Protein 3U3X (pdb70)

InterPro domains:
  IPR000683 Gfo/Idh/MocA-like oxidoreductase, N-terminal [PF01408] (26-121)
  IPR036291 NAD(P)-binding domain superfamily [SSF51735] (4-150)
  IPR050463 Gfo/Idh/MocA family oxidoreductases and glycosidases [PTHR43818] (2-268)
  IPR055170 GFO/IDH/MocA-like oxidoreductase domain [PF22725] (134-260)

Foldseek 3Di:
DAEAEEEAQQDPCLVVVVVLQVVQPYHYDEYEDPDPVSLVVVCVPPVVHDYDDDLVVRLLDPRHAEYEYEHQLLCLLVSCLSVCSRHAYEYEAPNADPVSLVVNVVSCVVHLHHHFYCLCLQLVFQQNVVVLVCLVVCQFAAFQEKEKEKEFACPPVPHDPSQLPCSRQHAPLSGNVLSVLLVVCSNNVHQAKDWPAKAWADDPCVVSHSHTAKMDTWMDDVRYTYYIYGNDDDPPPDGIQIWMWTHGPFWIKIWRGFDDVVDDPTDTWIWIQGNVGIDIDDRPPPDSCLSVQPVVCSVVVDRSNDSSRSSNSCVSNVNRVRND/DAEEEEEAPPDPCLVVVVVLQVVLVYHYAAYEDPDPVRVVVVCVVPVPHDYDDDPVVRLQDPRHAAYEYEHQQLVLLVSCLSVVSNHAYEYEPPNAAVVSLVSSVVSCVVRLHHYHYCLCLQLVFQQNVVVLVCLVVCQFPAWAEKEKEAEFAQPPVVDDPQQLPCSGQHAPLSHNVLSVLLSVCSSNVHQAKDWPAKAWDDPDCVVSVSHTAKMDTWMDDVRYTYYIYGNPADPDPDGDQIKMWTHGPFWIKIWRGADDPPDDPGDTWIWIDGPVGIDIDDGVPPDSCLNVQVVVCSVVVHDPNDSSSSSNSCNSNVNRVRND/DAEEEEEAQQDPCLVVQVVLQVVQPHDYAAYEDPDDVSVVVVCVVVVPHDHDDDPVVRLLPPRHAEYEYEHQQLPLLVVCLSVCSNHAYEYEPPNAAVVSLVVVVVSCVVRVHHHHYCLCLQQVFLLNVVVLVCLVVQVFAQWAEKEKEAEFACVPVPHDVLLLPCSGQRADLRGPVLSVLLVVCSNNVPLDKDWPAKAWADDDDVVRRRHTAKMDTWIGDVRYTYYIYGNDDDPPPDGDFIWMWTHGPFWIKIWGGFDDPPDDPTDTWIWIQGPVGIDIDDRPPPDRCLNNVVVVCSVVVDDPNDRSNRSNSCVSNVNRVRRD/DAEEEEEAQQDPCLVVVVVLLVVQPYHYAAYEDPDDVSVVVVCVVVVPHHYDDDPVVRLQDPRHAEYEYAHFCLCLQVSCQSVVSNHAYEYEPPNAAPVSLVVNVVRCVVRLHHHHYCLCLQLVFQQNVVVLVCLVVCQFPAWAEKEWEAEFACVVVPHDPQLLACSRQHADLRGNVLSVLLSVCSSNVHLAKDWPAKAWADDPCVVRVSHTFKMDTWIDDVRYTYYIYGNDDDPPDDGTQIWMWTHGPFWIKIWRGFDDVPDDDGDTWIWIQGNVGIDIDGRPPRDNCLNNVVVVCSVPVHDRVDRSNSSNSCVSNVNVVRND/DAEEEEEAPQDPCLVVVVVLQVVLPYHYAAYEDPDPVSVVVVCVVVVPHDHDHDPVVRLLDPRHAEYEYDHQQLPLLVSQLSVCSRHAYEYEPPNAAPVSLVSVVVSCVVRVHAYFYCLCLQLVFQQNVVVLVCVVVPQFPAWAEKEWEAEFACVPVPHDPLLLACSRQHAPLRGPVLSVLLVVCSSNVHQAKDWPAKAWADDPPVVRVNHTAKMFTWIGDPRYTYYIYGNDDDPPPDGIQIWMWTHGPFWIKIWRRFQDVVDDPTDTWIWIQGPVGIDIDDRPPGDSCLSNVVVVCSVPVDDPNDRSSSSNSCVSNVNRVRND

Structure (mmCIF, N/CA/C/O backbone):
data_3U3X
#
_entry.id   3U3X
#
_cell.length_a   257.055
_cell.length_b   71.028
_cell.length_c   129.002
_cell.angle_alpha   90.00
_cell.angle_beta   104.68
_cell.angle_gamma   90.00
#
_symmetry.space_group_name_H-M   'C 1 2 1'
#
loop_
_entity.id
_entity.type
_entity.pdbx_description
1 polymer Oxidoreductase
2 non-polymer 'ACETATE ION'
3 water water
#
loop_
_atom_site.group_PDB
_atom_site.id
_atom_site.type_symbol
_atom_site.label_atom_id
_atom_site.label_alt_id
_atom_site.label_comp_id
_atom_site.label_asym_id
_atom_site.label_entity_id
_atom_site.label_seq_id
_atom_site.pdbx_PDB_ins_code
_atom_site.Cartn_x
_atom_site.Cartn_y
_atom_site.Cartn_z
_atom_site.occupancy
_atom_site.B_iso_or_equiv
_atom_site.auth_seq_id
_atom_site.auth_comp_id
_atom_site.auth_asym_id
_atom_site.auth_atom_id
_atom_site.pdbx_PDB_model_num
ATOM 1 N N . GLU A 1 26 ? 51.353 11.897 35.412 1.00 39.03 26 GLU A N 1
ATOM 2 C CA . GLU A 1 26 ? 50.816 10.514 35.666 1.00 38.96 26 GLU A CA 1
ATOM 3 C C . GLU A 1 26 ? 51.429 9.914 36.947 1.00 38.72 26 GLU A C 1
ATOM 4 O O . GLU A 1 26 ? 52.671 9.725 37.023 1.00 39.07 26 GLU A O 1
ATOM 6 N N . LEU A 1 27 ? 50.573 9.592 37.930 1.00 36.84 27 LEU A N 1
ATOM 7 C CA . LEU A 1 27 ? 51.013 8.862 39.120 1.00 35.11 27 LEU A CA 1
ATOM 8 C C . LEU A 1 27 ? 51.282 7.359 38.873 1.00 34.08 27 LEU A C 1
ATOM 9 O O . LEU A 1 27 ? 50.484 6.661 38.250 1.00 33.77 27 LEU A O 1
ATOM 14 N N . ARG A 1 28 ? 52.412 6.880 39.380 1.00 32.66 28 ARG A N 1
ATOM 15 C CA . ARG A 1 28 ? 52.759 5.471 39.389 1.00 31.71 28 ARG A CA 1
ATOM 16 C C . ARG A 1 28 ? 52.558 4.852 40.791 1.00 30.93 28 ARG A C 1
ATOM 17 O O . ARG A 1 28 ? 52.898 5.458 41.806 1.00 31.37 28 ARG A O 1
ATOM 25 N N . PHE A 1 29 ? 52.019 3.648 40.880 1.00 29.05 29 PHE A N 1
ATOM 26 C CA . PHE A 1 29 ? 51.822 3.108 42.205 1.00 27.22 29 PHE A CA 1
ATOM 27 C C . PHE A 1 29 ? 52.199 1.664 42.250 1.00 25.90 29 PHE A C 1
ATOM 28 O O . PHE A 1 29 ? 52.305 1.027 41.213 1.00 25.84 29 PHE A O 1
ATOM 36 N N . ALA A 1 30 ? 52.381 1.148 43.456 1.00 24.30 30 ALA A N 1
ATOM 37 C CA . ALA A 1 30 ? 52.642 -0.277 43.651 1.00 23.99 30 ALA A CA 1
ATOM 38 C C . ALA A 1 30 ? 51.729 -0.964 44.698 1.00 23.48 30 ALA A C 1
ATOM 39 O O . ALA A 1 30 ? 51.308 -0.342 45.705 1.00 23.85 30 ALA A O 1
ATOM 41 N N . ALA A 1 31 ? 51.421 -2.236 44.416 1.00 21.94 31 ALA A N 1
ATOM 42 C CA . ALA A 1 31 ? 50.655 -3.093 45.287 1.00 20.48 31 ALA A CA 1
ATOM 43 C C . ALA A 1 31 ? 51.585 -3.900 46.232 1.00 20.36 31 ALA A C 1
ATOM 44 O O . ALA A 1 31 ? 52.450 -4.644 45.789 1.00 20.27 31 ALA A O 1
ATOM 46 N N . VAL A 1 32 ? 51.428 -3.745 47.537 1.00 19.74 32 VAL A N 1
ATOM 47 C CA . VAL A 1 32 ? 52.314 -4.429 48.439 1.00 19.98 32 VAL A CA 1
ATOM 48 C C . VAL A 1 32 ? 51.449 -5.064 49.483 1.00 20.77 32 VAL A C 1
ATOM 49 O O . VAL A 1 32 ? 50.793 -4.367 50.258 1.00 21.19 32 VAL A O 1
ATOM 53 N N . GLY A 1 33 ? 51.462 -6.393 49.495 1.00 21.10 33 GLY A N 1
ATOM 54 C CA . GLY A 1 33 ? 50.551 -7.178 50.307 1.00 21.27 33 GLY A CA 1
ATOM 55 C C . GLY A 1 33 ? 49.221 -7.423 49.627 1.00 21.48 33 GLY A C 1
ATOM 56 O O . GLY A 1 33 ? 48.374 -6.527 49.570 1.00 21.21 33 GLY A O 1
ATOM 57 N N . LEU A 1 34 ? 49.048 -8.659 49.141 1.00 22.10 34 LEU A N 1
ATOM 58 C CA . LEU A 1 34 ? 47.867 -9.121 48.391 1.00 22.10 34 LEU A CA 1
ATOM 59 C C . LEU A 1 34 ? 47.079 -10.143 49.203 1.00 23.38 34 LEU A C 1
ATOM 60 O O . LEU A 1 34 ? 46.422 -11.034 48.662 1.00 23.90 34 LEU A O 1
ATOM 65 N N . ASN A 1 35 ? 47.124 -10.009 50.511 1.00 24.57 35 ASN A N 1
ATOM 66 C CA . ASN A 1 35 ? 46.518 -10.990 51.355 1.00 25.86 35 ASN A CA 1
ATOM 67 C C . ASN A 1 35 ? 45.014 -10.993 51.316 1.00 27.01 35 ASN A C 1
ATOM 68 O O . ASN A 1 35 ? 44.398 -11.943 51.803 1.00 29.01 35 ASN A O 1
ATOM 73 N N . HIS A 1 36 ? 44.415 -9.974 50.756 1.00 27.10 36 HIS A N 1
ATOM 74 C CA . HIS A 1 36 ? 42.990 -9.925 50.643 1.00 27.84 36 HIS A CA 1
ATOM 75 C C . HIS A 1 36 ? 42.557 -9.586 49.231 1.00 28.34 36 HIS A C 1
ATOM 76 O O . HIS A 1 36 ? 43.228 -8.913 48.528 1.00 28.27 36 HIS A O 1
ATOM 83 N N . ASN A 1 37 ? 41.367 -10.032 48.894 1.00 28.69 37 ASN A N 1
ATOM 84 C CA . ASN A 1 37 ? 40.654 -9.962 47.631 1.00 28.11 37 ASN A CA 1
ATOM 85 C C . ASN A 1 37 ? 40.441 -8.558 47.193 1.00 26.95 37 ASN A C 1
ATOM 86 O O . ASN A 1 37 ? 40.412 -8.268 46.059 1.00 26.60 37 ASN A O 1
ATOM 91 N N . HIS A 1 38 ? 40.245 -7.694 48.153 1.00 25.86 38 HIS A N 1
ATOM 92 C CA . HIS A 1 38 ? 39.959 -6.304 47.967 1.00 25.51 38 HIS A CA 1
ATOM 93 C C . HIS A 1 38 ? 40.989 -5.475 47.225 1.00 24.58 38 HIS A C 1
ATOM 94 O O . HIS A 1 38 ? 40.676 -4.443 46.745 1.00 24.09 38 HIS A O 1
ATOM 101 N N . ILE A 1 39 ? 42.214 -5.944 47.166 1.00 24.08 39 ILE A N 1
ATOM 102 C CA . ILE A 1 39 ? 43.300 -5.375 46.384 1.00 23.30 39 ILE A CA 1
ATOM 103 C C . ILE A 1 39 ? 42.920 -5.180 44.916 1.00 23.30 39 ILE A C 1
ATOM 104 O O . ILE A 1 39 ? 43.278 -4.159 44.322 1.00 23.39 39 ILE A O 1
ATOM 109 N N . TYR A 1 40 ? 42.198 -6.139 44.319 1.00 22.34 40 TYR A N 1
ATOM 110 C CA . TYR A 1 40 ? 41.758 -5.985 42.926 1.00 21.58 40 TYR A CA 1
ATOM 111 C C . TYR A 1 40 ? 40.868 -4.773 42.707 1.00 21.42 40 TYR A C 1
ATOM 112 O O . TYR A 1 40 ? 41.031 -4.050 41.734 1.00 21.15 40 TYR A O 1
ATOM 121 N N . GLY A 1 41 ? 39.927 -4.558 43.614 1.00 21.21 41 GLY A N 1
ATOM 122 C CA . GLY A 1 41 ? 39.085 -3.402 43.515 1.00 21.58 41 GLY A CA 1
ATOM 123 C C . GLY A 1 41 ? 39.886 -2.131 43.716 1.00 21.63 41 GLY A C 1
ATOM 124 O O . GLY A 1 41 ? 39.669 -1.156 43.014 1.00 22.02 41 GLY A O 1
ATOM 125 N N . GLN A 1 42 ? 40.793 -2.145 44.692 1.00 20.75 42 GLN A N 1
ATOM 126 C CA . GLN A 1 42 ? 41.658 -1.028 44.939 1.00 20.04 42 GLN A CA 1
ATOM 127 C C . GLN A 1 42 ? 42.405 -0.688 43.664 1.00 19.73 42 GLN A C 1
ATOM 128 O O . GLN A 1 42 ? 42.263 0.424 43.148 1.00 19.99 42 GLN A O 1
ATOM 134 N N . VAL A 1 43 ? 43.184 -1.643 43.154 1.00 18.89 43 VAL A N 1
ATOM 135 C CA . VAL A 1 43 ? 44.031 -1.404 41.996 1.00 18.70 43 VAL A CA 1
ATOM 136 C C . VAL A 1 43 ? 43.205 -0.967 40.766 1.00 20.51 43 VAL A C 1
ATOM 137 O O . VAL A 1 43 ? 43.546 0.057 40.127 1.00 21.59 43 VAL A O 1
ATOM 141 N N . ASN A 1 44 ? 42.128 -1.685 40.433 1.00 21.31 44 ASN A N 1
ATOM 142 C CA . ASN A 1 44 ? 41.284 -1.221 39.330 1.00 23.25 44 ASN A CA 1
ATOM 143 C C . ASN A 1 44 ? 40.775 0.220 39.531 1.00 24.03 44 ASN A C 1
ATOM 144 O O . ASN A 1 44 ? 40.819 1.040 38.613 1.00 24.72 44 ASN A O 1
ATOM 149 N N . CYS A 1 45 ? 40.336 0.535 40.737 1.00 24.65 45 CYS A N 1
ATOM 150 C CA . CYS A 1 45 ? 39.865 1.859 41.046 1.00 25.75 45 CYS A CA 1
ATOM 151 C C . CYS A 1 45 ? 40.838 2.933 40.544 1.00 25.75 45 CYS A C 1
ATOM 152 O O . CYS A 1 45 ? 40.439 3.868 39.823 1.00 26.29 45 CYS A O 1
ATOM 155 N N . LEU A 1 46 ? 42.105 2.766 40.900 1.00 25.63 46 LEU A N 1
ATOM 156 C CA . LEU A 1 46 ? 43.181 3.645 40.475 1.00 25.68 46 LEU A CA 1
ATOM 157 C C . LEU A 1 46 ? 43.452 3.606 38.966 1.00 26.05 46 LEU A C 1
ATOM 158 O O . LEU A 1 46 ? 43.586 4.663 38.324 1.00 26.56 46 LEU A O 1
ATOM 163 N N . LEU A 1 47 ? 43.580 2.396 38.414 1.00 25.68 47 LEU A N 1
ATOM 164 C CA . LEU A 1 47 ? 43.793 2.209 36.984 1.00 25.17 47 LEU A CA 1
ATOM 165 C C . LEU A 1 47 ? 42.667 2.934 36.197 1.00 25.68 47 LEU A C 1
ATOM 166 O O . LEU A 1 47 ? 42.902 3.807 35.359 1.00 24.82 47 LEU A O 1
ATOM 171 N N . ARG A 1 48 ? 41.430 2.603 36.530 1.00 26.65 48 ARG A N 1
ATOM 172 C CA . ARG A 1 48 ? 40.257 3.299 35.999 1.00 27.56 48 ARG A CA 1
ATOM 173 C C . ARG A 1 48 ? 40.398 4.855 35.995 1.00 27.88 48 ARG A C 1
ATOM 174 O O . ARG A 1 48 ? 39.812 5.535 35.175 1.00 27.80 48 ARG A O 1
ATOM 182 N N . ALA A 1 49 ? 41.188 5.403 36.905 1.00 28.51 49 ALA A N 1
ATOM 183 C CA . ALA A 1 49 ? 41.241 6.845 37.081 1.00 29.32 49 ALA A CA 1
ATOM 184 C C . ALA A 1 49 ? 42.439 7.482 36.408 1.00 30.34 49 ALA A C 1
ATOM 185 O O . ALA A 1 49 ? 42.586 8.711 36.453 1.00 31.74 49 ALA A O 1
ATOM 187 N N . GLY A 1 50 ? 43.309 6.671 35.808 1.00 30.07 50 GLY A N 1
ATOM 188 C CA . GLY A 1 50 ? 44.446 7.198 35.091 1.00 28.83 50 GLY A CA 1
ATOM 189 C C . GLY A 1 50 ? 45.810 6.800 35.614 1.00 28.89 50 GLY A C 1
ATOM 190 O O . GLY A 1 50 ? 46.779 6.880 34.866 1.00 29.11 50 GLY A O 1
ATOM 191 N N . ALA A 1 51 ? 45.920 6.378 36.879 1.00 28.33 51 ALA A N 1
ATOM 192 C CA . ALA A 1 51 ? 47.244 6.006 37.442 1.00 27.48 51 ALA A CA 1
ATOM 193 C C . ALA A 1 51 ? 47.823 4.757 36.765 1.00 27.20 51 ALA A C 1
ATOM 194 O O . ALA A 1 51 ? 47.078 4.023 36.097 1.00 27.96 51 ALA A O 1
ATOM 196 N N . ARG A 1 52 ? 49.132 4.533 36.906 1.00 26.24 52 ARG A N 1
ATOM 197 C CA . ARG A 1 52 ? 49.815 3.432 36.227 1.00 25.54 52 ARG A CA 1
ATOM 198 C C . ARG A 1 52 ? 50.447 2.517 37.258 1.00 25.44 52 ARG A C 1
ATOM 199 O O . ARG A 1 52 ? 51.140 3.013 38.182 1.00 24.81 52 ARG A O 1
ATOM 201 N N . LEU A 1 53 ? 50.201 1.199 37.098 1.00 24.92 53 LEU A N 1
ATOM 202 C CA . LEU A 1 53 ? 50.702 0.172 38.014 1.00 24.66 53 LEU A CA 1
ATOM 203 C C . LEU A 1 53 ? 52.153 -0.114 37.755 1.00 25.41 53 LEU A C 1
ATOM 204 O O . LEU A 1 53 ? 52.488 -0.619 36.701 1.00 26.72 53 LEU A O 1
ATOM 209 N N . ALA A 1 54 ? 53.011 0.126 38.737 1.00 25.25 54 ALA A N 1
ATOM 210 C CA . ALA A 1 54 ? 54.439 -0.010 38.527 1.00 24.78 54 ALA A CA 1
ATOM 211 C C . ALA A 1 54 ? 55.028 -1.339 38.971 1.00 24.87 54 ALA A C 1
ATOM 212 O O . ALA A 1 54 ? 56.199 -1.564 38.813 1.00 25.66 54 ALA A O 1
ATOM 214 N N . GLY A 1 55 ? 54.247 -2.227 39.555 1.00 24.86 55 GLY A N 1
ATOM 215 C CA . GLY A 1 55 ? 54.800 -3.477 40.054 1.00 23.66 55 GLY A CA 1
ATOM 216 C C . GLY A 1 55 ? 54.176 -3.790 41.404 1.00 23.75 55 GLY A C 1
ATOM 217 O O . GLY A 1 55 ? 53.268 -3.086 41.870 1.00 22.91 55 GLY A O 1
ATOM 218 N N . PHE A 1 56 ? 54.666 -4.835 42.054 1.00 23.40 56 PHE A N 1
ATOM 219 C CA . PHE A 1 56 ? 53.987 -5.312 43.235 1.00 23.55 56 PHE A CA 1
ATOM 220 C C . PHE A 1 56 ? 54.899 -6.270 44.006 1.00 24.40 56 PHE A C 1
ATOM 221 O O . PHE A 1 56 ? 55.692 -6.987 43.398 1.00 24.59 56 PHE A O 1
ATOM 229 N N . HIS A 1 57 ? 54.770 -6.315 45.327 1.00 24.75 57 HIS A N 1
ATOM 230 C CA . HIS A 1 57 ? 55.480 -7.325 46.082 1.00 25.20 57 HIS A CA 1
ATOM 231 C C . HIS A 1 57 ? 54.549 -8.259 46.857 1.00 25.90 57 HIS A C 1
ATOM 232 O O . HIS A 1 57 ? 53.588 -7.832 47.517 1.00 25.18 57 HIS A O 1
ATOM 239 N N . GLU A 1 58 ? 54.870 -9.545 46.822 1.00 27.48 58 GLU A N 1
ATOM 240 C CA . GLU A 1 58 ? 54.069 -10.526 47.546 1.00 29.01 58 GLU A CA 1
ATOM 241 C C . GLU A 1 58 ? 54.830 -11.807 47.725 1.00 29.37 58 GLU A C 1
ATOM 242 O O . GLU A 1 58 ? 55.004 -12.573 46.777 1.00 29.06 58 GLU A O 1
ATOM 248 N N . LYS A 1 59 ? 55.311 -12.031 48.940 1.00 30.97 59 LYS A N 1
ATOM 249 C CA . LYS A 1 59 ? 56.008 -13.301 49.281 1.00 32.87 59 LYS A CA 1
ATOM 250 C C . LYS A 1 59 ? 55.273 -14.570 48.754 1.00 33.66 59 LYS A C 1
ATOM 251 O O . LYS A 1 59 ? 55.899 -15.412 48.152 1.00 33.84 59 LYS A O 1
ATOM 253 N N . ASP A 1 60 ? 53.952 -14.674 48.928 1.00 34.93 60 ASP A N 1
ATOM 254 C CA . ASP A 1 60 ? 53.195 -15.874 48.503 1.00 36.10 60 ASP A CA 1
ATOM 255 C C . ASP A 1 60 ? 53.038 -16.075 46.978 1.00 35.73 60 ASP A C 1
ATOM 256 O O . ASP A 1 60 ? 52.435 -15.250 46.275 1.00 35.32 60 ASP A O 1
ATOM 261 N N . ASP A 1 61 ? 53.563 -17.211 46.517 1.00 35.07 61 ASP A N 1
ATOM 262 C CA . ASP A 1 61 ? 53.615 -17.620 45.120 1.00 34.98 61 ASP A CA 1
ATOM 263 C C . ASP A 1 61 ? 52.236 -17.632 44.436 1.00 33.90 61 ASP A C 1
ATOM 264 O O . ASP A 1 61 ? 52.039 -17.074 43.347 1.00 33.24 61 ASP A O 1
ATOM 269 N N . ALA A 1 62 ? 51.285 -18.280 45.092 1.00 32.82 62 ALA A N 1
ATOM 270 C CA . ALA A 1 62 ? 49.942 -18.410 44.557 1.00 31.88 62 ALA A CA 1
ATOM 271 C C . ALA A 1 62 ? 49.225 -17.047 44.483 1.00 31.43 62 ALA A C 1
ATOM 272 O O . ALA A 1 62 ? 48.582 -16.739 43.475 1.00 31.88 62 ALA A O 1
ATOM 274 N N . LEU A 1 63 ? 49.313 -16.257 45.551 1.00 30.21 63 LEU A N 1
ATOM 275 C CA . LEU A 1 63 ? 48.780 -14.917 45.523 1.00 29.50 63 LEU A CA 1
ATOM 276 C C . LEU A 1 63 ? 49.395 -14.085 44.393 1.00 28.95 63 LEU A C 1
ATOM 277 O O . LEU A 1 63 ? 48.700 -13.326 43.717 1.00 29.00 63 LEU A O 1
ATOM 282 N N . ALA A 1 64 ? 50.681 -14.251 44.152 1.00 28.39 64 ALA A N 1
ATOM 283 C CA . ALA A 1 64 ? 51.307 -13.509 43.081 1.00 28.63 64 ALA A CA 1
ATOM 284 C C . ALA A 1 64 ? 50.935 -14.008 41.691 1.00 28.99 64 ALA A C 1
ATOM 285 O O . ALA A 1 64 ? 50.945 -13.239 40.714 1.00 28.98 64 ALA A O 1
ATOM 287 N N . ALA A 1 65 ? 50.639 -15.298 41.599 1.00 29.48 65 ALA A N 1
ATOM 288 C CA . ALA A 1 65 ? 50.324 -15.893 40.315 1.00 30.15 65 ALA A CA 1
ATOM 289 C C . ALA A 1 65 ? 49.014 -15.303 39.824 1.00 30.64 65 ALA A C 1
ATOM 290 O O . ALA A 1 65 ? 48.958 -14.847 38.673 1.00 31.04 65 ALA A O 1
ATOM 292 N N . GLU A 1 66 ? 47.997 -15.281 40.701 1.00 30.67 66 GLU A N 1
ATOM 293 C CA . GLU A 1 66 ? 46.724 -14.623 40.426 1.00 31.56 66 GLU A CA 1
ATOM 294 C C . GLU A 1 66 ? 46.974 -13.184 39.914 1.00 30.75 66 GLU A C 1
ATOM 295 O O . GLU A 1 66 ? 46.427 -12.764 38.905 1.00 31.08 66 GLU A O 1
ATOM 301 N N . PHE A 1 67 ? 47.799 -12.428 40.618 1.00 30.04 67 PHE A N 1
ATOM 302 C CA . PHE A 1 67 ? 47.951 -11.026 40.338 1.00 29.33 67 PHE A CA 1
ATOM 303 C C . PHE A 1 67 ? 48.561 -10.820 38.940 1.00 29.70 67 PHE A C 1
ATOM 304 O O . PHE A 1 67 ? 48.065 -9.988 38.159 1.00 30.29 67 PHE A O 1
ATOM 312 N N . SER A 1 68 ? 49.619 -11.563 38.598 1.00 29.39 68 SER A N 1
ATOM 313 C CA . SER A 1 68 ? 50.261 -11.382 37.281 1.00 29.09 68 SER A CA 1
ATOM 314 C C . SER A 1 68 ? 49.280 -11.720 36.166 1.00 28.46 68 SER A C 1
ATOM 315 O O . SER A 1 68 ? 49.278 -11.105 35.100 1.00 28.41 68 SER A O 1
ATOM 318 N N . ALA A 1 69 ? 48.457 -12.728 36.423 1.00 27.51 69 ALA A N 1
ATOM 319 C CA . ALA A 1 69 ? 47.455 -13.129 35.494 1.00 26.13 69 ALA A CA 1
ATOM 320 C C . ALA A 1 69 ? 46.593 -11.935 35.117 1.00 25.74 69 ALA A C 1
ATOM 321 O O . ALA A 1 69 ? 46.305 -11.728 33.919 1.00 25.70 69 ALA A O 1
ATOM 323 N N . VAL A 1 70 ? 46.049 -11.259 36.105 1.00 24.61 70 VAL A N 1
ATOM 324 C CA . VAL A 1 70 ? 45.201 -10.103 35.908 1.00 24.36 70 VAL A CA 1
ATOM 325 C C . VAL A 1 70 ? 45.839 -8.820 35.448 1.00 25.16 70 VAL A C 1
ATOM 326 O O . VAL A 1 70 ? 45.276 -8.087 34.694 1.00 24.80 70 VAL A O 1
ATOM 330 N N . TYR A 1 71 ? 47.026 -8.533 35.897 1.00 26.62 71 TYR A N 1
ATOM 331 C CA . TYR A 1 71 ? 47.676 -7.347 35.460 1.00 28.07 71 TYR A CA 1
ATOM 332 C C . TYR A 1 71 ? 48.820 -7.833 34.668 1.00 30.63 71 TYR A C 1
ATOM 333 O O . TYR A 1 71 ? 49.737 -8.382 35.174 1.00 31.42 71 TYR A O 1
ATOM 342 N N . ALA A 1 72 ? 48.755 -7.628 33.384 1.00 33.47 72 ALA A N 1
ATOM 343 C CA . ALA A 1 72 ? 49.726 -8.203 32.526 1.00 35.76 72 ALA A CA 1
ATOM 344 C C . ALA A 1 72 ? 51.132 -7.769 32.707 1.00 37.55 72 ALA A C 1
ATOM 345 O O . ALA A 1 72 ? 52.006 -8.580 32.734 1.00 37.97 72 ALA A O 1
ATOM 347 N N . ASP A 1 73 ? 51.380 -6.495 32.883 1.00 39.51 73 ASP A N 1
ATOM 348 C CA . ASP A 1 73 ? 52.764 -6.097 32.956 1.00 41.76 73 ASP A CA 1
ATOM 349 C C . ASP A 1 73 ? 53.465 -6.701 34.133 1.00 42.20 73 ASP A C 1
ATOM 350 O O . ASP A 1 73 ? 54.551 -7.190 34.002 1.00 42.68 73 ASP A O 1
ATOM 352 N N . ALA A 1 74 ? 52.821 -6.665 35.282 1.00 41.97 74 ALA A N 1
ATOM 353 C CA . ALA A 1 74 ? 53.147 -7.468 36.410 1.00 41.66 74 ALA A CA 1
ATOM 354 C C . ALA A 1 74 ? 54.543 -7.486 36.938 1.00 41.28 74 ALA A C 1
ATOM 355 O O . ALA A 1 74 ? 55.003 -8.567 37.208 1.00 41.98 74 ALA A O 1
ATOM 357 N N . ARG A 1 75 ? 55.274 -6.408 37.089 1.00 39.82 75 ARG A N 1
ATOM 358 C CA . ARG A 1 75 ? 56.619 -6.684 37.524 1.00 38.58 75 ARG A CA 1
ATOM 359 C C . ARG A 1 75 ? 56.633 -7.068 38.969 1.00 37.45 75 ARG A C 1
ATOM 360 O O . ARG A 1 75 ? 56.317 -6.282 39.798 1.00 37.81 75 ARG A O 1
ATOM 362 N N . ARG A 1 76 ? 57.041 -8.285 39.269 1.00 36.23 76 ARG A N 1
ATOM 363 C CA . ARG A 1 76 ? 57.071 -8.737 40.657 1.00 35.48 76 ARG A CA 1
ATOM 364 C C . ARG A 1 76 ? 58.436 -8.529 41.314 1.00 36.46 76 ARG A C 1
ATOM 365 O O . ARG A 1 76 ? 59.428 -9.153 40.927 1.00 36.65 76 ARG A O 1
ATOM 373 N N . ILE A 1 77 ? 58.452 -7.678 42.339 1.00 36.94 77 ILE A N 1
ATOM 374 C CA . ILE A 1 77 ? 59.648 -7.285 43.052 1.00 37.38 77 ILE A CA 1
ATOM 375 C C . ILE A 1 77 ? 59.878 -8.200 44.269 1.00 37.85 77 ILE A C 1
ATOM 376 O O . ILE A 1 77 ? 58.911 -8.600 44.933 1.00 38.78 77 ILE A O 1
ATOM 381 N N . ALA A 1 78 ? 61.130 -8.577 44.545 1.00 37.91 78 ALA A N 1
ATOM 382 C CA . ALA A 1 78 ? 61.385 -9.691 45.492 1.00 38.23 78 ALA A CA 1
ATOM 383 C C . ALA A 1 78 ? 61.340 -9.262 46.938 1.00 38.31 78 ALA A C 1
ATOM 384 O O . ALA A 1 78 ? 61.237 -10.085 47.845 1.00 38.27 78 ALA A O 1
ATOM 386 N N . THR A 1 79 ? 61.410 -7.951 47.115 1.00 38.29 79 THR A N 1
ATOM 387 C CA . THR A 1 79 ? 61.640 -7.310 48.387 1.00 38.14 79 THR A CA 1
ATOM 388 C C . THR A 1 79 ? 60.779 -6.049 48.450 1.00 37.47 79 THR A C 1
ATOM 389 O O . THR A 1 79 ? 60.794 -5.234 47.530 1.00 36.71 79 THR A O 1
ATOM 393 N N . ALA A 1 80 ? 60.032 -5.909 49.543 1.00 37.38 80 ALA A N 1
ATOM 394 C CA . ALA A 1 80 ? 59.169 -4.746 49.810 1.00 37.27 80 ALA A CA 1
ATOM 395 C C . ALA A 1 80 ? 59.948 -3.433 49.833 1.00 37.51 80 ALA A C 1
ATOM 396 O O . ALA A 1 80 ? 59.541 -2.445 49.193 1.00 36.94 80 ALA A O 1
ATOM 398 N N . GLU A 1 81 ? 61.064 -3.461 50.585 1.00 37.51 81 GLU A N 1
ATOM 399 C CA . GLU A 1 81 ? 62.029 -2.374 50.711 1.00 37.53 81 GLU A CA 1
ATOM 400 C C . GLU A 1 81 ? 62.394 -1.786 49.357 1.00 36.38 81 GLU A C 1
ATOM 401 O O . GLU A 1 81 ? 62.369 -0.572 49.202 1.00 36.79 81 GLU A O 1
ATOM 407 N N . GLU A 1 82 ? 62.688 -2.628 48.371 1.00 35.65 82 GLU A N 1
ATOM 408 C CA . GLU A 1 82 ? 62.983 -2.142 47.022 1.00 35.29 82 GLU A CA 1
ATOM 409 C C . GLU A 1 82 ? 61.876 -1.233 46.444 1.00 35.30 82 GLU A C 1
ATOM 410 O O . GLU A 1 82 ? 62.181 -0.194 45.850 1.00 35.04 82 GLU A O 1
ATOM 412 N N . ILE A 1 83 ? 60.603 -1.607 46.633 1.00 35.13 83 ILE A N 1
ATOM 413 C CA . ILE A 1 83 ? 59.473 -0.778 46.147 1.00 34.89 83 ILE A CA 1
ATOM 414 C C . ILE A 1 83 ? 59.423 0.506 46.950 1.00 34.74 83 ILE A C 1
ATOM 415 O O . ILE A 1 83 ? 59.241 1.593 46.400 1.00 35.22 83 ILE A O 1
ATOM 417 N N . LEU A 1 84 ? 59.622 0.373 48.259 1.00 34.34 84 LEU A N 1
ATOM 418 C CA . LEU A 1 84 ? 59.620 1.510 49.177 1.00 33.41 84 LEU A CA 1
ATOM 419 C C . LEU A 1 84 ? 60.676 2.579 48.840 1.00 33.71 84 LEU A C 1
ATOM 420 O O . LEU A 1 84 ? 60.389 3.771 48.824 1.00 32.53 84 LEU A O 1
ATOM 425 N N . GLU A 1 85 ? 61.890 2.123 48.545 1.00 34.51 85 GLU A N 1
ATOM 426 C CA . GLU A 1 85 ? 63.025 3.009 48.299 1.00 35.45 85 GLU A CA 1
ATOM 427 C C . GLU A 1 85 ? 63.083 3.492 46.848 1.00 35.67 85 GLU A C 1
ATOM 428 O O . GLU A 1 85 ? 64.121 3.892 46.394 1.00 35.39 85 GLU A O 1
ATOM 430 N N . ASP A 1 86 ? 61.971 3.449 46.123 1.00 37.03 86 ASP A N 1
ATOM 431 C CA . ASP A 1 86 ? 61.970 3.672 44.654 1.00 37.87 86 ASP A CA 1
ATOM 432 C C . ASP A 1 86 ? 61.423 5.067 44.373 1.00 38.56 86 ASP A C 1
ATOM 433 O O . ASP A 1 86 ? 60.252 5.375 44.666 1.00 38.54 86 ASP A O 1
ATOM 438 N N . GLU A 1 87 ? 62.285 5.926 43.832 1.00 39.17 87 GLU A N 1
ATOM 439 C CA . GLU A 1 87 ? 61.986 7.359 43.782 1.00 39.76 87 GLU A CA 1
ATOM 440 C C . GLU A 1 87 ? 60.786 7.724 42.877 1.00 39.84 87 GLU A C 1
ATOM 441 O O . GLU A 1 87 ? 60.169 8.773 43.066 1.00 39.61 87 GLU A O 1
ATOM 443 N N . ASN A 1 88 ? 60.453 6.837 41.934 1.00 40.13 88 ASN A N 1
ATOM 444 C CA . ASN A 1 88 ? 59.481 7.114 40.847 1.00 40.52 88 ASN A CA 1
ATOM 445 C C . ASN A 1 88 ? 58.053 6.693 41.146 1.00 39.68 88 ASN A C 1
ATOM 446 O O . ASN A 1 88 ? 57.138 6.932 40.340 1.00 39.92 88 ASN A O 1
ATOM 451 N N . ILE A 1 89 ? 57.884 6.038 42.294 1.00 38.24 89 ILE A N 1
ATOM 452 C CA . ILE A 1 89 ? 56.615 5.457 42.715 1.00 36.31 89 ILE A CA 1
ATOM 453 C C . ILE A 1 89 ? 56.035 6.364 43.794 1.00 35.32 89 ILE A C 1
ATOM 454 O O . ILE A 1 89 ? 56.661 6.598 44.816 1.00 35.07 89 ILE A O 1
ATOM 459 N N . GLY A 1 90 ? 54.844 6.893 43.553 1.00 34.40 90 GLY A N 1
ATOM 460 C CA . GLY A 1 90 ? 54.264 7.818 44.500 1.00 33.61 90 GLY A CA 1
ATOM 461 C C . GLY A 1 90 ? 53.253 7.254 45.472 1.00 33.36 90 GLY A C 1
ATOM 462 O O . GLY A 1 90 ? 52.914 7.933 46.451 1.00 34.32 90 GLY A O 1
ATOM 463 N N . LEU A 1 91 ? 52.755 6.039 45.216 1.00 32.11 91 LEU A N 1
ATOM 464 C CA . LEU A 1 91 ? 51.641 5.489 45.986 1.00 31.00 91 LEU A CA 1
ATOM 465 C C . LEU A 1 91 ? 51.757 3.980 46.231 1.00 30.87 91 LEU A C 1
ATOM 466 O O . LEU A 1 91 ? 52.176 3.218 45.364 1.00 31.94 91 LEU A O 1
ATOM 471 N N . ILE A 1 92 ? 51.394 3.550 47.431 1.00 29.62 92 ILE A N 1
ATOM 472 C CA . ILE A 1 92 ? 51.420 2.158 47.781 1.00 27.82 92 ILE A CA 1
ATOM 473 C C . ILE A 1 92 ? 50.000 1.795 48.133 1.00 27.57 92 ILE A C 1
ATOM 474 O O . ILE A 1 92 ? 49.359 2.450 48.981 1.00 26.57 92 ILE A O 1
ATOM 479 N N . VAL A 1 93 ? 49.509 0.762 47.447 1.00 26.83 93 VAL A N 1
ATOM 480 C CA . VAL A 1 93 ? 48.202 0.213 47.695 1.00 26.31 93 VAL A CA 1
ATOM 481 C C . VAL A 1 93 ? 48.467 -1.073 48.394 1.00 26.64 93 VAL A C 1
ATOM 482 O O . VAL A 1 93 ? 49.347 -1.839 47.977 1.00 27.46 93 VAL A O 1
ATOM 486 N N . SER A 1 94 ? 47.701 -1.353 49.439 1.00 26.49 94 SER A N 1
ATOM 487 C CA . SER A 1 94 ? 47.848 -2.631 50.119 1.00 25.96 94 SER A CA 1
ATOM 488 C C . SER A 1 94 ? 46.563 -3.240 50.655 1.00 25.31 94 SER A C 1
ATOM 489 O O . SER A 1 94 ? 45.604 -2.552 50.961 1.00 24.85 94 SER A O 1
ATOM 492 N N . ALA A 1 95 ? 46.591 -4.563 50.753 1.00 25.55 95 ALA A N 1
ATOM 493 C CA . ALA A 1 95 ? 45.613 -5.383 51.491 1.00 25.03 95 ALA A CA 1
ATOM 494 C C . ALA A 1 95 ? 46.356 -6.542 52.146 1.00 24.77 95 ALA A C 1
ATOM 495 O O . ALA A 1 95 ? 45.995 -7.699 51.948 1.00 25.08 95 ALA A O 1
ATOM 497 N N . ALA A 1 96 ? 47.409 -6.225 52.898 1.00 23.95 96 ALA A N 1
ATOM 498 C CA . ALA A 1 96 ? 48.105 -7.207 53.696 1.00 23.31 96 ALA A CA 1
ATOM 499 C C . ALA A 1 96 ? 47.235 -7.742 54.849 1.00 23.58 96 ALA A C 1
ATOM 500 O O . ALA A 1 96 ? 46.105 -7.292 55.066 1.00 23.12 96 ALA A O 1
ATOM 502 N N . VAL A 1 97 ? 47.756 -8.733 55.568 1.00 23.94 97 VAL A N 1
ATOM 503 C CA . VAL A 1 97 ? 47.080 -9.282 56.734 1.00 23.88 97 VAL A CA 1
ATOM 504 C C . VAL A 1 97 ? 46.749 -8.052 57.554 1.00 24.68 97 VAL A C 1
ATOM 505 O O . VAL A 1 97 ? 47.584 -7.160 57.703 1.00 25.19 97 VAL A O 1
ATOM 509 N N . SER A 1 98 ? 45.520 -7.954 58.041 1.00 25.69 98 SER A N 1
ATOM 510 C CA . SER A 1 98 ? 45.035 -6.666 58.565 1.00 25.76 98 SER A CA 1
ATOM 511 C C . SER A 1 98 ? 45.941 -6.083 59.641 1.00 26.10 98 SER A C 1
ATOM 512 O O . SER A 1 98 ? 46.300 -4.928 59.572 1.00 27.01 98 SER A O 1
ATOM 515 N N . SER A 1 99 ? 46.333 -6.884 60.622 1.00 26.95 99 SER A N 1
ATOM 516 C CA . SER A 1 99 ? 47.219 -6.428 61.713 1.00 27.71 99 SER A CA 1
ATOM 517 C C . SER A 1 99 ? 48.601 -5.907 61.267 1.00 28.49 99 SER A C 1
ATOM 518 O O . SER A 1 99 ? 49.361 -5.330 62.070 1.00 28.77 99 SER A O 1
ATOM 521 N N . GLU A 1 100 ? 48.914 -6.117 59.989 1.00 28.59 100 GLU A N 1
ATOM 522 C CA . GLU A 1 100 ? 50.226 -5.804 59.465 1.00 28.45 100 GLU A CA 1
ATOM 523 C C . GLU A 1 100 ? 50.236 -4.570 58.593 1.00 27.68 100 GLU A C 1
ATOM 524 O O . GLU A 1 100 ? 51.285 -3.981 58.360 1.00 28.01 100 GLU A O 1
ATOM 530 N N . ARG A 1 101 ? 49.054 -4.186 58.153 1.00 27.11 101 ARG A N 1
ATOM 531 C CA . ARG A 1 101 ? 48.843 -2.972 57.397 1.00 27.56 101 ARG A CA 1
ATOM 532 C C . ARG A 1 101 ? 49.400 -1.742 58.058 1.00 28.27 101 ARG A C 1
ATOM 533 O O . ARG A 1 101 ? 50.096 -0.991 57.414 1.00 28.84 101 ARG A O 1
ATOM 541 N N . ALA A 1 102 ? 49.081 -1.510 59.326 1.00 29.25 102 ALA A N 1
ATOM 542 C CA . ALA A 1 102 ? 49.607 -0.345 60.024 1.00 29.76 102 ALA A CA 1
ATOM 543 C C . ALA A 1 102 ? 51.096 -0.136 59.742 1.00 30.74 102 ALA A C 1
ATOM 544 O O . ALA A 1 102 ? 51.475 0.876 59.174 1.00 31.00 102 ALA A O 1
ATOM 546 N N . GLU A 1 103 ? 51.942 -1.099 60.105 1.00 32.21 103 GLU A N 1
ATOM 547 C CA . GLU A 1 103 ? 53.393 -0.888 60.027 1.00 33.63 103 GLU A CA 1
ATOM 548 C C . GLU A 1 103 ? 53.882 -0.760 58.595 1.00 32.69 103 GLU A C 1
ATOM 549 O O . GLU A 1 103 ? 54.897 -0.137 58.346 1.00 33.47 103 GLU A O 1
ATOM 555 N N . LEU A 1 104 ? 53.151 -1.349 57.659 1.00 31.87 104 LEU A N 1
ATOM 556 C CA . LEU A 1 104 ? 53.488 -1.238 56.258 1.00 31.01 104 LEU A CA 1
ATOM 557 C C . LEU A 1 104 ? 53.251 0.202 55.790 1.00 30.70 104 LEU A C 1
ATOM 558 O O . LEU A 1 104 ? 54.168 0.857 55.274 1.00 31.29 104 LEU A O 1
ATOM 563 N N . ALA A 1 105 ? 52.034 0.686 56.005 1.00 29.65 105 ALA A N 1
ATOM 564 C CA . ALA A 1 105 ? 51.659 2.069 55.768 1.00 28.96 105 ALA A CA 1
ATOM 565 C C . ALA A 1 105 ? 52.606 3.103 56.355 1.00 29.07 105 ALA A C 1
ATOM 566 O O . ALA A 1 105 ? 52.797 4.159 55.718 1.00 29.66 105 ALA A O 1
ATOM 568 N N . ILE A 1 106 ? 53.153 2.831 57.558 1.00 28.24 106 ILE A N 1
ATOM 569 C CA . ILE A 1 106 ? 54.113 3.723 58.248 1.00 27.62 106 ILE A CA 1
ATOM 570 C C . ILE A 1 106 ? 55.452 3.734 57.482 1.00 28.29 106 ILE A C 1
ATOM 571 O O . ILE A 1 106 ? 56.007 4.807 57.193 1.00 27.27 106 ILE A O 1
ATOM 576 N N . ARG A 1 107 ? 55.955 2.542 57.132 1.00 28.50 107 ARG A N 1
ATOM 577 C CA . ARG A 1 107 ? 57.185 2.449 56.362 1.00 29.60 107 ARG A CA 1
ATOM 578 C C . ARG A 1 107 ? 57.019 3.202 55.045 1.00 29.71 107 ARG A C 1
ATOM 579 O O . ARG A 1 107 ? 57.946 3.893 54.585 1.00 29.43 107 ARG A O 1
ATOM 587 N N . ALA A 1 108 ? 55.815 3.099 54.482 1.00 29.92 108 ALA A N 1
ATOM 588 C CA . ALA A 1 108 ? 55.490 3.724 53.200 1.00 30.53 108 ALA A CA 1
ATOM 589 C C . ALA A 1 108 ? 55.520 5.205 53.326 1.00 30.86 108 ALA A C 1
ATOM 590 O O . ALA A 1 108 ? 56.093 5.888 52.496 1.00 30.94 108 ALA A O 1
ATOM 600 N N . GLN A 1 110 ? 56.948 7.001 55.600 1.00 30.53 110 GLN A N 1
ATOM 601 C CA . GLN A 1 110 ? 58.236 7.528 55.968 1.00 30.59 110 GLN A CA 1
ATOM 602 C C . GLN A 1 110 ? 59.226 7.620 54.772 1.00 31.22 110 GLN A C 1
ATOM 603 O O . GLN A 1 110 ? 60.121 8.496 54.768 1.00 31.95 110 GLN A O 1
ATOM 609 N N . HIS A 1 111 ? 59.021 6.763 53.761 1.00 30.77 111 HIS A N 1
ATOM 610 C CA . HIS A 1 111 ? 59.753 6.763 52.490 1.00 30.20 111 HIS A CA 1
ATOM 611 C C . HIS A 1 111 ? 59.079 7.696 51.463 1.00 29.95 111 HIS A C 1
ATOM 612 O O . HIS A 1 111 ? 59.250 7.580 50.233 1.00 30.21 111 HIS A O 1
ATOM 619 N N . GLY A 1 112 ? 58.291 8.625 51.975 1.00 29.38 112 GLY A N 1
ATOM 620 C CA . GLY A 1 112 ? 57.731 9.653 51.144 1.00 29.08 112 GLY A CA 1
ATOM 621 C C . GLY A 1 112 ? 56.605 9.224 50.243 1.00 29.17 112 GLY A C 1
ATOM 622 O O . GLY A 1 112 ? 56.359 9.888 49.244 1.00 29.93 112 GLY A O 1
ATOM 623 N N . LYS A 1 113 ? 55.883 8.156 50.592 1.00 28.75 113 LYS A N 1
ATOM 624 C CA . LYS A 1 113 ? 54.724 7.748 49.783 1.00 28.05 113 LYS A CA 1
ATOM 625 C C . LYS A 1 113 ? 53.381 7.936 50.477 1.00 27.85 113 LYS A C 1
ATOM 626 O O . LYS A 1 113 ? 53.266 7.668 51.675 1.00 27.58 113 LYS A O 1
ATOM 632 N N . ASP A 1 114 ? 52.378 8.398 49.729 1.00 27.52 114 ASP A N 1
ATOM 633 C CA . ASP A 1 114 ? 50.996 8.334 50.177 1.00 28.21 114 ASP A CA 1
ATOM 634 C C . ASP A 1 114 ? 50.548 6.864 50.124 1.00 28.52 114 ASP A C 1
ATOM 635 O O . ASP A 1 114 ? 51.222 6.027 49.512 1.00 29.43 114 ASP A O 1
ATOM 640 N N . VAL A 1 115 ? 49.415 6.530 50.739 1.00 27.47 115 VAL A N 1
ATOM 641 C CA . VAL A 1 115 ? 49.027 5.140 50.830 1.00 26.28 115 VAL A CA 1
ATOM 642 C C . VAL A 1 115 ? 47.526 4.935 50.891 1.00 25.54 115 VAL A C 1
ATOM 643 O O . VAL A 1 115 ? 46.819 5.665 51.582 1.00 25.08 115 VAL A O 1
ATOM 647 N N . LEU A 1 116 ? 47.070 3.938 50.126 1.00 24.81 116 LEU A N 1
ATOM 648 C CA . LEU A 1 116 ? 45.663 3.516 50.072 1.00 24.23 116 LEU A CA 1
ATOM 649 C C . LEU A 1 116 ? 45.643 2.067 50.487 1.00 24.79 116 LEU A C 1
ATOM 650 O O . LEU A 1 116 ? 46.247 1.224 49.832 1.00 25.65 116 LEU A O 1
ATOM 655 N N . VAL A 1 117 ? 44.960 1.775 51.580 1.00 24.61 117 VAL A N 1
ATOM 656 C CA . VAL A 1 117 ? 44.992 0.461 52.143 1.00 24.42 117 VAL A CA 1
ATOM 657 C C . VAL A 1 117 ? 43.548 -0.091 52.192 1.00 25.16 117 VAL A C 1
ATOM 658 O O . VAL A 1 117 ? 42.586 0.678 52.186 1.00 25.35 117 VAL A O 1
ATOM 662 N N . ASP A 1 118 ? 43.396 -1.415 52.229 1.00 24.99 118 ASP A N 1
ATOM 663 C CA . ASP A 1 118 ? 42.088 -2.003 52.395 1.00 24.99 118 ASP A CA 1
ATOM 664 C C . ASP A 1 118 ? 41.604 -1.742 53.812 1.00 24.38 118 ASP A C 1
ATOM 665 O O . ASP A 1 118 ? 42.398 -1.657 54.719 1.00 24.23 118 ASP A O 1
ATOM 670 N N . LYS A 1 119 ? 40.300 -1.620 54.010 1.00 24.78 119 LYS A N 1
ATOM 671 C CA . LYS A 1 119 ? 39.699 -1.718 55.360 1.00 24.71 119 LYS A CA 1
ATOM 672 C C 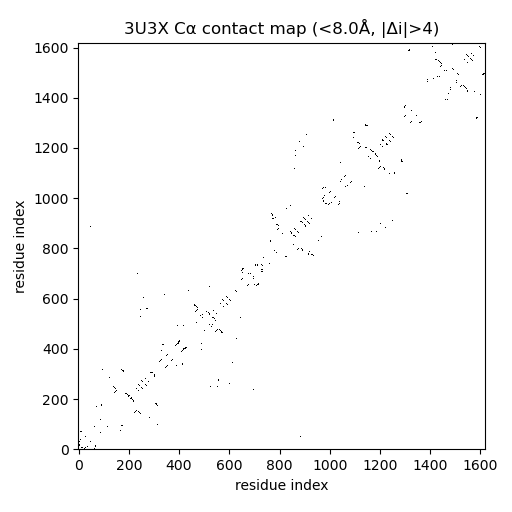. LYS A 1 119 ? 39.872 -3.150 55.917 1.00 25.40 119 LYS A C 1
ATOM 673 O O . LYS A 1 119 ? 39.847 -4.122 55.151 1.00 25.53 119 LYS A O 1
ATOM 679 N N . PRO A 1 120 ? 40.131 -3.289 57.234 1.00 25.78 120 PRO A N 1
ATOM 680 C CA . PRO A 1 120 ? 40.484 -2.218 58.204 1.00 25.65 120 PRO A CA 1
ATOM 681 C C . PRO A 1 120 ? 41.895 -1.719 57.983 1.00 25.84 120 PRO A C 1
ATOM 682 O O . PRO A 1 120 ? 42.755 -2.467 57.500 1.00 25.85 120 PRO A O 1
ATOM 686 N N . GLY A 1 121 ? 42.120 -0.452 58.294 1.00 26.15 121 GLY A N 1
ATOM 687 C CA . GLY A 1 121 ? 43.419 0.149 58.101 1.00 26.49 121 GLY A CA 1
ATOM 688 C C . GLY A 1 121 ? 44.334 -0.283 59.218 1.00 27.48 121 GLY A C 1
ATOM 689 O O . GLY A 1 121 ? 45.548 -0.280 59.042 1.00 28.21 121 GLY A O 1
ATOM 698 N N . THR A 1 123 ? 44.199 -2.589 63.426 1.00 26.87 123 THR A N 1
ATOM 699 C CA . THR A 1 123 ? 43.378 -3.460 64.245 1.00 26.16 123 THR A CA 1
ATOM 700 C C . THR A 1 123 ? 43.400 -3.143 65.748 1.00 26.38 123 THR A C 1
ATOM 701 O O . THR A 1 123 ? 42.802 -3.875 66.536 1.00 26.75 123 THR A O 1
ATOM 705 N N . SER A 1 124 ? 44.085 -2.063 66.128 1.00 25.82 124 SER A N 1
ATOM 706 C CA . SER A 1 124 ? 44.182 -1.633 67.513 1.00 25.78 124 SER A CA 1
ATOM 707 C C . SER A 1 124 ? 44.380 -0.107 67.696 1.00 26.16 124 SER A C 1
ATOM 708 O O . SER A 1 124 ? 44.850 0.619 66.808 1.00 24.38 124 SER A O 1
ATOM 711 N N . PHE A 1 125 ? 44.039 0.354 68.896 1.00 27.61 125 PHE A N 1
ATOM 712 C CA . PHE A 1 125 ? 44.231 1.756 69.273 1.00 28.54 125 PHE A CA 1
ATOM 713 C C . PHE A 1 125 ? 45.693 2.137 69.249 1.00 29.23 125 PHE A C 1
ATOM 714 O O . PHE A 1 125 ? 46.039 3.261 68.867 1.00 29.30 125 PHE A O 1
ATOM 722 N N . ASP A 1 126 ? 46.557 1.224 69.658 1.00 29.84 126 ASP A N 1
ATOM 723 C CA . ASP A 1 126 ? 47.947 1.555 69.546 1.00 31.90 126 ASP A CA 1
ATOM 724 C C . ASP A 1 126 ? 48.401 1.886 68.118 1.00 31.15 126 ASP A C 1
ATOM 725 O O . ASP A 1 126 ? 49.074 2.909 67.891 1.00 29.97 126 ASP A O 1
ATOM 730 N N . GLN A 1 127 ? 48.011 1.024 67.163 1.00 30.47 127 GLN A N 1
ATOM 731 C CA . GLN A 1 127 ? 48.367 1.243 65.770 1.00 29.19 127 GLN A CA 1
ATOM 732 C C . GLN A 1 127 ? 47.768 2.562 65.216 1.00 29.04 127 GLN A C 1
ATOM 733 O O . GLN A 1 127 ? 48.411 3.258 64.414 1.00 28.99 127 GLN A O 1
ATOM 739 N N . LEU A 1 128 ? 46.552 2.903 65.656 1.00 28.41 128 LEU A N 1
ATOM 740 C CA . LEU A 1 128 ? 45.847 4.095 65.172 1.00 28.06 128 LEU A CA 1
ATOM 741 C C . LEU A 1 128 ? 46.578 5.324 65.621 1.00 28.42 128 LEU A C 1
ATOM 742 O O . LEU A 1 128 ? 46.722 6.304 64.893 1.00 27.84 128 LEU A O 1
ATOM 747 N N . ALA A 1 129 ? 47.010 5.240 66.868 1.00 29.36 129 ALA A N 1
ATOM 748 C CA . ALA A 1 129 ? 47.891 6.202 67.461 1.00 29.43 129 ALA A CA 1
ATOM 749 C C . ALA A 1 129 ? 49.139 6.310 66.590 1.00 29.43 129 ALA A C 1
ATOM 750 O O . ALA A 1 129 ? 49.438 7.428 66.109 1.00 30.73 129 ALA A O 1
ATOM 752 N N . LYS A 1 130 ? 49.845 5.201 66.340 1.00 28.13 130 LYS A N 1
ATOM 753 C CA . LYS A 1 130 ? 51.103 5.353 65.606 1.00 27.95 130 LYS A CA 1
ATOM 754 C C . LYS A 1 130 ? 50.857 5.901 64.185 1.00 28.36 130 LYS A C 1
ATOM 755 O O . LYS A 1 130 ? 51.633 6.703 63.710 1.00 28.50 130 LYS A O 1
ATOM 757 N N . LEU A 1 131 ? 49.743 5.549 63.543 1.00 29.33 131 LEU A N 1
ATOM 758 C CA . LEU A 1 131 ? 49.471 6.078 62.193 1.00 30.43 131 LEU A CA 1
ATOM 759 C C . LEU A 1 131 ? 49.202 7.592 62.143 1.00 30.99 131 LEU A C 1
ATOM 760 O O . LEU A 1 131 ? 49.755 8.307 61.297 1.00 31.21 131 LEU A O 1
ATOM 765 N N . ARG A 1 132 ? 48.449 8.081 63.089 1.00 31.11 132 ARG A N 1
ATOM 766 C CA . ARG A 1 132 ? 48.187 9.482 63.196 1.00 31.32 132 ARG A CA 1
ATOM 767 C C . ARG A 1 132 ? 49.450 10.283 63.421 1.00 31.56 132 ARG A C 1
ATOM 768 O O . ARG A 1 132 ? 49.563 11.369 62.936 1.00 31.44 132 ARG A O 1
ATOM 776 N N . ARG A 1 133 ? 50.381 9.784 64.226 1.00 31.32 133 ARG A N 1
ATOM 777 C CA . ARG A 1 133 ? 51.617 10.501 64.415 1.00 31.37 133 ARG A CA 1
ATOM 778 C C . ARG A 1 133 ? 52.427 10.599 63.173 1.00 30.77 133 ARG A C 1
ATOM 779 O O . ARG A 1 133 ? 53.010 11.601 62.919 1.00 31.01 133 ARG A O 1
ATOM 787 N N . VAL A 1 134 ? 52.504 9.523 62.433 1.00 29.89 134 VAL A N 1
ATOM 788 C CA . VAL A 1 134 ? 53.274 9.441 61.209 1.00 28.48 134 VAL A CA 1
ATOM 789 C C . VAL A 1 134 ? 52.708 10.240 60.088 1.00 28.30 134 VAL A C 1
ATOM 790 O O . VAL A 1 134 ? 53.404 10.762 59.309 1.00 27.37 134 VAL A O 1
ATOM 794 N N . GLN A 1 135 ? 51.411 10.278 59.989 1.00 28.19 135 GLN A N 1
ATOM 795 C CA . GLN A 1 135 ? 50.767 11.110 59.039 1.00 29.15 135 GLN A CA 1
ATOM 796 C C . GLN A 1 135 ? 50.990 12.577 59.377 1.00 30.18 135 GLN A C 1
ATOM 797 O O . GLN A 1 135 ? 51.150 13.384 58.507 1.00 30.49 135 GLN A O 1
ATOM 803 N N . ALA A 1 136 ? 51.000 12.920 60.651 1.00 31.29 136 ALA A N 1
ATOM 804 C CA . ALA A 1 136 ? 51.400 14.245 61.095 1.00 31.77 136 ALA A CA 1
ATOM 805 C C . ALA A 1 136 ? 52.875 14.521 60.727 1.00 32.57 136 ALA A C 1
ATOM 806 O O . ALA A 1 136 ? 53.218 15.551 60.140 1.00 33.12 136 ALA A O 1
ATOM 808 N N . GLU A 1 137 ? 53.744 13.571 61.026 1.00 33.00 137 GLU A N 1
ATOM 809 C CA . GLU A 1 137 ? 55.162 13.765 60.807 1.00 33.68 137 GLU A CA 1
ATOM 810 C C . GLU A 1 137 ? 55.564 13.827 59.347 1.00 34.09 137 GLU A C 1
ATOM 811 O O . GLU A 1 137 ? 56.714 14.112 59.052 1.00 35.16 137 GLU A O 1
ATOM 817 N N . THR A 1 138 ? 54.637 13.593 58.421 1.00 34.70 138 THR A N 1
ATOM 818 C CA . THR A 1 138 ? 55.008 13.445 56.990 1.00 34.44 138 THR A CA 1
ATOM 819 C C . THR A 1 138 ? 54.021 14.090 55.976 1.00 34.46 138 THR A C 1
ATOM 820 O O . THR A 1 138 ? 54.375 14.356 54.796 1.00 34.54 138 THR A O 1
ATOM 824 N N . GLY A 1 139 ? 52.770 14.289 56.381 1.00 33.58 139 GLY A N 1
ATOM 825 C CA . GLY A 1 139 ? 51.815 14.873 55.427 1.00 33.15 139 GLY A CA 1
ATOM 826 C C . GLY A 1 139 ? 51.503 13.992 54.207 1.00 32.34 139 GLY A C 1
ATOM 827 O O . GLY A 1 139 ? 50.829 14.422 53.251 1.00 32.24 139 GLY A O 1
ATOM 828 N N . ARG A 1 140 ? 51.973 12.752 54.252 1.00 30.67 140 ARG A N 1
ATOM 829 C CA . ARG A 1 140 ? 51.516 11.776 53.326 1.00 29.23 140 ARG A CA 1
ATOM 830 C C . ARG A 1 140 ? 50.021 11.552 53.611 1.00 28.69 140 ARG A C 1
ATOM 831 O O . ARG A 1 140 ? 49.575 11.675 54.751 1.00 27.75 140 ARG A O 1
ATOM 839 N N . ILE A 1 141 ? 49.251 11.249 52.561 1.00 28.28 141 ILE A N 1
ATOM 840 C CA . ILE A 1 141 ? 47.848 10.830 52.681 1.00 27.51 141 ILE A CA 1
ATOM 841 C C . ILE A 1 141 ? 47.734 9.385 53.145 1.00 27.25 141 ILE A C 1
ATOM 842 O O . ILE A 1 141 ? 48.396 8.498 52.568 1.00 27.51 141 ILE A O 1
ATOM 847 N N . PHE A 1 142 ? 46.902 9.144 54.160 1.00 25.85 142 PHE A N 1
ATOM 848 C CA . PHE A 1 142 ? 46.558 7.783 54.541 1.00 24.96 142 PHE A CA 1
ATOM 849 C C . PHE A 1 142 ? 45.070 7.516 54.249 1.00 25.18 142 PHE A C 1
ATOM 850 O O . PHE A 1 142 ? 44.168 7.932 54.976 1.00 25.62 142 PHE A O 1
ATOM 858 N N . SER A 1 143 ? 44.799 6.830 53.155 1.00 24.84 143 SER A N 1
ATOM 859 C CA . SER A 1 143 ? 43.421 6.589 52.790 1.00 24.36 143 SER A CA 1
ATOM 860 C C . SER A 1 143 ? 43.056 5.120 52.971 1.00 23.82 143 SER A C 1
ATOM 861 O O . SER A 1 143 ? 43.904 4.243 52.790 1.00 23.37 143 SER A O 1
ATOM 864 N N . ILE A 1 144 ? 41.797 4.866 53.340 1.00 23.16 144 ILE A N 1
ATOM 865 C CA . ILE A 1 144 ? 41.257 3.520 53.434 1.00 22.47 144 ILE A CA 1
ATOM 866 C C . ILE A 1 144 ? 40.136 3.447 52.421 1.00 23.02 144 ILE A C 1
ATOM 867 O O . ILE A 1 144 ? 39.229 4.283 52.460 1.00 23.91 144 ILE A O 1
ATOM 872 N N . LEU A 1 145 ? 40.200 2.472 51.512 1.00 23.05 145 LEU A N 1
ATOM 873 C CA . LEU A 1 145 ? 39.132 2.234 50.543 1.00 23.53 145 LEU A CA 1
ATOM 874 C C . LEU A 1 145 ? 37.952 1.537 51.211 1.00 24.45 145 LEU A C 1
ATOM 875 O O . LEU A 1 145 ? 37.890 0.294 51.294 1.00 25.04 145 LEU A O 1
ATOM 880 N N . TYR A 1 146 ? 37.026 2.347 51.707 1.00 25.10 146 TYR A N 1
ATOM 881 C CA . TYR A 1 146 ? 35.829 1.853 52.349 1.00 25.50 146 TYR A CA 1
ATOM 882 C C . TYR A 1 146 ? 34.864 1.499 51.262 1.00 26.21 146 TYR A C 1
ATOM 883 O O . TYR A 1 146 ? 34.015 2.293 50.925 1.00 27.32 146 TYR A O 1
ATOM 892 N N . SER A 1 147 ? 35.011 0.309 50.702 1.00 27.21 147 SER A N 1
ATOM 893 C CA . SER A 1 147 ? 34.474 0.006 49.384 1.00 28.16 147 SER A CA 1
ATOM 894 C C . SER A 1 147 ? 32.981 -0.049 49.333 1.00 29.14 147 SER A C 1
ATOM 895 O O . SER A 1 147 ? 32.409 0.179 48.285 1.00 30.09 147 SER A O 1
ATOM 898 N N . GLU A 1 148 ? 32.331 -0.360 50.442 1.00 30.36 148 GLU A N 1
ATOM 899 C CA . GLU A 1 148 ? 30.880 -0.405 50.438 1.00 31.69 148 GLU A CA 1
ATOM 900 C C . GLU A 1 148 ? 30.265 0.986 50.337 1.00 32.51 148 GLU A C 1
ATOM 901 O O . GLU A 1 148 ? 29.062 1.124 50.115 1.00 33.23 148 GLU A O 1
ATOM 907 N N . HIS A 1 149 ? 31.091 2.022 50.474 1.00 32.90 149 HIS A N 1
ATOM 908 C CA . HIS A 1 149 ? 30.674 3.349 50.118 1.00 32.85 149 HIS A CA 1
ATOM 909 C C . HIS A 1 149 ? 31.260 3.707 48.749 1.00 33.18 149 HIS A C 1
ATOM 910 O O . HIS A 1 149 ? 30.523 3.971 47.785 1.00 33.43 149 HIS A O 1
ATOM 917 N N . PHE A 1 150 ? 32.580 3.679 48.632 1.00 33.22 150 PHE A N 1
ATOM 918 C CA . PHE A 1 150 ? 33.229 4.245 47.452 1.00 32.69 150 PHE A CA 1
ATOM 919 C C . PHE A 1 150 ? 33.123 3.428 46.180 1.00 32.58 150 PHE A C 1
ATOM 920 O O . PHE A 1 150 ? 33.372 3.951 45.095 1.00 32.77 150 PHE A O 1
ATOM 928 N N . GLU A 1 151 ? 32.775 2.152 46.311 1.00 32.93 151 GLU A N 1
ATOM 929 C CA . GLU A 1 151 ? 32.606 1.255 45.156 1.00 34.01 151 GLU A CA 1
ATOM 930 C C . GLU A 1 151 ? 31.142 0.883 44.924 1.00 34.23 151 GLU A C 1
ATOM 931 O O . GLU A 1 151 ? 30.849 -0.024 44.147 1.00 34.29 151 GLU A O 1
ATOM 937 N N . SER A 1 152 ? 30.228 1.582 45.599 1.00 34.40 152 SER A N 1
ATOM 938 C CA . SER A 1 152 ? 28.803 1.345 45.437 1.00 34.11 152 SER A CA 1
ATOM 939 C C . SER A 1 152 ? 28.150 2.599 44.891 1.00 33.48 152 SER A C 1
ATOM 940 O O . SER A 1 152 ? 28.048 3.601 45.594 1.00 33.52 152 SER A O 1
ATOM 943 N N . PRO A 1 153 ? 27.725 2.570 43.619 1.00 33.04 153 PRO A N 1
ATOM 944 C CA . PRO A 1 153 ? 27.107 3.795 43.081 1.00 32.07 153 PRO A CA 1
ATOM 945 C C . PRO A 1 153 ? 25.786 4.194 43.742 1.00 31.76 153 PRO A C 1
ATOM 946 O O . PRO A 1 153 ? 25.461 5.392 43.750 1.00 32.38 153 PRO A O 1
ATOM 950 N N . ALA A 1 154 ? 25.033 3.238 44.304 1.00 30.48 154 ALA A N 1
ATOM 951 C CA . ALA A 1 154 ? 23.742 3.592 44.868 1.00 29.28 154 ALA A CA 1
ATOM 952 C C . ALA A 1 154 ? 23.933 4.420 46.111 1.00 29.54 154 ALA A C 1
ATOM 953 O O . ALA A 1 154 ? 23.096 5.228 46.458 1.00 29.84 154 ALA A O 1
ATOM 955 N N . THR A 1 155 ? 25.035 4.209 46.808 1.00 29.86 155 THR A N 1
ATOM 956 C CA . THR A 1 155 ? 25.261 4.960 48.035 1.00 29.56 155 THR A CA 1
ATOM 957 C C . THR A 1 155 ? 25.994 6.259 47.736 1.00 29.76 155 THR A C 1
ATOM 958 O O . THR A 1 155 ? 25.843 7.255 48.456 1.00 29.38 155 THR A O 1
ATOM 962 N N . VAL A 1 156 ? 26.751 6.269 46.654 1.00 30.21 156 VAL A N 1
ATOM 963 C CA . VAL A 1 156 ? 27.297 7.532 46.194 1.00 31.58 156 VAL A CA 1
ATOM 964 C C . VAL A 1 156 ? 26.111 8.379 45.793 1.00 31.98 156 VAL A C 1
ATOM 965 O O . VAL A 1 156 ? 26.018 9.546 46.179 1.00 31.51 156 VAL A O 1
ATOM 969 N N . LYS A 1 157 ? 25.201 7.749 45.057 1.00 32.56 157 LYS A N 1
ATOM 970 C CA . LYS A 1 157 ? 23.999 8.400 44.627 1.00 34.04 157 LYS A CA 1
ATOM 971 C C . LYS A 1 157 ? 23.203 8.935 45.796 1.00 34.78 157 LYS A C 1
ATOM 972 O O . LYS A 1 157 ? 22.840 10.127 45.806 1.00 36.02 157 LYS A O 1
ATOM 978 N N . ALA A 1 158 ? 22.932 8.076 46.772 1.00 34.55 158 ALA A N 1
ATOM 979 C CA . ALA A 1 158 ? 22.140 8.467 47.920 1.00 35.09 158 ALA A CA 1
ATOM 980 C C . ALA A 1 158 ? 22.813 9.633 48.600 1.00 36.38 158 ALA A C 1
ATOM 981 O O . ALA A 1 158 ? 22.161 10.526 49.148 1.00 36.26 158 ALA A O 1
ATOM 983 N N . GLY A 1 159 ? 24.136 9.631 48.557 1.00 37.53 159 GLY A N 1
ATOM 984 C CA . GLY A 1 159 ? 24.876 10.730 49.120 1.00 39.53 159 GLY A CA 1
ATOM 985 C C . GLY A 1 159 ? 24.521 12.056 48.480 1.00 41.00 159 GLY A C 1
ATOM 986 O O . GLY A 1 159 ? 24.396 13.062 49.178 1.00 41.08 159 GLY A O 1
ATOM 987 N N . GLU A 1 160 ? 24.349 12.054 47.158 1.00 42.50 160 GLU A N 1
ATOM 988 C CA . GLU A 1 160 ? 24.177 13.298 46.400 1.00 44.43 160 GLU A CA 1
ATOM 989 C C . GLU A 1 160 ? 22.781 13.843 46.594 1.00 45.04 160 GLU A C 1
ATOM 990 O O . GLU A 1 160 ? 22.586 15.081 46.676 1.00 45.55 160 GLU A O 1
ATOM 996 N N . LEU A 1 161 ? 21.827 12.913 46.699 1.00 45.27 161 LEU A N 1
ATOM 997 C CA . LEU A 1 161 ? 20.439 13.253 46.959 1.00 45.35 161 LEU A CA 1
ATOM 998 C C . LEU A 1 161 ? 20.353 13.916 48.303 1.00 45.49 161 LEU A C 1
ATOM 999 O O . LEU A 1 161 ? 19.825 15.004 48.416 1.00 46.35 161 LEU A O 1
ATOM 1004 N N . VAL A 1 162 ? 20.920 13.287 49.314 1.00 45.55 162 VAL A N 1
ATOM 1005 C CA . VAL A 1 162 ? 20.815 13.806 50.661 1.00 45.79 162 VAL A CA 1
ATOM 1006 C C . VAL A 1 162 ? 21.378 15.217 50.791 1.00 46.49 162 VAL A C 1
ATOM 1007 O O . VAL A 1 162 ? 20.692 16.079 51.339 1.00 46.81 162 VAL A O 1
ATOM 1011 N N . ALA A 1 163 ? 22.589 15.470 50.270 1.00 46.83 163 ALA A N 1
ATOM 1012 C CA . ALA A 1 163 ? 23.193 16.822 50.318 1.00 47.04 163 ALA A CA 1
ATOM 1013 C C . ALA A 1 163 ? 22.339 17.867 49.595 1.00 47.09 163 ALA A C 1
ATOM 1014 O O . ALA A 1 163 ? 22.246 19.013 50.044 1.00 47.27 163 ALA A O 1
ATOM 1016 N N . ALA A 1 164 ? 21.728 17.453 48.488 1.00 46.63 164 ALA A N 1
ATOM 1017 C CA . ALA A 1 164 ? 20.768 18.263 47.753 1.00 46.55 164 ALA A CA 1
ATOM 1018 C C . ALA A 1 164 ? 19.366 18.377 48.404 1.00 46.40 164 ALA A C 1
ATOM 1019 O O . ALA A 1 164 ? 18.384 18.659 47.708 1.00 47.13 164 ALA A O 1
ATOM 1021 N N . GLY A 1 165 ? 19.247 18.140 49.709 1.00 45.61 165 GLY A N 1
ATOM 1022 C CA . GLY A 1 165 ? 17.958 18.311 50.413 1.00 44.90 165 GLY A CA 1
ATOM 1023 C C . GLY A 1 165 ? 16.825 17.302 50.166 1.00 44.41 165 GLY A C 1
ATOM 1024 O O . GLY A 1 165 ? 15.698 17.494 50.634 1.00 44.37 165 GLY A O 1
ATOM 1025 N N . ALA A 1 166 ? 17.112 16.213 49.461 1.00 43.45 166 ALA A N 1
ATOM 1026 C CA . ALA A 1 166 ? 16.074 15.256 49.060 1.00 42.70 166 ALA A CA 1
ATOM 1027 C C . ALA A 1 166 ? 15.191 14.660 50.169 1.00 42.31 166 ALA A C 1
ATOM 1028 O O . ALA A 1 166 ? 14.047 14.262 49.896 1.00 42.07 166 ALA A O 1
ATOM 1030 N N . ILE A 1 167 ? 15.708 14.574 51.393 1.00 41.80 167 ILE A N 1
ATOM 1031 C CA . ILE A 1 167 ? 14.906 14.032 52.495 1.00 41.57 167 ILE A CA 1
ATOM 1032 C C . ILE A 1 167 ? 14.827 14.897 53.745 1.00 41.33 167 ILE A C 1
ATOM 1033 O O . ILE A 1 167 ? 14.202 14.488 54.717 1.00 41.50 167 ILE A O 1
ATOM 1038 N N . GLY A 1 168 ? 15.437 16.080 53.722 1.00 41.10 168 GLY A N 1
ATOM 1039 C CA . GLY A 1 168 ? 15.435 16.972 54.879 1.00 40.54 168 GLY A CA 1
ATOM 1040 C C . GLY A 1 168 ? 16.638 16.710 55.779 1.00 40.78 168 GLY A C 1
ATOM 1041 O O . GLY A 1 168 ? 17.764 16.586 55.299 1.00 40.29 168 GLY A O 1
ATOM 1042 N N . GLU A 1 169 ? 16.432 16.643 57.093 1.00 40.82 169 GLU A N 1
ATOM 1043 C CA . GLU A 1 169 ? 17.567 16.321 57.938 1.00 41.60 169 GLU A CA 1
ATOM 1044 C C . GLU A 1 169 ? 17.570 14.834 58.153 1.00 41.10 169 GLU A C 1
ATOM 1045 O O . GLU A 1 169 ? 16.514 14.178 58.273 1.00 40.98 169 GLU A O 1
ATOM 1051 N N . VAL A 1 170 ? 18.781 14.300 58.175 1.00 40.03 170 VAL A N 1
ATOM 1052 C CA . VAL A 1 170 ? 18.973 12.910 58.468 1.00 38.44 170 VAL A CA 1
ATOM 1053 C C . VAL A 1 170 ? 18.673 12.799 59.936 1.00 37.28 170 VAL A C 1
ATOM 1054 O O . VAL A 1 170 ? 19.192 13.550 60.751 1.00 37.85 170 VAL A O 1
ATOM 1058 N N . VAL A 1 171 ? 17.785 11.891 60.260 1.00 35.19 171 VAL A N 1
ATOM 1059 C CA . VAL A 1 171 ? 17.340 11.741 61.606 1.00 33.07 171 VAL A CA 1
ATOM 1060 C C . VAL A 1 171 ? 18.073 10.538 62.132 1.00 32.51 171 VAL A C 1
ATOM 1061 O O . VAL A 1 171 ? 18.641 10.612 63.191 1.00 32.96 171 VAL A O 1
ATOM 1065 N N . HIS A 1 172 ? 18.073 9.446 61.363 1.00 31.63 172 HIS A N 1
ATOM 1066 C CA . HIS A 1 172 ? 18.534 8.135 61.800 1.00 30.29 172 HIS A CA 1
ATOM 1067 C C . HIS A 1 172 ? 19.069 7.369 60.597 1.00 30.31 172 HIS A C 1
ATOM 1068 O O . HIS A 1 172 ? 18.412 7.339 59.573 1.00 30.76 172 HIS A O 1
ATOM 1075 N N . ILE A 1 173 ? 20.260 6.760 60.717 1.00 30.32 173 ILE A N 1
ATOM 1076 C CA . ILE A 1 173 ? 20.842 5.873 59.669 1.00 29.52 173 ILE A CA 1
ATOM 1077 C C . ILE A 1 173 ? 20.788 4.440 60.124 1.00 28.87 173 ILE A C 1
ATOM 1078 O O . ILE A 1 173 ? 21.018 4.191 61.286 1.00 29.11 173 ILE A O 1
ATOM 1083 N N . VAL A 1 174 ? 20.515 3.503 59.221 1.00 28.35 174 VAL A N 1
ATOM 1084 C CA . VAL A 1 174 ? 20.596 2.069 59.559 1.00 28.36 174 VAL A CA 1
ATOM 1085 C C . VAL A 1 174 ? 21.457 1.323 58.530 1.00 29.20 174 VAL A C 1
ATOM 1086 O O . VAL A 1 174 ? 21.130 1.267 57.331 1.00 29.74 174 VAL A O 1
ATOM 1090 N N . GLY A 1 175 ? 22.556 0.736 58.990 1.00 28.94 175 GLY A N 1
ATOM 1091 C CA . GLY A 1 175 ? 23.456 0.037 58.092 1.00 27.65 175 GLY A CA 1
ATOM 1092 C C . GLY A 1 175 ? 23.311 -1.412 58.446 1.00 27.48 175 GLY A C 1
ATOM 1093 O O . GLY A 1 175 ? 23.321 -1.769 59.612 1.00 28.48 175 GLY A O 1
ATOM 1094 N N . LEU A 1 176 ? 23.133 -2.256 57.458 1.00 26.55 176 LEU A N 1
ATOM 1095 C CA . LEU A 1 176 ? 23.007 -3.655 57.673 1.00 26.75 176 LEU A CA 1
ATOM 1096 C C . LEU A 1 176 ? 23.927 -4.342 56.741 1.00 26.86 176 LEU A C 1
ATOM 1097 O O . LEU A 1 176 ? 23.659 -4.328 55.603 1.00 28.15 176 LEU A O 1
ATOM 1102 N N . GLY A 1 177 ? 25.008 -4.959 57.175 1.00 26.24 177 GLY A N 1
ATOM 1103 C CA . GLY A 1 177 ? 25.779 -5.691 56.202 1.00 25.27 177 GLY A CA 1
ATOM 1104 C C . GLY A 1 177 ? 26.107 -7.124 56.463 1.00 25.73 177 GLY A C 1
ATOM 1105 O O . GLY A 1 177 ? 26.830 -7.421 57.335 1.00 25.01 177 GLY A O 1
ATOM 1106 N N . PRO A 1 178 ? 25.718 -8.001 55.564 1.00 25.73 178 PRO A N 1
ATOM 1107 C CA . PRO A 1 178 ? 25.975 -9.411 55.728 1.00 25.61 178 PRO A CA 1
ATOM 1108 C C . PRO A 1 178 ? 26.949 -9.909 54.719 1.00 25.61 178 PRO A C 1
ATOM 1109 O O . PRO A 1 178 ? 26.924 -9.485 53.628 1.00 25.28 178 PRO A O 1
ATOM 1113 N N . HIS A 1 179 ? 27.839 -10.781 55.128 1.00 26.34 179 HIS A N 1
ATOM 1114 C CA . HIS A 1 179 ? 28.871 -11.310 54.278 1.00 26.42 179 HIS A CA 1
ATOM 1115 C C . HIS A 1 179 ? 28.883 -12.840 54.261 1.00 26.53 179 HIS A C 1
ATOM 1116 O O . HIS A 1 179 ? 28.418 -13.456 55.156 1.00 26.27 179 HIS A O 1
ATOM 1123 N N . ARG A 1 180 ? 29.364 -13.421 53.172 1.00 26.75 180 ARG A N 1
ATOM 1124 C CA . ARG A 1 180 ? 29.455 -14.859 52.977 1.00 26.33 180 ARG A CA 1
ATOM 1125 C C . ARG A 1 180 ? 30.732 -15.385 53.520 1.00 26.31 180 ARG A C 1
ATOM 1126 O O . ARG A 1 180 ? 31.760 -14.900 53.205 1.00 25.17 180 ARG A O 1
ATOM 1134 N N . LEU A 1 181 ? 30.653 -16.413 54.331 1.00 26.78 181 LEU A N 1
ATOM 1135 C CA . LEU A 1 181 ? 31.800 -16.876 55.069 1.00 27.49 181 LEU A CA 1
ATOM 1136 C C . LEU A 1 181 ? 32.790 -17.626 54.204 1.00 28.80 181 LEU A C 1
ATOM 1137 O O . LEU A 1 181 ? 33.984 -17.267 54.226 1.00 28.53 181 LEU A O 1
ATOM 1142 N N . ARG A 1 182 ? 32.328 -18.667 53.474 1.00 30.06 182 ARG A N 1
ATOM 1143 C CA . ARG A 1 182 ? 33.209 -19.371 52.512 1.00 30.41 182 ARG A CA 1
ATOM 1144 C C . ARG A 1 182 ? 34.401 -19.963 53.261 1.00 31.07 182 ARG A C 1
ATOM 1145 O O . ARG A 1 182 ? 35.551 -19.818 52.806 1.00 31.02 182 ARG A O 1
ATOM 1153 N N . ARG A 1 183 ? 34.194 -20.524 54.444 1.00 31.92 183 ARG A N 1
ATOM 1154 C CA . ARG A 1 183 ? 35.370 -20.808 55.301 1.00 32.72 183 ARG A CA 1
ATOM 1155 C C . ARG A 1 183 ? 36.464 -21.681 54.695 1.00 32.68 183 ARG A C 1
ATOM 1156 O O . ARG A 1 183 ? 37.644 -21.378 54.900 1.00 33.57 183 ARG A O 1
ATOM 1164 N N . GLU A 1 184 ? 36.097 -22.746 53.969 1.00 32.10 184 GLU A N 1
ATOM 1165 C CA . GLU A 1 184 ? 37.098 -23.595 53.302 1.00 31.30 184 GLU A CA 1
ATOM 1166 C C . GLU A 1 184 ? 38.063 -22.730 52.504 1.00 30.84 184 GLU A C 1
ATOM 1167 O O . GLU A 1 184 ? 39.250 -22.956 52.536 1.00 31.41 184 GLU A O 1
ATOM 1169 N N . THR A 1 185 ? 37.531 -21.703 51.845 1.00 30.65 185 THR A N 1
ATOM 1170 C CA . THR A 1 185 ? 38.253 -20.621 51.121 1.00 29.83 185 THR A CA 1
ATOM 1171 C C . THR A 1 185 ? 39.130 -19.592 51.904 1.00 29.63 185 THR A C 1
ATOM 1172 O O . THR A 1 185 ? 39.949 -18.872 51.314 1.00 29.19 185 THR A O 1
ATOM 1176 N N . ARG A 1 186 ? 38.913 -19.442 53.201 1.00 29.78 186 ARG A N 1
ATOM 1177 C CA . ARG A 1 186 ? 39.567 -18.329 53.915 1.00 30.14 186 ARG A CA 1
ATOM 1178 C C . ARG A 1 186 ? 40.996 -18.675 54.332 1.00 30.06 186 ARG A C 1
ATOM 1179 O O . ARG A 1 186 ? 41.323 -19.835 54.461 1.00 30.74 186 ARG A O 1
ATOM 1187 N N . PRO A 1 187 ? 41.860 -17.675 54.506 1.00 29.87 187 PRO A N 1
ATOM 1188 C CA . PRO A 1 187 ? 43.218 -17.936 54.971 1.00 29.96 187 PRO A CA 1
ATOM 1189 C C . PRO A 1 187 ? 43.255 -18.079 56.478 1.00 30.37 187 PRO A C 1
ATOM 1190 O O . PRO A 1 187 ? 42.392 -17.520 57.158 1.00 30.94 187 PRO A O 1
ATOM 1194 N N . ASP A 1 188 ? 44.246 -18.799 57.006 1.00 30.34 188 ASP A N 1
ATOM 1195 C CA . ASP A 1 188 ? 44.318 -19.030 58.457 1.00 30.40 188 ASP A CA 1
ATOM 1196 C C . ASP A 1 188 ? 44.176 -17.745 59.285 1.00 29.31 188 ASP A C 1
ATOM 1197 O O . ASP A 1 188 ? 43.499 -17.756 60.312 1.00 29.87 188 ASP A O 1
ATOM 1202 N N . TRP A 1 189 ? 44.749 -16.630 58.841 1.00 27.71 189 TRP A N 1
ATOM 1203 C CA . TRP A 1 189 ? 44.676 -15.426 59.662 1.00 27.06 189 TRP A CA 1
ATOM 1204 C C . TRP A 1 189 ? 43.281 -14.834 59.712 1.00 26.82 189 TRP A C 1
ATOM 1205 O O . TRP A 1 189 ? 43.036 -13.930 60.481 1.00 27.50 189 TRP A O 1
ATOM 1216 N N . PHE A 1 190 ? 42.384 -15.325 58.880 1.00 25.92 190 PHE A N 1
ATOM 1217 C CA . PHE A 1 190 ? 41.026 -14.854 58.875 1.00 25.83 190 PHE A CA 1
ATOM 1218 C C . PHE A 1 190 ? 40.307 -15.141 60.170 1.00 26.15 190 PHE A C 1
ATOM 1219 O O . PHE A 1 190 ? 39.354 -14.449 60.535 1.00 26.22 190 PHE A O 1
ATOM 1227 N N . PHE A 1 191 ? 40.745 -16.199 60.837 1.00 26.09 191 PHE A N 1
ATOM 1228 C CA . PHE A 1 191 ? 40.052 -16.695 61.990 1.00 25.79 191 PHE A CA 1
ATOM 1229 C C . PHE A 1 191 ? 40.832 -16.291 63.246 1.00 26.03 191 PHE A C 1
ATOM 1230 O O . PHE A 1 191 ? 40.329 -16.378 64.371 1.00 25.40 191 PHE A O 1
ATOM 1238 N N . ARG A 1 192 ? 42.073 -15.878 63.080 1.00 26.31 192 ARG A N 1
ATOM 1239 C CA . ARG A 1 192 ? 42.796 -15.451 64.254 1.00 27.75 192 ARG A CA 1
ATOM 1240 C C . ARG A 1 192 ? 42.405 -14.029 64.658 1.00 27.95 192 ARG A C 1
ATOM 1241 O O . ARG A 1 192 ? 42.546 -13.080 63.872 1.00 27.36 192 ARG A O 1
ATOM 1249 N N . ARG A 1 193 ? 41.928 -13.896 65.898 1.00 28.29 193 ARG A N 1
ATOM 1250 C CA . ARG A 1 193 ? 41.442 -12.613 66.406 1.00 27.77 193 ARG A CA 1
ATOM 1251 C C . ARG A 1 193 ? 42.511 -11.550 66.381 1.00 27.50 193 ARG A C 1
ATOM 1252 O O . ARG A 1 193 ? 42.200 -10.428 66.041 1.00 26.92 193 ARG A O 1
ATOM 1260 N N . ALA A 1 194 ? 43.748 -11.906 66.750 1.00 28.00 194 ALA A N 1
ATOM 1261 C CA . ALA A 1 194 ? 44.865 -10.921 66.800 1.00 28.30 194 ALA A CA 1
ATOM 1262 C C . ALA A 1 194 ? 45.152 -10.341 65.418 1.00 28.63 194 ALA A C 1
ATOM 1263 O O . ALA A 1 194 ? 45.491 -9.142 65.317 1.00 29.00 194 ALA A O 1
ATOM 1265 N N . ASP A 1 195 ? 44.971 -11.166 64.374 1.00 27.88 195 ASP A N 1
ATOM 1266 C CA . ASP A 1 195 ? 45.238 -10.763 62.999 1.00 27.27 195 ASP A CA 1
ATOM 1267 C C . ASP A 1 195 ? 44.119 -10.090 62.271 1.00 26.05 195 ASP A C 1
ATOM 1268 O O . ASP A 1 195 ? 44.386 -9.192 61.481 1.00 26.30 195 ASP A O 1
ATOM 1273 N N . TYR A 1 196 ? 42.876 -10.508 62.496 1.00 24.57 196 TYR A N 1
ATOM 1274 C CA . TYR A 1 196 ? 41.794 -9.898 61.736 1.00 23.48 196 TYR A CA 1
ATOM 1275 C C . TYR A 1 196 ? 41.112 -8.714 62.384 1.00 23.74 196 TYR A C 1
ATOM 1276 O O . TYR A 1 196 ? 40.527 -7.909 61.658 1.00 24.95 196 TYR A O 1
ATOM 1285 N N . GLY A 1 197 ? 41.195 -8.578 63.715 1.00 22.85 197 GLY A N 1
ATOM 1286 C CA . GLY A 1 197 ? 40.746 -7.363 64.402 1.00 20.80 197 GLY A CA 1
ATOM 1287 C C . GLY A 1 197 ? 39.413 -7.398 65.147 1.00 20.66 197 GLY A C 1
ATOM 1288 O O . GLY A 1 197 ? 39.114 -6.508 65.942 1.00 20.95 197 GLY A O 1
ATOM 1289 N N . GLY A 1 198 ? 38.606 -8.428 64.917 1.00 20.26 198 GLY A N 1
ATOM 1290 C CA . GLY A 1 198 ? 37.283 -8.519 65.531 1.00 19.02 198 GLY A CA 1
ATOM 1291 C C . GLY A 1 198 ? 36.304 -8.168 64.438 1.00 18.19 198 GLY A C 1
ATOM 1292 O O . GLY A 1 198 ? 36.648 -7.386 63.549 1.00 18.50 198 GLY A O 1
ATOM 1293 N N . ILE A 1 199 ? 35.092 -8.727 64.490 1.00 17.04 199 ILE A N 1
ATOM 1294 C CA . ILE A 1 199 ? 34.114 -8.516 63.423 1.00 16.01 199 ILE A CA 1
ATOM 1295 C C . ILE A 1 199 ? 33.783 -7.038 63.165 1.00 16.06 199 ILE A C 1
ATOM 1296 O O . ILE A 1 199 ? 33.632 -6.639 62.011 1.00 15.59 199 ILE A O 1
ATOM 1301 N N . LEU A 1 200 ? 33.697 -6.236 64.224 1.00 16.44 200 LEU A N 1
ATOM 1302 C CA . LEU A 1 200 ? 33.320 -4.827 64.092 1.00 17.32 200 LEU A CA 1
ATOM 1303 C C . LEU A 1 200 ? 34.425 -3.985 63.456 1.00 18.41 200 LEU A C 1
ATOM 1304 O O . LEU A 1 200 ? 34.186 -3.271 62.478 1.00 18.20 200 LEU A O 1
ATOM 1309 N N . THR A 1 201 ? 35.636 -4.090 63.996 1.00 19.96 201 THR A N 1
ATOM 1310 C CA . THR A 1 201 ? 36.827 -3.534 63.341 1.00 21.28 201 THR A CA 1
ATOM 1311 C C . THR A 1 201 ? 36.861 -3.935 61.853 1.00 22.25 201 THR A C 1
ATOM 1312 O O . THR A 1 201 ? 37.057 -3.097 60.966 1.00 22.35 201 THR A O 1
ATOM 1316 N N . ASP A 1 202 ? 36.642 -5.216 61.576 1.00 23.25 202 ASP A N 1
ATOM 1317 C CA . ASP A 1 202 ? 36.811 -5.700 60.238 1.00 24.00 202 ASP A CA 1
ATOM 1318 C C . ASP A 1 202 ? 35.705 -5.243 59.321 1.00 24.16 202 ASP A C 1
ATOM 1319 O O . ASP A 1 202 ? 35.949 -4.520 58.381 1.00 25.47 202 ASP A O 1
ATOM 1324 N N . ILE A 1 203 ? 34.482 -5.659 59.554 1.00 24.11 203 ILE A N 1
ATOM 1325 C CA . ILE A 1 203 ? 33.503 -5.400 58.530 1.00 24.05 203 ILE A CA 1
ATOM 1326 C C . ILE A 1 203 ? 32.482 -4.333 58.835 1.00 23.99 203 ILE A C 1
ATOM 1327 O O . ILE A 1 203 ? 31.698 -4.001 57.967 1.00 24.57 203 ILE A O 1
ATOM 1332 N N . ALA A 1 204 ? 32.462 -3.799 60.046 1.00 24.01 204 ALA A N 1
ATOM 1333 C CA . ALA A 1 204 ? 31.461 -2.791 60.383 1.00 24.37 204 ALA A CA 1
ATOM 1334 C C . ALA A 1 204 ? 32.027 -1.386 60.163 1.00 24.25 204 ALA A C 1
ATOM 1335 O O . ALA A 1 204 ? 31.351 -0.377 60.340 1.00 23.91 204 ALA A O 1
ATOM 1337 N N . SER A 1 205 ? 33.281 -1.349 59.754 1.00 24.66 205 SER A N 1
ATOM 1338 C CA . SER A 1 205 ? 34.001 -0.097 59.612 1.00 25.37 205 SER A CA 1
ATOM 1339 C C . SER A 1 205 ? 33.497 0.630 58.376 1.00 25.26 205 SER A C 1
ATOM 1340 O O . SER A 1 205 ? 33.543 1.865 58.315 1.00 25.82 205 SER A O 1
ATOM 1343 N N . HIS A 1 206 ? 33.018 -0.137 57.401 1.00 24.86 206 HIS A N 1
ATOM 1344 C CA . HIS A 1 206 ? 32.342 0.422 56.245 1.00 24.74 206 HIS A CA 1
ATOM 1345 C C . HIS A 1 206 ? 31.229 1.287 56.743 1.00 25.45 206 HIS A C 1
ATOM 1346 O O . HIS A 1 206 ? 31.161 2.456 56.401 1.00 25.71 206 HIS A O 1
ATOM 1353 N N . GLN A 1 207 ? 30.352 0.682 57.543 1.00 25.99 207 GLN A N 1
ATOM 1354 C CA . GLN A 1 207 ? 29.117 1.317 57.986 1.00 27.43 207 GLN A CA 1
ATOM 1355 C C . GLN A 1 207 ? 29.387 2.490 58.915 1.00 27.14 207 GLN A C 1
ATOM 1356 O O . GLN A 1 207 ? 28.649 3.461 58.904 1.00 26.40 207 GLN A O 1
ATOM 1362 N N . CYS A 1 208 ? 30.456 2.378 59.695 1.00 27.79 208 CYS A N 1
ATOM 1363 C CA . CYS A 1 208 ? 30.945 3.454 60.535 1.00 28.76 208 CYS A CA 1
ATOM 1364 C C . CYS A 1 208 ? 31.322 4.676 59.739 1.00 29.52 208 CYS A C 1
ATOM 1365 O O . CYS A 1 208 ? 30.897 5.772 60.066 1.00 29.72 208 CYS A O 1
ATOM 1368 N N . GLU A 1 209 ? 32.116 4.484 58.685 1.00 30.90 209 GLU A N 1
ATOM 1369 C CA . GLU A 1 209 ? 32.509 5.575 57.790 1.00 31.74 209 GLU A CA 1
ATOM 1370 C C . GLU A 1 209 ? 31.284 6.213 57.201 1.00 32.10 209 GLU A C 1
ATOM 1371 O O . GLU A 1 209 ? 31.140 7.424 57.244 1.00 32.47 209 GLU A O 1
ATOM 1377 N N . GLN A 1 210 ? 30.420 5.379 56.636 1.00 32.66 210 GLN A N 1
ATOM 1378 C CA . GLN A 1 210 ? 29.122 5.789 56.142 1.00 33.41 210 GLN A CA 1
ATOM 1379 C C . GLN A 1 210 ? 28.292 6.555 57.158 1.00 33.84 210 GLN A C 1
ATOM 1380 O O . GLN A 1 210 ? 27.504 7.412 56.788 1.00 34.79 210 GLN A O 1
ATOM 1386 N N . PHE A 1 211 ? 28.428 6.247 58.436 1.00 33.40 211 PHE A N 1
ATOM 1387 C CA . PHE A 1 211 ? 27.625 6.966 59.375 1.00 33.29 211 PHE A CA 1
ATOM 1388 C C . PHE A 1 211 ? 28.130 8.416 59.466 1.00 33.59 211 PHE A C 1
ATOM 1389 O O . PHE A 1 211 ? 27.358 9.381 59.500 1.00 33.23 211 PHE A O 1
ATOM 1397 N N . LEU A 1 212 ? 29.444 8.558 59.464 1.00 33.91 212 LEU A N 1
ATOM 1398 C CA . LEU A 1 212 ? 30.056 9.861 59.547 1.00 34.20 212 LEU A CA 1
ATOM 1399 C C . LEU A 1 212 ? 29.910 10.638 58.241 1.00 35.34 212 LEU A C 1
ATOM 1400 O O . LEU A 1 212 ? 29.979 11.869 58.243 1.00 36.06 212 LEU A O 1
ATOM 1405 N N . PHE A 1 213 ? 29.701 9.926 57.136 1.00 36.10 213 PHE A N 1
ATOM 1406 C CA . PHE A 1 213 ? 29.534 10.575 55.846 1.00 37.05 213 PHE A CA 1
ATOM 1407 C C . PHE A 1 213 ? 28.165 11.220 55.743 1.00 37.84 213 PHE A C 1
ATOM 1408 O O . PHE A 1 213 ? 28.054 12.361 55.314 1.00 38.13 213 PHE A O 1
ATOM 1416 N N . PHE A 1 214 ? 27.128 10.485 56.053 1.00 38.21 214 PHE A N 1
ATOM 1417 C CA . PHE A 1 214 ? 25.800 11.002 55.922 1.00 39.30 214 PHE A CA 1
ATOM 1418 C C . PHE A 1 214 ? 25.447 12.140 56.846 1.00 40.79 214 PHE A C 1
ATOM 1419 O O . PHE A 1 214 ? 24.774 13.053 56.457 1.00 41.32 214 PHE A O 1
ATOM 1427 N N . THR A 1 215 ? 25.870 12.032 58.087 1.00 42.21 215 THR A N 1
ATOM 1428 C CA . THR A 1 215 ? 25.772 13.052 59.106 1.00 42.80 215 THR A CA 1
ATOM 1429 C C . THR A 1 215 ? 26.596 14.288 58.791 1.00 43.33 215 THR A C 1
ATOM 1430 O O . THR A 1 215 ? 26.238 15.366 59.105 1.00 43.79 215 THR A O 1
ATOM 1434 N N . GLY A 1 216 ? 27.766 14.113 58.251 1.00 43.73 216 GLY A N 1
ATOM 1435 C CA . GLY A 1 216 ? 28.617 15.212 57.861 1.00 43.97 216 GLY A CA 1
ATOM 1436 C C . GLY A 1 216 ? 29.399 15.719 59.035 1.00 44.17 216 GLY A C 1
ATOM 1437 O O . GLY A 1 216 ? 30.221 16.580 58.927 1.00 43.71 216 GLY A O 1
ATOM 1438 N N . VAL A 1 217 ? 29.118 15.111 60.163 1.00 44.62 217 VAL A N 1
ATOM 1439 C CA . VAL A 1 217 ? 29.768 15.292 61.428 1.00 44.62 217 VAL A CA 1
ATOM 1440 C C . VAL A 1 217 ? 31.005 14.466 61.379 1.00 44.90 217 VAL A C 1
ATOM 1441 O O . VAL A 1 217 ? 31.179 13.698 60.480 1.00 45.05 217 VAL A O 1
ATOM 1443 N N . ASN A 1 218 ? 31.920 14.689 62.291 1.00 45.13 218 ASN A N 1
ATOM 1444 C CA . ASN A 1 218 ? 33.140 13.930 62.294 1.00 44.78 218 ASN A CA 1
ATOM 1445 C C . ASN A 1 218 ? 33.449 13.162 63.575 1.00 43.75 218 ASN A C 1
ATOM 1446 O O . ASN A 1 218 ? 34.382 12.413 63.622 1.00 42.67 218 ASN A O 1
ATOM 1451 N N . ASP A 1 219 ? 32.662 13.344 64.610 1.00 42.72 219 ASP A N 1
ATOM 1452 C CA . ASP A 1 219 ? 32.897 12.642 65.856 1.00 42.72 219 ASP A CA 1
ATOM 1453 C C . ASP A 1 219 ? 31.546 12.104 66.247 1.00 42.29 219 ASP A C 1
ATOM 1454 O O . ASP A 1 219 ? 30.512 12.732 65.939 1.00 42.92 219 ASP A O 1
ATOM 1456 N N . ALA A 1 220 ? 31.552 10.928 66.883 1.00 40.93 220 ALA A N 1
ATOM 1457 C CA . ALA A 1 220 ? 30.322 10.263 67.288 1.00 38.95 220 ALA A CA 1
ATOM 1458 C C . ALA A 1 220 ? 30.555 9.388 68.516 1.00 38.06 220 ALA A C 1
ATOM 1459 O O . ALA A 1 220 ? 31.688 9.172 68.929 1.00 37.62 220 ALA A O 1
ATOM 1461 N N . THR A 1 221 ? 29.475 8.882 69.093 1.00 36.96 221 THR A N 1
ATOM 1462 C CA . THR A 1 221 ? 29.566 8.143 70.319 1.00 36.49 221 THR A CA 1
ATOM 1463 C C . THR A 1 221 ? 29.063 6.745 70.121 1.00 35.74 221 THR A C 1
ATOM 1464 O O . THR A 1 221 ? 28.057 6.543 69.477 1.00 36.07 221 THR A O 1
ATOM 1468 N N . VAL A 1 222 ? 29.753 5.772 70.683 1.00 34.86 222 VAL A N 1
ATOM 1469 C CA . VAL A 1 222 ? 29.175 4.449 70.695 1.00 34.26 222 VAL A CA 1
ATOM 1470 C C . VAL A 1 222 ? 28.339 4.338 71.953 1.00 34.25 222 VAL A C 1
ATOM 1471 O O . VAL A 1 222 ? 28.876 4.432 73.043 1.00 35.20 222 VAL A O 1
ATOM 1475 N N . LEU A 1 223 ? 27.032 4.153 71.801 1.00 33.71 223 LEU A N 1
ATOM 1476 C CA . LEU A 1 223 ? 26.131 3.983 72.945 1.00 32.85 223 LEU A CA 1
ATOM 1477 C C . LEU A 1 223 ? 26.160 2.540 73.397 1.00 32.04 223 LEU A C 1
ATOM 1478 O O . LEU A 1 223 ? 25.889 2.253 74.553 1.00 32.57 223 LEU A O 1
ATOM 1483 N N . SER A 1 224 ? 26.450 1.619 72.492 1.00 30.93 224 SER A N 1
ATOM 1484 C CA . SER A 1 224 ? 26.531 0.210 72.887 1.00 30.37 224 SER A CA 1
ATOM 1485 C C . SER A 1 224 ? 27.013 -0.677 71.751 1.00 29.76 224 SER A C 1
ATOM 1486 O O . SER A 1 224 ? 26.843 -0.342 70.586 1.00 30.53 224 SER A O 1
ATOM 1489 N N . ALA A 1 225 ? 27.590 -1.820 72.071 1.00 28.39 225 ALA A N 1
ATOM 1490 C CA . ALA A 1 225 ? 28.052 -2.658 71.002 1.00 27.50 225 ALA A CA 1
ATOM 1491 C C . ALA A 1 225 ? 27.989 -4.088 71.413 1.00 26.86 225 ALA A C 1
ATOM 1492 O O . ALA A 1 225 ? 28.106 -4.409 72.582 1.00 26.87 225 ALA A O 1
ATOM 1494 N N . SER A 1 226 ? 27.815 -4.965 70.452 1.00 26.58 226 SER A N 1
ATOM 1495 C CA . SER A 1 226 ? 27.773 -6.377 70.771 1.00 27.03 226 SER A CA 1
ATOM 1496 C C . SER A 1 226 ? 28.390 -7.192 69.661 1.00 26.67 226 SER A C 1
ATOM 1497 O O . SER A 1 226 ? 28.190 -6.860 68.499 1.00 26.41 226 SER A O 1
ATOM 1500 N N . VAL A 1 227 ? 29.132 -8.243 70.036 1.00 26.66 227 VAL A N 1
ATOM 1501 C CA . VAL A 1 227 ? 29.676 -9.240 69.086 1.00 26.51 227 VAL A CA 1
ATOM 1502 C C . VAL A 1 227 ? 29.404 -10.655 69.542 1.00 26.43 227 VAL A C 1
ATOM 1503 O O . VAL A 1 227 ? 29.163 -10.874 70.697 1.00 27.12 227 VAL A O 1
ATOM 1507 N N . GLY A 1 228 ? 29.457 -11.630 68.659 1.00 26.98 228 GLY A N 1
ATOM 1508 C CA . GLY A 1 228 ? 29.176 -13.007 69.083 1.00 27.82 228 GLY A CA 1
ATOM 1509 C C . GLY A 1 228 ? 29.671 -14.009 68.069 1.00 29.05 228 GLY A C 1
ATOM 1510 O O . GLY A 1 228 ? 29.905 -13.666 66.926 1.00 28.67 228 GLY A O 1
ATOM 1511 N N . ASN A 1 229 ? 29.894 -15.241 68.507 1.00 30.94 229 ASN A N 1
ATOM 1512 C CA . ASN A 1 229 ? 29.982 -16.381 67.602 1.00 32.30 229 ASN A CA 1
ATOM 1513 C C . ASN A 1 229 ? 28.800 -17.297 67.800 1.00 33.49 229 ASN A C 1
ATOM 1514 O O . ASN A 1 229 ? 28.645 -17.887 68.858 1.00 33.27 229 ASN A O 1
ATOM 1519 N N . GLN A 1 230 ? 27.980 -17.442 66.776 1.00 35.49 230 GLN A N 1
ATOM 1520 C CA . GLN A 1 230 ? 26.752 -18.213 66.930 1.00 37.66 230 GLN A CA 1
ATOM 1521 C C . GLN A 1 230 ? 26.669 -19.486 66.076 1.00 38.82 230 GLN A C 1
ATOM 1522 O O . GLN A 1 230 ? 26.133 -20.501 66.546 1.00 39.65 230 GLN A O 1
ATOM 1528 N N . SER A 1 231 ? 27.213 -19.440 64.854 1.00 39.38 231 SER A N 1
ATOM 1529 C CA . SER A 1 231 ? 27.057 -20.517 63.884 1.00 39.92 231 SER A CA 1
ATOM 1530 C C . SER A 1 231 ? 28.309 -21.303 63.600 1.00 40.71 231 SER A C 1
ATOM 1531 O O . SER A 1 231 ? 28.233 -22.326 62.941 1.00 41.35 231 SER A O 1
ATOM 1534 N N . VAL A 1 232 ? 29.469 -20.819 64.014 1.00 41.04 232 VAL A N 1
ATOM 1535 C CA . VAL A 1 232 ? 30.676 -21.565 63.724 1.00 41.92 232 VAL A CA 1
ATOM 1536 C C . VAL A 1 232 ? 31.400 -21.933 65.018 1.00 42.53 232 VAL A C 1
ATOM 1537 O O . VAL A 1 232 ? 32.509 -21.446 65.269 1.00 42.43 232 VAL A O 1
ATOM 1541 N N . PRO A 1 233 ? 30.806 -22.829 65.827 1.00 43.05 233 PRO A N 1
ATOM 1542 C CA . PRO A 1 233 ? 31.409 -23.086 67.136 1.00 43.34 233 PRO A CA 1
ATOM 1543 C C . PRO A 1 233 ? 32.830 -23.681 67.029 1.00 43.91 233 PRO A C 1
ATOM 1544 O O . PRO A 1 233 ? 33.521 -23.733 68.046 1.00 43.73 233 PRO A O 1
ATOM 1548 N N . ASP A 1 234 ? 33.256 -24.115 65.824 1.00 44.39 234 ASP A N 1
ATOM 1549 C CA . ASP A 1 234 ? 34.580 -24.742 65.647 1.00 44.58 234 ASP A CA 1
ATOM 1550 C C . ASP A 1 234 ? 35.601 -23.672 65.597 1.00 44.49 234 ASP A C 1
ATOM 1551 O O . ASP A 1 234 ? 36.734 -23.892 66.002 1.00 45.29 234 ASP A O 1
ATOM 1556 N N . ALA A 1 235 ? 35.201 -22.512 65.076 1.00 43.69 235 ALA A N 1
ATOM 1557 C CA . ALA A 1 235 ? 36.086 -21.368 64.942 1.00 42.46 235 ALA A CA 1
ATOM 1558 C C . ALA A 1 235 ? 35.791 -20.291 65.989 1.00 41.99 235 ALA A C 1
ATOM 1559 O O . ALA A 1 235 ? 35.257 -19.219 65.661 1.00 42.10 235 ALA A O 1
ATOM 1561 N N . PRO A 1 236 ? 36.166 -20.554 67.249 1.00 41.21 236 PRO A N 1
ATOM 1562 C CA . PRO A 1 236 ? 35.706 -19.728 68.370 1.00 40.80 236 PRO A CA 1
ATOM 1563 C C . PRO A 1 236 ? 36.203 -18.295 68.418 1.00 40.06 236 PRO A C 1
ATOM 1564 O O . PRO A 1 236 ? 35.543 -17.455 69.015 1.00 40.42 236 PRO A O 1
ATOM 1568 N N . GLU A 1 237 ? 37.347 -18.001 67.820 1.00 39.46 237 GLU A N 1
ATOM 1569 C CA . GLU A 1 237 ? 37.892 -16.626 67.889 1.00 38.33 237 GLU A CA 1
ATOM 1570 C C . GLU A 1 237 ? 37.257 -15.732 66.796 1.00 37.69 237 GLU A C 1
ATOM 1571 O O . GLU A 1 237 ? 37.339 -14.492 66.832 1.00 37.51 237 GLU A O 1
ATOM 1577 N N . LEU A 1 238 ? 36.635 -16.394 65.821 1.00 36.55 238 LEU A N 1
ATOM 1578 C CA . LEU A 1 238 ? 35.860 -15.733 64.802 1.00 35.38 238 LEU A CA 1
ATOM 1579 C C . LEU A 1 238 ? 34.515 -15.255 65.360 1.00 34.80 238 LEU A C 1
ATOM 1580 O O . LEU A 1 238 ? 33.737 -16.019 65.938 1.00 35.30 238 LEU A O 1
ATOM 1585 N N . GLN A 1 239 ? 34.263 -13.971 65.186 1.00 33.44 239 GLN A N 1
ATOM 1586 C CA . GLN A 1 239 ? 32.987 -13.403 65.491 1.00 31.42 239 GLN A CA 1
ATOM 1587 C C . GLN A 1 239 ? 32.145 -13.484 64.242 1.00 31.14 239 GLN A C 1
ATOM 1588 O O . GLN A 1 239 ? 32.608 -13.321 63.126 1.00 31.22 239 GLN A O 1
ATOM 1594 N N . ASP A 1 240 ? 30.881 -13.707 64.475 1.00 30.78 240 ASP A N 1
ATOM 1595 C CA . ASP A 1 240 ? 29.972 -14.251 63.524 1.00 30.30 240 ASP A CA 1
ATOM 1596 C C . ASP A 1 240 ? 28.867 -13.271 63.243 1.00 29.35 240 ASP A C 1
ATOM 1597 O O . ASP A 1 240 ? 28.202 -13.337 62.217 1.00 29.23 240 ASP A O 1
ATOM 1602 N N . THR A 1 241 ? 28.663 -12.395 64.220 1.00 28.19 241 THR A N 1
ATOM 1603 C CA . THR A 1 241 ? 27.628 -11.424 64.257 1.00 27.26 241 THR A CA 1
ATOM 1604 C C . THR A 1 241 ? 28.170 -10.342 65.130 1.00 27.44 241 THR A C 1
ATOM 1605 O O . THR A 1 241 ? 28.862 -10.625 66.121 1.00 27.75 241 THR A O 1
ATOM 1609 N N . GLY A 1 242 ? 27.880 -9.105 64.762 1.00 27.08 242 GLY A N 1
ATOM 1610 C CA . GLY A 1 242 ? 28.139 -7.980 65.613 1.00 27.04 242 GLY A CA 1
ATOM 1611 C C . GLY A 1 242 ? 27.081 -6.945 65.313 1.00 28.12 242 GLY A C 1
ATOM 1612 O O . GLY A 1 242 ? 26.266 -7.129 64.407 1.00 28.61 242 GLY A O 1
ATOM 1613 N N . SER A 1 243 ? 27.107 -5.841 66.051 1.00 28.60 243 SER A N 1
ATOM 1614 C CA . SER A 1 243 ? 26.118 -4.786 65.922 1.00 29.12 243 SER A CA 1
ATOM 1615 C C . SER A 1 243 ? 26.501 -3.677 66.876 1.00 29.60 243 SER A C 1
ATOM 1616 O O . SER A 1 243 ? 27.186 -3.907 67.885 1.00 29.11 243 SER A O 1
ATOM 1619 N N . ILE A 1 244 ? 26.074 -2.466 66.525 1.00 30.26 244 ILE A N 1
ATOM 1620 C CA . ILE A 1 244 ? 26.434 -1.300 67.272 1.00 30.65 244 ILE A CA 1
ATOM 1621 C C . ILE A 1 244 ? 25.383 -0.189 67.178 1.00 31.69 244 ILE A C 1
ATOM 1622 O O . ILE A 1 244 ? 24.696 -0.065 66.181 1.00 32.75 244 ILE A O 1
ATOM 1627 N N . HIS A 1 245 ? 25.230 0.572 68.256 1.00 32.72 245 HIS A N 1
ATOM 1628 C CA . HIS A 1 245 ? 24.283 1.687 68.379 1.00 32.86 245 HIS A CA 1
ATOM 1629 C C . HIS A 1 245 ? 25.112 2.955 68.564 1.00 33.04 245 HIS A C 1
ATOM 1630 O O . HIS A 1 245 ? 25.967 3.007 69.459 1.00 32.69 245 HIS A O 1
ATOM 1637 N N . LEU A 1 246 ? 24.826 3.978 67.760 1.00 33.23 246 LEU A N 1
ATOM 1638 C CA . LEU A 1 246 ? 25.699 5.142 67.559 1.00 33.80 246 LEU A CA 1
ATOM 1639 C C . LEU A 1 246 ? 24.965 6.477 67.585 1.00 35.11 246 LEU A C 1
ATOM 1640 O O . LEU A 1 246 ? 23.800 6.511 67.227 1.00 35.74 246 LEU A O 1
ATOM 1645 N N . SER A 1 247 ? 25.624 7.590 67.897 1.00 36.43 247 SER A N 1
ATOM 1646 C CA . SER A 1 247 ? 24.903 8.863 67.848 1.00 38.84 247 SER A CA 1
ATOM 1647 C C . SER A 1 247 ? 25.734 10.151 67.822 1.00 40.22 247 SER A C 1
ATOM 1648 O O . SER A 1 247 ? 26.790 10.199 68.424 1.00 40.61 247 SER A O 1
ATOM 1651 N N . THR A 1 248 ? 25.221 11.199 67.167 1.00 41.57 248 THR A N 1
ATOM 1652 C CA . THR A 1 248 ? 25.879 12.500 67.170 1.00 43.24 248 THR A CA 1
ATOM 1653 C C . THR A 1 248 ? 25.051 13.641 67.799 1.00 44.77 248 THR A C 1
ATOM 1654 O O . THR A 1 248 ? 25.042 14.778 67.262 1.00 44.89 248 THR A O 1
ATOM 1658 N N . GLY A 1 249 ? 24.362 13.394 68.919 1.00 45.81 249 GLY A N 1
ATOM 1659 C CA . GLY A 1 249 ? 23.389 14.405 69.386 1.00 45.85 249 GLY A CA 1
ATOM 1660 C C . GLY A 1 249 ? 22.207 14.432 68.400 1.00 45.99 249 GLY A C 1
ATOM 1661 O O . GLY A 1 249 ? 21.191 13.741 68.641 1.00 46.51 249 GLY A O 1
ATOM 1662 N N . ARG A 1 250 ? 22.349 15.171 67.284 1.00 44.96 250 ARG A N 1
ATOM 1663 C CA . ARG A 1 250 ? 21.247 15.374 66.317 1.00 44.63 250 ARG A CA 1
ATOM 1664 C C . ARG A 1 250 ? 20.827 14.114 65.494 1.00 44.24 250 ARG A C 1
ATOM 1665 O O . ARG A 1 250 ? 19.652 13.950 65.111 1.00 44.00 250 ARG A O 1
ATOM 1667 N N . THR A 1 251 ? 21.795 13.241 65.206 1.00 43.63 251 THR A N 1
ATOM 1668 C CA . THR A 1 251 ? 21.545 12.009 64.426 1.00 42.06 251 THR A CA 1
ATOM 1669 C C . THR A 1 251 ? 21.853 10.764 65.241 1.00 40.96 251 THR A C 1
ATOM 1670 O O . THR A 1 251 ? 22.697 10.782 66.131 1.00 41.55 251 THR A O 1
ATOM 1674 N N . THR A 1 252 ? 21.156 9.692 64.935 1.00 39.60 252 THR A N 1
ATOM 1675 C CA . THR A 1 252 ? 21.252 8.466 65.692 1.00 39.00 252 THR A CA 1
ATOM 1676 C C . THR A 1 252 ? 21.451 7.291 64.678 1.00 38.25 252 THR A C 1
ATOM 1677 O O . THR A 1 252 ? 21.092 7.418 63.508 1.00 37.89 252 THR A O 1
ATOM 1681 N N . GLY A 1 253 ? 22.071 6.180 65.077 1.00 37.29 253 GLY A N 1
ATOM 1682 C CA . GLY A 1 253 ? 22.339 5.131 64.096 1.00 35.74 253 GLY A CA 1
ATOM 1683 C C . GLY A 1 253 ? 22.508 3.738 64.625 1.00 34.84 253 GLY A C 1
ATOM 1684 O O . GLY A 1 253 ? 23.011 3.554 65.711 1.00 34.90 253 GLY A O 1
ATOM 1693 N N . ILE A 1 255 ? 23.846 -0.358 63.386 1.00 31.11 255 ILE A N 1
ATOM 1694 C CA . ILE A 1 255 ? 24.653 -1.110 62.479 1.00 28.99 255 ILE A CA 1
ATOM 1695 C C . ILE A 1 255 ? 24.644 -2.564 62.939 1.00 29.20 255 ILE A C 1
ATOM 1696 O O . ILE A 1 255 ? 24.939 -2.841 64.119 1.00 28.93 255 ILE A O 1
ATOM 1701 N N . HIS A 1 256 ? 24.316 -3.481 62.013 1.00 27.89 256 HIS A N 1
ATOM 1702 C CA . HIS A 1 256 ? 24.464 -4.912 62.248 1.00 26.55 256 HIS A CA 1
ATOM 1703 C C . HIS A 1 256 ? 25.260 -5.587 61.127 1.00 26.78 256 HIS A C 1
ATOM 1704 O O . HIS A 1 256 ? 25.048 -5.256 59.968 1.00 27.54 256 HIS A O 1
ATOM 1711 N N . VAL A 1 257 ? 26.198 -6.448 61.476 1.00 25.83 257 VAL A N 1
ATOM 1712 C CA . VAL A 1 257 ? 27.000 -7.141 60.508 1.00 24.99 257 VAL A CA 1
ATOM 1713 C C . VAL A 1 257 ? 27.104 -8.620 60.751 1.00 24.92 257 VAL A C 1
ATOM 1714 O O . VAL A 1 257 ? 27.104 -9.045 61.826 1.00 24.76 257 VAL A O 1
ATOM 1718 N N . ASN A 1 258 ? 27.180 -9.407 59.718 1.00 25.31 258 ASN A N 1
ATOM 1719 C CA . ASN A 1 258 ? 27.273 -10.830 59.887 1.00 26.05 258 ASN A CA 1
ATOM 1720 C C . ASN A 1 258 ? 28.145 -11.532 58.900 1.00 25.78 258 ASN A C 1
ATOM 1721 O O . ASN A 1 258 ? 28.540 -10.963 57.958 1.00 25.50 258 ASN A O 1
ATOM 1726 N N . TRP A 1 259 ? 28.506 -12.755 59.206 1.00 25.04 259 TRP A N 1
ATOM 1727 C CA . TRP A 1 259 ? 29.249 -13.629 58.332 1.00 24.76 259 TRP A CA 1
ATOM 1728 C C . TRP A 1 259 ? 28.283 -14.721 58.012 1.00 25.50 259 TRP A C 1
ATOM 1729 O O . TRP A 1 259 ? 28.607 -15.853 58.019 1.00 26.32 259 TRP A O 1
ATOM 1740 N N . LEU A 1 260 ? 27.047 -14.333 57.783 1.00 25.97 260 LEU A N 1
ATOM 1741 C CA . LEU A 1 260 ? 25.904 -15.239 57.812 1.00 26.45 260 LEU A CA 1
ATOM 1742 C C . LEU A 1 260 ? 25.075 -15.236 56.534 1.00 26.41 260 LEU A C 1
ATOM 1743 O O . LEU A 1 260 ? 23.869 -15.436 56.568 1.00 26.75 260 LEU A O 1
ATOM 1748 N N . THR A 1 261 ? 25.709 -15.015 55.399 1.00 26.44 261 THR A N 1
ATOM 1749 C CA . THR A 1 261 ? 24.950 -14.979 54.185 1.00 26.69 261 THR A CA 1
ATOM 1750 C C . THR A 1 261 ? 24.588 -16.411 53.798 1.00 27.72 261 THR A C 1
ATOM 1751 O O . THR A 1 261 ? 25.439 -17.299 53.758 1.00 27.56 261 THR A O 1
ATOM 1755 N N . PRO A 1 262 ? 23.294 -16.643 53.575 1.00 28.98 262 PRO A N 1
ATOM 1756 C CA . PRO A 1 262 ? 22.806 -17.972 53.238 1.00 29.95 262 PRO A CA 1
ATOM 1757 C C . PRO A 1 262 ? 23.328 -18.441 51.897 1.00 30.76 262 PRO A C 1
ATOM 1758 O O . PRO A 1 262 ? 23.571 -17.617 51.002 1.00 30.66 262 PRO A O 1
ATOM 1762 N N . GLU A 1 263 ? 23.470 -19.764 51.771 1.00 31.75 263 GLU A N 1
ATOM 1763 C CA . GLU A 1 263 ? 23.965 -20.403 50.543 1.00 32.23 263 GLU A CA 1
ATOM 1764 C C . GLU A 1 263 ? 23.132 -19.973 49.343 1.00 32.85 263 GLU A C 1
ATOM 1765 O O . GLU A 1 263 ? 23.680 -19.773 48.262 1.00 33.84 263 GLU A O 1
ATOM 1767 N N . GLY A 1 264 ? 21.835 -19.752 49.540 1.00 33.42 264 GLY A N 1
ATOM 1768 C CA . GLY A 1 264 ? 20.931 -19.476 48.417 1.00 34.66 264 GLY A CA 1
ATOM 1769 C C . GLY A 1 264 ? 20.930 -18.057 47.884 1.00 35.78 264 GLY A C 1
ATOM 1770 O O . GLY A 1 264 ? 20.207 -17.742 46.949 1.00 36.53 264 GLY A O 1
ATOM 1779 N N . PRO A 1 266 ? 21.814 -14.896 45.827 1.00 37.05 266 PRO A N 1
ATOM 1780 C CA . PRO A 1 266 ? 22.488 -14.707 44.525 1.00 36.74 266 PRO A CA 1
ATOM 1781 C C . PRO A 1 266 ? 23.848 -13.986 44.597 1.00 36.50 266 PRO A C 1
ATOM 1782 O O . PRO A 1 266 ? 24.666 -14.192 43.699 1.00 37.41 266 PRO A O 1
ATOM 1786 N N . THR A 1 267 ? 24.096 -13.169 45.624 1.00 35.22 267 THR A N 1
ATOM 1787 C CA . THR A 1 267 ? 25.439 -12.580 45.830 1.00 34.85 267 THR A CA 1
ATOM 1788 C C . THR A 1 267 ? 26.100 -12.827 47.218 1.00 34.35 267 THR A C 1
ATOM 1789 O O . THR A 1 267 ? 25.669 -13.699 47.985 1.00 34.51 267 THR A O 1
ATOM 1793 N N . TRP A 1 268 ? 27.143 -12.058 47.539 1.00 33.31 268 TRP A N 1
ATOM 1794 C CA . TRP A 1 268 ? 27.874 -12.254 48.786 1.00 32.25 268 TRP A CA 1
ATOM 1795 C C . TRP A 1 268 ? 27.121 -11.704 49.997 1.00 32.05 268 TRP A C 1
ATOM 1796 O O . TRP A 1 268 ? 27.270 -12.234 51.129 1.00 31.56 268 TRP A O 1
ATOM 1807 N N . GLY A 1 269 ? 26.305 -10.668 49.758 1.00 31.28 269 GLY A N 1
ATOM 1808 C CA . GLY A 1 269 ? 25.461 -10.106 50.813 1.00 30.22 269 GLY A CA 1
ATOM 1809 C C . GLY A 1 269 ? 24.355 -9.136 50.422 1.00 29.79 269 GLY A C 1
ATOM 1810 O O . GLY A 1 269 ? 24.574 -8.203 49.639 1.00 29.44 269 GLY A O 1
ATOM 1811 N N . ASP A 1 270 ? 23.173 -9.329 51.016 1.00 28.83 270 ASP A N 1
ATOM 1812 C CA . ASP A 1 270 ? 22.095 -8.387 50.844 1.00 28.55 270 ASP A CA 1
ATOM 1813 C C . ASP A 1 270 ? 22.318 -7.069 51.657 1.00 27.89 270 ASP A C 1
ATOM 1814 O O . ASP A 1 270 ? 21.548 -6.715 52.547 1.00 28.22 270 ASP A O 1
ATOM 1819 N N . GLY A 1 271 ? 23.378 -6.335 51.353 1.00 26.98 271 GLY A N 1
ATOM 1820 C CA . GLY A 1 271 ? 23.671 -5.121 52.120 1.00 26.54 271 GLY A CA 1
ATOM 1821 C C . GLY A 1 271 ? 22.564 -4.088 51.994 1.00 25.86 271 GLY A C 1
ATOM 1822 O O . GLY A 1 271 ? 22.046 -3.885 50.894 1.00 26.59 271 GLY A O 1
ATOM 1823 N N . ARG A 1 272 ? 22.161 -3.478 53.108 1.00 24.90 272 ARG A N 1
ATOM 1824 C CA . ARG A 1 272 ? 21.138 -2.420 53.086 1.00 24.31 272 ARG A CA 1
ATOM 1825 C C . ARG A 1 272 ? 21.595 -1.179 53.787 1.00 24.17 272 ARG A C 1
ATOM 1826 O O . ARG A 1 272 ? 22.358 -1.216 54.719 1.00 24.61 272 ARG A O 1
ATOM 1834 N N . LEU A 1 273 ? 21.112 -0.057 53.310 1.00 24.91 273 LEU A N 1
ATOM 1835 C CA . LEU A 1 273 ? 21.276 1.210 54.004 1.00 25.24 273 LEU A CA 1
ATOM 1836 C C . LEU A 1 273 ? 19.927 1.960 53.993 1.00 24.74 273 LEU A C 1
ATOM 1837 O O . LEU A 1 273 ? 19.331 2.164 52.953 1.00 25.09 273 LEU A O 1
ATOM 1842 N N . PHE A 1 274 ? 19.404 2.261 55.164 1.00 24.93 274 PHE A N 1
ATOM 1843 C CA . PHE A 1 274 ? 18.193 3.046 55.293 1.00 25.22 274 PHE A CA 1
ATOM 1844 C C . PHE A 1 274 ? 18.670 4.368 55.789 1.00 26.08 274 PHE A C 1
ATOM 1845 O O . PHE A 1 274 ? 19.528 4.430 56.683 1.00 27.12 274 PHE A O 1
ATOM 1853 N N . ILE A 1 275 ? 18.195 5.438 55.169 1.00 26.90 275 ILE A N 1
ATOM 1854 C CA . ILE A 1 275 ? 18.480 6.767 55.699 1.00 27.76 275 ILE A CA 1
ATOM 1855 C C . ILE A 1 275 ? 17.183 7.522 55.937 1.00 28.55 275 ILE A C 1
ATOM 1856 O O . ILE A 1 275 ? 16.543 8.031 54.996 1.00 29.13 275 ILE A O 1
ATOM 1861 N N . VAL A 1 276 ? 16.783 7.545 57.202 1.00 28.79 276 VAL A N 1
ATOM 1862 C CA . VAL A 1 276 ? 15.544 8.171 57.622 1.00 29.25 276 VAL A CA 1
ATOM 1863 C C . VAL A 1 276 ? 15.736 9.672 57.757 1.00 29.83 276 VAL A C 1
ATOM 1864 O O . VAL A 1 276 ? 16.578 10.121 58.511 1.00 29.51 276 VAL A O 1
ATOM 1868 N N . GLY A 1 277 ? 14.966 10.437 57.000 1.00 31.23 277 GLY A N 1
ATOM 1869 C CA . GLY A 1 277 ? 14.967 11.898 57.128 1.00 33.42 277 GLY A CA 1
ATOM 1870 C C . GLY A 1 277 ? 13.608 12.446 57.528 1.00 34.48 277 GLY A C 1
ATOM 1871 O O . GLY A 1 277 ? 12.618 11.703 57.567 1.00 34.82 277 GLY A O 1
ATOM 1872 N N . THR A 1 278 ? 13.578 13.747 57.819 1.00 35.57 278 THR A N 1
ATOM 1873 C CA . THR A 1 278 ? 12.339 14.510 58.145 1.00 36.76 278 THR A CA 1
ATOM 1874 C C . THR A 1 278 ? 11.359 14.595 56.943 1.00 37.63 278 THR A C 1
ATOM 1875 O O . THR A 1 278 ? 10.164 14.292 57.071 1.00 38.23 278 THR A O 1
ATOM 1879 N N . SER A 1 279 ? 11.871 14.985 55.778 1.00 38.07 279 SER A N 1
ATOM 1880 C CA . SER A 1 279 ? 11.058 15.048 54.567 1.00 38.62 279 SER A CA 1
ATOM 1881 C C . SER A 1 279 ? 10.836 13.681 53.941 1.00 39.01 279 SER A C 1
ATOM 1882 O O . SER A 1 279 ? 9.804 13.478 53.276 1.00 39.95 279 SER A O 1
ATOM 1885 N N . GLY A 1 280 ? 11.791 12.757 54.109 1.00 38.39 280 GLY A N 1
ATOM 1886 C CA . GLY A 1 280 ? 11.689 11.478 53.411 1.00 37.36 280 GLY A CA 1
ATOM 1887 C C . GLY A 1 280 ? 12.618 10.394 53.890 1.00 36.69 280 GLY A C 1
ATOM 1888 O O . GLY A 1 280 ? 13.515 10.665 54.684 1.00 36.45 280 GLY A O 1
ATOM 1889 N N . THR A 1 281 ? 12.397 9.168 53.398 1.00 35.66 281 THR A N 1
ATOM 1890 C CA . THR A 1 281 ? 13.279 8.020 53.697 1.00 34.72 281 THR A CA 1
ATOM 1891 C C . THR A 1 281 ? 13.977 7.474 52.407 1.00 33.90 281 THR A C 1
ATOM 1892 O O . THR A 1 281 ? 13.325 7.299 51.372 1.00 34.28 281 THR A O 1
ATOM 1894 N N . ILE A 1 282 ? 15.300 7.269 52.447 1.00 32.80 282 ILE A N 1
ATOM 1895 C CA . ILE A 1 282 ? 16.026 6.517 51.372 1.00 31.41 282 ILE A CA 1
ATOM 1896 C C . ILE A 1 282 ? 16.429 5.089 51.804 1.00 31.26 282 ILE A C 1
ATOM 1897 O O . ILE A 1 282 ? 17.111 4.934 52.817 1.00 30.81 282 ILE A O 1
ATOM 1902 N N . GLU A 1 283 ? 16.010 4.065 51.055 1.00 30.90 283 GLU A N 1
ATOM 1903 C CA . GLU A 1 283 ? 16.599 2.713 51.197 1.00 31.00 283 GLU A CA 1
ATOM 1904 C C . GLU A 1 283 ? 17.560 2.362 50.033 1.00 30.81 283 GLU A C 1
ATOM 1905 O O . GLU A 1 283 ? 17.201 2.464 48.870 1.00 31.60 283 GLU A O 1
ATOM 1911 N N . VAL A 1 284 ? 18.784 1.963 50.340 1.00 30.09 284 VAL A N 1
ATOM 1912 C CA . VAL A 1 284 ? 19.681 1.472 49.307 1.00 29.23 284 VAL A CA 1
ATOM 1913 C C . VAL A 1 284 ? 19.829 -0.053 49.413 1.00 29.41 284 VAL A C 1
ATOM 1914 O O . VAL A 1 284 ? 20.280 -0.521 50.458 1.00 29.73 284 VAL A O 1
ATOM 1918 N N . ARG A 1 285 ? 19.437 -0.819 48.380 1.00 28.77 285 ARG A N 1
ATOM 1919 C CA . ARG A 1 285 ? 19.756 -2.264 48.327 1.00 29.15 285 ARG A CA 1
ATOM 1920 C C . ARG A 1 285 ? 21.011 -2.400 47.485 1.00 29.70 285 ARG A C 1
ATOM 1921 O O . ARG A 1 285 ? 21.004 -2.178 46.283 1.00 29.57 285 ARG A O 1
ATOM 1929 N N . LYS A 1 286 ? 22.096 -2.774 48.147 1.00 30.31 286 LYS A N 1
ATOM 1930 C CA . LYS A 1 286 ? 23.434 -2.552 47.635 1.00 30.29 286 LYS A CA 1
ATOM 1931 C C . LYS A 1 286 ? 23.801 -3.466 46.498 1.00 30.49 286 LYS A C 1
ATOM 1932 O O . LYS A 1 286 ? 24.569 -3.076 45.659 1.00 31.04 286 LYS A O 1
ATOM 1938 N N . THR A 1 287 ? 23.210 -4.657 46.457 1.00 30.80 287 THR A N 1
ATOM 1939 C CA . THR A 1 287 ? 23.756 -5.804 45.739 1.00 30.11 287 THR A CA 1
ATOM 1940 C C . THR A 1 287 ? 22.676 -6.721 45.117 1.00 30.79 287 THR A C 1
ATOM 1941 O O . THR A 1 287 ? 22.913 -7.368 44.099 1.00 31.36 287 THR A O 1
ATOM 1945 N N . VAL A 1 288 ? 21.522 -6.812 45.744 1.00 31.24 288 VAL A N 1
ATOM 1946 C CA . VAL A 1 288 ? 20.436 -7.649 45.267 1.00 31.75 288 VAL A CA 1
ATOM 1947 C C . VAL A 1 288 ? 19.072 -7.072 45.598 1.00 32.23 288 VAL A C 1
ATOM 1948 O O . VAL A 1 288 ? 18.950 -6.233 46.433 1.00 32.27 288 VAL A O 1
ATOM 1952 N N . ASP A 1 289 ? 18.040 -7.500 44.906 1.00 32.91 289 ASP A N 1
ATOM 1953 C CA . ASP A 1 289 ? 16.685 -7.167 45.258 1.00 34.02 289 ASP A CA 1
ATOM 1954 C C . ASP A 1 289 ? 16.051 -8.502 45.369 1.00 34.95 289 ASP A C 1
ATOM 1955 O O . ASP A 1 289 ? 16.000 -9.202 44.423 1.00 35.57 289 ASP A O 1
ATOM 1960 N N . LEU A 1 290 ? 15.523 -8.875 46.508 1.00 35.85 290 LEU A N 1
ATOM 1961 C CA . LEU A 1 290 ? 15.133 -10.229 46.566 1.00 37.15 290 LEU A CA 1
ATOM 1962 C C . LEU A 1 290 ? 13.882 -10.468 45.828 1.00 38.63 290 LEU A C 1
ATOM 1963 O O . LEU A 1 290 ? 12.881 -9.862 46.068 1.00 40.22 290 LEU A O 1
ATOM 1968 N N . ALA A 1 291 ? 13.992 -11.394 44.904 1.00 39.22 291 ALA A N 1
ATOM 1969 C CA . ALA A 1 291 ? 12.933 -11.874 44.086 1.00 39.62 291 ALA A CA 1
ATOM 1970 C C . ALA A 1 291 ? 12.412 -10.639 43.444 1.00 40.08 291 ALA A C 1
ATOM 1971 O O . ALA A 1 291 ? 11.248 -10.517 43.227 1.00 41.68 291 ALA A O 1
ATOM 1973 N N . GLY A 1 292 ? 13.276 -9.692 43.166 1.00 39.48 292 GLY A N 1
ATOM 1974 C CA . GLY A 1 292 ? 12.872 -8.434 42.591 1.00 38.58 292 GLY A CA 1
ATOM 1975 C C . GLY A 1 292 ? 13.512 -8.176 41.278 1.00 38.62 292 GLY A C 1
ATOM 1976 O O . GLY A 1 292 ? 13.573 -9.024 40.456 1.00 38.83 292 GLY A O 1
ATOM 1977 N N . ARG A 1 293 ? 13.947 -6.951 41.097 1.00 38.91 293 ARG A N 1
ATOM 1978 C CA . ARG A 1 293 ? 14.663 -6.469 39.941 1.00 38.84 293 ARG A CA 1
ATOM 1979 C C . ARG A 1 293 ? 16.051 -7.020 39.777 1.00 38.87 293 ARG A C 1
ATOM 1980 O O . ARG A 1 293 ? 16.738 -7.250 40.717 1.00 39.42 293 ARG A O 1
ATOM 1988 N N . GLU A 1 294 ? 16.465 -7.206 38.547 1.00 38.58 294 GLU A N 1
ATOM 1989 C CA . GLU A 1 294 ? 17.761 -7.747 38.271 1.00 38.24 294 GLU A CA 1
ATOM 1990 C C . GLU A 1 294 ? 18.849 -6.830 38.731 1.00 38.20 294 GLU A C 1
ATOM 1991 O O . GLU A 1 294 ? 18.730 -5.660 38.641 1.00 38.25 294 GLU A O 1
ATOM 1993 N N . GLY A 1 295 ? 19.929 -7.394 39.223 1.00 38.27 295 GLY A N 1
ATOM 1994 C CA . GLY A 1 295 ? 21.063 -6.639 39.697 1.00 38.40 295 GLY A CA 1
ATOM 1995 C C . GLY A 1 295 ? 21.029 -6.035 41.062 1.00 39.03 295 GLY A C 1
ATOM 1996 O O . GLY A 1 295 ? 20.240 -6.384 41.890 1.00 40.34 295 GLY A O 1
ATOM 1997 N N . GLY A 1 296 ? 21.957 -5.129 41.244 1.00 38.53 296 GLY A N 1
ATOM 1998 C CA . GLY A 1 296 ? 22.222 -4.250 42.362 1.00 38.74 296 GLY A CA 1
ATOM 1999 C C . GLY A 1 296 ? 22.448 -2.974 41.585 1.00 39.20 296 GLY A C 1
ATOM 2000 O O . GLY A 1 296 ? 22.511 -3.081 40.397 1.00 40.52 296 GLY A O 1
ATOM 2001 N N . ASN A 1 297 ? 22.430 -1.763 42.104 1.00 38.60 297 ASN A N 1
ATOM 2002 C CA . ASN A 1 297 ? 22.331 -1.396 43.444 1.00 38.52 297 ASN A CA 1
ATOM 2003 C C . ASN A 1 297 ? 21.177 -0.507 43.291 1.00 38.63 297 ASN A C 1
ATOM 2004 O O . ASN A 1 297 ? 21.184 0.342 42.441 1.00 38.94 297 ASN A O 1
ATOM 2009 N N . HIS A 1 298 ? 20.179 -0.671 44.119 1.00 38.41 298 HIS A N 1
ATOM 2010 C CA . HIS A 1 298 ? 18.959 0.043 43.937 1.00 38.28 298 HIS A CA 1
ATOM 2011 C C . HIS A 1 298 ? 18.697 1.061 44.996 1.00 37.94 298 HIS A C 1
ATOM 2012 O O . HIS A 1 298 ? 19.017 0.859 46.110 1.00 37.87 298 HIS A O 1
ATOM 2019 N N . LEU A 1 299 ? 18.135 2.181 44.611 1.00 37.48 299 LEU A N 1
ATOM 2020 C CA . LEU A 1 299 ? 17.801 3.228 45.523 1.00 37.23 299 LEU A CA 1
ATOM 2021 C C . LEU A 1 299 ? 16.328 3.458 45.516 1.00 37.61 299 LEU A C 1
ATOM 2022 O O . LEU A 1 299 ? 15.729 3.485 44.510 1.00 38.09 299 LEU A O 1
ATOM 2027 N N . PHE A 1 300 ? 15.724 3.588 46.661 1.00 37.92 300 PHE A N 1
ATOM 2028 C CA . PHE A 1 300 ? 14.300 3.836 46.693 1.00 38.49 300 PHE A CA 1
ATOM 2029 C C . PHE A 1 300 ? 14.100 5.065 47.524 1.00 39.70 300 PHE A C 1
ATOM 2030 O O . PHE A 1 300 ? 14.465 5.083 48.715 1.00 40.72 300 PHE A O 1
ATOM 2038 N N . LEU A 1 301 ? 13.553 6.105 46.907 1.00 40.40 301 LEU A N 1
ATOM 2039 C CA . LEU A 1 301 ? 13.318 7.353 47.612 1.00 40.83 301 LEU A CA 1
ATOM 2040 C C . LEU A 1 301 ? 11.846 7.426 48.002 1.00 41.60 301 LEU A C 1
ATOM 2041 O O . LEU A 1 301 ? 10.968 7.178 47.171 1.00 41.51 301 LEU A O 1
ATOM 2046 N N . ALA A 1 302 ? 11.578 7.708 49.272 1.00 42.70 302 ALA A N 1
ATOM 2047 C CA . ALA A 1 302 ? 10.220 8.024 49.708 1.00 43.99 302 ALA A CA 1
ATOM 2048 C C . ALA A 1 302 ? 10.209 9.455 50.221 1.00 45.27 302 ALA A C 1
ATOM 2049 O O . ALA A 1 302 ? 10.754 9.775 51.278 1.00 45.05 302 ALA A O 1
ATOM 2051 N N . ASP A 1 303 ? 9.562 10.298 49.427 1.00 47.30 303 ASP A N 1
ATOM 2052 C CA . ASP A 1 303 ? 9.655 11.740 49.471 1.00 49.00 303 ASP A CA 1
ATOM 2053 C C . ASP A 1 303 ? 8.296 12.361 49.849 1.00 49.75 303 ASP A C 1
ATOM 2054 O O . ASP A 1 303 ? 7.307 11.658 50.111 1.00 49.11 303 ASP A O 1
ATOM 2059 N N . ARG A 1 304 ? 8.259 13.691 49.856 1.00 51.00 304 ARG A N 1
ATOM 2060 C CA . ARG A 1 304 ? 7.030 14.459 49.988 1.00 52.24 304 ARG A CA 1
ATOM 2061 C C . ARG A 1 304 ? 6.010 14.102 48.889 1.00 52.08 304 ARG A C 1
ATOM 2062 O O . ARG A 1 304 ? 4.805 14.101 49.142 1.00 51.56 304 ARG A O 1
ATOM 2070 N N . ASN A 1 305 ? 6.517 13.770 47.694 1.00 52.14 305 ASN A N 1
ATOM 2071 C CA . ASN A 1 305 ? 5.713 13.548 46.485 1.00 52.26 305 ASN A CA 1
ATOM 2072 C C . ASN A 1 305 ? 5.404 12.096 46.139 1.00 52.38 305 ASN A C 1
ATOM 2073 O O . ASN A 1 305 ? 4.559 11.826 45.295 1.00 52.37 305 ASN A O 1
ATOM 2078 N N . GLY A 1 306 ? 6.111 11.149 46.732 1.00 52.62 306 GLY A N 1
ATOM 2079 C CA . GLY A 1 306 ? 5.858 9.756 46.391 1.00 52.49 306 GLY A CA 1
ATOM 2080 C C . GLY A 1 306 ? 7.077 8.859 46.441 1.00 52.32 306 GLY A C 1
ATOM 2081 O O . GLY A 1 306 ? 8.073 9.169 47.106 1.00 52.43 306 GLY A O 1
ATOM 2082 N N . VAL A 1 307 ? 6.972 7.741 45.728 1.00 51.58 307 VAL A N 1
ATOM 2083 C CA . VAL A 1 307 ? 7.940 6.661 45.788 1.00 50.79 307 VAL A CA 1
ATOM 2084 C C . VAL A 1 307 ? 8.551 6.453 44.412 1.00 50.69 307 VAL A C 1
ATOM 2085 O O . VAL A 1 307 ? 7.853 6.142 43.449 1.00 50.72 307 VAL A O 1
ATOM 2089 N N . GLU A 1 308 ? 9.863 6.620 44.340 1.00 50.66 308 GLU A N 1
ATOM 2090 C CA . GLU A 1 308 ? 10.617 6.478 43.102 1.00 50.95 308 GLU A CA 1
ATOM 2091 C C . GLU A 1 308 ? 11.665 5.367 43.263 1.00 50.35 308 GLU A C 1
ATOM 2092 O O . GLU A 1 308 ? 12.387 5.326 44.270 1.00 49.97 308 GLU A O 1
ATOM 2098 N N . HIS A 1 309 ? 11.726 4.448 42.300 1.00 49.77 309 HIS A N 1
ATOM 2099 C CA . HIS A 1 309 ? 12.903 3.580 42.157 1.00 49.02 309 HIS A CA 1
ATOM 2100 C C . HIS A 1 309 ? 13.902 4.250 41.241 1.00 48.44 309 HIS A C 1
ATOM 2101 O O . HIS A 1 309 ? 13.574 4.662 40.139 1.00 49.04 309 HIS A O 1
ATOM 2108 N N . ILE A 1 310 ? 15.126 4.381 41.706 1.00 47.72 310 ILE A N 1
ATOM 2109 C CA . ILE A 1 310 ? 16.196 4.793 40.837 1.00 46.95 310 ILE A CA 1
ATOM 2110 C C . ILE A 1 310 ? 17.146 3.612 40.693 1.00 47.36 310 ILE A C 1
ATOM 2111 O O . ILE A 1 310 ? 17.418 2.898 41.654 1.00 47.46 310 ILE A O 1
ATOM 2116 N N . ASP A 1 311 ? 17.606 3.379 39.471 1.00 48.22 311 ASP A N 1
ATOM 2117 C CA . ASP A 1 311 ? 18.684 2.436 39.215 1.00 48.57 311 ASP A CA 1
ATOM 2118 C C . ASP A 1 311 ? 19.985 3.221 39.139 1.00 48.64 311 ASP A C 1
ATOM 2119 O O . ASP A 1 311 ? 20.121 4.118 38.291 1.00 48.83 311 ASP A O 1
ATOM 2124 N N . CYS A 1 312 ? 20.948 2.885 40.004 1.00 48.35 312 CYS A N 1
ATOM 2125 C CA . CYS A 1 312 ? 22.154 3.708 40.107 1.00 47.73 312 CYS A CA 1
ATOM 2126 C C . CYS A 1 312 ? 23.392 3.149 39.434 1.00 47.79 312 CYS A C 1
ATOM 2127 O O . CYS A 1 312 ? 24.463 3.764 39.503 1.00 48.02 312 CYS A O 1
ATOM 2130 N N . SER A 1 313 ? 23.254 2.011 38.755 1.00 47.39 313 SER A N 1
ATOM 2131 C CA . SER A 1 313 ? 24.415 1.309 38.194 1.00 46.79 313 SER A CA 1
ATOM 2132 C C . SER A 1 313 ? 25.366 2.195 37.397 1.00 46.18 313 SER A C 1
ATOM 2133 O O . SER A 1 313 ? 26.580 2.072 37.519 1.00 46.10 313 SER A O 1
ATOM 2136 N N . ARG A 1 314 ? 24.806 3.102 36.613 1.00 45.28 314 ARG A N 1
ATOM 2137 C CA . ARG A 1 314 ? 25.609 3.934 35.767 1.00 44.74 314 ARG A CA 1
ATOM 2138 C C . ARG A 1 314 ? 25.944 5.313 36.399 1.00 44.25 314 ARG A C 1
ATOM 2139 O O . ARG A 1 314 ? 26.188 6.282 35.665 1.00 45.21 314 ARG A O 1
ATOM 2142 N N . VAL A 1 315 ? 25.970 5.444 37.732 1.00 42.70 315 VAL A N 1
ATOM 2143 C CA . VAL A 1 315 ? 26.485 6.723 38.309 1.00 40.84 315 VAL A CA 1
ATOM 2144 C C . VAL A 1 315 ? 28.013 6.639 38.503 1.00 39.86 315 VAL A C 1
ATOM 2145 O O . VAL A 1 315 ? 28.586 5.555 38.519 1.00 38.90 315 VAL A O 1
ATOM 2149 N N . ASP A 1 316 ? 28.675 7.776 38.602 1.00 38.80 316 ASP A N 1
ATOM 2150 C CA . ASP A 1 316 ? 30.106 7.729 38.478 1.00 38.63 316 ASP A CA 1
ATOM 2151 C C . ASP A 1 316 ? 30.735 7.666 39.878 1.00 38.16 316 ASP A C 1
ATOM 2152 O O . ASP A 1 316 ? 30.223 8.247 40.841 1.00 38.41 316 ASP A O 1
ATOM 2157 N N . LEU A 1 317 ? 31.815 6.902 39.993 1.00 36.62 317 LEU A N 1
ATOM 2158 C CA . LEU A 1 317 ? 32.464 6.700 41.255 1.00 34.44 317 LEU A CA 1
ATOM 2159 C C . LEU A 1 317 ? 33.630 7.668 41.380 1.00 33.23 317 LEU A C 1
ATOM 2160 O O . LEU A 1 317 ? 34.743 7.354 40.942 1.00 33.28 317 LEU A O 1
ATOM 2165 N N . PRO A 1 318 ? 33.392 8.854 41.981 1.00 31.79 318 PRO A N 1
ATOM 2166 C CA . PRO A 1 318 ? 34.340 9.984 41.910 1.00 30.71 318 PRO A CA 1
ATOM 2167 C C . PRO A 1 318 ? 35.643 9.825 42.677 1.00 30.24 318 PRO A C 1
ATOM 2168 O O . PRO A 1 318 ? 36.607 10.545 42.375 1.00 29.90 318 PRO A O 1
ATOM 2172 N N . PHE A 1 319 ? 35.663 8.898 43.646 1.00 29.74 319 PHE A N 1
ATOM 2173 C CA . PHE A 1 319 ? 36.835 8.608 44.497 1.00 29.33 319 PHE A CA 1
ATOM 2174 C C . PHE A 1 319 ? 38.223 8.512 43.824 1.00 29.57 319 PHE A C 1
ATOM 2175 O O . PHE A 1 319 ? 39.150 9.169 44.302 1.00 30.47 319 PHE A O 1
ATOM 2183 N N . GLY A 1 320 ? 38.400 7.701 42.774 1.00 28.70 320 GLY A N 1
ATOM 2184 C CA . GLY A 1 320 ? 39.697 7.631 42.076 1.00 27.93 320 GLY A CA 1
ATOM 2185 C C . GLY A 1 320 ? 40.195 8.968 41.523 1.00 28.65 320 GLY A C 1
ATOM 2186 O O . GLY A 1 320 ? 41.398 9.306 41.658 1.00 28.94 320 GLY A O 1
ATOM 2187 N N . ARG A 1 321 ? 39.286 9.747 40.910 1.00 28.61 321 ARG A N 1
ATOM 2188 C CA . ARG A 1 321 ? 39.616 11.098 40.413 1.00 28.57 321 ARG A CA 1
ATOM 2189 C C . ARG A 1 321 ? 39.923 12.004 41.636 1.00 28.77 321 ARG A C 1
ATOM 2190 O O . ARG A 1 321 ? 40.976 12.683 41.691 1.00 28.58 321 ARG A O 1
ATOM 2192 N N . GLN A 1 322 ? 39.030 11.966 42.630 1.00 28.39 322 GLN A N 1
ATOM 2193 C CA . GLN A 1 322 ? 39.127 12.859 43.786 1.00 28.69 322 GLN A CA 1
ATOM 2194 C C . GLN A 1 322 ? 40.457 12.583 44.560 1.00 28.85 322 GLN A C 1
ATOM 2195 O O . GLN A 1 322 ? 41.100 13.497 45.074 1.00 28.72 322 GLN A O 1
ATOM 2197 N N . PHE A 1 323 ? 40.893 11.319 44.566 1.00 29.60 323 PHE A N 1
ATOM 2198 C CA . PHE A 1 323 ? 42.028 10.854 45.372 1.00 29.13 323 PHE A CA 1
ATOM 2199 C C . PHE A 1 323 ? 43.346 11.031 44.641 1.00 29.25 323 PHE A C 1
ATOM 2200 O O . PHE A 1 323 ? 44.335 11.467 45.234 1.00 28.87 323 PHE A O 1
ATOM 2208 N N . LEU A 1 324 ? 43.389 10.708 43.358 1.00 29.32 324 LEU A N 1
ATOM 2209 C CA . LEU A 1 324 ? 44.574 11.125 42.623 1.00 30.22 324 LEU A CA 1
ATOM 2210 C C . LEU A 1 324 ? 44.720 12.657 42.604 1.00 30.67 324 LEU A C 1
ATOM 2211 O O . LEU A 1 324 ? 45.829 13.161 42.528 1.00 30.87 324 LEU A O 1
ATOM 2216 N N . ALA A 1 325 ? 43.610 13.391 42.628 1.00 31.87 325 ALA A N 1
ATOM 2217 C CA . ALA A 1 325 ? 43.671 14.852 42.781 1.00 33.21 325 ALA A CA 1
ATOM 2218 C C . ALA A 1 325 ? 44.340 15.256 44.104 1.00 34.16 325 ALA A C 1
ATOM 2219 O O . ALA A 1 325 ? 45.321 16.024 44.088 1.00 34.90 325 ALA A O 1
ATOM 2221 N N . ASP A 1 326 ? 43.838 14.730 45.225 1.00 34.58 326 ASP A N 1
ATOM 2222 C CA . ASP A 1 326 ? 44.463 14.955 46.530 1.00 36.03 326 ASP A CA 1
ATOM 2223 C C . ASP A 1 326 ? 45.969 14.661 46.524 1.00 36.69 326 ASP A C 1
ATOM 2224 O O . ASP A 1 326 ? 46.742 15.398 47.122 1.00 36.72 326 ASP A O 1
ATOM 2229 N N . ILE A 1 327 ? 46.389 13.586 45.864 1.00 37.61 327 ILE A N 1
ATOM 2230 C CA . ILE A 1 327 ? 47.812 13.303 45.775 1.00 38.67 327 ILE A CA 1
ATOM 2231 C C . ILE A 1 327 ? 48.494 14.444 45.049 1.00 40.13 327 ILE A C 1
ATOM 2232 O O . ILE A 1 327 ? 49.567 14.876 45.455 1.00 40.78 327 ILE A O 1
ATOM 2237 N N . ARG A 1 328 ? 47.859 14.947 43.997 1.00 41.60 328 ARG A N 1
ATOM 2238 C CA . ARG A 1 328 ? 48.425 16.046 43.224 1.00 43.28 328 ARG A CA 1
ATOM 2239 C C . ARG A 1 328 ? 48.455 17.374 43.988 1.00 43.48 328 ARG A C 1
ATOM 2240 O O . ARG A 1 328 ? 49.539 17.944 44.188 1.00 43.21 328 ARG A O 1
ATOM 2248 N N . ASP A 1 329 ? 47.276 17.842 44.418 1.00 43.64 329 ASP A N 1
ATOM 2249 C CA . ASP A 1 329 ? 47.121 19.190 44.988 1.00 43.70 329 ASP A CA 1
ATOM 2250 C C . ASP A 1 329 ? 47.422 19.261 46.496 1.00 43.83 329 ASP A C 1
ATOM 2251 O O . ASP A 1 329 ? 47.346 20.310 47.092 1.00 43.85 329 ASP A O 1
ATOM 2256 N N . ARG A 1 330 ? 47.799 18.131 47.082 1.00 44.49 330 ARG A N 1
ATOM 2257 C CA . ARG A 1 330 ? 47.990 17.956 48.527 1.00 45.14 330 ARG A CA 1
ATOM 2258 C C . ARG A 1 330 ? 46.702 18.107 49.356 1.00 45.90 330 ARG A C 1
ATOM 2259 O O . ARG A 1 330 ? 46.759 18.167 50.597 1.00 46.46 330 ARG A O 1
ATOM 2267 N N . THR A 1 331 ? 45.549 18.104 48.677 1.00 46.16 331 THR A N 1
ATOM 2268 C CA . THR A 1 331 ? 44.227 18.318 49.320 1.00 46.29 331 THR A CA 1
ATOM 2269 C C . THR A 1 331 ? 43.508 17.061 49.883 1.00 46.40 331 THR A C 1
ATOM 2270 O O . THR A 1 331 ? 44.134 16.011 50.094 1.00 45.60 331 THR A O 1
ATOM 2274 N N . GLU A 1 332 ? 42.197 17.191 50.135 1.00 46.82 332 GLU A N 1
ATOM 2275 C CA . GLU A 1 332 ? 41.374 16.051 50.586 1.00 47.29 332 GLU A CA 1
ATOM 2276 C C . GLU A 1 332 ? 39.949 15.976 50.001 1.00 47.24 332 GLU A C 1
ATOM 2277 O O . GLU A 1 332 ? 38.992 15.724 50.732 1.00 47.49 332 GLU A O 1
ATOM 2283 N N . THR A 1 333 ? 39.828 16.151 48.681 1.00 47.34 333 THR A N 1
ATOM 2284 C CA . THR A 1 333 ? 38.541 16.130 47.967 1.00 47.28 333 THR A CA 1
ATOM 2285 C C . THR A 1 333 ? 37.753 14.863 48.255 1.00 46.71 333 THR A C 1
ATOM 2286 O O . THR A 1 333 ? 36.526 14.881 48.229 1.00 46.26 333 THR A O 1
ATOM 2290 N N . ALA A 1 334 ? 38.479 13.768 48.506 1.00 46.54 334 ALA A N 1
ATOM 2291 C CA . ALA A 1 334 ? 37.957 12.397 48.428 1.00 46.36 334 ALA A CA 1
ATOM 2292 C C . ALA A 1 334 ? 37.364 11.896 49.733 1.00 46.52 334 ALA A C 1
ATOM 2293 O O . ALA A 1 334 ? 36.342 11.200 49.752 1.00 46.76 334 ALA A O 1
ATOM 2303 N N . PRO A 1 336 ? 37.740 13.492 53.999 1.00 43.13 336 PRO A N 1
ATOM 2304 C CA . PRO A 1 336 ? 38.579 14.181 54.965 1.00 41.76 336 PRO A CA 1
ATOM 2305 C C . PRO A 1 336 ? 39.409 13.161 55.751 1.00 40.48 336 PRO A C 1
ATOM 2306 O O . PRO A 1 336 ? 38.878 12.145 56.198 1.00 40.14 336 PRO A O 1
ATOM 2310 N N . GLN A 1 337 ? 40.703 13.424 55.877 1.00 39.14 337 GLN A N 1
ATOM 2311 C CA . GLN A 1 337 ? 41.595 12.539 56.596 1.00 38.65 337 GLN A CA 1
ATOM 2312 C C . GLN A 1 337 ? 41.125 12.285 58.045 1.00 38.85 337 GLN A C 1
ATOM 2313 O O . GLN A 1 337 ? 41.250 11.169 58.575 1.00 38.41 337 GLN A O 1
ATOM 2319 N N . GLU A 1 338 ? 40.600 13.341 58.683 1.00 39.02 338 GLU A N 1
ATOM 2320 C CA . GLU A 1 338 ? 40.102 13.254 60.055 1.00 37.89 338 GLU A CA 1
ATOM 2321 C C . GLU A 1 338 ? 39.034 12.190 60.042 1.00 36.91 338 GLU A C 1
ATOM 2322 O O . GLU A 1 338 ? 39.014 11.365 60.915 1.00 37.65 338 GLU A O 1
ATOM 2324 N N . ARG A 1 339 ? 38.189 12.161 59.021 1.00 36.08 339 ARG A N 1
ATOM 2325 C CA . ARG A 1 339 ? 37.088 11.193 58.998 1.00 35.89 339 ARG A CA 1
ATOM 2326 C C . ARG A 1 339 ? 37.547 9.772 58.674 1.00 35.26 339 ARG A C 1
ATOM 2327 O O . ARG A 1 339 ? 36.959 8.788 59.147 1.00 34.78 339 ARG A O 1
ATOM 2335 N N . CYS A 1 340 ? 38.578 9.678 57.842 1.00 34.38 340 CYS A N 1
ATOM 2336 C CA . CYS A 1 340 ? 39.154 8.412 57.524 1.00 33.82 340 CYS A CA 1
ATOM 2337 C C . CYS A 1 340 ? 39.576 7.727 58.808 1.00 33.47 340 CYS A C 1
ATOM 2338 O O . CYS A 1 340 ? 39.202 6.584 59.030 1.00 33.94 340 CYS A O 1
ATOM 2341 N N . PHE A 1 341 ? 40.305 8.441 59.674 1.00 33.11 341 PHE A N 1
ATOM 2342 C CA . PHE A 1 341 ? 40.765 7.895 60.946 1.00 32.34 341 PHE A CA 1
ATOM 2343 C C . PHE A 1 341 ? 39.611 7.660 61.893 1.00 32.66 341 PHE A C 1
ATOM 2344 O O . PHE A 1 341 ? 39.589 6.680 62.638 1.00 32.53 341 PHE A O 1
ATOM 2352 N N . LYS A 1 342 ? 38.648 8.569 61.891 1.00 33.54 342 LYS A N 1
ATOM 2353 C CA . LYS A 1 342 ? 37.573 8.510 62.891 1.00 34.26 342 LYS A CA 1
ATOM 2354 C C . LYS A 1 342 ? 36.600 7.364 62.652 1.00 33.54 342 LYS A C 1
ATOM 2355 O O . LYS A 1 342 ? 35.927 6.911 63.569 1.00 34.09 342 LYS A O 1
ATOM 2361 N N . ALA A 1 343 ? 36.539 6.871 61.429 1.00 32.65 343 ALA A N 1
ATOM 2362 C CA . ALA A 1 343 ? 35.719 5.732 61.165 1.00 32.07 343 ALA A CA 1
ATOM 2363 C C . ALA A 1 343 ? 36.347 4.478 61.818 1.00 32.38 343 ALA A C 1
ATOM 2364 O O . ALA A 1 343 ? 35.643 3.597 62.355 1.00 31.66 343 ALA A O 1
ATOM 2374 N N . GLU A 1 345 ? 38.536 4.593 64.477 1.00 30.36 345 GLU A N 1
ATOM 2375 C CA . GLU A 1 345 ? 38.300 4.838 65.874 1.00 29.80 345 GLU A CA 1
ATOM 2376 C C . GLU A 1 345 ? 36.895 4.420 66.299 1.00 28.39 345 GLU A C 1
ATOM 2377 O O . GLU A 1 345 ? 36.726 3.660 67.244 1.00 28.29 345 GLU A O 1
ATOM 2383 N N . LEU A 1 346 ? 35.881 4.860 65.584 1.00 27.06 346 LEU A N 1
ATOM 2384 C CA . LEU A 1 346 ? 34.561 4.391 65.920 1.00 27.10 346 LEU A CA 1
ATOM 2385 C C . LEU A 1 346 ? 34.485 2.878 66.005 1.00 26.71 346 LEU A C 1
ATOM 2386 O O . LEU A 1 346 ? 33.967 2.337 66.975 1.00 26.85 346 LEU A O 1
ATOM 2391 N N . ALA A 1 347 ? 35.009 2.195 64.993 1.00 26.82 347 ALA A N 1
ATOM 2392 C CA . ALA A 1 347 ? 34.841 0.749 64.881 1.00 26.79 347 ALA A CA 1
ATOM 2393 C C . ALA A 1 347 ? 35.637 0.030 65.949 1.00 27.21 347 ALA A C 1
ATOM 2394 O O . ALA A 1 347 ? 35.188 -1.016 66.458 1.00 26.65 347 ALA A O 1
ATOM 2396 N N . LEU A 1 348 ? 36.793 0.614 66.306 1.00 27.38 348 LEU A N 1
ATOM 2397 C CA . LEU A 1 348 ? 37.623 0.070 67.392 1.00 27.69 348 LEU A CA 1
ATOM 2398 C C . LEU A 1 348 ? 36.965 0.231 68.728 1.00 28.38 348 LEU A C 1
ATOM 2399 O O . LEU A 1 348 ? 36.995 -0.708 69.536 1.00 28.77 348 LEU A O 1
ATOM 2404 N N . GLN A 1 349 ? 36.379 1.410 68.959 1.00 28.97 349 GLN A N 1
ATOM 2405 C CA . GLN A 1 349 ? 35.665 1.650 70.194 1.00 29.91 349 GLN A CA 1
ATOM 2406 C C . GLN A 1 349 ? 34.637 0.569 70.342 1.00 29.39 349 GLN A C 1
ATOM 2407 O O . GLN A 1 349 ? 34.623 -0.151 71.339 1.00 29.06 349 GLN A O 1
ATOM 2413 N N . ALA A 1 350 ? 33.810 0.425 69.318 1.00 29.07 350 ALA A N 1
ATOM 2414 C CA . ALA A 1 350 ? 32.716 -0.526 69.370 1.00 28.91 350 ALA A CA 1
ATOM 2415 C C . ALA A 1 350 ? 33.209 -1.947 69.630 1.00 28.69 350 ALA A C 1
ATOM 2416 O O . ALA A 1 350 ? 32.673 -2.636 70.501 1.00 29.26 350 ALA A O 1
ATOM 2418 N N . GLN A 1 351 ? 34.244 -2.366 68.904 1.00 27.72 351 GLN A N 1
ATOM 2419 C CA . GLN A 1 351 ? 34.899 -3.631 69.158 1.00 26.78 351 GLN A CA 1
ATOM 2420 C C . GLN A 1 351 ? 35.322 -3.786 70.631 1.00 27.45 351 GLN A C 1
ATOM 2421 O O . GLN A 1 351 ? 35.062 -4.820 71.278 1.00 26.52 351 GLN A O 1
ATOM 2427 N N . ALA A 1 352 ? 35.988 -2.753 71.148 1.00 28.27 352 ALA A N 1
ATOM 2428 C CA . ALA A 1 352 ? 36.389 -2.721 72.552 1.00 29.35 352 ALA A CA 1
ATOM 2429 C C . ALA A 1 352 ? 35.182 -2.898 73.479 1.00 30.27 352 ALA A C 1
ATOM 2430 O O . ALA A 1 352 ? 35.118 -3.884 74.229 1.00 31.40 352 ALA A O 1
ATOM 2432 N N . ILE A 1 353 ? 34.208 -1.988 73.413 1.00 30.02 353 ILE A N 1
ATOM 2433 C CA . ILE A 1 353 ? 33.130 -2.064 74.375 1.00 29.84 353 ILE A CA 1
ATOM 2434 C C . ILE A 1 353 ? 32.329 -3.315 74.150 1.00 30.31 353 ILE A C 1
ATOM 2435 O O . ILE A 1 353 ? 31.773 -3.883 75.092 1.00 31.03 353 ILE A O 1
ATOM 2440 N N . ALA A 1 354 ? 32.326 -3.819 72.927 1.00 30.46 354 ALA A N 1
ATOM 2441 C CA . ALA A 1 354 ? 31.738 -5.140 72.721 1.00 30.29 354 ALA A CA 1
ATOM 2442 C C . ALA A 1 354 ? 32.360 -6.259 73.569 1.00 30.56 354 ALA A C 1
ATOM 2443 O O . ALA A 1 354 ? 31.707 -7.249 73.769 1.00 30.30 354 ALA A O 1
ATOM 2445 N N . GLU A 1 355 ? 33.612 -6.112 74.043 1.00 31.84 355 GLU A N 1
ATOM 2446 C CA . GLU A 1 355 ? 34.353 -7.177 74.821 1.00 32.37 355 GLU A CA 1
ATOM 2447 C C . GLU A 1 355 ? 34.862 -6.730 76.223 1.00 32.33 355 GLU A C 1
ATOM 2448 O O . GLU A 1 355 ? 34.102 -6.205 77.087 1.00 32.28 355 GLU A O 1
ATOM 2454 N N . GLU B 1 26 ? -20.304 -19.270 74.087 1.00 60.91 26 GLU D N 1
ATOM 2455 C CA . GLU B 1 26 ? -20.127 -17.927 73.430 1.00 61.07 26 GLU D CA 1
ATOM 2456 C C . GLU B 1 26 ? -19.814 -16.808 74.451 1.00 60.74 26 GLU D C 1
ATOM 2457 O O . GLU B 1 26 ? -20.685 -16.430 75.246 1.00 61.38 26 GLU D O 1
ATOM 2459 N N . LEU B 1 27 ? -18.577 -16.296 74.424 1.00 59.74 27 LEU D N 1
ATOM 2460 C CA . LEU B 1 27 ? -18.152 -15.164 75.272 1.00 58.74 27 LEU D CA 1
ATOM 2461 C C . LEU B 1 27 ? -18.882 -13.871 74.938 1.00 57.48 27 LEU D C 1
ATOM 2462 O O . LEU B 1 27 ? -19.332 -13.653 73.813 1.00 57.82 27 LEU D O 1
ATOM 2467 N N . ARG B 1 28 ? -18.992 -13.009 75.927 1.00 55.89 28 ARG D N 1
ATOM 2468 C CA . ARG B 1 28 ? -19.598 -11.713 75.725 1.00 54.85 28 ARG D CA 1
ATOM 2469 C C . ARG B 1 28 ? -18.598 -10.723 76.288 1.00 52.77 28 ARG D C 1
ATOM 2470 O O . ARG B 1 28 ? -17.875 -11.059 77.222 1.00 52.73 28 ARG D O 1
ATOM 2478 N N . PHE B 1 29 ? -18.508 -9.535 75.705 1.00 50.21 29 PHE D N 1
ATOM 2479 C CA . PHE B 1 29 ? -17.409 -8.631 76.043 1.00 48.47 29 PHE D CA 1
ATOM 2480 C C . PHE B 1 29 ? -17.794 -7.155 75.843 1.00 48.26 29 PHE D C 1
ATOM 2481 O O . PHE B 1 29 ? -18.736 -6.856 75.106 1.00 48.25 29 PHE D O 1
ATOM 2489 N N . ALA B 1 30 ? -17.066 -6.231 76.469 1.00 47.69 30 ALA D N 1
ATOM 2490 C CA . ALA B 1 30 ? -17.468 -4.829 76.433 1.00 47.59 30 ALA D CA 1
ATOM 2491 C C . ALA B 1 30 ? -16.336 -3.863 76.207 1.00 47.54 30 ALA D C 1
ATOM 2492 O O . ALA B 1 30 ? -15.248 -4.003 76.772 1.00 47.61 30 ALA D O 1
ATOM 2494 N N . ALA B 1 31 ? -16.627 -2.857 75.396 1.00 47.43 31 ALA D N 1
ATOM 2495 C CA . ALA B 1 31 ? -15.660 -1.829 75.082 1.00 47.59 31 ALA D CA 1
ATOM 2496 C C . ALA B 1 31 ? -15.789 -0.674 76.062 1.00 47.86 31 ALA D C 1
ATOM 2497 O O . ALA B 1 31 ? -16.847 -0.058 76.206 1.00 47.49 31 ALA D O 1
ATOM 2499 N N . VAL B 1 32 ? -14.694 -0.408 76.756 1.00 48.20 32 VAL D N 1
ATOM 2500 C CA . VAL B 1 32 ? -14.659 0.651 77.725 1.00 48.86 32 VAL D CA 1
ATOM 2501 C C . VAL B 1 32 ? -13.509 1.555 77.332 1.00 49.32 32 VAL D C 1
ATOM 2502 O O . VAL B 1 32 ? -12.362 1.148 77.409 1.00 49.49 32 VAL D O 1
ATOM 2506 N N . GLY B 1 33 ? -13.813 2.776 76.909 1.00 49.89 33 GLY D N 1
ATOM 2507 C CA . GLY B 1 33 ? -12.776 3.697 76.448 1.00 50.52 33 GLY D CA 1
ATOM 2508 C C . GLY B 1 33 ? -12.330 3.384 75.027 1.00 51.05 33 GLY D C 1
ATOM 2509 O O . GLY B 1 33 ? -11.679 2.361 74.752 1.00 50.90 33 GLY D O 1
ATOM 2510 N N . LEU B 1 34 ? -12.677 4.284 74.120 1.00 51.73 34 LEU D N 1
ATOM 2511 C CA . LEU B 1 34 ? -12.407 4.094 72.706 1.00 52.52 34 LEU D CA 1
ATOM 2512 C C . LEU B 1 34 ? -11.723 5.346 72.179 1.00 52.88 34 LEU D C 1
ATOM 2513 O O . LEU B 1 34 ? -12.067 5.862 71.109 1.00 53.41 34 LEU D O 1
ATOM 2518 N N . ASN B 1 35 ? -10.746 5.824 72.938 1.00 53.18 35 ASN D N 1
ATOM 2519 C CA . ASN B 1 35 ? -10.071 7.082 72.625 1.00 53.32 35 ASN D CA 1
ATOM 2520 C C . ASN B 1 35 ? -9.099 6.946 71.459 1.00 52.95 35 ASN D C 1
ATOM 2521 O O . ASN B 1 35 ? -8.738 7.954 70.849 1.00 53.29 35 ASN D O 1
ATOM 2526 N N . HIS B 1 36 ? -8.683 5.706 71.170 1.00 52.01 36 HIS D N 1
ATOM 2527 C CA . HIS B 1 36 ? -7.823 5.388 70.035 1.00 51.25 36 HIS D CA 1
ATOM 2528 C C . HIS B 1 36 ? -8.471 4.324 69.141 1.00 50.79 36 HIS D C 1
ATOM 2529 O O . HIS B 1 36 ? -9.092 3.384 69.643 1.00 50.17 36 HIS D O 1
ATOM 2536 N N . ASN B 1 37 ? -8.294 4.451 67.826 1.00 50.54 37 ASN D N 1
ATOM 2537 C CA . ASN B 1 37 ? -8.925 3.522 66.854 1.00 50.69 37 ASN D CA 1
ATOM 2538 C C . ASN B 1 37 ? -8.609 2.048 66.962 1.00 50.47 37 ASN D C 1
ATOM 2539 O O . ASN B 1 37 ? -9.384 1.236 66.461 1.00 50.47 37 ASN D O 1
ATOM 2544 N N . HIS B 1 38 ? -7.470 1.673 67.547 1.00 50.07 38 HIS D N 1
ATOM 2545 C CA . HIS B 1 38 ? -7.139 0.239 67.567 1.00 49.72 38 HIS D CA 1
ATOM 2546 C C . HIS B 1 38 ? -8.253 -0.568 68.209 1.00 48.82 38 HIS D C 1
ATOM 2547 O O . HIS B 1 38 ? -8.265 -1.807 68.136 1.00 49.03 38 HIS D O 1
ATOM 2554 N N . ILE B 1 39 ? -9.182 0.151 68.845 1.00 47.49 39 ILE D N 1
ATOM 2555 C CA . ILE B 1 39 ? -10.328 -0.457 69.495 1.00 45.88 39 ILE D CA 1
ATOM 2556 C C . ILE B 1 39 ? -11.058 -1.271 68.432 1.00 45.04 39 ILE D C 1
ATOM 2557 O O . ILE B 1 39 ? -11.318 -2.474 68.610 1.00 44.66 39 ILE D O 1
ATOM 2562 N N . TYR B 1 40 ? -11.298 -0.606 67.297 1.00 43.69 40 TYR D N 1
ATOM 2563 C CA . TYR B 1 40 ? -12.004 -1.172 66.165 1.00 42.27 40 TYR D CA 1
ATOM 2564 C C . TYR B 1 40 ? -11.362 -2.443 65.747 1.00 41.97 40 TYR D C 1
ATOM 2565 O O . TYR B 1 40 ? -12.051 -3.429 65.526 1.00 41.39 40 TYR D O 1
ATOM 2574 N N . GLY B 1 41 ? -10.031 -2.418 65.694 1.00 42.12 41 GLY D N 1
ATOM 2575 C CA . GLY B 1 41 ? -9.241 -3.624 65.467 1.00 42.39 41 GLY D CA 1
ATOM 2576 C C . GLY B 1 41 ? -9.512 -4.759 66.441 1.00 42.40 41 GLY D C 1
ATOM 2577 O O . GLY B 1 41 ? -9.644 -5.921 66.042 1.00 42.13 41 GLY D O 1
ATOM 2578 N N . GLN B 1 42 ? -9.609 -4.423 67.720 1.00 42.63 42 GLN D N 1
ATOM 2579 C CA . GLN B 1 42 ? -9.734 -5.455 68.740 1.00 43.09 42 GLN D CA 1
ATOM 2580 C C . GLN B 1 42 ? -11.123 -5.998 68.790 1.00 42.64 42 GLN D C 1
ATOM 2581 O O . GLN B 1 42 ? -11.318 -7.212 68.949 1.00 43.30 42 GLN D O 1
ATOM 2587 N N . VAL B 1 43 ? -12.097 -5.106 68.667 1.00 41.97 43 VAL D N 1
ATOM 2588 C CA . VAL B 1 43 ? -13.471 -5.541 68.661 1.00 41.07 43 VAL D CA 1
ATOM 2589 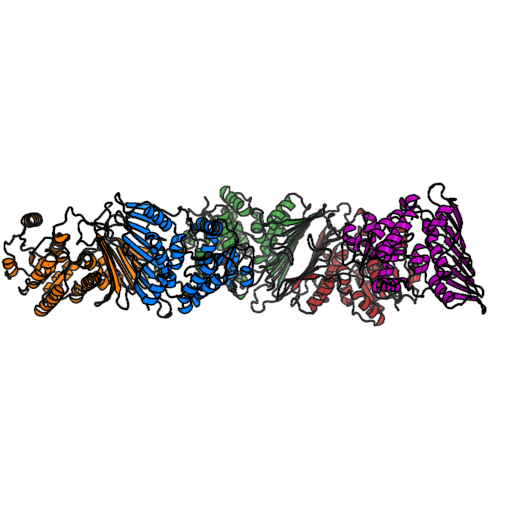C C . VAL B 1 43 ? -13.665 -6.389 67.434 1.00 40.77 43 VAL D C 1
ATOM 2590 O O . VAL B 1 43 ? -14.191 -7.489 67.544 1.00 40.40 43 VAL D O 1
ATOM 2594 N N . ASN B 1 44 ? -13.204 -5.899 66.277 1.00 40.61 44 ASN D N 1
ATOM 2595 C CA . ASN B 1 44 ? -13.390 -6.625 65.018 1.00 40.86 44 ASN D CA 1
ATOM 2596 C C . ASN B 1 44 ? -12.731 -7.977 65.103 1.00 41.19 44 ASN D C 1
ATOM 2597 O O . ASN B 1 44 ? -13.260 -8.985 64.622 1.00 41.08 44 ASN D O 1
ATOM 2602 N N . CYS B 1 45 ? -11.593 -7.977 65.792 1.00 41.37 45 CYS D N 1
ATOM 2603 C CA . CYS B 1 45 ? -10.782 -9.153 65.995 1.00 41.38 45 CYS D CA 1
ATOM 2604 C C . CYS B 1 45 ? -11.512 -10.246 66.751 1.00 40.25 45 CYS D C 1
ATOM 2605 O O . CYS B 1 45 ? -11.388 -11.410 66.403 1.00 39.94 45 CYS D O 1
ATOM 2608 N N . LEU B 1 46 ? -12.226 -9.857 67.804 1.00 39.81 46 LEU D N 1
ATOM 2609 C CA . LEU B 1 46 ? -13.027 -10.767 68.634 1.00 39.58 46 LEU D CA 1
ATOM 2610 C C . LEU B 1 46 ? -14.375 -11.159 67.993 1.00 39.55 46 LEU D C 1
ATOM 2611 O O . LEU B 1 46 ? -14.827 -12.306 68.095 1.00 39.08 46 LEU D O 1
ATOM 2616 N N . LEU B 1 47 ? -15.013 -10.186 67.345 1.00 39.69 47 LEU D N 1
ATOM 2617 C CA . LEU B 1 47 ? -16.224 -10.408 66.581 1.00 39.99 47 LEU D CA 1
ATOM 2618 C C . LEU B 1 47 ? -15.951 -11.529 65.583 1.00 41.53 47 LEU D C 1
ATOM 2619 O O . LEU B 1 47 ? -16.687 -12.522 65.507 1.00 42.01 47 LEU D O 1
ATOM 2624 N N . ARG B 1 48 ? -14.840 -11.375 64.861 1.00 42.89 48 ARG D N 1
ATOM 2625 C CA . ARG B 1 48 ? -14.423 -12.266 63.805 1.00 44.07 48 ARG D CA 1
ATOM 2626 C C . ARG B 1 48 ? -14.183 -13.623 64.401 1.00 44.79 48 ARG D C 1
ATOM 2627 O O . ARG B 1 48 ? -14.333 -14.628 63.731 1.00 45.44 48 ARG D O 1
ATOM 2635 N N . ALA B 1 49 ? -13.808 -13.645 65.674 1.00 45.31 49 ALA D N 1
ATOM 2636 C CA . ALA B 1 49 ? -13.500 -14.881 66.366 1.00 45.84 49 ALA D CA 1
ATOM 2637 C C . ALA B 1 49 ? -14.775 -15.565 66.892 1.00 46.70 49 ALA D C 1
ATOM 2638 O O . ALA B 1 49 ? -14.710 -16.703 67.372 1.00 46.77 49 ALA D O 1
ATOM 2640 N N . GLY B 1 50 ? -15.919 -14.871 66.814 1.00 46.96 50 GLY D N 1
ATOM 2641 C CA . GLY B 1 50 ? -17.203 -15.426 67.277 1.00 47.43 50 GLY D CA 1
ATOM 2642 C C . GLY B 1 50 ? -17.703 -14.967 68.656 1.00 47.73 50 GLY D C 1
ATOM 2643 O O . GLY B 1 50 ? -18.700 -15.479 69.183 1.00 47.56 50 GLY D O 1
ATOM 2644 N N . ALA B 1 51 ? -17.009 -14.001 69.248 1.00 47.55 51 ALA D N 1
ATOM 2645 C CA . ALA B 1 51 ? -17.428 -13.443 70.524 1.00 46.85 51 ALA D CA 1
ATOM 2646 C C . ALA B 1 51 ? -18.417 -12.306 70.289 1.00 46.38 51 ALA D C 1
ATOM 2647 O O . ALA B 1 51 ? -18.565 -11.827 69.160 1.00 46.00 51 ALA D O 1
ATOM 2649 N N . ARG B 1 52 ? -19.100 -11.901 71.360 1.00 45.92 52 ARG D N 1
ATOM 2650 C CA . ARG B 1 52 ? -20.312 -11.109 71.243 1.00 45.66 52 ARG D CA 1
ATOM 2651 C C . ARG B 1 52 ? -20.235 -9.794 72.021 1.00 45.40 52 ARG D C 1
ATOM 2652 O O . ARG B 1 52 ? -20.089 -9.785 73.241 1.00 45.32 52 ARG D O 1
ATOM 2654 N N . LEU B 1 53 ? -20.309 -8.692 71.284 1.00 45.46 53 LEU D N 1
ATOM 2655 C CA . LEU B 1 53 ? -20.309 -7.347 71.842 1.00 46.31 53 LEU D CA 1
ATOM 2656 C C . LEU B 1 53 ? -21.608 -7.022 72.604 1.00 47.63 53 LEU D C 1
ATOM 2657 O O . LEU B 1 53 ? -22.679 -6.869 72.007 1.00 47.77 53 LEU D O 1
ATOM 2662 N N . ALA B 1 54 ? -21.495 -6.875 73.924 1.00 49.02 54 ALA D N 1
ATOM 2663 C CA . ALA B 1 54 ? -22.658 -6.656 74.792 1.00 49.94 54 ALA D CA 1
ATOM 2664 C C . ALA B 1 54 ? -22.994 -5.182 75.079 1.00 50.53 54 ALA D C 1
ATOM 2665 O O . ALA B 1 54 ? -24.177 -4.848 75.298 1.00 51.35 54 ALA D O 1
ATOM 2667 N N . GLY B 1 55 ? -21.980 -4.313 75.086 1.00 50.28 55 GLY D N 1
ATOM 2668 C CA . GLY B 1 55 ? -22.212 -2.867 75.193 1.00 50.16 55 GLY D CA 1
ATOM 2669 C C . GLY B 1 55 ? -20.902 -2.142 75.312 1.00 50.22 55 GLY D C 1
ATOM 2670 O O . GLY B 1 55 ? -19.856 -2.741 75.185 1.00 50.57 55 GLY D O 1
ATOM 2671 N N . PHE B 1 56 ? -20.937 -0.858 75.586 1.00 50.36 56 PHE D N 1
ATOM 2672 C CA . PHE B 1 56 ? -19.706 -0.130 75.661 1.00 51.11 56 PHE D CA 1
ATOM 2673 C C . PHE B 1 56 ? -19.869 1.099 76.508 1.00 52.43 56 PHE D C 1
ATOM 2674 O O . PHE B 1 56 ? -20.986 1.558 76.667 1.00 53.47 56 PHE D O 1
ATOM 2682 N N . HIS B 1 57 ? -18.775 1.652 77.034 1.00 53.64 57 HIS D N 1
ATOM 2683 C CA . HIS B 1 57 ? -18.823 2.942 77.738 1.00 54.78 57 HIS D CA 1
ATOM 2684 C C . HIS B 1 57 ? -17.758 3.915 77.265 1.00 55.51 57 HIS D C 1
ATOM 2685 O O . HIS B 1 57 ? -16.581 3.580 77.182 1.00 55.36 57 HIS D O 1
ATOM 2692 N N . GLU B 1 58 ? -18.177 5.135 76.971 1.00 57.15 58 GLU D N 1
ATOM 2693 C CA . GLU B 1 58 ? -17.237 6.232 76.767 1.00 58.85 58 GLU D CA 1
ATOM 2694 C C . GLU B 1 58 ? -17.887 7.535 77.105 1.00 59.24 58 GLU D C 1
ATOM 2695 O O . GLU B 1 58 ? -18.937 7.850 76.568 1.00 59.12 58 GLU D O 1
ATOM 2701 N N . LYS B 1 59 ? -17.224 8.299 77.967 1.00 60.59 59 LYS D N 1
ATOM 2702 C CA . LYS B 1 59 ? -17.685 9.634 78.350 1.00 61.95 59 LYS D CA 1
ATOM 2703 C C . LYS B 1 59 ? -18.057 10.505 77.138 1.00 62.82 59 LYS D C 1
ATOM 2704 O O . LYS B 1 59 ? -19.169 11.043 77.086 1.00 63.02 59 LYS D O 1
ATOM 2706 N N . ASP B 1 60 ? -17.142 10.605 76.166 1.00 63.85 60 ASP D N 1
ATOM 2707 C CA . ASP B 1 60 ? -17.291 11.446 74.966 1.00 64.42 60 ASP D CA 1
ATOM 2708 C C . ASP B 1 60 ? -18.406 10.965 74.039 1.00 64.24 60 ASP D C 1
ATOM 2709 O O . ASP B 1 60 ? -18.475 9.767 73.717 1.00 64.09 60 ASP D O 1
ATOM 2714 N N . ASP B 1 61 ? -19.263 11.901 73.603 1.00 63.99 61 ASP D N 1
ATOM 2715 C CA . ASP B 1 61 ? -20.443 11.543 72.784 1.00 63.66 61 ASP D CA 1
ATOM 2716 C C . ASP B 1 61 ? -20.108 11.353 71.314 1.00 62.66 61 ASP D C 1
ATOM 2717 O O . ASP B 1 61 ? -20.684 10.497 70.644 1.00 62.52 61 ASP D O 1
ATOM 2722 N N . ALA B 1 62 ? -19.190 12.171 70.814 1.00 61.79 62 ALA D N 1
ATOM 2723 C CA . ALA B 1 62 ? -18.749 12.073 69.417 1.00 60.75 62 ALA D CA 1
ATOM 2724 C C . ALA B 1 62 ? -18.052 10.745 69.120 1.00 59.96 62 ALA D C 1
ATOM 2725 O O . ALA B 1 62 ? -18.100 10.255 67.993 1.00 60.03 62 ALA D O 1
ATOM 2727 N N . LEU B 1 63 ? -17.414 10.171 70.138 1.00 58.88 63 LEU D N 1
ATOM 2728 C CA . LEU B 1 63 ? -16.782 8.872 70.016 1.00 57.69 63 LEU D CA 1
ATOM 2729 C C . LEU B 1 63 ? -17.835 7.806 70.181 1.00 57.25 63 LEU D C 1
ATOM 2730 O O . LEU B 1 63 ? -17.823 6.798 69.479 1.00 57.37 63 LEU D O 1
ATOM 2735 N N . ALA B 1 64 ? -18.766 8.030 71.105 1.00 56.74 64 ALA D N 1
ATOM 2736 C CA . ALA B 1 64 ? -19.857 7.081 71.309 1.00 55.61 64 ALA D CA 1
ATOM 2737 C C . ALA B 1 64 ? -20.717 6.997 70.042 1.00 54.97 64 ALA D C 1
ATOM 2738 O O . ALA B 1 64 ? -21.070 5.895 69.607 1.00 54.97 64 ALA D O 1
ATOM 2740 N N . ALA B 1 65 ? -20.994 8.154 69.435 1.00 54.19 65 ALA D N 1
ATOM 2741 C CA . ALA B 1 65 ? -21.745 8.246 68.176 1.00 53.75 65 ALA D CA 1
ATOM 2742 C C . ALA B 1 65 ? -21.142 7.369 67.074 1.00 53.22 65 ALA D C 1
ATOM 2743 O O . ALA B 1 65 ? -21.810 6.469 66.566 1.00 53.08 65 ALA D O 1
ATOM 2745 N N . GLU B 1 66 ? -19.883 7.651 66.724 1.00 52.83 66 GLU D N 1
ATOM 2746 C CA . GLU B 1 66 ? -19.074 6.848 65.798 1.00 52.51 66 GLU D CA 1
ATOM 2747 C C . GLU B 1 66 ? -19.168 5.344 66.101 1.00 51.55 66 GLU D C 1
ATOM 2748 O O . GLU B 1 66 ? -19.498 4.527 65.228 1.00 51.73 66 GLU D O 1
ATOM 2754 N N . PHE B 1 67 ? -18.872 4.981 67.342 1.00 49.90 67 PHE D N 1
ATOM 2755 C CA . PHE B 1 67 ? -18.860 3.608 67.707 1.00 48.49 67 PHE D CA 1
ATOM 2756 C C . PHE B 1 67 ? -20.237 2.999 67.467 1.00 48.97 67 PHE D C 1
ATOM 2757 O O . PHE B 1 67 ? -20.357 1.909 66.875 1.00 49.17 67 PHE D O 1
ATOM 2765 N N . SER B 1 68 ? -21.275 3.718 67.901 1.00 49.20 68 SER D N 1
ATOM 2766 C CA . SER B 1 68 ? -22.676 3.293 67.713 1.00 49.57 68 SER D CA 1
ATOM 2767 C C . SER B 1 68 ? -22.979 3.001 66.255 1.00 49.09 68 SER D C 1
ATOM 2768 O O . SER B 1 68 ? -23.659 2.012 65.943 1.00 48.58 68 SER D O 1
ATOM 2771 N N . ALA B 1 69 ? -22.482 3.891 65.389 1.00 48.60 69 ALA D N 1
ATOM 2772 C CA . ALA B 1 69 ? -22.680 3.805 63.957 1.00 48.82 69 ALA D CA 1
ATOM 2773 C C . ALA B 1 69 ? -22.052 2.527 63.373 1.00 49.45 69 ALA D C 1
ATOM 2774 O O . ALA B 1 69 ? -22.662 1.830 62.559 1.00 49.47 69 ALA D O 1
ATOM 2776 N N . VAL B 1 70 ? -20.846 2.199 63.816 1.00 50.10 70 VAL D N 1
ATOM 2777 C CA . VAL B 1 70 ? -20.167 1.048 63.264 1.00 50.60 70 VAL D CA 1
ATOM 2778 C C . VAL B 1 70 ? -20.703 -0.253 63.841 1.00 51.38 70 VAL D C 1
ATOM 2779 O O . VAL B 1 70 ? -20.686 -1.293 63.179 1.00 51.13 70 VAL D O 1
ATOM 2783 N N . TYR B 1 71 ? -21.192 -0.208 65.070 1.00 52.62 71 TYR D N 1
ATOM 2784 C CA . TYR B 1 71 ? -21.786 -1.411 65.624 1.00 53.84 71 TYR D CA 1
ATOM 2785 C C . TYR B 1 71 ? -23.223 -1.130 66.071 1.00 54.91 71 TYR D C 1
ATOM 2786 O O . TYR B 1 71 ? -23.471 -0.805 67.233 1.00 55.33 71 TYR D O 1
ATOM 2795 N N . ALA B 1 72 ? -24.152 -1.235 65.116 1.00 55.81 72 ALA D N 1
ATOM 2796 C CA . ALA B 1 72 ? -25.577 -0.959 65.305 1.00 56.22 72 ALA D CA 1
ATOM 2797 C C . ALA B 1 72 ? -26.187 -1.673 66.520 1.00 56.71 72 ALA D C 1
ATOM 2798 O O . ALA B 1 72 ? -26.944 -1.054 67.270 1.00 56.65 72 ALA D O 1
ATOM 2800 N N . ASP B 1 73 ? -25.841 -2.956 66.703 1.00 57.24 73 ASP D N 1
ATOM 2801 C CA . ASP B 1 73 ? -26.241 -3.763 67.882 1.00 57.67 73 ASP D CA 1
ATOM 2802 C C . ASP B 1 73 ? -25.999 -3.120 69.290 1.00 57.77 73 ASP D C 1
ATOM 2803 O O . ASP B 1 73 ? -26.766 -3.371 70.229 1.00 58.14 73 ASP D O 1
ATOM 2805 N N . ALA B 1 74 ? -24.975 -2.265 69.412 1.00 57.40 74 ALA D N 1
ATOM 2806 C CA . ALA B 1 74 ? -24.337 -1.919 70.712 1.00 56.48 74 ALA D CA 1
ATOM 2807 C C . ALA B 1 74 ? -25.049 -1.008 71.708 1.00 55.75 74 ALA D C 1
ATOM 2808 O O . ALA B 1 74 ? -25.252 0.177 71.439 1.00 55.43 74 ALA D O 1
ATOM 2810 N N . ARG B 1 75 ? -25.348 -1.570 72.885 1.00 55.11 75 ARG D N 1
ATOM 2811 C CA . ARG B 1 75 ? -25.986 -0.855 73.993 1.00 54.48 75 ARG D CA 1
ATOM 2812 C C . ARG B 1 75 ? -24.977 0.016 74.764 1.00 53.79 75 ARG D C 1
ATOM 2813 O O . ARG B 1 75 ? -24.163 -0.540 75.499 1.00 53.88 75 ARG D O 1
ATOM 2815 N N . ARG B 1 76 ? -25.031 1.351 74.591 1.00 53.11 76 ARG D N 1
ATOM 2816 C CA . ARG B 1 76 ? -24.140 2.310 75.317 1.00 53.23 76 ARG D CA 1
ATOM 2817 C C . ARG B 1 76 ? -24.511 2.424 76.781 1.00 54.07 76 ARG D C 1
ATOM 2818 O O . ARG B 1 76 ? -25.647 2.759 77.123 1.00 54.50 76 ARG D O 1
ATOM 2826 N N . ILE B 1 77 ? -23.544 2.171 77.650 1.00 54.54 77 ILE D N 1
ATOM 2827 C CA . ILE B 1 77 ? -23.805 2.155 79.080 1.00 55.11 77 ILE D CA 1
ATOM 2828 C C . ILE B 1 77 ? -23.242 3.457 79.719 1.00 56.07 77 ILE D C 1
ATOM 2829 O O . ILE B 1 77 ? -22.108 3.846 79.454 1.00 56.51 77 ILE D O 1
ATOM 2834 N N . ALA B 1 78 ? -24.056 4.182 80.484 1.00 56.79 78 ALA D N 1
ATOM 2835 C CA . ALA B 1 78 ? -23.674 5.554 80.848 1.00 57.56 78 ALA D CA 1
ATOM 2836 C C . ALA B 1 78 ? -22.622 5.587 81.957 1.00 58.09 78 ALA D C 1
ATOM 2837 O O . ALA B 1 78 ? -22.009 6.627 82.231 1.00 58.04 78 ALA D O 1
ATOM 2839 N N . THR B 1 79 ? -22.402 4.425 82.564 1.00 58.76 79 THR D N 1
ATOM 2840 C CA . THR B 1 79 ? -21.506 4.288 83.712 1.00 59.47 79 THR D CA 1
ATOM 2841 C C . THR B 1 79 ? -20.520 3.112 83.519 1.00 60.22 79 THR D C 1
ATOM 2842 O O . THR B 1 79 ? -20.920 1.997 83.127 1.00 60.24 79 THR D O 1
ATOM 2846 N N . ALA B 1 80 ? -19.236 3.360 83.792 1.00 60.54 80 ALA D N 1
ATOM 2847 C CA . ALA B 1 80 ? -18.229 2.299 83.673 1.00 60.55 80 ALA D CA 1
ATOM 2848 C C . ALA B 1 80 ? -18.499 1.165 84.684 1.00 60.51 80 ALA D C 1
ATOM 2849 O O . ALA B 1 80 ? -18.503 -0.017 84.309 1.00 59.81 80 ALA D O 1
ATOM 2851 N N . GLU B 1 81 ? -18.764 1.551 85.943 1.00 60.64 81 GLU D N 1
ATOM 2852 C CA . GLU B 1 81 ? -19.179 0.629 87.030 1.00 60.65 81 GLU D CA 1
ATOM 2853 C C . GLU B 1 81 ? -20.310 -0.382 86.671 1.00 60.68 81 GLU D C 1
ATOM 2854 O O . GLU B 1 81 ? -20.248 -1.535 87.112 1.00 60.65 81 GLU D O 1
ATOM 2856 N N . GLU B 1 82 ? -21.315 0.015 85.878 1.00 60.71 82 GLU D N 1
ATOM 2857 C CA . GLU B 1 82 ? -22.380 -0.941 85.486 1.00 61.24 82 GLU D CA 1
ATOM 2858 C C . GLU B 1 82 ? -21.888 -2.144 84.622 1.00 61.47 82 GLU D C 1
ATOM 2859 O O . GLU B 1 82 ? -22.343 -3.295 84.815 1.00 61.27 82 GLU D O 1
ATOM 2861 N N . ILE B 1 83 ? -20.957 -1.869 83.696 1.00 61.58 83 ILE D N 1
ATOM 2862 C CA . ILE B 1 83 ? -20.345 -2.907 82.847 1.00 61.57 83 ILE D CA 1
ATOM 2863 C C . ILE B 1 83 ? -19.378 -3.733 83.690 1.00 61.67 83 ILE D C 1
ATOM 2864 O O . ILE B 1 83 ? -19.342 -4.956 83.577 1.00 61.72 83 ILE D O 1
ATOM 2866 N N . LEU B 1 84 ? -18.628 -3.055 84.559 1.00 62.09 84 LEU D N 1
ATOM 2867 C CA . LEU B 1 84 ? -17.766 -3.712 85.554 1.00 62.60 84 LEU D CA 1
ATOM 2868 C C . LEU B 1 84 ? -18.569 -4.669 86.443 1.00 63.00 84 LEU D C 1
ATOM 2869 O O . LEU B 1 84 ? -18.192 -5.839 86.610 1.00 62.67 84 LEU D O 1
ATOM 2874 N N . GLU B 1 85 ? -19.680 -4.161 86.995 1.00 63.44 85 GLU D N 1
ATOM 2875 C CA . GLU B 1 85 ? -20.468 -4.897 88.008 1.00 63.85 85 GLU D CA 1
ATOM 2876 C C . GLU B 1 85 ? -21.320 -6.021 87.432 1.00 63.65 85 GLU D C 1
ATOM 2877 O O . GLU B 1 85 ? -21.575 -7.006 88.131 1.00 63.41 85 GLU D O 1
ATOM 2879 N N . ASP B 1 86 ? -21.715 -5.881 86.161 1.00 63.75 86 ASP D N 1
ATOM 2880 C CA . ASP B 1 86 ? -22.471 -6.911 85.409 1.00 64.07 86 ASP D CA 1
ATOM 2881 C C . ASP B 1 86 ? -21.820 -8.331 85.389 1.00 63.50 86 ASP D C 1
ATOM 2882 O O . ASP B 1 86 ? -20.724 -8.507 84.868 1.00 63.63 86 ASP D O 1
ATOM 2887 N N . GLU B 1 87 ? -22.495 -9.336 85.945 1.00 62.92 87 GLU D N 1
ATOM 2888 C CA . GLU B 1 87 ? -21.903 -10.699 86.038 1.00 62.60 87 GLU D CA 1
ATOM 2889 C C . GLU B 1 87 ? -22.100 -11.622 84.788 1.00 61.91 87 GLU D C 1
ATOM 2890 O O . GLU B 1 87 ? -21.901 -12.844 84.858 1.00 61.41 87 GLU D O 1
ATOM 2892 N N . ASN B 1 88 ? -22.466 -11.021 83.653 1.00 61.43 88 ASN D N 1
ATOM 2893 C CA . ASN B 1 88 ? -22.663 -11.750 82.376 1.00 60.58 88 ASN D CA 1
ATOM 2894 C C . ASN B 1 88 ? -21.600 -11.498 81.288 1.00 60.00 88 ASN D C 1
ATOM 2895 O O . ASN B 1 88 ? -21.382 -12.355 80.425 1.00 60.24 88 ASN D O 1
ATOM 2900 N N . ILE B 1 89 ? -20.986 -10.307 81.324 1.00 58.81 89 ILE D N 1
ATOM 2901 C CA . ILE B 1 89 ? -19.814 -9.935 80.506 1.00 57.36 89 ILE D CA 1
ATOM 2902 C C . ILE B 1 89 ? -18.511 -10.568 81.032 1.00 56.84 89 ILE D C 1
ATOM 2903 O O . ILE B 1 89 ? -18.104 -10.282 82.163 1.00 56.96 89 ILE D O 1
ATOM 2908 N N . GLY B 1 90 ? -17.847 -11.389 80.210 1.00 55.95 90 GLY D N 1
ATOM 2909 C CA . GLY B 1 90 ? -16.607 -12.089 80.620 1.00 55.00 90 GLY D CA 1
ATOM 2910 C C . GLY B 1 90 ? -15.257 -11.400 80.388 1.00 54.23 90 GLY D C 1
ATOM 2911 O O . GLY B 1 90 ? -14.236 -11.833 80.949 1.00 54.09 90 GLY D O 1
ATOM 2912 N N . LEU B 1 91 ? -15.266 -10.335 79.570 1.00 53.52 91 LEU D N 1
ATOM 2913 C CA . LEU B 1 91 ? -14.071 -9.627 79.075 1.00 52.13 91 LEU D CA 1
ATOM 2914 C C . LEU B 1 91 ? -14.311 -8.142 78.833 1.00 51.07 91 LEU D C 1
ATOM 2915 O O . LEU B 1 91 ? -15.303 -7.749 78.246 1.00 50.52 91 LEU D O 1
ATOM 2920 N N . ILE B 1 92 ? -13.375 -7.318 79.271 1.00 50.25 92 ILE D N 1
ATOM 2921 C CA . ILE B 1 92 ? -13.440 -5.894 79.003 1.00 49.43 92 ILE D CA 1
ATOM 2922 C C . ILE B 1 92 ? -12.377 -5.576 77.964 1.00 49.08 92 ILE D C 1
ATOM 2923 O O . ILE B 1 92 ? -11.218 -5.979 78.097 1.00 49.35 92 ILE D O 1
ATOM 2928 N N . VAL B 1 93 ? -12.763 -4.834 76.938 1.00 47.81 93 VAL D N 1
ATOM 2929 C CA . VAL B 1 93 ? -11.840 -4.467 75.895 1.00 46.33 93 VAL D CA 1
ATOM 2930 C C . VAL B 1 93 ? -11.657 -2.959 75.921 1.00 45.69 93 VAL D C 1
ATOM 2931 O O . VAL B 1 93 ? -12.628 -2.236 75.987 1.00 45.65 93 VAL D O 1
ATOM 2935 N N . SER B 1 94 ? -10.416 -2.486 75.898 1.00 45.19 94 SER D N 1
ATOM 2936 C CA . SER B 1 94 ? -10.168 -1.050 75.976 1.00 45.00 94 SER D CA 1
ATOM 2937 C C . SER B 1 94 ? -9.110 -0.497 75.037 1.00 44.73 94 SER D C 1
ATOM 2938 O O . SER B 1 94 ? -8.257 -1.242 74.532 1.00 44.16 94 SER D O 1
ATOM 2941 N N . ALA B 1 95 ? -9.183 0.825 74.840 1.00 44.48 95 ALA D N 1
ATOM 2942 C CA . ALA B 1 95 ? -8.116 1.628 74.238 1.00 44.55 95 ALA D CA 1
ATOM 2943 C C . ALA B 1 95 ? -8.233 3.066 74.725 1.00 45.07 95 ALA D C 1
ATOM 2944 O O . ALA B 1 95 ? -8.307 4.011 73.916 1.00 45.47 95 ALA D O 1
ATOM 2946 N N . ALA B 1 96 ? -8.254 3.238 76.044 1.00 45.06 96 ALA D N 1
ATOM 2947 C CA . ALA B 1 96 ? -8.442 4.556 76.616 1.00 45.69 96 ALA D CA 1
ATOM 2948 C C . ALA B 1 96 ? -7.177 5.415 76.491 1.00 46.04 96 ALA D C 1
ATOM 2949 O O . ALA B 1 96 ? -6.154 4.923 76.017 1.00 46.43 96 ALA D O 1
ATOM 2951 N N . VAL B 1 97 ? -7.234 6.690 76.894 1.00 46.05 97 VAL D N 1
ATOM 2952 C CA . VAL B 1 97 ? -5.993 7.427 77.122 1.00 46.06 97 VAL D CA 1
ATOM 2953 C C . VAL B 1 97 ? -5.040 6.508 77.904 1.00 46.28 97 VAL D C 1
ATOM 2954 O O . VAL B 1 97 ? -5.418 5.900 78.912 1.00 45.79 97 VAL D O 1
ATOM 2958 N N . SER B 1 98 ? -3.810 6.416 77.394 1.00 47.09 98 SER D N 1
ATOM 2959 C CA . SER B 1 98 ? -2.821 5.361 77.716 1.00 47.27 98 SER D CA 1
ATOM 2960 C C . SER B 1 98 ? -2.412 5.232 79.174 1.00 47.13 98 SER D C 1
ATOM 2961 O O . SER B 1 98 ? -2.377 4.117 79.721 1.00 47.22 98 SER D O 1
ATOM 2964 N N . SER B 1 99 ? -2.099 6.366 79.792 1.00 47.08 99 SER D N 1
ATOM 2965 C CA . SER B 1 99 ? -1.901 6.409 81.231 1.00 47.54 99 SER D CA 1
ATOM 2966 C C . SER B 1 99 ? -3.103 5.847 82.008 1.00 48.00 99 SER D C 1
ATOM 2967 O O . SER B 1 99 ? -2.937 5.054 82.934 1.00 48.62 99 SER D O 1
ATOM 2970 N N . GLU B 1 100 ? -4.314 6.195 81.596 1.00 48.31 100 GLU D N 1
ATOM 2971 C CA . GLU B 1 100 ? -5.516 5.708 82.287 1.00 48.97 100 GLU D CA 1
ATOM 2972 C C . GLU B 1 100 ? -5.894 4.265 81.988 1.00 48.75 100 GLU D C 1
ATOM 2973 O O . GLU B 1 100 ? -6.842 3.732 82.547 1.00 48.71 100 GLU D O 1
ATOM 2979 N N . ARG B 1 101 ? -5.136 3.618 81.122 1.00 48.98 101 ARG D N 1
ATOM 2980 C CA . ARG B 1 101 ? -5.426 2.236 80.799 1.00 49.26 101 ARG D CA 1
ATOM 2981 C C . ARG B 1 101 ? -5.121 1.333 81.964 1.00 49.12 101 ARG D C 1
ATOM 2982 O O . ARG B 1 101 ? -5.785 0.327 82.141 1.00 48.74 101 ARG D O 1
ATOM 2990 N N . ALA B 1 102 ? -4.105 1.686 82.746 1.00 49.56 102 ALA D N 1
ATOM 2991 C CA . ALA B 1 102 ? -3.710 0.862 83.892 1.00 49.90 102 ALA D CA 1
ATOM 2992 C C . ALA B 1 102 ? -4.820 0.703 84.954 1.00 50.10 102 ALA D C 1
ATOM 2993 O O . ALA B 1 102 ? -5.223 -0.431 85.278 1.00 49.77 102 ALA D O 1
ATOM 2995 N N . GLU B 1 103 ? -5.301 1.842 85.472 1.00 50.47 103 GLU D N 1
ATOM 2996 C CA . GLU B 1 103 ? -6.333 1.889 86.527 1.00 50.68 103 GLU D CA 1
ATOM 2997 C C . GLU B 1 103 ? -7.560 1.067 86.117 1.00 50.73 103 GLU D C 1
ATOM 2998 O O . GLU B 1 103 ? -8.052 0.211 86.874 1.00 50.67 103 GLU D O 1
ATOM 3000 N N . LEU B 1 104 ? -8.027 1.323 84.899 1.00 50.77 104 LEU D N 1
ATOM 3001 C CA . LEU B 1 104 ? -9.151 0.598 84.320 1.00 50.89 104 LEU D CA 1
ATOM 3002 C C . LEU B 1 104 ? -8.980 -0.946 84.254 1.00 50.68 104 LEU D C 1
ATOM 3003 O O . LEU B 1 104 ? -9.911 -1.717 84.541 1.00 50.50 104 LEU D O 1
ATOM 3008 N N . ALA B 1 105 ? -7.785 -1.362 83.851 1.00 50.56 105 ALA D N 1
ATOM 3009 C CA . ALA B 1 105 ? -7.424 -2.747 83.680 1.00 50.45 105 ALA D CA 1
ATOM 3010 C C . ALA B 1 105 ? -7.447 -3.462 85.018 1.00 50.77 105 ALA D C 1
ATOM 3011 O O . ALA B 1 105 ? -7.861 -4.625 85.116 1.00 50.90 105 ALA D O 1
ATOM 3013 N N . ILE B 1 106 ? -6.976 -2.754 86.044 1.00 50.97 106 ILE D N 1
ATOM 3014 C CA . ILE B 1 106 ? -6.923 -3.263 87.416 1.00 50.59 106 ILE D CA 1
ATOM 3015 C C . ILE B 1 106 ? -8.349 -3.515 87.933 1.00 50.75 106 ILE D C 1
ATOM 3016 O O . ILE B 1 106 ? -8.658 -4.627 88.378 1.00 50.73 106 ILE D O 1
ATOM 3021 N N . ARG B 1 107 ? -9.220 -2.507 87.812 1.00 50.95 107 ARG D N 1
ATOM 3022 C CA . ARG B 1 107 ? -10.648 -2.636 88.182 1.00 51.25 107 ARG D CA 1
ATOM 3023 C C . ARG B 1 107 ? -11.312 -3.881 87.562 1.00 51.73 107 ARG D C 1
ATOM 3024 O O . ARG B 1 107 ? -12.007 -4.624 88.249 1.00 51.71 107 ARG D O 1
ATOM 3028 N N . ALA B 1 108 ? -11.064 -4.107 86.270 1.00 52.59 108 ALA D N 1
ATOM 3029 C CA . ALA B 1 108 ? -11.721 -5.163 85.498 1.00 53.26 108 ALA D CA 1
ATOM 3030 C C . ALA B 1 108 ? -11.483 -6.520 86.114 1.00 53.86 108 ALA D C 1
ATOM 3031 O O . ALA B 1 108 ? -12.393 -7.346 86.217 1.00 53.64 108 ALA D O 1
ATOM 3041 N N . GLN B 1 110 ? -10.133 -7.433 89.299 1.00 55.59 110 GLN D N 1
ATOM 3042 C CA . GLN B 1 110 ? -10.737 -7.532 90.616 1.00 55.62 110 GLN D CA 1
ATOM 3043 C C . GLN B 1 110 ? -12.246 -7.752 90.482 1.00 55.52 110 GLN D C 1
ATOM 3044 O O . GLN B 1 110 ? -12.805 -8.616 91.164 1.00 55.58 110 GLN D O 1
ATOM 3050 N N . HIS B 1 111 ? -12.894 -6.999 89.586 1.00 55.15 111 HIS D N 1
ATOM 3051 C CA . HIS B 1 111 ? -14.314 -7.209 89.308 1.00 55.17 111 HIS D CA 1
ATOM 3052 C C . HIS B 1 111 ? -14.573 -8.506 88.506 1.00 54.33 111 HIS D C 1
ATOM 3053 O O . HIS B 1 111 ? -15.605 -8.595 87.865 1.00 54.75 111 HIS D O 1
ATOM 3060 N N . GLY B 1 112 ? -13.668 -9.499 88.553 1.00 53.45 112 GLY D N 1
ATOM 3061 C CA . GLY B 1 112 ? -13.846 -10.819 87.875 1.00 52.28 112 GLY D CA 1
ATOM 3062 C C . GLY B 1 112 ? -13.672 -10.949 86.339 1.00 51.74 112 GLY D C 1
ATOM 3063 O O . GLY B 1 112 ? -13.908 -12.019 85.760 1.00 50.56 112 GLY D O 1
ATOM 3064 N N . LYS B 1 113 ? -13.234 -9.871 85.683 1.00 51.48 113 LYS D N 1
ATOM 3065 C CA . LYS B 1 113 ? -13.166 -9.801 84.203 1.00 51.37 113 LYS D CA 1
ATOM 3066 C C . LYS B 1 113 ? -11.762 -9.944 83.612 1.00 50.72 113 LYS D C 1
ATOM 3067 O O . LYS B 1 113 ? -10.775 -9.532 84.241 1.00 51.20 113 LYS D O 1
ATOM 3073 N N . ASP B 1 114 ? -11.690 -10.512 82.403 1.00 49.59 114 ASP D N 1
ATOM 3074 C CA . ASP B 1 114 ? -10.454 -10.560 81.605 1.00 48.28 114 ASP D CA 1
ATOM 3075 C C . ASP B 1 114 ? -10.304 -9.300 80.780 1.00 47.43 114 ASP D C 1
ATOM 3076 O O . ASP B 1 114 ? -11.295 -8.600 80.512 1.00 47.40 114 ASP D O 1
ATOM 3081 N N . VAL B 1 115 ? -9.078 -9.008 80.355 1.00 46.08 115 VAL D N 1
ATOM 3082 C CA . VAL B 1 115 ? -8.859 -7.726 79.683 1.00 45.03 115 VAL D CA 1
ATOM 3083 C C . VAL B 1 115 ? -7.924 -7.772 78.473 1.00 43.94 115 VAL D C 1
ATOM 3084 O O . VAL B 1 115 ? -6.913 -8.451 78.463 1.00 44.44 115 VAL D O 1
ATOM 3088 N N . LEU B 1 116 ? -8.310 -7.060 77.435 1.00 42.42 116 LEU D N 1
ATOM 3089 C CA . LEU B 1 116 ? -7.520 -6.986 76.266 1.00 41.40 116 LEU D CA 1
ATOM 3090 C C . LEU B 1 116 ? -7.446 -5.530 75.918 1.00 40.73 116 LEU D C 1
ATOM 3091 O O . LEU B 1 116 ? -8.469 -4.882 75.749 1.00 40.38 116 LEU D O 1
ATOM 3096 N N . VAL B 1 117 ? -6.233 -5.013 75.816 1.00 40.26 117 VAL D N 1
ATOM 3097 C CA . VAL B 1 117 ? -6.041 -3.571 75.724 1.00 40.41 117 VAL D CA 1
ATOM 3098 C C . VAL B 1 117 ? -5.065 -3.200 74.618 1.00 40.44 117 VAL D C 1
ATOM 3099 O O . VAL B 1 117 ? -4.096 -3.912 74.380 1.00 40.88 117 VAL D O 1
ATOM 3103 N N . ASP B 1 118 ? -5.322 -2.094 73.933 1.00 41.01 118 ASP D N 1
ATOM 3104 C CA . ASP B 1 118 ? -4.377 -1.572 72.931 1.00 42.17 118 ASP D CA 1
ATOM 3105 C C . ASP B 1 118 ? -2.981 -1.492 73.559 1.00 42.44 118 ASP D C 1
ATOM 3106 O O . ASP B 1 118 ? -2.843 -1.474 74.795 1.00 43.72 118 ASP D O 1
ATOM 3111 N N . LYS B 1 119 ? -1.949 -1.461 72.729 1.00 41.82 119 LYS D N 1
ATOM 3112 C CA . LYS B 1 119 ? -0.624 -1.136 73.209 1.00 41.48 119 LYS D CA 1
ATOM 3113 C C . LYS B 1 119 ? -0.560 0.395 73.320 1.00 41.56 119 LYS D C 1
ATOM 3114 O O . LYS B 1 119 ? -1.173 1.083 72.536 1.00 41.61 119 LYS D O 1
ATOM 3120 N N . PRO B 1 120 ? 0.145 0.946 74.315 1.00 41.82 120 PRO D N 1
ATOM 3121 C CA . PRO B 1 120 ? 0.869 0.303 75.403 1.00 42.11 120 PRO D CA 1
ATOM 3122 C C . PRO B 1 120 ? -0.103 -0.166 76.466 1.00 42.85 120 PRO D C 1
ATOM 3123 O O . PRO B 1 120 ? -1.103 0.501 76.699 1.00 43.50 120 PRO D O 1
ATOM 3127 N N . GLY B 1 121 ? 0.151 -1.313 77.084 1.00 43.48 121 GLY D N 1
ATOM 3128 C CA . GLY B 1 121 ? -0.654 -1.754 78.234 1.00 44.54 121 GLY D CA 1
ATOM 3129 C C . GLY B 1 121 ? -0.724 -0.734 79.386 1.00 45.12 121 GLY D C 1
ATOM 3130 O O . GLY B 1 121 ? -1.730 -0.671 80.098 1.00 44.81 121 GLY D O 1
ATOM 3139 N N . THR B 1 123 ? 1.913 3.024 81.188 1.00 46.66 123 THR D N 1
ATOM 3140 C CA . THR B 1 123 ? 2.889 4.086 80.862 1.00 46.76 123 THR D CA 1
ATOM 3141 C C . THR B 1 123 ? 3.948 4.400 81.940 1.00 47.04 123 THR D C 1
ATOM 3142 O O . THR B 1 123 ? 4.471 5.528 82.000 1.00 46.92 123 THR D O 1
ATOM 3146 N N . SER B 1 124 ? 4.274 3.396 82.764 1.00 47.22 124 SER D N 1
ATOM 3147 C CA . SER B 1 124 ? 5.166 3.552 83.914 1.00 47.30 124 SER D CA 1
ATOM 3148 C C . SER B 1 124 ? 5.351 2.202 84.553 1.00 47.43 124 SER D C 1
ATOM 3149 O O . SER B 1 124 ? 4.415 1.390 84.591 1.00 46.54 124 SER D O 1
ATOM 3152 N N . PHE B 1 125 ? 6.544 1.985 85.108 1.00 48.30 125 PHE D N 1
ATOM 3153 C CA . PHE B 1 125 ? 6.804 0.775 85.925 1.00 48.98 125 PHE D CA 1
ATOM 3154 C C . PHE B 1 125 ? 5.807 0.669 87.057 1.00 49.14 125 PHE D C 1
ATOM 3155 O O . PHE B 1 125 ? 5.377 -0.432 87.413 1.00 49.18 125 PHE D O 1
ATOM 3163 N N . ASP B 1 126 ? 5.458 1.814 87.640 1.00 49.24 126 ASP D N 1
ATOM 3164 C CA . ASP B 1 126 ? 4.607 1.754 88.789 1.00 49.90 126 ASP D CA 1
ATOM 3165 C C . ASP B 1 126 ? 3.323 1.047 88.457 1.00 49.19 126 ASP D C 1
ATOM 3166 O O . ASP B 1 126 ? 3.030 0.017 89.071 1.00 49.11 126 ASP D O 1
ATOM 3171 N N . GLN B 1 127 ? 2.609 1.555 87.447 1.00 48.48 127 GLN D N 1
ATOM 3172 C CA . GLN B 1 127 ? 1.478 0.845 86.857 1.00 47.83 127 GLN D CA 1
ATOM 3173 C C . GLN B 1 127 ? 1.790 -0.641 86.555 1.00 47.50 127 GLN D C 1
ATOM 3174 O O . GLN B 1 127 ? 1.038 -1.534 86.959 1.00 47.08 127 GLN D O 1
ATOM 3180 N N . LEU B 1 128 ? 2.911 -0.908 85.886 1.00 47.13 128 LEU D N 1
ATOM 3181 C CA . LEU B 1 128 ? 3.252 -2.278 85.517 1.00 46.83 128 LEU D CA 1
ATOM 3182 C C . LEU B 1 128 ? 3.374 -3.172 86.725 1.00 47.03 128 LEU D C 1
ATOM 3183 O O . LEU B 1 128 ? 2.925 -4.336 86.687 1.00 46.41 128 LEU D O 1
ATOM 3188 N N . ALA B 1 129 ? 3.994 -2.628 87.784 1.00 47.47 129 ALA D N 1
ATOM 3189 C CA . ALA B 1 129 ? 4.196 -3.364 89.051 1.00 47.72 129 ALA D CA 1
ATOM 3190 C C . ALA B 1 129 ? 2.835 -3.763 89.607 1.00 47.89 129 ALA D C 1
ATOM 3191 O O . ALA B 1 129 ? 2.558 -4.979 89.769 1.00 47.45 129 ALA D O 1
ATOM 3193 N N . LYS B 1 130 ? 1.985 -2.741 89.835 1.00 47.83 130 LYS D N 1
ATOM 3194 C CA . LYS B 1 130 ? 0.588 -2.951 90.246 1.00 48.14 130 LYS D CA 1
ATOM 3195 C C . LYS B 1 130 ? -0.065 -4.013 89.340 1.00 48.38 130 LYS D C 1
ATOM 3196 O O . LYS B 1 130 ? -0.519 -5.047 89.841 1.00 48.23 130 LYS D O 1
ATOM 3198 N N . LEU B 1 131 ? -0.034 -3.798 88.018 1.00 48.80 131 LEU D N 1
ATOM 3199 C CA . LEU B 1 131 ? -0.700 -4.700 87.079 1.00 49.65 131 LEU D CA 1
ATOM 3200 C C . LEU B 1 131 ? -0.333 -6.176 87.282 1.00 50.93 131 LEU D C 1
ATOM 3201 O O . LEU B 1 131 ? -1.197 -7.058 87.156 1.00 50.76 131 LEU D O 1
ATOM 3206 N N . ARG B 1 132 ? 0.934 -6.436 87.609 1.00 52.49 132 ARG D N 1
ATOM 3207 C CA . ARG B 1 132 ? 1.411 -7.803 87.816 1.00 54.08 132 ARG D CA 1
ATOM 3208 C C . ARG B 1 132 ? 0.937 -8.381 89.136 1.00 55.09 132 ARG D C 1
ATOM 3209 O O . ARG B 1 132 ? 0.649 -9.590 89.215 1.00 54.69 132 ARG D O 1
ATOM 3217 N N . ARG B 1 133 ? 0.847 -7.545 90.161 1.00 56.64 133 ARG D N 1
ATOM 3218 C CA . ARG B 1 133 ? 0.375 -8.015 91.446 1.00 58.36 133 ARG D CA 1
ATOM 3219 C C . ARG B 1 133 ? -1.049 -8.445 91.363 1.00 58.74 133 ARG D C 1
ATOM 3220 O O . ARG B 1 133 ? -1.395 -9.565 91.669 1.00 58.69 133 ARG D O 1
ATOM 3222 N N . VAL B 1 134 ? -1.880 -7.572 90.847 1.00 58.82 134 VAL D N 1
ATOM 3223 C CA . VAL B 1 134 ? -3.275 -7.905 90.732 1.00 59.01 134 VAL D CA 1
ATOM 3224 C C . VAL B 1 134 ? -3.568 -9.055 89.795 1.00 59.14 134 VAL D C 1
ATOM 3225 O O . VAL B 1 134 ? -4.416 -9.865 90.072 1.00 59.63 134 VAL D O 1
ATOM 3229 N N . GLN B 1 135 ? -2.882 -9.136 88.674 1.00 58.62 135 GLN D N 1
ATOM 3230 C CA . GLN B 1 135 ? -3.139 -10.238 87.792 1.00 58.09 135 GLN D CA 1
ATOM 3231 C C . GLN B 1 135 ? -2.788 -11.517 88.490 1.00 58.70 135 GLN D C 1
ATOM 3232 O O . GLN B 1 135 ? -3.487 -12.478 88.373 1.00 58.63 135 GLN D O 1
ATOM 3238 N N . ALA B 1 136 ? -1.692 -11.522 89.224 1.00 59.50 136 ALA D N 1
ATOM 3239 C CA . ALA B 1 136 ? -1.247 -12.693 89.966 1.00 60.17 136 ALA D CA 1
ATOM 3240 C C . ALA B 1 136 ? -2.144 -13.144 91.120 1.00 60.66 136 ALA D C 1
ATOM 3241 O O . ALA B 1 136 ? -2.323 -14.326 91.347 1.00 60.06 136 ALA D O 1
ATOM 3243 N N . GLU B 1 137 ? -2.673 -12.171 91.850 1.00 61.53 137 GLU D N 1
ATOM 3244 C CA . GLU B 1 137 ? -3.741 -12.342 92.882 1.00 62.16 137 GLU D CA 1
ATOM 3245 C C . GLU B 1 137 ? -5.014 -12.985 92.302 1.00 61.83 137 GLU D C 1
ATOM 3246 O O . GLU B 1 137 ? -5.534 -13.965 92.853 1.00 62.31 137 GLU D O 1
ATOM 3248 N N . THR B 1 138 ? -5.506 -12.414 91.192 1.00 61.18 138 THR D N 1
ATOM 3249 C CA . THR B 1 138 ? -6.838 -12.719 90.628 1.00 60.28 138 THR D CA 1
ATOM 3250 C C . THR B 1 138 ? -6.920 -13.907 89.654 1.00 59.90 138 THR D C 1
ATOM 3251 O O . THR B 1 138 ? -7.957 -14.562 89.563 1.00 59.99 138 THR D O 1
ATOM 3255 N N . GLY B 1 139 ? -5.843 -14.152 88.907 1.00 59.42 139 GLY D N 1
ATOM 3256 C CA . GLY B 1 139 ? -5.779 -15.241 87.932 1.00 58.31 139 GLY D CA 1
ATOM 3257 C C . GLY B 1 139 ? -6.318 -14.845 86.572 1.00 57.88 139 GLY D C 1
ATOM 3258 O O . GLY B 1 139 ? -6.285 -15.632 85.628 1.00 57.89 139 GLY D O 1
ATOM 3259 N N . ARG B 1 140 ? -6.812 -13.616 86.460 1.00 57.52 140 ARG D N 1
ATOM 3260 C CA . ARG B 1 140 ? -7.355 -13.112 85.191 1.00 57.13 140 ARG D CA 1
ATOM 3261 C C . ARG B 1 140 ? -6.312 -13.082 84.053 1.00 56.39 140 ARG D C 1
ATOM 3262 O O . ARG B 1 140 ? -5.143 -13.418 84.262 1.00 56.97 140 ARG D O 1
ATOM 3270 N N . ILE B 1 141 ? -6.746 -12.718 82.847 1.00 55.01 141 ILE D N 1
ATOM 3271 C CA . ILE B 1 141 ? -5.844 -12.602 81.718 1.00 53.07 141 ILE D CA 1
ATOM 3272 C C . ILE B 1 141 ? -5.720 -11.139 81.310 1.00 52.07 141 ILE D C 1
ATOM 3273 O O . ILE B 1 141 ? -6.699 -10.507 80.892 1.00 51.57 141 ILE D O 1
ATOM 3278 N N . PHE B 1 142 ? -4.518 -10.604 81.494 1.00 50.93 142 PHE D N 1
ATOM 3279 C CA . PHE B 1 142 ? -4.183 -9.307 80.991 1.00 50.52 142 PHE D CA 1
ATOM 3280 C C . PHE B 1 142 ? -3.483 -9.560 79.693 1.00 50.61 142 PHE D C 1
ATOM 3281 O O . PHE B 1 142 ? -2.400 -10.167 79.693 1.00 50.65 142 PHE D O 1
ATOM 3289 N N . SER B 1 143 ? -4.104 -9.112 78.593 1.00 50.22 143 SER D N 1
ATOM 3290 C CA . SER B 1 143 ? -3.555 -9.275 77.242 1.00 49.89 143 SER D CA 1
ATOM 3291 C C . SER B 1 143 ? -3.518 -7.980 76.454 1.00 49.43 143 SER D C 1
ATOM 3292 O O . SER B 1 143 ? -4.483 -7.228 76.436 1.00 49.89 143 SER D O 1
ATOM 3295 N N . ILE B 1 144 ? -2.387 -7.715 75.811 1.00 48.78 144 ILE D N 1
ATOM 3296 C CA . ILE B 1 144 ? -2.238 -6.534 74.958 1.00 47.67 144 ILE D CA 1
ATOM 3297 C C . ILE B 1 144 ? -2.341 -7.010 73.511 1.00 47.78 144 ILE D C 1
ATOM 3298 O O . ILE B 1 144 ? -1.758 -8.057 73.161 1.00 48.19 144 ILE D O 1
ATOM 3303 N N . LEU B 1 145 ? -3.109 -6.295 72.682 1.00 46.93 145 LEU D N 1
ATOM 3304 C CA . LEU B 1 145 ? -3.163 -6.661 71.279 1.00 46.02 145 LEU D CA 1
ATOM 3305 C C . LEU B 1 145 ? -2.015 -5.956 70.642 1.00 45.31 145 LEU D C 1
ATOM 3306 O O . LEU B 1 145 ? -2.133 -4.776 70.295 1.00 45.53 145 LEU D O 1
ATOM 3311 N N . TYR B 1 146 ? -0.893 -6.667 70.529 1.00 44.20 146 TYR D N 1
ATOM 3312 C CA . TYR B 1 146 ? 0.278 -6.138 69.839 1.00 43.26 146 TYR D CA 1
ATOM 3313 C C . TYR B 1 146 ? -0.004 -6.291 68.350 1.00 43.58 146 TYR D C 1
ATOM 3314 O O . TYR B 1 146 ? 0.261 -7.337 67.745 1.00 43.22 146 TYR D O 1
ATOM 3323 N N . SER B 1 147 ? -0.612 -5.250 67.775 1.00 44.24 147 SER D N 1
ATOM 3324 C CA . SER B 1 147 ? -1.310 -5.409 66.488 1.00 44.17 147 SER D CA 1
ATOM 3325 C C . SER B 1 147 ? -0.302 -5.715 65.387 1.00 44.33 147 SER D C 1
ATOM 3326 O O . SER B 1 147 ? -0.531 -6.649 64.593 1.00 44.60 147 SER D O 1
ATOM 3329 N N . GLU B 1 148 ? 0.819 -4.975 65.390 1.00 43.45 148 GLU D N 1
ATOM 3330 C CA . GLU B 1 148 ? 1.847 -5.134 64.374 1.00 43.14 148 GLU D CA 1
ATOM 3331 C C . GLU B 1 148 ? 2.470 -6.533 64.334 1.00 43.11 148 GLU D C 1
ATOM 3332 O O . GLU B 1 148 ? 3.200 -6.857 63.387 1.00 43.78 148 GLU D O 1
ATOM 3338 N N . HIS B 1 149 ? 2.164 -7.364 65.331 1.00 42.14 149 HIS D N 1
ATOM 3339 C CA . HIS B 1 149 ? 2.442 -8.790 65.249 1.00 41.66 149 HIS D CA 1
ATOM 3340 C C . HIS B 1 149 ? 1.158 -9.572 64.890 1.00 41.99 149 HIS D C 1
ATOM 3341 O O . HIS B 1 149 ? 0.939 -9.954 63.740 1.00 41.98 149 HIS D O 1
ATOM 3348 N N . PHE B 1 150 ? 0.284 -9.751 65.871 1.00 42.11 150 PHE D N 1
ATOM 3349 C CA . PHE B 1 150 ? -0.938 -10.541 65.734 1.00 41.44 150 PHE D CA 1
ATOM 3350 C C . PHE B 1 150 ? -1.928 -10.200 64.601 1.00 40.83 150 PHE D C 1
ATOM 3351 O O . PHE B 1 150 ? -2.668 -11.072 64.150 1.00 40.51 150 PHE D O 1
ATOM 3359 N N . GLU B 1 151 ? -1.966 -8.941 64.185 1.00 40.42 151 GLU D N 1
ATOM 3360 C CA . GLU B 1 151 ? -2.822 -8.501 63.070 1.00 40.39 151 GLU D CA 1
ATOM 3361 C C . GLU B 1 151 ? -1.994 -8.288 61.767 1.00 39.96 151 GLU D C 1
ATOM 3362 O O . GLU B 1 151 ? -2.297 -7.417 60.939 1.00 39.77 151 GLU D O 1
ATOM 3364 N N . SER B 1 152 ? -0.940 -9.089 61.613 1.00 39.58 152 SER D N 1
ATOM 3365 C CA . SER B 1 152 ? -0.013 -8.995 60.478 1.00 38.92 152 SER D CA 1
ATOM 3366 C C . SER B 1 152 ? 0.352 -10.379 59.939 1.00 37.81 152 SER D C 1
ATOM 3367 O O . SER B 1 152 ? 1.239 -11.070 60.463 1.00 37.36 152 SER D O 1
ATOM 3370 N N . PRO B 1 153 ? -0.345 -10.798 58.883 1.00 37.03 153 PRO D N 1
ATOM 3371 C CA . PRO B 1 153 ? -0.202 -12.204 58.555 1.00 36.13 153 PRO D CA 1
ATOM 3372 C C . PRO B 1 153 ? 1.203 -12.576 58.085 1.00 35.35 153 PRO D C 1
ATOM 3373 O O . PRO B 1 153 ? 1.612 -13.728 58.273 1.00 35.86 153 PRO D O 1
ATOM 3377 N N . ALA B 1 154 ? 1.940 -11.642 57.490 1.00 34.01 154 ALA D N 1
ATOM 3378 C CA . ALA B 1 154 ? 3.303 -11.971 57.073 1.00 33.50 154 ALA D CA 1
ATOM 3379 C C . ALA B 1 154 ? 4.121 -12.365 58.279 1.00 33.42 154 ALA D C 1
ATOM 3380 O O . ALA B 1 154 ? 4.795 -13.422 58.322 1.00 33.90 154 ALA D O 1
ATOM 3382 N N . THR B 1 155 ? 4.023 -11.538 59.299 1.00 32.72 155 THR D N 1
ATOM 3383 C CA . THR B 1 155 ? 4.808 -11.793 60.459 1.00 32.36 155 THR D CA 1
ATOM 3384 C C . THR B 1 155 ? 4.407 -13.045 61.241 1.00 31.99 155 THR D C 1
ATOM 3385 O O . THR B 1 155 ? 5.242 -13.672 61.871 1.00 31.64 155 THR D O 1
ATOM 3389 N N . VAL B 1 156 ? 3.148 -13.435 61.146 1.00 31.92 156 VAL D N 1
ATOM 3390 C CA . VAL B 1 156 ? 2.693 -14.660 61.767 1.00 31.79 156 VAL D CA 1
ATOM 3391 C C . VAL B 1 156 ? 3.293 -15.757 60.943 1.00 32.49 156 VAL D C 1
ATO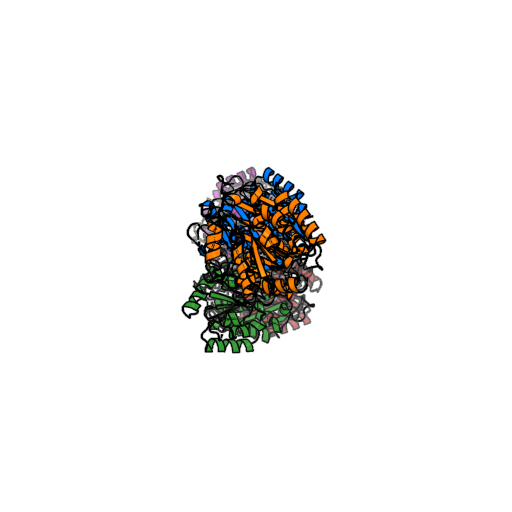M 3392 O O . VAL B 1 156 ? 3.704 -16.801 61.464 1.00 32.68 156 VAL D O 1
ATOM 3396 N N . LYS B 1 157 ? 3.360 -15.517 59.640 1.00 32.78 157 LYS D N 1
ATOM 3397 C CA . LYS B 1 157 ? 3.906 -16.534 58.755 1.00 33.46 157 LYS D CA 1
ATOM 3398 C C . LYS B 1 157 ? 5.391 -16.725 59.032 1.00 33.93 157 LYS D C 1
ATOM 3399 O O . LYS B 1 157 ? 5.885 -17.867 59.112 1.00 33.37 157 LYS D O 1
ATOM 3405 N N . ALA B 1 158 ? 6.083 -15.587 59.188 1.00 33.93 158 ALA D N 1
ATOM 3406 C CA . ALA B 1 158 ? 7.472 -15.591 59.598 1.00 33.84 158 ALA D CA 1
ATOM 3407 C C . ALA B 1 158 ? 7.648 -16.546 60.780 1.00 34.29 158 ALA D C 1
ATOM 3408 O O . ALA B 1 158 ? 8.507 -17.448 60.746 1.00 34.90 158 ALA D O 1
ATOM 3410 N N . GLY B 1 159 ? 6.803 -16.376 61.795 1.00 33.90 159 GLY D N 1
ATOM 3411 C CA . GLY B 1 159 ? 6.909 -17.133 63.014 1.00 34.45 159 GLY D CA 1
ATOM 3412 C C . GLY B 1 159 ? 6.864 -18.630 62.783 1.00 35.25 159 GLY D C 1
ATOM 3413 O O . GLY B 1 159 ? 7.621 -19.379 63.390 1.00 34.02 159 GLY D O 1
ATOM 3414 N N . GLU B 1 160 ? 5.965 -19.062 61.902 1.00 36.87 160 GLU D N 1
ATOM 3415 C CA . GLU B 1 160 ? 5.770 -20.492 61.639 1.00 38.19 160 GLU D CA 1
ATOM 3416 C C . GLU B 1 160 ? 6.953 -21.019 60.879 1.00 38.23 160 GLU D C 1
ATOM 3417 O O . GLU B 1 160 ? 7.421 -22.125 61.161 1.00 38.60 160 GLU D O 1
ATOM 3423 N N . LEU B 1 161 ? 7.435 -20.223 59.920 1.00 38.40 161 LEU D N 1
ATOM 3424 C CA . LEU B 1 161 ? 8.684 -20.546 59.210 1.00 38.43 161 LEU D CA 1
ATOM 3425 C C . LEU B 1 161 ? 9.828 -20.685 60.201 1.00 38.43 161 LEU D C 1
ATOM 3426 O O . LEU B 1 161 ? 10.479 -21.723 60.266 1.00 38.29 161 LEU D O 1
ATOM 3431 N N . VAL B 1 162 ? 10.059 -19.645 60.988 1.00 38.33 162 VAL D N 1
ATOM 3432 C CA . VAL B 1 162 ? 11.112 -19.723 61.979 1.00 38.28 162 VAL D CA 1
ATOM 3433 C C . VAL B 1 162 ? 10.955 -20.961 62.876 1.00 38.62 162 VAL D C 1
ATOM 3434 O O . VAL B 1 162 ? 11.945 -21.518 63.315 1.00 38.78 162 VAL D O 1
ATOM 3438 N N . ALA B 1 163 ? 9.727 -21.410 63.130 1.00 39.18 163 ALA D N 1
ATOM 3439 C CA . ALA B 1 163 ? 9.527 -22.487 64.110 1.00 39.57 163 ALA D CA 1
ATOM 3440 C C . ALA B 1 163 ? 9.838 -23.800 63.425 1.00 39.83 163 ALA D C 1
ATOM 3441 O O . ALA B 1 163 ? 10.433 -24.701 64.019 1.00 39.71 163 ALA D O 1
ATOM 3443 N N . ALA B 1 164 ? 9.459 -23.878 62.152 1.00 39.82 164 ALA D N 1
ATOM 3444 C CA . ALA B 1 164 ? 9.753 -25.042 61.343 1.00 40.04 164 ALA D CA 1
ATOM 3445 C C . ALA B 1 164 ? 11.242 -25.393 61.372 1.00 40.39 164 ALA D C 1
ATOM 3446 O O . ALA B 1 164 ? 11.588 -26.567 61.374 1.00 41.61 164 ALA D O 1
ATOM 3448 N N . GLY B 1 165 ? 12.118 -24.392 61.416 1.00 39.82 165 GLY D N 1
ATOM 3449 C CA . GLY B 1 165 ? 13.562 -24.619 61.286 1.00 38.94 165 GLY D CA 1
ATOM 3450 C C . GLY B 1 165 ? 14.105 -24.095 59.956 1.00 38.29 165 GLY D C 1
ATOM 3451 O O . GLY B 1 165 ? 15.219 -24.457 59.539 1.00 38.23 165 GLY D O 1
ATOM 3452 N N . ALA B 1 166 ? 13.315 -23.219 59.324 1.00 36.85 166 ALA D N 1
ATOM 3453 C CA . ALA B 1 166 ? 13.556 -22.672 57.997 1.00 35.21 166 ALA D CA 1
ATOM 3454 C C . ALA B 1 166 ? 14.794 -21.800 57.888 1.00 34.36 166 ALA D C 1
ATOM 3455 O O . ALA B 1 166 ? 15.234 -21.495 56.778 1.00 34.25 166 ALA D O 1
ATOM 3457 N N . ILE B 1 167 ? 15.345 -21.370 59.016 1.00 32.93 167 ILE D N 1
ATOM 3458 C CA . ILE B 1 167 ? 16.522 -20.516 58.968 1.00 31.79 167 ILE D CA 1
ATOM 3459 C C . ILE B 1 167 ? 17.520 -20.829 60.078 1.00 31.54 167 ILE D C 1
ATOM 3460 O O . ILE B 1 167 ? 18.503 -20.108 60.267 1.00 31.65 167 ILE D O 1
ATOM 3465 N N . GLY B 1 168 ? 17.270 -21.909 60.805 1.00 31.46 168 GLY D N 1
ATOM 3466 C CA . GLY B 1 168 ? 18.147 -22.298 61.929 1.00 31.54 168 GLY D CA 1
ATOM 3467 C C . GLY B 1 168 ? 17.939 -21.436 63.159 1.00 31.36 168 GLY D C 1
ATOM 3468 O O . GLY B 1 168 ? 16.874 -20.904 63.353 1.00 31.75 168 GLY D O 1
ATOM 3469 N N . GLU B 1 169 ? 18.942 -21.274 64.002 1.00 31.35 169 GLU D N 1
ATOM 3470 C CA . GLU B 1 169 ? 18.725 -20.483 65.203 1.00 32.08 169 GLU D CA 1
ATOM 3471 C C . GLU B 1 169 ? 18.625 -19.002 64.877 1.00 31.14 169 GLU D C 1
ATOM 3472 O O . GLU B 1 169 ? 19.319 -18.489 64.009 1.00 31.25 169 GLU D O 1
ATOM 3478 N N . VAL B 1 170 ? 17.785 -18.289 65.595 1.00 30.07 170 VAL D N 1
ATOM 3479 C CA . VAL B 1 170 ? 17.718 -16.871 65.367 1.00 28.93 170 VAL D CA 1
ATOM 3480 C C . VAL B 1 170 ? 18.935 -16.235 65.972 1.00 28.11 170 VAL D C 1
ATOM 3481 O O . VAL B 1 170 ? 19.297 -16.535 67.088 1.00 28.04 170 VAL D O 1
ATOM 3485 N N . VAL B 1 171 ? 19.572 -15.359 65.218 1.00 27.28 171 VAL D N 1
ATOM 3486 C CA . VAL B 1 171 ? 20.771 -14.692 65.673 1.00 26.90 171 VAL D CA 1
ATOM 3487 C C . VAL B 1 171 ? 20.551 -13.206 65.889 1.00 26.76 171 VAL D C 1
ATOM 3488 O O . VAL B 1 171 ? 21.033 -12.640 66.850 1.00 27.43 171 VAL D O 1
ATOM 3492 N N . HIS B 1 172 ? 19.851 -12.562 64.974 1.00 26.26 172 HIS D N 1
ATOM 3493 C CA . HIS B 1 172 ? 19.651 -11.150 65.085 1.00 26.12 172 HIS D CA 1
ATOM 3494 C C . HIS B 1 172 ? 18.337 -10.752 64.479 1.00 26.44 172 HIS D C 1
ATOM 3495 O O . HIS B 1 172 ? 17.941 -11.304 63.462 1.00 27.24 172 HIS D O 1
ATOM 3502 N N . ILE B 1 173 ? 17.664 -9.803 65.129 1.00 26.29 173 ILE D N 1
ATOM 3503 C CA . ILE B 1 173 ? 16.361 -9.293 64.718 1.00 26.15 173 ILE D CA 1
ATOM 3504 C C . ILE B 1 173 ? 16.468 -7.798 64.528 1.00 26.69 173 ILE D C 1
ATOM 3505 O O . ILE B 1 173 ? 16.938 -7.084 65.447 1.00 27.37 173 ILE D O 1
ATOM 3510 N N . VAL B 1 174 ? 16.061 -7.320 63.350 1.00 26.38 174 VAL D N 1
ATOM 3511 C CA . VAL B 1 174 ? 16.026 -5.897 63.101 1.00 26.41 174 VAL D CA 1
ATOM 3512 C C . VAL B 1 174 ? 14.616 -5.550 62.801 1.00 27.64 174 VAL D C 1
ATOM 3513 O O . VAL B 1 174 ? 14.084 -6.025 61.821 1.00 27.93 174 VAL D O 1
ATOM 3517 N N . GLY B 1 175 ? 14.019 -4.740 63.673 1.00 29.15 175 GLY D N 1
ATOM 3518 C CA . GLY B 1 175 ? 12.658 -4.229 63.518 1.00 30.30 175 GLY D CA 1
ATOM 3519 C C . GLY B 1 175 ? 12.694 -2.760 63.153 1.00 31.29 175 GLY D C 1
ATOM 3520 O O . GLY B 1 175 ? 13.274 -1.934 63.855 1.00 32.09 175 GLY D O 1
ATOM 3521 N N . LEU B 1 176 ? 12.072 -2.412 62.049 1.00 31.77 176 LEU D N 1
ATOM 3522 C CA . LEU B 1 176 ? 12.172 -1.056 61.603 1.00 32.79 176 LEU D CA 1
ATOM 3523 C C . LEU B 1 176 ? 10.758 -0.494 61.442 1.00 33.87 176 LEU D C 1
ATOM 3524 O O . LEU B 1 176 ? 10.032 -0.914 60.551 1.00 34.69 176 LEU D O 1
ATOM 3529 N N . GLY B 1 177 ? 10.351 0.436 62.306 1.00 34.32 177 GLY D N 1
ATOM 3530 C CA . GLY B 1 177 ? 8.924 0.784 62.409 1.00 34.74 177 GLY D CA 1
ATOM 3531 C C . GLY B 1 177 ? 8.494 2.244 62.273 1.00 35.16 177 GLY D C 1
ATOM 3532 O O . GLY B 1 177 ? 8.160 2.911 63.261 1.00 34.95 177 GLY D O 1
ATOM 3533 N N . PRO B 1 178 ? 8.460 2.764 61.042 1.00 35.74 178 PRO D N 1
ATOM 3534 C CA . PRO B 1 178 ? 8.012 4.159 60.917 1.00 36.29 178 PRO D CA 1
ATOM 3535 C C . PRO B 1 178 ? 6.473 4.319 60.894 1.00 36.49 178 PRO D C 1
ATOM 3536 O O . PRO B 1 178 ? 5.774 3.476 60.336 1.00 35.56 178 PRO D O 1
ATOM 3540 N N . HIS B 1 179 ? 5.972 5.374 61.532 1.00 37.43 179 HIS D N 1
ATOM 3541 C CA . HIS B 1 179 ? 4.540 5.681 61.536 1.00 38.54 179 HIS D CA 1
ATOM 3542 C C . HIS B 1 179 ? 4.290 7.094 61.053 1.00 39.81 179 HIS D C 1
ATOM 3543 O O . HIS B 1 179 ? 5.124 7.987 61.220 1.00 39.64 179 HIS D O 1
ATOM 3550 N N . ARG B 1 180 ? 3.099 7.337 60.535 1.00 42.23 180 ARG D N 1
ATOM 3551 C CA . ARG B 1 180 ? 2.646 8.627 59.993 1.00 43.72 180 ARG D CA 1
ATOM 3552 C C . ARG B 1 180 ? 1.974 9.436 61.054 1.00 44.67 180 ARG D C 1
ATOM 3553 O O . ARG B 1 180 ? 1.007 8.993 61.600 1.00 44.99 180 ARG D O 1
ATOM 3561 N N . LEU B 1 181 ? 2.514 10.603 61.370 1.00 45.73 181 LEU D N 1
ATOM 3562 C CA . LEU B 1 181 ? 2.005 11.423 62.450 1.00 46.50 181 LEU D CA 1
ATOM 3563 C C . LEU B 1 181 ? 0.605 12.026 62.441 1.00 48.08 181 LEU D C 1
ATOM 3564 O O . LEU B 1 181 ? -0.094 11.873 63.413 1.00 47.95 181 LEU D O 1
ATOM 3569 N N . ARG B 1 182 ? 0.134 12.591 61.341 1.00 49.50 182 ARG D N 1
ATOM 3570 C CA . ARG B 1 182 ? -1.260 13.006 61.260 1.00 51.18 182 ARG D CA 1
ATOM 3571 C C . ARG B 1 182 ? -2.027 13.926 62.214 1.00 51.52 182 ARG D C 1
ATOM 3572 O O . ARG B 1 182 ? -3.122 13.565 62.571 1.00 51.12 182 ARG D O 1
ATOM 3580 N N . ARG B 1 183 ? -1.542 15.064 62.657 1.00 52.30 183 ARG D N 1
ATOM 3581 C CA . ARG B 1 183 ? -2.309 15.759 63.684 1.00 52.95 183 ARG D CA 1
ATOM 3582 C C . ARG B 1 183 ? -2.691 17.210 63.522 1.00 53.64 183 ARG D C 1
ATOM 3583 O O . ARG B 1 183 ? -2.073 18.030 64.135 1.00 54.37 183 ARG D O 1
ATOM 3591 N N . GLU B 1 184 ? -3.648 17.551 62.675 1.00 53.95 184 GLU D N 1
ATOM 3592 C CA . GLU B 1 184 ? -4.511 16.600 62.030 1.00 54.13 184 GLU D CA 1
ATOM 3593 C C . GLU B 1 184 ? -5.368 15.797 62.961 1.00 54.12 184 GLU D C 1
ATOM 3594 O O . GLU B 1 184 ? -6.079 16.336 63.743 1.00 54.26 184 GLU D O 1
ATOM 3595 N N . THR B 1 185 ? -5.333 14.498 62.835 1.00 53.88 185 THR D N 1
ATOM 3596 C CA . THR B 1 185 ? -6.255 13.622 63.500 1.00 53.67 185 THR D CA 1
ATOM 3597 C C . THR B 1 185 ? -5.977 13.323 64.934 1.00 53.18 185 THR D C 1
ATOM 3598 O O . THR B 1 185 ? -6.544 12.416 65.479 1.00 53.16 185 THR D O 1
ATOM 3600 N N . ARG B 1 186 ? -5.040 14.024 65.525 1.00 52.85 186 ARG D N 1
ATOM 3601 C CA . ARG B 1 186 ? -4.517 13.632 66.849 1.00 52.92 186 ARG D CA 1
ATOM 3602 C C . ARG B 1 186 ? -5.175 14.321 68.044 1.00 53.20 186 ARG D C 1
ATOM 3603 O O . ARG B 1 186 ? -5.122 15.554 68.132 1.00 53.04 186 ARG D O 1
ATOM 3611 N N . PRO B 1 187 ? -5.773 13.522 68.972 1.00 53.34 187 PRO D N 1
ATOM 3612 C CA . PRO B 1 187 ? -6.358 14.049 70.201 1.00 53.58 187 PRO D CA 1
ATOM 3613 C C . PRO B 1 187 ? -5.311 14.803 70.989 1.00 54.09 187 PRO D C 1
ATOM 3614 O O . PRO B 1 187 ? -4.135 14.784 70.612 1.00 54.09 187 PRO D O 1
ATOM 3618 N N . ASP B 1 188 ? -5.717 15.463 72.072 1.00 54.83 188 ASP D N 1
ATOM 3619 C CA . ASP B 1 188 ? -4.765 16.291 72.817 1.00 55.51 188 ASP D CA 1
ATOM 3620 C C . ASP B 1 188 ? -3.773 15.536 73.698 1.00 54.63 188 ASP D C 1
ATOM 3621 O O . ASP B 1 188 ? -2.675 16.030 73.971 1.00 54.50 188 ASP D O 1
ATOM 3626 N N . TRP B 1 189 ? -4.135 14.319 74.080 1.00 53.40 189 TRP D N 1
ATOM 3627 C CA . TRP B 1 189 ? -3.304 13.561 74.969 1.00 52.95 189 TRP D CA 1
ATOM 3628 C C . TRP B 1 189 ? -2.101 12.909 74.270 1.00 52.71 189 TRP D C 1
ATOM 3629 O O . TRP B 1 189 ? -1.114 12.525 74.901 1.00 52.66 189 TRP D O 1
ATOM 3640 N N . PHE B 1 190 ? -2.179 12.827 72.954 1.00 52.08 190 PHE D N 1
ATOM 3641 C CA . PHE B 1 190 ? -1.103 12.298 72.123 1.00 51.16 190 PHE D CA 1
ATOM 3642 C C . PHE B 1 190 ? 0.232 13.024 72.248 1.00 50.15 190 PHE D C 1
ATOM 3643 O O . PHE B 1 190 ? 1.283 12.418 72.044 1.00 50.53 190 PHE D O 1
ATOM 3651 N N . PHE B 1 191 ? 0.194 14.315 72.551 1.00 48.73 191 PHE D N 1
ATOM 3652 C CA . PHE B 1 191 ? 1.406 15.129 72.597 1.00 47.63 191 PHE D CA 1
ATOM 3653 C C . PHE B 1 191 ? 1.872 15.402 74.013 1.00 47.24 191 PHE D C 1
ATOM 3654 O O . PHE B 1 191 ? 2.763 16.232 74.247 1.00 46.24 191 PHE D O 1
ATOM 3662 N N . ARG B 1 192 ? 1.257 14.681 74.948 1.00 47.75 192 ARG D N 1
ATOM 3663 C CA . ARG B 1 192 ? 1.528 14.814 76.389 1.00 47.87 192 ARG D CA 1
ATOM 3664 C C . ARG B 1 192 ? 2.293 13.615 76.932 1.00 46.80 192 ARG D C 1
ATOM 3665 O O . ARG B 1 192 ? 1.725 12.523 77.088 1.00 45.95 192 ARG D O 1
ATOM 3673 N N . ARG B 1 193 ? 3.570 13.852 77.228 1.00 46.18 193 ARG D N 1
ATOM 3674 C CA . ARG B 1 193 ? 4.445 12.861 77.855 1.00 45.89 193 ARG D CA 1
ATOM 3675 C C . ARG B 1 193 ? 3.780 11.987 78.938 1.00 46.02 193 ARG D C 1
ATOM 3676 O O . ARG B 1 193 ? 3.815 10.753 78.829 1.00 45.87 193 ARG D O 1
ATOM 3684 N N . ALA B 1 194 ? 3.168 12.604 79.957 1.00 46.09 194 ALA D N 1
ATOM 3685 C CA . ALA B 1 194 ? 2.517 11.823 81.046 1.00 46.02 194 ALA D CA 1
ATOM 3686 C C . ALA B 1 194 ? 1.444 10.840 80.567 1.00 45.93 194 ALA D C 1
ATOM 3687 O O . ALA B 1 194 ? 1.237 9.773 81.196 1.00 45.39 194 ALA D O 1
ATOM 3689 N N . ASP B 1 195 ? 0.803 11.202 79.446 1.00 45.94 195 ASP D N 1
ATOM 3690 C CA . ASP B 1 195 ? -0.345 10.467 78.898 1.00 46.58 195 ASP D CA 1
ATOM 3691 C C . ASP B 1 195 ? -0.058 9.383 77.834 1.00 45.91 195 ASP D C 1
ATOM 3692 O O . ASP B 1 195 ? -0.613 8.267 77.918 1.00 45.92 195 ASP D O 1
ATOM 3697 N N . TYR B 1 196 ? 0.803 9.698 76.855 1.00 44.89 196 TYR D N 1
ATOM 3698 C CA . TYR B 1 196 ? 1.163 8.729 75.799 1.00 43.75 196 TYR D CA 1
ATOM 3699 C C . TYR B 1 196 ? 2.307 7.743 76.147 1.00 42.98 196 TYR D C 1
ATOM 3700 O O . TYR B 1 196 ? 2.332 6.646 75.599 1.00 42.69 196 TYR D O 1
ATOM 3709 N N . GLY B 1 197 ? 3.231 8.144 77.037 1.00 41.41 197 GLY D N 1
ATOM 3710 C CA . GLY B 1 197 ? 4.226 7.229 77.639 1.00 39.27 197 GLY D CA 1
ATOM 3711 C C . GLY B 1 197 ? 5.689 7.292 77.196 1.00 37.58 197 GLY D C 1
ATOM 3712 O O . GLY B 1 197 ? 6.532 6.567 77.726 1.00 36.74 197 GLY D O 1
ATOM 3713 N N . GLY B 1 198 ? 5.984 8.211 76.279 1.00 36.35 198 GLY D N 1
ATOM 3714 C CA . GLY B 1 198 ? 7.150 8.112 75.405 1.00 34.46 198 GLY D CA 1
ATOM 3715 C C . GLY B 1 198 ? 6.985 7.180 74.182 1.00 33.33 198 GLY D C 1
ATOM 3716 O O . GLY B 1 198 ? 6.404 6.066 74.269 1.00 31.87 198 GLY D O 1
ATOM 3717 N N . ILE B 1 199 ? 7.533 7.649 73.056 1.00 32.42 199 ILE D N 1
ATOM 3718 C CA . ILE B 1 199 ? 7.617 6.898 71.784 1.00 31.99 199 ILE D CA 1
ATOM 3719 C C . ILE B 1 199 ? 8.009 5.421 71.915 1.00 31.93 199 ILE D C 1
ATOM 3720 O O . ILE B 1 199 ? 7.450 4.544 71.228 1.00 31.44 199 ILE D O 1
ATOM 3725 N N . LEU B 1 200 ? 8.965 5.148 72.789 1.00 31.78 200 LEU D N 1
ATOM 3726 C CA . LEU B 1 200 ? 9.389 3.792 72.960 1.00 32.51 200 LEU D CA 1
ATOM 3727 C C . LEU B 1 200 ? 8.395 2.968 73.713 1.00 32.68 200 LEU D C 1
ATOM 3728 O O . LEU B 1 200 ? 8.169 1.844 73.347 1.00 31.99 200 LEU D O 1
ATOM 3733 N N . THR B 1 201 ? 7.801 3.523 74.761 1.00 34.17 201 THR D N 1
ATOM 3734 C CA . THR B 1 201 ? 6.664 2.864 75.425 1.00 35.99 201 THR D CA 1
ATOM 3735 C C . THR B 1 201 ? 5.493 2.673 74.445 1.00 36.40 201 THR D C 1
ATOM 3736 O O . THR B 1 201 ? 4.907 1.582 74.335 1.00 35.91 201 THR D O 1
ATOM 3740 N N . ASP B 1 202 ? 5.207 3.751 73.714 1.00 37.14 202 ASP D N 1
ATOM 3741 C CA . ASP B 1 202 ? 4.136 3.799 72.734 1.00 38.21 202 ASP D CA 1
ATOM 3742 C C . ASP B 1 202 ? 4.255 2.894 71.481 1.00 38.39 202 ASP D C 1
ATOM 3743 O O . ASP B 1 202 ? 3.443 1.976 71.294 1.00 38.98 202 ASP D O 1
ATOM 3748 N N . ILE B 1 203 ? 5.201 3.169 70.588 1.00 37.82 203 ILE D N 1
ATOM 3749 C CA . ILE B 1 203 ? 5.179 2.418 69.347 1.00 37.65 203 ILE D CA 1
ATOM 3750 C C . ILE B 1 203 ? 6.264 1.339 69.232 1.00 37.45 203 ILE D C 1
ATOM 3751 O O . ILE B 1 203 ? 6.197 0.471 68.347 1.00 37.90 203 ILE D O 1
ATOM 3756 N N . ALA B 1 204 ? 7.240 1.386 70.138 1.00 36.42 204 ALA D N 1
ATOM 3757 C CA . ALA B 1 204 ? 8.324 0.442 70.123 1.00 35.34 204 ALA D CA 1
ATOM 3758 C C . ALA B 1 204 ? 8.010 -0.792 70.978 1.00 35.06 204 ALA D C 1
ATOM 3759 O O . ALA B 1 204 ? 8.796 -1.739 71.058 1.00 34.15 204 ALA D O 1
ATOM 3761 N N . SER B 1 205 ? 6.821 -0.798 71.568 1.00 35.40 205 SER D N 1
ATOM 3762 C CA . SER B 1 205 ? 6.339 -1.966 72.323 1.00 35.91 205 SER D CA 1
ATOM 3763 C C . SER B 1 205 ? 6.055 -3.150 71.404 1.00 35.82 205 SER D C 1
ATOM 3764 O O . SER B 1 205 ? 6.256 -4.314 71.794 1.00 35.48 205 SER D O 1
ATOM 3767 N N . HIS B 1 206 ? 5.568 -2.841 70.195 1.00 36.04 206 HIS D N 1
ATOM 3768 C CA . HIS B 1 206 ? 5.316 -3.844 69.136 1.00 36.47 206 HIS D CA 1
ATOM 3769 C C . HIS B 1 206 ? 6.549 -4.715 68.891 1.00 36.52 206 HIS D C 1
ATOM 3770 O O . HIS B 1 206 ? 6.493 -5.951 68.932 1.00 35.72 206 HIS D O 1
ATOM 3777 N N . GLN B 1 207 ? 7.648 -4.001 68.642 1.00 36.70 207 GLN D N 1
ATOM 3778 C CA . GLN B 1 207 ? 8.921 -4.537 68.265 1.00 37.04 207 GLN D CA 1
ATOM 3779 C C . GLN B 1 207 ? 9.521 -5.317 69.400 1.00 36.89 207 GLN D C 1
ATOM 3780 O O . GLN B 1 207 ? 10.110 -6.383 69.163 1.00 37.92 207 GLN D O 1
ATOM 3786 N N . CYS B 1 208 ? 9.368 -4.802 70.626 1.00 36.24 208 CYS D N 1
ATOM 3787 C CA . CYS B 1 208 ? 9.825 -5.515 71.838 1.00 35.18 208 CYS D CA 1
ATOM 3788 C C . CYS B 1 208 ? 9.230 -6.906 71.953 1.00 34.88 208 CYS D C 1
ATOM 3789 O O . CYS B 1 208 ? 9.961 -7.842 72.187 1.00 33.95 208 CYS D O 1
ATOM 3792 N N . GLU B 1 209 ? 7.911 -7.032 71.753 1.00 35.94 209 GLU D N 1
ATOM 3793 C CA . GLU B 1 209 ? 7.202 -8.323 71.830 1.00 36.78 209 GLU D CA 1
ATOM 3794 C C . GLU B 1 209 ? 7.612 -9.240 70.716 1.00 37.02 209 GLU D C 1
ATOM 3795 O O . GLU B 1 209 ? 7.719 -10.459 70.926 1.00 36.32 209 GLU D O 1
ATOM 3801 N N . GLN B 1 210 ? 7.821 -8.651 69.532 1.00 37.59 210 GLN D N 1
ATOM 3802 C CA . GLN B 1 210 ? 8.351 -9.393 68.382 1.00 38.72 210 GLN D CA 1
ATOM 3803 C C . GLN B 1 210 ? 9.723 -9.963 68.703 1.00 38.91 210 GLN D C 1
ATOM 3804 O O . GLN B 1 210 ? 9.994 -11.158 68.490 1.00 38.59 210 GLN D O 1
ATOM 3810 N N . PHE B 1 211 ? 10.565 -9.120 69.285 1.00 38.88 211 PHE D N 1
ATOM 3811 C CA . PHE B 1 211 ? 11.845 -9.604 69.689 1.00 39.29 211 PHE D CA 1
ATOM 3812 C C . PHE B 1 211 ? 11.745 -10.830 70.581 1.00 39.35 211 PHE D C 1
ATOM 3813 O O . PHE B 1 211 ? 12.433 -11.830 70.340 1.00 39.88 211 PHE D O 1
ATOM 3821 N N . LEU B 1 212 ? 10.902 -10.760 71.605 1.00 38.91 212 LEU D N 1
ATOM 3822 C CA . LEU B 1 212 ? 10.779 -11.882 72.532 1.00 38.81 212 LEU D CA 1
ATOM 3823 C C . LEU B 1 212 ? 10.171 -13.108 71.872 1.00 39.11 212 LEU D C 1
ATOM 3824 O O . LEU B 1 212 ? 10.575 -14.235 72.176 1.00 39.34 212 LEU D O 1
ATOM 3829 N N . PHE B 1 213 ? 9.231 -12.870 70.951 1.00 39.75 213 PHE D N 1
ATOM 3830 C CA . PHE B 1 213 ? 8.558 -13.914 70.200 1.00 39.82 213 PHE D CA 1
ATOM 3831 C C . PHE B 1 213 ? 9.550 -14.725 69.363 1.00 40.45 213 PHE D C 1
ATOM 3832 O O . PHE B 1 213 ? 9.625 -15.962 69.479 1.00 40.37 213 PHE D O 1
ATOM 3840 N N . PHE B 1 214 ? 10.331 -14.039 68.541 1.00 40.72 214 PHE D N 1
ATOM 3841 C CA . PHE B 1 214 ? 11.182 -14.755 67.620 1.00 42.00 214 PHE D CA 1
ATOM 3842 C C . PHE B 1 214 ? 12.345 -15.421 68.353 1.00 43.77 214 PHE D C 1
ATOM 3843 O O . PHE B 1 214 ? 12.741 -16.583 68.025 1.00 43.84 214 PHE D O 1
ATOM 3851 N N . THR B 1 215 ? 12.856 -14.703 69.364 1.00 44.80 215 THR D N 1
ATOM 3852 C CA . THR B 1 215 ? 13.990 -15.192 70.136 1.00 46.19 215 THR D CA 1
ATOM 3853 C C . THR B 1 215 ? 13.605 -16.395 70.960 1.00 46.75 215 THR D C 1
ATOM 3854 O O . THR B 1 215 ? 14.485 -17.134 71.379 1.00 46.31 215 THR D O 1
ATOM 3858 N N . GLY B 1 216 ? 12.295 -16.570 71.185 1.00 48.07 216 GLY D N 1
ATOM 3859 C CA . GLY B 1 216 ? 11.736 -17.710 71.935 1.00 49.99 216 GLY D CA 1
ATOM 3860 C C . GLY B 1 216 ? 12.054 -17.665 73.427 1.00 51.44 216 GLY D C 1
ATOM 3861 O O . GLY B 1 216 ? 11.775 -18.613 74.163 1.00 51.51 216 GLY D O 1
ATOM 3862 N N . VAL B 1 217 ? 12.655 -16.557 73.862 1.00 52.63 217 VAL D N 1
ATOM 3863 C CA . VAL B 1 217 ? 13.143 -16.387 75.230 1.00 53.39 217 VAL D CA 1
ATOM 3864 C C . VAL B 1 217 ? 12.125 -15.526 75.981 1.00 53.94 217 VAL D C 1
ATOM 3865 O O . VAL B 1 217 ? 11.008 -15.271 75.471 1.00 53.74 217 VAL D O 1
ATOM 3867 N N . ASN B 1 218 ? 12.500 -15.087 77.187 1.00 54.26 218 ASN D N 1
ATOM 3868 C CA . ASN B 1 218 ? 11.577 -14.291 77.995 1.00 54.45 218 ASN D CA 1
ATOM 3869 C C . ASN B 1 218 ? 12.141 -13.156 78.864 1.00 53.60 218 ASN D C 1
ATOM 3870 O O . ASN B 1 218 ? 11.422 -12.182 79.135 1.00 54.06 218 ASN D O 1
ATOM 3875 N N . ASP B 1 219 ? 13.390 -13.269 79.312 1.00 52.11 219 ASP D N 1
ATOM 3876 C CA . ASP B 1 219 ? 14.081 -12.067 79.783 1.00 50.80 219 ASP D CA 1
ATOM 3877 C C . ASP B 1 219 ? 15.078 -11.651 78.707 1.00 49.64 219 ASP D C 1
ATOM 3878 O O . ASP B 1 219 ? 15.717 -12.499 78.063 1.00 49.62 219 ASP D O 1
ATOM 3880 N N . ALA B 1 220 ? 15.171 -10.339 78.507 1.00 47.66 220 ALA D N 1
ATOM 3881 C CA . ALA B 1 220 ? 16.208 -9.720 77.695 1.00 45.44 220 ALA D CA 1
ATOM 3882 C C . ALA B 1 220 ? 16.687 -8.393 78.340 1.00 44.03 220 ALA D C 1
ATOM 3883 O O . ALA B 1 220 ? 16.121 -7.938 79.333 1.00 43.55 220 ALA D O 1
ATOM 3885 N N . THR B 1 221 ? 17.714 -7.770 77.768 1.00 42.12 221 THR D N 1
ATOM 3886 C CA . THR B 1 221 ? 18.354 -6.636 78.405 1.00 40.38 221 THR D CA 1
ATOM 3887 C C . THR B 1 221 ? 18.440 -5.469 77.456 1.00 39.04 221 THR D C 1
ATOM 3888 O O . THR B 1 221 ? 18.782 -5.632 76.301 1.00 39.34 221 THR D O 1
ATOM 3892 N N . VAL B 1 222 ? 18.157 -4.277 77.938 1.00 37.32 222 VAL D N 1
ATOM 3893 C CA . VAL B 1 222 ? 18.294 -3.135 77.071 1.00 35.87 222 VAL D CA 1
ATOM 3894 C C . VAL B 1 222 ? 19.711 -2.604 77.157 1.00 35.83 222 VAL D C 1
ATOM 3895 O O . VAL B 1 222 ? 20.086 -1.985 78.142 1.00 36.09 222 VAL D O 1
ATOM 3899 N N . LEU B 1 223 ? 20.505 -2.839 76.121 1.00 35.42 223 LEU D N 1
ATOM 3900 C CA . LEU B 1 223 ? 21.898 -2.393 76.134 1.00 34.52 223 LEU D CA 1
ATOM 3901 C C . LEU B 1 223 ? 22.044 -0.881 76.038 1.00 34.16 223 LEU D C 1
ATOM 3902 O O . LEU B 1 223 ? 23.026 -0.338 76.523 1.00 34.81 223 LEU D O 1
ATOM 3907 N N . SER B 1 224 ? 21.100 -0.216 75.380 1.00 33.36 224 SER D N 1
ATOM 3908 C CA . SER B 1 224 ? 21.078 1.241 75.259 1.00 32.75 224 SER D CA 1
ATOM 3909 C C . SER B 1 224 ? 19.779 1.603 74.577 1.00 33.14 224 SER D C 1
ATOM 3910 O O . SER B 1 224 ? 18.997 0.698 74.207 1.00 33.16 224 SER D O 1
ATOM 3913 N N . ALA B 1 225 ? 19.540 2.911 74.419 1.00 32.65 225 ALA D N 1
ATOM 3914 C CA . ALA B 1 225 ? 18.320 3.409 73.787 1.00 31.92 225 ALA D CA 1
ATOM 3915 C C . ALA B 1 225 ? 18.373 4.912 73.673 1.00 32.07 225 ALA D C 1
ATOM 3916 O O . ALA B 1 225 ? 18.970 5.567 74.502 1.00 31.77 225 ALA D O 1
ATOM 3918 N N . SER B 1 226 ? 17.774 5.451 72.616 1.00 32.85 226 SER D N 1
ATOM 3919 C CA . SER B 1 226 ? 17.782 6.869 72.383 1.00 33.60 226 SER D CA 1
ATOM 3920 C C . SER B 1 226 ? 16.429 7.318 71.907 1.00 34.33 226 SER D C 1
ATOM 3921 O O . SER B 1 226 ? 15.687 6.513 71.363 1.00 34.08 226 SER D O 1
ATOM 3924 N N . VAL B 1 227 ? 16.125 8.605 72.125 1.00 35.32 227 VAL D N 1
ATOM 3925 C CA . VAL B 1 227 ? 14.881 9.246 71.640 1.00 36.63 227 VAL D CA 1
ATOM 3926 C C . VAL B 1 227 ? 15.129 10.705 71.317 1.00 37.73 227 VAL D C 1
ATOM 3927 O O . VAL B 1 227 ? 16.139 11.284 71.744 1.00 38.53 227 VAL D O 1
ATOM 3931 N N . GLY B 1 228 ? 14.218 11.309 70.569 1.00 38.42 228 GLY D N 1
ATOM 3932 C CA . GLY B 1 228 ? 14.372 12.717 70.247 1.00 39.75 228 GLY D CA 1
ATOM 3933 C C . GLY B 1 228 ? 13.166 13.365 69.604 1.00 40.94 228 GLY D C 1
ATOM 3934 O O . GLY B 1 228 ? 12.136 12.724 69.359 1.00 40.68 228 GLY D O 1
ATOM 3935 N N . ASN B 1 229 ? 13.289 14.663 69.374 1.00 42.16 229 ASN D N 1
ATOM 3936 C CA . ASN B 1 229 ? 12.316 15.383 68.590 1.00 43.63 229 ASN D CA 1
ATOM 3937 C C . ASN B 1 229 ? 13.106 16.231 67.643 1.00 44.30 229 ASN D C 1
ATOM 3938 O O . ASN B 1 229 ? 13.510 17.334 67.986 1.00 43.51 229 ASN D O 1
ATOM 3943 N N . GLN B 1 230 ? 13.328 15.692 66.454 1.00 45.52 230 GLN D N 1
ATOM 3944 C CA . GLN B 1 230 ? 14.130 16.386 65.486 1.00 47.21 230 GLN D CA 1
ATOM 3945 C C . GLN B 1 230 ? 13.264 17.145 64.420 1.00 48.26 230 GLN D C 1
ATOM 3946 O O . GLN B 1 230 ? 13.812 17.885 63.597 1.00 48.99 230 GLN D O 1
ATOM 3948 N N . SER B 1 231 ? 11.933 17.016 64.471 1.00 49.20 231 SER D N 1
ATOM 3949 C CA . SER B 1 231 ? 11.055 17.597 63.425 1.00 50.24 231 SER D CA 1
ATOM 3950 C C . SER B 1 231 ? 9.839 18.452 63.883 1.00 51.33 231 SER D C 1
ATOM 3951 O O . SER B 1 231 ? 9.339 19.262 63.105 1.00 51.18 231 SER D O 1
ATOM 3954 N N . VAL B 1 232 ? 9.355 18.254 65.111 1.00 52.52 232 VAL D N 1
ATOM 3955 C CA . VAL B 1 232 ? 8.116 18.899 65.572 1.00 53.75 232 VAL D CA 1
ATOM 3956 C C . VAL B 1 232 ? 8.312 19.821 66.804 1.00 55.08 232 VAL D C 1
ATOM 3957 O O . VAL B 1 232 ? 7.860 19.493 67.913 1.00 55.09 232 VAL D O 1
ATOM 3961 N N . PRO B 1 233 ? 8.977 20.982 66.620 1.00 56.40 233 PRO D N 1
ATOM 3962 C CA . PRO B 1 233 ? 9.322 21.794 67.808 1.00 57.49 233 PRO D CA 1
ATOM 3963 C C . PRO B 1 233 ? 8.124 22.391 68.570 1.00 58.60 233 PRO D C 1
ATOM 3964 O O . PRO B 1 233 ? 8.287 22.814 69.721 1.00 58.92 233 PRO D O 1
ATOM 3968 N N . ASP B 1 234 ? 6.944 22.408 67.939 1.00 59.71 234 ASP D N 1
ATOM 3969 C CA . ASP B 1 234 ? 5.706 22.931 68.552 1.00 60.82 234 ASP D CA 1
ATOM 3970 C C . ASP B 1 234 ? 5.028 21.906 69.492 1.00 60.92 234 ASP D C 1
ATOM 3971 O O . ASP B 1 234 ? 4.068 22.228 70.218 1.00 61.15 234 ASP D O 1
ATOM 3976 N N . ALA B 1 235 ? 5.512 20.669 69.451 1.00 60.56 235 ALA D N 1
ATOM 3977 C CA . ALA B 1 235 ? 5.068 19.650 70.372 1.00 60.07 235 ALA D CA 1
ATOM 3978 C C . ALA B 1 235 ? 6.279 19.297 71.217 1.00 60.08 235 ALA D C 1
ATOM 3979 O O . ALA B 1 235 ? 6.879 18.226 71.027 1.00 60.16 235 ALA D O 1
ATOM 3981 N N . PRO B 1 236 ? 6.654 20.197 72.166 1.00 59.92 236 PRO D N 1
ATOM 3982 C CA . PRO B 1 236 ? 7.976 20.005 72.769 1.00 59.40 236 PRO D CA 1
ATOM 3983 C C . PRO B 1 236 ? 8.032 18.773 73.687 1.00 58.42 236 PRO D C 1
ATOM 3984 O O . PRO B 1 236 ? 9.100 18.404 74.144 1.00 58.70 236 PRO D O 1
ATOM 3988 N N . GLU B 1 237 ? 6.896 18.129 73.920 1.00 57.42 237 GLU D N 1
ATOM 3989 C CA . GLU B 1 237 ? 6.853 16.947 74.772 1.00 56.63 237 GLU D CA 1
ATOM 3990 C C . GLU B 1 237 ? 6.760 15.653 73.983 1.00 55.25 237 GLU D C 1
ATOM 3991 O O . GLU B 1 237 ? 6.812 14.561 74.566 1.00 54.68 237 GLU D O 1
ATOM 3997 N N . LEU B 1 238 ? 6.593 15.795 72.666 1.00 53.77 238 LEU D N 1
ATOM 3998 C CA . LEU B 1 238 ? 6.425 14.663 71.749 1.00 52.06 238 LEU D CA 1
ATOM 3999 C C . LEU B 1 238 ? 7.749 14.072 71.261 1.00 50.76 238 LEU D C 1
ATOM 4000 O O . LEU B 1 238 ? 8.709 14.795 70.986 1.00 50.23 238 LEU D O 1
ATOM 4005 N N . GLN B 1 239 ? 7.769 12.752 71.130 1.00 49.31 239 GLN D N 1
ATOM 4006 C CA . GLN B 1 239 ? 8.948 12.064 70.645 1.00 47.99 239 GLN D CA 1
ATOM 4007 C C . GLN B 1 239 ? 8.867 11.585 69.185 1.00 47.26 239 GLN D C 1
ATOM 4008 O O . GLN B 1 239 ? 8.175 10.630 68.836 1.00 47.56 239 GLN D O 1
ATOM 4014 N N . ASP B 1 240 ? 9.598 12.307 68.354 1.00 46.21 240 ASP D N 1
ATOM 4015 C CA . ASP B 1 240 ? 9.760 12.122 66.910 1.00 44.71 240 ASP D CA 1
ATOM 4016 C C . ASP B 1 240 ? 10.351 10.787 66.448 1.00 43.30 240 ASP D C 1
ATOM 4017 O O . ASP B 1 240 ? 9.979 10.243 65.404 1.00 43.60 240 ASP D O 1
ATOM 4022 N N . THR B 1 241 ? 11.330 10.304 67.212 1.00 41.33 241 THR D N 1
ATOM 4023 C CA . THR B 1 241 ? 12.282 9.308 66.755 1.00 38.74 241 THR D CA 1
ATOM 4024 C C . THR B 1 241 ? 12.824 8.540 67.923 1.00 37.08 241 THR D C 1
ATOM 4025 O O . THR B 1 241 ? 13.085 9.100 68.975 1.00 36.52 241 THR D O 1
ATOM 4029 N N . GLY B 1 242 ? 12.964 7.243 67.735 1.00 36.15 242 GLY D N 1
ATOM 4030 C CA . GLY B 1 242 ? 13.505 6.373 68.769 1.00 36.05 242 GLY D CA 1
ATOM 4031 C C . GLY B 1 242 ? 14.296 5.175 68.248 1.00 35.64 242 GLY D C 1
ATOM 4032 O O . GLY B 1 242 ? 14.285 4.875 67.050 1.00 36.25 242 GLY D O 1
ATOM 4033 N N . SER B 1 243 ? 14.957 4.466 69.158 1.00 34.50 243 SER D N 1
ATOM 4034 C CA . SER B 1 243 ? 15.854 3.373 68.790 1.00 33.62 243 SER D CA 1
ATOM 4035 C C . SER B 1 243 ? 16.363 2.689 70.038 1.00 32.23 243 SER D C 1
ATOM 4036 O O . SER B 1 243 ? 16.548 3.314 71.066 1.00 31.59 243 SER D O 1
ATOM 4039 N N . ILE B 1 244 ? 16.543 1.388 69.953 1.00 31.26 244 ILE D N 1
ATOM 4040 C CA . ILE B 1 244 ? 16.963 0.616 71.100 1.00 31.30 244 ILE D CA 1
ATOM 4041 C C . ILE B 1 244 ? 17.748 -0.640 70.676 1.00 31.23 244 ILE D C 1
ATOM 4042 O O . ILE B 1 244 ? 17.444 -1.286 69.655 1.00 31.52 244 ILE D O 1
ATOM 4047 N N . HIS B 1 245 ? 18.788 -0.940 71.441 1.00 30.38 245 HIS D N 1
ATOM 4048 C CA . HIS B 1 245 ? 19.635 -2.054 71.160 1.00 30.08 245 HIS D CA 1
ATOM 4049 C C . HIS B 1 245 ? 19.371 -3.091 72.259 1.00 29.76 245 HIS D C 1
ATOM 4050 O O . HIS B 1 245 ? 19.347 -2.747 73.439 1.00 29.96 245 HIS D O 1
ATOM 4057 N N . LEU B 1 246 ? 19.172 -4.346 71.881 1.00 29.33 246 LEU D N 1
ATOM 4058 C CA . LEU B 1 246 ? 18.605 -5.370 72.779 1.00 30.38 246 LEU D CA 1
ATOM 4059 C C . LEU B 1 246 ? 19.364 -6.691 72.702 1.00 31.27 246 LEU D C 1
ATOM 4060 O O . LEU B 1 246 ? 19.933 -7.023 71.653 1.00 31.94 246 LEU D O 1
ATOM 4065 N N . SER B 1 247 ? 19.351 -7.482 73.766 1.00 31.97 247 SER D N 1
ATOM 4066 C CA . SER B 1 247 ? 20.080 -8.746 73.720 1.00 33.46 247 SER D CA 1
ATOM 4067 C C . SER B 1 247 ? 19.627 -9.836 74.688 1.00 34.54 247 SER D C 1
ATOM 4068 O O . SER B 1 247 ? 18.892 -9.574 75.622 1.00 34.54 247 SER D O 1
ATOM 4071 N N . THR B 1 248 ? 20.083 -11.064 74.440 1.00 36.40 248 THR D N 1
ATOM 4072 C CA . THR B 1 248 ? 19.740 -12.212 75.277 1.00 38.14 248 THR D CA 1
ATOM 4073 C C . THR B 1 248 ? 20.868 -13.252 75.401 1.00 39.05 248 THR D C 1
ATOM 4074 O O . THR B 1 248 ? 20.611 -14.452 75.609 1.00 39.64 248 THR D O 1
ATOM 4078 N N . GLY B 1 249 ? 22.110 -12.820 75.280 1.00 39.49 249 GLY D N 1
ATOM 4079 C CA . GLY B 1 249 ? 23.198 -13.794 75.383 1.00 40.26 249 GLY D CA 1
ATOM 4080 C C . GLY B 1 249 ? 23.337 -14.752 74.194 1.00 40.05 249 GLY D C 1
ATOM 4081 O O . GLY B 1 249 ? 24.460 -15.078 73.814 1.00 40.40 249 GLY D O 1
ATOM 4082 N N . ARG B 1 250 ? 22.228 -15.215 73.611 1.00 39.19 250 ARG D N 1
ATOM 4083 C CA . ARG B 1 250 ? 22.324 -15.966 72.347 1.00 38.70 250 ARG D CA 1
ATOM 4084 C C . ARG B 1 250 ? 21.876 -15.110 71.116 1.00 37.95 250 ARG D C 1
ATOM 4085 O O . ARG B 1 250 ? 22.256 -15.400 69.981 1.00 38.05 250 ARG D O 1
ATOM 4087 N N . THR B 1 251 ? 21.099 -14.057 71.351 1.00 37.03 251 THR D N 1
ATOM 4088 C CA . THR B 1 251 ? 20.460 -13.285 70.280 1.00 36.14 251 THR D CA 1
ATOM 4089 C C . THR B 1 251 ? 20.608 -11.796 70.513 1.00 35.51 251 THR D C 1
ATOM 4090 O O . THR B 1 251 ? 20.652 -11.335 71.638 1.00 36.07 251 THR D O 1
ATOM 4094 N N . THR B 1 252 ? 20.652 -11.035 69.442 1.00 34.50 252 THR D N 1
ATOM 4095 C CA . THR B 1 252 ? 20.804 -9.613 69.579 1.00 33.92 252 THR D CA 1
ATOM 4096 C C . THR B 1 252 ? 19.657 -8.940 68.813 1.00 33.26 252 THR D C 1
ATOM 4097 O O . THR B 1 252 ? 19.030 -9.590 67.987 1.00 33.15 252 THR D O 1
ATOM 4101 N N . GLY B 1 253 ? 19.327 -7.689 69.117 1.00 32.36 253 GLY D N 1
ATOM 4102 C CA . GLY B 1 253 ? 18.195 -7.061 68.449 1.00 31.99 253 GLY D CA 1
ATOM 4103 C C . GLY B 1 253 ? 18.287 -5.564 68.314 1.00 32.49 253 GLY D C 1
ATOM 4104 O O . GLY B 1 253 ? 18.784 -4.902 69.197 1.00 32.71 253 GLY D O 1
ATOM 4113 N N . ILE B 1 255 ? 16.081 -1.870 67.025 1.00 31.53 255 ILE D N 1
ATOM 4114 C CA . ILE B 1 255 ? 14.755 -1.381 66.771 1.00 29.51 255 ILE D CA 1
ATOM 4115 C C . ILE B 1 255 ? 14.823 0.073 66.478 1.00 28.91 255 ILE D C 1
ATOM 4116 O O . ILE B 1 255 ? 15.553 0.777 67.158 1.00 28.90 255 ILE D O 1
ATOM 4121 N N . HIS B 1 256 ? 14.076 0.528 65.476 1.00 28.27 256 HIS D N 1
ATOM 4122 C CA . HIS B 1 256 ? 13.899 1.955 65.243 1.00 28.49 256 HIS D CA 1
ATOM 4123 C C . HIS B 1 256 ? 12.441 2.280 64.995 1.00 29.74 256 HIS D C 1
ATOM 4124 O O . HIS B 1 256 ? 11.732 1.522 64.311 1.00 30.23 256 HIS D O 1
ATOM 4131 N N . VAL B 1 257 ? 11.989 3.394 65.546 1.00 30.19 257 VAL D N 1
ATOM 4132 C CA . VAL B 1 257 ? 10.651 3.865 65.339 1.00 29.86 257 VAL D CA 1
ATOM 4133 C C . VAL B 1 257 ? 10.548 5.357 65.112 1.00 30.88 257 VAL D C 1
ATOM 4134 O O . VAL B 1 257 ? 11.346 6.098 65.563 1.00 30.62 257 VAL D O 1
ATOM 4138 N N . ASN B 1 258 ? 9.519 5.753 64.390 1.00 32.48 258 ASN D N 1
ATOM 4139 C CA . ASN B 1 258 ? 9.315 7.065 63.803 1.00 33.70 258 ASN D CA 1
ATOM 4140 C C . ASN B 1 258 ? 7.957 7.538 63.997 1.00 34.11 258 ASN D C 1
ATOM 4141 O O . ASN B 1 258 ? 7.085 6.769 64.203 1.00 34.26 258 ASN D O 1
ATOM 4146 N N . TRP B 1 259 ? 7.812 8.841 63.879 1.00 34.34 259 TRP D N 1
ATOM 4147 C CA . TRP B 1 259 ? 6.584 9.530 63.565 1.00 34.39 259 TRP D CA 1
ATOM 4148 C C . TRP B 1 259 ? 6.854 10.327 62.325 1.00 35.32 259 TRP D C 1
ATOM 4149 O O . TRP B 1 259 ? 6.428 11.434 62.198 1.00 36.92 259 TRP D O 1
ATOM 4160 N N . LEU B 1 260 ? 7.603 9.727 61.425 1.00 35.30 260 LEU D N 1
ATOM 4161 C CA . LEU B 1 260 ? 8.313 10.381 60.357 1.00 35.44 260 LEU D CA 1
ATOM 4162 C C . LEU B 1 260 ? 7.993 9.865 58.941 1.00 35.84 260 LEU D C 1
ATOM 4163 O O . LEU B 1 260 ? 8.553 10.393 57.974 1.00 36.08 260 LEU D O 1
ATOM 4168 N N . THR B 1 261 ? 7.102 8.867 58.807 1.00 35.94 261 THR D N 1
ATOM 4169 C CA . THR B 1 261 ? 6.616 8.400 57.491 1.00 36.25 261 THR D CA 1
ATOM 4170 C C . THR B 1 261 ? 6.373 9.574 56.545 1.00 37.78 261 THR D C 1
ATOM 4171 O O . THR B 1 261 ? 5.552 10.438 56.834 1.00 38.14 261 THR D O 1
ATOM 4175 N N . PRO B 1 262 ? 7.100 9.622 55.416 1.00 39.06 262 PRO D N 1
ATOM 4176 C CA . PRO B 1 262 ? 7.071 10.851 54.595 1.00 40.40 262 PRO D CA 1
ATOM 4177 C C . PRO B 1 262 ? 5.718 10.998 53.930 1.00 41.29 262 PRO D C 1
ATOM 4178 O O . PRO B 1 262 ? 4.991 10.006 53.827 1.00 41.61 262 PRO D O 1
ATOM 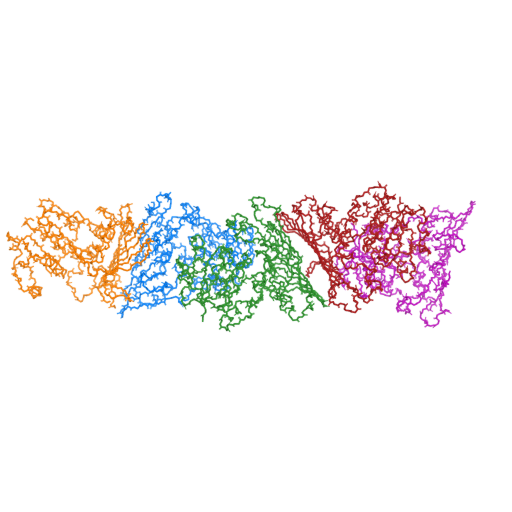4182 N N . GLU B 1 263 ? 5.374 12.211 53.498 1.00 42.56 263 GLU D N 1
ATOM 4183 C CA . GLU B 1 263 ? 4.000 12.467 52.982 1.00 43.78 263 GLU D CA 1
ATOM 4184 C C . GLU B 1 263 ? 3.608 11.659 51.692 1.00 43.95 263 GLU D C 1
ATOM 4185 O O . GLU B 1 263 ? 2.433 11.438 51.430 1.00 43.90 263 GLU D O 1
ATOM 4187 N N . GLY B 1 264 ? 4.591 11.191 50.926 1.00 44.78 264 GLY D N 1
ATOM 4188 C CA . GLY B 1 264 ? 4.326 10.418 49.703 1.00 45.52 264 GLY D CA 1
ATOM 4189 C C . GLY B 1 264 ? 4.091 8.924 49.883 1.00 45.90 264 GLY D C 1
ATOM 4190 O O . GLY B 1 264 ? 3.796 8.238 48.929 1.00 45.69 264 GLY D O 1
ATOM 4199 N N . PRO B 1 266 ? 2.484 5.456 50.313 1.00 47.31 266 PRO D N 1
ATOM 4200 C CA . PRO B 1 266 ? 1.193 4.845 50.014 1.00 47.08 266 PRO D CA 1
ATOM 4201 C C . PRO B 1 266 ? 0.420 4.378 51.230 1.00 46.93 266 PRO D C 1
ATOM 4202 O O . PRO B 1 266 ? -0.754 4.027 51.106 1.00 47.04 266 PRO D O 1
ATOM 4206 N N . THR B 1 267 ? 1.064 4.355 52.390 1.00 46.69 267 THR D N 1
ATOM 4207 C CA . THR B 1 267 ? 0.447 3.812 53.606 1.00 46.38 267 THR D CA 1
ATOM 4208 C C . THR B 1 267 ? 0.948 4.563 54.830 1.00 45.62 267 THR D C 1
ATOM 4209 O O . THR B 1 267 ? 1.655 5.570 54.692 1.00 46.11 267 THR D O 1
ATOM 4213 N N . TRP B 1 268 ? 0.602 4.065 56.023 1.00 44.30 268 TRP D N 1
ATOM 4214 C CA . TRP B 1 268 ? 1.006 4.729 57.273 1.00 42.60 268 TRP D CA 1
ATOM 4215 C C . TRP B 1 268 ? 2.513 4.552 57.607 1.00 41.67 268 TRP D C 1
ATOM 4216 O O . TRP B 1 268 ? 3.110 5.401 58.273 1.00 40.95 268 TRP D O 1
ATOM 4227 N N . GLY B 1 269 ? 3.122 3.472 57.114 1.00 40.20 269 GLY D N 1
ATOM 4228 C CA . GLY B 1 269 ? 4.547 3.271 57.317 1.00 39.21 269 GLY D CA 1
ATOM 4229 C C . GLY B 1 269 ? 5.156 2.011 56.733 1.00 38.49 269 GLY D C 1
ATOM 4230 O O . GLY B 1 269 ? 4.587 0.914 56.855 1.00 38.34 269 GLY D O 1
ATOM 4231 N N . ASP B 1 270 ? 6.356 2.155 56.216 1.00 37.15 270 ASP D N 1
ATOM 4232 C CA . ASP B 1 270 ? 7.120 1.059 55.668 1.00 36.37 270 ASP D CA 1
ATOM 4233 C C . ASP B 1 270 ? 7.852 0.295 56.755 1.00 34.86 270 ASP D C 1
ATOM 4234 O O . ASP B 1 270 ? 9.025 0.402 56.916 1.00 34.39 270 ASP D O 1
ATOM 4239 N N . GLY B 1 271 ? 7.113 -0.439 57.541 1.00 33.36 271 GLY D N 1
ATOM 4240 C CA . GLY B 1 271 ? 7.687 -1.306 58.523 1.00 31.96 271 GLY D CA 1
ATOM 4241 C C . GLY B 1 271 ? 8.288 -2.514 57.933 1.00 31.25 271 GLY D C 1
ATOM 4242 O O . GLY B 1 271 ? 7.702 -3.099 57.080 1.00 32.10 271 GLY D O 1
ATOM 4243 N N . ARG B 1 272 ? 9.451 -2.890 58.424 1.00 29.99 272 ARG D N 1
ATOM 4244 C CA . ARG B 1 272 ? 10.158 -4.051 57.978 1.00 28.90 272 ARG D CA 1
ATOM 4245 C C . ARG B 1 272 ? 10.634 -4.805 59.161 1.00 27.94 272 ARG D C 1
ATOM 4246 O O . ARG B 1 272 ? 10.857 -4.268 60.165 1.00 27.91 272 ARG D O 1
ATOM 4254 N N . LEU B 1 273 ? 10.758 -6.092 59.032 1.00 28.20 273 LEU D N 1
ATOM 4255 C CA . LEU B 1 273 ? 11.312 -6.904 60.063 1.00 28.80 273 LEU D CA 1
ATOM 4256 C C . LEU B 1 273 ? 12.303 -7.840 59.463 1.00 28.91 273 LEU D C 1
ATOM 4257 O O . LEU B 1 273 ? 11.979 -8.522 58.576 1.00 29.68 273 LEU D O 1
ATOM 4262 N N . PHE B 1 274 ? 13.513 -7.908 59.966 1.00 28.81 274 PHE D N 1
ATOM 4263 C CA . PHE B 1 274 ? 14.495 -8.828 59.407 1.00 28.40 274 PHE D CA 1
ATOM 4264 C C . PHE B 1 274 ? 14.819 -9.837 60.468 1.00 28.47 274 PHE D C 1
ATOM 4265 O O . PHE B 1 274 ? 15.083 -9.468 61.597 1.00 28.63 274 PHE D O 1
ATOM 4273 N N . ILE B 1 275 ? 14.783 -11.117 60.130 1.00 29.02 275 ILE D N 1
ATOM 4274 C CA . ILE B 1 275 ? 15.282 -12.141 61.052 1.00 28.80 275 ILE D CA 1
ATOM 4275 C C . ILE B 1 275 ? 16.493 -12.854 60.463 1.00 28.93 275 ILE D C 1
ATOM 4276 O O . ILE B 1 275 ? 16.391 -13.540 59.438 1.00 29.17 275 ILE D O 1
ATOM 4281 N N . VAL B 1 276 ? 17.643 -12.669 61.108 1.00 28.98 276 VAL D N 1
ATOM 4282 C CA . VAL B 1 276 ? 18.918 -13.271 60.686 1.00 28.77 276 VAL D CA 1
ATOM 4283 C C . VAL B 1 276 ? 19.092 -14.626 61.365 1.00 28.88 276 VAL D C 1
ATOM 4284 O O . VAL B 1 276 ? 19.062 -14.720 62.594 1.00 28.67 276 VAL D O 1
ATOM 4288 N N . GLY B 1 277 ? 19.271 -15.669 60.561 1.00 29.44 277 GLY D N 1
ATOM 4289 C CA . GLY B 1 277 ? 19.455 -17.027 61.087 1.00 29.81 277 GLY D CA 1
ATOM 4290 C C . GLY B 1 277 ? 20.815 -17.633 60.762 1.00 30.44 277 GLY D C 1
ATOM 4291 O O . GLY B 1 277 ? 21.550 -17.150 59.880 1.00 30.55 277 GLY D O 1
ATOM 4292 N N . THR B 1 278 ? 21.151 -18.715 61.452 1.00 30.60 278 THR D N 1
ATOM 4293 C CA . THR B 1 278 ? 22.418 -19.367 61.195 1.00 31.02 278 THR D CA 1
ATOM 4294 C C . THR B 1 278 ? 22.456 -19.950 59.763 1.00 31.56 278 THR D C 1
ATOM 4295 O O . THR B 1 278 ? 23.538 -20.112 59.180 1.00 31.73 278 THR D O 1
ATOM 4299 N N . SER B 1 279 ? 21.298 -20.257 59.198 1.00 31.43 279 SER D N 1
ATOM 4300 C CA . SER B 1 279 ? 21.301 -20.848 57.882 1.00 32.21 279 SER D CA 1
ATOM 4301 C C . SER B 1 279 ? 20.488 -20.042 56.886 1.00 32.18 279 SER D C 1
ATOM 4302 O O . SER B 1 279 ? 20.654 -20.262 55.697 1.00 32.26 279 SER D O 1
ATOM 4305 N N . GLY B 1 280 ? 19.615 -19.141 57.352 1.00 31.90 280 GLY D N 1
ATOM 4306 C CA . GLY B 1 280 ? 18.870 -18.263 56.451 1.00 32.16 280 GLY D CA 1
ATOM 4307 C C . GLY B 1 280 ? 18.431 -16.905 56.989 1.00 33.05 280 GLY D C 1
ATOM 4308 O O . GLY B 1 280 ? 18.744 -16.543 58.127 1.00 33.22 280 GLY D O 1
ATOM 4309 N N . THR B 1 281 ? 17.801 -16.107 56.145 1.00 33.27 281 THR D N 1
ATOM 4310 C CA . THR B 1 281 ? 17.267 -14.803 56.521 1.00 33.58 281 THR D CA 1
ATOM 4311 C C . THR B 1 281 ? 15.868 -14.621 56.014 1.00 33.09 281 THR D C 1
ATOM 4312 O O . THR B 1 281 ? 15.574 -14.991 54.940 1.00 33.50 281 THR D O 1
ATOM 4316 N N . ILE B 1 282 ? 15.012 -14.019 56.805 1.00 32.06 282 ILE D N 1
ATOM 4317 C CA . ILE B 1 282 ? 13.688 -13.638 56.388 1.00 30.01 282 ILE D CA 1
ATOM 4318 C C . ILE B 1 282 ? 13.546 -12.152 56.496 1.00 30.01 282 ILE D C 1
ATOM 4319 O O . ILE B 1 282 ? 13.856 -11.589 57.475 1.00 29.70 282 ILE D O 1
ATOM 4324 N N . GLU B 1 283 ? 13.053 -11.509 55.475 1.00 29.90 283 GLU D N 1
ATOM 4325 C CA . GLU B 1 283 ? 12.696 -10.144 55.616 1.00 31.16 283 GLU D CA 1
ATOM 4326 C C . GLU B 1 283 ? 11.229 -10.069 55.415 1.00 32.60 283 GLU D C 1
ATOM 4327 O O . GLU B 1 283 ? 10.719 -10.632 54.509 1.00 33.32 283 GLU D O 1
ATOM 4333 N N . VAL B 1 284 ? 10.535 -9.390 56.291 1.00 33.56 284 VAL D N 1
ATOM 4334 C CA . VAL B 1 284 ? 9.146 -9.137 56.084 1.00 33.74 284 VAL D CA 1
ATOM 4335 C C . VAL B 1 284 ? 9.028 -7.643 55.798 1.00 35.00 284 VAL D C 1
ATOM 4336 O O . VAL B 1 284 ? 9.505 -6.837 56.588 1.00 34.65 284 VAL D O 1
ATOM 4340 N N . ARG B 1 285 ? 8.425 -7.281 54.657 1.00 36.53 285 ARG D N 1
ATOM 4341 C CA . ARG B 1 285 ? 7.909 -5.901 54.416 1.00 37.73 285 ARG D CA 1
ATOM 4342 C C . ARG B 1 285 ? 6.400 -5.950 54.653 1.00 38.52 285 ARG D C 1
ATOM 4343 O O . ARG B 1 285 ? 5.654 -6.477 53.802 1.00 39.34 285 ARG D O 1
ATOM 4351 N N . LYS B 1 286 ? 5.963 -5.435 55.812 1.00 38.65 286 LYS D N 1
ATOM 4352 C CA . LYS B 1 286 ? 4.572 -5.640 56.326 1.00 38.29 286 LYS D CA 1
ATOM 4353 C C . LYS B 1 286 ? 3.433 -4.934 55.513 1.00 38.00 286 LYS D C 1
ATOM 4354 O O . LYS B 1 286 ? 2.365 -5.497 55.282 1.00 37.15 286 LYS D O 1
ATOM 4360 N N . THR B 1 287 ? 3.700 -3.712 55.072 1.00 37.78 287 THR D N 1
ATOM 4361 C CA . THR B 1 287 ? 2.654 -2.836 54.634 1.00 37.37 287 THR D CA 1
ATOM 4362 C C . THR B 1 287 ? 2.702 -2.465 53.168 1.00 37.23 287 THR D C 1
ATOM 4363 O O . THR B 1 287 ? 1.662 -2.201 52.570 1.00 37.03 287 THR D O 1
ATOM 4367 N N . VAL B 1 288 ? 3.904 -2.353 52.628 1.00 36.90 288 VAL D N 1
ATOM 4368 C CA . VAL B 1 288 ? 4.131 -1.928 51.266 1.00 36.84 288 VAL D CA 1
ATOM 4369 C C . VAL B 1 288 ? 5.405 -2.502 50.681 1.00 37.24 288 VAL D C 1
ATOM 4370 O O . VAL B 1 288 ? 6.315 -2.779 51.395 1.00 38.53 288 VAL D O 1
ATOM 4374 N N . ASP B 1 289 ? 5.493 -2.686 49.378 1.00 37.19 289 ASP D N 1
ATOM 4375 C CA . ASP B 1 289 ? 6.760 -3.000 48.754 1.00 37.11 289 ASP D CA 1
ATOM 4376 C C . ASP B 1 289 ? 7.077 -1.838 47.871 1.00 37.34 289 ASP D C 1
ATOM 4377 O O . ASP B 1 289 ? 6.451 -1.651 46.883 1.00 37.70 289 ASP D O 1
ATOM 4382 N N . LEU B 1 290 ? 8.080 -1.058 48.206 1.00 38.30 290 LEU D N 1
ATOM 4383 C CA . LEU B 1 290 ? 8.185 0.163 47.511 1.00 39.54 290 LEU D CA 1
ATOM 4384 C C . LEU B 1 290 ? 8.441 -0.234 46.134 1.00 41.28 290 LEU D C 1
ATOM 4385 O O . LEU B 1 290 ? 9.316 -1.020 45.860 1.00 41.84 290 LEU D O 1
ATOM 4390 N N . ALA B 1 291 ? 7.654 0.351 45.259 1.00 42.88 291 ALA D N 1
ATOM 4391 C CA . ALA B 1 291 ? 7.897 0.527 43.884 1.00 43.50 291 ALA D CA 1
ATOM 4392 C C . ALA B 1 291 ? 7.993 -0.860 43.304 1.00 44.25 291 ALA D C 1
ATOM 4393 O O . ALA B 1 291 ? 8.598 -1.058 42.282 1.00 45.66 291 ALA D O 1
ATOM 4395 N N . GLY B 1 292 ? 7.397 -1.835 43.953 1.00 43.58 292 GLY D N 1
ATOM 4396 C CA . GLY B 1 292 ? 7.361 -3.152 43.377 1.00 43.93 292 GLY D CA 1
ATOM 4397 C C . GLY B 1 292 ? 6.030 -3.832 43.271 1.00 44.11 292 GLY D C 1
ATOM 4398 O O . GLY B 1 292 ? 5.320 -3.707 42.316 1.00 44.40 292 GLY D O 1
ATOM 4399 N N . ARG B 1 293 ? 5.654 -4.480 44.342 1.00 43.61 293 ARG D N 1
ATOM 4400 C CA . ARG B 1 293 ? 4.560 -5.397 44.360 1.00 43.14 293 ARG D CA 1
ATOM 4401 C C . ARG B 1 293 ? 3.398 -4.773 45.063 1.00 43.17 293 ARG D C 1
ATOM 4402 O O . ARG B 1 293 ? 3.567 -3.934 45.907 1.00 43.40 293 ARG D O 1
ATOM 4410 N N . GLU B 1 294 ? 2.206 -5.169 44.670 1.00 42.75 294 GLU D N 1
ATOM 4411 C CA . GLU B 1 294 ? 0.994 -4.671 45.251 1.00 42.46 294 GLU D CA 1
ATOM 4412 C C . GLU B 1 294 ? 0.711 -5.143 46.661 1.00 42.49 294 GLU D C 1
ATOM 4413 O O . GLU B 1 294 ? 0.879 -6.289 47.000 1.00 41.52 294 GLU D O 1
ATOM 4415 N N . GLY B 1 295 ? 0.274 -4.197 47.471 1.00 42.71 295 GLY D N 1
ATOM 4416 C CA . GLY B 1 295 ? -0.097 -4.418 48.887 1.00 42.25 295 GLY D CA 1
ATOM 4417 C C . GLY B 1 295 ? 1.069 -4.713 49.829 1.00 42.21 295 GLY D C 1
ATOM 4418 O O . GLY B 1 295 ? 2.236 -4.488 49.479 1.00 42.65 295 GLY D O 1
ATOM 4419 N N . GLY B 1 296 ? 0.749 -5.168 51.042 1.00 41.53 296 GLY D N 1
ATOM 4420 C CA . GLY B 1 296 ? 1.681 -5.897 51.903 1.00 40.81 296 GLY D CA 1
ATOM 4421 C C . GLY B 1 296 ? 1.251 -7.348 51.764 1.00 40.79 296 GLY D C 1
ATOM 4422 O O . GLY B 1 296 ? 0.943 -7.787 50.652 1.00 41.66 296 GLY D O 1
ATOM 4423 N N . ASN B 1 297 ? 1.351 -8.147 52.814 1.00 40.18 297 ASN D N 1
ATOM 4424 C CA . ASN B 1 297 ? 2.454 -8.040 53.674 1.00 40.14 297 ASN D CA 1
ATOM 4425 C C . ASN B 1 297 ? 3.306 -9.111 53.028 1.00 39.57 297 ASN D C 1
ATOM 4426 O O . ASN B 1 297 ? 2.900 -10.294 52.988 1.00 39.81 297 ASN D O 1
ATOM 4431 N N . HIS B 1 298 ? 4.462 -8.704 52.497 1.00 38.35 298 HIS D N 1
ATOM 4432 C CA . HIS B 1 298 ? 5.373 -9.603 51.782 1.00 36.82 298 HIS D CA 1
ATOM 4433 C C . HIS B 1 298 ? 6.435 -10.140 52.677 1.00 35.85 298 HIS D C 1
ATOM 4434 O O . HIS B 1 298 ? 6.965 -9.404 53.491 1.00 35.89 298 HIS D O 1
ATOM 4441 N N . LEU B 1 299 ? 6.749 -11.419 52.499 1.00 34.68 299 LEU D N 1
ATOM 4442 C CA . LEU B 1 299 ? 7.813 -12.085 53.223 1.00 34.05 299 LEU D CA 1
ATOM 4443 C C . LEU B 1 299 ? 8.883 -12.618 52.248 1.00 34.12 299 LEU D C 1
ATOM 4444 O O . LEU B 1 299 ? 8.547 -13.324 51.313 1.00 34.19 299 LEU D O 1
ATOM 4449 N N . PHE B 1 300 ? 10.150 -12.299 52.446 1.00 33.66 300 PHE D N 1
ATOM 4450 C CA . PHE B 1 300 ? 11.184 -12.791 51.567 1.00 33.64 300 PHE D CA 1
ATOM 4451 C C . PHE B 1 300 ? 12.092 -13.735 52.261 1.00 33.48 300 PHE D C 1
ATOM 4452 O O . PHE B 1 300 ? 12.637 -13.384 53.215 1.00 34.42 300 PHE D O 1
ATOM 4460 N N . LEU B 1 301 ? 12.293 -14.930 51.756 1.00 33.27 301 LEU D N 1
ATOM 4461 C CA . LEU B 1 301 ? 13.173 -15.868 52.411 1.00 33.24 301 LEU D CA 1
ATOM 4462 C C . LEU B 1 301 ? 14.424 -16.229 51.646 1.00 34.16 301 LEU D C 1
ATOM 4463 O O . LEU B 1 301 ? 14.378 -16.642 50.542 1.00 34.68 301 LEU D O 1
ATOM 4468 N N . ALA B 1 302 ? 15.552 -16.092 52.307 1.00 34.95 302 ALA D N 1
ATOM 4469 C CA . ALA B 1 302 ? 16.838 -16.432 51.794 1.00 35.45 302 ALA D CA 1
ATOM 4470 C C . ALA B 1 302 ? 17.366 -17.587 52.604 1.00 36.62 302 ALA D C 1
ATOM 4471 O O . ALA B 1 302 ? 17.378 -17.605 53.789 1.00 36.75 302 ALA D O 1
ATOM 4473 N N . ASP B 1 303 ? 17.813 -18.560 51.868 1.00 38.38 303 ASP D N 1
ATOM 4474 C CA . ASP B 1 303 ? 17.877 -19.925 52.210 1.00 39.68 303 ASP D CA 1
ATOM 4475 C C . ASP B 1 303 ? 19.096 -20.598 51.670 1.00 39.43 303 ASP D C 1
ATOM 4476 O O . ASP B 1 303 ? 19.798 -20.063 50.873 1.00 39.40 303 ASP D O 1
ATOM 4481 N N . ARG B 1 304 ? 19.357 -21.779 52.149 1.00 39.07 304 ARG D N 1
ATOM 4482 C CA . ARG B 1 304 ? 20.363 -22.608 51.576 1.00 39.22 304 ARG D CA 1
ATOM 4483 C C . ARG B 1 304 ? 20.005 -22.916 50.144 1.00 39.54 304 ARG D C 1
ATOM 4484 O O . ARG B 1 304 ? 20.864 -23.150 49.334 1.00 39.68 304 ARG D O 1
ATOM 4486 N N . ASN B 1 305 ? 18.727 -22.969 49.830 1.00 39.98 305 ASN D N 1
ATOM 4487 C CA . ASN B 1 305 ? 18.297 -23.382 48.495 1.00 40.51 305 ASN D CA 1
ATOM 4488 C C . ASN B 1 305 ? 18.067 -22.230 47.549 1.00 40.34 305 ASN D C 1
ATOM 4489 O O . ASN B 1 305 ? 18.365 -22.330 46.389 1.00 40.63 305 ASN D O 1
ATOM 4494 N N . GLY B 1 306 ? 17.520 -21.128 48.023 1.00 40.88 306 GLY D N 1
ATOM 4495 C CA . GLY B 1 306 ? 17.394 -19.977 47.134 1.00 40.68 306 GLY D CA 1
ATOM 4496 C C . GLY B 1 306 ? 16.785 -18.787 47.807 1.00 40.21 306 GLY D C 1
ATOM 4497 O O . GLY B 1 306 ? 16.897 -18.648 49.007 1.00 39.95 306 GLY D O 1
ATOM 4498 N N . VAL B 1 307 ? 16.156 -17.932 47.009 1.00 40.36 307 VAL D N 1
ATOM 4499 C CA . VAL B 1 307 ? 15.385 -16.812 47.511 1.00 40.77 307 VAL D CA 1
ATOM 4500 C C . VAL B 1 307 ? 13.976 -16.871 46.989 1.00 41.04 307 VAL D C 1
ATOM 4501 O O . VAL B 1 307 ? 13.748 -16.971 45.792 1.00 40.38 307 VAL D O 1
ATOM 4505 N N . GLU B 1 308 ? 13.028 -16.790 47.904 1.00 42.29 308 GLU D N 1
ATOM 4506 C CA . GLU B 1 308 ? 11.625 -16.865 47.545 1.00 43.85 308 GLU D CA 1
ATOM 4507 C C . GLU B 1 308 ? 10.883 -15.694 48.140 1.00 44.00 308 GLU D C 1
ATOM 4508 O O . GLU B 1 308 ? 11.006 -15.442 49.332 1.00 43.93 308 GLU D O 1
ATOM 4514 N N . HIS B 1 309 ? 10.146 -14.961 47.311 1.00 44.54 309 HIS D N 1
ATOM 4515 C CA . HIS B 1 309 ? 9.030 -14.163 47.817 1.00 44.91 309 HIS D CA 1
ATOM 4516 C C . HIS B 1 309 ? 7.837 -15.078 48.138 1.00 44.78 309 HIS D C 1
ATOM 4517 O O . HIS B 1 309 ? 7.480 -15.968 47.381 1.00 44.64 309 HIS D O 1
ATOM 4524 N N . ILE B 1 310 ? 7.234 -14.875 49.289 1.00 45.40 310 ILE D N 1
ATOM 4525 C CA . ILE B 1 310 ? 6.014 -15.595 49.641 1.00 45.68 310 ILE D CA 1
ATOM 4526 C C . ILE B 1 310 ? 4.902 -14.570 49.831 1.00 47.30 310 ILE D C 1
ATOM 4527 O O . ILE B 1 310 ? 5.150 -13.473 50.324 1.00 47.40 310 ILE D O 1
ATOM 4532 N N . ASP B 1 311 ? 3.693 -14.883 49.379 1.00 49.44 311 ASP D N 1
ATOM 4533 C CA . ASP B 1 311 ? 2.572 -14.014 49.720 1.00 51.68 311 ASP D CA 1
ATOM 4534 C C . ASP B 1 311 ? 1.787 -14.598 50.886 1.00 52.09 311 ASP D C 1
ATOM 4535 O O . ASP B 1 311 ? 1.691 -15.834 51.055 1.00 52.22 311 ASP D O 1
ATOM 4540 N N . CYS B 1 312 ? 1.267 -13.685 51.701 1.00 52.56 312 CYS D N 1
ATOM 4541 C CA . CYS B 1 312 ? 0.849 -14.006 53.054 1.00 53.08 312 CYS D CA 1
ATOM 4542 C C . CYS B 1 312 ? -0.565 -13.505 53.389 1.00 53.80 312 CYS D C 1
ATOM 4543 O O . CYS B 1 312 ? -1.142 -13.854 54.445 1.00 54.13 312 CYS D O 1
ATOM 4546 N N . SER B 1 313 ? -1.116 -12.714 52.468 1.00 53.89 313 SER D N 1
ATOM 4547 C CA . SER B 1 313 ? -2.431 -12.103 52.611 1.00 53.93 313 SER D CA 1
ATOM 4548 C C . SER B 1 313 ? -3.559 -13.099 52.883 1.00 53.66 313 SER D C 1
ATOM 4549 O O . SER B 1 313 ? -4.508 -12.769 53.581 1.00 53.83 313 SER D O 1
ATOM 4552 N N . ARG B 1 314 ? -3.456 -14.315 52.360 1.00 53.40 314 ARG D N 1
ATOM 4553 C CA . ARG B 1 314 ? -4.413 -15.366 52.753 1.00 53.22 314 ARG D CA 1
ATOM 4554 C C . ARG B 1 314 ? -3.885 -16.413 53.827 1.00 52.80 314 ARG D C 1
ATOM 4555 O O . ARG B 1 314 ? -4.176 -17.614 53.740 1.00 52.67 314 ARG D O 1
ATOM 4557 N N . VAL B 1 315 ? -3.102 -15.946 54.816 1.00 52.20 315 VAL D N 1
ATOM 4558 C CA . VAL B 1 315 ? -2.764 -16.767 56.005 1.00 51.47 315 VAL D CA 1
ATOM 4559 C C . VAL B 1 315 ? -3.593 -16.260 57.171 1.00 50.90 315 VAL D C 1
ATOM 4560 O O . VAL B 1 315 ? -3.955 -15.064 57.224 1.00 50.24 315 VAL D O 1
ATOM 4564 N N . ASP B 1 316 ? -3.913 -17.159 58.089 1.00 50.13 316 ASP D N 1
ATOM 4565 C CA . ASP B 1 316 ? -4.901 -16.806 59.090 1.00 50.16 316 ASP D CA 1
ATOM 4566 C C . ASP B 1 316 ? -4.257 -16.353 60.400 1.00 49.18 316 ASP D C 1
ATOM 4567 O O . ASP B 1 316 ? -3.225 -16.880 60.813 1.00 48.73 316 ASP D O 1
ATOM 4572 N N . LEU B 1 317 ? -4.911 -15.376 61.024 1.00 47.93 317 LEU D N 1
ATOM 4573 C CA . LEU B 1 317 ? -4.465 -14.702 62.213 1.00 46.82 317 LEU D CA 1
ATOM 4574 C C . LEU B 1 317 ? -5.024 -15.409 63.444 1.00 46.88 317 LEU D C 1
ATOM 4575 O O . LEU B 1 317 ? -6.142 -15.093 63.865 1.00 47.46 317 LEU D O 1
ATOM 4580 N N . PRO B 1 318 ? -4.258 -16.334 64.062 1.00 46.38 318 PRO D N 1
ATOM 4581 C CA . PRO B 1 318 ? -4.940 -17.246 64.971 1.00 46.18 318 PRO D CA 1
ATOM 4582 C C . PRO B 1 318 ? -5.095 -16.707 66.403 1.00 46.34 318 PRO D C 1
ATOM 4583 O O . PRO B 1 318 ? -5.638 -17.420 67.261 1.00 46.77 318 PRO D O 1
ATOM 4587 N N . PHE B 1 319 ? -4.646 -15.470 66.644 1.00 45.95 319 PHE D N 1
ATOM 4588 C CA . PHE B 1 319 ? -4.692 -14.838 67.970 1.00 46.35 319 PHE D CA 1
ATOM 4589 C C . PHE B 1 319 ? -6.064 -14.920 68.673 1.00 46.46 319 PHE D C 1
ATOM 4590 O O . PHE B 1 319 ? -6.144 -15.492 69.766 1.00 46.15 319 PHE D O 1
ATOM 4598 N N . GLY B 1 320 ? -7.107 -14.340 68.054 1.00 46.10 320 GLY D N 1
ATOM 4599 C CA . GLY B 1 320 ? -8.507 -14.591 68.424 1.00 46.05 320 GLY D CA 1
ATOM 4600 C C . GLY B 1 320 ? -8.881 -16.039 68.797 1.00 46.41 320 GLY D C 1
ATOM 4601 O O . GLY B 1 320 ? -9.120 -16.333 69.979 1.00 46.03 320 GLY D O 1
ATOM 4602 N N . ARG B 1 321 ? -8.949 -16.954 67.818 1.00 46.65 321 ARG D N 1
ATOM 4603 C CA . ARG B 1 321 ? -9.295 -18.351 68.129 1.00 47.39 321 ARG D CA 1
ATOM 4604 C C . ARG B 1 321 ? -8.465 -18.804 69.351 1.00 48.15 321 ARG D C 1
ATOM 4605 O O . ARG B 1 321 ? -8.980 -19.447 70.278 1.00 48.62 321 ARG D O 1
ATOM 4607 N N . GLN B 1 322 ? -7.184 -18.427 69.370 1.00 48.36 322 GLN D N 1
ATOM 4608 C CA . GLN B 1 322 ? -6.287 -18.883 70.422 1.00 47.87 322 GLN D CA 1
ATOM 4609 C C . GLN B 1 322 ? -6.521 -18.093 71.731 1.00 47.33 322 GLN D C 1
ATOM 4610 O O . GLN B 1 322 ? -6.212 -18.577 72.799 1.00 47.31 322 GLN D O 1
ATOM 4612 N N . PHE B 1 323 ? -7.109 -16.907 71.655 1.00 47.05 323 PHE D N 1
ATOM 4613 C CA . PHE B 1 323 ? -7.319 -16.079 72.847 1.00 47.41 323 PHE D CA 1
ATOM 4614 C C . PHE B 1 323 ? -8.541 -16.553 73.600 1.00 48.16 323 PHE D C 1
ATOM 4615 O O . PHE B 1 323 ? -8.455 -16.864 74.791 1.00 48.55 323 PHE D O 1
ATOM 4623 N N . LEU B 1 324 ? -9.677 -16.632 72.905 1.00 48.56 324 LEU D N 1
ATOM 4624 C CA . LEU B 1 324 ? -10.929 -17.072 73.519 1.00 48.45 324 LEU D CA 1
ATOM 4625 C C . LEU B 1 324 ? -10.756 -18.412 74.179 1.00 48.94 324 LEU D C 1
ATOM 4626 O O . LEU B 1 324 ? -11.209 -18.610 75.301 1.00 49.32 324 LEU D O 1
ATOM 4631 N N . ALA B 1 325 ? -10.098 -19.330 73.486 1.00 49.60 325 ALA D N 1
ATOM 4632 C CA . ALA B 1 325 ? -9.818 -20.639 74.052 1.00 51.05 325 ALA D CA 1
ATOM 4633 C C . ALA B 1 325 ? -8.979 -20.562 75.350 1.00 51.85 325 ALA D C 1
ATOM 4634 O O . ALA B 1 325 ? -9.059 -21.430 76.219 1.00 51.67 325 ALA D O 1
ATOM 4636 N N . ASP B 1 326 ? -8.180 -19.511 75.479 1.00 53.16 326 ASP D N 1
ATOM 4637 C CA . ASP B 1 326 ? -7.411 -19.303 76.693 1.00 54.59 326 ASP D CA 1
ATOM 4638 C C . ASP B 1 326 ? -8.372 -18.946 77.817 1.00 54.99 326 ASP D C 1
ATOM 4639 O O . ASP B 1 326 ? -8.300 -19.503 78.906 1.00 55.50 326 ASP D O 1
ATOM 4644 N N . ILE B 1 327 ? -9.286 -18.024 77.533 1.00 55.15 327 ILE D N 1
ATOM 4645 C CA . ILE B 1 327 ? -10.341 -17.649 78.469 1.00 54.92 327 ILE D CA 1
ATOM 4646 C C . ILE B 1 327 ? -11.181 -18.876 78.890 1.00 55.24 327 ILE D C 1
ATOM 4647 O O . ILE B 1 327 ? -11.282 -19.195 80.071 1.00 55.13 327 ILE D O 1
ATOM 4652 N N . ARG B 1 328 ? -11.749 -19.575 77.917 1.00 55.83 328 ARG D N 1
ATOM 4653 C CA . ARG B 1 328 ? -12.405 -20.847 78.184 1.00 56.67 328 ARG D CA 1
ATOM 4654 C C . ARG B 1 328 ? -11.581 -21.858 79.050 1.00 56.97 328 ARG D C 1
ATOM 4655 O O . ARG B 1 328 ? -12.146 -22.483 79.935 1.00 57.02 328 ARG D O 1
ATOM 4657 N N . ASP B 1 329 ? -10.269 -22.006 78.826 1.00 57.46 329 ASP D N 1
ATOM 4658 C CA . ASP B 1 329 ? -9.483 -23.081 79.508 1.00 57.88 329 ASP D CA 1
ATOM 4659 C C . ASP B 1 329 ? -8.466 -22.616 80.573 1.00 57.47 329 ASP D C 1
ATOM 4660 O O . ASP B 1 329 ? -7.758 -23.430 81.177 1.00 57.35 329 ASP D O 1
ATOM 4665 N N . ARG B 1 330 ? -8.405 -21.311 80.789 1.00 57.34 330 ARG D N 1
ATOM 4666 C CA . ARG B 1 330 ? -7.363 -20.655 81.611 1.00 57.52 330 ARG D CA 1
ATOM 4667 C C . ARG B 1 330 ? -5.893 -20.974 81.216 1.00 58.22 330 ARG D C 1
ATOM 4668 O O . ARG B 1 330 ? -4.997 -21.032 82.085 1.00 58.55 330 ARG D O 1
ATOM 4676 N N . THR B 1 331 ? -5.674 -21.136 79.897 1.00 58.39 331 THR D N 1
ATOM 4677 C CA . THR B 1 331 ? -4.350 -21.373 79.269 1.00 58.48 331 THR D CA 1
ATOM 4678 C C . THR B 1 331 ? -3.724 -20.058 78.715 1.00 58.12 331 THR D C 1
ATOM 4679 O O . THR B 1 331 ? -4.287 -18.966 78.894 1.00 57.34 331 THR D O 1
ATOM 4683 N N . GLU B 1 332 ? -2.562 -20.183 78.060 1.00 57.79 332 GLU D N 1
ATOM 4684 C CA . GLU B 1 332 ? -1.830 -19.041 77.488 1.00 57.37 332 GLU D CA 1
ATOM 4685 C C . GLU B 1 332 ? -1.182 -19.374 76.135 1.00 56.75 332 GLU D C 1
ATOM 4686 O O . GLU B 1 332 ? 0.013 -19.122 75.936 1.00 57.04 332 GLU D O 1
ATOM 4692 N N . THR B 1 333 ? -1.975 -19.934 75.215 1.00 55.92 333 THR D N 1
ATOM 4693 C CA . THR B 1 333 ? -1.507 -20.276 73.852 1.00 54.81 333 THR D CA 1
ATOM 4694 C C . THR B 1 333 ? -1.415 -19.066 72.926 1.00 54.09 333 THR D C 1
ATOM 4695 O O . THR B 1 333 ? -0.599 -19.049 72.003 1.00 52.99 333 THR D O 1
ATOM 4699 N N . ALA B 1 334 ? -2.221 -18.057 73.178 1.00 53.90 334 ALA D N 1
ATOM 4700 C CA . ALA B 1 334 ? -2.151 -16.865 72.367 1.00 54.32 334 ALA D CA 1
ATOM 4701 C C . ALA B 1 334 ? -0.834 -16.168 72.529 1.00 54.58 334 ALA D C 1
ATOM 4702 O O . ALA B 1 334 ? -0.226 -15.757 71.575 1.00 54.68 334 ALA D O 1
ATOM 4712 N N . PRO B 1 336 ? 2.355 -15.769 75.946 1.00 51.81 336 PRO D N 1
A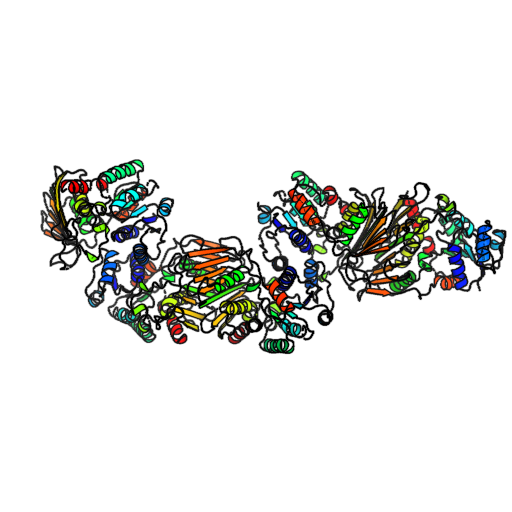TOM 4713 C CA . PRO B 1 336 ? 2.575 -16.054 77.334 1.00 50.20 336 PRO D CA 1
ATOM 4714 C C . PRO B 1 336 ? 2.313 -14.805 78.078 1.00 48.42 336 PRO D C 1
ATOM 4715 O O . PRO B 1 336 ? 2.613 -13.773 77.591 1.00 47.62 336 PRO D O 1
ATOM 4719 N N . GLN B 1 337 ? 1.728 -14.920 79.244 1.00 47.26 337 GLN D N 1
ATOM 4720 C CA . GLN B 1 337 ? 1.391 -13.791 80.076 1.00 45.77 337 GLN D CA 1
ATOM 4721 C C . GLN B 1 337 ? 2.689 -13.133 80.504 1.00 45.35 337 GLN D C 1
ATOM 4722 O O . GLN B 1 337 ? 2.801 -11.901 80.511 1.00 44.60 337 GLN D O 1
ATOM 4728 N N . GLU B 1 338 ? 3.669 -13.983 80.837 1.00 45.12 338 GLU D N 1
ATOM 4729 C CA . GLU B 1 338 ? 5.048 -13.568 81.126 1.00 44.83 338 GLU D CA 1
ATOM 4730 C C . GLU B 1 338 ? 5.529 -12.603 80.033 1.00 44.47 338 GLU D C 1
ATOM 4731 O O . GLU B 1 338 ? 5.934 -11.466 80.314 1.00 44.80 338 GLU D O 1
ATOM 4733 N N . ARG B 1 339 ? 5.424 -13.049 78.786 1.00 43.58 339 ARG D N 1
ATOM 4734 C CA . ARG B 1 339 ? 5.892 -12.279 77.639 1.00 43.12 339 ARG D CA 1
ATOM 4735 C C . ARG B 1 339 ? 5.181 -10.949 77.487 1.00 42.81 339 ARG D C 1
ATOM 4736 O O . ARG B 1 339 ? 5.816 -9.927 77.225 1.00 42.82 339 ARG D O 1
ATOM 4744 N N . CYS B 1 340 ? 3.869 -10.968 77.656 1.00 42.39 340 CYS D N 1
ATOM 4745 C CA . CYS B 1 340 ? 3.076 -9.782 77.459 1.00 42.89 340 CYS D CA 1
ATOM 4746 C C . CYS B 1 340 ? 3.669 -8.651 78.281 1.00 42.42 340 CYS D C 1
ATOM 4747 O O . CYS B 1 340 ? 3.815 -7.523 77.802 1.00 42.22 340 CYS D O 1
ATOM 4750 N N . PHE B 1 341 ? 4.034 -8.986 79.523 1.00 42.26 341 PHE D N 1
ATOM 4751 C CA . PHE B 1 341 ? 4.593 -8.040 80.481 1.00 41.07 341 PHE D CA 1
ATOM 4752 C C . PHE B 1 341 ? 6.043 -7.731 80.186 1.00 41.27 341 PHE D C 1
ATOM 4753 O O . PHE B 1 341 ? 6.446 -6.564 80.241 1.00 40.80 341 PHE D O 1
ATOM 4761 N N . LYS B 1 342 ? 6.823 -8.768 79.863 1.00 41.53 342 LYS D N 1
ATOM 4762 C CA . LYS B 1 342 ? 8.231 -8.585 79.523 1.00 42.19 342 LYS D CA 1
ATOM 4763 C C . LYS B 1 342 ? 8.436 -7.537 78.427 1.00 42.87 342 LYS D C 1
ATOM 4764 O O . LYS B 1 342 ? 9.342 -6.691 78.531 1.00 43.55 342 LYS D O 1
ATOM 4766 N N . ALA B 1 343 ? 7.583 -7.558 77.400 1.00 43.18 343 ALA D N 1
ATOM 4767 C CA . ALA B 1 343 ? 7.664 -6.560 76.306 1.00 43.23 343 ALA D CA 1
ATOM 4768 C C . ALA B 1 343 ? 7.495 -5.133 76.826 1.00 43.60 343 ALA D C 1
ATOM 4769 O O . ALA B 1 343 ? 8.188 -4.195 76.394 1.00 43.38 343 ALA D O 1
ATOM 4779 N N . GLU B 1 345 ? 7.946 -4.156 79.953 1.00 42.80 345 GLU D N 1
ATOM 4780 C CA . GLU B 1 345 ? 9.103 -3.874 80.788 1.00 42.08 345 GLU D CA 1
ATOM 4781 C C . GLU B 1 345 ? 10.288 -3.416 79.946 1.00 41.10 345 GLU D C 1
ATOM 4782 O O . GLU B 1 345 ? 10.937 -2.414 80.278 1.00 41.26 345 GLU D O 1
ATOM 4788 N N . LEU B 1 346 ? 10.564 -4.154 78.867 1.00 39.39 346 LEU D N 1
ATOM 4789 C CA . LEU B 1 346 ? 11.620 -3.785 77.945 1.00 38.05 346 LEU D CA 1
ATOM 4790 C C . LEU B 1 346 ? 11.428 -2.389 77.376 1.00 37.83 346 LEU D C 1
ATOM 4791 O O . LEU B 1 346 ? 12.360 -1.600 77.365 1.00 37.93 346 LEU D O 1
ATOM 4796 N N . ALA B 1 347 ? 10.219 -2.072 76.923 1.00 37.80 347 ALA D N 1
ATOM 4797 C CA . ALA B 1 347 ? 9.965 -0.784 76.290 1.00 37.79 347 ALA D CA 1
ATOM 4798 C C . ALA B 1 347 ? 10.001 0.324 77.308 1.00 38.25 347 ALA D C 1
ATOM 4799 O O . ALA B 1 347 ? 10.405 1.449 76.978 1.00 38.35 347 ALA D O 1
ATOM 4801 N N . LEU B 1 348 ? 9.593 0.001 78.543 1.00 38.54 348 LEU D N 1
ATOM 4802 C CA . LEU B 1 348 ? 9.706 0.937 79.658 1.00 39.11 348 LEU D CA 1
ATOM 4803 C C . LEU B 1 348 ? 11.153 1.242 80.090 1.00 39.76 348 LEU D C 1
ATOM 4804 O O . LEU B 1 348 ? 11.534 2.425 80.173 1.00 40.04 348 LEU D O 1
ATOM 4809 N N . GLN B 1 349 ? 11.955 0.200 80.328 1.00 40.02 349 GLN D N 1
ATOM 4810 C CA . GLN B 1 349 ? 13.393 0.381 80.618 1.00 41.10 349 GLN D CA 1
ATOM 4811 C C . GLN B 1 349 ? 14.121 1.137 79.498 1.00 40.16 349 GLN D C 1
ATOM 4812 O O . GLN B 1 349 ? 14.925 2.040 79.771 1.00 39.52 349 GLN D O 1
ATOM 4818 N N . ALA B 1 350 ? 13.833 0.767 78.246 1.00 39.27 350 ALA D N 1
ATOM 4819 C CA . ALA B 1 350 ? 14.340 1.520 77.101 1.00 38.61 350 ALA D CA 1
ATOM 4820 C C . ALA B 1 350 ? 13.894 2.958 77.204 1.00 38.49 350 ALA D C 1
ATOM 4821 O O . ALA B 1 350 ? 14.682 3.874 76.986 1.00 37.73 350 ALA D O 1
ATOM 4823 N N . GLN B 1 351 ? 12.628 3.157 77.570 1.00 38.89 351 GLN D N 1
ATOM 4824 C CA . GLN B 1 351 ? 12.079 4.506 77.643 1.00 39.37 351 GLN D CA 1
ATOM 4825 C C . GLN B 1 351 ? 12.766 5.297 78.744 1.00 39.65 351 GLN D C 1
ATOM 4826 O O . GLN B 1 351 ? 13.226 6.433 78.526 1.00 39.19 351 GLN D O 1
ATOM 4832 N N . ALA B 1 352 ? 12.881 4.647 79.879 1.00 40.16 352 ALA D N 1
ATOM 4833 C CA . ALA B 1 352 ? 13.493 5.183 81.056 1.00 40.60 352 ALA D CA 1
ATOM 4834 C C . ALA B 1 352 ? 14.920 5.504 80.867 1.00 40.89 352 ALA D C 1
ATOM 4835 O O . ALA B 1 352 ? 15.386 6.511 81.350 1.00 42.07 352 ALA D O 1
ATOM 4837 N N . ILE B 1 353 ? 15.627 4.656 80.154 1.00 40.54 353 ILE D N 1
ATOM 4838 C CA . ILE B 1 353 ? 17.053 4.821 80.025 1.00 40.18 353 ILE D CA 1
ATOM 4839 C C . ILE B 1 353 ? 17.408 5.734 78.912 1.00 39.85 353 ILE D C 1
ATOM 4840 O O . ILE B 1 353 ? 18.529 5.974 78.654 1.00 40.16 353 ILE D O 1
ATOM 4845 N N . ALA B 1 354 ? 16.418 6.265 78.257 1.00 40.02 354 ALA D N 1
ATOM 4846 C CA . ALA B 1 354 ? 16.658 7.263 77.268 1.00 40.17 354 ALA D CA 1
ATOM 4847 C C . ALA B 1 354 ? 16.664 8.674 77.847 1.00 40.81 354 ALA D C 1
ATOM 4848 O O . ALA B 1 354 ? 16.755 9.615 77.105 1.00 40.09 354 ALA D O 1
ATOM 4850 N N . GLU B 1 355 ? 16.544 8.822 79.167 1.00 41.81 355 GLU D N 1
ATOM 4851 C CA . GLU B 1 355 ? 16.786 10.151 79.853 1.00 41.47 355 GLU D CA 1
ATOM 4852 C C . GLU B 1 355 ? 17.544 10.067 81.214 1.00 41.46 355 GLU D C 1
ATOM 4853 O O . GLU B 1 355 ? 18.789 10.126 81.304 1.00 40.61 355 GLU D O 1
ATOM 4855 N N . GLU C 1 26 ? 26.403 -3.887 20.962 1.00 40.54 26 GLU G N 1
ATOM 4856 C CA . GLU C 1 26 ? 27.118 -4.393 22.177 1.00 40.88 26 GLU G CA 1
ATOM 4857 C C . GLU C 1 26 ? 27.173 -5.929 22.168 1.00 40.49 26 GLU G C 1
ATOM 4858 O O . GLU C 1 26 ? 26.140 -6.563 21.944 1.00 41.16 26 GLU G O 1
ATOM 4860 N N . LEU C 1 27 ? 28.349 -6.525 22.426 1.00 39.12 27 LEU G N 1
ATOM 4861 C CA . LEU C 1 27 ? 28.451 -8.007 22.602 1.00 36.82 27 LEU G CA 1
ATOM 4862 C C . LEU C 1 27 ? 28.499 -8.490 24.057 1.00 35.66 27 LEU G C 1
ATOM 4863 O O . LEU C 1 27 ? 29.234 -7.975 24.883 1.00 34.61 27 LEU G O 1
ATOM 4868 N N . ARG C 1 28 ? 27.710 -9.514 24.346 1.00 35.08 28 ARG G N 1
ATOM 4869 C CA . ARG C 1 28 ? 27.698 -10.116 25.681 1.00 34.31 28 ARG G CA 1
ATOM 4870 C C . ARG C 1 28 ? 28.327 -11.487 25.678 1.00 32.35 28 ARG G C 1
ATOM 4871 O O . ARG C 1 28 ? 27.976 -12.329 24.857 1.00 32.56 28 ARG G O 1
ATOM 4879 N N . PHE C 1 29 ? 29.258 -11.696 26.597 1.00 30.10 29 PHE G N 1
ATOM 4880 C CA . PHE C 1 29 ? 29.866 -12.983 26.757 1.00 28.00 29 PHE G CA 1
ATOM 4881 C C . PHE C 1 29 ? 29.849 -13.379 28.187 1.00 26.95 29 PHE G C 1
ATOM 4882 O O . PHE C 1 29 ? 29.646 -12.554 29.069 1.00 27.45 29 PHE G O 1
ATOM 4890 N N . ALA C 1 30 ? 30.110 -14.653 28.404 1.00 25.48 30 ALA G N 1
ATOM 4891 C CA . ALA C 1 30 ? 30.129 -15.248 29.712 1.00 24.21 30 ALA G CA 1
ATOM 4892 C C . ALA C 1 30 ? 31.414 -16.063 29.839 1.00 23.70 30 ALA G C 1
ATOM 4893 O O . ALA C 1 30 ? 31.955 -16.510 28.841 1.00 23.34 30 ALA G O 1
ATOM 4895 N N . ALA C 1 31 ? 31.914 -16.221 31.062 1.00 23.54 31 ALA G N 1
ATOM 4896 C CA . ALA C 1 31 ? 33.052 -17.091 31.328 1.00 23.98 31 ALA G CA 1
ATOM 4897 C C . ALA C 1 31 ? 32.657 -18.496 31.902 1.00 24.39 31 ALA G C 1
ATOM 4898 O O . ALA C 1 31 ? 31.989 -18.609 32.961 1.00 24.39 31 ALA G O 1
ATOM 4900 N N . VAL C 1 32 ? 33.055 -19.558 31.191 1.00 23.93 32 VAL G N 1
ATOM 4901 C CA . VAL C 1 32 ? 32.813 -20.924 31.675 1.00 23.84 32 VAL G CA 1
ATOM 4902 C C . VAL C 1 32 ? 34.070 -21.762 31.751 1.00 23.86 32 VAL G C 1
ATOM 4903 O O . VAL C 1 32 ? 34.688 -22.052 30.734 1.00 23.91 32 VAL G O 1
ATOM 4907 N N . GLY C 1 33 ? 34.418 -22.158 32.971 1.00 24.07 33 GLY G N 1
ATOM 4908 C CA . GLY C 1 33 ? 35.664 -22.832 33.254 1.00 24.65 33 GLY G CA 1
ATOM 4909 C C . GLY C 1 33 ? 36.799 -21.873 33.507 1.00 25.22 33 GLY G C 1
ATOM 4910 O O . GLY C 1 33 ? 37.372 -21.314 32.556 1.00 25.44 33 GLY G O 1
ATOM 4911 N N . LEU C 1 34 ? 37.133 -21.719 34.789 1.00 25.49 34 LEU G N 1
ATOM 4912 C CA . LEU C 1 34 ? 38.125 -20.781 35.278 1.00 25.65 34 LEU G CA 1
ATOM 4913 C C . LEU C 1 34 ? 39.420 -21.447 35.703 1.00 26.51 34 LEU G C 1
ATOM 4914 O O . LEU C 1 34 ? 40.297 -20.804 36.300 1.00 26.50 34 LEU G O 1
ATOM 4919 N N . ASN C 1 35 ? 39.546 -22.737 35.383 1.00 27.53 35 ASN G N 1
ATOM 4920 C CA . ASN C 1 35 ? 40.669 -23.579 35.844 1.00 28.12 35 ASN G CA 1
ATOM 4921 C C . ASN C 1 35 ? 42.110 -23.142 35.531 1.00 28.37 35 ASN G C 1
ATOM 4922 O O . ASN C 1 35 ? 43.043 -23.639 36.154 1.00 29.23 35 ASN G O 1
ATOM 4927 N N . HIS C 1 36 ? 42.296 -22.190 34.638 1.00 28.30 36 HIS G N 1
ATOM 4928 C CA . HIS C 1 36 ? 43.604 -21.665 34.343 1.00 28.21 36 HIS G CA 1
ATOM 4929 C C . HIS C 1 36 ? 43.514 -20.175 34.391 1.00 28.29 36 HIS G C 1
ATOM 4930 O O . HIS C 1 36 ? 42.506 -19.639 34.113 1.00 27.94 36 HIS G O 1
ATOM 4937 N N . ASN C 1 37 ? 44.632 -19.541 34.677 1.00 28.94 37 ASN G N 1
ATOM 4938 C CA . ASN C 1 37 ? 44.860 -18.125 34.886 1.00 28.82 37 ASN G CA 1
ATOM 4939 C C . ASN C 1 37 ? 44.481 -17.376 33.704 1.00 28.62 37 ASN G C 1
ATOM 4940 O O . ASN C 1 37 ? 44.018 -16.302 33.789 1.00 29.04 37 ASN G O 1
ATOM 4945 N N . HIS C 1 38 ? 44.731 -17.969 32.566 1.00 27.74 38 HIS G N 1
ATOM 4946 C CA . HIS C 1 38 ? 44.590 -17.343 31.298 1.00 26.70 38 HIS G CA 1
ATOM 4947 C C . HIS C 1 38 ? 43.228 -16.801 31.088 1.00 25.45 38 HIS G C 1
ATOM 4948 O O . HIS C 1 38 ? 43.039 -15.910 30.340 1.00 25.99 38 HIS G O 1
ATOM 4955 N N . ILE C 1 39 ? 42.275 -17.334 31.777 1.00 23.77 39 ILE G N 1
ATOM 4956 C CA . ILE C 1 39 ? 40.955 -16.791 31.742 1.00 22.47 39 ILE G CA 1
ATOM 4957 C C . ILE C 1 39 ? 40.895 -15.272 31.918 1.00 22.64 39 ILE G C 1
ATOM 4958 O O . ILE C 1 39 ? 40.041 -14.628 31.305 1.00 23.59 39 ILE G O 1
ATOM 4963 N N . TYR C 1 40 ? 41.804 -14.701 32.702 1.00 21.80 40 TYR G N 1
ATOM 4964 C CA . TYR C 1 40 ? 41.823 -13.252 32.931 1.00 21.50 40 TYR G CA 1
ATOM 4965 C C . TYR C 1 40 ? 42.263 -12.454 31.697 1.00 21.62 40 TYR G C 1
ATOM 4966 O O . TYR C 1 40 ? 41.663 -11.416 31.373 1.00 21.76 40 TYR G O 1
ATOM 4975 N N . GLY C 1 41 ? 43.293 -12.933 31.005 1.00 20.93 41 GLY G N 1
ATOM 4976 C CA . GLY C 1 41 ? 43.701 -12.265 29.797 1.00 20.99 41 GLY G CA 1
ATOM 4977 C C . GLY C 1 41 ? 42.595 -12.376 28.759 1.00 21.28 41 GLY G C 1
ATOM 4978 O O . GLY C 1 41 ? 42.346 -11.444 27.988 1.00 21.57 41 GLY G O 1
ATOM 4979 N N . GLN C 1 42 ? 41.916 -13.521 28.736 1.00 20.88 42 GLN G N 1
ATOM 4980 C CA . GLN C 1 42 ? 40.810 -13.688 27.814 1.00 20.39 42 GLN G CA 1
ATOM 4981 C C . GLN C 1 42 ? 39.717 -12.630 28.098 1.00 20.25 42 GLN G C 1
ATOM 4982 O O . GLN C 1 42 ? 39.372 -11.838 27.227 1.00 20.06 42 GLN G O 1
ATOM 4988 N N . VAL C 1 43 ? 39.200 -12.606 29.315 1.00 19.75 43 VAL G N 1
ATOM 4989 C CA . VAL C 1 43 ? 38.141 -11.686 29.636 1.00 20.15 43 VAL G CA 1
ATOM 4990 C C . VAL C 1 43 ? 38.623 -10.211 29.461 1.00 20.96 43 VAL G C 1
ATOM 4991 O O . VAL C 1 43 ? 37.881 -9.364 28.915 1.00 20.22 43 VAL G O 1
ATOM 4995 N N . ASN C 1 44 ? 39.855 -9.907 29.895 1.00 21.51 44 ASN G N 1
ATOM 4996 C CA . ASN C 1 44 ? 40.340 -8.517 29.805 1.00 22.81 44 ASN G CA 1
ATOM 4997 C C . ASN C 1 44 ? 40.436 -8.043 28.360 1.00 23.25 44 ASN G C 1
ATOM 4998 O O . ASN C 1 44 ? 40.119 -6.898 28.019 1.00 23.28 44 ASN G O 1
ATOM 5003 N N . CYS C 1 45 ? 40.919 -8.937 27.524 1.00 23.99 45 CYS G N 1
ATOM 5004 C CA . CYS C 1 45 ? 41.130 -8.643 26.141 1.00 25.24 45 CYS G CA 1
ATOM 5005 C C . CYS C 1 45 ? 39.800 -8.233 25.498 1.00 25.97 45 CYS G C 1
ATOM 5006 O O . CYS C 1 45 ? 39.756 -7.315 24.665 1.00 26.22 45 CYS G O 1
ATOM 5009 N N . LEU C 1 46 ? 38.724 -8.888 25.935 1.00 26.72 46 LEU G N 1
ATOM 5010 C CA . LEU C 1 46 ? 37.389 -8.666 25.396 1.00 27.23 46 LEU G CA 1
ATOM 5011 C C . LEU C 1 46 ? 36.733 -7.472 26.035 1.00 27.63 46 LEU G C 1
ATOM 5012 O O . LEU C 1 46 ? 36.083 -6.712 25.355 1.00 27.97 46 LEU G O 1
ATOM 5017 N N . LEU C 1 47 ? 36.860 -7.345 27.353 1.00 28.48 47 LEU G N 1
ATOM 5018 C CA . LEU C 1 47 ? 36.499 -6.123 28.062 1.00 28.84 47 LEU G CA 1
ATOM 5019 C C . LEU C 1 47 ? 37.110 -4.897 27.395 1.00 30.00 47 LEU G C 1
ATOM 5020 O O . LEU C 1 47 ? 36.407 -3.953 27.044 1.00 30.90 47 LEU G O 1
ATOM 5025 N N . ARG C 1 48 ? 38.422 -4.948 27.187 1.00 30.95 48 ARG G N 1
ATOM 5026 C CA . ARG C 1 48 ? 39.202 -3.838 26.658 1.00 31.79 48 ARG G CA 1
ATOM 5027 C C . ARG C 1 48 ? 38.668 -3.393 25.274 1.00 31.95 48 ARG G C 1
ATOM 5028 O O . ARG C 1 48 ? 38.759 -2.237 24.880 1.00 33.32 48 ARG G O 1
ATOM 5036 N N . ALA C 1 49 ? 38.049 -4.307 24.557 1.00 32.01 49 ALA G N 1
ATOM 5037 C CA . ALA C 1 49 ? 37.715 -4.058 23.157 1.00 31.44 49 ALA G CA 1
ATOM 5038 C C . ALA C 1 49 ? 36.235 -3.780 22.982 1.00 30.85 49 ALA G C 1
ATOM 5039 O O . ALA C 1 49 ? 35.769 -3.649 21.857 1.00 31.05 49 ALA G O 1
ATOM 5041 N N . GLY C 1 50 ? 35.500 -3.712 24.085 1.00 29.84 50 GLY G N 1
ATOM 5042 C CA . GLY C 1 50 ? 34.157 -3.198 24.029 1.00 29.45 50 GLY G CA 1
ATOM 5043 C C . GLY C 1 50 ? 33.053 -4.129 24.464 1.00 29.78 50 GLY G C 1
ATOM 5044 O O . GLY C 1 50 ? 31.929 -3.670 24.732 1.00 29.24 50 GLY G O 1
ATOM 5045 N N . ALA C 1 51 ? 33.354 -5.438 24.517 1.00 29.55 51 ALA G N 1
ATOM 5046 C CA . ALA C 1 51 ? 32.377 -6.459 24.918 1.00 28.07 51 ALA G CA 1
ATOM 5047 C C . ALA C 1 51 ? 31.959 -6.212 26.350 1.00 27.98 51 ALA G C 1
ATOM 5048 O O . ALA C 1 51 ? 32.591 -5.423 27.066 1.00 27.86 51 ALA G O 1
ATOM 5050 N N . ARG C 1 52 ? 30.896 -6.890 26.759 1.00 28.13 52 ARG G N 1
ATOM 5051 C CA . ARG C 1 52 ? 30.296 -6.697 28.061 1.00 28.16 52 ARG G CA 1
ATOM 5052 C C . ARG C 1 52 ? 30.130 -8.102 28.680 1.00 27.65 52 ARG G C 1
ATOM 5053 O O . ARG C 1 52 ? 29.605 -9.003 28.049 1.00 27.89 52 ARG G O 1
ATOM 5055 N N . LEU C 1 53 ? 30.622 -8.287 29.902 1.00 27.41 53 LEU G N 1
ATOM 5056 C CA . LEU C 1 53 ? 30.604 -9.591 30.584 1.00 26.70 53 LEU G CA 1
ATOM 5057 C C . LEU C 1 53 ? 29.331 -9.813 31.364 1.00 27.08 53 LEU G C 1
ATOM 5058 O O . LEU C 1 53 ? 29.141 -9.243 32.429 1.00 27.73 53 LEU G O 1
ATOM 5063 N N . ALA C 1 54 ? 28.478 -10.693 30.888 1.00 27.57 54 ALA G N 1
ATOM 5064 C CA . ALA C 1 54 ? 27.257 -10.990 31.624 1.00 27.88 54 ALA G CA 1
ATOM 5065 C C . ALA C 1 54 ? 27.366 -12.098 32.694 1.00 28.29 54 ALA G C 1
ATOM 5066 O O . ALA C 1 54 ? 26.412 -12.366 33.400 1.00 29.55 54 ALA G O 1
ATOM 5068 N N . GLY C 1 55 ? 28.484 -12.764 32.876 1.00 28.04 55 GLY G N 1
ATOM 5069 C CA . GLY C 1 55 ? 28.473 -13.691 34.009 1.00 27.42 55 GLY G CA 1
ATOM 5070 C C . GLY C 1 55 ? 29.460 -14.828 33.911 1.00 27.38 55 GLY G C 1
ATOM 5071 O O . GLY C 1 55 ? 30.338 -14.842 33.060 1.00 27.82 55 GLY G O 1
ATOM 5072 N N . PHE C 1 56 ? 29.350 -15.780 34.809 1.00 26.98 56 PHE G N 1
ATOM 5073 C CA . PHE C 1 56 ? 30.282 -16.863 34.760 1.00 27.15 56 PHE G CA 1
ATOM 5074 C C . PHE C 1 56 ? 29.759 -18.069 35.505 1.00 27.63 56 PHE G C 1
ATOM 5075 O O . PHE C 1 56 ? 28.844 -17.953 36.306 1.00 26.81 56 PHE G O 1
ATOM 5083 N N . HIS C 1 57 ? 30.315 -19.235 35.193 1.00 28.70 57 HIS G N 1
ATOM 5084 C CA . HIS C 1 57 ? 29.960 -20.440 35.900 1.00 29.91 57 HIS G CA 1
ATOM 5085 C C . HIS C 1 57 ? 31.273 -21.078 36.257 1.00 31.27 57 HIS G C 1
ATOM 5086 O O . HIS C 1 57 ? 32.161 -21.167 35.415 1.00 30.73 57 HIS G O 1
ATOM 5093 N N . GLU C 1 58 ? 31.398 -21.501 37.513 1.00 33.32 58 GLU G N 1
ATOM 5094 C CA . GLU C 1 58 ? 32.568 -22.248 37.968 1.00 35.14 58 GLU G CA 1
ATOM 5095 C C . GLU C 1 58 ? 32.184 -23.015 39.236 1.00 35.84 58 GLU G C 1
ATOM 5096 O O . GLU C 1 58 ? 31.791 -22.390 40.232 1.00 36.98 58 GLU G O 1
ATOM 5102 N N . LYS C 1 59 ? 32.265 -24.353 39.208 1.00 36.37 59 LYS G N 1
ATOM 5103 C CA . LYS C 1 59 ? 31.843 -25.161 40.375 1.00 37.06 59 LYS G CA 1
ATOM 5104 C C . LYS C 1 59 ? 32.698 -24.844 41.598 1.00 37.43 59 LYS G C 1
ATOM 5105 O O . LYS C 1 59 ? 32.144 -24.521 42.637 1.00 38.11 59 LYS G O 1
ATOM 5107 N N . ASP C 1 60 ? 34.025 -24.873 41.444 1.00 37.75 60 ASP G N 1
ATOM 5108 C CA . ASP C 1 60 ? 34.999 -24.558 42.509 1.00 38.52 60 ASP G CA 1
ATOM 5109 C C . ASP C 1 60 ? 34.854 -23.146 43.138 1.00 38.21 60 ASP G C 1
ATOM 5110 O O . ASP C 1 60 ? 34.876 -22.155 42.447 1.00 37.94 60 ASP G O 1
ATOM 5115 N N . ASP C 1 61 ? 34.711 -23.071 44.456 1.00 38.63 61 ASP G N 1
ATOM 5116 C CA . ASP C 1 61 ? 34.397 -21.796 45.136 1.00 39.17 61 ASP G CA 1
ATOM 5117 C C . ASP C 1 61 ? 35.570 -20.846 45.312 1.00 38.54 61 ASP G C 1
ATOM 5118 O O . ASP C 1 61 ? 35.389 -19.621 45.267 1.00 39.22 61 ASP G O 1
ATOM 5123 N N . ALA C 1 62 ? 36.747 -21.404 45.585 1.00 37.17 62 ALA G N 1
ATOM 5124 C CA . ALA C 1 62 ? 37.975 -20.614 45.639 1.00 36.04 62 ALA G CA 1
ATOM 5125 C C . ALA C 1 62 ? 38.144 -19.805 44.339 1.00 34.83 62 ALA G C 1
ATOM 5126 O O . ALA C 1 62 ? 38.365 -18.596 44.357 1.00 34.76 62 ALA G O 1
ATOM 5128 N N . LEU C 1 63 ? 38.030 -20.518 43.221 1.00 33.49 63 LEU G N 1
ATOM 5129 C CA . LEU C 1 63 ? 38.144 -19.982 41.864 1.00 31.39 63 LEU G CA 1
ATOM 5130 C C . LEU C 1 63 ? 37.101 -18.906 41.577 1.00 30.34 63 LEU G C 1
ATOM 5131 O O . LEU C 1 63 ? 37.395 -17.909 40.910 1.00 29.72 63 LEU G O 1
ATOM 5136 N N . ALA C 1 64 ? 35.901 -19.099 42.109 1.00 29.66 64 ALA G N 1
ATOM 5137 C CA . ALA C 1 64 ? 34.829 -18.140 41.900 1.00 30.20 64 ALA G CA 1
ATOM 5138 C C . ALA C 1 64 ? 35.025 -16.865 42.750 1.00 30.47 64 ALA G C 1
ATOM 5139 O O . ALA C 1 64 ? 34.637 -15.755 42.359 1.00 30.62 64 ALA G O 1
ATOM 5141 N N . ALA C 1 65 ? 35.620 -17.045 43.921 1.00 30.46 65 ALA G N 1
ATOM 5142 C CA . ALA C 1 65 ? 35.945 -15.934 44.761 1.00 30.12 65 ALA G CA 1
ATOM 5143 C C . ALA C 1 65 ? 36.870 -15.004 43.981 1.00 29.95 65 ALA G C 1
ATOM 5144 O O . ALA C 1 65 ? 36.493 -13.856 43.747 1.00 29.45 65 ALA G O 1
ATOM 5146 N N . GLU C 1 66 ? 38.048 -15.490 43.556 1.00 29.41 66 GLU G N 1
ATOM 5147 C CA . GLU C 1 66 ? 38.992 -14.611 42.872 1.00 30.53 66 GLU G CA 1
ATOM 5148 C C . GLU C 1 66 ? 38.272 -13.859 41.752 1.00 28.86 66 GLU G C 1
ATOM 5149 O O . GLU C 1 66 ? 38.318 -12.657 41.701 1.00 28.56 66 GLU G O 1
ATOM 5151 N N . PHE C 1 67 ? 37.576 -14.579 40.880 1.00 27.58 67 PHE G N 1
ATOM 5152 C CA . PHE C 1 67 ? 36.913 -13.981 39.730 1.00 25.50 67 PHE G CA 1
ATOM 5153 C C . PHE C 1 67 ? 35.968 -12.817 40.068 1.00 25.59 67 PHE G C 1
ATOM 5154 O O . PHE C 1 67 ? 35.935 -11.797 39.354 1.00 25.31 67 PHE G O 1
ATOM 5162 N N . SER C 1 68 ? 35.193 -12.976 41.137 1.00 25.45 68 SER G N 1
ATOM 5163 C CA . SER C 1 68 ? 34.206 -11.974 41.526 1.00 25.53 68 SER G CA 1
ATOM 5164 C C . SER C 1 68 ? 34.896 -10.738 42.066 1.00 25.44 68 SER G C 1
ATOM 5165 O O . SER C 1 68 ? 34.392 -9.632 41.933 1.00 25.11 68 SER G O 1
ATOM 5168 N N . ALA C 1 69 ? 36.039 -10.969 42.702 1.00 25.77 69 ALA G N 1
ATOM 5169 C CA . ALA C 1 69 ? 36.890 -9.931 43.239 1.00 26.08 69 ALA G CA 1
ATOM 5170 C C . ALA C 1 69 ? 37.368 -9.016 42.151 1.00 26.51 69 ALA G C 1
ATOM 5171 O O . ALA C 1 69 ? 37.480 -7.808 42.387 1.00 26.89 69 ALA G O 1
ATOM 5173 N N . VAL C 1 70 ? 37.667 -9.578 40.980 1.00 26.53 70 VAL G N 1
ATOM 5174 C CA . VAL C 1 70 ? 38.297 -8.779 39.958 1.00 27.61 70 VAL G CA 1
ATOM 5175 C C . VAL C 1 70 ? 37.323 -8.179 38.945 1.00 28.81 70 VAL G C 1
ATOM 5176 O O . VAL C 1 70 ? 37.607 -7.147 38.318 1.00 28.67 70 VAL G O 1
ATOM 5180 N N . TYR C 1 71 ? 36.177 -8.831 38.799 1.00 30.44 71 TYR G N 1
ATOM 5181 C CA . TYR C 1 71 ? 35.117 -8.347 37.911 1.00 31.74 71 TYR G CA 1
ATOM 5182 C C . TYR C 1 71 ? 33.918 -8.061 38.773 1.00 34.05 71 TYR G C 1
ATOM 5183 O O . TYR C 1 71 ? 33.185 -8.984 39.141 1.00 35.14 71 TYR G O 1
ATOM 5192 N N . ALA C 1 72 ? 33.749 -6.791 39.146 1.00 36.21 72 ALA G N 1
ATOM 5193 C CA . ALA C 1 72 ? 32.898 -6.448 40.306 1.00 37.65 72 ALA G CA 1
ATOM 5194 C C . ALA C 1 72 ? 31.411 -6.750 40.079 1.00 38.64 72 ALA G C 1
ATOM 5195 O O . ALA C 1 72 ? 30.711 -7.206 40.993 1.00 37.70 72 ALA G O 1
ATOM 5197 N N . ASP C 1 73 ? 30.960 -6.512 38.842 1.00 40.18 73 ASP G N 1
ATOM 5198 C CA . ASP C 1 73 ? 29.568 -6.749 38.471 1.00 42.00 73 ASP G CA 1
ATOM 5199 C C . ASP C 1 73 ? 29.196 -8.273 38.389 1.00 42.90 73 ASP G C 1
ATOM 5200 O O . ASP C 1 73 ? 28.051 -8.651 38.712 1.00 43.89 73 ASP G O 1
ATOM 5202 N N . ALA C 1 74 ? 30.144 -9.131 37.989 1.00 42.54 74 ALA G N 1
ATOM 5203 C CA . ALA C 1 74 ? 29.803 -10.478 37.465 1.00 42.29 74 ALA G CA 1
ATOM 5204 C C . ALA C 1 74 ? 28.927 -11.371 38.360 1.00 41.81 74 ALA G C 1
ATOM 5205 O O . ALA C 1 74 ? 29.321 -11.734 39.486 1.00 41.46 74 ALA G O 1
ATOM 5207 N N . ARG C 1 75 ? 27.755 -11.728 37.824 1.00 40.42 75 ARG G N 1
ATOM 5208 C CA . ARG C 1 75 ? 26.868 -12.699 38.442 1.00 39.43 75 ARG G CA 1
ATOM 5209 C C . ARG C 1 75 ? 27.411 -14.143 38.284 1.00 38.70 75 ARG G C 1
ATOM 5210 O O . ARG C 1 75 ? 27.723 -14.586 37.181 1.00 38.65 75 ARG G O 1
ATOM 5212 N N . ARG C 1 76 ? 27.531 -14.880 39.377 1.00 38.13 76 ARG G N 1
ATOM 5213 C CA . ARG C 1 76 ? 27.856 -16.314 39.305 1.00 37.95 76 ARG G CA 1
ATOM 5214 C C . ARG C 1 76 ? 26.607 -17.078 38.908 1.00 38.36 76 ARG G C 1
ATOM 5215 O O . ARG C 1 76 ? 25.648 -17.109 39.652 1.00 38.98 76 ARG G O 1
ATOM 5223 N N . ILE C 1 77 ? 26.594 -17.665 37.723 1.00 38.88 77 ILE G N 1
ATOM 5224 C CA . ILE C 1 77 ? 25.483 -18.504 37.311 1.00 38.97 77 ILE G CA 1
ATOM 5225 C C . ILE C 1 77 ? 25.749 -19.940 37.767 1.00 39.27 77 ILE G C 1
ATOM 5226 O O . ILE C 1 77 ? 26.841 -20.472 37.564 1.00 38.82 77 ILE G O 1
ATOM 5231 N N . ALA C 1 78 ? 24.739 -20.526 38.409 1.00 40.15 78 ALA G N 1
ATOM 5232 C CA . ALA C 1 78 ? 24.856 -21.789 39.134 1.00 41.20 78 ALA G CA 1
ATOM 5233 C C . ALA C 1 78 ? 25.111 -23.000 38.214 1.00 41.76 78 ALA G C 1
ATOM 5234 O O . ALA C 1 78 ? 25.733 -23.997 38.599 1.00 41.93 78 ALA G O 1
ATOM 5236 N N . THR C 1 79 ? 24.657 -22.894 36.977 1.00 42.17 79 THR G N 1
ATOM 5237 C CA . THR C 1 79 ? 24.688 -24.029 36.066 1.00 41.60 79 THR G CA 1
ATOM 5238 C C . THR C 1 79 ? 25.162 -23.588 34.657 1.00 40.72 79 THR G C 1
ATOM 5239 O O . THR C 1 79 ? 24.781 -22.538 34.154 1.00 40.05 79 THR G O 1
ATOM 5243 N N . ALA C 1 80 ? 26.033 -24.384 34.053 1.00 40.65 80 ALA G N 1
ATOM 5244 C CA . ALA C 1 80 ? 26.545 -24.124 32.703 1.00 40.10 80 ALA G CA 1
ATOM 5245 C C . ALA C 1 80 ? 25.449 -24.076 31.633 1.00 40.17 80 ALA G C 1
ATOM 5246 O O . ALA C 1 80 ? 25.491 -23.222 30.725 1.00 39.66 80 ALA G O 1
ATOM 5248 N N . GLU C 1 81 ? 24.466 -24.980 31.752 1.00 40.32 81 GLU G N 1
ATOM 5249 C CA . GLU C 1 81 ? 23.285 -24.998 30.853 1.00 40.15 81 GLU G CA 1
ATOM 5250 C C . GLU C 1 81 ? 22.477 -23.676 30.841 1.00 39.67 81 GLU G C 1
ATOM 5251 O O . GLU C 1 81 ? 22.042 -23.257 29.773 1.00 39.83 81 GLU G O 1
ATOM 5253 N N . GLU C 1 82 ? 22.301 -23.012 31.988 1.00 39.29 82 GLU G N 1
ATOM 5254 C CA . GLU C 1 82 ? 21.626 -21.687 31.988 1.00 39.72 82 GLU G CA 1
ATOM 5255 C C . GLU C 1 82 ? 22.305 -20.669 31.065 1.00 39.88 82 GLU G C 1
ATOM 5256 O O . GLU C 1 82 ? 21.639 -20.035 30.255 1.00 39.85 82 GLU G O 1
ATOM 5258 N N . ILE C 1 83 ? 23.630 -20.536 31.171 1.00 40.31 83 ILE G N 1
ATOM 5259 C CA . ILE C 1 83 ? 24.392 -19.627 30.297 1.00 40.30 83 ILE G CA 1
ATOM 5260 C C . ILE C 1 83 ? 24.317 -20.106 28.842 1.00 40.39 83 ILE G C 1
ATOM 5261 O O . ILE C 1 83 ? 24.141 -19.297 27.932 1.00 40.25 83 ILE G O 1
ATOM 5263 N N . LEU C 1 84 ? 24.377 -21.418 28.622 1.00 41.02 84 LEU G N 1
ATOM 5264 C CA . LEU C 1 84 ? 24.326 -21.963 27.232 1.00 41.93 84 LEU G CA 1
ATOM 5265 C C . LEU C 1 84 ? 23.033 -21.681 26.458 1.00 42.26 84 LEU G C 1
ATOM 5266 O O . LEU C 1 84 ? 23.057 -21.332 25.274 1.00 41.87 84 LEU G O 1
ATOM 5271 N N . GLU C 1 85 ? 21.908 -21.861 27.145 1.00 42.97 85 GLU G N 1
ATOM 5272 C CA . GLU C 1 85 ? 20.585 -21.633 26.556 1.00 43.51 85 GLU G CA 1
ATOM 5273 C C . GLU C 1 85 ? 20.172 -20.155 26.592 1.00 43.19 85 GLU G C 1
ATOM 5274 O O . GLU C 1 85 ? 19.086 -19.837 26.186 1.00 43.73 85 GLU G O 1
ATOM 5276 N N . ASP C 1 86 ? 21.032 -19.256 27.058 1.00 43.09 86 ASP G N 1
ATOM 5277 C CA . ASP C 1 86 ? 20.641 -17.858 27.238 1.00 43.07 86 ASP G CA 1
ATOM 5278 C C . ASP C 1 86 ? 20.769 -17.054 25.963 1.00 42.99 86 ASP G C 1
ATOM 5279 O O . ASP C 1 86 ? 21.825 -16.549 25.641 1.00 42.78 86 ASP G O 1
ATOM 5284 N N . GLU C 1 87 ? 19.660 -16.900 25.263 1.00 43.41 87 GLU G N 1
ATOM 5285 C CA . GLU C 1 87 ? 19.661 -16.323 23.928 1.00 43.53 87 GLU G CA 1
ATOM 5286 C C . GLU C 1 87 ? 20.156 -14.854 23.860 1.00 43.62 87 GLU G C 1
ATOM 5287 O O . GLU C 1 87 ? 20.151 -14.238 22.790 1.00 43.75 87 GLU G O 1
ATOM 5289 N N . ASN C 1 88 ? 20.596 -14.311 24.997 1.00 43.45 88 ASN G N 1
ATOM 5290 C CA . ASN C 1 88 ? 21.207 -12.973 25.056 1.00 43.32 88 ASN G CA 1
ATOM 5291 C C . ASN C 1 88 ? 22.734 -12.903 25.146 1.00 42.53 88 ASN G C 1
ATOM 5292 O O . ASN C 1 88 ? 23.304 -11.816 25.185 1.00 42.91 88 ASN G O 1
ATOM 5297 N N . ILE C 1 89 ? 23.379 -14.068 25.185 1.00 41.25 89 ILE G N 1
ATOM 5298 C CA . ILE C 1 89 ? 24.824 -14.202 25.236 1.00 39.20 89 ILE G CA 1
ATOM 5299 C C . ILE C 1 89 ? 25.316 -14.762 23.897 1.00 38.56 89 ILE G C 1
ATOM 5300 O O . ILE C 1 89 ? 24.936 -15.881 23.485 1.00 38.82 89 ILE G O 1
ATOM 5305 N N . GLY C 1 90 ? 26.154 -13.981 23.216 1.00 37.00 90 GLY G N 1
ATOM 5306 C CA . GLY C 1 90 ? 26.688 -14.386 21.928 1.00 35.06 90 GLY G CA 1
ATOM 5307 C C . GLY C 1 90 ? 28.034 -15.104 21.954 1.00 34.07 90 GLY G C 1
ATOM 5308 O O . GLY C 1 90 ? 28.409 -15.718 20.946 1.00 34.69 90 GLY G O 1
ATOM 5309 N N . LEU C 1 91 ? 28.785 -15.015 23.064 1.00 31.88 91 LEU G N 1
ATOM 5310 C CA . LEU C 1 91 ? 30.129 -15.602 23.142 1.00 29.39 91 LEU G CA 1
ATOM 5311 C C . LEU C 1 91 ? 30.394 -16.306 24.458 1.00 28.56 91 LEU G C 1
ATOM 5312 O O . LEU C 1 91 ? 30.058 -15.794 25.484 1.00 28.51 91 LEU G O 1
ATOM 5317 N N . ILE C 1 92 ? 31.016 -17.474 24.419 1.00 27.50 92 ILE G N 1
ATOM 5318 C CA . ILE C 1 92 ? 31.478 -18.145 25.618 1.00 27.12 92 ILE G CA 1
ATOM 5319 C C . ILE C 1 92 ? 33.026 -18.088 25.668 1.00 26.56 92 ILE G C 1
ATOM 5320 O O . ILE C 1 92 ? 33.709 -18.254 24.659 1.00 26.47 92 ILE G O 1
ATOM 5325 N N . VAL C 1 93 ? 33.569 -17.841 26.849 1.00 25.68 93 VAL G N 1
ATOM 5326 C CA . VAL C 1 93 ? 35.009 -17.673 27.036 1.00 25.25 93 VAL G CA 1
ATOM 5327 C C . VAL C 1 93 ? 35.455 -18.633 28.119 1.00 24.99 93 VAL G C 1
ATOM 5328 O O . VAL C 1 93 ? 34.841 -18.723 29.188 1.00 24.85 93 VAL G O 1
ATOM 5332 N N . SER C 1 94 ? 36.549 -19.326 27.880 1.00 24.47 94 SER G N 1
ATOM 5333 C CA . SER C 1 94 ? 36.804 -20.481 28.684 1.00 24.56 94 SER G CA 1
ATOM 5334 C C . SER C 1 94 ? 38.279 -20.802 28.848 1.00 25.07 94 SER G C 1
ATOM 5335 O O . SER C 1 94 ? 39.070 -20.676 27.908 1.00 25.36 94 SER G O 1
ATOM 5338 N N . ALA C 1 95 ? 38.630 -21.246 30.052 1.00 25.00 95 ALA G N 1
ATOM 5339 C CA . ALA C 1 95 ? 39.942 -21.800 30.324 1.00 24.48 95 ALA G CA 1
ATOM 5340 C C . ALA C 1 95 ? 39.710 -22.976 31.234 1.00 24.54 95 ALA G C 1
ATOM 5341 O O . ALA C 1 95 ? 40.385 -23.092 32.259 1.00 24.82 95 ALA G O 1
ATOM 5343 N N . ALA C 1 96 ? 38.740 -23.827 30.884 1.00 24.10 96 ALA G N 1
ATOM 5344 C CA . ALA C 1 96 ? 38.448 -25.047 31.658 1.00 23.85 96 ALA G CA 1
ATOM 5345 C C . ALA C 1 96 ? 39.628 -26.036 31.652 1.00 23.71 96 ALA G C 1
ATOM 5346 O O . ALA C 1 96 ? 40.595 -25.848 30.932 1.00 23.68 96 ALA G O 1
ATOM 5348 N N . VAL C 1 97 ? 39.576 -27.065 32.480 1.00 24.07 97 VAL G N 1
ATOM 5349 C CA . VAL C 1 97 ? 40.555 -28.154 32.367 1.00 24.60 97 VAL G CA 1
ATOM 5350 C C . VAL C 1 97 ? 40.746 -28.5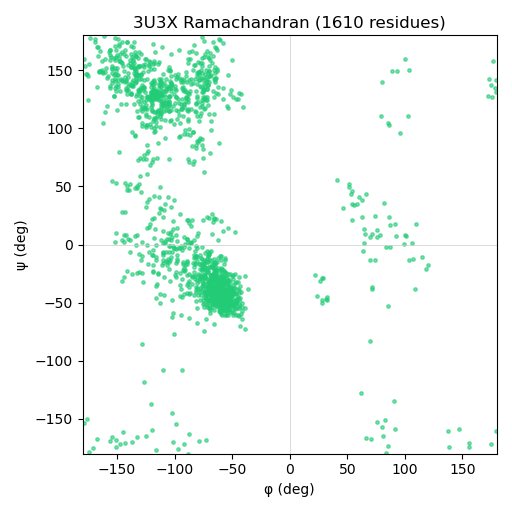78 30.908 1.00 25.49 97 VAL G C 1
ATOM 5351 O O . VAL C 1 97 ? 39.781 -28.900 30.235 1.00 25.82 97 VAL G O 1
ATOM 5355 N N . SER C 1 98 ? 41.995 -28.570 30.442 1.00 26.76 98 SER G N 1
ATOM 5356 C CA . SER C 1 98 ? 42.358 -28.710 29.033 1.00 28.07 98 SER G CA 1
ATOM 5357 C C . SER C 1 98 ? 41.633 -29.784 28.237 1.00 28.90 98 SER G C 1
ATOM 5358 O O . SER C 1 98 ? 41.035 -29.477 27.197 1.00 29.53 98 SER G O 1
ATOM 5361 N N . SER C 1 99 ? 41.676 -31.024 28.723 1.00 29.52 99 SER G N 1
ATOM 5362 C CA . SER C 1 99 ? 40.934 -32.122 28.123 1.00 30.82 99 SER G CA 1
ATOM 5363 C C . SER C 1 99 ? 39.414 -31.901 28.029 1.00 32.04 99 SER G C 1
ATOM 5364 O O . SER C 1 99 ? 38.782 -32.381 27.096 1.00 33.47 99 SER G O 1
ATOM 5367 N N . GLU C 1 100 ? 38.830 -31.156 28.951 1.00 32.62 100 GLU G N 1
ATOM 5368 C CA . GLU C 1 100 ? 37.402 -30.884 28.906 1.00 33.60 100 GLU G CA 1
ATOM 5369 C C . GLU C 1 100 ? 36.980 -29.615 28.103 1.00 34.32 100 GLU G C 1
ATOM 5370 O O . GLU C 1 100 ? 35.776 -29.233 28.075 1.00 35.05 100 GLU G O 1
ATOM 5376 N N . ARG C 1 101 ? 37.944 -28.955 27.456 1.00 34.13 101 ARG G N 1
ATOM 5377 C CA . ARG C 1 101 ? 37.646 -27.712 26.742 1.00 33.46 101 ARG G CA 1
ATOM 5378 C C . ARG C 1 101 ? 36.809 -27.954 25.497 1.00 33.23 101 ARG G C 1
ATOM 5379 O O . ARG C 1 101 ? 35.946 -27.144 25.168 1.00 33.38 101 ARG G O 1
ATOM 5387 N N . ALA C 1 102 ? 37.080 -29.079 24.832 1.00 33.01 102 ALA G N 1
ATOM 5388 C CA . ALA C 1 102 ? 36.447 -29.489 23.591 1.00 32.04 102 ALA G CA 1
ATOM 5389 C C . ALA C 1 102 ? 34.947 -29.676 23.729 1.00 32.21 102 ALA G C 1
ATOM 5390 O O . ALA C 1 102 ? 34.167 -29.061 22.986 1.00 30.73 102 ALA G O 1
ATOM 5392 N N . GLU C 1 103 ? 34.532 -30.533 24.666 1.00 33.30 103 GLU G N 1
ATOM 5393 C CA . GLU C 1 103 ? 33.091 -30.857 24.740 1.00 34.92 103 GLU G CA 1
ATOM 5394 C C . GLU C 1 103 ? 32.295 -29.616 25.093 1.00 33.63 103 GLU G C 1
ATOM 5395 O O . GLU C 1 103 ? 31.246 -29.380 24.502 1.00 34.36 103 GLU G O 1
ATOM 5401 N N . LEU C 1 104 ? 32.836 -28.787 25.975 1.00 32.19 104 LEU G N 1
ATOM 5402 C CA . LEU C 1 104 ? 32.272 -27.473 26.193 1.00 30.81 104 LEU G CA 1
ATOM 5403 C C . LEU C 1 104 ? 32.210 -26.574 24.937 1.00 30.06 104 LEU G C 1
ATOM 5404 O O . LEU C 1 104 ? 31.161 -26.003 24.633 1.00 30.08 104 LEU G O 1
ATOM 5409 N N . ALA C 1 105 ? 33.312 -26.410 24.216 1.00 29.12 105 ALA G N 1
ATOM 5410 C CA . ALA C 1 105 ? 33.253 -25.639 22.972 1.00 28.10 105 ALA G CA 1
ATOM 5411 C C . ALA C 1 105 ? 32.192 -26.168 21.983 1.00 27.89 105 ALA G C 1
ATOM 5412 O O . ALA C 1 105 ? 31.582 -25.376 21.264 1.00 27.70 105 ALA G O 1
ATOM 5414 N N . ILE C 1 106 ? 31.970 -27.489 21.971 1.00 27.40 106 ILE G N 1
ATOM 5415 C CA . ILE C 1 106 ? 30.957 -28.103 21.118 1.00 27.61 106 ILE G CA 1
ATOM 5416 C C . ILE C 1 106 ? 29.530 -27.702 21.548 1.00 28.12 106 ILE G C 1
ATOM 5417 O O . ILE C 1 106 ? 28.749 -27.200 20.728 1.00 27.77 106 ILE G O 1
ATOM 5422 N N . ARG C 1 107 ? 29.203 -27.919 22.823 1.00 28.48 107 ARG G N 1
ATOM 5423 C CA . ARG C 1 107 ? 27.957 -27.442 23.377 1.00 29.21 107 ARG G CA 1
ATOM 5424 C C . ARG C 1 107 ? 27.841 -25.961 23.044 1.00 29.66 107 ARG G C 1
ATOM 5425 O O . ARG C 1 107 ? 26.844 -25.528 22.465 1.00 30.13 107 ARG G O 1
ATOM 5433 N N . ALA C 1 108 ? 28.863 -25.180 23.366 1.00 30.07 108 ALA G N 1
ATOM 5434 C CA . ALA C 1 108 ? 28.792 -23.760 23.106 1.00 30.81 108 ALA G CA 1
ATOM 5435 C C . ALA C 1 108 ? 28.297 -23.509 21.689 1.00 31.46 108 ALA G C 1
ATOM 5436 O O . ALA C 1 108 ? 27.304 -22.811 21.502 1.00 31.50 108 ALA G O 1
ATOM 5446 N N . GLN C 1 110 ? 26.933 -25.512 19.275 1.00 31.75 110 GLN G N 1
ATOM 5447 C CA . GLN C 1 110 ? 25.644 -26.093 19.011 1.00 31.27 110 GLN G CA 1
ATOM 5448 C C . GLN C 1 110 ? 24.463 -25.289 19.577 1.00 31.70 110 GLN G C 1
ATOM 5449 O O . GLN C 1 110 ? 23.384 -25.351 19.007 1.00 31.86 110 GLN G O 1
ATOM 5455 N N . HIS C 1 111 ? 24.670 -24.545 20.670 1.00 31.85 111 HIS G N 1
ATOM 5456 C CA . HIS C 1 111 ? 23.682 -23.578 21.179 1.00 32.36 111 HIS G CA 1
ATOM 5457 C C . HIS C 1 111 ? 23.841 -22.177 20.517 1.00 31.99 111 HIS G C 1
ATOM 5458 O O . HIS C 1 111 ? 23.357 -21.153 21.027 1.00 32.01 111 HIS G O 1
ATOM 5465 N N . GLY C 1 112 ? 24.516 -22.120 19.376 1.00 31.48 112 GLY G N 1
ATOM 5466 C CA . GLY C 1 112 ? 24.544 -20.885 18.615 1.00 31.29 112 GLY G CA 1
ATOM 5467 C C . GLY C 1 112 ? 25.494 -19.833 19.148 1.00 31.51 112 GLY G C 1
ATOM 5468 O O . GLY C 1 112 ? 25.517 -18.698 18.647 1.00 32.60 112 GLY G O 1
ATOM 5469 N N . LYS C 1 113 ? 26.301 -20.212 20.137 1.00 30.36 113 LYS G N 1
ATOM 5470 C CA . LYS C 1 113 ? 27.325 -19.343 20.682 1.00 29.44 113 LYS G CA 1
ATOM 5471 C C . LYS C 1 113 ? 28.710 -19.436 19.984 1.00 29.02 113 LYS G C 1
ATOM 5472 O O . LYS C 1 113 ? 29.139 -20.522 19.569 1.00 29.40 113 LYS G O 1
ATOM 5478 N N . ASP C 1 114 ? 29.375 -18.293 19.791 1.00 27.74 114 ASP G N 1
ATOM 5479 C CA . ASP C 1 114 ? 30.783 -18.279 19.375 1.00 26.78 114 ASP G CA 1
ATOM 5480 C C . ASP C 1 114 ? 31.673 -18.615 20.570 1.00 26.10 114 ASP G C 1
ATOM 5481 O O . ASP C 1 114 ? 31.247 -18.465 21.720 1.00 26.55 114 ASP G O 1
ATOM 5486 N N . VAL C 1 115 ? 32.885 -19.111 20.329 1.00 24.44 115 VAL G N 1
ATOM 5487 C CA . VAL C 1 115 ? 33.724 -19.539 21.452 1.00 22.96 115 VAL G CA 1
ATOM 5488 C C . VAL C 1 115 ? 35.144 -19.050 21.341 1.00 21.58 115 VAL G C 1
ATOM 5489 O O . VAL C 1 115 ? 35.721 -18.989 20.269 1.00 20.90 115 VAL G O 1
ATOM 5493 N N . LEU C 1 116 ? 35.670 -18.625 22.475 1.00 20.97 116 LEU G N 1
ATOM 5494 C CA . LEU C 1 116 ? 37.040 -18.159 22.558 1.00 21.04 116 LEU G CA 1
ATOM 5495 C C . LEU C 1 116 ? 37.653 -18.911 23.709 1.00 21.63 116 LEU G C 1
ATOM 5496 O O . LEU C 1 116 ? 37.241 -18.757 24.858 1.00 22.09 116 LEU G O 1
ATOM 5501 N N . VAL C 1 117 ? 38.645 -19.724 23.411 1.00 22.25 117 VAL G N 1
ATOM 5502 C CA . VAL C 1 117 ? 39.198 -20.612 24.430 1.00 22.85 117 VAL G CA 1
ATOM 5503 C C . VAL C 1 117 ? 40.738 -20.400 24.671 1.00 23.67 117 VAL G C 1
ATOM 5504 O O . VAL C 1 117 ? 41.459 -19.897 23.791 1.00 23.48 117 VAL G O 1
ATOM 5508 N N . ASP C 1 118 ? 41.213 -20.750 25.870 1.00 24.24 118 ASP G N 1
ATOM 5509 C CA . ASP C 1 118 ? 42.630 -20.714 26.186 1.00 24.94 118 ASP G CA 1
ATOM 5510 C C . ASP C 1 118 ? 43.304 -21.856 25.409 1.00 24.82 118 ASP G C 1
ATOM 5511 O O . ASP C 1 118 ? 42.636 -22.786 24.935 1.00 24.09 118 ASP G O 1
ATOM 5516 N N . LYS C 1 119 ? 44.620 -21.772 25.254 1.00 24.13 119 LYS G N 1
ATOM 5517 C CA . LYS C 1 119 ? 45.312 -22.808 24.579 1.00 24.81 119 LYS G CA 1
ATOM 5518 C C . LYS C 1 119 ? 45.733 -23.823 25.653 1.00 25.24 119 LYS G C 1
ATOM 5519 O O . LYS C 1 119 ? 45.926 -23.431 26.795 1.00 25.41 119 LYS G O 1
ATOM 5525 N N . PRO C 1 120 ? 45.801 -25.132 25.318 1.00 25.44 120 PRO G N 1
ATOM 5526 C CA . PRO C 1 120 ? 45.428 -25.726 24.032 1.00 25.86 120 PRO G CA 1
ATOM 5527 C C . PRO C 1 120 ? 43.921 -25.850 23.886 1.00 26.37 120 PRO G C 1
ATOM 5528 O O . PRO C 1 120 ? 43.209 -26.004 24.876 1.00 25.83 120 PRO G O 1
ATOM 5532 N N . GLY C 1 121 ? 43.457 -25.781 22.642 1.00 27.67 121 GLY G N 1
ATOM 5533 C CA . GLY C 1 121 ? 42.032 -25.838 22.322 1.00 28.83 121 GLY G CA 1
ATOM 5534 C C . GLY C 1 121 ? 41.406 -27.179 22.628 1.00 29.39 121 GLY G C 1
ATOM 5535 O O . GLY C 1 121 ? 40.254 -27.249 23.022 1.00 29.97 121 GLY G O 1
ATOM 5544 N N . THR C 1 123 ? 42.861 -31.633 23.394 1.00 30.38 123 THR G N 1
ATOM 5545 C CA . THR C 1 123 ? 44.041 -32.379 23.793 1.00 30.69 123 THR G CA 1
ATOM 5546 C C . THR C 1 123 ? 44.305 -33.677 23.013 1.00 30.76 123 THR G C 1
ATOM 5547 O O . THR C 1 123 ? 45.231 -34.399 23.361 1.00 30.54 123 THR G O 1
ATOM 5551 N N . SER C 1 124 ? 43.501 -33.980 21.985 1.00 30.52 124 SER G N 1
ATOM 5552 C CA . SER C 1 124 ? 43.684 -35.201 21.171 1.00 30.10 124 SER G CA 1
ATOM 5553 C C . SER C 1 124 ? 43.105 -35.035 19.762 1.00 30.07 124 SER G C 1
ATOM 5554 O O . SER C 1 124 ? 42.156 -34.250 19.575 1.00 30.44 124 SER G O 1
ATOM 5557 N N . PHE C 1 125 ? 43.648 -35.791 18.794 1.00 29.43 125 PHE G N 1
ATOM 5558 C CA . PHE C 1 125 ? 43.217 -35.735 17.383 1.00 29.00 125 PHE G CA 1
ATOM 5559 C C . PHE C 1 125 ? 41.707 -35.936 17.230 1.00 29.62 125 PHE G C 1
ATOM 5560 O O . PHE C 1 125 ? 41.031 -35.375 16.348 1.00 29.63 125 PHE G O 1
ATOM 5568 N N . ASP C 1 126 ? 41.186 -36.773 18.097 1.00 30.23 126 ASP G N 1
ATOM 5569 C CA . ASP C 1 126 ? 39.794 -37.025 18.101 1.00 30.80 126 ASP G CA 1
ATOM 5570 C C . ASP C 1 126 ? 38.994 -35.779 18.341 1.00 28.94 126 ASP G C 1
ATOM 5571 O O . ASP C 1 126 ? 38.142 -35.441 17.528 1.00 28.30 126 ASP G O 1
ATOM 5576 N N . GLN C 1 127 ? 39.289 -35.107 19.457 1.00 27.78 127 GLN G N 1
ATOM 5577 C CA . GLN C 1 127 ? 38.623 -33.860 19.837 1.00 26.72 127 GLN G CA 1
ATOM 5578 C C . GLN C 1 127 ? 38.769 -32.834 18.677 1.00 26.33 127 GLN G C 1
ATOM 5579 O O . GLN C 1 127 ? 37.777 -32.183 18.273 1.00 26.09 127 GLN G O 1
ATOM 5585 N N . LEU C 1 128 ? 39.974 -32.758 18.106 1.00 24.84 128 LEU G N 1
ATOM 5586 C CA . LEU C 1 128 ? 40.195 -31.953 16.927 1.00 24.65 128 LEU G CA 1
ATOM 5587 C C . LEU C 1 128 ? 39.224 -32.239 15.765 1.00 25.07 128 LEU G C 1
ATOM 5588 O O . LEU C 1 128 ? 38.650 -31.303 15.172 1.00 25.65 128 LEU G O 1
ATOM 5593 N N . ALA C 1 129 ? 39.042 -33.519 15.438 1.00 25.19 129 ALA G N 1
ATOM 5594 C CA . ALA C 1 129 ? 38.234 -33.893 14.284 1.00 25.29 129 ALA G CA 1
ATOM 5595 C C . ALA C 1 129 ? 36.798 -33.551 14.571 1.00 25.78 129 ALA G C 1
ATOM 5596 O O . ALA C 1 129 ? 36.098 -33.041 13.693 1.00 25.53 129 ALA G O 1
ATOM 5598 N N . LYS C 1 130 ? 36.366 -33.828 15.808 1.00 26.27 130 LYS G N 1
ATOM 5599 C CA . LYS C 1 130 ? 35.017 -33.434 16.254 1.00 26.92 130 LYS G CA 1
ATOM 5600 C C . LYS C 1 130 ? 34.820 -31.891 16.193 1.00 26.96 130 LYS G C 1
ATOM 5601 O O . LYS C 1 130 ? 33.904 -31.445 15.529 1.00 27.08 130 LYS G O 1
ATOM 5603 N N . LEU C 1 131 ? 35.711 -31.083 16.777 1.00 27.85 131 LEU G N 1
ATOM 5604 C CA . LEU C 1 131 ? 35.569 -29.603 16.692 1.00 28.51 131 LEU G CA 1
ATOM 5605 C C . LEU C 1 131 ? 35.525 -29.089 15.272 1.00 29.25 131 LEU G C 1
ATOM 5606 O O . LEU C 1 131 ? 34.962 -28.019 15.001 1.00 29.25 131 LEU G O 1
ATOM 5611 N N . ARG C 1 132 ? 36.235 -29.725 14.389 1.00 29.67 132 ARG G N 1
ATOM 5612 C CA . ARG C 1 132 ? 36.264 -29.231 13.051 1.00 30.01 132 ARG G CA 1
ATOM 5613 C C . ARG C 1 132 ? 34.923 -29.353 12.417 1.00 29.84 132 ARG G C 1
ATOM 5614 O O . ARG C 1 132 ? 34.475 -28.462 11.770 1.00 29.87 132 ARG G O 1
ATOM 5622 N N . ARG C 1 133 ? 34.290 -30.470 12.619 1.00 29.40 133 ARG G N 1
ATOM 5623 C CA . ARG C 1 133 ? 32.972 -30.659 12.090 1.00 29.39 133 ARG G CA 1
ATOM 5624 C C . ARG C 1 133 ? 31.955 -29.738 12.674 1.00 29.03 133 ARG G C 1
ATOM 5625 O O . ARG C 1 133 ? 31.153 -29.214 11.986 1.00 28.89 133 ARG G O 1
ATOM 5633 N N . VAL C 1 134 ? 31.974 -29.544 13.951 1.00 27.94 134 VAL G N 1
ATOM 5634 C CA . VAL C 1 134 ? 30.986 -28.715 14.550 1.00 27.88 134 VAL G CA 1
ATOM 5635 C C . VAL C 1 134 ? 31.086 -27.322 14.054 1.00 28.28 134 VAL G C 1
ATOM 5636 O O . VAL C 1 134 ? 30.121 -26.671 13.866 1.00 28.39 134 VAL G O 1
ATOM 5640 N N . GLN C 1 135 ? 32.281 -26.842 13.878 1.00 28.58 135 GLN G N 1
ATOM 5641 C CA . GLN C 1 135 ? 32.422 -25.518 13.372 1.00 28.95 135 GLN G CA 1
ATOM 5642 C C . GLN C 1 135 ? 31.874 -25.499 11.982 1.00 28.90 135 GLN G C 1
ATOM 5643 O O . GLN C 1 135 ? 31.216 -24.588 11.584 1.00 29.38 135 GLN G O 1
ATOM 5649 N N . ALA C 1 136 ? 32.134 -26.527 11.244 1.00 29.31 136 ALA G N 1
ATOM 5650 C CA . ALA C 1 136 ? 31.604 -26.617 9.876 1.00 29.69 136 ALA G CA 1
ATOM 5651 C C . ALA C 1 136 ? 30.076 -26.779 9.784 1.00 29.95 136 ALA G C 1
ATOM 5652 O O . ALA C 1 136 ? 29.450 -26.212 8.903 1.00 30.12 136 ALA G O 1
ATOM 5654 N N . GLU C 1 137 ? 29.478 -27.542 10.688 1.00 30.56 137 GLU G N 1
ATOM 5655 C CA . GLU C 1 137 ? 28.029 -27.661 10.722 1.00 31.15 137 GLU G CA 1
ATOM 5656 C C . GLU C 1 137 ? 27.350 -26.390 11.240 1.00 30.76 137 GLU G C 1
ATOM 5657 O O . GLU C 1 137 ? 26.197 -26.171 10.918 1.00 32.01 137 GLU G O 1
ATOM 5663 N N . THR C 1 138 ? 28.037 -25.556 12.025 1.00 29.95 138 THR G N 1
ATOM 5664 C CA . THR C 1 138 ? 27.368 -24.442 12.721 1.00 28.82 138 THR G CA 1
ATOM 5665 C C . THR C 1 138 ? 27.747 -23.041 12.199 1.00 28.64 138 THR G C 1
ATOM 5666 O O . THR C 1 138 ? 27.045 -22.043 12.472 1.00 27.25 138 THR G O 1
ATOM 5670 N N . GLY C 1 139 ? 28.867 -22.966 11.474 1.00 28.60 139 GLY G N 1
ATOM 5671 C CA . GLY C 1 139 ? 29.450 -21.679 11.063 1.00 28.69 139 GLY G CA 1
ATOM 5672 C C . GLY C 1 139 ? 29.964 -20.752 12.180 1.00 28.83 139 GLY G C 1
ATOM 5673 O O . GLY C 1 139 ? 30.429 -19.634 11.897 1.00 29.06 139 GLY G O 1
ATOM 5674 N N . ARG C 1 140 ? 29.860 -21.198 13.435 1.00 27.94 140 ARG G N 1
ATOM 5675 C CA . ARG C 1 140 ? 30.323 -20.456 14.574 1.00 27.51 140 ARG G CA 1
ATOM 5676 C C . ARG C 1 140 ? 31.836 -20.365 14.547 1.00 27.16 140 ARG G C 1
ATOM 5677 O O . ARG C 1 140 ? 32.503 -21.194 13.956 1.00 27.71 140 ARG G O 1
ATOM 5685 N N . ILE C 1 141 ? 32.368 -19.350 15.202 1.00 26.17 141 ILE G N 1
ATOM 5686 C CA . ILE C 1 141 ? 33.790 -19.143 15.309 1.00 25.23 141 ILE G CA 1
ATOM 5687 C C . ILE C 1 141 ? 34.358 -19.876 16.504 1.00 24.55 141 ILE G C 1
ATOM 5688 O O . ILE C 1 141 ? 33.941 -19.658 17.641 1.00 24.41 141 ILE G O 1
ATOM 5693 N N . PHE C 1 142 ? 35.325 -20.742 16.251 1.00 23.51 142 PHE G N 1
ATOM 5694 C CA . PHE C 1 142 ? 36.060 -21.337 17.331 1.00 22.44 142 PHE G CA 1
ATOM 5695 C C . PHE C 1 142 ? 37.451 -20.719 17.330 1.00 23.45 142 PHE G C 1
ATOM 5696 O O . PHE C 1 142 ? 38.239 -20.882 16.362 1.00 23.53 142 PHE G O 1
ATOM 5704 N N . SER C 1 143 ? 37.752 -20.000 18.408 1.00 23.18 143 SER G N 1
ATOM 5705 C CA . SER C 1 143 ? 38.980 -19.277 18.446 1.00 23.79 143 SER G CA 1
ATOM 5706 C C . SER C 1 143 ? 39.764 -19.623 19.674 1.00 23.64 143 SER G C 1
ATOM 5707 O O . SER C 1 143 ? 39.192 -19.697 20.772 1.00 24.12 143 SER G O 1
ATOM 5710 N N . ILE C 1 144 ? 41.069 -19.838 19.468 1.00 22.89 144 ILE G N 1
ATOM 5711 C CA . ILE C 1 144 ? 42.019 -20.107 20.542 1.00 22.49 144 ILE G CA 1
ATOM 5712 C C . ILE C 1 144 ? 42.937 -18.910 20.755 1.00 22.49 144 ILE G C 1
ATOM 5713 O O . ILE C 1 144 ? 43.659 -18.525 19.857 1.00 22.23 144 ILE G O 1
ATOM 5718 N N . LEU C 1 145 ? 42.906 -18.329 21.950 1.00 22.50 145 LEU G N 1
ATOM 5719 C CA . LEU C 1 145 ? 43.728 -17.172 22.238 1.00 22.65 145 LEU G CA 1
ATOM 5720 C C . LEU C 1 145 ? 45.203 -17.561 22.550 1.00 22.75 145 LEU G C 1
ATOM 5721 O O . LEU C 1 145 ? 45.590 -17.815 23.695 1.00 22.80 145 LEU G O 1
ATOM 5726 N N . TYR C 1 146 ? 46.011 -17.639 21.502 1.00 23.07 146 TYR G N 1
ATOM 5727 C CA . TYR C 1 146 ? 47.402 -17.975 21.637 1.00 23.57 146 TYR G CA 1
ATOM 5728 C C . TYR C 1 146 ? 48.059 -16.670 22.032 1.00 24.63 146 TYR G C 1
ATOM 5729 O O . TYR C 1 146 ? 48.557 -15.923 21.176 1.00 24.69 146 TYR G O 1
ATOM 5738 N N . SER C 1 147 ? 48.051 -16.408 23.334 1.00 25.44 147 SER G N 1
ATOM 5739 C CA . SER C 1 147 ? 48.428 -15.122 23.884 1.00 26.27 147 SER G CA 1
ATOM 5740 C C . SER C 1 147 ? 49.885 -14.751 23.623 1.00 27.50 147 SER G C 1
ATOM 5741 O O . SER C 1 147 ? 50.223 -13.564 23.488 1.00 28.11 147 SER G O 1
ATOM 5744 N N . GLU C 1 148 ? 50.757 -15.750 23.536 1.00 28.33 148 GLU G N 1
ATOM 5745 C CA . GLU C 1 148 ? 52.180 -15.458 23.358 1.00 28.88 148 GLU G CA 1
ATOM 5746 C C . GLU C 1 148 ? 52.461 -14.789 22.022 1.00 28.52 148 GLU G C 1
ATOM 5747 O O . GLU C 1 148 ? 53.505 -14.189 21.833 1.00 28.74 148 GLU G O 1
ATOM 5753 N N . HIS C 1 149 ? 51.501 -14.883 21.111 1.00 28.35 149 HIS G N 1
ATOM 5754 C CA . HIS C 1 149 ? 51.408 -13.980 19.970 1.00 27.92 149 HIS G CA 1
ATOM 5755 C C . HIS C 1 149 ? 50.457 -12.767 20.254 1.00 27.89 149 HIS G C 1
ATOM 5756 O O . HIS C 1 149 ? 50.912 -11.633 20.212 1.00 28.06 149 HIS G O 1
ATOM 5763 N N . PHE C 1 150 ? 49.166 -12.995 20.546 1.00 27.23 150 PHE G N 1
ATOM 5764 C CA . PHE C 1 150 ? 48.173 -11.907 20.560 1.00 25.84 150 PHE G CA 1
ATOM 5765 C C . PHE C 1 150 ? 48.243 -10.965 21.748 1.00 25.72 150 PHE G C 1
ATOM 5766 O O . PHE C 1 150 ? 47.795 -9.839 21.666 1.00 26.22 150 PHE G O 1
ATOM 5774 N N . GLU C 1 151 ? 48.750 -11.423 22.869 1.00 25.34 151 GLU G N 1
ATOM 5775 C CA . GLU C 1 151 ? 48.917 -10.542 24.014 1.00 25.72 151 GLU G CA 1
ATOM 5776 C C . GLU C 1 151 ? 50.407 -10.100 24.111 1.00 25.28 151 GLU G C 1
ATOM 5777 O O . GLU C 1 151 ? 50.895 -9.688 25.164 1.00 25.04 151 GLU G O 1
ATOM 5783 N N . SER C 1 152 ? 51.128 -10.206 22.996 1.00 24.36 152 SER G N 1
ATOM 5784 C CA . SER C 1 152 ? 52.520 -9.812 22.950 1.00 23.42 152 SER G CA 1
ATOM 5785 C C . SER C 1 152 ? 52.775 -8.677 21.973 1.00 23.04 152 SER G C 1
ATOM 5786 O O . SER C 1 152 ? 52.867 -8.914 20.776 1.00 23.69 152 SER G O 1
ATOM 5789 N N . PRO C 1 153 ? 52.902 -7.436 22.471 1.00 22.51 153 PRO G N 1
ATOM 5790 C CA . PRO C 1 153 ? 53.049 -6.337 21.523 1.00 22.20 153 PRO G CA 1
ATOM 5791 C C . PRO C 1 153 ? 54.288 -6.481 20.661 1.00 21.97 153 PRO G C 1
ATOM 5792 O O . PRO C 1 153 ? 54.287 -6.070 19.504 1.00 21.37 153 PRO G O 1
ATOM 5796 N N . ALA C 1 154 ? 55.346 -7.065 21.221 1.00 22.16 154 ALA G N 1
ATOM 5797 C CA . ALA C 1 154 ? 56.592 -7.181 20.475 1.00 21.97 154 ALA G CA 1
ATOM 5798 C C . ALA C 1 154 ? 56.312 -7.981 19.227 1.00 22.69 154 ALA G C 1
ATOM 5799 O O . ALA C 1 154 ? 56.612 -7.524 18.101 1.00 22.29 154 ALA G O 1
ATOM 5801 N N . THR C 1 155 ? 55.661 -9.140 19.420 1.00 23.27 155 THR G N 1
ATOM 5802 C CA . THR C 1 155 ? 55.509 -10.059 18.316 1.00 23.49 155 THR G CA 1
ATOM 5803 C C . THR C 1 155 ? 54.475 -9.568 17.333 1.00 23.74 155 THR G C 1
ATOM 5804 O O . THR C 1 155 ? 54.569 -9.865 16.136 1.00 23.78 155 THR G O 1
ATOM 5808 N N . VAL C 1 156 ? 53.535 -8.766 17.817 1.00 23.73 156 VAL G N 1
ATOM 5809 C CA . VAL C 1 156 ? 52.601 -8.088 16.908 1.00 23.90 156 VAL G CA 1
ATOM 5810 C C . VAL C 1 156 ? 53.333 -7.050 16.026 1.00 24.95 156 VAL G C 1
ATOM 5811 O O . VAL C 1 156 ? 53.092 -7.023 14.815 1.00 25.12 156 VAL G O 1
ATOM 5815 N N . LYS C 1 157 ? 54.229 -6.219 16.601 1.00 26.17 157 LYS G N 1
ATOM 5816 C CA . LYS C 1 157 ? 55.019 -5.265 15.774 1.00 27.12 157 LYS G CA 1
ATOM 5817 C C . LYS C 1 157 ? 55.818 -6.117 14.816 1.00 27.69 157 LYS G C 1
ATOM 5818 O O . LYS C 1 157 ? 55.941 -5.780 13.625 1.00 28.08 157 LYS G O 1
ATOM 5820 N N . ALA C 1 158 ? 56.309 -7.253 15.318 1.00 27.73 158 ALA G N 1
ATOM 5821 C CA . ALA C 1 158 ? 57.195 -8.081 14.515 1.00 27.90 158 ALA G CA 1
ATOM 5822 C C . ALA C 1 158 ? 56.511 -8.400 13.205 1.00 28.00 158 ALA G C 1
ATOM 5823 O O . ALA C 1 158 ? 57.132 -8.323 12.152 1.00 28.38 158 ALA G O 1
ATOM 5825 N N . GLY C 1 159 ? 55.227 -8.732 13.284 1.00 28.31 159 GLY G N 1
ATOM 5826 C CA . GLY C 1 159 ? 54.515 -9.344 12.171 1.00 29.05 159 GLY G CA 1
ATOM 5827 C C . GLY C 1 159 ? 54.293 -8.321 11.094 1.00 29.81 159 GLY G C 1
ATOM 5828 O O . GLY C 1 159 ? 54.476 -8.613 9.893 1.00 29.75 159 GLY G O 1
ATOM 5829 N N . GLU C 1 160 ? 53.934 -7.116 11.546 1.00 30.37 160 GLU G N 1
ATOM 5830 C CA . GLU C 1 160 ? 53.852 -5.906 10.707 1.00 30.78 160 GLU G CA 1
ATOM 5831 C C . GLU C 1 160 ? 55.124 -5.615 9.940 1.00 29.89 160 GLU G C 1
ATOM 5832 O O . GLU C 1 160 ? 55.081 -5.486 8.707 1.00 30.10 160 GLU G O 1
ATOM 5838 N N . LEU C 1 161 ? 56.246 -5.500 10.655 1.00 28.67 161 LEU G N 1
ATOM 5839 C CA . LEU C 1 161 ? 57.535 -5.282 9.994 1.00 27.60 161 LEU G CA 1
ATOM 5840 C C . LEU C 1 161 ? 57.750 -6.318 8.960 1.00 26.78 161 LEU G C 1
ATOM 5841 O O . LEU C 1 161 ? 57.925 -5.983 7.802 1.00 26.95 161 LEU G O 1
ATOM 5846 N N . VAL C 1 162 ? 57.688 -7.579 9.362 1.00 26.66 162 VAL G N 1
ATOM 5847 C CA . VAL C 1 162 ? 57.859 -8.695 8.426 1.00 26.97 162 VAL G CA 1
ATOM 5848 C C . VAL C 1 162 ? 56.904 -8.557 7.257 1.00 27.89 162 VAL G C 1
ATOM 5849 O O . VAL C 1 162 ? 57.275 -8.823 6.113 1.00 26.93 162 VAL G O 1
ATOM 5853 N N . ALA C 1 163 ? 55.664 -8.154 7.564 1.00 29.34 163 ALA G N 1
ATOM 5854 C CA . ALA C 1 163 ? 54.625 -8.018 6.527 1.00 30.75 163 ALA G CA 1
ATOM 5855 C C . ALA C 1 163 ? 54.998 -6.916 5.554 1.00 31.42 163 ALA G C 1
ATOM 5856 O O . ALA C 1 163 ? 54.811 -7.090 4.342 1.00 32.80 163 ALA G O 1
ATOM 5858 N N . ALA C 1 164 ? 55.555 -5.817 6.072 1.00 31.34 164 ALA G N 1
ATOM 5859 C CA . ALA C 1 164 ? 55.992 -4.705 5.225 1.00 31.69 164 ALA G CA 1
ATOM 5860 C C . ALA C 1 164 ? 57.364 -4.948 4.571 1.00 31.71 164 ALA G C 1
ATOM 5861 O O . ALA C 1 164 ? 57.916 -4.076 3.916 1.00 32.31 164 ALA G O 1
ATOM 5863 N N . GLY C 1 165 ? 57.915 -6.144 4.716 1.00 31.68 165 GLY G N 1
ATOM 5864 C CA . GLY C 1 165 ? 59.108 -6.510 3.945 1.00 30.81 165 GLY G CA 1
ATOM 5865 C C . GLY C 1 165 ? 60.383 -6.075 4.645 1.00 30.54 165 GLY G C 1
ATOM 5866 O O . GLY C 1 165 ? 61.445 -6.051 4.051 1.00 30.51 165 GLY G O 1
ATOM 5867 N N . ALA C 1 166 ? 60.299 -5.773 5.933 1.00 29.86 166 ALA G N 1
ATOM 5868 C CA . ALA C 1 166 ? 61.470 -5.329 6.656 1.00 28.95 166 ALA G CA 1
ATOM 5869 C C . ALA C 1 166 ? 62.678 -6.219 6.527 1.00 29.06 166 ALA G C 1
ATOM 5870 O O . ALA C 1 166 ? 63.775 -5.725 6.690 1.00 29.33 166 ALA G O 1
ATOM 5872 N N . ILE C 1 167 ? 62.494 -7.512 6.247 1.00 29.43 167 ILE G N 1
ATOM 5873 C CA . ILE C 1 167 ? 63.597 -8.484 6.302 1.00 29.55 167 ILE G CA 1
ATOM 5874 C C . ILE C 1 167 ? 63.653 -9.403 5.099 1.00 30.62 167 ILE G C 1
ATOM 5875 O O . ILE C 1 167 ? 64.526 -10.282 5.023 1.00 30.57 167 ILE G O 1
ATOM 5880 N N . GLY C 1 168 ? 62.716 -9.232 4.165 1.00 31.91 168 GLY G N 1
ATOM 5881 C CA . GLY C 1 168 ? 62.714 -10.056 2.934 1.00 32.48 168 GLY G CA 1
ATOM 5882 C C . GLY C 1 168 ? 61.863 -11.282 3.138 1.00 32.87 168 GLY G C 1
ATOM 5883 O O . GLY C 1 168 ? 61.016 -11.268 4.020 1.00 33.68 168 GLY G O 1
ATOM 5884 N N . GLU C 1 169 ? 62.061 -12.334 2.345 1.00 32.99 169 GLU G N 1
ATOM 5885 C CA . GLU C 1 169 ? 61.273 -13.550 2.539 1.00 33.67 169 GLU G CA 1
ATOM 5886 C C . GLU C 1 169 ? 61.751 -14.245 3.816 1.00 32.50 169 GLU G C 1
ATOM 5887 O O . GLU C 1 169 ? 62.951 -14.255 4.112 1.00 32.61 169 GLU G O 1
ATOM 5893 N N . VAL C 1 170 ? 60.809 -14.791 4.581 1.00 30.75 170 VAL G N 1
ATOM 5894 C CA . VAL C 1 170 ? 61.144 -15.454 5.821 1.00 29.14 170 VAL G CA 1
ATOM 5895 C C . VAL C 1 170 ? 61.739 -16.790 5.487 1.00 27.46 170 VAL G C 1
ATOM 5896 O O . VAL C 1 170 ? 61.159 -17.527 4.704 1.00 27.62 170 VAL G O 1
ATOM 5900 N N . VAL C 1 171 ? 62.871 -17.105 6.099 1.00 24.98 171 VAL G N 1
ATOM 5901 C CA . VAL C 1 171 ? 63.617 -18.302 5.757 1.00 23.20 171 VAL G CA 1
ATOM 5902 C C . VAL C 1 171 ? 63.561 -19.370 6.863 1.00 22.79 171 VAL G C 1
ATOM 5903 O O . VAL C 1 171 ? 63.374 -20.557 6.598 1.00 22.71 171 VAL G O 1
ATOM 5907 N N . HIS C 1 172 ? 63.714 -18.934 8.108 1.00 22.53 172 HIS G N 1
ATOM 5908 C CA . HIS C 1 172 ? 63.736 -19.828 9.231 1.00 21.56 172 HIS G CA 1
ATOM 5909 C C . HIS C 1 172 ? 63.217 -19.089 10.463 1.00 21.18 172 HIS G C 1
ATOM 5910 O O . HIS C 1 172 ? 63.592 -17.930 10.687 1.00 20.97 172 HIS G O 1
ATOM 5917 N N . ILE C 1 173 ? 62.339 -19.751 11.228 1.00 20.39 173 ILE G N 1
ATOM 5918 C CA . ILE C 1 173 ? 61.869 -19.253 12.521 1.00 20.30 173 ILE G CA 1
ATOM 5919 C C . ILE C 1 173 ? 62.369 -20.078 13.721 1.00 19.62 173 ILE G C 1
ATOM 5920 O O . ILE C 1 173 ? 62.209 -21.294 13.753 1.00 19.09 173 ILE G O 1
ATOM 5925 N N . VAL C 1 174 ? 62.961 -19.444 14.725 1.00 19.08 174 VAL G N 1
ATOM 5926 C CA . VAL C 1 174 ? 63.255 -20.111 15.981 1.00 17.79 174 VAL G CA 1
ATOM 5927 C C . VAL C 1 174 ? 62.424 -19.596 17.102 1.00 17.53 174 VAL G C 1
ATOM 5928 O O . VAL C 1 174 ? 62.476 -18.484 17.416 1.00 17.67 174 VAL G O 1
ATOM 5932 N N . GLY C 1 175 ? 61.674 -20.454 17.733 1.00 17.70 175 GLY G N 1
ATOM 5933 C CA . GLY C 1 175 ? 60.940 -20.047 18.892 1.00 18.41 175 GLY G CA 1
ATOM 5934 C C . GLY C 1 175 ? 61.389 -20.773 20.116 1.00 18.56 175 GLY G C 1
ATOM 5935 O O . GLY C 1 175 ? 61.510 -21.930 20.084 1.00 19.65 175 GLY G O 1
ATOM 5936 N N . LEU C 1 176 ? 61.680 -20.065 21.178 1.00 18.52 176 LEU G N 1
ATOM 5937 C CA . LEU C 1 176 ? 62.020 -20.680 22.434 1.00 18.36 176 LEU G CA 1
ATOM 5938 C C . LEU C 1 176 ? 61.073 -20.322 23.544 1.00 18.62 176 LEU G C 1
ATOM 5939 O O . LEU C 1 176 ? 60.906 -19.198 23.833 1.00 18.95 176 LEU G O 1
ATOM 5944 N N . GLY C 1 177 ? 60.537 -21.292 24.247 1.00 18.06 177 GLY G N 1
ATOM 5945 C CA . GLY C 1 177 ? 59.547 -20.994 25.242 1.00 17.78 177 GLY G CA 1
ATOM 5946 C C . GLY C 1 177 ? 59.694 -21.559 26.617 1.00 18.47 177 GLY G C 1
ATOM 5947 O O . GLY C 1 177 ? 58.974 -22.416 26.952 1.00 19.11 177 GLY G O 1
ATOM 5948 N N . PRO C 1 178 ? 60.603 -21.042 27.410 1.00 18.68 178 PRO G N 1
ATOM 5949 C CA . PRO C 1 178 ? 60.712 -21.349 28.811 1.00 19.11 178 PRO G CA 1
ATOM 5950 C C . PRO C 1 178 ? 59.600 -20.816 29.693 1.00 20.11 178 PRO G C 1
ATOM 5951 O O . PRO C 1 178 ? 59.119 -19.740 29.487 1.00 20.67 178 PRO G O 1
ATOM 5955 N N . HIS C 1 179 ? 59.259 -21.593 30.702 1.00 19.74 179 HIS G N 1
ATOM 5956 C CA . HIS C 1 179 ? 58.188 -21.326 31.630 1.00 19.38 179 HIS G CA 1
ATOM 5957 C C . HIS C 1 179 ? 58.557 -21.824 33.001 1.00 20.35 179 HIS G C 1
ATOM 5958 O O . HIS C 1 179 ? 59.123 -22.915 33.147 1.00 20.55 179 HIS G O 1
ATOM 5965 N N . ARG C 1 180 ? 58.172 -21.028 34.002 1.00 21.07 180 ARG G N 1
ATOM 5966 C CA . ARG C 1 180 ? 58.308 -21.305 35.418 1.00 20.93 180 ARG G CA 1
ATOM 5967 C C . ARG C 1 180 ? 57.279 -22.334 35.827 1.00 22.06 180 ARG G C 1
ATOM 5968 O O . ARG C 1 180 ? 56.078 -22.133 35.610 1.00 22.47 180 ARG G O 1
ATOM 5976 N N . LEU C 1 181 ? 57.761 -23.414 36.436 1.00 22.39 181 LEU G N 1
ATOM 5977 C CA . LEU C 1 181 ? 56.932 -24.477 36.868 1.00 22.81 181 LEU G CA 1
ATOM 5978 C C . LEU C 1 181 ? 56.094 -24.063 38.053 1.00 24.52 181 LEU G C 1
ATOM 5979 O O . LEU C 1 181 ? 54.877 -24.253 38.009 1.00 25.66 181 LEU G O 1
ATOM 5984 N N . ARG C 1 182 ? 56.693 -23.515 39.116 1.00 25.67 182 ARG G N 1
ATOM 5985 C CA . ARG C 1 182 ? 55.849 -22.893 40.142 1.00 26.06 182 ARG G CA 1
ATOM 5986 C C . ARG C 1 182 ? 55.045 -24.007 40.772 1.00 26.92 182 ARG G C 1
ATOM 5987 O O . ARG C 1 182 ? 53.843 -23.872 40.944 1.00 26.34 182 ARG G O 1
ATOM 5995 N N . ARG C 1 183 ? 55.693 -25.129 41.052 1.00 28.49 183 ARG G N 1
ATOM 5996 C CA . ARG C 1 183 ? 54.979 -26.424 41.078 1.00 29.95 183 ARG G CA 1
ATOM 5997 C C . ARG C 1 183 ? 53.964 -26.568 42.197 1.00 30.30 183 ARG G C 1
ATOM 5998 O O . ARG C 1 183 ? 52.979 -27.294 42.059 1.00 30.50 183 ARG G O 1
ATOM 6006 N N . GLU C 1 184 ? 54.200 -25.832 43.276 1.00 31.12 184 GLU G N 1
ATOM 6007 C CA . GLU C 1 184 ? 53.372 -25.928 44.478 1.00 31.96 184 GLU G CA 1
ATOM 6008 C C . GLU C 1 184 ? 52.016 -25.210 44.299 1.00 32.34 184 GLU G C 1
ATOM 6009 O O . GLU C 1 184 ? 51.061 -25.516 45.003 1.00 33.12 184 GLU G O 1
ATOM 6011 N N . THR C 1 185 ? 51.935 -24.286 43.341 1.00 33.01 185 THR G N 1
ATOM 6012 C CA . THR C 1 185 ? 50.673 -23.599 42.953 1.00 33.25 185 THR G CA 1
ATOM 6013 C C . THR C 1 185 ? 49.821 -24.282 41.885 1.00 32.62 185 THR G C 1
ATOM 6014 O O . THR C 1 185 ? 48.801 -23.736 41.463 1.00 33.28 185 THR G O 1
ATOM 6018 N N . ARG C 1 186 ? 50.249 -25.445 41.415 1.00 31.92 186 ARG G N 1
ATOM 6019 C CA . ARG C 1 186 ? 49.584 -26.071 40.289 1.00 30.87 186 ARG G CA 1
ATOM 6020 C C . ARG C 1 186 ? 48.541 -27.057 40.806 1.00 31.05 186 ARG G C 1
ATOM 6021 O O . ARG C 1 186 ? 48.806 -27.733 41.793 1.00 30.35 186 ARG G O 1
ATOM 6029 N N . PRO C 1 187 ? 47.363 -27.137 40.131 1.00 31.53 187 PRO G N 1
ATOM 6030 C CA . PRO C 1 187 ? 46.289 -28.085 40.434 1.00 31.87 187 PRO G CA 1
ATOM 6031 C C . PRO C 1 187 ? 46.689 -29.460 39.914 1.00 32.24 187 PRO G C 1
ATOM 6032 O O . PRO C 1 187 ? 47.476 -29.543 38.975 1.00 32.48 187 PRO G O 1
ATOM 6036 N N . ASP C 1 188 ? 46.171 -30.531 40.502 1.00 32.60 188 ASP G N 1
ATOM 6037 C CA . ASP C 1 188 ? 46.601 -31.889 40.100 1.00 33.10 188 ASP G CA 1
ATOM 6038 C C . ASP C 1 188 ? 46.540 -32.110 38.600 1.00 32.23 188 ASP G C 1
ATOM 6039 O O . ASP C 1 188 ? 47.392 -32.791 38.039 1.00 32.41 188 ASP G O 1
ATOM 6044 N N . TRP C 1 189 ? 45.538 -31.546 37.939 1.00 31.37 189 TRP G N 1
ATOM 6045 C CA . TRP C 1 189 ? 45.350 -31.899 36.530 1.00 30.08 189 TRP G CA 1
ATOM 6046 C C . TRP C 1 189 ? 46.516 -31.440 35.689 1.00 29.77 189 TRP G C 1
ATOM 6047 O O . TRP C 1 189 ? 46.850 -32.094 34.691 1.00 30.41 189 TRP G O 1
ATOM 6058 N N . PHE C 1 190 ? 47.158 -30.352 36.125 1.00 28.66 190 PHE G N 1
ATOM 6059 C CA . PHE C 1 190 ? 48.375 -29.834 35.493 1.00 27.62 190 PHE G CA 1
ATOM 6060 C C . PHE C 1 190 ? 49.382 -30.934 35.170 1.00 27.48 190 PHE G C 1
ATOM 6061 O O . PHE C 1 190 ? 50.096 -30.847 34.190 1.00 28.31 190 PHE G O 1
ATOM 6069 N N . PHE C 1 191 ? 49.408 -31.975 35.990 1.00 27.54 191 PHE G N 1
ATOM 6070 C CA . PHE C 1 191 ? 50.416 -33.029 35.930 1.00 26.73 191 PHE G CA 1
ATOM 6071 C C . PHE C 1 191 ? 49.909 -34.321 35.332 1.00 27.07 191 PHE G C 1
ATOM 6072 O O . PHE C 1 191 ? 50.676 -35.261 35.140 1.00 27.21 191 PHE G O 1
ATOM 6080 N N . ARG C 1 192 ? 48.613 -34.392 35.059 1.00 27.74 192 ARG G N 1
ATOM 6081 C CA . ARG C 1 192 ? 48.024 -35.594 34.476 1.00 28.22 192 ARG G CA 1
ATOM 6082 C C . ARG C 1 192 ? 48.058 -35.557 32.964 1.00 27.23 192 ARG G C 1
ATOM 6083 O O . ARG C 1 192 ? 47.378 -34.748 32.361 1.00 26.88 192 ARG G O 1
ATOM 6091 N N . ARG C 1 193 ? 48.804 -36.468 32.350 1.00 26.66 193 ARG G N 1
ATOM 6092 C CA . ARG C 1 193 ? 48.881 -36.508 30.885 1.00 25.63 193 ARG G CA 1
ATOM 6093 C C . ARG C 1 193 ? 47.546 -36.482 30.101 1.00 25.20 193 ARG G C 1
ATOM 6094 O O . ARG C 1 193 ? 47.465 -35.849 29.065 1.00 24.49 193 ARG G O 1
ATOM 6102 N N . ALA C 1 194 ? 46.507 -37.172 30.554 1.00 25.11 194 ALA G N 1
ATOM 6103 C CA . ALA C 1 194 ? 45.262 -37.119 29.763 1.00 25.55 194 ALA G CA 1
ATOM 6104 C C . ALA C 1 194 ? 44.554 -35.773 29.986 1.00 25.64 194 ALA G C 1
ATOM 6105 O O . ALA C 1 194 ? 43.625 -35.379 29.251 1.00 26.04 194 ALA G O 1
ATOM 6107 N N . ASP C 1 195 ? 45.024 -35.054 30.993 1.00 24.99 195 ASP G N 1
ATOM 6108 C CA . ASP C 1 195 ? 44.394 -33.802 31.309 1.00 24.63 195 ASP G CA 1
ATOM 6109 C C . ASP C 1 195 ? 45.068 -32.590 30.685 1.00 23.51 195 ASP G C 1
ATOM 6110 O O . ASP C 1 195 ? 44.393 -31.766 30.087 1.00 23.19 195 ASP G O 1
ATOM 6115 N N . TYR C 1 196 ? 46.389 -32.521 30.727 1.00 22.34 196 TYR G N 1
ATOM 6116 C CA . TYR C 1 196 ? 47.040 -31.401 30.137 1.00 21.60 196 TYR G CA 1
ATOM 6117 C C . TYR C 1 196 ? 47.429 -31.618 28.688 1.00 22.13 196 TYR G C 1
ATOM 6118 O O . TYR C 1 196 ? 47.594 -30.640 27.932 1.00 22.55 196 TYR G O 1
ATOM 6127 N N . GLY C 1 197 ? 47.558 -32.887 28.289 1.00 21.93 197 GLY G N 1
ATOM 6128 C CA . GLY C 1 197 ? 47.705 -33.273 26.865 1.00 20.70 197 GLY G CA 1
ATOM 6129 C C . GLY C 1 197 ? 49.116 -33.410 26.332 1.00 20.31 197 GLY G C 1
ATOM 6130 O O . GLY C 1 197 ? 49.302 -33.596 25.141 1.00 20.59 197 GLY G O 1
ATOM 6131 N N . GLY C 1 198 ? 50.115 -33.323 27.205 1.00 20.39 198 GLY G N 1
ATOM 6132 C CA . GLY C 1 198 ? 51.514 -33.260 26.760 1.00 20.98 198 GLY G CA 1
ATOM 6133 C C . GLY C 1 198 ? 52.103 -31.855 26.568 1.00 20.48 198 GLY G C 1
ATOM 6134 O O . GLY C 1 198 ? 51.398 -30.920 26.226 1.00 21.01 198 GLY G O 1
ATOM 6135 N N . ILE C 1 199 ? 53.407 -31.717 26.791 1.00 20.02 199 ILE G N 1
ATOM 6136 C CA . ILE C 1 199 ? 54.088 -30.417 26.751 1.00 19.70 199 ILE G CA 1
ATOM 6137 C C . ILE C 1 199 ? 54.066 -29.725 25.386 1.00 19.68 199 ILE G C 1
ATOM 6138 O O . ILE C 1 199 ? 53.984 -28.498 25.360 1.00 19.88 199 ILE G O 1
ATOM 6143 N N . LEU C 1 200 ? 54.096 -30.472 24.277 1.00 18.99 200 LEU G N 1
ATOM 6144 C CA . LEU C 1 200 ? 54.026 -29.824 22.969 1.00 19.41 200 LEU G CA 1
ATOM 6145 C C . LEU C 1 200 ? 52.632 -29.323 22.651 1.00 20.12 200 LEU G C 1
ATOM 6146 O O . LEU C 1 200 ? 52.484 -28.183 22.181 1.00 21.08 200 LEU G O 1
ATOM 6151 N N . THR C 1 201 ? 51.622 -30.162 22.914 1.00 20.28 201 THR G N 1
ATOM 6152 C CA . THR C 1 201 ? 50.197 -29.796 22.799 1.00 19.66 201 THR G CA 1
ATOM 6153 C C . THR C 1 201 ? 49.924 -28.572 23.634 1.00 20.46 201 THR G C 1
ATOM 6154 O O . THR C 1 201 ? 49.249 -27.666 23.196 1.00 20.56 201 THR G O 1
ATOM 6158 N N . ASP C 1 202 ? 50.451 -28.553 24.849 1.00 21.95 202 ASP G N 1
ATOM 6159 C CA . ASP C 1 202 ? 50.154 -27.479 25.778 1.00 23.67 202 ASP G CA 1
ATOM 6160 C C . ASP C 1 202 ? 50.892 -26.190 25.412 1.00 23.84 202 ASP G C 1
ATOM 6161 O O . ASP C 1 202 ? 50.272 -25.265 24.891 1.00 24.31 202 ASP G O 1
ATOM 6166 N N . ILE C 1 203 ? 52.209 -26.143 25.663 1.00 23.13 203 ILE G N 1
ATOM 6167 C CA . ILE C 1 203 ? 52.957 -24.913 25.504 1.00 21.95 203 ILE G CA 1
ATOM 6168 C C . ILE C 1 203 ? 53.635 -24.640 24.155 1.00 21.67 203 ILE G C 1
ATOM 6169 O O . ILE C 1 203 ? 53.921 -23.512 23.824 1.00 21.51 203 ILE G O 1
ATOM 6174 N N . ALA C 1 204 ? 53.868 -25.647 23.347 1.00 22.56 204 ALA G N 1
ATOM 6175 C CA . ALA C 1 204 ? 54.440 -25.389 21.995 1.00 23.22 204 ALA G CA 1
ATOM 6176 C C . ALA C 1 204 ? 53.366 -24.966 20.988 1.00 23.72 204 ALA G C 1
ATOM 6177 O O . ALA C 1 204 ? 53.678 -24.690 19.825 1.00 23.10 204 ALA G O 1
ATOM 6179 N N . SER C 1 205 ? 52.110 -24.921 21.444 1.00 24.18 205 SER G N 1
ATOM 6180 C CA . SER C 1 205 ? 51.017 -24.495 20.596 1.00 24.89 205 SER G CA 1
ATOM 6181 C C . SER C 1 205 ? 51.131 -23.003 20.250 1.00 25.59 205 SER G C 1
ATOM 6182 O O . SER C 1 205 ? 50.834 -22.602 19.127 1.00 26.42 205 SER G O 1
ATOM 6185 N N . HIS C 1 206 ? 51.599 -22.177 21.180 1.00 26.05 206 HIS G N 1
ATOM 6186 C CA . HIS C 1 206 ? 51.917 -20.790 20.836 1.00 26.40 206 HIS G CA 1
ATOM 6187 C C . HIS C 1 206 ? 52.895 -20.713 19.633 1.00 27.37 206 HIS G C 1
ATOM 6188 O O . HIS C 1 206 ? 52.784 -19.825 18.752 1.00 28.44 206 HIS G O 1
ATOM 6195 N N . GLN C 1 207 ? 53.882 -21.602 19.597 1.00 27.26 207 GLN G N 1
ATOM 6196 C CA . GLN C 1 207 ? 54.942 -21.406 18.617 1.00 28.03 207 GLN G CA 1
ATOM 6197 C C . GLN C 1 207 ? 54.525 -21.998 17.297 1.00 27.61 207 GLN G C 1
ATOM 6198 O O . GLN C 1 207 ? 54.972 -21.539 16.233 1.00 28.99 207 GLN G O 1
ATOM 6204 N N . CYS C 1 208 ? 53.658 -23.001 17.363 1.00 26.38 208 CYS G N 1
ATOM 6205 C CA . CYS C 1 208 ? 53.087 -23.576 16.158 1.00 24.96 208 CYS G CA 1
ATOM 6206 C C . CYS C 1 208 ? 52.260 -22.559 15.441 1.00 24.86 208 CYS G C 1
ATOM 6207 O O . CYS C 1 208 ? 52.388 -22.427 14.224 1.00 24.54 208 CYS G O 1
ATOM 6210 N N . GLU C 1 209 ? 51.441 -21.821 16.191 1.00 25.29 209 GLU G N 1
ATOM 6211 C CA . GLU C 1 209 ? 50.679 -20.717 15.617 1.00 25.84 209 GLU G CA 1
ATOM 6212 C C . GLU C 1 209 ? 51.577 -19.677 15.057 1.00 25.94 209 GLU G C 1
ATOM 6213 O O . GLU C 1 209 ? 51.304 -19.158 13.978 1.00 26.20 209 GLU G O 1
ATOM 6219 N N . GLN C 1 210 ? 52.645 -19.372 15.786 1.00 26.25 210 GLN G N 1
ATOM 6220 C CA . GLN C 1 210 ? 53.574 -18.356 15.345 1.00 26.56 210 GLN G CA 1
ATOM 6221 C C . GLN C 1 210 ? 54.283 -18.713 14.063 1.00 26.21 210 GLN G C 1
ATOM 6222 O O . GLN C 1 210 ? 54.471 -17.841 13.181 1.00 26.83 210 GLN G O 1
ATOM 6228 N N . PHE C 1 211 ? 54.648 -19.986 13.927 1.00 24.85 211 PHE G N 1
ATOM 6229 C CA . PHE C 1 211 ? 55.223 -20.455 12.683 1.00 24.69 211 PHE G CA 1
ATOM 6230 C C . PHE C 1 211 ? 54.246 -20.300 11.523 1.00 25.29 211 PHE G C 1
ATOM 6231 O O . PHE C 1 211 ? 54.616 -19.932 10.409 1.00 25.38 211 PHE G O 1
ATOM 6239 N N . LEU C 1 212 ? 52.983 -20.593 11.771 1.00 25.59 212 LEU G N 1
ATOM 6240 C CA . LEU C 1 212 ? 52.049 -20.493 10.694 1.00 26.05 212 LEU G CA 1
ATOM 6241 C C . LEU C 1 212 ? 51.890 -19.053 10.307 1.00 26.31 212 LEU G C 1
ATOM 6242 O O . LEU C 1 212 ? 51.983 -18.738 9.144 1.00 27.10 212 LEU G O 1
ATOM 6247 N N . PHE C 1 213 ? 51.715 -18.190 11.298 1.00 26.56 213 PHE G N 1
ATOM 6248 C CA . PHE C 1 213 ? 51.551 -16.760 11.116 1.00 26.91 213 PHE G CA 1
ATOM 6249 C C . PHE C 1 213 ? 52.683 -16.071 10.364 1.00 28.15 213 PHE G C 1
ATOM 6250 O O . PHE C 1 213 ? 52.439 -15.236 9.508 1.00 29.20 213 PHE G O 1
ATOM 6258 N N . PHE C 1 214 ? 53.925 -16.402 10.668 1.00 29.53 214 PHE G N 1
ATOM 6259 C CA . PHE C 1 214 ? 55.034 -15.717 10.005 1.00 30.06 214 PHE G CA 1
ATOM 6260 C C . PHE C 1 214 ? 55.368 -16.219 8.604 1.00 31.22 214 PHE G C 1
ATOM 6261 O O . PHE C 1 214 ? 55.824 -15.461 7.731 1.00 32.12 214 PHE G O 1
ATOM 6269 N N . THR C 1 215 ? 55.132 -17.490 8.366 1.00 32.15 215 THR G N 1
ATOM 6270 C CA . THR C 1 215 ? 55.430 -18.004 7.062 1.00 33.62 215 THR G CA 1
ATOM 6271 C C . THR C 1 215 ? 54.262 -17.689 6.162 1.00 34.46 215 THR G C 1
ATOM 6272 O O . THR C 1 215 ? 54.427 -17.696 4.960 1.00 34.64 215 THR G O 1
ATOM 6276 N N . GLY C 1 216 ? 53.092 -17.404 6.750 1.00 35.70 216 GLY G N 1
ATOM 6277 C CA . GLY C 1 216 ? 51.851 -17.114 5.996 1.00 37.30 216 GLY G CA 1
ATOM 6278 C C . GLY C 1 216 ? 51.213 -18.347 5.372 1.00 39.16 216 GLY G C 1
ATOM 6279 O O . GLY C 1 216 ? 50.075 -18.310 4.926 1.00 39.28 216 GLY G O 1
ATOM 6280 N N . VAL C 1 217 ? 51.959 -19.452 5.332 1.00 40.91 217 VAL G N 1
ATOM 6281 C CA . VAL C 1 217 ? 51.425 -20.745 4.926 1.00 42.04 217 VAL G CA 1
ATOM 6282 C C . VAL C 1 217 ? 50.328 -21.131 5.908 1.00 43.07 217 VAL G C 1
ATOM 6283 O O . VAL C 1 217 ? 50.034 -20.429 6.897 1.00 43.82 217 VAL G O 1
ATOM 6285 N N . ASN C 1 218 ? 49.698 -22.252 5.628 1.00 43.85 218 ASN G N 1
ATOM 6286 C CA . ASN C 1 218 ? 48.629 -22.682 6.473 1.00 44.17 218 ASN G CA 1
ATOM 6287 C C . ASN C 1 218 ? 48.631 -24.198 6.582 1.00 44.21 218 ASN G C 1
ATOM 6288 O O . ASN C 1 218 ? 47.681 -24.777 7.134 1.00 44.55 218 ASN G O 1
ATOM 6293 N N . ASP C 1 219 ? 49.686 -24.819 6.034 1.00 42.96 219 ASP G N 1
ATOM 6294 C CA . ASP C 1 219 ? 49.915 -26.243 6.137 1.00 42.07 219 ASP G CA 1
ATOM 6295 C C . ASP C 1 219 ? 51.429 -26.512 6.203 1.00 41.62 219 ASP G C 1
ATOM 6296 O O . ASP C 1 219 ? 52.185 -26.163 5.281 1.00 42.02 219 ASP G O 1
ATOM 6298 N N . ALA C 1 220 ? 51.880 -27.139 7.283 1.00 39.61 220 ALA G N 1
ATOM 6299 C CA . ALA C 1 220 ? 53.287 -27.409 7.435 1.00 37.34 220 ALA G CA 1
ATOM 6300 C C . ALA C 1 220 ? 53.472 -28.834 7.919 1.00 36.38 220 ALA G C 1
ATOM 6301 O O . ALA C 1 220 ? 52.499 -29.502 8.216 1.00 36.30 220 ALA G O 1
ATOM 6303 N N . THR C 1 221 ? 54.719 -29.284 7.994 1.00 35.20 221 THR G N 1
ATOM 6304 C CA . THR C 1 221 ? 55.091 -30.682 8.320 1.00 34.29 221 THR G CA 1
ATOM 6305 C C . THR C 1 221 ? 55.998 -30.680 9.529 1.00 33.15 221 THR G C 1
ATOM 6306 O O . THR C 1 221 ? 56.772 -29.750 9.728 1.00 33.94 221 THR G O 1
ATOM 6310 N N . VAL C 1 222 ? 55.924 -31.739 10.315 1.00 31.35 222 VAL G N 1
ATOM 6311 C CA . VAL C 1 222 ? 56.794 -31.914 11.449 1.00 29.18 222 VAL G CA 1
ATOM 6312 C C . VAL C 1 222 ? 57.856 -32.924 11.057 1.00 28.90 222 VAL G C 1
ATOM 6313 O O . VAL C 1 222 ? 57.588 -34.131 10.961 1.00 28.73 222 VAL G O 1
ATOM 6317 N N . LEU C 1 223 ? 59.063 -32.420 10.845 1.00 27.57 223 LEU G N 1
ATOM 6318 C CA . LEU C 1 223 ? 60.182 -33.243 10.575 1.00 26.49 223 LEU G CA 1
ATOM 6319 C C . LEU C 1 223 ? 60.535 -34.145 11.743 1.00 26.65 223 LEU G C 1
ATOM 6320 O O . LEU C 1 223 ? 61.085 -35.230 11.534 1.00 26.84 223 LEU G O 1
ATOM 6325 N N . SER C 1 224 ? 60.241 -33.720 12.975 1.00 26.02 224 SER G N 1
ATOM 6326 C CA . SER C 1 224 ? 60.612 -34.520 14.160 1.00 25.38 224 SER G CA 1
ATOM 6327 C C . SER C 1 224 ? 60.255 -33.792 15.430 1.00 24.73 224 SER G C 1
ATOM 6328 O O . SER C 1 224 ? 60.135 -32.595 15.416 1.00 25.02 224 SER G O 1
ATOM 6331 N N . ALA C 1 225 ? 60.092 -34.518 16.535 1.00 24.37 225 ALA G N 1
ATOM 6332 C CA . ALA C 1 225 ? 59.728 -33.897 17.818 1.00 23.13 225 ALA G CA 1
ATOM 6333 C C . ALA C 1 225 ? 60.282 -34.721 18.950 1.00 22.78 225 ALA G C 1
ATOM 6334 O O . ALA C 1 225 ? 60.437 -35.902 18.791 1.00 22.63 225 ALA G O 1
ATOM 6336 N N . SER C 1 226 ? 60.624 -34.108 20.079 1.00 22.60 226 SER G N 1
ATOM 6337 C CA . SER C 1 226 ? 61.025 -34.898 21.219 1.00 22.85 226 SER G CA 1
ATOM 6338 C C . SER C 1 226 ? 60.416 -34.341 22.449 1.00 22.90 226 SER G C 1
ATOM 6339 O O . SER C 1 226 ? 60.160 -33.148 22.508 1.00 22.41 226 SER G O 1
ATOM 6342 N N . VAL C 1 227 ? 60.203 -35.199 23.449 1.00 23.67 227 VAL G N 1
ATOM 6343 C CA . VAL C 1 227 ? 59.826 -34.717 24.806 1.00 24.52 227 VAL G CA 1
ATOM 6344 C C . VAL C 1 227 ? 60.572 -35.496 25.884 1.00 24.86 227 VAL G C 1
ATOM 6345 O O . VAL C 1 227 ? 61.200 -36.487 25.598 1.00 25.09 227 VAL G O 1
ATOM 6349 N N . GLY C 1 228 ? 60.487 -35.055 27.125 1.00 25.10 228 GLY G N 1
ATOM 6350 C CA . GLY C 1 228 ? 61.084 -35.806 28.202 1.00 25.67 228 GLY G CA 1
ATOM 6351 C C . GLY C 1 228 ? 60.861 -35.160 29.553 1.00 26.84 228 GLY G C 1
ATOM 6352 O O . GLY C 1 228 ? 60.555 -33.957 29.653 1.00 25.96 228 GLY G O 1
ATOM 6353 N N . ASN C 1 229 ? 61.008 -35.979 30.595 1.00 27.74 229 ASN G N 1
ATOM 6354 C CA . ASN C 1 229 ? 61.039 -35.472 31.958 1.00 28.34 229 ASN G CA 1
ATOM 6355 C C . ASN C 1 229 ? 62.403 -35.780 32.539 1.00 29.24 229 ASN G C 1
ATOM 6356 O O . ASN C 1 229 ? 62.737 -36.933 32.847 1.00 30.41 229 ASN G O 1
ATOM 6361 N N . GLN C 1 230 ? 63.214 -34.746 32.646 1.00 29.94 230 GLN G N 1
ATOM 6362 C CA . GLN C 1 230 ? 64.578 -34.944 33.061 1.00 30.92 230 GLN G CA 1
ATOM 6363 C C . GLN C 1 230 ? 64.784 -34.378 34.466 1.00 31.62 230 GLN G C 1
ATOM 6364 O O . GLN C 1 230 ? 65.833 -34.666 35.054 1.00 32.92 230 GLN G O 1
ATOM 6366 N N . SER C 1 231 ? 63.787 -33.643 35.016 1.00 31.77 231 SER G N 1
ATOM 6367 C CA . SER C 1 231 ? 63.954 -32.869 36.268 1.00 32.05 231 SER G CA 1
ATOM 6368 C C . SER C 1 231 ? 62.810 -32.898 37.280 1.00 33.09 231 SER G C 1
ATOM 6369 O O . SER C 1 231 ? 62.934 -32.362 38.382 1.00 32.80 231 SER G O 1
ATOM 6372 N N . VAL C 1 232 ? 61.683 -33.503 36.944 1.00 34.27 232 VAL G N 1
ATOM 6373 C CA . VAL C 1 232 ? 60.628 -33.553 37.934 1.00 35.58 232 VAL G CA 1
ATOM 6374 C C . VAL C 1 232 ? 60.186 -35.003 38.221 1.00 37.28 232 VAL G C 1
ATOM 6375 O O . VAL C 1 232 ? 59.014 -35.345 38.035 1.00 37.24 232 VAL G O 1
ATOM 6379 N N . PRO C 1 233 ? 61.123 -35.863 38.715 1.00 38.94 233 PRO G N 1
ATOM 6380 C CA . PRO C 1 233 ? 60.806 -37.275 39.031 1.00 39.87 233 PRO G CA 1
ATOM 6381 C C . PRO C 1 233 ? 59.523 -37.532 39.862 1.00 40.69 233 PRO G C 1
ATOM 6382 O O . PRO C 1 233 ? 58.955 -38.600 39.753 1.00 40.16 233 PRO G O 1
ATOM 6386 N N . ASP C 1 234 ? 59.073 -36.560 40.665 1.00 42.39 234 ASP G N 1
ATOM 6387 C CA . ASP C 1 234 ? 57.860 -36.707 41.498 1.00 43.34 234 ASP G CA 1
ATOM 6388 C C . ASP C 1 234 ? 56.602 -36.650 40.674 1.00 43.07 234 ASP G C 1
ATOM 6389 O O . ASP C 1 234 ? 55.533 -36.962 41.181 1.00 43.82 234 ASP G O 1
ATOM 6394 N N . ALA C 1 235 ? 56.710 -36.178 39.431 1.00 41.68 235 ALA G N 1
ATOM 6395 C CA . ALA C 1 235 ? 55.573 -36.133 38.544 1.00 39.90 235 ALA G CA 1
ATOM 6396 C C . ALA C 1 235 ? 55.870 -36.856 37.251 1.00 38.91 235 ALA G C 1
ATOM 6397 O O . ALA C 1 235 ? 56.058 -36.199 36.228 1.00 38.77 235 ALA G O 1
ATOM 6399 N N . PRO C 1 236 ? 55.907 -38.210 37.283 1.00 37.75 236 PRO G N 1
ATOM 6400 C CA . PRO C 1 236 ? 56.276 -39.052 36.142 1.00 36.82 236 PRO G CA 1
ATOM 6401 C C . PRO C 1 236 ? 55.662 -38.608 34.815 1.00 36.24 236 PRO G C 1
ATOM 6402 O O . PRO C 1 236 ? 56.316 -38.721 33.792 1.00 37.37 236 PRO G O 1
ATOM 6406 N N . GLU C 1 237 ? 54.435 -38.097 34.833 1.00 34.93 237 GLU G N 1
ATOM 6407 C CA . GLU C 1 237 ? 53.684 -37.866 33.618 1.00 33.55 237 GLU G CA 1
ATOM 6408 C C . GLU C 1 237 ? 53.910 -36.461 33.061 1.00 32.43 237 GLU G C 1
ATOM 6409 O O . GLU C 1 237 ? 53.593 -36.184 31.917 1.00 31.88 237 GLU G O 1
ATOM 6415 N N . LEU C 1 238 ? 54.427 -35.560 33.882 1.00 31.49 238 LEU G N 1
ATOM 6416 C CA . LEU C 1 238 ? 54.723 -34.219 33.425 1.00 30.72 238 LEU G CA 1
ATOM 6417 C C . LEU C 1 238 ? 55.904 -34.274 32.506 1.00 30.24 238 LEU G C 1
ATOM 6418 O O . LEU C 1 238 ? 56.858 -34.970 32.775 1.00 30.84 238 LEU G O 1
ATOM 6423 N N . GLN C 1 239 ? 55.837 -33.544 31.413 1.00 29.30 239 GLN G N 1
ATOM 6424 C CA . GLN C 1 239 ? 56.972 -33.401 30.560 1.00 28.64 239 GLN G CA 1
ATOM 6425 C C . GLN C 1 239 ? 57.567 -32.037 30.820 1.00 29.08 239 GLN G C 1
ATOM 6426 O O . GLN C 1 239 ? 56.850 -31.056 31.069 1.00 30.09 239 GLN G O 1
ATOM 6432 N N . ASP C 1 240 ? 58.890 -32.007 30.727 1.00 28.81 240 ASP G N 1
ATOM 6433 C CA . ASP C 1 240 ? 59.817 -31.016 31.292 1.00 27.76 240 ASP G CA 1
ATOM 6434 C C . ASP C 1 240 ? 60.327 -30.077 30.207 1.00 26.46 240 ASP G C 1
ATOM 6435 O O . ASP C 1 240 ? 60.668 -28.936 30.445 1.00 26.23 240 ASP G O 1
ATOM 6440 N N . THR C 1 241 ? 60.421 -30.636 29.003 1.00 24.44 241 THR G N 1
ATOM 6441 C CA . THR C 1 241 ? 61.275 -30.154 27.971 1.00 22.46 241 THR G CA 1
ATOM 6442 C C . THR C 1 241 ? 60.661 -30.705 26.718 1.00 20.85 241 THR G C 1
ATOM 6443 O O . THR C 1 241 ? 60.090 -31.762 26.731 1.00 20.94 241 THR G O 1
ATOM 6447 N N . GLY C 1 242 ? 60.725 -29.965 25.635 1.00 20.62 242 GLY G N 1
ATOM 6448 C CA . GLY C 1 242 ? 60.203 -30.448 24.361 1.00 20.72 242 GLY G CA 1
ATOM 6449 C C . GLY C 1 242 ? 60.775 -29.637 23.222 1.00 20.74 242 GLY G C 1
ATOM 6450 O O . GLY C 1 242 ? 61.053 -28.457 23.369 1.00 21.14 242 GLY G O 1
ATOM 6451 N N . SER C 1 243 ? 60.963 -30.267 22.082 1.00 20.82 243 SER G N 1
ATOM 6452 C CA . SER C 1 243 ? 61.469 -29.559 20.932 1.00 21.37 243 SER G CA 1
ATOM 6453 C C . SER C 1 243 ? 60.862 -30.152 19.690 1.00 21.01 243 SER G C 1
ATOM 6454 O O . SER C 1 243 ? 60.419 -31.280 19.698 1.00 20.71 243 SER G O 1
ATOM 6457 N N . ILE C 1 244 ? 60.835 -29.369 18.626 1.00 21.12 244 ILE G N 1
ATOM 6458 C CA . ILE C 1 244 ? 60.251 -29.812 17.406 1.00 21.36 244 ILE G CA 1
ATOM 6459 C C . ILE C 1 244 ? 60.804 -29.072 16.232 1.00 21.81 244 ILE G C 1
ATOM 6460 O O . ILE C 1 244 ? 61.008 -27.860 16.301 1.00 21.34 244 ILE G O 1
ATOM 6465 N N . HIS C 1 245 ? 61.084 -29.852 15.181 1.00 22.03 245 HIS G N 1
ATOM 6466 C CA . HIS C 1 245 ? 61.594 -29.385 13.936 1.00 22.62 245 HIS G CA 1
ATOM 6467 C C . HIS C 1 245 ? 60.429 -29.364 12.991 1.00 23.96 245 HIS G C 1
ATOM 6468 O O . HIS C 1 245 ? 59.641 -30.282 12.954 1.00 23.86 245 HIS G O 1
ATOM 6475 N N . LEU C 1 246 ? 60.325 -28.313 12.198 1.00 26.56 246 LEU G N 1
ATOM 6476 C CA . LEU C 1 246 ? 59.106 -28.027 11.420 1.00 28.89 246 LEU G CA 1
ATOM 6477 C C . LEU C 1 246 ? 59.467 -27.627 10.004 1.00 30.34 246 LEU G C 1
ATOM 6478 O O . LEU C 1 246 ? 60.493 -26.993 9.808 1.00 31.10 246 LEU G O 1
ATOM 6483 N N . SER C 1 247 ? 58.657 -27.933 9.000 1.00 32.24 247 SER G N 1
ATOM 6484 C CA . SER C 1 247 ? 58.933 -27.258 7.729 1.00 34.55 247 SER G CA 1
ATOM 6485 C C . SER C 1 247 ? 57.714 -27.034 6.830 1.00 36.15 247 SER G C 1
ATOM 6486 O O . SER C 1 247 ? 56.690 -27.678 7.054 1.00 36.43 247 SER G O 1
ATOM 6489 N N . THR C 1 248 ? 57.830 -26.106 5.860 1.00 38.08 248 THR G N 1
ATOM 6490 C CA . THR C 1 248 ? 56.725 -25.729 4.958 1.00 40.02 248 THR G CA 1
ATOM 6491 C C . THR C 1 248 ? 57.080 -25.770 3.496 1.00 41.53 248 THR G C 1
ATOM 6492 O O . THR C 1 248 ? 56.186 -25.576 2.632 1.00 42.00 248 THR G O 1
ATOM 6496 N N . GLY C 1 249 ? 58.369 -25.943 3.198 1.00 42.65 249 GLY G N 1
ATOM 6497 C CA . GLY C 1 249 ? 58.785 -25.970 1.787 1.00 43.55 249 GLY G CA 1
ATOM 6498 C C . GLY C 1 249 ? 59.565 -24.764 1.292 1.00 43.58 249 GLY G C 1
ATOM 6499 O O . GLY C 1 249 ? 60.477 -24.951 0.489 1.00 43.94 249 GLY G O 1
ATOM 6500 N N . ARG C 1 250 ? 59.221 -23.545 1.731 1.00 43.11 250 ARG G N 1
ATOM 6501 C CA . ARG C 1 250 ? 60.151 -22.413 1.548 1.00 42.87 250 ARG G CA 1
ATOM 6502 C C . ARG C 1 250 ? 60.769 -21.941 2.903 1.00 42.74 250 ARG G C 1
ATOM 6503 O O . ARG C 1 250 ? 61.700 -21.119 2.962 1.00 42.57 250 ARG G O 1
ATOM 6505 N N . THR C 1 251 ? 60.257 -22.502 3.994 1.00 42.55 251 THR G N 1
ATOM 6506 C CA . THR C 1 251 ? 60.631 -22.071 5.346 1.00 41.64 251 THR G CA 1
ATOM 6507 C C . THR C 1 251 ? 60.864 -23.233 6.293 1.00 40.62 251 THR G C 1
ATOM 6508 O O . THR C 1 251 ? 60.338 -24.344 6.131 1.00 40.68 251 THR G O 1
ATOM 6512 N N . THR C 1 252 ? 61.672 -22.962 7.296 1.00 39.15 252 THR G N 1
ATOM 6513 C CA . THR C 1 252 ? 62.038 -23.989 8.208 1.00 37.64 252 THR G CA 1
ATOM 6514 C C . THR C 1 252 ? 61.896 -23.450 9.639 1.00 35.91 252 THR G C 1
ATOM 6515 O O . THR C 1 252 ? 61.993 -22.251 9.892 1.00 35.39 252 THR G O 1
ATOM 6519 N N . GLY C 1 253 ? 61.574 -24.323 10.567 1.00 34.36 253 GLY G N 1
ATOM 6520 C CA . GLY C 1 253 ? 61.290 -23.854 11.906 1.00 32.83 253 GLY G CA 1
ATOM 6521 C C . GLY C 1 253 ? 61.754 -24.712 13.051 1.00 31.62 253 GLY G C 1
ATOM 6522 O O . GLY C 1 253 ? 61.807 -25.937 12.939 1.00 31.26 253 GLY G O 1
ATOM 6531 N N . ILE C 1 255 ? 61.455 -25.178 17.419 1.00 24.64 255 ILE G N 1
ATOM 6532 C CA . ILE C 1 255 ? 60.716 -24.793 18.581 1.00 21.52 255 ILE G CA 1
ATOM 6533 C C . ILE C 1 255 ? 61.234 -25.507 19.770 1.00 20.94 255 ILE G C 1
ATOM 6534 O O . ILE C 1 255 ? 61.202 -26.728 19.790 1.00 20.83 255 ILE G O 1
ATOM 6539 N N . HIS C 1 256 ? 61.577 -24.779 20.825 1.00 20.00 256 HIS G N 1
ATOM 6540 C CA . HIS C 1 256 ? 61.960 -25.363 22.106 1.00 19.34 256 HIS G CA 1
ATOM 6541 C C . HIS C 1 256 ? 61.078 -24.933 23.251 1.00 19.02 256 HIS G C 1
ATOM 6542 O O . HIS C 1 256 ? 60.778 -23.812 23.350 1.00 20.00 256 HIS G O 1
ATOM 6549 N N . VAL C 1 257 ? 60.643 -25.830 24.138 1.00 18.48 257 VAL G N 1
ATOM 6550 C CA . VAL C 1 257 ? 59.856 -25.466 25.340 1.00 18.65 257 VAL G CA 1
ATOM 6551 C C . VAL C 1 257 ? 60.238 -26.093 26.698 1.00 19.43 257 VAL G C 1
ATOM 6552 O O . VAL C 1 257 ? 60.656 -27.184 26.758 1.00 18.81 257 VAL G O 1
ATOM 6556 N N . ASN C 1 258 ? 60.078 -25.358 27.785 1.00 19.52 258 ASN G N 1
ATOM 6557 C CA . ASN C 1 258 ? 60.515 -25.750 29.127 1.00 20.71 258 ASN G CA 1
ATOM 6558 C C . ASN C 1 258 ? 59.491 -25.503 30.117 1.00 20.22 258 ASN G C 1
ATOM 6559 O O . ASN C 1 258 ? 58.618 -24.802 29.864 1.00 21.54 258 ASN G O 1
ATOM 6564 N N . TRP C 1 259 ? 59.667 -26.085 31.273 1.00 19.53 259 TRP G N 1
ATOM 6565 C CA . TRP C 1 259 ? 58.997 -25.774 32.505 1.00 19.22 259 TRP G CA 1
ATOM 6566 C C . TRP C 1 259 ? 60.226 -25.711 33.324 1.00 20.40 259 TRP G C 1
ATOM 6567 O O . TRP C 1 259 ? 60.346 -26.362 34.315 1.00 20.11 259 TRP G O 1
ATOM 6578 N N . LEU C 1 260 ? 61.172 -24.923 32.854 1.00 21.55 260 LEU G N 1
ATOM 6579 C CA . LEU C 1 260 ? 62.528 -24.956 33.374 1.00 21.91 260 LEU G CA 1
ATOM 6580 C C . LEU C 1 260 ? 63.153 -23.603 33.660 1.00 21.97 260 LEU G C 1
ATOM 6581 O O . LEU C 1 260 ? 64.327 -23.522 33.999 1.00 23.00 260 LEU G O 1
ATOM 6586 N N . THR C 1 261 ? 62.365 -22.548 33.553 1.00 21.62 261 THR G N 1
ATOM 6587 C CA . THR C 1 261 ? 62.762 -21.205 33.992 1.00 21.28 261 THR G CA 1
ATOM 6588 C C . THR C 1 261 ? 63.336 -21.230 35.399 1.00 22.19 261 THR G C 1
ATOM 6589 O O . THR C 1 261 ? 62.672 -21.726 36.327 1.00 23.01 261 THR G O 1
ATOM 6593 N N . PRO C 1 262 ? 64.541 -20.668 35.582 1.00 22.64 262 PRO G N 1
ATOM 6594 C CA . PRO C 1 262 ? 65.210 -20.685 36.889 1.00 23.18 262 PRO G CA 1
ATOM 6595 C C . PRO C 1 262 ? 64.651 -19.659 37.865 1.00 24.22 262 PRO G C 1
ATOM 6596 O O . PRO C 1 262 ? 64.070 -18.646 37.456 1.00 24.83 262 PRO G O 1
ATOM 6600 N N . GLU C 1 263 ? 64.844 -19.924 39.150 1.00 25.04 263 GLU G N 1
ATOM 6601 C CA . GLU C 1 263 ? 64.347 -19.058 40.193 1.00 25.96 263 GLU G CA 1
ATOM 6602 C C . GLU C 1 263 ? 64.742 -17.567 39.965 1.00 26.88 263 GLU G C 1
ATOM 6603 O O . GLU C 1 263 ? 63.885 -16.674 39.978 1.00 27.36 263 GLU G O 1
ATOM 6605 N N . GLY C 1 264 ? 66.013 -17.307 39.691 1.00 27.79 264 GLY G N 1
ATOM 6606 C CA . GLY C 1 264 ? 66.537 -15.929 39.587 1.00 28.89 264 GLY G CA 1
ATOM 6607 C C . GLY C 1 264 ? 65.939 -15.066 38.501 1.00 29.97 264 GLY G C 1
ATOM 6608 O O . GLY C 1 264 ? 66.052 -13.831 38.518 1.00 30.23 264 GLY G O 1
ATOM 6617 N N . PRO C 1 266 ? 63.734 -12.726 36.637 1.00 31.35 266 PRO G N 1
ATOM 6618 C CA . PRO C 1 266 ? 62.807 -11.609 36.961 1.00 31.53 266 PRO G CA 1
ATOM 6619 C C . PRO C 1 266 ? 61.323 -11.815 36.562 1.00 31.28 266 PRO G C 1
ATOM 6620 O O . PRO C 1 266 ? 60.434 -11.170 37.092 1.00 31.66 266 PRO G O 1
ATOM 6624 N N . THR C 1 267 ? 61.065 -12.677 35.601 1.00 30.90 267 THR G N 1
ATOM 6625 C CA . THR C 1 267 ? 59.714 -12.863 35.110 1.00 30.19 267 THR G CA 1
ATOM 6626 C C . THR C 1 267 ? 59.480 -14.347 34.941 1.00 29.03 267 THR G C 1
ATOM 6627 O O . THR C 1 267 ? 60.306 -15.155 35.356 1.00 29.05 267 THR G O 1
ATOM 6631 N N . TRP C 1 268 ? 58.373 -14.692 34.300 1.00 27.71 268 TRP G N 1
ATOM 6632 C CA . TRP C 1 268 ? 57.952 -16.086 34.177 1.00 26.81 268 TRP G CA 1
ATOM 6633 C C . TRP C 1 268 ? 58.711 -16.908 33.112 1.00 25.39 268 TRP G C 1
ATOM 6634 O O . TRP C 1 268 ? 58.674 -18.109 33.102 1.00 24.99 268 TRP G O 1
ATOM 6645 N N . GLY C 1 269 ? 59.392 -16.250 32.207 1.00 24.61 269 GLY G N 1
ATOM 6646 C CA . GLY C 1 269 ? 60.199 -16.970 31.267 1.00 23.84 269 GLY G CA 1
ATOM 6647 C C . GLY C 1 269 ? 60.769 -16.075 30.213 1.00 23.83 269 GLY G C 1
ATOM 6648 O O . GLY C 1 269 ? 60.111 -15.131 29.730 1.00 23.24 269 GLY G O 1
ATOM 6649 N N . ASP C 1 270 ? 62.002 -16.389 29.851 1.00 24.21 270 ASP G N 1
ATOM 6650 C CA . ASP C 1 270 ? 62.755 -15.587 28.869 1.00 25.32 270 ASP G CA 1
ATOM 6651 C C . ASP C 1 270 ? 62.451 -16.089 27.460 1.00 24.82 270 ASP G C 1
ATOM 6652 O O . ASP C 1 270 ? 63.294 -16.723 26.842 1.00 25.66 270 ASP G O 1
ATOM 6657 N N . GLY C 1 271 ? 61.235 -15.841 26.978 1.00 24.48 271 GLY G N 1
ATOM 6658 C CA . GLY C 1 271 ? 60.813 -16.326 25.672 1.00 24.83 271 GLY G CA 1
ATOM 6659 C C . GLY C 1 271 ? 61.465 -15.537 24.546 1.00 25.45 271 GLY G C 1
ATOM 6660 O O . GLY C 1 271 ? 61.560 -14.305 24.618 1.00 26.22 271 GLY G O 1
ATOM 6661 N N . ARG C 1 272 ? 61.941 -16.242 23.519 1.00 25.35 272 ARG G N 1
ATOM 6662 C CA . ARG C 1 272 ? 62.575 -15.621 22.367 1.00 25.14 272 ARG G CA 1
ATOM 6663 C C . ARG C 1 272 ? 61.877 -16.055 21.104 1.00 25.28 272 ARG G C 1
ATOM 6664 O O . ARG C 1 272 ? 61.210 -17.093 21.061 1.00 24.75 272 ARG G O 1
ATOM 6672 N N . LEU C 1 273 ? 62.090 -15.245 20.069 1.00 25.29 273 LEU G N 1
ATOM 6673 C CA . LEU C 1 273 ? 61.624 -15.516 18.750 1.00 25.17 273 LEU G CA 1
ATOM 6674 C C . LEU C 1 273 ? 62.586 -14.884 17.768 1.00 24.95 273 LEU G C 1
ATOM 6675 O O . LEU C 1 273 ? 62.750 -13.668 17.735 1.00 24.97 273 LEU G O 1
ATOM 6680 N N . PHE C 1 274 ? 63.244 -15.707 16.970 1.00 24.90 274 PHE G N 1
ATOM 6681 C CA . PHE C 1 274 ? 64.059 -15.157 15.895 1.00 24.34 274 PHE G CA 1
ATOM 6682 C C . PHE C 1 274 ? 63.386 -15.402 14.569 1.00 24.15 274 PHE G C 1
ATOM 6683 O O . PHE C 1 274 ? 62.903 -16.508 14.273 1.00 24.39 274 PHE G O 1
ATOM 6691 N N . ILE C 1 275 ? 63.363 -14.355 13.767 1.00 23.62 275 ILE G N 1
ATOM 6692 C CA . ILE C 1 275 ? 62.820 -14.459 12.440 1.00 23.65 275 ILE G CA 1
ATOM 6693 C C . ILE C 1 275 ? 63.947 -14.205 11.438 1.00 24.01 275 ILE G C 1
ATOM 6694 O O . ILE C 1 275 ? 64.359 -13.066 11.231 1.00 23.99 275 ILE G O 1
ATOM 6699 N N . VAL C 1 276 ? 64.480 -15.272 10.845 1.00 24.81 276 VAL G N 1
ATOM 6700 C CA . VAL C 1 276 ? 65.548 -15.125 9.848 1.00 25.67 276 VAL G CA 1
ATOM 6701 C C . VAL C 1 276 ? 64.979 -14.942 8.445 1.00 26.26 276 VAL G C 1
ATOM 6702 O O . VAL C 1 276 ? 64.313 -15.857 7.924 1.00 26.82 276 VAL G O 1
ATOM 6706 N N . GLY C 1 277 ? 65.226 -13.757 7.868 1.00 26.22 277 GLY G N 1
ATOM 6707 C CA . GLY C 1 277 ? 64.858 -13.417 6.493 1.00 26.40 277 GLY G CA 1
ATOM 6708 C C . GLY C 1 277 ? 66.054 -13.200 5.561 1.00 27.06 277 GLY G C 1
ATOM 6709 O O . GLY C 1 277 ? 67.165 -12.856 6.001 1.00 27.51 277 GLY G O 1
ATOM 6710 N N . THR C 1 278 ? 65.813 -13.362 4.260 1.00 27.05 278 THR G N 1
ATOM 6711 C CA . THR C 1 278 ? 66.853 -13.295 3.212 1.00 27.02 278 THR G CA 1
ATOM 6712 C C . THR C 1 278 ? 67.676 -12.021 3.247 1.00 27.12 278 THR G C 1
ATOM 6713 O O . THR C 1 278 ? 68.892 -12.016 2.990 1.00 27.47 278 THR G O 1
ATOM 6717 N N . SER C 1 279 ? 66.997 -10.938 3.593 1.00 26.80 279 SER G N 1
ATOM 6718 C CA . SER C 1 279 ? 67.614 -9.649 3.666 1.00 26.36 279 SER G CA 1
ATOM 6719 C C . SER C 1 279 ? 67.813 -9.147 5.125 1.00 26.30 279 SER G C 1
ATOM 6720 O O . SER C 1 279 ? 68.547 -8.203 5.343 1.00 26.72 279 SER G O 1
ATOM 6723 N N . GLY C 1 280 ? 67.168 -9.760 6.121 1.00 25.97 280 GLY G N 1
ATOM 6724 C CA . GLY C 1 280 ? 67.310 -9.292 7.509 1.00 24.75 280 GLY G CA 1
ATOM 6725 C C . GLY C 1 280 ? 66.903 -10.297 8.565 1.00 24.39 280 GLY G C 1
ATOM 6726 O O . GLY C 1 280 ? 66.503 -11.397 8.243 1.00 24.16 280 GLY G O 1
ATOM 6727 N N . THR C 1 281 ? 67.020 -9.916 9.832 1.00 24.25 281 THR G N 1
ATOM 6728 C CA . THR C 1 281 ? 66.674 -10.791 10.948 1.00 24.54 281 THR G CA 1
ATOM 6729 C C . THR C 1 281 ? 66.003 -10.017 12.118 1.00 24.42 281 THR G C 1
ATOM 6730 O O . THR C 1 281 ? 66.420 -8.918 12.452 1.00 25.19 281 THR G O 1
ATOM 6732 N N . ILE C 1 282 ? 64.994 -10.589 12.761 1.00 23.55 282 ILE G N 1
ATOM 6733 C CA . ILE C 1 282 ? 64.367 -9.958 13.930 1.00 22.58 282 ILE G CA 1
ATOM 6734 C C . ILE C 1 282 ? 64.534 -10.833 15.162 1.00 22.29 282 ILE G C 1
ATOM 6735 O O . ILE C 1 282 ? 64.317 -12.033 15.095 1.00 22.23 282 ILE G O 1
ATOM 6740 N N . GLU C 1 283 ? 64.937 -10.244 16.284 1.00 22.09 283 GLU G N 1
ATOM 6741 C CA . GLU C 1 283 ? 64.905 -10.955 17.538 1.00 22.65 283 GLU G CA 1
ATOM 6742 C C . GLU C 1 283 ? 63.909 -10.281 18.435 1.00 22.88 283 GLU G C 1
ATOM 6743 O O . GLU C 1 283 ? 64.094 -9.136 18.799 1.00 23.85 283 GLU G O 1
ATOM 6749 N N . VAL C 1 284 ? 62.846 -10.984 18.787 1.00 22.65 284 VAL G N 1
ATOM 6750 C CA . VAL C 1 284 ? 61.874 -10.448 19.706 1.00 22.51 284 VAL G CA 1
ATOM 6751 C C . VAL C 1 284 ? 62.223 -11.053 21.035 1.00 23.07 284 VAL G C 1
ATOM 6752 O O . VAL C 1 284 ? 62.454 -12.269 21.096 1.00 23.86 284 VAL G O 1
ATOM 6756 N N . ARG C 1 285 ? 62.274 -10.240 22.089 1.00 22.52 285 ARG G N 1
ATOM 6757 C CA . ARG C 1 285 ? 62.526 -10.774 23.404 1.00 23.00 285 ARG G CA 1
ATOM 6758 C C . ARG C 1 285 ? 61.311 -10.436 24.214 1.00 24.37 285 ARG G C 1
ATOM 6759 O O . ARG C 1 285 ? 61.141 -9.282 24.590 1.00 25.43 285 ARG G O 1
ATOM 6767 N N . LYS C 1 286 ? 60.469 -11.432 24.506 1.00 25.10 286 LYS G N 1
ATOM 6768 C CA . LYS C 1 286 ? 59.070 -11.184 24.923 1.00 25.43 286 LYS G CA 1
ATOM 6769 C C . LYS C 1 286 ? 58.887 -10.463 26.239 1.00 25.59 286 LYS G C 1
ATOM 6770 O O . LYS C 1 286 ? 57.955 -9.700 26.407 1.00 25.80 286 LYS G O 1
ATOM 6776 N N . THR C 1 287 ? 59.776 -10.712 27.179 1.00 26.23 287 THR G N 1
ATOM 6777 C CA . THR C 1 287 ? 59.421 -10.581 28.590 1.00 26.31 287 THR G CA 1
ATOM 6778 C C . THR C 1 287 ? 60.500 -9.884 29.417 1.00 26.53 287 THR G C 1
ATOM 6779 O O . THR C 1 287 ? 60.196 -9.279 30.422 1.00 26.54 287 THR G O 1
ATOM 6783 N N . VAL C 1 288 ? 61.750 -9.948 28.960 1.00 26.66 288 VAL G N 1
ATOM 6784 C CA . VAL C 1 288 ? 62.894 -9.526 29.742 1.00 27.47 288 VAL G CA 1
ATOM 6785 C C . VAL C 1 288 ? 64.116 -9.352 28.854 1.00 28.33 288 VAL G C 1
ATOM 6786 O O . VAL C 1 288 ? 64.260 -10.046 27.884 1.00 29.20 288 VAL G O 1
ATOM 6790 N N . ASP C 1 289 ? 65.006 -8.459 29.196 1.00 29.86 289 ASP G N 1
ATOM 6791 C CA . ASP C 1 289 ? 66.267 -8.370 28.524 1.00 30.68 289 ASP G CA 1
ATOM 6792 C C . ASP C 1 289 ? 67.332 -8.646 29.541 1.00 31.12 289 ASP G C 1
ATOM 6793 O O . ASP C 1 289 ? 67.578 -7.861 30.392 1.00 32.31 289 ASP G O 1
ATOM 6798 N N . LEU C 1 290 ? 67.976 -9.780 29.476 1.00 31.49 290 LEU G N 1
ATOM 6799 C CA . LEU C 1 290 ? 69.088 -10.000 30.330 1.00 32.05 290 LEU G CA 1
ATOM 6800 C C . LEU C 1 290 ? 70.175 -9.133 29.773 1.00 33.22 290 LEU G C 1
ATOM 6801 O O . LEU C 1 290 ? 70.364 -9.097 28.584 1.00 33.91 290 LEU G O 1
ATOM 6806 N N . ALA C 1 291 ? 70.978 -8.472 30.569 1.00 33.47 291 ALA G N 1
ATOM 6807 C CA . ALA C 1 291 ? 70.810 -8.153 31.929 1.00 33.52 291 ALA G CA 1
ATOM 6808 C C . ALA C 1 291 ? 70.604 -6.680 31.750 1.00 33.97 291 ALA G C 1
ATOM 6809 O O . ALA C 1 291 ? 70.932 -5.907 32.570 1.00 36.20 291 ALA G O 1
ATOM 6811 N N . GLY C 1 292 ? 70.173 -6.284 30.583 1.00 33.37 292 GLY G N 1
ATOM 6812 C CA . GLY C 1 292 ? 70.026 -4.894 30.259 1.00 33.04 292 GLY G CA 1
ATOM 6813 C C . GLY C 1 292 ? 68.766 -4.086 30.401 1.00 33.06 292 GLY G C 1
ATOM 6814 O O . GLY C 1 292 ? 68.402 -3.683 31.458 1.00 32.58 292 GLY G O 1
ATOM 6815 N N . ARG C 1 293 ? 68.151 -3.758 29.296 1.00 32.47 293 ARG G N 1
ATOM 6816 C CA . ARG C 1 293 ? 67.029 -2.882 29.289 1.00 32.99 293 ARG G CA 1
ATOM 6817 C C . ARG C 1 293 ? 65.890 -3.307 30.227 1.00 33.08 293 ARG G C 1
ATOM 6818 O O . ARG C 1 293 ? 65.602 -4.490 30.366 1.00 33.90 293 ARG G O 1
ATOM 6826 N N . GLU C 1 294 ? 65.206 -2.355 30.812 1.00 33.21 294 GLU G N 1
ATOM 6827 C CA . GLU C 1 294 ? 64.105 -2.644 31.664 1.00 32.81 294 GLU G CA 1
ATOM 6828 C C . GLU C 1 294 ? 62.895 -2.993 30.866 1.00 33.31 294 GLU G C 1
ATOM 6829 O O . GLU C 1 294 ? 62.610 -2.378 29.893 1.00 32.66 294 GLU G O 1
ATOM 6831 N N . GLY C 1 295 ? 62.209 -4.034 31.303 1.00 34.25 295 GLY G N 1
ATOM 6832 C CA . GLY C 1 295 ? 61.007 -4.582 30.704 1.00 34.94 295 GLY G CA 1
ATOM 6833 C C . GLY C 1 295 ? 61.087 -5.548 29.544 1.00 35.50 295 GLY G C 1
ATOM 6834 O O . GLY C 1 295 ? 62.133 -5.970 29.159 1.00 36.30 295 GLY G O 1
ATOM 6835 N N . GLY C 1 296 ? 59.914 -5.959 29.101 1.00 35.56 296 GLY G N 1
ATOM 6836 C CA . GLY C 1 296 ? 59.464 -6.547 27.857 1.00 35.23 296 GLY G CA 1
ATOM 6837 C C . GLY C 1 296 ? 59.250 -5.374 26.975 1.00 35.40 296 GLY G C 1
ATOM 6838 O O . GLY C 1 296 ? 59.400 -4.301 27.469 1.00 37.00 296 GLY G O 1
ATOM 6839 N N . ASN C 1 297 ? 58.982 -5.475 25.698 1.00 35.05 297 ASN G N 1
ATOM 6840 C CA . ASN C 1 297 ? 58.844 -6.621 24.894 1.00 34.94 297 ASN G CA 1
ATOM 6841 C C . ASN C 1 297 ? 59.869 -6.076 24.027 1.00 34.46 297 ASN G C 1
ATOM 6842 O O . ASN C 1 297 ? 59.678 -5.001 23.559 1.00 34.27 297 ASN G O 1
ATOM 6847 N N . HIS C 1 298 ? 60.918 -6.769 23.700 1.00 33.90 298 HIS G N 1
ATOM 6848 C CA . HIS C 1 298 ? 61.938 -6.102 22.931 1.00 33.29 298 HIS G CA 1
ATOM 6849 C C . HIS C 1 298 ? 62.127 -6.607 21.566 1.00 33.41 298 HIS G C 1
ATOM 6850 O O . HIS C 1 298 ? 62.125 -7.772 21.345 1.00 34.30 298 HIS G O 1
ATOM 6857 N N . LEU C 1 299 ? 62.274 -5.698 20.636 1.00 32.60 299 LEU G N 1
ATOM 6858 C CA . LEU C 1 299 ? 62.464 -6.064 19.272 1.00 32.18 299 LEU G CA 1
ATOM 6859 C C . LEU C 1 299 ? 63.777 -5.553 18.787 1.00 31.95 299 LEU G C 1
ATOM 6860 O O . LEU C 1 299 ? 64.104 -4.449 19.020 1.00 32.30 299 LEU G O 1
ATOM 6865 N N . PHE C 1 300 ? 64.541 -6.393 18.126 1.00 31.61 300 PHE G N 1
ATOM 6866 C CA . PHE C 1 300 ? 65.785 -5.992 17.553 1.00 31.45 300 PHE G CA 1
ATOM 6867 C C . PHE C 1 300 ? 65.730 -6.228 16.094 1.00 31.94 300 PHE G C 1
ATOM 6868 O O . PHE C 1 300 ? 65.403 -7.266 15.701 1.00 32.44 300 PHE G O 1
ATOM 6876 N N . LEU C 1 301 ? 66.066 -5.249 15.286 1.00 32.70 301 LEU G N 1
ATOM 6877 C CA . LEU C 1 301 ? 66.045 -5.450 13.870 1.00 33.99 301 LEU G CA 1
ATOM 6878 C C . LEU C 1 301 ? 67.400 -5.302 13.290 1.00 34.87 301 LEU G C 1
ATOM 6879 O O . LEU C 1 301 ? 68.010 -4.314 13.467 1.00 35.27 301 LEU G O 1
ATOM 6884 N N . ALA C 1 302 ? 67.848 -6.279 12.542 1.00 35.96 302 ALA G N 1
ATOM 6885 C CA . ALA C 1 302 ? 69.102 -6.177 11.885 1.00 37.41 302 ALA G CA 1
ATOM 6886 C C . ALA C 1 302 ? 68.772 -6.305 10.453 1.00 38.79 302 ALA G C 1
ATOM 6887 O O . ALA C 1 302 ? 68.094 -7.190 10.058 1.00 39.51 302 ALA G O 1
ATOM 6889 N N . ASP C 1 303 ? 69.274 -5.393 9.665 1.00 40.65 303 ASP G N 1
ATOM 6890 C CA . ASP C 1 303 ? 68.933 -5.367 8.302 1.00 42.05 303 ASP G CA 1
ATOM 6891 C C . ASP C 1 303 ? 70.000 -4.707 7.468 1.00 42.34 303 ASP G C 1
ATOM 6892 O O . ASP C 1 303 ? 71.113 -4.576 7.886 1.00 42.37 303 ASP G O 1
ATOM 6897 N N . ARG C 1 304 ? 69.675 -4.372 6.246 1.00 42.92 304 ARG G N 1
ATOM 6898 C CA . ARG C 1 304 ? 70.639 -3.894 5.292 1.00 42.94 304 ARG G CA 1
ATOM 6899 C C . ARG C 1 304 ? 71.246 -2.633 5.783 1.00 42.70 304 ARG G C 1
ATOM 6900 O O . ARG C 1 304 ? 72.272 -2.260 5.328 1.00 43.17 304 ARG G O 1
ATOM 6902 N N . ASN C 1 305 ? 70.566 -1.925 6.656 1.00 42.56 305 ASN G N 1
ATOM 6903 C CA . ASN C 1 305 ? 71.027 -0.618 7.085 1.00 42.66 305 ASN G CA 1
ATOM 6904 C C . ASN C 1 305 ? 71.653 -0.548 8.425 1.00 43.04 305 ASN G C 1
ATOM 6905 O O . ASN C 1 305 ? 72.190 0.492 8.785 1.00 43.57 305 ASN G O 1
ATOM 6910 N N . GLY C 1 306 ? 71.547 -1.617 9.200 1.00 43.23 306 GLY G N 1
ATOM 6911 C CA . GLY C 1 306 ? 72.106 -1.589 10.544 1.00 42.48 306 GLY G CA 1
ATOM 6912 C C . GLY C 1 306 ? 71.187 -2.220 11.547 1.00 42.47 306 GLY G C 1
ATOM 6913 O O . GLY C 1 306 ? 70.289 -2.979 11.184 1.00 42.24 306 GLY G O 1
ATOM 6914 N N . VAL C 1 307 ? 71.408 -1.888 12.813 1.00 42.26 307 VAL G N 1
ATOM 6915 C CA . VAL C 1 307 ? 70.744 -2.572 13.904 1.00 42.49 307 VAL G CA 1
ATOM 6916 C C . VAL C 1 307 ? 69.994 -1.598 14.841 1.00 43.17 307 VAL G C 1
ATOM 6917 O O . VAL C 1 307 ? 70.602 -0.737 15.476 1.00 43.36 307 VAL G O 1
ATOM 6921 N N . GLU C 1 308 ? 68.669 -1.764 14.911 1.00 43.39 308 GLU G N 1
ATOM 6922 C CA . GLU C 1 308 ? 67.763 -0.907 15.675 1.00 43.68 308 GLU G CA 1
ATOM 6923 C C . GLU C 1 308 ? 67.128 -1.678 16.838 1.00 43.34 308 GLU G C 1
ATOM 6924 O O . GLU C 1 308 ? 66.780 -2.856 16.700 1.00 43.05 308 GLU G O 1
ATOM 6930 N N . HIS C 1 309 ? 66.949 -1.019 17.974 1.00 42.62 309 HIS G N 1
ATOM 6931 C CA . HIS C 1 309 ? 66.131 -1.600 19.008 1.00 42.09 309 HIS G CA 1
ATOM 6932 C C . HIS C 1 309 ? 64.798 -0.897 19.050 1.00 41.82 309 HIS G C 1
ATOM 6933 O O . HIS C 1 309 ? 64.756 0.293 19.267 1.00 42.20 309 HIS G O 1
ATOM 6940 N N . ILE C 1 310 ? 63.709 -1.629 18.861 1.00 41.98 310 ILE G N 1
ATOM 6941 C CA . ILE C 1 310 ? 62.378 -1.038 18.940 1.00 42.36 310 ILE G CA 1
ATOM 6942 C C . ILE C 1 310 ? 61.687 -1.393 20.236 1.00 43.28 310 ILE G C 1
ATOM 6943 O O . ILE C 1 310 ? 61.614 -2.569 20.568 1.00 43.58 310 ILE G O 1
ATOM 6948 N N . ASP C 1 311 ? 61.185 -0.389 20.963 1.00 44.35 311 ASP G N 1
ATOM 6949 C CA . ASP C 1 311 ? 60.403 -0.656 22.185 1.00 45.56 311 ASP G CA 1
ATOM 6950 C C . ASP C 1 311 ? 58.947 -0.785 21.794 1.00 45.45 311 ASP G C 1
ATOM 6951 O O . ASP C 1 311 ? 58.430 0.056 21.094 1.00 46.13 311 ASP G O 1
ATOM 6956 N N . CYS C 1 312 ? 58.276 -1.829 22.247 1.00 45.51 312 CYS G N 1
ATOM 6957 C CA . CYS C 1 312 ? 56.963 -2.137 21.686 1.00 45.30 312 CYS G CA 1
ATOM 6958 C C . CYS C 1 312 ? 55.871 -2.064 22.719 1.00 46.03 312 CYS G C 1
ATOM 6959 O O . CYS C 1 312 ? 54.726 -2.391 22.430 1.00 46.10 312 CYS G O 1
ATOM 6962 N N . SER C 1 313 ? 56.245 -1.625 23.919 1.00 46.62 313 SER G N 1
ATOM 6963 C CA . SER C 1 313 ? 55.361 -1.616 25.077 1.00 47.26 313 SER G CA 1
ATOM 6964 C C . SER C 1 313 ? 54.037 -0.927 24.807 1.00 47.05 313 SER G C 1
ATOM 6965 O O . SER C 1 313 ? 53.019 -1.296 25.388 1.00 47.31 313 SER G O 1
ATOM 6968 N N . ARG C 1 314 ? 54.062 0.056 23.908 1.00 46.50 314 ARG G N 1
ATOM 6969 C CA . ARG C 1 314 ? 52.885 0.860 23.621 1.00 45.34 314 ARG G CA 1
ATOM 6970 C C . ARG C 1 314 ? 52.382 0.608 22.193 1.00 44.30 314 ARG G C 1
ATOM 6971 O O . ARG C 1 314 ? 51.788 1.504 21.594 1.00 44.13 314 ARG G O 1
ATOM 6973 N N . VAL C 1 315 ? 52.636 -0.590 21.635 1.00 43.12 315 VAL G N 1
ATOM 6974 C CA . VAL C 1 315 ? 51.968 -0.968 20.353 1.00 41.53 315 VAL G CA 1
ATOM 6975 C C . VAL C 1 315 ? 50.626 -1.625 20.630 1.00 40.46 315 VAL G C 1
ATOM 6976 O O . VAL C 1 315 ? 50.464 -2.371 21.592 1.00 40.25 315 VAL G O 1
ATOM 6980 N N . ASP C 1 316 ? 49.670 -1.290 19.776 1.00 39.39 316 ASP G N 1
ATOM 6981 C CA . ASP C 1 316 ? 48.304 -1.709 19.901 1.00 37.90 316 ASP G CA 1
ATOM 6982 C C . ASP C 1 316 ? 48.221 -3.184 19.574 1.00 36.66 316 ASP G C 1
ATOM 6983 O O . ASP C 1 316 ? 48.790 -3.645 18.554 1.00 35.64 316 ASP G O 1
ATOM 6988 N N . LEU C 1 317 ? 47.495 -3.892 20.451 1.00 34.72 317 LEU G N 1
ATOM 6989 C CA . LEU C 1 317 ? 47.097 -5.289 20.265 1.00 32.43 317 LEU G CA 1
ATOM 6990 C C . LEU C 1 317 ? 45.729 -5.435 19.566 1.00 31.09 317 LEU G C 1
ATOM 6991 O O . LEU C 1 317 ? 44.688 -5.386 20.225 1.00 31.13 317 LEU G O 1
ATOM 6996 N N . PRO C 1 318 ? 45.725 -5.675 18.244 1.00 29.90 318 PRO G N 1
ATOM 6997 C CA . PRO C 1 318 ? 44.479 -5.644 17.464 1.00 28.91 318 PRO G CA 1
ATOM 6998 C C . PRO C 1 318 ? 43.509 -6.782 17.685 1.00 28.36 318 PRO G C 1
ATOM 6999 O O . PRO C 1 318 ? 42.383 -6.673 17.206 1.00 29.31 318 PRO G O 1
ATOM 7003 N N . PHE C 1 319 ? 43.910 -7.864 18.356 1.00 26.88 319 PHE G N 1
ATOM 7004 C CA . PHE C 1 319 ? 43.102 -9.085 18.355 1.00 26.05 319 PHE G CA 1
ATOM 7005 C C . PHE C 1 319 ? 41.661 -8.877 18.850 1.00 26.98 319 PHE G C 1
ATOM 7006 O O . PHE C 1 319 ? 40.695 -9.300 18.197 1.00 27.15 319 PHE G O 1
ATOM 7014 N N . GLY C 1 320 ? 41.528 -8.246 20.016 1.00 27.37 320 GLY G N 1
ATOM 7015 C CA . GLY C 1 320 ? 40.224 -7.847 20.540 1.00 27.40 320 GLY G CA 1
ATOM 7016 C C . GLY C 1 320 ? 39.313 -7.225 19.488 1.00 27.61 320 GLY G C 1
ATOM 7017 O O . GLY C 1 320 ? 38.333 -7.870 19.095 1.00 27.60 320 GLY G O 1
ATOM 7018 N N . ARG C 1 321 ? 39.637 -5.998 19.026 1.00 27.69 321 ARG G N 1
ATOM 7019 C CA . ARG C 1 321 ? 38.835 -5.287 17.998 1.00 27.87 321 ARG G CA 1
ATOM 7020 C C . ARG C 1 321 ? 38.448 -6.249 16.842 1.00 28.30 321 ARG G C 1
ATOM 7021 O O . ARG C 1 321 ? 37.265 -6.312 16.447 1.00 28.89 321 ARG G O 1
ATOM 7023 N N . GLN C 1 322 ? 39.423 -7.036 16.372 1.00 28.56 322 GLN G N 1
ATOM 7024 C CA . GLN C 1 322 ? 39.273 -7.861 15.159 1.00 28.57 322 GLN G CA 1
ATOM 7025 C C . GLN C 1 322 ? 38.350 -9.053 15.449 1.00 28.49 322 GLN G C 1
ATOM 7026 O O . GLN C 1 322 ? 37.464 -9.361 14.670 1.00 29.60 322 GLN G O 1
ATOM 7028 N N . PHE C 1 323 ? 38.496 -9.672 16.606 1.00 28.24 323 PHE G N 1
ATOM 7029 C CA . PHE C 1 323 ? 37.689 -10.830 16.945 1.00 27.77 323 PHE G CA 1
ATOM 7030 C C . PHE C 1 323 ? 36.215 -10.438 17.063 1.00 28.93 323 PHE G C 1
ATOM 7031 O O . PHE C 1 323 ? 35.337 -11.128 16.538 1.00 29.47 323 PHE G O 1
ATOM 7039 N N . LEU C 1 324 ? 35.949 -9.333 17.756 1.00 29.55 324 LEU G N 1
ATOM 7040 C CA . LEU C 1 324 ? 34.600 -8.725 17.823 1.00 30.03 324 LEU G CA 1
ATOM 7041 C C . LEU C 1 324 ? 33.984 -8.324 16.444 1.00 30.43 324 LEU G C 1
ATOM 7042 O O . LEU C 1 324 ? 32.799 -8.598 16.175 1.00 30.51 324 LEU G O 1
ATOM 7047 N N . ALA C 1 325 ? 34.780 -7.664 15.599 1.00 30.81 325 ALA G N 1
ATOM 7048 C CA . ALA C 1 325 ? 34.424 -7.446 14.203 1.00 31.24 325 ALA G CA 1
ATOM 7049 C C . ALA C 1 325 ? 34.034 -8.769 13.531 1.00 31.91 325 ALA G C 1
ATOM 7050 O O . ALA C 1 325 ? 32.960 -8.859 12.916 1.00 31.62 325 ALA G O 1
ATOM 7052 N N . ASP C 1 326 ? 34.888 -9.793 13.671 1.00 32.17 326 ASP G N 1
ATOM 7053 C CA . ASP C 1 326 ? 34.609 -11.133 13.107 1.00 32.65 326 ASP G CA 1
ATOM 7054 C C . ASP C 1 326 ? 33.236 -11.671 13.545 1.00 32.99 326 ASP G C 1
ATOM 7055 O O . ASP C 1 326 ? 32.412 -12.025 12.710 1.00 33.09 326 ASP G O 1
ATOM 7060 N N . ILE C 1 327 ? 32.970 -11.681 14.846 1.00 33.64 327 ILE G N 1
ATOM 7061 C CA . ILE C 1 327 ? 31.652 -12.071 15.358 1.00 34.40 327 ILE G CA 1
ATOM 7062 C C . ILE C 1 327 ? 30.496 -11.278 14.691 1.00 35.57 327 ILE G C 1
ATOM 7063 O O . ILE C 1 327 ? 29.463 -11.827 14.268 1.00 35.09 327 ILE G O 1
ATOM 7068 N N . ARG C 1 328 ? 30.710 -9.978 14.583 1.00 37.04 328 ARG G N 1
ATOM 7069 C CA . ARG C 1 328 ? 29.713 -9.075 14.058 1.00 38.13 328 ARG G CA 1
ATOM 7070 C C . ARG C 1 328 ? 29.491 -9.336 12.564 1.00 37.79 328 ARG G C 1
ATOM 7071 O O . ARG C 1 328 ? 28.354 -9.394 12.124 1.00 37.90 328 ARG G O 1
ATOM 7079 N N . ASP C 1 329 ? 30.567 -9.515 11.796 1.00 37.65 329 ASP G N 1
ATOM 7080 C CA . ASP C 1 329 ? 30.457 -9.617 10.331 1.00 37.64 329 ASP G CA 1
ATOM 7081 C C . ASP C 1 329 ? 30.596 -11.037 9.746 1.00 37.17 329 ASP G C 1
ATOM 7082 O O . ASP C 1 329 ? 30.654 -11.195 8.531 1.00 37.62 329 ASP G O 1
ATOM 7087 N N . ARG C 1 330 ? 30.607 -12.054 10.606 1.00 36.42 330 ARG G N 1
ATOM 7088 C CA . ARG C 1 330 ? 30.999 -13.422 10.228 1.00 35.59 330 ARG G CA 1
ATOM 7089 C C . ARG C 1 330 ? 32.206 -13.474 9.295 1.00 35.54 330 ARG G C 1
ATOM 7090 O O . ARG C 1 330 ? 32.126 -14.028 8.227 1.00 35.63 330 ARG G O 1
ATOM 7098 N N . THR C 1 331 ? 33.317 -12.873 9.697 1.00 35.90 331 THR G N 1
ATOM 7099 C CA . THR C 1 331 ? 34.562 -12.986 8.934 1.00 36.12 331 THR G CA 1
ATOM 7100 C C . THR C 1 331 ? 35.678 -13.622 9.768 1.00 35.69 331 THR G C 1
ATOM 7101 O O . THR C 1 331 ? 35.414 -14.318 10.755 1.00 35.75 331 THR G O 1
ATOM 7105 N N . GLU C 1 332 ? 36.927 -13.397 9.365 1.00 35.50 332 GLU G N 1
ATOM 7106 C CA . GLU C 1 332 ? 38.081 -13.993 10.064 1.00 34.83 332 GLU G CA 1
ATOM 7107 C C . GLU C 1 332 ? 39.346 -13.137 9.965 1.00 33.72 332 GLU G C 1
ATOM 7108 O O . GLU C 1 332 ? 40.407 -13.613 9.582 1.00 34.27 332 GLU G O 1
ATOM 7114 N N . THR C 1 333 ? 39.221 -11.875 10.334 1.00 32.59 333 THR G N 1
ATOM 7115 C CA . THR C 1 333 ? 40.339 -10.947 10.265 1.00 31.92 333 THR G CA 1
ATOM 7116 C C . THR C 1 333 ? 41.299 -11.140 11.418 1.00 31.52 333 THR G C 1
ATOM 7117 O O . THR C 1 333 ? 42.480 -10.821 11.302 1.00 31.02 333 THR G O 1
ATOM 7121 N N . ALA C 1 334 ? 40.798 -11.658 12.534 1.00 31.33 334 ALA G N 1
ATOM 7122 C CA . ALA C 1 334 ? 41.629 -11.788 13.711 1.00 31.24 334 ALA G CA 1
ATOM 7123 C C . ALA C 1 334 ? 42.629 -12.862 13.462 1.00 31.69 334 ALA G C 1
ATOM 7124 O O . ALA C 1 334 ? 43.817 -12.703 13.766 1.00 31.91 334 ALA G O 1
ATOM 7134 N N . PRO C 1 336 ? 42.682 -16.524 10.545 1.00 29.57 336 PRO G N 1
ATOM 7135 C CA . PRO C 1 336 ? 41.954 -17.446 9.698 1.00 28.61 336 PRO G CA 1
ATOM 7136 C C . PRO C 1 336 ? 41.577 -18.715 10.483 1.00 28.48 336 PRO G C 1
ATOM 7137 O O . PRO C 1 336 ? 42.398 -19.232 11.243 1.00 28.11 336 PRO G O 1
ATOM 7141 N N . GLN C 1 337 ? 40.325 -19.166 10.331 1.00 28.07 337 GLN G N 1
ATOM 7142 C CA . GLN C 1 337 ? 39.849 -20.374 10.979 1.00 27.21 337 GLN G CA 1
ATOM 7143 C C . GLN C 1 337 ? 40.766 -21.552 10.737 1.00 27.28 337 GLN G C 1
ATOM 7144 O O . GLN C 1 337 ? 41.077 -22.274 11.673 1.00 26.07 337 GLN G O 1
ATOM 7150 N N . GLU C 1 338 ? 41.203 -21.741 9.490 1.00 27.97 338 GLU G N 1
ATOM 7151 C CA . GLU C 1 338 ? 42.011 -22.930 9.178 1.00 28.85 338 GLU G CA 1
ATOM 7152 C C . GLU C 1 338 ? 43.359 -22.906 9.896 1.00 28.60 338 GLU G C 1
ATOM 7153 O O . GLU C 1 338 ? 43.906 -23.960 10.192 1.00 28.55 338 GLU G O 1
ATOM 7155 N N . ARG C 1 339 ? 43.870 -21.716 10.193 1.00 28.39 339 ARG G N 1
ATOM 7156 C CA . ARG C 1 339 ? 45.131 -21.600 10.926 1.00 28.49 339 ARG G CA 1
ATOM 7157 C C . ARG C 1 339 ? 45.014 -22.020 12.404 1.00 28.06 339 ARG G C 1
ATOM 7158 O O . ARG C 1 339 ? 45.822 -22.783 12.933 1.00 28.47 339 ARG G O 1
ATOM 7166 N N . CYS C 1 340 ? 44.000 -21.512 13.056 1.00 27.26 340 CYS G N 1
ATOM 7167 C CA . CYS C 1 340 ? 43.702 -21.852 14.421 1.00 27.52 340 CYS G CA 1
ATOM 7168 C C . CYS C 1 340 ? 43.752 -23.357 14.721 1.00 26.71 340 CYS G C 1
ATOM 7169 O O . CYS C 1 340 ? 44.343 -23.800 15.697 1.00 26.37 340 CYS G O 1
ATOM 7172 N N . PHE C 1 341 ? 43.086 -24.126 13.872 1.00 26.57 341 PHE G N 1
ATOM 7173 C CA . PHE C 1 341 ? 43.040 -25.569 13.953 1.00 25.40 341 PHE G CA 1
ATOM 7174 C C . PHE C 1 341 ? 44.360 -26.187 13.548 1.00 25.71 341 PHE G C 1
ATOM 7175 O O . PHE C 1 341 ? 44.810 -27.118 14.189 1.00 25.75 341 PHE G O 1
ATOM 7183 N N . LYS C 1 342 ? 44.966 -25.706 12.463 1.00 25.67 342 LYS G N 1
ATOM 7184 C CA . LYS C 1 342 ? 46.245 -26.238 12.044 1.00 25.91 342 LYS G CA 1
ATOM 7185 C C . LYS C 1 342 ? 47.293 -26.087 13.109 1.00 25.44 342 LYS G C 1
ATOM 7186 O O . LYS C 1 342 ? 48.162 -26.934 13.252 1.00 25.33 342 LYS G O 1
ATOM 7192 N N . ALA C 1 343 ? 47.228 -25.009 13.866 1.00 25.51 343 ALA G N 1
ATOM 7193 C CA . ALA C 1 343 ? 48.270 -24.791 14.823 1.00 25.36 343 ALA G CA 1
ATOM 7194 C C . ALA C 1 343 ? 48.168 -25.879 15.894 1.00 25.53 343 ALA G C 1
ATOM 7195 O O . ALA C 1 343 ? 49.167 -26.412 16.362 1.00 25.29 343 ALA G O 1
ATOM 7205 N N . GLU C 1 345 ? 46.798 -28.845 15.217 1.00 26.56 345 GLU G N 1
ATOM 7206 C CA . GLU C 1 345 ? 47.076 -30.069 14.490 1.00 26.51 345 GLU G CA 1
ATOM 7207 C C . GLU C 1 345 ? 48.572 -30.316 14.524 1.00 26.15 345 GLU G C 1
ATOM 7208 O O . GLU C 1 345 ? 49.015 -31.424 14.866 1.00 26.97 345 GLU G O 1
ATOM 7214 N N . LEU C 1 346 ? 49.349 -29.277 14.214 1.00 24.78 346 LEU G N 1
ATOM 7215 C CA . LEU C 1 346 ? 50.806 -29.349 14.279 1.00 23.35 346 LEU G CA 1
ATOM 7216 C C . LEU C 1 346 ? 51.279 -29.715 15.639 1.00 22.78 346 LEU G C 1
ATOM 7217 O O . LEU C 1 346 ? 52.018 -30.673 15.771 1.00 22.95 346 LEU G O 1
ATOM 7222 N N . ALA C 1 347 ? 50.860 -28.971 16.662 1.00 22.66 347 ALA G N 1
ATOM 7223 C CA . ALA C 1 347 ? 51.273 -29.276 18.041 1.00 22.45 347 ALA G CA 1
ATOM 7224 C C . ALA C 1 347 ? 50.886 -30.717 18.419 1.00 22.61 347 ALA G C 1
ATOM 7225 O O . ALA C 1 347 ? 51.696 -31.430 19.018 1.00 21.98 347 ALA G O 1
ATOM 7227 N N . LEU C 1 348 ? 49.673 -31.140 18.035 1.00 22.47 348 LEU G N 1
ATOM 7228 C CA . LEU C 1 348 ? 49.203 -32.487 18.332 1.00 23.39 348 LEU G CA 1
ATOM 7229 C C . LEU C 1 348 ? 50.031 -33.579 17.660 1.00 23.49 348 LEU G C 1
ATOM 7230 O O . LEU C 1 348 ? 50.417 -34.548 18.322 1.00 22.48 348 LEU G O 1
ATOM 7235 N N . GLN C 1 349 ? 50.322 -33.383 16.376 1.00 23.80 349 GLN G N 1
ATOM 7236 C CA . GLN C 1 349 ? 51.219 -34.250 15.644 1.00 25.57 349 GLN G CA 1
ATOM 7237 C C . GLN C 1 349 ? 52.592 -34.305 16.254 1.00 25.40 349 GLN G C 1
ATOM 7238 O O . GLN C 1 349 ? 53.189 -35.356 16.314 1.00 26.38 349 GLN G O 1
ATOM 7244 N N . ALA C 1 350 ? 53.122 -33.177 16.700 1.00 25.61 350 ALA G N 1
ATOM 7245 C CA . ALA C 1 350 ? 54.452 -33.182 17.306 1.00 24.60 350 ALA G CA 1
ATOM 7246 C C . ALA C 1 350 ? 54.433 -33.996 18.575 1.00 24.09 350 ALA G C 1
ATOM 7247 O O . ALA C 1 350 ? 55.360 -34.728 18.832 1.00 23.76 350 ALA G O 1
ATOM 7249 N N . GLN C 1 351 ? 53.361 -33.897 19.354 1.00 24.28 351 GLN G N 1
ATOM 7250 C CA . GLN C 1 351 ? 53.277 -34.681 20.588 1.00 24.80 351 GLN G CA 1
ATOM 7251 C C . GLN C 1 351 ? 53.337 -36.176 20.265 1.00 24.86 351 GLN G C 1
ATOM 7252 O O . GLN C 1 351 ? 54.138 -36.909 20.817 1.00 24.59 351 GLN G O 1
ATOM 7258 N N . ALA C 1 352 ? 52.472 -36.578 19.343 1.00 25.39 352 ALA G N 1
ATOM 7259 C CA . ALA C 1 352 ? 52.346 -37.939 18.855 1.00 25.80 352 ALA G CA 1
ATOM 7260 C C . ALA C 1 352 ? 53.702 -38.538 18.471 1.00 26.29 352 ALA G C 1
ATOM 7261 O O . ALA C 1 352 ? 54.140 -39.575 19.050 1.00 26.72 352 ALA G O 1
ATOM 7263 N N . ILE C 1 353 ? 54.386 -37.895 17.531 1.00 25.83 353 ILE G N 1
ATOM 7264 C CA . ILE C 1 353 ? 55.630 -38.464 17.096 1.00 26.49 353 ILE G CA 1
ATOM 7265 C C . ILE C 1 353 ? 56.701 -38.415 18.196 1.00 27.16 353 ILE G C 1
ATOM 7266 O O . ILE C 1 353 ? 57.663 -39.182 18.154 1.00 27.06 353 ILE G O 1
ATOM 7271 N N . ALA C 1 354 ? 56.502 -37.586 19.222 1.00 27.45 354 ALA G N 1
ATOM 7272 C CA . ALA C 1 354 ? 57.427 -37.615 20.359 1.00 27.85 354 ALA G CA 1
ATOM 7273 C C . ALA C 1 354 ? 57.242 -38.832 21.277 1.00 28.94 354 ALA G C 1
ATOM 7274 O O . ALA C 1 354 ? 58.177 -39.183 22.014 1.00 28.87 354 ALA G O 1
ATOM 7276 N N . GLU C 1 355 ? 56.062 -39.477 21.250 1.00 29.55 355 GLU G N 1
ATOM 7277 C CA . GLU C 1 355 ? 55.723 -40.487 22.280 1.00 30.17 355 GLU G CA 1
ATOM 7278 C C . GLU C 1 355 ? 55.774 -41.978 21.835 1.00 29.73 355 GLU G C 1
ATOM 7279 O O . GLU C 1 355 ? 56.040 -42.303 20.652 1.00 30.16 355 GLU G O 1
ATOM 7285 N N . GLU D 1 26 ? 110.776 -27.611 21.771 1.00 43.09 26 GLU J N 1
ATOM 7286 C CA . GLU D 1 26 ? 110.310 -26.467 20.936 1.00 43.02 26 GLU J CA 1
ATOM 7287 C C . GLU D 1 26 ? 109.675 -26.981 19.636 1.00 42.62 26 GLU J C 1
ATOM 7288 O O . GLU D 1 26 ? 110.363 -27.604 18.829 1.00 42.97 26 GLU J O 1
ATOM 7290 N N . LEU D 1 27 ? 108.377 -26.722 19.422 1.00 41.55 27 LEU J N 1
ATOM 7291 C CA . LEU D 1 27 ? 107.652 -27.259 18.248 1.00 39.48 27 LEU J CA 1
ATOM 7292 C C . LEU D 1 27 ? 107.633 -26.337 17.021 1.00 38.66 27 LEU J C 1
ATOM 7293 O O . LEU D 1 27 ? 107.325 -25.133 17.106 1.00 38.57 27 LEU J O 1
ATOM 7298 N N . ARG D 1 28 ? 107.926 -26.921 15.869 1.00 37.23 28 ARG J N 1
ATOM 7299 C CA . ARG D 1 28 ? 107.958 -26.156 14.656 1.00 36.08 28 ARG J CA 1
ATOM 7300 C C . ARG D 1 28 ? 106.915 -26.677 13.690 1.00 34.24 28 ARG J C 1
ATOM 7301 O O . ARG D 1 28 ? 106.809 -27.873 13.444 1.00 33.88 28 ARG J O 1
ATOM 7309 N N . PHE D 1 29 ? 106.148 -25.761 13.129 1.00 32.51 29 PHE J N 1
ATOM 7310 C CA . PHE D 1 29 ? 105.024 -26.135 12.283 1.00 30.93 29 PHE J CA 1
ATOM 7311 C C . PHE D 1 29 ? 105.010 -25.407 10.919 1.00 30.26 29 PHE J C 1
ATOM 7312 O O . PHE D 1 29 ? 105.697 -24.400 10.728 1.00 29.70 29 PHE J O 1
ATOM 7320 N N . ALA D 1 30 ? 104.222 -25.926 9.981 1.00 29.56 30 ALA J N 1
ATOM 7321 C CA . ALA D 1 30 ? 104.109 -25.326 8.668 1.00 29.41 30 ALA J CA 1
ATOM 7322 C C . ALA D 1 30 ? 102.655 -25.128 8.230 1.00 29.32 30 ALA J C 1
ATOM 7323 O O . ALA D 1 30 ? 101.785 -25.962 8.520 1.00 29.21 30 ALA J O 1
ATOM 7325 N N . ALA D 1 31 ? 102.408 -24.017 7.542 1.00 28.92 31 ALA J N 1
ATOM 7326 C CA . ALA D 1 31 ? 101.129 -23.787 6.921 1.00 29.61 31 ALA J CA 1
ATOM 7327 C C . ALA D 1 31 ? 101.160 -24.334 5.517 1.00 30.30 31 ALA J C 1
ATOM 7328 O O . ALA D 1 31 ? 102.042 -24.001 4.736 1.00 30.10 31 ALA J O 1
ATOM 7330 N N . VAL D 1 32 ? 100.199 -25.189 5.207 1.00 31.20 32 VAL J N 1
ATOM 7331 C CA . VAL D 1 32 ? 100.067 -25.749 3.874 1.00 32.38 32 VAL J CA 1
ATOM 7332 C C . VAL D 1 32 ? 98.599 -25.610 3.439 1.00 33.47 32 VAL J C 1
ATOM 7333 O O . VAL D 1 32 ? 97.704 -26.293 3.989 1.00 34.26 32 VAL J O 1
ATOM 7337 N N . GLY D 1 33 ? 98.360 -24.715 2.470 1.00 33.47 33 GLY J N 1
ATOM 7338 C CA . GLY D 1 33 ? 97.018 -24.463 1.935 1.00 33.07 33 GLY J CA 1
ATOM 7339 C C . GLY D 1 33 ? 96.349 -23.280 2.607 1.00 32.60 33 GLY J C 1
ATOM 7340 O O . GLY D 1 33 ? 95.771 -23.434 3.658 1.00 32.94 33 GLY J O 1
ATOM 7341 N N . LEU D 1 34 ? 96.436 -22.106 1.988 1.00 32.29 34 LEU J N 1
ATOM 7342 C CA . LEU D 1 34 ? 95.993 -20.849 2.573 1.00 31.79 34 LEU J CA 1
ATOM 7343 C C . LEU D 1 34 ? 94.707 -20.430 1.909 1.00 32.28 34 LEU J C 1
ATOM 7344 O O . LEU D 1 34 ? 94.466 -19.270 1.603 1.00 32.53 34 LEU J O 1
ATOM 7349 N N . ASN D 1 35 ? 93.861 -21.405 1.686 1.00 33.01 35 ASN J N 1
ATOM 7350 C CA . ASN D 1 35 ? 92.670 -21.150 0.940 1.00 33.72 35 ASN J CA 1
ATOM 7351 C C . ASN D 1 35 ? 91.611 -20.434 1.718 1.00 34.26 35 ASN J C 1
ATOM 7352 O O . ASN D 1 35 ? 90.691 -19.886 1.133 1.00 35.23 35 ASN J O 1
ATOM 7357 N N . HIS D 1 36 ? 91.723 -20.432 3.036 1.00 34.34 36 HIS J N 1
ATOM 7358 C CA . HIS D 1 36 ? 90.679 -19.855 3.837 1.00 34.90 36 HIS J CA 1
ATOM 7359 C C . HIS D 1 36 ? 91.321 -19.036 4.936 1.00 35.04 36 HIS J C 1
ATOM 7360 O O . HIS D 1 36 ? 92.322 -19.463 5.505 1.00 36.11 36 HIS J O 1
ATOM 7367 N N . ASN D 1 37 ? 90.775 -17.844 5.189 1.00 34.53 37 ASN J N 1
ATOM 7368 C CA . ASN D 1 37 ? 91.168 -16.971 6.288 1.00 34.02 37 ASN J CA 1
ATOM 7369 C C . ASN D 1 37 ? 91.527 -17.719 7.545 1.00 33.41 37 ASN J C 1
ATOM 7370 O O . ASN D 1 37 ? 92.369 -17.294 8.304 1.00 33.85 37 ASN J O 1
ATOM 7375 N N . HIS D 1 38 ? 90.795 -18.783 7.831 1.00 32.53 38 HIS J N 1
ATOM 7376 C CA . HIS D 1 38 ? 90.926 -19.455 9.115 1.00 31.52 38 HIS J CA 1
ATOM 7377 C C . HIS D 1 38 ? 92.332 -19.920 9.411 1.00 31.04 38 HIS J C 1
ATOM 7378 O O . HIS D 1 38 ? 92.661 -20.171 10.573 1.00 30.73 38 HIS J O 1
ATOM 7385 N N . ILE D 1 39 ? 93.157 -19.984 8.356 1.00 30.04 39 ILE J N 1
ATOM 7386 C CA . ILE D 1 39 ? 94.567 -20.260 8.487 1.00 29.16 39 ILE J CA 1
ATOM 7387 C C . ILE D 1 39 ? 95.207 -19.236 9.437 1.00 28.76 39 ILE J C 1
ATOM 7388 O O . ILE D 1 39 ? 96.051 -19.611 10.257 1.00 28.99 39 ILE J O 1
ATOM 7393 N N . TYR D 1 40 ? 94.781 -17.970 9.360 1.00 27.51 40 TYR J N 1
ATOM 7394 C CA . TYR D 1 40 ? 95.340 -16.932 10.232 1.00 27.34 40 TYR J CA 1
ATOM 7395 C C . TYR D 1 40 ? 95.030 -17.232 11.680 1.00 27.65 40 TYR J C 1
ATOM 7396 O O . TYR D 1 40 ? 95.901 -17.112 12.578 1.00 27.69 40 TYR J O 1
ATOM 7405 N N . GLY D 1 41 ? 93.791 -17.667 11.882 1.00 27.42 41 GLY J N 1
ATOM 7406 C CA . GLY D 1 41 ? 93.319 -17.998 13.196 1.00 27.34 41 GLY J CA 1
ATOM 7407 C C . GLY D 1 41 ? 94.149 -19.129 13.748 1.00 26.71 41 GLY J C 1
ATOM 7408 O O . GLY D 1 41 ? 94.666 -19.036 14.855 1.00 26.91 41 GLY J O 1
ATOM 7409 N N . GLN D 1 42 ? 94.283 -20.193 12.972 1.00 26.61 42 GLN J N 1
ATOM 7410 C CA . GLN D 1 42 ? 95.133 -21.305 13.369 1.00 26.76 42 GLN J CA 1
ATOM 7411 C C . GLN D 1 42 ? 96.545 -20.801 13.680 1.00 26.64 42 GLN J C 1
ATOM 7412 O O . GLN D 1 42 ? 97.089 -21.080 14.752 1.00 26.97 42 GLN J O 1
ATOM 7418 N N . VAL D 1 43 ? 97.126 -20.029 12.763 1.00 25.75 43 VAL J N 1
ATOM 7419 C CA . VAL D 1 43 ? 98.528 -19.745 12.878 1.00 24.36 43 VAL J CA 1
ATOM 7420 C C . VAL D 1 43 ? 98.773 -18.907 14.126 1.00 24.56 43 VAL J C 1
ATOM 7421 O O . VAL D 1 43 ? 99.636 -19.275 14.943 1.00 24.48 43 VAL J O 1
ATOM 7425 N N . ASN D 1 44 ? 97.986 -17.841 14.333 1.00 24.13 44 ASN J N 1
ATOM 7426 C CA . ASN D 1 44 ? 98.153 -17.043 15.569 1.00 23.65 44 ASN J CA 1
ATOM 7427 C C . ASN D 1 44 ? 97.984 -17.942 16.798 1.00 23.43 44 ASN J C 1
ATOM 7428 O O . ASN D 1 44 ? 98.786 -17.956 17.733 1.00 22.93 44 ASN J O 1
ATOM 7433 N N . CYS D 1 45 ? 96.949 -18.747 16.774 1.00 23.80 45 CYS J N 1
ATOM 7434 C CA . CYS D 1 45 ? 96.740 -19.694 17.854 1.00 24.59 45 CYS J CA 1
ATOM 7435 C C . CYS D 1 45 ? 98.010 -20.393 18.318 1.00 24.10 45 CYS J C 1
ATOM 7436 O O . CYS D 1 45 ? 98.378 -20.270 19.468 1.00 24.84 45 CYS J O 1
ATOM 7439 N N . LEU D 1 46 ? 98.667 -21.117 17.418 1.00 23.90 46 LEU J N 1
ATOM 7440 C CA . LEU D 1 46 ? 99.909 -21.839 17.721 1.00 23.79 46 LEU J CA 1
ATOM 7441 C C . LEU D 1 46 ? 101.060 -20.910 18.084 1.00 24.29 46 LEU J C 1
ATOM 7442 O O . LEU D 1 46 ? 101.895 -21.226 18.963 1.00 23.56 46 LEU J O 1
ATOM 7447 N N . LEU D 1 47 ? 101.105 -19.775 17.385 1.00 25.07 47 LEU J N 1
ATOM 7448 C CA . LEU D 1 47 ? 102.041 -18.721 17.712 1.00 26.29 47 LEU J CA 1
ATOM 7449 C C . LEU D 1 47 ? 101.854 -18.307 19.185 1.00 27.57 47 LEU J C 1
ATOM 7450 O O . LEU D 1 47 ? 102.780 -18.449 20.003 1.00 28.64 47 LEU J O 1
ATOM 7455 N N . ARG D 1 48 ? 100.645 -17.890 19.552 1.00 28.02 48 ARG J N 1
ATOM 7456 C CA . ARG D 1 48 ? 100.366 -17.522 20.936 1.00 28.37 48 ARG J CA 1
ATOM 7457 C C . ARG D 1 48 ? 100.842 -18.605 21.917 1.00 28.34 48 ARG J C 1
ATOM 7458 O O . ARG D 1 48 ? 101.296 -18.297 23.020 1.00 27.83 48 ARG J O 1
ATOM 7466 N N . ALA D 1 49 ? 100.747 -19.866 21.509 1.00 28.61 49 ALA J N 1
ATOM 7467 C CA . ALA D 1 49 ? 101.099 -20.975 22.395 1.00 30.00 49 ALA J CA 1
ATOM 7468 C C . ALA D 1 49 ? 102.623 -21.190 22.651 1.00 31.43 49 ALA J C 1
ATOM 7469 O O . ALA D 1 49 ? 103.001 -21.853 23.639 1.00 31.35 49 ALA J O 1
ATOM 7471 N N . GLY D 1 50 ? 103.485 -20.648 21.773 1.00 31.92 50 GLY J N 1
ATOM 7472 C CA . GLY D 1 50 ? 104.919 -20.877 21.884 1.00 31.97 50 GLY J CA 1
ATOM 7473 C C . GLY D 1 50 ? 105.556 -21.661 20.734 1.00 32.33 50 GLY J C 1
ATOM 7474 O O . GLY D 1 50 ? 106.780 -21.731 20.654 1.00 32.13 50 GLY J O 1
ATOM 7475 N N . ALA D 1 51 ? 104.753 -22.264 19.850 1.00 32.19 51 ALA J N 1
ATOM 7476 C CA . ALA D 1 51 ? 105.290 -22.895 18.621 1.00 31.15 51 ALA J CA 1
ATOM 7477 C C . ALA D 1 51 ? 105.954 -21.871 17.686 1.00 30.97 51 ALA J C 1
ATOM 7478 O O . ALA D 1 51 ? 105.576 -20.678 17.639 1.00 30.25 51 ALA J O 1
ATOM 7480 N N . ARG D 1 52 ? 106.953 -22.349 16.953 1.00 30.77 52 ARG J N 1
ATOM 7481 C CA . ARG D 1 52 ? 107.650 -21.539 15.958 1.00 30.29 52 ARG J CA 1
ATOM 7482 C C . ARG D 1 52 ? 107.102 -21.867 14.524 1.00 30.17 52 ARG J C 1
ATOM 7483 O O . ARG D 1 52 ? 106.863 -23.036 14.190 1.00 29.65 52 ARG J O 1
ATOM 7485 N N . LEU D 1 53 ? 106.870 -20.837 13.703 1.00 30.09 53 LEU J N 1
ATOM 7486 C CA . LEU D 1 53 ? 106.436 -21.021 12.309 1.00 30.64 53 LEU J CA 1
ATOM 7487 C C . LEU D 1 53 ? 107.614 -21.303 11.356 1.00 32.40 53 LEU J C 1
ATOM 7488 O O . LEU D 1 53 ? 108.446 -20.446 11.153 1.00 32.80 53 LEU J O 1
ATOM 7493 N N . ALA D 1 54 ? 107.673 -22.491 10.757 1.00 34.29 54 ALA J N 1
ATOM 7494 C CA . ALA D 1 54 ? 108.828 -22.897 9.932 1.00 35.44 54 ALA J CA 1
ATOM 7495 C C . ALA D 1 54 ? 108.880 -22.247 8.544 1.00 36.50 54 ALA J C 1
ATOM 7496 O O . ALA D 1 54 ? 109.967 -21.893 8.050 1.00 37.67 54 ALA J O 1
ATOM 7498 N N . GLY D 1 55 ? 107.707 -22.075 7.930 1.00 37.07 55 GLY J N 1
ATOM 7499 C CA . GLY D 1 55 ? 107.565 -21.603 6.536 1.00 36.60 55 GLY J CA 1
ATOM 7500 C C . GLY D 1 55 ? 106.215 -22.123 6.072 1.00 36.73 55 GLY J C 1
ATOM 7501 O O . GLY D 1 55 ? 105.488 -22.709 6.875 1.00 37.06 55 GLY J O 1
ATOM 7502 N N . PHE D 1 56 ? 105.869 -21.949 4.793 1.00 36.89 56 PHE J N 1
ATOM 7503 C CA . PHE D 1 56 ? 104.515 -22.294 4.309 1.00 36.43 56 PHE J CA 1
ATOM 7504 C C . PHE D 1 56 ? 104.442 -22.628 2.831 1.00 37.10 56 PHE J C 1
ATOM 7505 O O . PHE D 1 56 ? 105.215 -22.093 2.047 1.00 37.76 56 PHE J O 1
ATOM 7513 N N . HIS D 1 57 ? 103.492 -23.471 2.440 1.00 37.79 57 HIS J N 1
ATOM 7514 C CA . HIS D 1 57 ? 103.307 -23.795 1.025 1.00 38.83 57 HIS J CA 1
ATOM 7515 C C . HIS D 1 57 ? 101.984 -23.290 0.441 1.00 39.52 57 HIS J C 1
ATOM 7516 O O . HIS D 1 57 ? 100.917 -23.479 1.031 1.00 39.57 57 HIS J O 1
ATOM 7523 N N . GLU D 1 58 ? 102.064 -22.698 -0.751 1.00 40.32 58 GLU J N 1
ATOM 7524 C CA . GLU D 1 58 ? 100.899 -22.165 -1.418 1.00 41.13 58 GLU J CA 1
ATOM 7525 C C . GLU D 1 58 ? 101.186 -21.995 -2.893 1.00 41.64 58 GLU J C 1
ATOM 7526 O O . GLU D 1 58 ? 102.014 -21.171 -3.261 1.00 42.36 58 GLU J O 1
ATOM 7532 N N . LYS D 1 59 ? 100.495 -22.766 -3.738 1.00 42.22 59 LYS J N 1
ATOM 7533 C CA . LYS D 1 59 ? 100.702 -22.709 -5.187 1.00 42.44 59 LYS J CA 1
ATOM 7534 C C . LYS D 1 59 ? 100.299 -21.329 -5.754 1.00 42.81 59 LYS J C 1
ATOM 7535 O O . LYS D 1 59 ? 100.938 -20.819 -6.648 1.00 42.69 59 LYS J O 1
ATOM 7537 N N . ASP D 1 60 ? 99.322 -20.706 -5.145 1.00 43.89 60 ASP J N 1
ATOM 7538 C CA . ASP D 1 60 ? 98.833 -19.457 -5.634 1.00 44.79 60 ASP J CA 1
ATOM 7539 C C . ASP D 1 60 ? 99.522 -18.243 -5.110 1.00 44.94 60 ASP J C 1
ATOM 7540 O O . ASP D 1 60 ? 99.613 -18.033 -3.951 1.00 45.15 60 ASP J O 1
ATOM 7545 N N . ASP D 1 61 ? 100.006 -17.427 -6.011 1.00 44.95 61 ASP J N 1
ATOM 7546 C CA . ASP D 1 61 ? 100.752 -16.252 -5.661 1.00 44.95 61 ASP J CA 1
ATOM 7547 C C . ASP D 1 61 ? 100.055 -15.160 -4.932 1.00 43.42 61 ASP J C 1
ATOM 7548 O O . ASP D 1 61 ? 100.654 -14.490 -4.149 1.00 43.22 61 ASP J O 1
ATOM 7553 N N . ALA D 1 62 ? 98.825 -14.893 -5.292 1.00 41.87 62 ALA J N 1
ATOM 7554 C CA . ALA D 1 62 ? 98.086 -13.843 -4.648 1.00 40.75 62 ALA J CA 1
ATOM 7555 C C . ALA D 1 62 ? 97.825 -14.173 -3.219 1.00 39.81 62 ALA J C 1
ATOM 7556 O O . ALA D 1 62 ? 97.954 -13.363 -2.356 1.00 39.23 62 ALA J O 1
ATOM 7558 N N . LEU D 1 63 ? 97.436 -15.401 -3.002 1.00 38.50 63 LEU J N 1
ATOM 7559 C CA . LEU D 1 63 ? 97.340 -15.967 -1.675 1.00 37.59 63 LEU J CA 1
ATOM 7560 C C . LEU D 1 63 ? 98.649 -15.935 -0.879 1.00 36.64 63 LEU J C 1
ATOM 7561 O O . LEU D 1 63 ? 98.641 -15.675 0.312 1.00 36.56 63 LEU J O 1
ATOM 7566 N N . ALA D 1 64 ? 99.775 -16.192 -1.523 1.00 35.52 64 ALA J N 1
ATOM 7567 C CA . ALA D 1 64 ? 101.007 -16.377 -0.771 1.00 34.15 64 ALA J CA 1
ATOM 7568 C C . ALA D 1 64 ? 101.601 -15.050 -0.373 1.00 33.89 64 ALA J C 1
ATOM 7569 O O . ALA D 1 64 ? 102.326 -14.965 0.614 1.00 34.05 64 ALA J O 1
ATOM 7571 N N . ALA D 1 65 ? 101.300 -14.004 -1.138 1.00 33.61 65 ALA J N 1
ATOM 7572 C CA . ALA D 1 65 ? 101.805 -12.676 -0.815 1.00 33.25 65 ALA J CA 1
ATOM 7573 C C . ALA D 1 65 ? 101.083 -12.119 0.396 1.00 33.33 65 ALA J C 1
ATOM 7574 O O . ALA D 1 65 ? 101.717 -11.609 1.309 1.00 33.80 65 ALA J O 1
ATOM 7576 N N . GLU D 1 66 ? 99.762 -12.236 0.422 1.00 33.07 66 GLU J N 1
ATOM 7577 C CA . GLU D 1 66 ? 99.048 -11.952 1.644 1.00 33.21 66 GLU J CA 1
ATOM 7578 C C . GLU D 1 66 ? 99.759 -12.616 2.824 1.00 32.54 66 GLU J C 1
ATOM 7579 O O . GLU D 1 66 ? 100.234 -11.923 3.717 1.00 33.01 66 GLU J O 1
ATOM 7585 N N . PHE D 1 67 ? 99.888 -13.941 2.815 1.00 31.56 67 PHE J N 1
ATOM 7586 C CA . PHE D 1 67 ? 100.510 -14.624 3.930 1.00 30.31 67 PHE J CA 1
ATOM 7587 C C . PHE D 1 67 ? 101.858 -14.010 4.254 1.00 30.80 67 PHE J C 1
ATOM 7588 O O . PHE D 1 67 ? 102.139 -13.712 5.411 1.00 31.60 67 PHE J O 1
ATOM 7596 N N . SER D 1 68 ? 102.686 -13.788 3.242 1.00 31.21 68 SER J N 1
ATOM 7597 C CA . SER D 1 68 ? 103.970 -13.087 3.440 1.00 31.83 68 SER J CA 1
ATOM 7598 C C . SER D 1 68 ? 103.826 -11.697 4.030 1.00 31.39 68 SER J C 1
ATOM 7599 O O . SER D 1 68 ? 104.683 -11.237 4.787 1.00 31.62 68 SER J O 1
ATOM 7602 N N . ALA D 1 69 ? 102.749 -11.018 3.672 1.00 30.96 69 ALA J N 1
ATOM 7603 C CA . ALA D 1 69 ? 102.564 -9.664 4.153 1.00 31.22 69 ALA J CA 1
ATOM 7604 C C . ALA D 1 69 ? 102.303 -9.637 5.660 1.00 31.57 69 ALA J C 1
ATOM 7605 O O . ALA D 1 69 ? 102.689 -8.676 6.337 1.00 31.68 69 ALA J O 1
ATOM 7607 N N . VAL D 1 70 ? 101.668 -10.682 6.196 1.00 31.59 70 VAL J N 1
ATOM 7608 C CA . VAL D 1 70 ? 101.322 -10.635 7.613 1.00 31.89 70 VAL J CA 1
ATOM 7609 C C . VAL D 1 70 ? 102.468 -11.138 8.476 1.00 32.63 70 VAL J C 1
ATOM 7610 O O . VAL D 1 70 ? 102.823 -10.513 9.478 1.00 33.01 70 VAL J O 1
ATOM 7614 N N . TYR D 1 71 ? 103.098 -12.214 8.026 1.00 33.60 71 TYR J N 1
ATOM 7615 C CA . TYR D 1 71 ? 104.331 -12.711 8.651 1.00 34.53 71 TYR J CA 1
ATOM 7616 C C . TYR D 1 71 ? 105.571 -12.468 7.779 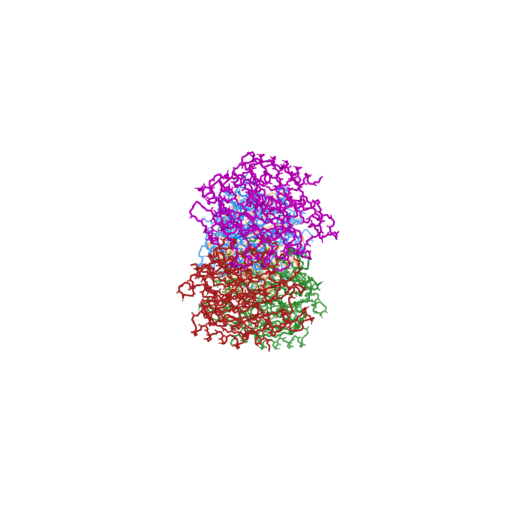1.00 35.51 71 TYR J C 1
ATOM 7617 O O . TYR D 1 71 ? 105.934 -13.296 6.925 1.00 35.45 71 TYR J O 1
ATOM 7626 N N . ALA D 1 72 ? 106.214 -11.328 7.993 1.00 36.53 72 ALA J N 1
ATOM 7627 C CA . ALA D 1 72 ? 107.311 -10.894 7.125 1.00 38.08 72 ALA J CA 1
ATOM 7628 C C . ALA D 1 72 ? 108.496 -11.906 7.058 1.00 39.36 72 ALA J C 1
ATOM 7629 O O . ALA D 1 72 ? 109.224 -12.018 6.047 1.00 39.28 72 ALA J O 1
ATOM 7631 N N . ASP D 1 73 ? 108.693 -12.657 8.126 1.00 40.44 73 ASP J N 1
ATOM 7632 C CA . ASP D 1 73 ? 109.809 -13.562 8.099 1.00 41.70 73 ASP J CA 1
ATOM 7633 C C . ASP D 1 73 ? 109.441 -15.026 7.728 1.00 41.87 73 ASP J C 1
ATOM 7634 O O . ASP D 1 73 ? 110.260 -15.927 7.903 1.00 42.10 73 ASP J O 1
ATOM 7636 N N . ALA D 1 74 ? 108.246 -15.270 7.192 1.00 41.51 74 ALA J N 1
ATOM 7637 C CA . ALA D 1 74 ? 107.896 -16.646 6.826 1.00 41.10 74 ALA J CA 1
ATOM 7638 C C . ALA D 1 74 ? 108.509 -17.024 5.481 1.00 40.56 74 ALA J C 1
ATOM 7639 O O . ALA D 1 74 ? 108.328 -16.299 4.503 1.00 40.86 74 ALA J O 1
ATOM 7641 N N . ARG D 1 75 ? 109.221 -18.153 5.448 1.00 40.03 75 ARG J N 1
ATOM 7642 C CA . ARG D 1 75 ? 109.802 -18.714 4.213 1.00 39.72 75 ARG J CA 1
ATOM 7643 C C . ARG D 1 75 ? 108.764 -19.435 3.334 1.00 39.05 75 ARG J C 1
ATOM 7644 O O . ARG D 1 75 ? 108.264 -20.493 3.683 1.00 38.48 75 ARG J O 1
ATOM 7646 N N . ARG D 1 76 ? 108.451 -18.851 2.186 1.00 38.88 76 ARG J N 1
ATOM 7647 C CA . ARG D 1 76 ? 107.634 -19.542 1.204 1.00 38.72 76 ARG J CA 1
ATOM 7648 C C . ARG D 1 76 ? 108.430 -20.730 0.701 1.00 39.51 76 ARG J C 1
ATOM 7649 O O . ARG D 1 76 ? 109.568 -20.561 0.286 1.00 39.97 76 ARG J O 1
ATOM 7657 N N . ILE D 1 77 ? 107.841 -21.924 0.749 1.00 40.36 77 ILE J N 1
ATOM 7658 C CA . ILE D 1 77 ? 108.505 -23.157 0.304 1.00 41.03 77 ILE J CA 1
ATOM 7659 C C . ILE D 1 77 ? 107.915 -23.582 -1.024 1.00 41.73 77 ILE J C 1
ATOM 7660 O O . ILE D 1 77 ? 106.703 -23.579 -1.172 1.00 42.26 77 ILE J O 1
ATOM 7665 N N . ALA D 1 78 ? 108.765 -23.954 -1.982 1.00 42.77 78 ALA J N 1
ATOM 7666 C CA . ALA D 1 78 ? 108.317 -24.212 -3.366 1.00 43.75 78 ALA J CA 1
ATOM 7667 C C . ALA D 1 78 ? 107.269 -25.316 -3.500 1.00 44.40 78 ALA J C 1
ATOM 7668 O O . ALA D 1 78 ? 106.356 -25.247 -4.328 1.00 43.79 78 ALA J O 1
ATOM 7670 N N . THR D 1 79 ? 107.414 -26.325 -2.650 1.00 45.40 79 THR J N 1
ATOM 7671 C CA . THR D 1 79 ? 106.740 -27.595 -2.827 1.00 46.21 79 THR J CA 1
ATOM 7672 C C . THR D 1 79 ? 106.278 -28.182 -1.470 1.00 46.75 79 THR J C 1
ATOM 7673 O O . THR D 1 79 ? 107.040 -28.219 -0.483 1.00 46.32 79 THR J O 1
ATOM 7677 N N . ALA D 1 80 ? 105.021 -28.632 -1.432 1.00 47.18 80 ALA J N 1
ATOM 7678 C CA . ALA D 1 80 ? 104.470 -29.304 -0.257 1.00 47.22 80 ALA J CA 1
ATOM 7679 C C . ALA D 1 80 ? 105.342 -30.481 0.183 1.00 47.56 80 ALA J C 1
ATOM 7680 O O . ALA D 1 80 ? 105.720 -30.547 1.346 1.00 47.79 80 ALA J O 1
ATOM 7682 N N . GLU D 1 81 ? 105.685 -31.383 -0.746 1.00 47.97 81 GLU J N 1
ATOM 7683 C CA . GLU D 1 81 ? 106.503 -32.567 -0.423 1.00 48.01 81 GLU J CA 1
ATOM 7684 C C . GLU D 1 81 ? 107.805 -32.253 0.358 1.00 48.11 81 GLU J C 1
ATOM 7685 O O . GLU D 1 81 ? 108.291 -33.101 1.104 1.00 48.09 81 GLU J O 1
ATOM 7687 N N . GLU D 1 82 ? 108.354 -31.044 0.196 1.00 48.38 82 GLU J N 1
ATOM 7688 C CA . GLU D 1 82 ? 109.512 -30.604 0.986 1.00 48.69 82 GLU J CA 1
ATOM 7689 C C . GLU D 1 82 ? 109.156 -30.407 2.507 1.00 49.44 82 GLU J C 1
ATOM 7690 O O . GLU D 1 82 ? 109.849 -30.950 3.409 1.00 49.34 82 GLU J O 1
ATOM 7692 N N . ILE D 1 83 ? 108.078 -29.648 2.785 1.00 49.37 83 ILE J N 1
ATOM 7693 C CA . ILE D 1 83 ? 107.594 -29.447 4.151 1.00 49.40 83 ILE J CA 1
ATOM 7694 C C . ILE D 1 83 ? 107.264 -30.822 4.763 1.00 49.67 83 ILE J C 1
ATOM 7695 O O . ILE D 1 83 ? 107.651 -31.111 5.899 1.00 49.86 83 ILE J O 1
ATOM 7697 N N . LEU D 1 84 ? 106.613 -31.680 3.979 1.00 49.74 84 LEU J N 1
ATOM 7698 C CA . LEU D 1 84 ? 106.278 -33.052 4.375 1.00 50.24 84 LEU J CA 1
ATOM 7699 C C . LEU D 1 84 ? 107.432 -33.995 4.690 1.00 50.76 84 LEU J C 1
ATOM 7700 O O . LEU D 1 84 ? 107.266 -34.910 5.492 1.00 51.01 84 LEU J O 1
ATOM 7705 N N . GLU D 1 85 ? 108.583 -33.811 4.040 1.00 51.32 85 GLU J N 1
ATOM 7706 C CA . GLU D 1 85 ? 109.713 -34.733 4.231 1.00 51.18 85 GLU J CA 1
ATOM 7707 C C . GLU D 1 85 ? 110.772 -34.184 5.184 1.00 51.09 85 GLU J C 1
ATOM 7708 O O . GLU D 1 85 ? 111.715 -34.899 5.501 1.00 51.42 85 GLU J O 1
ATOM 7710 N N . ASP D 1 86 ? 110.595 -32.948 5.669 1.00 51.05 86 ASP J N 1
ATOM 7711 C CA . ASP D 1 86 ? 111.535 -32.308 6.623 1.00 50.84 86 ASP J CA 1
ATOM 7712 C C . ASP D 1 86 ? 111.274 -32.806 8.043 1.00 50.69 86 ASP J C 1
ATOM 7713 O O . ASP D 1 86 ? 110.248 -32.480 8.621 1.00 51.02 86 ASP J O 1
ATOM 7718 N N . GLU D 1 87 ? 112.216 -33.589 8.590 1.00 50.72 87 GLU J N 1
ATOM 7719 C CA . GLU D 1 87 ? 112.141 -34.174 9.953 1.00 50.05 87 GLU J CA 1
ATOM 7720 C C . GLU D 1 87 ? 112.182 -33.142 11.088 1.00 49.38 87 GLU J C 1
ATOM 7721 O O . GLU D 1 87 ? 111.895 -33.464 12.231 1.00 49.11 87 GLU J O 1
ATOM 7723 N N . ASN D 1 88 ? 112.528 -31.902 10.759 1.00 49.07 88 ASN J N 1
ATOM 7724 C CA . ASN D 1 88 ? 112.512 -30.775 11.719 1.00 48.83 88 ASN J CA 1
ATOM 7725 C C . ASN D 1 88 ? 111.181 -30.052 11.992 1.00 47.52 88 ASN J C 1
ATOM 7726 O O . ASN D 1 88 ? 111.122 -29.150 12.834 1.00 47.64 88 ASN J O 1
ATOM 7731 N N . ILE D 1 89 ? 110.139 -30.428 11.256 1.00 45.75 89 ILE J N 1
ATOM 7732 C CA . ILE D 1 89 ? 108.810 -29.862 11.407 1.00 43.73 89 ILE J CA 1
ATOM 7733 C C . ILE D 1 89 ? 107.860 -30.925 11.963 1.00 42.26 89 ILE J C 1
ATOM 7734 O O . ILE D 1 89 ? 107.487 -31.850 11.234 1.00 42.14 89 ILE J O 1
ATOM 7739 N N . GLY D 1 90 ? 107.470 -30.786 13.232 1.00 40.13 90 GLY J N 1
ATOM 7740 C CA . GLY D 1 90 ? 106.534 -31.723 13.867 1.00 37.99 90 GLY J CA 1
ATOM 7741 C C . GLY D 1 90 ? 105.035 -31.650 13.555 1.00 36.83 90 GLY J C 1
ATOM 7742 O O . GLY D 1 90 ? 104.324 -32.630 13.784 1.00 36.80 90 GLY J O 1
ATOM 7743 N N . LEU D 1 91 ? 104.545 -30.506 13.053 1.00 35.62 91 LEU J N 1
ATOM 7744 C CA . LEU D 1 91 ? 103.103 -30.280 12.852 1.00 33.99 91 LEU J CA 1
ATOM 7745 C C . LEU D 1 91 ? 102.689 -29.496 11.579 1.00 33.70 91 LEU J C 1
ATOM 7746 O O . LEU D 1 91 ? 103.254 -28.463 11.281 1.00 33.30 91 LEU J O 1
ATOM 7751 N N . ILE D 1 92 ? 101.678 -29.980 10.860 1.00 33.34 92 ILE J N 1
ATOM 7752 C CA . ILE D 1 92 ? 101.174 -29.298 9.662 1.00 33.44 92 ILE J CA 1
ATOM 7753 C C . ILE D 1 92 ? 99.846 -28.597 9.938 1.00 33.35 92 ILE J C 1
ATOM 7754 O O . ILE D 1 92 ? 98.925 -29.162 10.539 1.00 33.12 92 ILE J O 1
ATOM 7759 N N . VAL D 1 93 ? 99.736 -27.369 9.450 1.00 32.68 93 VAL J N 1
ATOM 7760 C CA . VAL D 1 93 ? 98.560 -26.573 9.701 1.00 31.86 93 VAL J CA 1
ATOM 7761 C C . VAL D 1 93 ? 97.934 -26.206 8.373 1.00 32.18 93 VAL J C 1
ATOM 7762 O O . VAL D 1 93 ? 98.597 -25.645 7.510 1.00 32.67 93 VAL J O 1
ATOM 7766 N N . SER D 1 94 ? 96.668 -26.555 8.188 1.00 32.36 94 SER J N 1
ATOM 7767 C CA . SER D 1 94 ? 96.029 -26.315 6.898 1.00 32.58 94 SER J CA 1
ATOM 7768 C C . SER D 1 94 ? 94.629 -25.685 6.933 1.00 32.86 94 SER J C 1
ATOM 7769 O O . SER D 1 94 ? 93.822 -25.982 7.819 1.00 32.56 94 SER J O 1
ATOM 7772 N N . ALA D 1 95 ? 94.388 -24.842 5.925 1.00 32.86 95 ALA J N 1
ATOM 7773 C CA . ALA D 1 95 ? 93.084 -24.350 5.544 1.00 33.12 95 ALA J CA 1
ATOM 7774 C C . ALA D 1 95 ? 92.909 -24.486 4.044 1.00 33.64 95 ALA J C 1
ATOM 7775 O O . ALA D 1 95 ? 92.525 -23.518 3.397 1.00 33.20 95 ALA J O 1
ATOM 7777 N N . ALA D 1 96 ? 93.175 -25.684 3.487 1.00 34.86 96 ALA J N 1
ATOM 7778 C CA . ALA D 1 96 ? 93.208 -25.880 2.000 1.00 35.05 96 ALA J CA 1
ATOM 7779 C C . ALA D 1 96 ? 91.796 -25.984 1.417 1.00 35.02 96 ALA J C 1
ATOM 7780 O O . ALA D 1 96 ? 90.836 -25.688 2.115 1.00 35.50 96 ALA J O 1
ATOM 7782 N N . VAL D 1 97 ? 91.631 -26.368 0.161 1.00 35.07 97 VAL J N 1
ATOM 7783 C CA . VAL D 1 97 ? 90.266 -26.640 -0.284 1.00 35.89 97 VAL J CA 1
ATOM 7784 C C . VAL D 1 97 ? 89.661 -27.818 0.526 1.00 36.55 97 VAL J C 1
ATOM 7785 O O . VAL D 1 97 ? 90.288 -28.875 0.680 1.00 36.58 97 VAL J O 1
ATOM 7789 N N . SER D 1 98 ? 88.460 -27.616 1.068 1.00 37.20 98 SER J N 1
ATOM 7790 C CA . SER D 1 98 ? 87.863 -28.565 2.024 1.00 37.71 98 SER J CA 1
ATOM 7791 C C . SER D 1 98 ? 87.975 -30.018 1.572 1.00 38.09 98 SER J C 1
ATOM 7792 O O . SER D 1 98 ? 88.454 -30.903 2.313 1.00 38.46 98 SER J O 1
ATOM 7795 N N . SER D 1 99 ? 87.564 -30.256 0.335 1.00 38.24 99 SER J N 1
ATOM 7796 C CA . SER D 1 99 ? 87.606 -31.591 -0.218 1.00 38.54 99 SER J CA 1
ATOM 7797 C C . SER D 1 99 ? 89.027 -32.094 -0.436 1.00 38.94 99 SER J C 1
ATOM 7798 O O . SER D 1 99 ? 89.229 -33.287 -0.635 1.00 39.42 99 SER J O 1
ATOM 7801 N N . GLU D 1 100 ? 90.008 -31.203 -0.363 1.00 39.22 100 GLU J N 1
ATOM 7802 C CA . GLU D 1 100 ? 91.409 -31.603 -0.518 1.00 40.02 100 GLU J CA 1
ATOM 7803 C C . GLU D 1 100 ? 92.106 -31.793 0.839 1.00 39.75 100 GLU J C 1
ATOM 7804 O O . GLU D 1 100 ? 93.212 -32.378 0.912 1.00 39.92 100 GLU J O 1
ATOM 7810 N N . ARG D 1 101 ? 91.451 -31.336 1.910 1.00 39.03 101 ARG J N 1
ATOM 7811 C CA . ARG D 1 101 ? 92.021 -31.405 3.264 1.00 38.18 101 ARG J CA 1
ATOM 7812 C C . ARG D 1 101 ? 92.407 -32.805 3.781 1.00 37.84 101 ARG J C 1
ATOM 7813 O O . ARG D 1 101 ? 93.300 -32.938 4.613 1.00 37.15 101 ARG J O 1
ATOM 7821 N N . ALA D 1 102 ? 91.740 -33.847 3.299 1.00 37.71 102 ALA J N 1
ATOM 7822 C CA . ALA D 1 102 ? 91.927 -35.177 3.873 1.00 37.42 102 ALA J CA 1
ATOM 7823 C C . ALA D 1 102 ? 93.179 -35.875 3.324 1.00 37.79 102 ALA J C 1
ATOM 7824 O O . ALA D 1 102 ? 93.985 -36.408 4.090 1.00 37.36 102 ALA J O 1
ATOM 7826 N N . GLU D 1 103 ? 93.342 -35.867 2.002 1.00 37.92 103 GLU J N 1
ATOM 7827 C CA . GLU D 1 103 ? 94.574 -36.349 1.389 1.00 38.47 103 GLU J CA 1
ATOM 7828 C C . GLU D 1 103 ? 95.775 -35.660 2.019 1.00 38.89 103 GLU J C 1
ATOM 7829 O O . GLU D 1 103 ? 96.753 -36.310 2.379 1.00 39.11 103 GLU J O 1
ATOM 7831 N N . LEU D 1 104 ? 95.709 -34.341 2.146 1.00 39.41 104 LEU J N 1
ATOM 7832 C CA . LEU D 1 104 ? 96.818 -33.593 2.719 1.00 39.89 104 LEU J CA 1
ATOM 7833 C C . LEU D 1 104 ? 97.085 -33.980 4.182 1.00 40.43 104 LEU J C 1
ATOM 7834 O O . LEU D 1 104 ? 98.243 -34.143 4.582 1.00 40.80 104 LEU J O 1
ATOM 7839 N N . ALA D 1 105 ? 96.030 -34.146 4.979 1.00 40.52 105 ALA J N 1
ATOM 7840 C CA . ALA D 1 105 ? 96.207 -34.633 6.343 1.00 40.50 105 ALA J CA 1
ATOM 7841 C C . ALA D 1 105 ? 96.827 -36.025 6.335 1.00 40.53 105 ALA J C 1
ATOM 7842 O O . ALA D 1 105 ? 97.639 -36.339 7.183 1.00 40.69 105 ALA J O 1
ATOM 7844 N N . ILE D 1 106 ? 96.443 -36.849 5.366 1.00 40.66 106 ILE J N 1
ATOM 7845 C CA . ILE D 1 106 ? 96.926 -38.219 5.287 1.00 41.00 106 ILE J CA 1
ATOM 7846 C C . ILE D 1 106 ? 98.405 -38.302 4.909 1.00 41.58 106 ILE J C 1
ATOM 7847 O O . ILE D 1 106 ? 99.202 -38.924 5.635 1.00 41.53 106 ILE J O 1
ATOM 7852 N N . ARG D 1 107 ? 98.776 -37.673 3.792 1.00 42.29 107 ARG J N 1
ATOM 7853 C CA . ARG D 1 107 ? 100.182 -37.550 3.430 1.00 43.02 107 ARG J CA 1
ATOM 7854 C C . ARG D 1 107 ? 100.981 -37.215 4.695 1.00 43.20 107 ARG J C 1
ATOM 7855 O O . ARG D 1 107 ? 101.935 -37.924 5.028 1.00 43.54 107 ARG J O 1
ATOM 7863 N N . ALA D 1 108 ? 100.523 -36.194 5.426 1.00 43.45 108 ALA J N 1
ATOM 7864 C CA . ALA D 1 108 ? 101.181 -35.612 6.618 1.00 43.66 108 ALA J CA 1
ATOM 7865 C C . ALA D 1 108 ? 101.323 -36.511 7.843 1.00 43.99 108 ALA J C 1
ATOM 7866 O O . ALA D 1 108 ? 102.293 -36.420 8.606 1.00 43.32 108 ALA J O 1
ATOM 7876 N N . GLN D 1 110 ? 101.258 -39.855 7.595 1.00 46.44 110 GLN J N 1
ATOM 7877 C CA . GLN D 1 110 ? 102.184 -40.836 7.066 1.00 46.36 110 GLN J CA 1
ATOM 7878 C C . GLN D 1 110 ? 103.655 -40.394 7.156 1.00 46.20 110 GLN J C 1
ATOM 7879 O O . GLN D 1 110 ? 104.529 -41.231 7.323 1.00 46.64 110 GLN J O 1
ATOM 7885 N N . HIS D 1 111 ? 103.919 -39.090 7.115 1.00 45.63 111 HIS J N 1
ATOM 7886 C CA . HIS D 1 111 ? 105.286 -38.572 7.222 1.00 45.18 111 HIS J CA 1
ATOM 7887 C C . HIS D 1 111 ? 105.676 -38.260 8.659 1.00 44.05 111 HIS J C 1
ATOM 7888 O O . HIS D 1 111 ? 106.746 -37.706 8.923 1.00 43.64 111 HIS J O 1
ATOM 7895 N N . GLY D 1 112 ? 104.792 -38.631 9.583 1.00 43.11 112 GLY J N 1
ATOM 7896 C CA . GLY D 1 112 ? 105.095 -38.594 11.007 1.00 41.70 112 GLY J CA 1
ATOM 7897 C C . GLY D 1 112 ? 104.825 -37.250 11.638 1.00 40.86 112 GLY J C 1
ATOM 7898 O O . GLY D 1 112 ? 105.390 -36.911 12.680 1.00 40.67 112 GLY J O 1
ATOM 7899 N N . LYS D 1 113 ? 103.940 -36.494 11.004 1.00 40.13 113 LYS J N 1
ATOM 7900 C CA . LYS D 1 113 ? 103.561 -35.166 11.473 1.00 38.94 113 LYS J CA 1
ATOM 7901 C C . LYS D 1 113 ? 102.113 -35.110 11.982 1.00 38.12 113 LYS J C 1
ATOM 7902 O O . LYS D 1 113 ? 101.180 -35.643 11.345 1.00 37.89 113 LYS J O 1
ATOM 7908 N N . ASP D 1 114 ? 101.934 -34.459 13.126 1.00 36.29 114 ASP J N 1
ATOM 7909 C CA . ASP D 1 114 ? 100.614 -34.271 13.662 1.00 35.44 114 ASP J CA 1
ATOM 7910 C C . ASP D 1 114 ? 99.893 -33.223 12.832 1.00 34.54 114 ASP J C 1
ATOM 7911 O O . ASP D 1 114 ? 100.530 -32.498 12.081 1.00 34.74 114 ASP J O 1
ATOM 7916 N N . VAL D 1 115 ? 98.579 -33.112 12.935 1.00 33.29 115 VAL J N 1
ATOM 7917 C CA . VAL D 1 115 ? 97.913 -32.231 11.987 1.00 32.92 115 VAL J CA 1
ATOM 7918 C C . VAL D 1 115 ? 96.748 -31.434 12.559 1.00 32.36 115 VAL J C 1
ATOM 7919 O O . VAL D 1 115 ? 95.795 -32.009 13.068 1.00 32.64 115 VAL J O 1
ATOM 7923 N N . LEU D 1 116 ? 96.866 -30.102 12.473 1.00 32.10 116 LEU J N 1
ATOM 7924 C CA . LEU D 1 116 ? 95.791 -29.131 12.764 1.00 31.88 116 LEU J CA 1
ATOM 7925 C C . LEU D 1 116 ? 95.170 -28.514 11.483 1.00 32.16 116 LEU J C 1
ATOM 7926 O O . LEU D 1 116 ? 95.826 -27.765 10.738 1.00 32.52 116 LEU J O 1
ATOM 7931 N N . VAL D 1 117 ? 93.894 -28.814 11.253 1.00 31.68 117 VAL J N 1
ATOM 7932 C CA . VAL D 1 117 ? 93.213 -28.463 10.008 1.00 31.05 117 VAL J CA 1
ATOM 7933 C C . VAL D 1 117 ? 92.020 -27.573 10.287 1.00 30.37 117 VAL J C 1
ATOM 7934 O O . VAL D 1 117 ? 91.421 -27.642 11.341 1.00 30.78 117 VAL J O 1
ATOM 7938 N N . ASP D 1 118 ? 91.662 -26.724 9.357 1.00 30.21 118 ASP J N 1
ATOM 7939 C CA . ASP D 1 118 ? 90.486 -25.874 9.545 1.00 30.73 118 ASP J CA 1
ATOM 7940 C C . ASP D 1 118 ? 89.238 -26.746 9.323 1.00 30.82 118 ASP J C 1
ATOM 7941 O O . ASP D 1 118 ? 89.341 -27.832 8.739 1.00 32.15 118 ASP J O 1
ATOM 7946 N N . LYS D 1 119 ? 88.078 -26.308 9.814 1.00 30.16 119 LYS J N 1
ATOM 7947 C CA . LYS D 1 119 ? 86.826 -27.042 9.653 1.00 29.51 119 LYS J CA 1
ATOM 7948 C C . LYS D 1 119 ? 86.192 -26.704 8.285 1.00 29.10 119 LYS J C 1
ATOM 7949 O O . LYS D 1 119 ? 86.447 -25.661 7.754 1.00 29.35 119 LYS J O 1
ATOM 7955 N N . PRO D 1 120 ? 85.439 -27.619 7.667 1.00 28.91 120 PRO J N 1
ATOM 7956 C CA . PRO D 1 120 ? 85.307 -29.043 7.985 1.00 29.10 120 PRO J CA 1
ATOM 7957 C C . PRO D 1 120 ? 86.638 -29.737 7.745 1.00 29.19 120 PRO J C 1
ATOM 7958 O O . PRO D 1 120 ? 87.330 -29.434 6.777 1.00 29.05 120 PRO J O 1
ATOM 7962 N N . GLY D 1 121 ? 86.984 -30.648 8.637 1.00 29.40 121 GLY J N 1
ATOM 7963 C CA . GLY D 1 121 ? 88.133 -31.495 8.467 1.00 30.25 121 GLY J CA 1
ATOM 7964 C C . GLY D 1 121 ? 88.137 -32.231 7.147 1.00 30.90 121 GLY J C 1
ATOM 7965 O O . GLY D 1 121 ? 89.181 -32.325 6.517 1.00 30.36 121 GLY J O 1
ATOM 7974 N N . THR D 1 123 ? 85.009 -33.800 3.838 1.00 33.49 123 THR J N 1
ATOM 7975 C CA . THR D 1 123 ? 83.716 -33.459 3.267 1.00 32.87 123 THR J CA 1
ATOM 7976 C C . THR D 1 123 ? 82.828 -34.616 2.845 1.00 32.70 123 THR J C 1
ATOM 7977 O O . THR D 1 123 ? 81.769 -34.399 2.273 1.00 31.97 123 THR J O 1
ATOM 7981 N N . SER D 1 124 ? 83.273 -35.838 3.109 1.00 33.39 124 SER J N 1
ATOM 7982 C CA . SER D 1 124 ? 82.564 -37.042 2.690 1.00 33.66 124 SER J CA 1
ATOM 7983 C C . SER D 1 124 ? 82.802 -38.143 3.701 1.00 33.62 124 SER J C 1
ATOM 7984 O O . SER D 1 124 ? 83.791 -38.116 4.437 1.00 32.26 124 SER J O 1
ATOM 7987 N N . PHE D 1 125 ? 81.894 -39.119 3.713 1.00 35.24 125 PHE J N 1
ATOM 7988 C CA . PHE D 1 125 ? 82.002 -40.291 4.604 1.00 36.60 125 PHE J CA 1
ATOM 7989 C C . PHE D 1 125 ? 83.245 -41.113 4.354 1.00 37.27 125 PHE J C 1
ATOM 7990 O O . PHE D 1 125 ? 83.868 -41.595 5.294 1.00 36.92 125 PHE J O 1
ATOM 7998 N N . ASP D 1 126 ? 83.585 -41.262 3.073 1.00 39.10 126 ASP J N 1
ATOM 7999 C CA . ASP D 1 126 ? 84.781 -41.988 2.610 1.00 40.31 126 ASP J CA 1
ATOM 8000 C C . ASP D 1 126 ? 86.048 -41.435 3.267 1.00 39.63 126 ASP J C 1
ATOM 8001 O O . ASP D 1 126 ? 86.854 -42.182 3.850 1.00 39.15 126 ASP J O 1
ATOM 8006 N N . GLN D 1 127 ? 86.187 -40.109 3.156 1.00 38.95 127 GLN J N 1
ATOM 8007 C CA . GLN D 1 127 ? 87.301 -39.338 3.687 1.00 37.96 127 GLN J CA 1
ATOM 8008 C C . GLN D 1 127 ? 87.415 -39.399 5.215 1.00 37.57 127 GLN J C 1
ATOM 8009 O O . GLN D 1 127 ? 88.534 -39.476 5.781 1.00 37.66 127 GLN J O 1
ATOM 8015 N N . LEU D 1 128 ? 86.274 -39.361 5.899 1.00 36.30 128 LEU J N 1
ATOM 8016 C CA . LEU D 1 128 ? 86.290 -39.535 7.345 1.00 34.66 128 LEU J CA 1
ATOM 8017 C C . LEU D 1 128 ? 86.884 -40.893 7.677 1.00 34.65 128 LEU J C 1
ATOM 8018 O O . LEU D 1 128 ? 87.915 -40.959 8.337 1.00 34.50 128 LEU J O 1
ATOM 8023 N N . ALA D 1 129 ? 86.239 -41.952 7.172 1.00 35.04 129 ALA J N 1
ATOM 8024 C CA . ALA D 1 129 ? 86.659 -43.365 7.299 1.00 35.37 129 ALA J CA 1
ATOM 8025 C C . ALA D 1 129 ? 88.151 -43.569 7.067 1.00 35.98 129 ALA J C 1
ATOM 8026 O O . ALA D 1 129 ? 88.838 -44.202 7.898 1.00 35.64 129 ALA J O 1
ATOM 8028 N N . LYS D 1 130 ? 88.641 -43.027 5.944 1.00 36.52 130 LYS J N 1
ATOM 8029 C CA . LYS D 1 130 ? 90.051 -43.113 5.605 1.00 37.37 130 LYS J CA 1
ATOM 8030 C C . LYS D 1 130 ? 90.909 -42.384 6.655 1.00 38.22 130 LYS J C 1
ATOM 8031 O O . LYS D 1 130 ? 91.967 -42.892 7.054 1.00 38.31 130 LYS J O 1
ATOM 8033 N N . LEU D 1 131 ? 90.428 -41.233 7.142 1.00 38.90 131 LEU J N 1
ATOM 8034 C CA . LEU D 1 131 ? 91.132 -40.476 8.193 1.00 39.30 131 LEU J CA 1
ATOM 8035 C C . LEU D 1 131 ? 91.274 -41.180 9.492 1.00 39.31 131 LEU J C 1
ATOM 8036 O O . LEU D 1 131 ? 92.303 -41.058 10.134 1.00 39.63 131 LEU J O 1
ATOM 8041 N N . ARG D 1 132 ? 90.222 -41.881 9.896 1.00 39.89 132 ARG J N 1
ATOM 8042 C CA . ARG D 1 132 ? 90.233 -42.692 11.125 1.00 40.15 132 ARG J CA 1
ATOM 8043 C C . ARG D 1 132 ? 91.207 -43.848 11.051 1.00 40.12 132 ARG J C 1
ATOM 8044 O O . ARG D 1 132 ? 91.985 -44.069 11.999 1.00 40.11 132 ARG J O 1
ATOM 8052 N N . ARG D 1 133 ? 91.233 -44.531 9.932 1.00 40.15 133 ARG J N 1
ATOM 8053 C CA . ARG D 1 133 ? 92.146 -45.628 9.779 1.00 40.17 133 ARG J CA 1
ATOM 8054 C C . ARG D 1 133 ? 93.571 -45.197 9.855 1.00 40.30 133 ARG J C 1
ATOM 8055 O O . ARG D 1 133 ? 94.360 -45.820 10.488 1.00 40.79 133 ARG J O 1
ATOM 8057 N N . VAL D 1 134 ? 93.907 -44.127 9.182 1.00 40.46 134 VAL J N 1
ATOM 8058 C CA . VAL D 1 134 ? 95.236 -43.551 9.230 1.00 40.54 134 VAL J CA 1
ATOM 8059 C C . VAL D 1 134 ? 95.701 -42.968 10.540 1.00 41.27 134 VAL J C 1
ATOM 8060 O O . VAL D 1 134 ? 96.835 -43.108 10.896 1.00 41.16 134 VAL J O 1
ATOM 8064 N N . GLN D 1 135 ? 94.842 -42.264 11.246 1.00 41.88 135 GLN J N 1
ATOM 8065 C CA . GLN D 1 135 ? 95.232 -41.694 12.519 1.00 42.47 135 GLN J CA 1
ATOM 8066 C C . GLN D 1 135 ? 95.522 -42.791 13.489 1.00 43.17 135 GLN J C 1
ATOM 8067 O O . GLN D 1 135 ? 96.423 -42.706 14.287 1.00 42.57 135 GLN J O 1
ATOM 8073 N N . ALA D 1 136 ? 94.725 -43.838 13.398 1.00 44.45 136 ALA J N 1
ATOM 8074 C CA . ALA D 1 136 ? 94.929 -45.039 14.180 1.00 45.59 136 ALA J CA 1
ATOM 8075 C C . ALA D 1 136 ? 96.192 -45.821 13.851 1.00 46.38 136 ALA J C 1
ATOM 8076 O O . ALA D 1 136 ? 96.870 -46.238 14.740 1.00 46.43 136 ALA J O 1
ATOM 8078 N N . GLU D 1 137 ? 96.533 -45.970 12.582 1.00 47.15 137 GLU J N 1
ATOM 8079 C CA . GLU D 1 137 ? 97.756 -46.638 12.182 1.00 48.26 137 GLU J CA 1
ATOM 8080 C C . GLU D 1 137 ? 98.988 -45.913 12.638 1.00 47.76 137 GLU J C 1
ATOM 8081 O O . GLU D 1 137 ? 99.996 -46.501 12.948 1.00 48.32 137 GLU J O 1
ATOM 8087 N N . THR D 1 138 ? 98.923 -44.609 12.602 1.00 46.71 138 THR J N 1
ATOM 8088 C CA . THR D 1 138 ? 100.112 -43.796 12.807 1.00 45.59 138 THR J CA 1
ATOM 8089 C C . THR D 1 138 ? 100.181 -43.267 14.226 1.00 45.01 138 THR J C 1
ATOM 8090 O O . THR D 1 138 ? 101.271 -42.948 14.734 1.00 44.63 138 THR J O 1
ATOM 8094 N N . GLY D 1 139 ? 99.003 -43.136 14.848 1.00 44.34 139 GLY J N 1
ATOM 8095 C CA . GLY D 1 139 ? 98.878 -42.606 16.202 1.00 43.16 139 GLY J CA 1
ATOM 8096 C C . GLY D 1 139 ? 99.366 -41.180 16.216 1.00 42.87 139 GLY J C 1
ATOM 8097 O O . GLY D 1 139 ? 100.039 -40.751 17.137 1.00 43.38 139 GLY J O 1
ATOM 8098 N N . ARG D 1 140 ? 99.063 -40.458 15.148 1.00 42.52 140 ARG J N 1
ATOM 8099 C CA . ARG D 1 140 ? 99.355 -39.036 15.050 1.00 41.40 140 ARG J CA 1
ATOM 8100 C C . ARG D 1 140 ? 98.090 -38.289 15.459 1.00 40.16 140 ARG J C 1
ATOM 8101 O O . ARG D 1 140 ? 97.009 -38.891 15.563 1.00 40.08 140 ARG J O 1
ATOM 8109 N N . ILE D 1 141 ? 98.198 -36.990 15.687 1.00 38.07 141 ILE J N 1
ATOM 8110 C CA . ILE D 1 141 ? 97.038 -36.264 16.140 1.00 36.59 141 ILE J CA 1
ATOM 8111 C C . ILE D 1 141 ? 96.381 -35.551 15.003 1.00 35.45 141 ILE J C 1
ATOM 8112 O O . ILE D 1 141 ? 97.023 -34.788 14.287 1.00 35.42 141 ILE J O 1
ATOM 8117 N N . PHE D 1 142 ? 95.090 -35.799 14.852 1.00 34.17 142 PHE J N 1
ATOM 8118 C CA . PHE D 1 142 ? 94.313 -35.114 13.847 1.00 32.92 142 PHE J CA 1
ATOM 8119 C C . PHE D 1 142 ? 93.319 -34.196 14.530 1.00 32.29 142 PHE J C 1
ATOM 8120 O O . PHE D 1 142 ? 92.384 -34.645 15.202 1.00 31.73 142 PHE J O 1
ATOM 8128 N N . SER D 1 143 ? 93.550 -32.897 14.362 1.00 31.64 143 SER J N 1
ATOM 8129 C CA . SER D 1 143 ? 92.817 -31.898 15.118 1.00 31.58 143 SER J CA 1
ATOM 8130 C C . SER D 1 143 ? 92.110 -31.048 14.139 1.00 30.71 143 SER J C 1
ATOM 8131 O O . SER D 1 143 ? 92.661 -30.724 13.100 1.00 31.04 143 SER J O 1
ATOM 8134 N N . ILE D 1 144 ? 90.873 -30.715 14.459 1.00 29.73 144 ILE J N 1
ATOM 8135 C CA . ILE D 1 144 ? 90.123 -29.751 13.685 1.00 28.79 144 ILE J CA 1
ATOM 8136 C C . ILE D 1 144 ? 89.955 -28.605 14.646 1.00 29.44 144 ILE J C 1
ATOM 8137 O O . ILE D 1 144 ? 89.604 -28.820 15.809 1.00 30.11 144 ILE J O 1
ATOM 8142 N N . LEU D 1 145 ? 90.276 -27.398 14.191 1.00 29.78 145 LEU J N 1
ATOM 8143 C CA . LEU D 1 145 ? 90.093 -26.195 15.005 1.00 29.44 145 LEU J CA 1
ATOM 8144 C C . LEU D 1 145 ? 88.691 -25.623 14.767 1.00 29.47 145 LEU J C 1
ATOM 8145 O O . LEU D 1 145 ? 88.444 -24.882 13.812 1.00 30.13 145 LEU J O 1
ATOM 8150 N N . TYR D 1 146 ? 87.772 -26.006 15.642 1.00 28.82 146 TYR J N 1
ATOM 8151 C CA . TYR D 1 146 ? 86.433 -25.460 15.671 1.00 27.79 146 TYR J CA 1
ATOM 8152 C C . TYR D 1 146 ? 86.497 -24.077 16.273 1.00 27.43 146 TYR J C 1
ATOM 8153 O O . TYR D 1 146 ? 86.257 -23.884 17.471 1.00 27.53 146 TYR J O 1
ATOM 8162 N N . SER D 1 147 ? 86.844 -23.102 15.452 1.00 26.99 147 SER J N 1
ATOM 8163 C CA . SER D 1 147 ? 87.128 -21.778 16.002 1.00 26.66 147 SER J CA 1
ATOM 8164 C C . SER D 1 147 ? 85.945 -21.183 16.769 1.00 26.78 147 SER J C 1
ATOM 8165 O O . SER D 1 147 ? 86.141 -20.312 17.616 1.00 26.63 147 SER J O 1
ATOM 8168 N N . GLU D 1 148 ? 84.733 -21.666 16.510 1.00 27.13 148 GLU J N 1
ATOM 8169 C CA . GLU D 1 148 ? 83.565 -21.064 17.176 1.00 28.16 148 GLU J CA 1
ATOM 8170 C C . GLU D 1 148 ? 83.337 -21.433 18.659 1.00 27.79 148 GLU J C 1
ATOM 8171 O O . GLU D 1 148 ? 82.598 -20.749 19.361 1.00 27.13 148 GLU J O 1
ATOM 8177 N N . HIS D 1 149 ? 84.014 -22.502 19.096 1.00 27.92 149 HIS J N 1
ATOM 8178 C CA . HIS D 1 149 ? 84.234 -22.868 20.495 1.00 27.65 149 HIS J CA 1
ATOM 8179 C C . HIS D 1 149 ? 85.685 -22.492 20.947 1.00 27.64 149 HIS J C 1
ATOM 8180 O O . HIS D 1 149 ? 85.845 -21.634 21.800 1.00 27.02 149 HIS J O 1
ATOM 8187 N N . PHE D 1 150 ? 86.729 -23.069 20.342 1.00 27.17 150 PHE J N 1
ATOM 8188 C CA . PHE D 1 150 ? 88.093 -22.907 20.870 1.00 26.67 150 PHE J CA 1
ATOM 8189 C C . PHE D 1 150 ? 88.713 -21.534 20.728 1.00 26.03 150 PHE J C 1
ATOM 8190 O O . PHE D 1 150 ? 89.681 -21.213 21.399 1.00 26.67 150 PHE J O 1
ATOM 8198 N N . GLU D 1 151 ? 88.206 -20.722 19.841 1.00 25.95 151 GLU J N 1
ATOM 8199 C CA . GLU D 1 151 ? 88.678 -19.330 19.804 1.00 26.62 151 GLU J CA 1
ATOM 8200 C C . GLU D 1 151 ? 87.511 -18.363 20.234 1.00 26.70 151 GLU J C 1
ATOM 8201 O O . GLU D 1 151 ? 87.420 -17.225 19.773 1.00 27.08 151 GLU J O 1
ATOM 8203 N N . SER D 1 152 ? 86.632 -18.864 21.121 1.00 26.10 152 SER J N 1
ATOM 8204 C CA . SER D 1 152 ? 85.561 -18.098 21.734 1.00 25.09 152 SER J CA 1
ATOM 8205 C C . SER D 1 152 ? 85.559 -18.217 23.271 1.00 24.73 152 SER J C 1
ATOM 8206 O O . SER D 1 152 ? 85.086 -19.226 23.870 1.00 24.42 152 SER J O 1
ATOM 8209 N N . PRO D 1 153 ? 86.084 -17.166 23.923 1.00 23.91 153 PRO J N 1
ATOM 8210 C CA . PRO D 1 153 ? 86.230 -17.124 25.375 1.00 23.17 153 PRO J CA 1
ATOM 8211 C C . PRO D 1 153 ? 84.898 -17.271 26.098 1.00 22.82 153 PRO J C 1
ATOM 8212 O O . PRO D 1 153 ? 84.825 -17.944 27.148 1.00 22.15 153 PRO J O 1
ATOM 8216 N N . ALA D 1 154 ? 83.860 -16.642 25.540 1.00 22.66 154 ALA J N 1
ATOM 8217 C CA . ALA D 1 154 ? 82.525 -16.697 26.128 1.00 22.23 154 ALA J CA 1
ATOM 8218 C C . ALA D 1 154 ? 82.016 -18.133 26.175 1.00 22.10 154 ALA J C 1
ATOM 8219 O O . ALA D 1 154 ? 81.422 -18.567 27.150 1.00 22.19 154 ALA J O 1
ATOM 8221 N N . THR D 1 155 ? 82.300 -18.893 25.133 1.00 22.45 155 THR J N 1
ATOM 8222 C CA . THR D 1 155 ? 81.830 -20.244 25.099 1.00 22.02 155 THR J CA 1
ATOM 8223 C C . THR D 1 155 ? 82.773 -21.152 25.893 1.00 22.72 155 THR J C 1
ATOM 8224 O O . THR D 1 155 ? 82.338 -22.142 26.514 1.00 22.94 155 THR J O 1
ATOM 8228 N N . VAL D 1 156 ? 84.053 -20.777 25.933 1.00 22.83 156 VAL J N 1
ATOM 8229 C CA . VAL D 1 156 ? 84.967 -21.364 26.950 1.00 22.25 156 VAL J CA 1
ATOM 8230 C C . VAL D 1 156 ? 84.518 -21.084 28.422 1.00 22.35 156 VAL J C 1
ATOM 8231 O O . VAL D 1 156 ? 84.427 -22.024 29.187 1.00 23.00 156 VAL J O 1
ATOM 8235 N N . LYS D 1 157 ? 84.215 -19.839 28.827 1.00 22.30 157 LYS J N 1
ATOM 8236 C CA . LYS D 1 157 ? 83.719 -19.625 30.208 1.00 22.82 157 LYS J CA 1
ATOM 8237 C C . LYS D 1 157 ? 82.469 -20.450 30.433 1.00 23.34 157 LYS J C 1
ATOM 8238 O O . LYS D 1 157 ? 82.236 -20.913 31.546 1.00 23.98 157 LYS J O 1
ATOM 8240 N N . ALA D 1 158 ? 81.682 -20.646 29.372 1.00 23.48 158 ALA J N 1
ATOM 8241 C CA . ALA D 1 158 ? 80.469 -21.446 29.437 1.00 22.96 158 ALA J CA 1
ATOM 8242 C C . ALA D 1 158 ? 80.773 -22.859 29.838 1.00 23.00 158 ALA J C 1
ATOM 8243 O O . ALA D 1 158 ? 80.111 -23.425 30.689 1.00 22.75 158 ALA J O 1
ATOM 8245 N N . GLY D 1 159 ? 81.778 -23.435 29.201 1.00 24.20 159 GLY J N 1
ATOM 8246 C CA . GLY D 1 159 ? 82.143 -24.826 29.432 1.00 25.18 159 GLY J CA 1
ATOM 8247 C C . GLY D 1 159 ? 82.483 -24.996 30.896 1.00 26.01 159 GLY J C 1
ATOM 8248 O O . GLY D 1 159 ? 82.223 -26.073 31.484 1.00 25.02 159 GLY J O 1
ATOM 8249 N N . GLU D 1 160 ? 83.018 -23.909 31.483 1.00 26.26 160 GLU J N 1
ATOM 8250 C CA . GLU D 1 160 ? 83.555 -23.972 32.843 1.00 27.83 160 GLU J CA 1
ATOM 8251 C C . GLU D 1 160 ? 82.479 -23.998 33.871 1.00 27.07 160 GLU J C 1
ATOM 8252 O O . GLU D 1 160 ? 82.461 -24.903 34.750 1.00 27.43 160 GLU J O 1
ATOM 8258 N N . LEU D 1 161 ? 81.584 -23.027 33.727 1.00 25.58 161 LEU J N 1
ATOM 8259 C CA . LEU D 1 161 ? 80.385 -22.928 34.530 1.00 25.03 161 LEU J CA 1
ATOM 8260 C C . LEU D 1 161 ? 79.577 -24.217 34.466 1.00 24.88 161 LEU J C 1
ATOM 8261 O O . LEU D 1 161 ? 79.112 -24.733 35.506 1.00 24.67 161 LEU J O 1
ATOM 8266 N N . VAL D 1 162 ? 79.436 -24.766 33.269 1.00 24.69 162 VAL J N 1
ATOM 8267 C CA . VAL D 1 162 ? 78.624 -25.976 33.135 1.00 25.04 162 VAL J CA 1
ATOM 8268 C C . VAL D 1 162 ? 79.249 -27.202 33.841 1.00 25.56 162 VAL J C 1
ATOM 8269 O O . VAL D 1 162 ? 78.579 -27.920 34.609 1.00 25.42 162 VAL J O 1
ATOM 8273 N N . ALA D 1 163 ? 80.544 -27.412 33.640 1.00 26.05 163 ALA J N 1
ATOM 8274 C CA . ALA D 1 163 ? 81.200 -28.462 34.409 1.00 26.34 163 ALA J CA 1
ATOM 8275 C C . ALA D 1 163 ? 81.244 -28.153 35.922 1.00 26.68 163 ALA J C 1
ATOM 8276 O O . ALA D 1 163 ? 81.346 -29.081 36.745 1.00 26.08 163 ALA J O 1
ATOM 8278 N N . ALA D 1 164 ? 81.175 -26.861 36.291 1.00 27.17 164 ALA J N 1
ATOM 8279 C CA . ALA D 1 164 ? 81.041 -26.498 37.709 1.00 27.59 164 ALA J CA 1
ATOM 8280 C C . ALA D 1 164 ? 79.659 -26.958 38.264 1.00 28.75 164 ALA J C 1
ATOM 8281 O O . ALA D 1 164 ? 79.519 -27.234 39.457 1.00 28.89 164 ALA J O 1
ATOM 8283 N N . GLY D 1 165 ? 78.660 -27.089 37.392 1.00 29.29 165 GLY J N 1
ATOM 8284 C CA . GLY D 1 165 ? 77.299 -27.348 37.849 1.00 29.59 165 GLY J CA 1
ATOM 8285 C C . GLY D 1 165 ? 76.502 -26.056 38.075 1.00 29.59 165 GLY J C 1
ATOM 8286 O O . GLY D 1 165 ? 75.456 -26.064 38.756 1.00 29.74 165 GLY J O 1
ATOM 8287 N N . ALA D 1 166 ? 76.963 -24.944 37.505 1.00 28.85 166 ALA J N 1
ATOM 8288 C CA . ALA D 1 166 ? 76.228 -23.691 37.656 1.00 28.39 166 ALA J CA 1
ATOM 8289 C C . ALA D 1 166 ? 74.817 -23.728 37.131 1.00 28.61 166 ALA J C 1
ATOM 8290 O O . ALA D 1 166 ? 74.014 -22.907 37.555 1.00 29.36 166 ALA J O 1
ATOM 8292 N N . ILE D 1 167 ? 74.490 -24.651 36.214 1.00 28.51 167 ILE J N 1
ATOM 8293 C CA . ILE D 1 167 ? 73.096 -24.770 35.738 1.00 27.48 167 ILE J CA 1
ATOM 8294 C C . ILE D 1 167 ? 72.473 -26.159 35.892 1.00 27.02 167 ILE J C 1
ATOM 8295 O O . ILE D 1 167 ? 71.442 -26.430 35.324 1.00 27.14 167 ILE J O 1
ATOM 8300 N N . GLY D 1 168 ? 73.073 -27.044 36.664 1.00 26.87 168 GLY J N 1
ATOM 8301 C CA . GLY D 1 168 ? 72.463 -28.357 36.853 1.00 27.07 168 GLY J CA 1
ATOM 8302 C C . GLY D 1 168 ? 72.787 -29.195 35.651 1.00 27.56 168 GLY J C 1
ATOM 8303 O O . GLY D 1 168 ? 73.766 -28.928 34.979 1.00 28.09 168 GLY J O 1
ATOM 8304 N N . GLU D 1 169 ? 71.998 -30.214 35.359 1.00 28.24 169 GLU J N 1
ATOM 8305 C CA . GLU D 1 169 ? 72.320 -31.080 34.208 1.00 29.22 169 GLU J CA 1
ATOM 8306 C C . GLU D 1 169 ? 71.858 -30.398 32.906 1.00 27.66 169 GLU J C 1
ATOM 8307 O O . GLU D 1 169 ? 70.872 -29.633 32.913 1.00 27.37 169 GLU J O 1
ATOM 8313 N N . VAL D 1 170 ? 72.580 -30.643 31.810 1.00 25.74 170 VAL J N 1
ATOM 8314 C CA . VAL D 1 170 ? 72.249 -30.027 30.534 1.00 24.12 170 VAL J CA 1
ATOM 8315 C C . VAL D 1 170 ? 71.056 -30.758 29.962 1.00 24.09 170 VAL J C 1
ATOM 8316 O O . VAL D 1 170 ? 70.977 -31.995 29.986 1.00 24.84 170 VAL J O 1
ATOM 8320 N N . VAL D 1 171 ? 70.107 -29.989 29.464 1.00 23.19 171 VAL J N 1
ATOM 8321 C CA . VAL D 1 171 ? 68.866 -30.566 29.034 1.00 22.37 171 VAL J CA 1
ATOM 8322 C C . VAL D 1 171 ? 68.732 -30.352 27.553 1.00 22.57 171 VAL J C 1
ATOM 8323 O O . VAL D 1 171 ? 68.362 -31.268 26.805 1.00 23.06 171 VAL J O 1
ATOM 8327 N N . HIS D 1 172 ? 69.022 -29.133 27.128 1.00 21.90 172 HIS J N 1
ATOM 8328 C CA . HIS D 1 172 ? 68.787 -28.778 25.752 1.00 21.55 172 HIS J CA 1
ATOM 8329 C C . HIS D 1 172 ? 69.793 -27.761 25.299 1.00 20.48 172 HIS J C 1
ATOM 8330 O O . HIS D 1 172 ? 70.107 -26.833 26.037 1.00 21.01 172 HIS J O 1
ATOM 8337 N N . ILE D 1 173 ? 70.301 -27.921 24.094 1.00 19.18 173 ILE J N 1
ATOM 8338 C CA . ILE D 1 173 ? 71.289 -26.979 23.616 1.00 19.68 173 ILE J CA 1
ATOM 8339 C C . ILE D 1 173 ? 70.794 -26.334 22.349 1.00 19.18 173 ILE J C 1
ATOM 8340 O O . ILE D 1 173 ? 70.383 -27.050 21.457 1.00 19.93 173 ILE J O 1
ATOM 8345 N N . VAL D 1 174 ? 70.780 -25.025 22.234 1.00 18.24 174 VAL J N 1
ATOM 8346 C CA . VAL D 1 174 ? 70.312 -24.438 20.992 1.00 17.86 174 VAL J CA 1
ATOM 8347 C C . VAL D 1 174 ? 71.421 -23.714 20.310 1.00 18.29 174 VAL J C 1
ATOM 8348 O O . VAL D 1 174 ? 72.018 -22.898 20.886 1.00 19.18 174 VAL J O 1
ATOM 8352 N N . GLY D 1 175 ? 71.728 -24.012 19.074 1.00 18.24 175 GLY J N 1
ATOM 8353 C CA . GLY D 1 175 ? 72.794 -23.266 18.464 1.00 19.20 175 GLY J CA 1
ATOM 8354 C C . GLY D 1 175 ? 72.400 -22.494 17.250 1.00 20.98 175 GLY J C 1
ATOM 8355 O O . GLY D 1 175 ? 71.870 -23.038 16.355 1.00 20.63 175 GLY J O 1
ATOM 8356 N N . LEU D 1 176 ? 72.701 -21.213 17.199 1.00 22.50 176 LEU J N 1
ATOM 8357 C CA . LEU D 1 176 ? 72.389 -20.448 16.014 1.00 23.49 176 LEU J CA 1
ATOM 8358 C C . LEU D 1 176 ? 73.638 -19.933 15.366 1.00 23.48 176 LEU J C 1
ATOM 8359 O O . LEU D 1 176 ? 74.403 -19.278 15.971 1.00 24.52 176 LEU J O 1
ATOM 8364 N N . GLY D 1 177 ? 73.824 -20.206 14.101 1.00 22.91 177 GLY J N 1
ATOM 8365 C CA . GLY D 1 177 ? 75.014 -19.746 13.448 1.00 22.61 177 GLY J CA 1
ATOM 8366 C C . GLY D 1 177 ? 74.976 -19.055 12.140 1.00 22.36 177 GLY J C 1
ATOM 8367 O O . GLY D 1 177 ? 75.365 -19.602 11.188 1.00 21.12 177 GLY J O 1
ATOM 8368 N N . PRO D 1 178 ? 74.527 -17.834 12.099 1.00 23.18 178 PRO J N 1
ATOM 8369 C CA . PRO D 1 178 ? 74.555 -17.062 10.891 1.00 24.03 178 PRO J CA 1
ATOM 8370 C C . PRO D 1 178 ? 75.945 -16.654 10.492 1.00 26.15 178 PRO J C 1
ATOM 8371 O O . PRO D 1 178 ? 76.771 -16.410 11.324 1.00 26.38 178 PRO J O 1
ATOM 8375 N N . HIS D 1 179 ? 76.183 -16.553 9.208 1.00 28.36 179 HIS J N 1
ATOM 8376 C CA . HIS D 1 179 ? 77.437 -16.074 8.697 1.00 29.57 179 HIS J CA 1
ATOM 8377 C C . HIS D 1 179 ? 77.154 -15.118 7.593 1.00 30.71 179 HIS J C 1
ATOM 8378 O O . HIS D 1 179 ? 76.122 -15.137 7.020 1.00 30.93 179 HIS J O 1
ATOM 8385 N N . ARG D 1 180 ? 78.102 -14.259 7.305 1.00 32.06 180 ARG J N 1
ATOM 8386 C CA . ARG D 1 180 ? 77.991 -13.305 6.180 1.00 32.48 180 ARG J CA 1
ATOM 8387 C C . ARG D 1 180 ? 78.592 -13.897 4.898 1.00 32.74 180 ARG J C 1
ATOM 8388 O O . ARG D 1 180 ? 79.709 -14.438 4.925 1.00 32.33 180 ARG J O 1
ATOM 8396 N N . LEU D 1 181 ? 77.840 -13.788 3.795 1.00 33.52 181 LEU J N 1
ATOM 8397 C CA . LEU D 1 181 ? 78.218 -14.362 2.494 1.00 34.04 181 LEU J CA 1
ATOM 8398 C C . LEU D 1 181 ? 79.421 -13.724 1.752 1.00 35.35 181 LEU J C 1
ATOM 8399 O O . LEU D 1 181 ? 80.313 -14.454 1.286 1.00 34.76 181 LEU J O 1
ATOM 8404 N N . ARG D 1 182 ? 79.465 -12.388 1.645 1.00 37.43 182 ARG J N 1
ATOM 8405 C CA . ARG D 1 182 ? 80.586 -11.724 0.955 1.00 39.63 182 ARG J CA 1
ATOM 8406 C C . ARG D 1 182 ? 80.710 -12.410 -0.405 1.00 40.89 182 ARG J C 1
ATOM 8407 O O . ARG D 1 182 ? 81.796 -12.901 -0.754 1.00 40.58 182 ARG J O 1
ATOM 8415 N N . ARG D 1 183 ? 79.606 -12.506 -1.152 1.00 42.42 183 ARG J N 1
ATOM 8416 C CA . ARG D 1 183 ? 79.598 -13.388 -2.323 1.00 43.62 183 ARG J CA 1
ATOM 8417 C C . ARG D 1 183 ? 80.697 -12.993 -3.293 1.00 44.03 183 ARG J C 1
ATOM 8418 O O . ARG D 1 183 ? 81.402 -13.877 -3.825 1.00 44.19 183 ARG J O 1
ATOM 8426 N N . GLU D 1 184 ? 80.828 -11.670 -3.499 1.00 43.92 184 GLU J N 1
ATOM 8427 C CA . GLU D 1 184 ? 81.840 -11.088 -4.378 1.00 43.57 184 GLU J CA 1
ATOM 8428 C C . GLU D 1 184 ? 83.248 -11.472 -3.906 1.00 43.05 184 GLU J C 1
ATOM 8429 O O . GLU D 1 184 ? 84.090 -11.744 -4.733 1.00 43.30 184 GLU J O 1
ATOM 8431 N N . THR D 1 185 ? 83.483 -11.533 -2.593 1.00 42.23 185 THR J N 1
ATOM 8432 C CA . THR D 1 185 ? 84.790 -11.892 -2.041 1.00 41.87 185 THR J CA 1
ATOM 8433 C C . THR D 1 185 ? 85.155 -13.393 -2.166 1.00 42.40 185 THR J C 1
ATOM 8434 O O . THR D 1 185 ? 86.314 -13.748 -1.972 1.00 42.60 185 THR J O 1
ATOM 8436 N N . ARG D 1 186 ? 84.191 -14.266 -2.490 1.00 42.96 186 ARG J N 1
ATOM 8437 C CA . ARG D 1 186 ? 84.376 -15.749 -2.375 1.00 43.65 186 ARG J CA 1
ATOM 8438 C C . ARG D 1 186 ? 85.031 -16.430 -3.573 1.00 43.77 186 ARG J C 1
ATOM 8439 O O . ARG D 1 186 ? 84.662 -16.145 -4.721 1.00 44.00 186 ARG J O 1
ATOM 8447 N N . PRO D 1 187 ? 85.959 -17.374 -3.307 1.00 43.46 187 PRO J N 1
ATOM 8448 C CA . PRO D 1 187 ? 86.649 -18.139 -4.340 1.00 43.39 187 PRO J CA 1
ATOM 8449 C C . PRO D 1 187 ? 85.643 -19.007 -5.061 1.00 43.34 187 PRO J C 1
ATOM 8450 O O . PRO D 1 187 ? 84.519 -19.090 -4.612 1.00 43.34 187 PRO J O 1
ATOM 8454 N N . ASP D 1 188 ? 86.041 -19.635 -6.167 1.00 43.67 188 ASP J N 1
ATOM 8455 C CA . ASP D 1 188 ? 85.109 -20.400 -6.994 1.00 43.64 188 ASP J CA 1
ATOM 8456 C C . ASP D 1 188 ? 84.594 -21.633 -6.272 1.00 42.49 188 ASP J C 1
ATOM 8457 O O . ASP D 1 188 ? 83.404 -21.953 -6.372 1.00 42.88 188 ASP J O 1
ATOM 8462 N N . TRP D 1 189 ? 85.457 -22.299 -5.511 1.00 40.92 189 TRP J N 1
ATOM 8463 C CA . TRP D 1 189 ? 85.072 -23.590 -4.941 1.00 39.86 189 TRP J CA 1
ATOM 8464 C C . TRP D 1 189 ? 84.041 -23.498 -3.824 1.00 38.86 189 TRP J C 1
ATOM 8465 O O . TRP D 1 189 ? 83.300 -24.456 -3.565 1.00 38.98 189 TRP J O 1
ATOM 8476 N N . PHE D 1 190 ? 83.984 -22.336 -3.179 1.00 37.04 190 PHE J N 1
ATOM 8477 C CA . PHE D 1 190 ? 83.032 -22.074 -2.088 1.00 34.63 190 PHE J CA 1
ATOM 8478 C C . PHE D 1 190 ? 81.613 -22.498 -2.527 1.00 34.00 190 PHE J C 1
ATOM 8479 O O . PHE D 1 190 ? 80.779 -22.894 -1.678 1.00 33.46 190 PHE J O 1
ATOM 8487 N N . PHE D 1 191 ? 81.379 -22.471 -3.848 1.00 32.69 191 PHE J N 1
ATOM 8488 C CA . PHE D 1 191 ? 80.050 -22.694 -4.435 1.00 31.82 191 PHE J CA 1
ATOM 8489 C C . PHE D 1 191 ? 79.836 -24.083 -5.032 1.00 32.26 191 PHE J C 1
ATOM 8490 O O . PHE D 1 191 ? 78.808 -24.368 -5.659 1.00 32.14 191 PHE J O 1
ATOM 8498 N N . ARG D 1 192 ? 80.802 -24.953 -4.847 1.00 32.71 192 ARG J N 1
ATOM 8499 C CA . ARG D 1 192 ? 80.750 -26.216 -5.511 1.00 33.46 192 ARG J CA 1
ATOM 8500 C C . ARG D 1 192 ? 80.458 -27.265 -4.469 1.00 32.89 192 ARG J C 1
ATOM 8501 O O . ARG D 1 192 ? 81.257 -27.515 -3.585 1.00 32.93 192 ARG J O 1
ATOM 8509 N N . ARG D 1 193 ? 79.303 -27.896 -4.580 1.00 32.78 193 ARG J N 1
ATOM 8510 C CA . ARG D 1 193 ? 78.884 -28.823 -3.560 1.00 32.16 193 ARG J CA 1
ATOM 8511 C C . ARG D 1 193 ? 79.959 -29.844 -3.263 1.00 33.31 193 ARG J C 1
ATOM 8512 O O . ARG D 1 193 ? 80.277 -30.076 -2.101 1.00 33.95 193 ARG J O 1
ATOM 8520 N N . ALA D 1 194 ? 80.546 -30.429 -4.298 1.00 34.24 194 ALA J N 1
ATOM 8521 C CA . ALA D 1 194 ? 81.593 -31.414 -4.061 1.00 34.88 194 ALA J CA 1
ATOM 8522 C C . ALA D 1 194 ? 82.836 -30.784 -3.380 1.00 34.93 194 ALA J C 1
ATOM 8523 O O . ALA D 1 194 ? 83.562 -31.443 -2.634 1.00 34.24 194 ALA J O 1
ATOM 8525 N N . ASP D 1 195 ? 83.067 -29.499 -3.597 1.00 35.35 195 ASP J N 1
ATOM 8526 C CA . ASP D 1 195 ? 84.261 -28.910 -2.998 1.00 36.58 195 ASP J CA 1
ATOM 8527 C C . ASP D 1 195 ? 84.135 -28.340 -1.576 1.00 35.77 195 ASP J C 1
ATOM 8528 O O . ASP D 1 195 ? 85.080 -28.427 -0.780 1.00 35.70 195 ASP J O 1
ATOM 8533 N N . TYR D 1 196 ? 82.964 -27.807 -1.240 1.00 34.99 196 TYR J N 1
ATOM 8534 C CA . TYR D 1 196 ? 82.743 -27.292 0.106 1.00 33.67 196 TYR J CA 1
ATOM 8535 C C . TYR D 1 196 ? 81.995 -28.225 1.075 1.00 33.73 196 TYR J C 1
ATOM 8536 O O . TYR D 1 196 ? 82.222 -28.153 2.278 1.00 34.07 196 TYR J O 1
ATOM 8545 N N . GLY D 1 197 ? 81.135 -29.108 0.566 1.00 33.38 197 GLY J N 1
ATOM 8546 C CA . GLY D 1 197 ? 80.585 -30.193 1.390 1.00 32.61 197 GLY J CA 1
ATOM 8547 C C . GLY D 1 197 ? 79.119 -30.051 1.792 1.00 32.20 197 GLY J C 1
ATOM 8548 O O . GLY D 1 197 ? 78.515 -31.020 2.260 1.00 32.35 197 GLY J O 1
ATOM 8549 N N . GLY D 1 198 ? 78.544 -28.863 1.585 1.00 31.28 198 GLY J N 1
ATOM 8550 C CA . GLY D 1 198 ? 77.160 -28.555 1.993 1.00 30.04 198 GLY J CA 1
ATOM 8551 C C . GLY D 1 198 ? 77.120 -27.759 3.301 1.00 29.06 198 GLY J C 1
ATOM 8552 O O . GLY D 1 198 ? 78.069 -27.797 4.096 1.00 28.88 198 GLY J O 1
ATOM 8553 N N . ILE D 1 199 ? 76.019 -27.072 3.566 1.00 27.57 199 ILE J N 1
ATOM 8554 C CA . ILE D 1 199 ? 76.052 -26.068 4.625 1.00 26.53 199 ILE J CA 1
ATOM 8555 C C . ILE D 1 199 ? 76.194 -26.651 6.026 1.00 25.08 199 ILE J C 1
ATOM 8556 O O . ILE D 1 199 ? 76.815 -26.054 6.905 1.00 24.78 199 ILE J O 1
ATOM 8561 N N . LEU D 1 200 ? 75.656 -27.837 6.217 1.00 23.63 200 LEU J N 1
ATOM 8562 C CA . LEU D 1 200 ? 75.777 -28.488 7.515 1.00 22.96 200 LEU J CA 1
ATOM 8563 C C . LEU D 1 200 ? 77.178 -29.057 7.797 1.00 23.32 200 LEU J C 1
ATOM 8564 O O . LEU D 1 200 ? 77.700 -28.948 8.895 1.00 23.41 200 LEU J O 1
ATOM 8569 N N . THR D 1 201 ? 77.781 -29.680 6.794 1.00 23.94 201 THR J N 1
ATOM 8570 C CA . THR D 1 201 ? 79.144 -30.170 6.905 1.00 24.03 201 THR J CA 1
ATOM 8571 C C . THR D 1 201 ? 80.104 -29.045 7.192 1.00 24.86 201 THR J C 1
ATOM 8572 O O . THR D 1 201 ? 81.058 -29.205 7.938 1.00 24.24 201 THR J O 1
ATOM 8576 N N . ASP D 1 202 ? 79.825 -27.903 6.569 1.00 26.41 202 ASP J N 1
ATOM 8577 C CA . ASP D 1 202 ? 80.716 -26.795 6.565 1.00 27.52 202 ASP J CA 1
ATOM 8578 C C . ASP D 1 202 ? 80.512 -26.095 7.871 1.00 27.82 202 ASP J C 1
ATOM 8579 O O . ASP D 1 202 ? 81.383 -26.123 8.740 1.00 27.36 202 ASP J O 1
ATOM 8584 N N . ILE D 1 203 ? 79.341 -25.500 8.053 1.00 28.33 203 ILE J N 1
ATOM 8585 C CA . ILE D 1 203 ? 79.291 -24.503 9.099 1.00 28.65 203 ILE J CA 1
ATOM 8586 C C . ILE D 1 203 ? 78.530 -24.895 10.332 1.00 29.16 203 ILE J C 1
ATOM 8587 O O . ILE D 1 203 ? 78.435 -24.111 11.302 1.00 29.86 203 ILE J O 1
ATOM 8592 N N . ALA D 1 204 ? 78.020 -26.121 10.309 1.00 28.98 204 ALA J N 1
ATOM 8593 C CA . ALA D 1 204 ? 77.241 -26.603 11.414 1.00 29.03 204 ALA J CA 1
ATOM 8594 C C . ALA D 1 204 ? 78.114 -27.539 12.172 1.00 29.65 204 ALA J C 1
ATOM 8595 O O . ALA D 1 204 ? 77.810 -27.897 13.303 1.00 30.63 204 ALA J O 1
ATOM 8597 N N . SER D 1 205 ? 79.223 -27.916 11.560 1.00 29.90 205 SER J N 1
ATOM 8598 C CA . SER D 1 205 ? 80.264 -28.668 12.260 1.00 30.72 205 SER J CA 1
ATOM 8599 C C . SER D 1 205 ? 80.680 -28.071 13.641 1.00 31.20 205 SER J C 1
ATOM 8600 O O . SER D 1 205 ? 80.869 -28.834 14.626 1.00 31.49 205 SER J O 1
ATOM 8603 N N . HIS D 1 206 ? 80.826 -26.734 13.706 1.00 31.22 206 HIS J N 1
ATOM 8604 C CA . HIS D 1 206 ? 81.094 -26.014 14.973 1.00 30.97 206 HIS J CA 1
ATOM 8605 C C . HIS D 1 206 ? 80.097 -26.454 15.999 1.00 30.96 206 HIS J C 1
ATOM 8606 O O . HIS D 1 206 ? 80.466 -26.828 17.087 1.00 31.27 206 HIS J O 1
ATOM 8613 N N . GLN D 1 207 ? 78.819 -26.383 15.639 1.00 31.00 207 GLN J N 1
ATOM 8614 C CA . GLN D 1 207 ? 77.754 -26.571 16.601 1.00 31.53 207 GLN J CA 1
ATOM 8615 C C . GLN D 1 207 ? 77.679 -28.009 17.029 1.00 30.81 207 GLN J C 1
ATOM 8616 O O . GLN D 1 207 ? 77.401 -28.276 18.190 1.00 31.03 207 GLN J O 1
ATOM 8622 N N . CYS D 1 208 ? 77.923 -28.919 16.084 1.00 30.16 208 CYS J N 1
ATOM 8623 C CA . CYS D 1 208 ? 78.040 -30.345 16.373 1.00 29.92 208 CYS J CA 1
ATOM 8624 C C . CYS D 1 208 ? 79.101 -30.579 17.429 1.00 29.65 208 CYS J C 1
ATOM 8625 O O . CYS D 1 208 ? 78.840 -31.243 18.424 1.00 29.60 208 CYS J O 1
ATOM 8628 N N . GLU D 1 209 ? 80.292 -30.010 17.244 1.00 29.71 209 GLU J N 1
ATOM 8629 C CA . GLU D 1 209 ? 81.328 -30.189 18.244 1.00 29.59 209 GLU J CA 1
ATOM 8630 C C . GLU D 1 209 ? 80.843 -29.720 19.605 1.00 29.39 209 GLU J C 1
ATOM 8631 O O . GLU D 1 209 ? 80.894 -30.501 20.575 1.00 29.68 209 GLU J O 1
ATOM 8637 N N . GLN D 1 210 ? 80.359 -28.471 19.665 1.00 28.32 210 GLN J N 1
ATOM 8638 C CA . GLN D 1 210 ? 79.834 -27.890 20.888 1.00 27.75 210 GLN J CA 1
ATOM 8639 C C . GLN D 1 210 ? 78.751 -28.754 21.524 1.00 27.42 210 GLN J C 1
ATOM 8640 O O . GLN D 1 210 ? 78.693 -28.911 22.724 1.00 27.59 210 GLN J O 1
ATOM 8646 N N . PHE D 1 211 ? 77.884 -29.318 20.716 1.00 26.90 211 PHE J N 1
ATOM 8647 C CA . PHE D 1 211 ? 76.837 -30.084 21.264 1.00 27.35 211 PHE J CA 1
ATOM 8648 C C . PHE D 1 211 ? 77.449 -31.219 22.033 1.00 27.59 211 PHE J C 1
ATOM 8649 O O . PHE D 1 211 ? 77.163 -31.376 23.218 1.00 28.46 211 PHE J O 1
ATOM 8657 N N . LEU D 1 212 ? 78.270 -32.014 21.348 1.00 27.13 212 LEU J N 1
ATOM 8658 C CA . LEU D 1 212 ? 79.016 -33.113 21.952 1.00 26.60 212 LEU J CA 1
ATOM 8659 C C . LEU D 1 212 ? 79.779 -32.720 23.210 1.00 26.34 212 LEU J C 1
ATOM 8660 O O . LEU D 1 212 ? 79.797 -33.481 24.196 1.00 27.07 212 LEU J O 1
ATOM 8665 N N . PHE D 1 213 ? 80.395 -31.541 23.182 1.00 25.03 213 PHE J N 1
ATOM 8666 C CA . PHE D 1 213 ? 81.202 -31.093 24.278 1.00 24.43 213 PHE J CA 1
ATOM 8667 C C . PHE D 1 213 ? 80.334 -30.766 25.511 1.00 25.66 213 PHE J C 1
ATOM 8668 O O . PHE D 1 213 ? 80.701 -31.085 26.634 1.00 25.61 213 PHE J O 1
ATOM 8676 N N . PHE D 1 214 ? 79.174 -30.154 25.313 1.00 26.49 214 PHE J N 1
ATOM 8677 C CA . PHE D 1 214 ? 78.476 -29.575 26.450 1.00 27.65 214 PHE J CA 1
ATOM 8678 C C . PHE D 1 214 ? 77.695 -30.615 27.177 1.00 29.29 214 PHE J C 1
ATOM 8679 O O . PHE D 1 214 ? 77.204 -30.371 28.271 1.00 29.36 214 PHE J O 1
ATOM 8687 N N . THR D 1 215 ? 77.593 -31.781 26.546 1.00 31.33 215 THR J N 1
ATOM 8688 C CA . THR D 1 215 ? 76.810 -32.888 27.045 1.00 32.58 215 THR J CA 1
ATOM 8689 C C . THR D 1 215 ? 77.739 -33.979 27.500 1.00 33.87 215 THR J C 1
ATOM 8690 O O . THR D 1 215 ? 77.284 -34.980 28.019 1.00 34.65 215 THR J O 1
ATOM 8694 N N . GLY D 1 216 ? 79.034 -33.829 27.259 1.00 35.37 216 GLY J N 1
ATOM 8695 C CA . GLY D 1 216 ? 79.996 -34.856 27.660 1.00 37.77 216 GLY J CA 1
ATOM 8696 C C . GLY D 1 216 ? 79.864 -36.225 27.001 1.00 39.43 216 GLY J C 1
ATOM 8697 O O . GLY D 1 216 ? 80.668 -37.109 27.238 1.00 39.67 216 GLY J O 1
ATOM 8698 N N . VAL D 1 217 ? 78.832 -36.422 26.196 1.00 41.33 217 VAL J N 1
ATOM 8699 C CA . VAL D 1 217 ? 78.706 -37.644 25.430 1.00 43.15 217 VAL J CA 1
ATOM 8700 C C . VAL D 1 217 ? 79.684 -37.541 24.269 1.00 44.54 217 VAL J C 1
ATOM 8701 O O . VAL D 1 217 ? 80.380 -36.535 24.097 1.00 44.61 217 VAL J O 1
ATOM 8703 N N . ASN D 1 218 ? 79.718 -38.601 23.471 1.00 46.54 218 ASN J N 1
ATOM 8704 C CA . ASN D 1 218 ? 80.674 -38.729 22.385 1.00 47.66 218 ASN J CA 1
ATOM 8705 C C . ASN D 1 218 ? 79.992 -39.445 21.215 1.00 47.30 218 ASN J C 1
ATOM 8706 O O . ASN D 1 218 ? 80.621 -39.720 20.185 1.00 47.14 218 ASN J O 1
ATOM 8711 N N . ASP D 1 219 ? 78.706 -39.749 21.399 1.00 46.57 219 ASP J N 1
ATOM 8712 C CA . ASP D 1 219 ? 77.837 -40.203 20.305 1.00 46.00 219 ASP J CA 1
ATOM 8713 C C . ASP D 1 219 ? 76.409 -39.627 20.465 1.00 45.02 219 ASP J C 1
ATOM 8714 O O . ASP D 1 219 ? 75.894 -39.491 21.590 1.00 44.87 219 ASP J O 1
ATOM 8716 N N . ALA D 1 220 ? 75.778 -39.312 19.329 1.00 43.60 220 ALA J N 1
ATOM 8717 C CA . ALA D 1 220 ? 74.420 -38.742 19.290 1.00 41.87 220 ALA J CA 1
ATOM 8718 C C . ALA D 1 220 ? 73.631 -39.175 18.040 1.00 40.50 220 ALA J C 1
ATOM 8719 O O . ALA D 1 220 ? 74.198 -39.766 17.124 1.00 41.25 220 ALA J O 1
ATOM 8721 N N . THR D 1 221 ? 72.340 -38.834 17.992 1.00 38.39 221 THR J N 1
ATOM 8722 C CA . THR D 1 221 ? 71.423 -39.204 16.911 1.00 35.76 221 THR J CA 1
ATOM 8723 C C . THR D 1 221 ? 70.871 -37.976 16.212 1.00 34.38 221 THR J C 1
ATOM 8724 O O . THR D 1 221 ? 70.530 -37.007 16.853 1.00 34.20 221 THR J O 1
ATOM 8728 N N . VAL D 1 222 ? 70.748 -38.022 14.898 1.00 32.97 222 VAL J N 1
ATOM 8729 C CA . VAL D 1 222 ? 70.167 -36.908 14.180 1.00 31.60 222 VAL J CA 1
ATOM 8730 C C . VAL D 1 222 ? 68.700 -37.195 14.047 1.00 30.61 222 VAL J C 1
ATOM 8731 O O . VAL D 1 222 ? 68.315 -38.096 13.347 1.00 30.24 222 VAL J O 1
ATOM 8735 N N . LEU D 1 223 ? 67.864 -36.452 14.728 1.00 30.13 223 LEU J N 1
ATOM 8736 C CA . LEU D 1 223 ? 66.453 -36.707 14.551 1.00 30.50 223 LEU J CA 1
ATOM 8737 C C . LEU D 1 223 ? 66.023 -36.274 13.190 1.00 30.22 223 LEU J C 1
ATOM 8738 O O . LEU D 1 223 ? 65.217 -36.936 12.572 1.00 30.96 223 LEU J O 1
ATOM 8743 N N . SER D 1 224 ? 66.551 -35.161 12.707 1.00 29.46 224 SER J N 1
ATOM 8744 C CA . SER D 1 224 ? 66.155 -34.680 11.395 1.00 29.20 224 SER J CA 1
ATOM 8745 C C . SER D 1 224 ? 67.108 -33.598 10.968 1.00 29.00 224 SER J C 1
ATOM 8746 O O . SER D 1 224 ? 67.917 -33.163 11.754 1.00 29.64 224 SER J O 1
ATOM 8749 N N . ALA D 1 225 ? 67.023 -33.181 9.714 1.00 28.32 225 ALA J N 1
ATOM 8750 C CA . ALA D 1 225 ? 67.942 -32.223 9.181 1.00 27.66 225 ALA J CA 1
ATOM 8751 C C . ALA D 1 225 ? 67.404 -31.675 7.863 1.00 27.98 225 ALA J C 1
ATOM 8752 O O . ALA D 1 225 ? 66.692 -32.337 7.131 1.00 27.53 225 ALA J O 1
ATOM 8754 N N . SER D 1 226 ? 67.720 -30.427 7.575 1.00 28.82 226 SER J N 1
ATOM 8755 C CA . SER D 1 226 ? 67.182 -29.782 6.395 1.00 29.34 226 SER J CA 1
ATOM 8756 C C . SER D 1 226 ? 68.147 -28.727 5.838 1.00 29.59 226 SER J C 1
ATOM 8757 O O . SER D 1 226 ? 68.866 -28.092 6.589 1.00 29.94 226 SER J O 1
ATOM 8760 N N . VAL D 1 227 ? 68.178 -28.561 4.524 1.00 30.17 227 VAL J N 1
ATOM 8761 C CA . VAL D 1 227 ? 68.993 -27.524 3.899 1.00 30.55 227 VAL J CA 1
ATOM 8762 C C . VAL D 1 227 ? 68.207 -26.894 2.782 1.00 31.57 227 VAL J C 1
ATOM 8763 O O . VAL D 1 227 ? 67.283 -27.498 2.241 1.00 31.78 227 VAL J O 1
ATOM 8767 N N . GLY D 1 228 ? 68.586 -25.692 2.397 1.00 32.44 228 GLY J N 1
ATOM 8768 C CA . GLY D 1 228 ? 67.920 -25.085 1.267 1.00 34.01 228 GLY J CA 1
ATOM 8769 C C . GLY D 1 228 ? 68.785 -24.046 0.618 1.00 35.11 228 GLY J C 1
ATOM 8770 O O . GLY D 1 228 ? 69.816 -23.680 1.176 1.00 35.12 228 GLY J O 1
ATOM 8771 N N . ASN D 1 229 ? 68.376 -23.607 -0.574 1.00 36.38 229 ASN J N 1
ATOM 8772 C CA . ASN D 1 229 ? 68.891 -22.375 -1.169 1.00 37.78 229 ASN J CA 1
ATOM 8773 C C . ASN D 1 229 ? 67.724 -21.418 -1.445 1.00 37.89 229 ASN J C 1
ATOM 8774 O O . ASN D 1 229 ? 66.913 -21.700 -2.298 1.00 38.07 229 ASN J O 1
ATOM 8779 N N . GLN D 1 230 ? 67.604 -20.322 -0.704 1.00 38.54 230 GLN J N 1
ATOM 8780 C CA . GLN D 1 230 ? 66.440 -19.454 -0.920 1.00 39.87 230 GLN J CA 1
ATOM 8781 C C . GLN D 1 230 ? 66.786 -18.026 -1.365 1.00 40.88 230 GLN J C 1
ATOM 8782 O O . GLN D 1 230 ? 65.878 -17.260 -1.730 1.00 41.35 230 GLN J O 1
ATOM 8788 N N . SER D 1 231 ? 68.064 -17.649 -1.337 1.00 41.31 231 SER J N 1
ATOM 8789 C CA . SER D 1 231 ? 68.401 -16.280 -1.687 1.00 42.07 231 SER J CA 1
ATOM 8790 C C . SER D 1 231 ? 69.490 -16.175 -2.729 1.00 42.83 231 SER J C 1
ATOM 8791 O O . SER D 1 231 ? 69.707 -15.118 -3.290 1.00 42.93 231 SER J O 1
ATOM 8794 N N . VAL D 1 232 ? 70.177 -17.269 -3.000 1.00 44.16 232 VAL J N 1
ATOM 8795 C CA . VAL D 1 232 ? 71.229 -17.216 -4.002 1.00 45.63 232 VAL J CA 1
ATOM 8796 C C . VAL D 1 232 ? 70.936 -18.166 -5.152 1.00 46.47 232 VAL J C 1
ATOM 8797 O O . VAL D 1 232 ? 71.580 -19.197 -5.277 1.00 46.33 232 VAL J O 1
ATOM 8801 N N . PRO D 1 233 ? 69.968 -17.804 -6.011 1.00 47.67 233 PRO J N 1
ATOM 8802 C CA . PRO D 1 233 ? 69.638 -18.746 -7.103 1.00 48.22 233 PRO J CA 1
ATOM 8803 C C . PRO D 1 233 ? 70.796 -18.851 -8.114 1.00 48.89 233 PRO J C 1
ATOM 8804 O O . PRO D 1 233 ? 70.985 -19.893 -8.754 1.00 48.76 233 PRO J O 1
ATOM 8808 N N . ASP D 1 234 ? 71.597 -17.789 -8.203 1.00 49.72 234 ASP J N 1
ATOM 8809 C CA . ASP D 1 234 ? 72.739 -17.751 -9.114 1.00 50.73 234 ASP J CA 1
ATOM 8810 C C . ASP D 1 234 ? 73.875 -18.726 -8.753 1.00 50.03 234 ASP J C 1
ATOM 8811 O O . ASP D 1 234 ? 74.959 -18.696 -9.339 1.00 49.81 234 ASP J O 1
ATOM 8816 N N . ALA D 1 235 ? 73.593 -19.590 -7.781 1.00 49.41 235 ALA J N 1
ATOM 8817 C CA . ALA D 1 235 ? 74.515 -20.594 -7.289 1.00 48.40 235 ALA J CA 1
ATOM 8818 C C . ALA D 1 235 ? 73.657 -21.753 -6.858 1.00 47.72 235 ALA J C 1
ATOM 8819 O O . ALA D 1 235 ? 73.382 -21.931 -5.690 1.00 47.09 235 ALA J O 1
ATOM 8821 N N . PRO D 1 236 ? 73.221 -22.549 -7.825 1.00 47.71 236 PRO J N 1
ATOM 8822 C CA . PRO D 1 236 ? 72.316 -23.647 -7.495 1.00 47.80 236 PRO J CA 1
ATOM 8823 C C . PRO D 1 236 ? 72.948 -24.739 -6.594 1.00 47.46 236 PRO J C 1
ATOM 8824 O O . PRO D 1 236 ? 72.231 -25.405 -5.868 1.00 47.72 236 PRO J O 1
ATOM 8828 N N . GLU D 1 237 ? 74.267 -24.914 -6.623 1.00 46.87 237 GLU J N 1
ATOM 8829 C CA . GLU D 1 237 ? 74.903 -25.900 -5.745 1.00 46.05 237 GLU J CA 1
ATOM 8830 C C . GLU D 1 237 ? 75.128 -25.398 -4.296 1.00 44.80 237 GLU J C 1
ATOM 8831 O O . GLU D 1 237 ? 75.411 -26.202 -3.395 1.00 44.51 237 GLU J O 1
ATOM 8837 N N . LEU D 1 238 ? 75.009 -24.087 -4.065 1.00 42.88 238 LEU J N 1
ATOM 8838 C CA . LEU D 1 238 ? 75.213 -23.550 -2.712 1.00 40.55 238 LEU J CA 1
ATOM 8839 C C . LEU D 1 238 ? 73.983 -23.712 -1.846 1.00 39.83 238 LEU J C 1
ATOM 8840 O O . LEU D 1 238 ? 72.871 -23.399 -2.252 1.00 40.04 238 LEU J O 1
ATOM 8845 N N . GLN D 1 239 ? 74.202 -24.214 -0.646 1.00 38.62 239 GLN J N 1
ATOM 8846 C CA . GLN D 1 239 ? 73.189 -24.203 0.364 1.00 37.66 239 GLN J CA 1
ATOM 8847 C C . GLN D 1 239 ? 73.396 -22.995 1.295 1.00 37.07 239 GLN J C 1
ATOM 8848 O O . GLN D 1 239 ? 74.507 -22.605 1.656 1.00 37.16 239 GLN J O 1
ATOM 8854 N N . ASP D 1 240 ? 72.275 -22.490 1.754 1.00 36.06 240 ASP J N 1
ATOM 8855 C CA . ASP D 1 240 ? 72.066 -21.130 2.124 1.00 34.91 240 ASP J CA 1
ATOM 8856 C C . ASP D 1 240 ? 71.478 -21.041 3.535 1.00 33.95 240 ASP J C 1
ATOM 8857 O O . ASP D 1 240 ? 71.579 -20.003 4.213 1.00 33.47 240 ASP J O 1
ATOM 8862 N N . THR D 1 241 ? 70.812 -22.133 3.924 1.00 32.35 241 THR J N 1
ATOM 8863 C CA . THR D 1 241 ? 70.128 -22.295 5.189 1.00 31.56 241 THR J CA 1
ATOM 8864 C C . THR D 1 241 ? 70.235 -23.774 5.603 1.00 30.80 241 THR J C 1
ATOM 8865 O O . THR D 1 241 ? 70.189 -24.662 4.756 1.00 31.24 241 THR J O 1
ATOM 8869 N N . GLY D 1 242 ? 70.408 -24.042 6.886 1.00 29.52 242 GLY J N 1
ATOM 8870 C CA . GLY D 1 242 ? 70.515 -25.395 7.356 1.00 28.20 242 GLY J CA 1
ATOM 8871 C C . GLY D 1 242 ? 69.954 -25.483 8.747 1.00 27.98 242 GLY J C 1
ATOM 8872 O O . GLY D 1 242 ? 70.052 -24.530 9.524 1.00 28.36 242 GLY J O 1
ATOM 8873 N N . SER D 1 243 ? 69.342 -26.606 9.083 1.00 27.05 243 SER J N 1
ATOM 8874 C CA . SER D 1 243 ? 68.968 -26.818 10.485 1.00 26.82 243 SER J CA 1
ATOM 8875 C C . SER D 1 243 ? 69.093 -28.252 10.836 1.00 25.74 243 SER J C 1
ATOM 8876 O O . SER D 1 243 ? 69.047 -29.103 9.960 1.00 25.52 243 SER J O 1
ATOM 8879 N N . ILE D 1 244 ? 69.264 -28.521 12.122 1.00 24.91 244 ILE J N 1
ATOM 8880 C CA . ILE D 1 244 ? 69.249 -29.885 12.575 1.00 24.62 244 ILE J CA 1
ATOM 8881 C C . ILE D 1 244 ? 68.817 -30.108 14.021 1.00 24.69 244 ILE J C 1
ATOM 8882 O O . ILE D 1 244 ? 69.038 -29.264 14.905 1.00 24.00 244 ILE J O 1
ATOM 8887 N N . HIS D 1 245 ? 68.142 -31.246 14.212 1.00 24.82 245 HIS J N 1
ATOM 8888 C CA . HIS D 1 245 ? 67.546 -31.664 15.473 1.00 24.72 245 HIS J CA 1
ATOM 8889 C C . HIS D 1 245 ? 68.310 -32.874 15.992 1.00 25.42 245 HIS J C 1
ATOM 8890 O O . HIS D 1 245 ? 68.373 -33.900 15.335 1.00 26.11 245 HIS J O 1
ATOM 8897 N N . LEU D 1 246 ? 68.926 -32.740 17.156 1.00 26.41 246 LEU J N 1
ATOM 8898 C CA . LEU D 1 246 ? 69.871 -33.728 17.678 1.00 27.47 246 LEU J CA 1
ATOM 8899 C C . LEU D 1 246 ? 69.429 -34.240 19.022 1.00 29.06 246 LEU J C 1
ATOM 8900 O O . LEU D 1 246 ? 68.765 -33.514 19.740 1.00 29.56 246 LEU J O 1
ATOM 8905 N N . SER D 1 247 ? 69.811 -35.460 19.404 1.00 31.27 247 SER J N 1
ATOM 8906 C CA . SER D 1 247 ? 69.615 -35.894 20.790 1.00 33.38 247 SER J CA 1
ATOM 8907 C C . SER D 1 247 ? 70.571 -36.982 21.234 1.00 34.87 247 SER J C 1
ATOM 8908 O O . SER D 1 247 ? 71.124 -37.670 20.407 1.00 35.31 247 SER J O 1
ATOM 8911 N N . THR D 1 248 ? 70.711 -37.141 22.554 1.00 36.72 248 THR J N 1
ATOM 8912 C CA . THR D 1 248 ? 71.505 -38.202 23.173 1.00 37.95 248 THR J CA 1
ATOM 8913 C C . THR D 1 248 ? 70.702 -39.100 24.132 1.00 39.14 248 THR J C 1
ATOM 8914 O O . THR D 1 248 ? 71.286 -39.846 24.972 1.00 39.57 248 THR J O 1
ATOM 8918 N N . GLY D 1 249 ? 69.376 -39.027 24.067 1.00 39.46 249 GLY J N 1
ATOM 8919 C CA . GLY D 1 249 ? 68.596 -39.702 25.121 1.00 39.13 249 GLY J CA 1
ATOM 8920 C C . GLY D 1 249 ? 68.373 -38.882 26.410 1.00 38.31 249 GLY J C 1
ATOM 8921 O O . GLY D 1 249 ? 67.203 -38.734 26.827 1.00 38.82 249 GLY J O 1
ATOM 8922 N N . ARG D 1 250 ? 69.433 -38.348 27.052 1.00 36.03 250 ARG J N 1
ATOM 8923 C CA . ARG D 1 250 ? 69.196 -37.446 28.209 1.00 33.81 250 ARG J CA 1
ATOM 8924 C C . ARG D 1 250 ? 69.132 -35.927 27.830 1.00 32.22 250 ARG J C 1
ATOM 8925 O O . ARG D 1 250 ? 68.665 -35.088 28.584 1.00 31.24 250 ARG J O 1
ATOM 8927 N N . THR D 1 251 ? 69.596 -35.602 26.633 1.00 31.08 251 THR J N 1
ATOM 8928 C CA . THR D 1 251 ? 69.840 -34.216 26.211 1.00 29.20 251 THR J CA 1
ATOM 8929 C C . THR D 1 251 ? 69.427 -34.031 24.773 1.00 28.37 251 THR J C 1
ATOM 8930 O O . THR D 1 251 ? 69.717 -34.847 23.913 1.00 28.61 251 THR J O 1
ATOM 8934 N N . THR D 1 252 ? 68.752 -32.941 24.507 1.00 27.53 252 THR J N 1
ATOM 8935 C CA . THR D 1 252 ? 68.240 -32.714 23.191 1.00 27.05 252 THR J CA 1
ATOM 8936 C C . THR D 1 252 ? 68.988 -31.490 22.656 1.00 26.53 252 THR J C 1
ATOM 8937 O O . THR D 1 252 ? 69.487 -30.706 23.447 1.00 26.62 252 THR J O 1
ATOM 8941 N N . GLY D 1 253 ? 69.098 -31.333 21.340 1.00 26.01 253 GLY J N 1
ATOM 8942 C CA . GLY D 1 253 ? 69.676 -30.110 20.760 1.00 25.16 253 GLY J CA 1
ATOM 8943 C C . GLY D 1 253 ? 69.119 -29.585 19.451 1.00 25.01 253 GLY J C 1
ATOM 8944 O O . GLY D 1 253 ? 68.536 -30.329 18.658 1.00 24.66 253 GLY J O 1
ATOM 8953 N N . ILE D 1 255 ? 70.149 -26.848 16.049 1.00 24.63 255 ILE J N 1
ATOM 8954 C CA . ILE D 1 255 ? 71.132 -26.024 15.364 1.00 23.07 255 ILE J CA 1
ATOM 8955 C C . ILE D 1 255 ? 70.558 -25.403 14.118 1.00 23.14 255 ILE J C 1
ATOM 8956 O O . ILE D 1 255 ? 69.917 -26.064 13.327 1.00 23.56 255 ILE J O 1
ATOM 8961 N N . HIS D 1 256 ? 70.806 -24.125 13.926 1.00 23.20 256 HIS J N 1
ATOM 8962 C CA . HIS D 1 256 ? 70.534 -23.459 12.676 1.00 23.18 256 HIS J CA 1
ATOM 8963 C C . HIS D 1 256 ? 71.708 -22.667 12.172 1.00 23.06 256 HIS J C 1
ATOM 8964 O O . HIS D 1 256 ? 72.339 -22.036 12.936 1.00 24.06 256 HIS J O 1
ATOM 8971 N N . VAL D 1 257 ? 72.027 -22.773 10.904 1.00 22.44 257 VAL J N 1
ATOM 8972 C CA . VAL D 1 257 ? 73.092 -22.026 10.317 1.00 22.03 257 VAL J CA 1
ATOM 8973 C C . VAL D 1 257 ? 72.623 -21.424 9.030 1.00 22.12 257 VAL J C 1
ATOM 8974 O O . VAL D 1 257 ? 71.818 -21.957 8.376 1.00 22.77 257 VAL J O 1
ATOM 8978 N N . ASN D 1 258 ? 73.116 -20.269 8.694 1.00 22.00 258 ASN J N 1
ATOM 8979 C CA . ASN D 1 258 ? 72.717 -19.628 7.498 1.00 21.57 258 ASN J CA 1
ATOM 8980 C C . ASN D 1 258 ? 73.838 -18.789 6.984 1.00 21.99 258 ASN J C 1
ATOM 8981 O O . ASN D 1 258 ? 74.768 -18.598 7.669 1.00 21.91 258 ASN J O 1
ATOM 8986 N N . TRP D 1 259 ? 73.760 -18.403 5.726 1.00 21.88 259 TRP J N 1
ATOM 8987 C CA . TRP D 1 259 ? 74.693 -17.528 5.032 1.00 21.57 259 TRP J CA 1
ATOM 8988 C C . TRP D 1 259 ? 73.958 -16.268 4.835 1.00 22.46 259 TRP J C 1
ATOM 8989 O O . TRP D 1 259 ? 74.096 -15.616 3.885 1.00 23.26 259 TRP J O 1
ATOM 9000 N N . LEU D 1 260 ? 73.072 -16.007 5.739 1.00 23.91 260 LEU J N 1
ATOM 9001 C CA . LEU D 1 260 ? 72.180 -14.884 5.681 1.00 25.77 260 LEU J CA 1
ATOM 9002 C C . LEU D 1 260 ? 72.421 -13.591 6.416 1.00 26.54 260 LEU J C 1
ATOM 9003 O O . LEU D 1 260 ? 71.572 -12.758 6.348 1.00 26.98 260 LEU J O 1
ATOM 9008 N N . THR D 1 261 ? 73.531 -13.423 7.111 1.00 27.14 261 THR J N 1
ATOM 9009 C CA . THR D 1 261 ? 73.839 -12.236 7.889 1.00 27.82 261 THR J CA 1
ATOM 9010 C C . THR D 1 261 ? 73.559 -10.968 7.095 1.00 28.35 261 THR J C 1
ATOM 9011 O O . THR D 1 261 ? 74.076 -10.788 6.021 1.00 28.25 261 THR J O 1
ATOM 9015 N N . PRO D 1 262 ? 72.740 -10.068 7.635 1.00 29.79 262 PRO J N 1
ATOM 9016 C CA . PRO D 1 262 ? 72.404 -8.795 6.958 1.00 30.32 262 PRO J CA 1
ATOM 9017 C C . PRO D 1 262 ? 73.568 -7.801 6.895 1.00 31.00 262 PRO J C 1
ATOM 9018 O O . PRO D 1 262 ? 74.452 -7.852 7.739 1.00 30.92 262 PRO J O 1
ATOM 9022 N N . GLU D 1 263 ? 73.555 -6.914 5.894 1.00 32.11 263 GLU J N 1
ATOM 9023 C CA . GLU D 1 263 ? 74.669 -5.991 5.627 1.00 32.63 263 GLU J CA 1
ATOM 9024 C C . GLU D 1 263 ? 74.941 -5.097 6.811 1.00 32.93 263 GLU J C 1
ATOM 9025 O O . GLU D 1 263 ? 76.078 -4.965 7.227 1.00 33.14 263 GLU J O 1
ATOM 9027 N N . GLY D 1 264 ? 73.892 -4.538 7.395 1.00 33.83 264 GLY J N 1
ATOM 9028 C CA . GLY D 1 264 ? 74.048 -3.600 8.519 1.00 35.23 264 GLY J CA 1
ATOM 9029 C C . GLY D 1 264 ? 74.541 -4.104 9.877 1.00 35.57 264 GLY J C 1
ATOM 9030 O O . GLY D 1 264 ? 74.816 -3.299 10.784 1.00 36.21 264 GLY J O 1
ATOM 9039 N N . PRO D 1 266 ? 77.063 -5.287 12.557 1.00 35.31 266 PRO J N 1
ATOM 9040 C CA . PRO D 1 266 ? 78.440 -4.814 12.780 1.00 34.96 266 PRO J CA 1
ATOM 9041 C C . PRO D 1 266 ? 79.544 -5.831 12.537 1.00 34.58 266 PRO J C 1
ATOM 9042 O O . PRO D 1 266 ? 80.658 -5.439 12.277 1.00 35.57 266 PRO J O 1
ATOM 9046 N N . THR D 1 267 ? 79.262 -7.121 12.646 1.00 33.88 267 THR J N 1
ATOM 9047 C CA . THR D 1 267 ? 80.303 -8.163 12.494 1.00 32.88 267 THR J CA 1
ATOM 9048 C C . THR D 1 267 ? 79.868 -9.302 11.578 1.00 31.81 267 THR J C 1
ATOM 9049 O O . THR D 1 267 ? 78.875 -9.181 10.876 1.00 31.79 267 THR J O 1
ATOM 9053 N N . TRP D 1 268 ? 80.575 -10.420 11.586 1.00 30.62 268 TRP J N 1
ATOM 9054 C CA . TRP D 1 268 ? 80.260 -11.408 10.569 1.00 29.88 268 TRP J CA 1
ATOM 9055 C C . TRP D 1 268 ? 79.067 -12.320 10.892 1.00 29.54 268 TRP J C 1
ATOM 9056 O O . TRP D 1 268 ? 78.527 -12.950 9.993 1.00 30.16 268 TRP J O 1
ATOM 9067 N N . GLY D 1 269 ? 78.627 -12.401 12.143 1.00 28.94 269 GLY J N 1
ATOM 9068 C CA . GLY D 1 269 ? 77.395 -13.160 12.429 1.00 28.46 269 GLY J CA 1
ATOM 9069 C C . GLY D 1 269 ? 76.939 -13.085 13.871 1.00 27.91 269 GLY J C 1
ATOM 9070 O O . GLY D 1 269 ? 77.711 -13.425 14.766 1.00 29.03 269 GLY J O 1
ATOM 9071 N N . ASP D 1 270 ? 75.703 -12.658 14.115 1.00 26.29 270 ASP J N 1
ATOM 9072 C CA . ASP D 1 270 ? 75.233 -12.536 15.488 1.00 25.43 270 ASP J CA 1
ATOM 9073 C C . ASP D 1 270 ? 74.943 -13.946 16.005 1.00 24.95 270 ASP J C 1
ATOM 9074 O O . ASP D 1 270 ? 73.789 -14.343 16.120 1.00 25.30 270 ASP J O 1
ATOM 9079 N N . GLY D 1 271 ? 76.010 -14.699 16.295 1.00 24.29 271 GLY J N 1
ATOM 9080 C CA . GLY D 1 271 ? 75.924 -16.114 16.674 1.00 23.73 271 GLY J CA 1
ATOM 9081 C C . GLY D 1 271 ? 75.435 -16.255 18.091 1.00 24.09 271 GLY J C 1
ATOM 9082 O O . GLY D 1 271 ? 75.769 -15.419 18.960 1.00 24.47 271 GLY J O 1
ATOM 9083 N N . ARG D 1 272 ? 74.600 -17.264 18.342 1.00 23.49 272 ARG J N 1
ATOM 9084 C CA . ARG D 1 272 ? 74.090 -17.478 19.708 1.00 23.34 272 ARG J CA 1
ATOM 9085 C C . ARG D 1 272 ? 74.258 -18.905 20.110 1.00 23.16 272 ARG J C 1
ATOM 9086 O O . ARG D 1 272 ? 74.124 -19.798 19.284 1.00 23.49 272 ARG J O 1
ATOM 9094 N N . LEU D 1 273 ? 74.513 -19.110 21.392 1.00 23.22 273 LEU J N 1
ATOM 9095 C CA . LEU D 1 273 ? 74.441 -20.423 21.989 1.00 23.33 273 LEU J CA 1
ATOM 9096 C C . LEU D 1 273 ? 73.591 -20.384 23.254 1.00 23.17 273 LEU J C 1
ATOM 9097 O O . LEU D 1 273 ? 73.900 -19.652 24.177 1.00 23.14 273 LEU J O 1
ATOM 9102 N N . PHE D 1 274 ? 72.513 -21.162 23.285 1.00 23.02 274 PHE J N 1
ATOM 9103 C CA . PHE D 1 274 ? 71.712 -21.327 24.503 1.00 22.64 274 PHE J CA 1
ATOM 9104 C C . PHE D 1 274 ? 71.929 -22.707 25.109 1.00 23.25 274 PHE J C 1
ATOM 9105 O O . PHE D 1 274 ? 71.774 -23.759 24.440 1.00 24.30 274 PHE J O 1
ATOM 9113 N N . ILE D 1 275 ? 72.276 -22.721 26.378 1.00 23.01 275 ILE J N 1
ATOM 9114 C CA . ILE D 1 275 ? 72.437 -23.975 27.060 1.00 23.55 275 ILE J CA 1
ATOM 9115 C C . ILE D 1 275 ? 71.379 -24.029 28.151 1.00 23.39 275 ILE J C 1
ATOM 9116 O O . ILE D 1 275 ? 71.403 -23.225 29.070 1.00 23.61 275 ILE J O 1
ATOM 9121 N N . VAL D 1 276 ? 70.432 -24.942 28.043 1.00 23.18 276 VAL J N 1
ATOM 9122 C CA . VAL D 1 276 ? 69.316 -24.937 28.980 1.00 23.59 276 VAL J CA 1
ATOM 9123 C C . VAL D 1 276 ? 69.524 -26.047 30.007 1.00 24.22 276 VAL J C 1
ATOM 9124 O O . VAL D 1 276 ? 69.566 -27.246 29.647 1.00 25.02 276 VAL J O 1
ATOM 9128 N N . GLY D 1 277 ? 69.699 -25.654 31.270 1.00 23.47 277 GLY J N 1
ATOM 9129 C CA . GLY D 1 277 ? 69.895 -26.632 32.339 1.00 23.10 277 GLY J CA 1
ATOM 9130 C C . GLY D 1 277 ? 68.733 -26.717 33.317 1.00 22.77 277 GLY J C 1
ATOM 9131 O O . GLY D 1 277 ? 67.839 -25.871 33.291 1.00 23.01 277 GLY J O 1
ATOM 9132 N N . THR D 1 278 ? 68.760 -27.733 34.186 1.00 22.56 278 THR J N 1
ATOM 9133 C CA . THR D 1 278 ? 67.660 -28.035 35.127 1.00 21.97 278 THR J CA 1
ATOM 9134 C C . THR D 1 278 ? 67.490 -26.966 36.210 1.00 22.90 278 THR J C 1
ATOM 9135 O O . THR D 1 278 ? 66.383 -26.706 36.690 1.00 22.64 278 THR J O 1
ATOM 9139 N N . SER D 1 279 ? 68.598 -26.339 36.576 1.00 23.76 279 SER J N 1
ATOM 9140 C CA . SER D 1 279 ? 68.614 -25.365 37.643 1.00 24.54 279 SER J CA 1
ATOM 9141 C C . SER D 1 279 ? 68.848 -23.951 37.086 1.00 24.17 279 SER J C 1
ATOM 9142 O O . SER D 1 279 ? 68.614 -22.949 37.757 1.00 24.37 279 SER J O 1
ATOM 9145 N N . GLY D 1 280 ? 69.303 -23.870 35.847 1.00 24.53 280 GLY J N 1
ATOM 9146 C CA . GLY D 1 280 ? 69.506 -22.571 35.195 1.00 24.05 280 GLY J CA 1
ATOM 9147 C C . GLY D 1 280 ? 69.831 -22.656 33.716 1.00 23.68 280 GLY J C 1
ATOM 9148 O O . GLY D 1 280 ? 69.840 -23.734 33.122 1.00 22.95 280 GLY J O 1
ATOM 9149 N N . THR D 1 281 ? 70.122 -21.501 33.131 1.00 23.71 281 THR J N 1
ATOM 9150 C CA . THR D 1 281 ? 70.276 -21.388 31.695 1.00 24.23 281 THR J CA 1
ATOM 9151 C C . THR D 1 281 ? 71.408 -20.423 31.421 1.00 23.48 281 THR J C 1
ATOM 9152 O O . THR D 1 281 ? 71.522 -19.415 32.105 1.00 24.26 281 THR J O 1
ATOM 9156 N N . ILE D 1 282 ? 72.227 -20.712 30.412 1.00 22.65 282 ILE J N 1
ATOM 9157 C CA . ILE D 1 282 ? 73.234 -19.751 29.922 1.00 21.82 282 ILE J CA 1
ATOM 9158 C C . ILE D 1 282 ? 72.960 -19.345 28.465 1.00 21.87 282 ILE J C 1
ATOM 9159 O O . ILE D 1 282 ? 72.582 -20.187 27.678 1.00 22.12 282 ILE J O 1
ATOM 9164 N N . GLU D 1 283 ? 73.125 -18.067 28.125 1.00 21.53 283 GLU J N 1
ATOM 9165 C CA . GLU D 1 283 ? 73.047 -17.613 26.735 1.00 21.53 283 GLU J CA 1
ATOM 9166 C C . GLU D 1 283 ? 74.352 -16.942 26.370 1.00 21.38 283 GLU J C 1
ATOM 9167 O O . GLU D 1 283 ? 74.782 -16.027 27.035 1.00 22.06 283 GLU J O 1
ATOM 9173 N N . VAL D 1 284 ? 74.991 -17.396 25.318 1.00 21.57 284 VAL J N 1
ATOM 9174 C CA . VAL D 1 284 ? 76.217 -16.788 24.901 1.00 22.03 284 VAL J CA 1
ATOM 9175 C C . VAL D 1 284 ? 75.949 -16.060 23.608 1.00 23.23 284 VAL J C 1
ATOM 9176 O O . VAL D 1 284 ? 75.486 -16.665 22.624 1.00 23.60 284 VAL J O 1
ATOM 9180 N N . ARG D 1 285 ? 76.193 -14.751 23.608 1.00 23.70 285 ARG J N 1
ATOM 9181 C CA . ARG D 1 285 ? 76.191 -14.003 22.368 1.00 24.09 285 ARG J CA 1
ATOM 9182 C C . ARG D 1 285 ? 77.662 -13.807 21.986 1.00 24.67 285 ARG J C 1
ATOM 9183 O O . ARG D 1 285 ? 78.451 -13.247 22.753 1.00 24.45 285 ARG J O 1
ATOM 9191 N N . LYS D 1 286 ? 78.034 -14.328 20.820 1.00 25.25 286 LYS J N 1
ATOM 9192 C CA . LYS D 1 286 ? 79.431 -14.671 20.543 1.00 26.01 286 LYS J CA 1
ATOM 9193 C C . LYS D 1 286 ? 80.271 -13.524 20.032 1.00 26.64 286 LYS J C 1
ATOM 9194 O O . LYS D 1 286 ? 81.447 -13.412 20.332 1.00 27.37 286 LYS J O 1
ATOM 9200 N N . THR D 1 287 ? 79.632 -12.659 19.279 1.00 27.29 287 THR J N 1
ATOM 9201 C CA . THR D 1 287 ? 80.286 -11.749 18.402 1.00 27.71 287 THR J CA 1
ATOM 9202 C C . THR D 1 287 ? 79.799 -10.346 18.683 1.00 28.42 287 THR J C 1
ATOM 9203 O O . THR D 1 287 ? 80.532 -9.383 18.469 1.00 29.41 287 THR J O 1
ATOM 9207 N N . VAL D 1 288 ? 78.554 -10.202 19.092 1.00 28.78 288 VAL J N 1
ATOM 9208 C CA . VAL D 1 288 ? 77.947 -8.907 19.321 1.00 28.82 288 VAL J CA 1
ATOM 9209 C C . VAL D 1 288 ? 76.783 -8.955 20.279 1.00 29.54 288 VAL J C 1
ATOM 9210 O O . VAL D 1 288 ? 76.204 -9.971 20.458 1.00 29.75 288 VAL J O 1
ATOM 9214 N N . ASP D 1 289 ? 76.399 -7.817 20.813 1.00 30.05 289 ASP J N 1
ATOM 9215 C CA . ASP D 1 289 ? 75.171 -7.678 21.543 1.00 30.84 289 ASP J CA 1
ATOM 9216 C C . ASP D 1 289 ? 74.355 -6.608 20.851 1.00 31.69 289 ASP J C 1
ATOM 9217 O O . ASP D 1 289 ? 74.615 -5.455 20.990 1.00 31.88 289 ASP J O 1
ATOM 9222 N N . LEU D 1 290 ? 73.354 -7.015 20.101 1.00 32.52 290 LEU J N 1
ATOM 9223 C CA . LEU D 1 290 ? 72.469 -6.101 19.463 1.00 33.33 290 LEU J CA 1
ATOM 9224 C C . LEU D 1 290 ? 71.632 -5.453 20.464 1.00 34.99 290 LEU J C 1
ATOM 9225 O O . LEU D 1 290 ? 71.092 -6.139 21.263 1.00 36.60 290 LEU J O 1
ATOM 9230 N N . ALA D 1 291 ? 71.277 -4.199 20.294 1.00 35.77 291 ALA J N 1
ATOM 9231 C CA . ALA D 1 291 ? 72.023 -3.062 20.007 1.00 35.18 291 ALA J CA 1
ATOM 9232 C C . ALA D 1 291 ? 72.336 -2.680 21.410 1.00 35.60 291 ALA J C 1
ATOM 9233 O O . ALA D 1 291 ? 71.769 -1.772 21.910 1.00 36.82 291 ALA J O 1
ATOM 9235 N N . GLY D 1 292 ? 73.218 -3.398 22.065 1.00 35.57 292 GLY J N 1
ATOM 9236 C CA . GLY D 1 292 ? 73.500 -3.154 23.451 1.00 36.12 292 GLY J CA 1
ATOM 9237 C C . GLY D 1 292 ? 74.943 -2.936 23.789 1.00 36.86 292 GLY J C 1
ATOM 9238 O O . GLY D 1 292 ? 75.563 -2.014 23.344 1.00 37.12 292 GLY J O 1
ATOM 9239 N N . ARG D 1 293 ? 75.475 -3.804 24.612 1.00 36.51 293 ARG J N 1
ATOM 9240 C CA . ARG D 1 293 ? 76.829 -3.702 25.060 1.00 36.59 293 ARG J CA 1
ATOM 9241 C C . ARG D 1 293 ? 77.809 -3.833 23.938 1.00 36.36 293 ARG J C 1
ATOM 9242 O O . ARG D 1 293 ? 77.526 -4.448 22.967 1.00 36.38 293 ARG J O 1
ATOM 9250 N N . GLU D 1 294 ? 78.965 -3.206 24.080 1.00 36.27 294 GLU J N 1
ATOM 9251 C CA . GLU D 1 294 ? 80.003 -3.196 23.060 1.00 36.01 294 GLU J CA 1
ATOM 9252 C C . GLU D 1 294 ? 80.815 -4.473 22.847 1.00 35.79 294 GLU J C 1
ATOM 9253 O O . GLU D 1 294 ? 81.082 -5.203 23.756 1.00 35.63 294 GLU J O 1
ATOM 9255 N N . GLY D 1 295 ? 81.219 -4.716 21.618 1.00 34.90 295 GLY J N 1
ATOM 9256 C CA . GLY D 1 295 ? 81.934 -5.946 21.271 1.00 35.12 295 GLY J CA 1
ATOM 9257 C C . GLY D 1 295 ? 81.140 -7.258 21.387 1.00 34.95 295 GLY J C 1
ATOM 9258 O O . GLY D 1 295 ? 79.916 -7.246 21.458 1.00 35.03 295 GLY J O 1
ATOM 9259 N N . GLY D 1 296 ? 81.843 -8.388 21.341 1.00 34.86 296 GLY J N 1
ATOM 9260 C CA . GLY D 1 296 ? 81.368 -9.668 21.917 1.00 35.58 296 GLY J CA 1
ATOM 9261 C C . GLY D 1 296 ? 82.083 -9.695 23.248 1.00 36.27 296 GLY J C 1
ATOM 9262 O O . GLY D 1 296 ? 82.386 -8.617 23.799 1.00 38.27 296 GLY J O 1
ATOM 9263 N N . ASN D 1 297 ? 82.331 -10.846 23.848 1.00 35.69 297 ASN J N 1
ATOM 9264 C CA . ASN D 1 297 ? 81.561 -12.014 23.710 1.00 35.49 297 ASN J CA 1
ATOM 9265 C C . ASN D 1 297 ? 80.939 -12.293 25.093 1.00 34.48 297 ASN J C 1
ATOM 9266 O O . ASN D 1 297 ? 81.629 -12.534 26.097 1.00 34.25 297 ASN J O 1
ATOM 9271 N N . HIS D 1 298 ? 79.611 -12.185 25.109 1.00 32.94 298 HIS J N 1
ATOM 9272 C CA . HIS D 1 298 ? 78.840 -11.968 26.299 1.00 31.11 298 HIS J CA 1
ATOM 9273 C C . HIS D 1 298 ? 78.193 -13.245 26.713 1.00 30.49 298 HIS J C 1
ATOM 9274 O O . HIS D 1 298 ? 77.669 -14.008 25.898 1.00 30.55 298 HIS J O 1
ATOM 9281 N N . LEU D 1 299 ? 78.233 -13.478 28.003 1.00 29.56 299 LEU J N 1
ATOM 9282 C CA . LEU D 1 299 ? 77.657 -14.653 28.561 1.00 28.75 299 LEU J CA 1
ATOM 9283 C C . LEU D 1 299 ? 76.609 -14.191 29.584 1.00 28.54 299 LEU J C 1
ATOM 9284 O O . LEU D 1 299 ? 76.907 -13.395 30.468 1.00 28.73 299 LEU J O 1
ATOM 9289 N N . PHE D 1 300 ? 75.379 -14.677 29.447 1.00 28.48 300 PHE J N 1
ATOM 9290 C CA . PHE D 1 300 ? 74.307 -14.350 30.381 1.00 28.01 300 PHE J CA 1
ATOM 9291 C C . PHE D 1 300 ? 73.961 -15.554 31.136 1.00 28.63 300 PHE J C 1
ATOM 9292 O O . PHE D 1 300 ? 73.682 -16.587 30.536 1.00 29.71 300 PHE J O 1
ATOM 9300 N N . LEU D 1 301 ? 74.046 -15.456 32.453 1.00 28.85 301 LEU J N 1
ATOM 9301 C CA . LEU D 1 301 ? 73.712 -16.580 33.297 1.00 29.58 301 LEU J CA 1
ATOM 9302 C C . LEU D 1 301 ? 72.442 -16.263 34.073 1.00 30.35 301 LEU J C 1
ATOM 9303 O O . LEU D 1 301 ? 72.384 -15.275 34.793 1.00 31.19 301 LEU J O 1
ATOM 9308 N N . ALA D 1 302 ? 71.410 -17.074 33.902 1.00 31.24 302 ALA J N 1
ATOM 9309 C CA . ALA D 1 302 ? 70.216 -16.944 34.708 1.00 31.97 302 ALA J CA 1
ATOM 9310 C C . ALA D 1 302 ? 70.234 -18.157 35.576 1.00 33.41 302 ALA J C 1
ATOM 9311 O O . ALA D 1 302 ? 70.515 -19.259 35.110 1.00 33.53 302 ALA J O 1
ATOM 9313 N N . ASP D 1 303 ? 69.914 -17.959 36.846 1.00 35.83 303 ASP J N 1
ATOM 9314 C CA . ASP D 1 303 ? 70.342 -18.888 37.888 1.00 37.96 303 ASP J CA 1
ATOM 9315 C C . ASP D 1 303 ? 69.331 -19.180 39.006 1.00 37.92 303 ASP J C 1
ATOM 9316 O O . ASP D 1 303 ? 68.288 -18.546 39.066 1.00 37.48 303 ASP J O 1
ATOM 9321 N N . ARG D 1 304 ? 69.654 -20.120 39.905 1.00 38.53 304 ARG J N 1
ATOM 9322 C CA . ARG D 1 304 ? 68.964 -20.200 41.231 1.00 39.02 304 ARG J CA 1
ATOM 9323 C C . ARG D 1 304 ? 68.926 -18.817 41.906 1.00 39.19 304 ARG J C 1
ATOM 9324 O O . ARG D 1 304 ? 67.908 -18.437 42.441 1.00 39.14 304 ARG J O 1
ATOM 9326 N N . ASN D 1 305 ? 70.025 -18.059 41.825 1.00 39.84 305 ASN J N 1
ATOM 9327 C CA . ASN D 1 305 ? 70.170 -16.785 42.559 1.00 40.12 305 ASN J CA 1
ATOM 9328 C C . ASN D 1 305 ? 69.733 -15.561 41.803 1.00 40.08 305 ASN J C 1
ATOM 9329 O O . ASN D 1 305 ? 69.092 -14.687 42.377 1.00 41.22 305 ASN J O 1
ATOM 9334 N N . GLY D 1 306 ? 70.075 -15.456 40.530 1.00 39.78 306 GLY J N 1
ATOM 9335 C CA . GLY D 1 306 ? 69.659 -14.265 39.796 1.00 38.80 306 GLY J CA 1
ATOM 9336 C C . GLY D 1 306 ? 70.043 -14.336 38.348 1.00 38.17 306 GLY J C 1
ATOM 9337 O O . GLY D 1 306 ? 70.138 -15.418 37.768 1.00 37.96 306 GLY J O 1
ATOM 9338 N N . VAL D 1 307 ? 70.275 -13.167 37.781 1.00 37.41 307 VAL J N 1
ATOM 9339 C CA . VAL D 1 307 ? 70.656 -13.050 36.411 1.00 37.31 307 VAL J CA 1
ATOM 9340 C C . VAL D 1 307 ? 71.834 -12.111 36.373 1.00 38.30 307 VAL J C 1
ATOM 9341 O O . VAL D 1 307 ? 71.779 -11.020 36.901 1.00 38.27 307 VAL J O 1
ATOM 9345 N N . GLU D 1 308 ? 72.884 -12.541 35.703 1.00 39.47 308 GLU J N 1
ATOM 9346 C CA . GLU D 1 308 ? 74.152 -11.853 35.703 1.00 40.70 308 GLU J CA 1
ATOM 9347 C C . GLU D 1 308 ? 74.766 -11.901 34.304 1.00 40.98 308 GLU J C 1
ATOM 9348 O O . GLU D 1 308 ? 74.632 -12.896 33.584 1.00 41.20 308 GLU J O 1
ATOM 9354 N N . HIS D 1 309 ? 75.446 -10.835 33.915 1.00 41.23 309 HIS J N 1
ATOM 9355 C CA . HIS D 1 309 ? 76.189 -10.842 32.671 1.00 41.63 309 HIS J CA 1
ATOM 9356 C C . HIS D 1 309 ? 77.648 -10.967 33.025 1.00 41.91 309 HIS J C 1
ATOM 9357 O O . HIS D 1 309 ? 78.172 -10.140 33.740 1.00 42.50 309 HIS J O 1
ATOM 9364 N N . ILE D 1 310 ? 78.323 -11.984 32.527 1.00 42.54 310 ILE J N 1
ATOM 9365 C CA . ILE D 1 310 ? 79.777 -12.005 32.630 1.00 43.01 310 ILE J CA 1
ATOM 9366 C C . ILE D 1 310 ? 80.418 -11.496 31.346 1.00 44.17 310 ILE J C 1
ATOM 9367 O O . ILE D 1 310 ? 80.116 -12.002 30.270 1.00 43.86 310 ILE J O 1
ATOM 9372 N N . ASP D 1 311 ? 81.283 -10.484 31.447 1.00 45.99 311 ASP J N 1
ATOM 9373 C CA . ASP D 1 311 ? 82.087 -10.058 30.276 1.00 47.68 311 ASP J CA 1
ATOM 9374 C C . ASP D 1 311 ? 83.299 -10.979 30.131 1.00 47.44 311 ASP J C 1
ATOM 9375 O O . ASP D 1 311 ? 84.103 -11.073 31.057 1.00 47.81 311 ASP J O 1
ATOM 9380 N N . CYS D 1 312 ? 83.431 -11.645 28.982 1.00 46.68 312 CYS J N 1
ATOM 9381 C CA . CYS D 1 312 ? 84.370 -12.755 28.877 1.00 46.20 312 CYS J CA 1
ATOM 9382 C C . CYS D 1 312 ? 85.649 -12.512 28.084 1.00 46.65 312 CYS J C 1
ATOM 9383 O O . CYS D 1 312 ? 86.446 -13.430 27.896 1.00 46.36 312 CYS J O 1
ATOM 9386 N N . SER D 1 313 ? 85.845 -11.278 27.646 1.00 47.18 313 SER J N 1
ATOM 9387 C CA . SER D 1 313 ? 86.931 -10.903 26.740 1.00 47.90 313 SER J CA 1
ATOM 9388 C C . SER D 1 313 ? 88.361 -11.216 27.196 1.00 47.77 313 SER J C 1
ATOM 9389 O O . SER D 1 313 ? 89.236 -11.385 26.359 1.00 47.57 313 SER J O 1
ATOM 9392 N N . ARG D 1 314 ? 88.586 -11.264 28.514 1.00 47.66 314 ARG J N 1
ATOM 9393 C CA . ARG D 1 314 ? 89.876 -11.637 29.085 1.00 46.63 314 ARG J CA 1
ATOM 9394 C C . ARG D 1 314 ? 89.945 -13.111 29.610 1.00 46.14 314 ARG J C 1
ATOM 9395 O O . ARG D 1 314 ? 90.904 -13.478 30.316 1.00 46.55 314 ARG J O 1
ATOM 9397 N N . VAL D 1 315 ? 88.980 -13.978 29.280 1.00 44.60 315 VAL J N 1
ATOM 9398 C CA . VAL D 1 315 ? 89.172 -15.381 29.722 1.00 43.27 315 VAL J CA 1
ATOM 9399 C C . VAL D 1 315 ? 90.168 -16.141 28.796 1.00 42.56 315 VAL J C 1
ATOM 9400 O O . VAL D 1 315 ? 90.198 -15.941 27.574 1.00 41.96 315 VAL J O 1
ATOM 9404 N N . ASP D 1 316 ? 91.005 -16.979 29.392 1.00 41.10 316 ASP J N 1
ATOM 9405 C CA . ASP D 1 316 ? 92.076 -17.555 28.616 1.00 40.19 316 ASP J CA 1
ATOM 9406 C C . ASP D 1 316 ? 91.572 -18.651 27.700 1.00 38.81 316 ASP J C 1
ATOM 9407 O O . ASP D 1 316 ? 90.638 -19.369 28.036 1.00 38.76 316 ASP J O 1
ATOM 9412 N N . LEU D 1 317 ? 92.169 -18.704 26.510 1.00 37.40 317 LEU J N 1
ATOM 9413 C CA . LEU D 1 317 ? 91.877 -19.700 25.485 1.00 35.48 317 LEU J CA 1
ATOM 9414 C C . LEU D 1 317 ? 92.868 -20.883 25.548 1.00 34.90 317 LEU J C 1
ATOM 9415 O O . LEU D 1 317 ? 93.931 -20.827 24.908 1.00 35.23 317 LEU J O 1
ATOM 9420 N N . PRO D 1 318 ? 92.521 -21.973 26.277 1.00 33.67 318 PRO J N 1
ATOM 9421 C CA . PRO D 1 318 ? 93.557 -22.972 26.536 1.00 33.09 318 PRO J CA 1
ATOM 9422 C C . PRO D 1 318 ? 93.874 -24.005 25.399 1.00 32.70 318 PRO J C 1
ATOM 9423 O O . PRO D 1 318 ? 94.813 -24.812 25.552 1.00 33.47 318 PRO J O 1
ATOM 9427 N N . PHE D 1 319 ? 93.150 -23.972 24.283 1.00 31.24 319 PHE J N 1
ATOM 9428 C CA . PHE D 1 319 ? 93.380 -24.947 23.231 1.00 30.62 319 PHE J CA 1
ATOM 9429 C C . PHE D 1 319 ? 94.852 -24.981 22.802 1.00 31.57 319 PHE J C 1
ATOM 9430 O O . PHE D 1 319 ? 95.448 -26.051 22.698 1.00 32.03 319 PHE J O 1
ATOM 9438 N N . GLY D 1 320 ? 95.454 -23.815 22.597 1.00 32.20 320 GLY J N 1
ATOM 9439 C CA . GLY D 1 320 ? 96.863 -23.732 22.178 1.00 32.17 320 GLY J CA 1
ATOM 9440 C C . GLY D 1 320 ? 97.858 -24.421 23.098 1.00 32.08 320 GLY J C 1
ATOM 9441 O O . GLY D 1 320 ? 98.631 -25.260 22.633 1.00 31.73 320 GLY J O 1
ATOM 9442 N N . ARG D 1 321 ? 97.835 -24.080 24.392 1.00 32.14 321 ARG J N 1
ATOM 9443 C CA . ARG D 1 321 ? 98.759 -24.697 25.351 1.00 32.84 321 ARG J CA 1
ATOM 9444 C C . ARG D 1 321 ? 98.457 -26.174 25.384 1.00 33.30 321 ARG J C 1
ATOM 9445 O O . ARG D 1 321 ? 99.366 -26.998 25.250 1.00 34.43 321 ARG J O 1
ATOM 9447 N N . GLN D 1 322 ? 97.176 -26.505 25.524 1.00 33.33 322 GLN J N 1
ATOM 9448 C CA . GLN D 1 322 ? 96.786 -27.890 25.733 1.00 33.55 322 GLN J CA 1
ATOM 9449 C C . GLN D 1 322 ? 97.148 -28.711 24.512 1.00 33.06 322 GLN J C 1
ATOM 9450 O O . GLN D 1 322 ? 97.480 -29.860 24.640 1.00 32.65 322 GLN J O 1
ATOM 9452 N N . PHE D 1 323 ? 97.105 -28.113 23.332 1.00 33.48 323 PHE J N 1
ATOM 9453 C CA . PHE D 1 323 ? 97.369 -28.856 22.079 1.00 34.01 323 PHE J CA 1
ATOM 9454 C C . PHE D 1 323 ? 98.862 -29.151 21.894 1.00 34.47 323 PHE J C 1
ATOM 9455 O O . PHE D 1 323 ? 99.231 -30.292 21.607 1.00 35.26 323 PHE J O 1
ATOM 9463 N N . LEU D 1 324 ? 99.724 -28.154 22.070 1.00 34.22 324 LEU J N 1
ATOM 9464 C CA . LEU D 1 324 ? 101.153 -28.435 22.036 1.00 34.31 324 LEU J CA 1
ATOM 9465 C C . LEU D 1 324 ? 101.452 -29.538 23.021 1.00 34.74 324 LEU J C 1
ATOM 9466 O O . LEU D 1 324 ? 101.995 -30.559 22.635 1.00 35.73 324 LEU J O 1
ATOM 9471 N N . ALA D 1 325 ? 101.071 -29.347 24.282 1.00 35.00 325 ALA J N 1
ATOM 9472 C CA . ALA D 1 325 ? 101.190 -30.388 25.313 1.00 35.11 325 ALA J CA 1
ATOM 9473 C C . ALA D 1 325 ? 100.736 -31.791 24.823 1.00 35.48 325 ALA J C 1
ATOM 9474 O O . ALA D 1 325 ? 101.334 -32.802 25.156 1.00 35.25 325 ALA J O 1
ATOM 9476 N N . ASP D 1 326 ? 99.677 -31.850 24.030 1.00 36.14 326 ASP J N 1
ATOM 9477 C CA . ASP D 1 326 ? 99.210 -33.119 23.562 1.00 37.09 326 ASP J CA 1
ATOM 9478 C C . ASP D 1 326 ? 100.276 -33.676 22.634 1.00 38.33 326 ASP J C 1
ATOM 9479 O O . ASP D 1 326 ? 100.686 -34.836 22.784 1.00 38.20 326 ASP J O 1
ATOM 9484 N N . ILE D 1 327 ? 100.762 -32.846 21.703 1.00 39.38 327 ILE J N 1
ATOM 9485 C CA . ILE D 1 327 ? 101.853 -33.262 20.830 1.00 40.05 327 ILE J CA 1
ATOM 9486 C C . ILE D 1 327 ? 103.006 -33.844 21.662 1.00 41.46 327 ILE J C 1
ATOM 9487 O O . ILE D 1 327 ? 103.399 -34.999 21.437 1.00 42.12 327 ILE J O 1
ATOM 9492 N N . ARG D 1 328 ? 103.529 -33.068 22.618 1.00 42.24 328 ARG J N 1
ATOM 9493 C CA . ARG D 1 328 ? 104.635 -33.515 23.475 1.00 43.30 328 ARG J CA 1
ATOM 9494 C C . ARG D 1 328 ? 104.323 -34.809 24.202 1.00 43.90 328 ARG J C 1
ATOM 9495 O O . ARG D 1 328 ? 105.185 -35.645 24.343 1.00 44.54 328 ARG J O 1
ATOM 9503 N N . ASP D 1 329 ? 103.095 -34.972 24.681 1.00 44.44 329 ASP J N 1
ATOM 9504 C CA . ASP D 1 329 ? 102.806 -36.015 25.641 1.00 44.96 329 ASP J CA 1
ATOM 9505 C C . ASP D 1 329 ? 102.058 -37.223 25.039 1.00 45.26 329 ASP J C 1
ATOM 9506 O O . ASP D 1 329 ? 101.788 -38.202 25.723 1.00 45.89 329 ASP J O 1
ATOM 9511 N N . ARG D 1 330 ? 101.740 -37.174 23.756 1.00 45.38 330 ARG J N 1
ATOM 9512 C CA . ARG D 1 330 ? 100.832 -38.159 23.144 1.00 45.40 330 ARG J CA 1
ATOM 9513 C C . ARG D 1 330 ? 99.470 -38.298 23.849 1.00 46.18 330 ARG J C 1
ATOM 9514 O O . ARG D 1 330 ? 98.761 -39.282 23.679 1.00 46.84 330 ARG J O 1
ATOM 9522 N N . THR D 1 331 ? 99.094 -37.276 24.607 1.00 46.70 331 THR J N 1
ATOM 9523 C CA . THR D 1 331 ? 97.761 -37.191 25.181 1.00 47.07 331 THR J CA 1
ATOM 9524 C C . THR D 1 331 ? 96.734 -36.513 24.256 1.00 46.99 331 THR J C 1
ATOM 9525 O O . THR D 1 331 ? 97.049 -36.087 23.130 1.00 46.73 331 THR J O 1
ATOM 9529 N N . GLU D 1 332 ? 95.499 -36.419 24.760 1.00 46.78 332 GLU J N 1
ATOM 9530 C CA . GLU D 1 332 ? 94.416 -35.728 24.060 1.00 46.39 332 GLU J CA 1
ATOM 9531 C C . GLU D 1 332 ? 93.621 -34.748 24.964 1.00 45.31 332 GLU J C 1
ATOM 9532 O O . GLU D 1 332 ? 92.387 -34.735 24.966 1.00 44.63 332 GLU J O 1
ATOM 9538 N N . THR D 1 333 ? 94.353 -33.912 25.697 1.00 44.25 333 THR J N 1
ATOM 9539 C CA . THR D 1 333 ? 93.749 -33.043 26.688 1.00 43.54 333 THR J CA 1
ATOM 9540 C C . THR D 1 333 ? 92.940 -31.881 26.111 1.00 43.20 333 THR J C 1
ATOM 9541 O O . THR D 1 333 ? 91.934 -31.519 26.707 1.00 43.53 333 THR J O 1
ATOM 9545 N N . ALA D 1 334 ? 93.353 -31.328 24.965 1.00 42.65 334 ALA J N 1
ATOM 9546 C CA . ALA D 1 334 ? 92.620 -30.244 24.261 1.00 42.33 334 ALA J CA 1
ATOM 9547 C C . ALA D 1 334 ? 91.246 -30.631 23.717 1.00 42.20 334 ALA J C 1
ATOM 9548 O O . ALA D 1 334 ? 90.284 -29.905 23.886 1.00 42.00 334 ALA J O 1
ATOM 9558 N N . PRO D 1 336 ? 89.162 -34.642 22.956 1.00 40.99 336 PRO J N 1
ATOM 9559 C CA . PRO D 1 336 ? 89.345 -36.067 22.749 1.00 40.56 336 PRO J CA 1
ATOM 9560 C C . PRO D 1 336 ? 89.190 -36.409 21.275 1.00 40.21 336 PRO J C 1
ATOM 9561 O O . PRO D 1 336 ? 88.237 -35.956 20.640 1.00 39.95 336 PRO J O 1
ATOM 9565 N N . GLN D 1 337 ? 90.144 -37.195 20.757 1.00 40.08 337 GLN J N 1
ATOM 9566 C CA . GLN D 1 337 ? 90.239 -37.576 19.341 1.00 38.99 337 GLN J CA 1
ATOM 9567 C C . GLN D 1 337 ? 88.948 -38.183 18.803 1.00 39.13 337 GLN J C 1
ATOM 9568 O O . GLN D 1 337 ? 88.535 -37.839 17.702 1.00 38.99 337 GLN J O 1
ATOM 9574 N N . GLU D 1 338 ? 88.290 -39.057 19.571 1.00 39.42 338 GLU J N 1
ATOM 9575 C CA . GLU D 1 338 ? 87.024 -39.640 19.086 1.00 39.81 338 GLU J CA 1
ATOM 9576 C C . GLU D 1 338 ? 85.900 -38.588 18.878 1.00 39.52 338 GLU J C 1
ATOM 9577 O O . GLU D 1 338 ? 85.001 -38.784 18.039 1.00 39.58 338 GLU J O 1
ATOM 9579 N N . ARG D 1 339 ? 85.966 -37.477 19.614 1.00 39.05 339 ARG J N 1
ATOM 9580 C CA . ARG D 1 339 ? 84.968 -36.422 19.470 1.00 39.26 339 ARG J CA 1
ATOM 9581 C C . ARG D 1 339 ? 85.203 -35.567 18.236 1.00 39.91 339 ARG J C 1
ATOM 9582 O O . ARG D 1 339 ? 84.276 -35.296 17.460 1.00 40.41 339 ARG J O 1
ATOM 9590 N N . CYS D 1 340 ? 86.447 -35.145 18.062 1.00 39.88 340 CYS J N 1
ATOM 9591 C CA . CYS D 1 340 ? 86.865 -34.450 16.865 1.00 40.37 340 CYS J CA 1
ATOM 9592 C C . CYS D 1 340 ? 86.283 -35.118 15.629 1.00 39.47 340 CYS J C 1
ATOM 9593 O O . CYS D 1 340 ? 85.748 -34.452 14.760 1.00 39.21 340 CYS J O 1
ATOM 9596 N N . PHE D 1 341 ? 86.384 -36.446 15.591 1.00 38.94 341 PHE J N 1
ATOM 9597 C CA . PHE D 1 341 ? 85.811 -37.263 14.535 1.00 38.29 341 PHE J CA 1
ATOM 9598 C C . PHE D 1 341 ? 84.306 -37.351 14.620 1.00 38.00 341 PHE J C 1
ATOM 9599 O O . PHE D 1 341 ? 83.629 -37.255 13.594 1.00 37.83 341 PHE J O 1
ATOM 9607 N N . LYS D 1 342 ? 83.780 -37.543 15.835 1.00 37.40 342 LYS J N 1
ATOM 9608 C CA . LYS D 1 342 ? 82.354 -37.793 15.994 1.00 37.01 342 LYS J CA 1
ATOM 9609 C C . LYS D 1 342 ? 81.536 -36.553 15.646 1.00 36.65 342 LYS J C 1
ATOM 9610 O O . LYS D 1 342 ? 80.418 -36.650 15.134 1.00 36.15 342 LYS J O 1
ATOM 9612 N N . ALA D 1 343 ? 82.141 -35.390 15.880 1.00 36.90 343 ALA J N 1
ATOM 9613 C CA . ALA D 1 343 ? 81.560 -34.088 15.516 1.00 36.87 343 ALA J CA 1
ATOM 9614 C C . ALA D 1 343 ? 81.430 -33.901 14.022 1.00 36.74 343 ALA J C 1
ATOM 9615 O O . ALA D 1 343 ? 80.440 -33.394 13.539 1.00 36.28 343 ALA J O 1
ATOM 9625 N N . GLU D 1 345 ? 81.298 -36.453 11.999 1.00 37.90 345 GLU J N 1
ATOM 9626 C CA . GLU D 1 345 ? 80.328 -37.471 11.615 1.00 37.69 345 GLU J CA 1
ATOM 9627 C C . GLU D 1 345 ? 78.905 -36.943 11.685 1.00 36.71 345 GLU J C 1
ATOM 9628 O O . GLU D 1 345 ? 78.133 -37.133 10.745 1.00 36.33 345 GLU J O 1
ATOM 9634 N N . LEU D 1 346 ? 78.559 -36.271 12.785 1.00 35.45 346 LEU J N 1
ATOM 9635 C CA . LEU D 1 346 ? 77.202 -35.773 12.937 1.00 34.68 346 LEU J CA 1
ATOM 9636 C C . LEU D 1 346 ? 76.831 -34.883 11.762 1.00 34.85 346 LEU J C 1
ATOM 9637 O O . LEU D 1 346 ? 75.799 -35.093 11.106 1.00 35.49 346 LEU J O 1
ATOM 9642 N N . ALA D 1 347 ? 77.692 -33.894 11.507 1.00 34.15 347 ALA J N 1
ATOM 9643 C CA . ALA D 1 347 ? 77.532 -32.924 10.437 1.00 33.41 347 ALA J CA 1
ATOM 9644 C C . ALA D 1 347 ? 77.354 -33.597 9.102 1.00 33.42 347 ALA J C 1
ATOM 9645 O O . ALA D 1 347 ? 76.502 -33.170 8.327 1.00 33.76 347 ALA J O 1
ATOM 9647 N N . LEU D 1 348 ? 78.137 -34.655 8.841 1.00 33.16 348 LEU J N 1
ATOM 9648 C CA . LEU D 1 348 ? 78.048 -35.389 7.578 1.00 32.65 348 LEU J CA 1
ATOM 9649 C C . LEU D 1 348 ? 76.745 -36.136 7.488 1.00 32.98 348 LEU J C 1
ATOM 9650 O O . LEU D 1 348 ? 76.109 -36.116 6.424 1.00 32.72 348 LEU J O 1
ATOM 9655 N N . GLN D 1 349 ? 76.338 -36.754 8.607 1.00 33.35 349 GLN J N 1
ATOM 9656 C CA . GLN D 1 349 ? 75.084 -37.501 8.675 1.00 34.33 349 GLN J CA 1
ATOM 9657 C C . GLN D 1 349 ? 73.951 -36.551 8.477 1.00 33.86 349 GLN J C 1
ATOM 9658 O O . GLN D 1 349 ? 72.972 -36.874 7.820 1.00 34.61 349 GLN J O 1
ATOM 9664 N N . ALA D 1 350 ? 74.082 -35.368 9.051 1.00 33.19 350 ALA J N 1
ATOM 9665 C CA . ALA D 1 350 ? 73.064 -34.369 8.888 1.00 32.65 350 ALA J CA 1
ATOM 9666 C C . ALA D 1 350 ? 72.982 -33.979 7.435 1.00 31.95 350 ALA J C 1
ATOM 9667 O O . ALA D 1 350 ? 71.898 -33.747 6.919 1.00 31.63 350 ALA J O 1
ATOM 9669 N N . GLN D 1 351 ? 74.120 -33.932 6.760 1.00 31.11 351 GLN J N 1
ATOM 9670 C CA . GLN D 1 351 ? 74.095 -33.525 5.362 1.00 30.83 351 GLN J CA 1
ATOM 9671 C C . GLN D 1 351 ? 73.390 -34.557 4.482 1.00 31.45 351 GLN J C 1
ATOM 9672 O O . GLN D 1 351 ? 72.504 -34.223 3.701 1.00 31.10 351 GLN J O 1
ATOM 9678 N N . ALA D 1 352 ? 73.780 -35.819 4.629 1.00 32.67 352 ALA J N 1
ATOM 9679 C CA . ALA D 1 352 ? 73.185 -36.902 3.856 1.00 33.68 352 ALA J CA 1
ATOM 9680 C C . ALA D 1 352 ? 71.665 -36.952 4.007 1.00 34.35 352 ALA J C 1
ATOM 9681 O O . ALA D 1 352 ? 70.939 -37.130 3.020 1.00 35.08 352 ALA J O 1
ATOM 9683 N N . ILE D 1 353 ? 71.171 -36.744 5.217 1.00 34.64 353 ILE J N 1
ATOM 9684 C CA . ILE D 1 353 ? 69.728 -36.831 5.409 1.00 35.63 353 ILE J CA 1
ATOM 9685 C C . ILE D 1 353 ? 68.942 -35.552 5.062 1.00 35.60 353 ILE J C 1
ATOM 9686 O O . ILE D 1 353 ? 67.714 -35.564 4.954 1.00 35.09 353 ILE J O 1
ATOM 9691 N N . ALA D 1 354 ? 69.644 -34.451 4.862 1.00 35.91 354 ALA J N 1
ATOM 9692 C CA . ALA D 1 354 ? 68.965 -33.269 4.373 1.00 36.30 354 ALA J CA 1
ATOM 9693 C C . ALA D 1 354 ? 68.813 -33.411 2.850 1.00 37.14 354 ALA J C 1
ATOM 9694 O O . ALA D 1 354 ? 68.074 -32.627 2.214 1.00 36.82 354 ALA J O 1
ATOM 9696 N N . GLU D 1 355 ? 69.491 -34.425 2.283 1.00 37.79 355 GLU J N 1
ATOM 9697 C CA . GLU D 1 355 ? 69.501 -34.655 0.814 1.00 38.63 355 GLU J CA 1
ATOM 9698 C C . GLU D 1 355 ? 68.841 -35.995 0.328 1.00 38.61 355 GLU J C 1
ATOM 9699 O O . GLU D 1 355 ? 67.652 -36.309 0.600 1.00 38.57 355 GLU J O 1
ATOM 9705 N N . GLU E 1 26 ? 98.376 -6.143 32.155 1.00 45.24 26 GLU M N 1
ATOM 9706 C CA . GLU E 1 26 ? 98.706 -6.190 30.695 1.00 45.54 26 GLU M CA 1
ATOM 9707 C C . GLU E 1 26 ? 98.571 -4.767 30.142 1.00 45.44 26 GLU M C 1
ATOM 9708 O O . GLU E 1 26 ? 97.834 -3.966 30.706 1.00 45.86 26 GLU M O 1
ATOM 9710 N N . LEU E 1 27 ? 99.302 -4.441 29.073 1.00 44.69 27 LEU M N 1
ATOM 9711 C CA . LEU E 1 27 ? 99.050 -3.221 28.321 1.00 43.43 27 LEU M CA 1
ATOM 9712 C C . LEU E 1 27 ? 98.065 -3.525 27.186 1.00 42.60 27 LEU M C 1
ATOM 9713 O O . LEU E 1 27 ? 98.142 -4.584 26.557 1.00 41.82 27 LEU M O 1
ATOM 9718 N N . ARG E 1 28 ? 97.151 -2.599 26.918 1.00 41.86 28 ARG M N 1
ATOM 9719 C CA . ARG E 1 28 ? 96.219 -2.758 25.790 1.00 41.81 28 ARG M CA 1
ATOM 9720 C C . ARG E 1 28 ? 96.391 -1.707 24.663 1.00 40.41 28 ARG M C 1
ATOM 9721 O O . ARG E 1 28 ? 96.348 -0.477 24.936 1.00 40.96 28 ARG M O 1
ATOM 9729 N N . PHE E 1 29 ? 96.555 -2.154 23.411 1.00 37.36 29 PHE M N 1
ATOM 9730 C CA . PHE E 1 29 ? 96.785 -1.190 22.323 1.00 34.96 29 PHE M CA 1
ATOM 9731 C C . PHE E 1 29 ? 95.677 -1.253 21.298 1.00 34.08 29 PHE M C 1
ATOM 9732 O O . PHE E 1 29 ? 94.975 -2.269 21.220 1.00 33.55 29 PHE M O 1
ATOM 9740 N N . ALA E 1 30 ? 95.509 -0.176 20.528 1.00 32.55 30 ALA M N 1
ATOM 9741 C CA . ALA E 1 30 ? 94.710 -0.244 19.288 1.00 32.09 30 ALA M CA 1
ATOM 9742 C C . ALA E 1 30 ? 95.540 0.100 18.059 1.00 31.64 30 ALA M C 1
ATOM 9743 O O . ALA E 1 30 ? 96.559 0.789 18.169 1.00 32.38 30 ALA M O 1
ATOM 9745 N N . ALA E 1 31 ? 95.109 -0.398 16.907 1.00 30.65 31 ALA M N 1
ATOM 9746 C CA . ALA E 1 31 ? 95.720 -0.083 15.636 1.00 30.35 31 ALA M CA 1
ATOM 9747 C C . ALA E 1 31 ? 94.920 1.002 14.929 1.00 30.45 31 ALA M C 1
ATOM 9748 O O . ALA E 1 31 ? 93.780 0.792 14.535 1.00 30.27 31 ALA M O 1
ATOM 9750 N N . VAL E 1 32 ? 95.527 2.154 14.733 1.00 30.58 32 VAL M N 1
ATOM 9751 C CA . VAL E 1 32 ? 94.817 3.238 14.081 1.00 31.44 32 VAL M CA 1
ATOM 9752 C C . VAL E 1 32 ? 95.491 3.622 12.757 1.00 32.05 32 VAL M C 1
ATOM 9753 O O . VAL E 1 32 ? 96.455 4.405 12.751 1.00 32.35 32 VAL M O 1
ATOM 9757 N N . GLY E 1 33 ? 94.969 3.088 11.648 1.00 32.26 33 GLY M N 1
ATOM 9758 C CA . GLY E 1 33 ? 95.470 3.395 10.288 1.00 32.41 33 GLY M CA 1
ATOM 9759 C C . GLY E 1 33 ? 96.334 2.288 9.710 1.00 32.45 33 GLY M C 1
ATOM 9760 O O . GLY E 1 33 ? 97.440 2.063 10.177 1.00 32.40 33 GLY M O 1
ATOM 9761 N N . LEU E 1 34 ? 95.830 1.598 8.694 1.00 33.15 34 LEU M N 1
ATOM 9762 C CA . LEU E 1 34 ? 96.438 0.346 8.210 1.00 33.97 34 LEU M CA 1
ATOM 9763 C C . LEU E 1 34 ? 96.778 0.403 6.729 1.00 34.82 34 LEU M C 1
ATOM 9764 O O . LEU E 1 34 ? 96.643 -0.591 6.000 1.00 34.85 34 LEU M O 1
ATOM 9769 N N . ASN E 1 35 ? 97.212 1.577 6.283 1.00 35.40 35 ASN M N 1
ATOM 9770 C CA . ASN E 1 35 ? 97.597 1.766 4.904 1.00 35.62 35 ASN M CA 1
ATOM 9771 C C . ASN E 1 35 ? 98.905 1.048 4.500 1.00 35.47 35 ASN M C 1
ATOM 9772 O O . ASN E 1 35 ? 99.258 0.992 3.319 1.00 36.74 35 ASN M O 1
ATOM 9777 N N . HIS E 1 36 ? 99.626 0.474 5.456 1.00 34.17 36 HIS M N 1
ATOM 9778 C CA . HIS E 1 36 ? 100.815 -0.288 5.091 1.00 32.55 36 HIS M CA 1
ATOM 9779 C C . HIS E 1 36 ? 100.905 -1.615 5.870 1.00 31.39 36 HIS M C 1
ATOM 9780 O O . HIS E 1 36 ? 100.622 -1.660 7.061 1.00 30.09 36 HIS M O 1
ATOM 9787 N N . ASN E 1 37 ? 101.249 -2.687 5.159 1.00 31.34 37 ASN M N 1
ATOM 9788 C CA . ASN E 1 37 ? 101.598 -4.031 5.718 1.00 31.94 37 ASN M CA 1
ATOM 9789 C C . ASN E 1 37 ? 102.408 -4.050 6.986 1.00 30.96 37 ASN M C 1
ATOM 9790 O O . ASN E 1 37 ? 102.424 -5.037 7.723 1.00 30.89 37 ASN M O 1
ATOM 9795 N N . HIS E 1 38 ? 103.185 -2.999 7.174 1.00 29.36 38 HIS M N 1
ATOM 9796 C CA . HIS E 1 38 ? 104.015 -2.927 8.317 1.00 28.16 38 HIS M CA 1
ATOM 9797 C C . HIS E 1 38 ? 103.169 -2.893 9.594 1.00 27.23 38 HIS M C 1
ATOM 9798 O O . HIS E 1 38 ? 103.659 -3.170 10.689 1.00 27.09 38 HIS M O 1
ATOM 9805 N N . ILE E 1 39 ? 101.880 -2.617 9.427 1.00 25.98 39 ILE M N 1
ATOM 9806 C CA . ILE E 1 39 ? 100.935 -2.781 10.510 1.00 24.71 39 ILE M CA 1
ATOM 9807 C C . ILE E 1 39 ? 100.981 -4.185 11.146 1.00 24.53 39 ILE M C 1
ATOM 9808 O O . ILE E 1 39 ? 101.010 -4.280 12.383 1.00 24.66 39 ILE M O 1
ATOM 9813 N N . TYR E 1 40 ? 101.048 -5.237 10.315 1.00 23.21 40 TYR M N 1
ATOM 9814 C CA . TYR E 1 40 ? 101.053 -6.610 10.784 1.00 22.82 40 TYR M CA 1
ATOM 9815 C C . TYR E 1 40 ? 102.300 -6.908 11.550 1.00 23.19 40 TYR M C 1
ATOM 9816 O O . TYR E 1 40 ? 102.260 -7.624 12.551 1.00 23.71 40 TYR M O 1
ATOM 9825 N N . GLY E 1 41 ? 103.407 -6.315 11.119 1.00 23.24 41 GLY M N 1
ATOM 9826 C CA . GLY E 1 41 ? 104.667 -6.469 11.834 1.00 23.33 41 GLY M CA 1
ATOM 9827 C C . GLY E 1 41 ? 104.676 -5.798 13.192 1.00 24.23 41 GLY M C 1
ATOM 9828 O O . GLY E 1 41 ? 105.203 -6.363 14.151 1.00 24.51 41 GLY M O 1
ATOM 9829 N N . GLN E 1 42 ? 104.109 -4.590 13.284 1.00 24.35 42 GLN M N 1
ATOM 9830 C CA . GLN E 1 42 ? 104.027 -3.915 14.560 1.00 24.96 42 GLN M CA 1
ATOM 9831 C C . GLN E 1 42 ? 103.115 -4.692 15.488 1.00 25.45 42 GLN M C 1
ATOM 9832 O O . GLN E 1 42 ? 103.418 -4.879 16.673 1.00 25.41 42 GLN M O 1
ATOM 9838 N N . VAL E 1 43 ? 101.998 -5.165 14.945 1.00 25.56 43 VAL M N 1
ATOM 9839 C CA . VAL E 1 43 ? 101.018 -5.797 15.785 1.00 25.37 43 VAL M CA 1
ATOM 9840 C C . VAL E 1 43 ? 101.578 -7.103 16.288 1.00 25.96 43 VAL M C 1
ATOM 9841 O O . VAL E 1 43 ? 101.444 -7.422 17.479 1.00 26.48 43 VAL M O 1
ATOM 9845 N N . ASN E 1 44 ? 102.265 -7.845 15.423 1.00 26.15 44 ASN M N 1
ATOM 9846 C CA . ASN E 1 44 ? 102.790 -9.122 15.871 1.00 26.39 44 ASN M CA 1
ATOM 9847 C C . ASN E 1 44 ? 103.866 -8.892 16.911 1.00 26.74 44 ASN M C 1
ATOM 9848 O O . ASN E 1 44 ? 103.997 -9.594 17.904 1.00 26.04 44 ASN M O 1
ATOM 9853 N N . CYS E 1 45 ? 104.619 -7.842 16.676 1.00 27.81 45 CYS M N 1
ATOM 9854 C CA . CYS E 1 45 ? 105.689 -7.498 17.551 1.00 28.57 45 CYS M CA 1
ATOM 9855 C C . CYS E 1 45 ? 105.134 -7.326 18.954 1.00 28.50 45 CYS M C 1
ATOM 9856 O O . CYS E 1 45 ? 105.641 -7.901 19.910 1.00 29.91 45 CYS M O 1
ATOM 9859 N N . LEU E 1 46 ? 104.068 -6.560 19.071 1.00 28.38 46 LEU M N 1
ATOM 9860 C CA . LEU E 1 46 ? 103.489 -6.317 20.362 1.00 28.04 46 LEU M CA 1
ATOM 9861 C C . LEU E 1 46 ? 102.865 -7.585 20.949 1.00 28.19 46 LEU M C 1
ATOM 9862 O O . LEU E 1 46 ? 103.056 -7.879 22.118 1.00 28.02 46 LEU M O 1
ATOM 9867 N N . LEU E 1 47 ? 102.150 -8.349 20.130 1.00 28.26 47 LEU M N 1
ATOM 9868 C CA . LEU E 1 47 ? 101.544 -9.584 20.595 1.00 28.63 47 LEU M CA 1
ATOM 9869 C C . LEU E 1 47 ? 102.574 -10.520 21.217 1.00 29.52 47 LEU M C 1
ATOM 9870 O O . LEU E 1 47 ? 102.369 -11.079 22.273 1.00 29.59 47 LEU M O 1
ATOM 9875 N N . ARG E 1 48 ? 103.703 -10.655 20.545 1.00 31.03 48 ARG M N 1
ATOM 9876 C CA . ARG E 1 48 ? 104.750 -11.588 20.911 1.00 32.03 48 ARG M CA 1
ATOM 9877 C C . ARG E 1 48 ? 105.299 -11.259 22.286 1.00 32.13 48 ARG M C 1
ATOM 9878 O O . ARG E 1 48 ? 105.667 -12.174 23.037 1.00 32.29 48 ARG M O 1
ATOM 9886 N N . ALA E 1 49 ? 105.362 -9.959 22.588 1.00 31.61 49 ALA M N 1
ATOM 9887 C CA . ALA E 1 49 ? 105.826 -9.454 23.868 1.00 31.71 49 ALA M CA 1
ATOM 9888 C C . ALA E 1 49 ? 104.718 -9.533 24.952 1.00 32.52 49 ALA M C 1
ATOM 9889 O O . ALA E 1 49 ? 104.960 -9.291 26.153 1.00 32.44 49 ALA M O 1
ATOM 9891 N N . GLY E 1 50 ? 103.492 -9.825 24.522 1.00 32.55 50 GLY M N 1
ATOM 9892 C CA . GLY E 1 50 ? 102.417 -9.994 25.454 1.00 33.08 50 GLY M CA 1
ATOM 9893 C C . GLY E 1 50 ? 101.431 -8.872 25.683 1.00 33.74 50 GLY M C 1
ATOM 9894 O O . GLY E 1 50 ? 100.609 -8.987 26.588 1.00 34.55 50 GLY M O 1
ATOM 9895 N N . ALA E 1 51 ? 101.465 -7.796 24.896 1.00 33.78 51 ALA M N 1
ATOM 9896 C CA . ALA E 1 51 ? 100.337 -6.833 24.949 1.00 33.60 51 ALA M CA 1
ATOM 9897 C C . ALA E 1 51 ? 99.112 -7.389 24.243 1.00 33.34 51 ALA M C 1
ATOM 9898 O O . ALA E 1 51 ? 99.215 -8.297 23.435 1.00 33.31 51 ALA M O 1
ATOM 9900 N N . ARG E 1 52 ? 97.954 -6.826 24.544 1.00 33.49 52 ARG M N 1
ATOM 9901 C CA . ARG E 1 52 ? 96.689 -7.333 24.022 1.00 33.66 52 ARG M CA 1
ATOM 9902 C C . ARG E 1 52 ? 96.080 -6.306 23.062 1.00 33.42 52 ARG M C 1
ATOM 9903 O O . ARG E 1 52 ? 96.127 -5.107 23.308 1.00 33.05 52 ARG M O 1
ATOM 9905 N N . LEU E 1 53 ? 95.524 -6.805 21.966 1.00 34.02 53 LEU M N 1
ATOM 9906 C CA . LEU E 1 53 ? 94.977 -5.983 20.895 1.00 34.64 53 LEU M CA 1
ATOM 9907 C C . LEU E 1 53 ? 93.528 -5.643 21.195 1.00 35.91 53 LEU M C 1
ATOM 9908 O O . LEU E 1 53 ? 92.640 -6.451 20.952 1.00 36.76 53 LEU M O 1
ATOM 9913 N N . ALA E 1 54 ? 93.302 -4.438 21.705 1.00 37.24 54 ALA M N 1
ATOM 9914 C CA . ALA E 1 54 ? 91.974 -3.938 22.086 1.00 38.17 54 ALA M CA 1
ATOM 9915 C C . ALA E 1 54 ? 91.058 -3.778 20.880 1.00 39.01 54 ALA M C 1
ATOM 9916 O O . ALA E 1 54 ? 89.967 -4.352 20.847 1.00 39.62 54 ALA M O 1
ATOM 9918 N N . GLY E 1 55 ? 91.499 -3.000 19.887 1.00 39.40 55 GLY M N 1
ATOM 9919 C CA . GLY E 1 55 ? 90.733 -2.855 18.639 1.00 39.15 55 GLY M CA 1
ATOM 9920 C C . GLY E 1 55 ? 91.525 -2.181 17.535 1.00 38.86 55 GLY M C 1
ATOM 9921 O O . GLY E 1 55 ? 92.742 -2.033 17.630 1.00 39.25 55 GLY M O 1
ATOM 9922 N N . PHE E 1 56 ? 90.832 -1.782 16.480 1.00 38.08 56 PHE M N 1
ATOM 9923 C CA . PHE E 1 56 ? 91.431 -0.968 15.459 1.00 37.45 56 PHE M CA 1
ATOM 9924 C C . PHE E 1 56 ? 90.432 0.015 14.883 1.00 38.30 56 PHE M C 1
ATOM 9925 O O . PHE E 1 56 ? 89.225 -0.131 15.079 1.00 38.87 56 PHE M O 1
ATOM 9933 N N . HIS E 1 57 ? 90.941 1.001 14.156 1.00 38.29 57 HIS M N 1
ATOM 9934 C CA . HIS E 1 57 ? 90.120 1.903 13.419 1.00 38.01 57 HIS M CA 1
ATOM 9935 C C . HIS E 1 57 ? 90.701 1.972 12.032 1.00 38.49 57 HIS M C 1
ATOM 9936 O O . HIS E 1 57 ? 91.901 2.154 11.880 1.00 38.54 57 HIS M O 1
ATOM 9943 N N . GLU E 1 58 ? 89.855 1.835 11.015 1.00 39.56 58 GLU M N 1
ATOM 9944 C CA . GLU E 1 58 ? 90.264 2.084 9.631 1.00 40.71 58 GLU M CA 1
ATOM 9945 C C . GLU E 1 58 ? 89.087 2.517 8.795 1.00 41.39 58 GLU M C 1
ATOM 9946 O O . GLU E 1 58 ? 88.077 1.824 8.782 1.00 42.04 58 GLU M O 1
ATOM 9952 N N . LYS E 1 59 ? 89.229 3.651 8.094 1.00 42.25 59 LYS M N 1
ATOM 9953 C CA . LYS E 1 59 ? 88.157 4.209 7.270 1.00 42.48 59 LYS M CA 1
ATOM 9954 C C . LYS E 1 59 ? 87.884 3.304 6.074 1.00 43.05 59 LYS M C 1
ATOM 9955 O O . LYS E 1 59 ? 86.726 3.045 5.780 1.00 43.52 59 LYS M O 1
ATOM 9957 N N . ASP E 1 60 ? 88.936 2.805 5.409 1.00 43.53 60 ASP M N 1
ATOM 9958 C CA . ASP E 1 60 ? 88.796 1.989 4.178 1.00 44.08 60 ASP M CA 1
ATOM 9959 C C . ASP E 1 60 ? 88.172 0.592 4.399 1.00 44.01 60 ASP M C 1
ATOM 9960 O O . ASP E 1 60 ? 88.814 -0.332 4.879 1.00 43.40 60 ASP M O 1
ATOM 9965 N N . ASP E 1 61 ? 86.924 0.439 3.985 1.00 44.41 61 ASP M N 1
ATOM 9966 C CA . ASP E 1 61 ? 86.207 -0.813 4.215 1.00 45.44 61 ASP M CA 1
ATOM 9967 C C . ASP E 1 61 ? 86.986 -2.075 3.687 1.00 43.95 61 ASP M C 1
ATOM 9968 O O . ASP E 1 61 ? 86.913 -3.123 4.297 1.00 43.83 61 ASP M O 1
ATOM 9973 N N . ALA E 1 62 ? 87.782 -1.955 2.623 1.00 42.57 62 ALA M N 1
ATOM 9974 C CA . ALA E 1 62 ? 88.638 -3.075 2.151 1.00 41.15 62 ALA M CA 1
ATOM 9975 C C . ALA E 1 62 ? 89.901 -3.355 3.014 1.00 40.59 62 ALA M C 1
ATOM 9976 O O . ALA E 1 62 ? 90.292 -4.517 3.237 1.00 40.12 62 ALA M O 1
ATOM 9978 N N . LEU E 1 63 ? 90.550 -2.295 3.475 1.00 39.48 63 LEU M N 1
ATOM 9979 C CA . LEU E 1 63 ? 91.642 -2.441 4.408 1.00 38.89 63 LEU M CA 1
ATOM 9980 C C . LEU E 1 63 ? 91.203 -3.096 5.722 1.00 38.50 63 LEU M C 1
ATOM 9981 O O . LEU E 1 63 ? 91.972 -3.814 6.367 1.00 38.75 63 LEU M O 1
ATOM 9986 N N . ALA E 1 64 ? 89.974 -2.830 6.134 1.00 37.81 64 ALA M N 1
ATOM 9987 C CA . ALA E 1 64 ? 89.510 -3.310 7.417 1.00 37.54 64 ALA M CA 1
ATOM 9988 C C . ALA E 1 64 ? 89.073 -4.784 7.315 1.00 37.46 64 ALA M C 1
ATOM 9989 O O . ALA E 1 64 ? 89.239 -5.579 8.268 1.00 37.52 64 ALA M O 1
ATOM 9991 N N . ALA E 1 65 ? 88.534 -5.137 6.153 1.00 36.52 65 ALA M N 1
ATOM 9992 C CA . ALA E 1 65 ? 88.247 -6.509 5.836 1.00 36.57 65 ALA M CA 1
ATOM 9993 C C . ALA E 1 65 ? 89.483 -7.362 6.072 1.00 36.97 65 ALA M C 1
ATOM 9994 O O . ALA E 1 65 ? 89.440 -8.324 6.855 1.00 37.76 65 ALA M O 1
ATOM 9996 N N . GLU E 1 66 ? 90.570 -7.000 5.388 1.00 36.77 66 GLU M N 1
ATOM 9997 C CA . GLU E 1 66 ? 91.829 -7.715 5.425 1.00 36.62 66 GLU M CA 1
ATOM 9998 C C . GLU E 1 66 ? 92.320 -7.936 6.853 1.00 35.49 66 GLU M C 1
ATOM 9999 O O . GLU E 1 66 ? 92.862 -9.006 7.189 1.00 34.87 66 GLU M O 1
ATOM 10005 N N . PHE E 1 67 ? 92.148 -6.908 7.681 1.00 33.64 67 PHE M N 1
ATOM 10006 C CA . PHE E 1 67 ? 92.708 -6.936 8.999 1.00 32.45 67 PHE M CA 1
ATOM 10007 C C . PHE E 1 67 ? 91.932 -7.902 9.843 1.00 32.48 67 PHE M C 1
ATOM 10008 O O . PHE E 1 67 ? 92.521 -8.688 10.589 1.00 32.94 67 PHE M O 1
ATOM 10016 N N . SER E 1 68 ? 90.611 -7.828 9.713 1.00 32.22 68 SER M N 1
ATOM 10017 C CA . SER E 1 68 ? 89.682 -8.643 10.448 1.00 32.40 68 SER M CA 1
ATOM 10018 C C . SER E 1 68 ? 89.848 -10.112 10.089 1.00 32.92 68 SER M C 1
ATOM 10019 O O . SER E 1 68 ? 89.587 -11.018 10.900 1.00 32.24 68 SER M O 1
ATOM 10022 N N . ALA E 1 69 ? 90.286 -10.343 8.858 1.00 33.14 69 ALA M N 1
ATOM 10023 C CA . ALA E 1 69 ? 90.531 -11.676 8.414 1.00 33.53 69 ALA M CA 1
ATOM 10024 C C . ALA E 1 69 ? 91.737 -12.236 9.156 1.00 34.04 69 ALA M C 1
ATOM 10025 O O . ALA E 1 69 ? 91.779 -13.446 9.414 1.00 34.69 69 ALA M O 1
ATOM 10027 N N . VAL E 1 70 ? 92.696 -11.388 9.533 1.00 34.04 70 VAL M N 1
ATOM 10028 C CA . VAL E 1 70 ? 93.893 -11.920 10.196 1.00 34.70 70 VAL M CA 1
ATOM 10029 C C . VAL E 1 70 ? 93.740 -11.986 11.693 1.00 35.14 70 VAL M C 1
ATOM 10030 O O . VAL E 1 70 ? 94.118 -12.973 12.319 1.00 35.19 70 VAL M O 1
ATOM 10034 N N . TYR E 1 71 ? 93.147 -10.957 12.272 1.00 36.50 71 TYR M N 1
ATOM 10035 C CA . TYR E 1 71 ? 92.816 -11.017 13.700 1.00 37.71 71 TYR M CA 1
ATOM 10036 C C . TYR E 1 71 ? 91.305 -11.011 13.897 1.00 38.36 71 TYR M C 1
ATOM 10037 O O . TYR E 1 71 ? 90.703 -9.950 14.071 1.00 39.10 71 TYR M O 1
ATOM 10046 N N . ALA E 1 72 ? 90.704 -12.196 13.862 1.00 39.31 72 ALA M N 1
ATOM 10047 C CA . ALA E 1 72 ? 89.239 -12.357 13.986 1.00 40.48 72 ALA M CA 1
ATOM 10048 C C . ALA E 1 72 ? 88.653 -11.766 15.266 1.00 41.45 72 ALA M C 1
ATOM 10049 O O . ALA E 1 72 ? 87.546 -11.243 15.249 1.00 41.60 72 ALA M O 1
ATOM 10051 N N . ASP E 1 73 ? 89.409 -11.848 16.358 1.00 42.55 73 ASP M N 1
ATOM 10052 C CA . ASP E 1 73 ? 88.983 -11.327 17.649 1.00 43.61 73 ASP M CA 1
ATOM 10053 C C . ASP E 1 73 ? 88.927 -9.782 17.758 1.00 44.20 73 ASP M C 1
ATOM 10054 O O . ASP E 1 73 ? 88.449 -9.264 18.767 1.00 44.96 73 ASP M O 1
ATOM 10056 N N . ALA E 1 74 ? 89.412 -9.029 16.775 1.00 43.88 74 ALA M N 1
ATOM 10057 C CA . ALA E 1 74 ? 89.588 -7.599 17.026 1.00 43.64 74 ALA M CA 1
ATOM 10058 C C . ALA E 1 74 ? 88.389 -6.773 16.587 1.00 43.46 74 ALA M C 1
ATOM 10059 O O . ALA E 1 74 ? 87.866 -6.980 15.490 1.00 43.47 74 ALA M O 1
ATOM 10061 N N . ARG E 1 75 ? 87.974 -5.844 17.461 1.00 43.11 75 ARG M N 1
ATOM 10062 C CA . ARG E 1 75 ? 86.740 -5.033 17.302 1.00 42.34 75 ARG M CA 1
ATOM 10063 C C . ARG E 1 75 ? 87.054 -3.817 16.453 1.00 41.78 75 ARG M C 1
ATOM 10064 O O . ARG E 1 75 ? 87.870 -2.995 16.869 1.00 42.17 75 ARG M O 1
ATOM 10066 N N . ARG E 1 76 ? 86.429 -3.713 15.276 1.00 41.00 76 ARG M N 1
ATOM 10067 C CA . ARG E 1 76 ? 86.521 -2.514 14.413 1.00 40.30 76 ARG M CA 1
ATOM 10068 C C . ARG E 1 76 ? 85.812 -1.317 15.052 1.00 41.15 76 ARG M C 1
ATOM 10069 O O . ARG E 1 76 ? 84.600 -1.189 14.958 1.00 41.62 76 ARG M O 1
ATOM 10077 N N . ILE E 1 77 ? 86.548 -0.434 15.701 1.00 41.67 77 ILE M N 1
ATOM 10078 C CA . ILE E 1 77 ? 85.927 0.779 16.216 1.00 42.37 77 ILE M CA 1
ATOM 10079 C C . ILE E 1 77 ? 85.670 1.789 15.060 1.00 43.68 77 ILE M C 1
ATOM 10080 O O . ILE E 1 77 ? 86.369 1.789 14.035 1.00 44.02 77 ILE M O 1
ATOM 10085 N N . ALA E 1 78 ? 84.605 2.573 15.177 1.00 45.04 78 ALA M N 1
ATOM 10086 C CA . ALA E 1 78 ? 84.085 3.286 14.008 1.00 46.48 78 ALA M CA 1
ATOM 10087 C C . ALA E 1 78 ? 84.766 4.631 13.803 1.00 47.10 78 ALA M C 1
ATOM 10088 O O . ALA E 1 78 ? 84.850 5.140 12.691 1.00 47.28 78 ALA M O 1
ATOM 10090 N N . THR E 1 79 ? 85.268 5.174 14.900 1.00 47.90 79 THR M N 1
ATOM 10091 C CA . THR E 1 79 ? 85.709 6.554 14.999 1.00 48.51 79 THR M CA 1
ATOM 10092 C C . THR E 1 79 ? 87.013 6.541 15.795 1.00 48.79 79 THR M C 1
ATOM 10093 O O . THR E 1 79 ? 87.079 5.937 16.886 1.00 48.63 79 THR M O 1
ATOM 10097 N N . ALA E 1 80 ? 88.043 7.199 15.258 1.00 48.94 80 ALA M N 1
ATOM 10098 C CA . ALA E 1 80 ? 89.330 7.350 15.973 1.00 48.86 80 ALA M CA 1
ATOM 10099 C C . ALA E 1 80 ? 89.168 8.036 17.339 1.00 49.02 80 ALA M C 1
ATOM 10100 O O . ALA E 1 80 ? 89.677 7.549 18.362 1.00 48.55 80 ALA M O 1
ATOM 10102 N N . GLU E 1 81 ? 88.444 9.160 17.359 1.00 49.39 81 GLU M N 1
ATOM 10103 C CA . GLU E 1 81 ? 88.207 9.867 18.620 1.00 49.84 81 GLU M CA 1
ATOM 10104 C C . GLU E 1 81 ? 87.761 8.914 19.767 1.00 49.69 81 GLU M C 1
ATOM 10105 O O . GLU E 1 81 ? 88.115 9.130 20.925 1.00 49.57 81 GLU M O 1
ATOM 10107 N N . GLU E 1 82 ? 87.038 7.843 19.435 1.00 49.77 82 GLU M N 1
ATOM 10108 C CA . GLU E 1 82 ? 86.650 6.847 20.442 1.00 50.04 82 GLU M CA 1
ATOM 10109 C C . GLU E 1 82 ? 87.843 6.111 21.066 1.00 50.54 82 GLU M C 1
ATOM 10110 O O . GLU E 1 82 ? 87.910 5.999 22.309 1.00 51.38 82 GLU M O 1
ATOM 10112 N N . ILE E 1 83 ? 88.769 5.606 20.230 1.00 50.05 83 ILE M N 1
ATOM 10113 C CA . ILE E 1 83 ? 89.947 4.885 20.730 1.00 49.55 83 ILE M CA 1
ATOM 10114 C C . ILE E 1 83 ? 90.744 5.839 21.624 1.00 49.52 83 ILE M C 1
ATOM 10115 O O . ILE E 1 83 ? 91.180 5.477 22.708 1.00 49.30 83 ILE M O 1
ATOM 10117 N N . LEU E 1 84 ? 90.851 7.089 21.198 1.00 49.78 84 LEU M N 1
ATOM 10118 C CA . LEU E 1 84 ? 91.615 8.090 21.938 1.00 50.18 84 LEU M CA 1
ATOM 10119 C C . LEU E 1 84 ? 91.028 8.447 23.307 1.00 50.64 84 LEU M C 1
ATOM 10120 O O . LEU E 1 84 ? 91.755 8.606 24.298 1.00 50.51 84 LEU M O 1
ATOM 10125 N N . GLU E 1 85 ? 89.705 8.585 23.359 1.00 51.21 85 GLU M N 1
ATOM 10126 C CA . GLU E 1 85 ? 89.051 9.012 24.598 1.00 51.47 85 GLU M CA 1
ATOM 10127 C C . GLU E 1 85 ? 89.059 7.862 25.611 1.00 51.24 85 GLU M C 1
ATOM 10128 O O . GLU E 1 85 ? 88.936 8.095 26.803 1.00 51.43 85 GLU M O 1
ATOM 10130 N N . ASP E 1 86 ? 89.247 6.635 25.119 1.00 50.96 86 ASP M N 1
ATOM 10131 C CA . ASP E 1 86 ? 89.195 5.420 25.937 1.00 50.67 86 ASP M CA 1
ATOM 10132 C C . ASP E 1 86 ? 90.354 5.405 26.948 1.00 50.64 86 ASP M C 1
ATOM 10133 O O . ASP E 1 86 ? 91.519 5.303 26.581 1.00 50.63 86 ASP M O 1
ATOM 10138 N N . GLU E 1 87 ? 90.030 5.524 28.228 1.00 50.89 87 GLU M N 1
ATOM 10139 C CA . GLU E 1 87 ? 91.072 5.602 29.251 1.00 51.00 87 GLU M CA 1
ATOM 10140 C C . GLU E 1 87 ? 91.762 4.251 29.504 1.00 50.96 87 GLU M C 1
ATOM 10141 O O . GLU E 1 87 ? 92.757 4.208 30.234 1.00 51.62 87 GLU M O 1
ATOM 10143 N N . ASN E 1 88 ? 91.258 3.168 28.898 1.00 50.28 88 ASN M N 1
ATOM 10144 C CA . ASN E 1 88 ? 91.800 1.813 29.130 1.00 49.83 88 ASN M CA 1
ATOM 10145 C C . ASN E 1 88 ? 92.897 1.388 28.164 1.00 49.20 88 ASN M C 1
ATOM 10146 O O . ASN E 1 88 ? 93.657 0.455 28.467 1.00 49.61 88 ASN M O 1
ATOM 10151 N N . ILE E 1 89 ? 92.940 2.036 26.994 1.00 47.69 89 ILE M N 1
ATOM 10152 C CA . ILE E 1 89 ? 93.896 1.731 25.928 1.00 45.89 89 ILE M CA 1
ATOM 10153 C C . ILE E 1 89 ? 95.129 2.637 26.065 1.00 44.73 89 ILE M C 1
ATOM 10154 O O . ILE E 1 89 ? 94.996 3.852 25.974 1.00 44.40 89 ILE M O 1
ATOM 10159 N N . GLY E 1 90 ? 96.310 2.035 26.274 1.00 43.22 90 GLY M N 1
ATOM 10160 C CA . GLY E 1 90 ? 97.546 2.770 26.577 1.00 41.42 90 GLY M CA 1
ATOM 10161 C C . GLY E 1 90 ? 98.393 3.199 25.377 1.00 40.68 90 GLY M C 1
ATOM 10162 O O . GLY E 1 90 ? 99.267 4.090 25.484 1.00 41.06 90 GLY M O 1
ATOM 10163 N N . LEU E 1 91 ? 98.127 2.583 24.227 1.00 38.80 91 LEU M N 1
ATOM 10164 C CA . LEU E 1 91 ? 99.026 2.665 23.097 1.00 36.56 91 LEU M CA 1
ATOM 10165 C C . LEU E 1 91 ? 98.336 2.627 21.730 1.00 35.43 91 LEU M C 1
ATOM 10166 O O . LEU E 1 91 ? 97.501 1.773 21.454 1.00 34.80 91 LEU M O 1
ATOM 10171 N N . ILE E 1 92 ? 98.721 3.559 20.876 1.00 34.34 92 ILE M N 1
ATOM 10172 C CA . ILE E 1 92 ? 98.278 3.535 19.500 1.00 33.88 92 ILE M CA 1
ATOM 10173 C C . ILE E 1 92 ? 99.396 3.019 18.639 1.00 33.25 92 ILE M C 1
ATOM 10174 O O . ILE E 1 92 ? 100.550 3.349 18.839 1.00 33.20 92 ILE M O 1
ATOM 10179 N N . VAL E 1 93 ? 99.025 2.180 17.695 1.00 32.34 93 VAL M N 1
ATOM 10180 C CA . VAL E 1 93 ? 99.961 1.560 16.824 1.00 32.03 93 VAL M CA 1
ATOM 10181 C C . VAL E 1 93 ? 99.480 1.897 15.458 1.00 31.76 93 VAL M C 1
ATOM 10182 O O . VAL E 1 93 ? 98.327 1.608 15.142 1.00 31.94 93 VAL M O 1
ATOM 10186 N N . SER E 1 94 ? 100.346 2.512 14.646 1.00 31.35 94 SER M N 1
ATOM 10187 C CA . SER E 1 94 ? 99.916 3.042 13.342 1.00 30.44 94 SER M CA 1
ATOM 10188 C C . SER E 1 94 ? 100.820 2.804 12.102 1.00 30.20 94 SER M C 1
ATOM 10189 O O . SER E 1 94 ? 102.056 2.876 12.191 1.00 29.73 94 SER M O 1
ATOM 10192 N N . ALA E 1 95 ? 100.161 2.534 10.962 1.00 29.49 95 ALA M N 1
ATOM 10193 C CA . ALA E 1 95 ? 100.774 2.560 9.627 1.00 28.71 95 ALA M CA 1
ATOM 10194 C C . ALA E 1 95 ? 99.880 3.304 8.639 1.00 28.71 95 ALA M C 1
ATOM 10195 O O . ALA E 1 95 ? 99.597 2.827 7.537 1.00 29.05 95 ALA M O 1
ATOM 10197 N N . ALA E 1 96 ? 99.428 4.487 9.047 1.00 29.20 96 ALA M N 1
ATOM 10198 C CA . ALA E 1 96 ? 98.598 5.365 8.207 1.00 28.92 96 ALA M CA 1
ATOM 10199 C C . ALA E 1 96 ? 99.435 5.899 7.072 1.00 28.98 96 ALA M C 1
ATOM 10200 O O . ALA E 1 96 ? 100.645 5.808 7.130 1.00 29.97 96 ALA M O 1
ATOM 10202 N N . VAL E 1 97 ? 98.815 6.455 6.042 1.00 28.97 97 VAL M N 1
ATOM 10203 C CA . VAL E 1 97 ? 99.538 7.237 5.014 1.00 28.61 97 VAL M CA 1
ATOM 10204 C C . VAL E 1 97 ? 100.578 8.157 5.655 1.00 28.89 97 VAL M C 1
ATOM 10205 O O . VAL E 1 97 ? 100.257 8.891 6.593 1.00 29.05 97 VAL M O 1
ATOM 10209 N N . SER E 1 98 ? 101.816 8.117 5.165 1.00 29.07 98 SER M N 1
ATOM 10210 C CA . SER E 1 98 ? 102.926 8.675 5.927 1.00 29.14 98 SER M CA 1
ATOM 10211 C C . SER E 1 98 ? 102.776 10.162 6.278 1.00 29.56 98 SER M C 1
ATOM 10212 O O . SER E 1 98 ? 103.149 10.571 7.376 1.00 29.90 98 SER M O 1
ATOM 10215 N N . SER E 1 99 ? 102.226 10.985 5.387 1.00 29.73 99 SER M N 1
ATOM 10216 C CA . SER E 1 99 ? 102.086 12.404 5.746 1.00 30.22 99 SER M CA 1
ATOM 10217 C C . SER E 1 99 ? 101.096 12.667 6.854 1.00 30.84 99 SER M C 1
ATOM 10218 O O . SER E 1 99 ? 101.168 13.696 7.502 1.00 31.72 99 SER M O 1
ATOM 10221 N N . GLU E 1 100 ? 100.214 11.708 7.104 1.00 31.74 100 GLU M N 1
ATOM 10222 C CA . GLU E 1 100 ? 99.187 11.807 8.138 1.00 32.57 100 GLU M CA 1
ATOM 10223 C C . GLU E 1 100 ? 99.591 11.164 9.487 1.00 32.58 100 GLU M C 1
ATOM 10224 O O . GLU E 1 100 ? 98.823 11.226 10.463 1.00 32.86 100 GLU M O 1
ATOM 10230 N N . ARG E 1 101 ? 100.775 10.549 9.557 1.00 31.90 101 ARG M N 1
ATOM 10231 C CA . ARG E 1 101 ? 101.210 9.915 10.804 1.00 31.40 101 ARG M CA 1
ATOM 10232 C C . ARG E 1 101 ? 101.453 10.894 11.915 1.00 31.35 101 ARG M C 1
ATOM 10233 O O . ARG E 1 101 ? 101.246 10.561 13.078 1.00 31.60 101 ARG M O 1
ATOM 10241 N N . ALA E 1 102 ? 101.870 12.105 11.563 1.00 31.74 102 ALA M N 1
ATOM 10242 C CA . ALA E 1 102 ? 102.153 13.134 12.560 1.00 31.46 102 ALA M CA 1
ATOM 10243 C C . ALA E 1 102 ? 100.907 13.549 13.372 1.00 31.51 102 ALA M C 1
ATOM 10244 O O . ALA E 1 102 ? 100.933 13.518 14.617 1.00 30.96 102 ALA M O 1
ATOM 10246 N N . GLU E 1 103 ? 99.823 13.916 12.685 1.00 31.59 103 GLU M N 1
ATOM 10247 C CA . GLU E 1 103 ? 98.671 14.472 13.404 1.00 32.50 103 GLU M CA 1
ATOM 10248 C C . GLU E 1 103 ? 98.078 13.414 14.324 1.00 32.92 103 GLU M C 1
ATOM 10249 O O . GLU E 1 103 ? 97.814 13.676 15.514 1.00 33.31 103 GLU M O 1
ATOM 10251 N N . LEU E 1 104 ? 97.904 12.217 13.775 1.00 33.14 104 LEU M N 1
ATOM 10252 C CA . LEU E 1 104 ? 97.518 11.045 14.565 1.00 33.52 104 LEU M CA 1
ATOM 10253 C C . LEU E 1 104 ? 98.315 10.850 15.845 1.00 33.58 104 LEU M C 1
ATOM 10254 O O . LEU E 1 104 ? 97.741 10.863 16.926 1.00 33.73 104 LEU M O 1
ATOM 10259 N N . ALA E 1 105 ? 99.632 10.678 15.718 1.00 33.92 105 ALA M N 1
ATOM 10260 C CA . ALA E 1 105 ? 100.506 10.492 16.881 1.00 34.35 105 ALA M CA 1
ATOM 10261 C C . ALA E 1 105 ? 100.487 11.664 17.867 1.00 35.11 105 ALA M C 1
ATOM 10262 O O . ALA E 1 105 ? 100.740 11.491 19.054 1.00 34.92 105 ALA M O 1
ATOM 10264 N N . ILE E 1 106 ? 100.184 12.856 17.375 1.00 36.37 106 ILE M N 1
ATOM 10265 C CA . ILE E 1 106 ? 100.052 14.018 18.233 1.00 37.91 106 ILE M CA 1
ATOM 10266 C C . ILE E 1 106 ? 98.792 13.946 19.116 1.00 38.89 106 ILE M C 1
ATOM 10267 O O . ILE E 1 106 ? 98.858 14.154 20.347 1.00 38.73 106 ILE M O 1
ATOM 10272 N N . ARG E 1 107 ? 97.655 13.635 18.487 1.00 39.85 107 ARG M N 1
ATOM 10273 C CA . ARG E 1 107 ? 96.393 13.444 19.214 1.00 40.87 107 ARG M CA 1
ATOM 10274 C C . ARG E 1 107 ? 96.555 12.298 20.206 1.00 40.92 107 ARG M C 1
ATOM 10275 O O . ARG E 1 107 ? 96.102 12.393 21.353 1.00 40.90 107 ARG M O 1
ATOM 10283 N N . ALA E 1 108 ? 97.210 11.222 19.768 1.00 40.75 108 ALA M N 1
ATOM 10284 C CA . ALA E 1 108 ? 97.456 10.105 20.646 1.00 40.85 108 ALA M CA 1
ATOM 10285 C C . ALA E 1 108 ? 98.152 10.581 21.930 1.00 41.33 108 ALA M C 1
ATOM 10286 O O . ALA E 1 108 ? 97.768 10.216 23.039 1.00 40.98 108 ALA M O 1
ATOM 10296 N N . GLN E 1 110 ? 98.529 13.754 23.199 1.00 42.91 110 GLN M N 1
ATOM 10297 C CA . GLN E 1 110 ? 97.652 14.698 23.908 1.00 42.26 110 GLN M CA 1
ATOM 10298 C C . GLN E 1 110 ? 96.530 14.016 24.701 1.00 42.21 110 GLN M C 1
ATOM 10299 O O . GLN E 1 110 ? 96.111 14.519 25.744 1.00 42.13 110 GLN M O 1
ATOM 10305 N N . HIS E 1 111 ? 96.068 12.867 24.203 1.00 42.36 111 HIS M N 1
ATOM 10306 C CA . HIS E 1 111 ? 95.109 12.028 24.927 1.00 42.34 111 HIS M CA 1
ATOM 10307 C C . HIS E 1 111 ? 95.812 11.000 25.837 1.00 41.67 111 HIS M C 1
ATOM 10308 O O . HIS E 1 111 ? 95.215 9.975 26.183 1.00 41.22 111 HIS M O 1
ATOM 10315 N N . GLY E 1 112 ? 97.075 11.264 26.183 1.00 41.28 112 GLY M N 1
ATOM 10316 C CA . GLY E 1 112 ? 97.774 10.522 27.234 1.00 41.79 112 GLY M CA 1
ATOM 10317 C C . GLY E 1 112 ? 98.269 9.119 26.906 1.00 42.37 112 GLY M C 1
ATOM 10318 O O . GLY E 1 112 ? 98.689 8.365 27.798 1.00 42.39 112 GLY M O 1
ATOM 10319 N N . LYS E 1 113 ? 98.255 8.783 25.616 1.00 42.71 113 LYS M N 1
ATOM 10320 C CA . LYS E 1 113 ? 98.635 7.453 25.128 1.00 42.05 113 LYS M CA 1
ATOM 10321 C C . LYS E 1 113 ? 100.009 7.515 24.493 1.00 42.03 113 LYS M C 1
ATOM 10322 O O . LYS E 1 113 ? 100.439 8.571 23.999 1.00 41.54 113 LYS M O 1
ATOM 10328 N N . ASP E 1 114 ? 100.696 6.383 24.526 1.00 41.83 114 ASP M N 1
ATOM 10329 C CA . ASP E 1 114 ? 101.911 6.237 23.757 1.00 41.93 114 ASP M CA 1
ATOM 10330 C C . ASP E 1 114 ? 101.568 5.803 22.336 1.00 41.23 114 ASP M C 1
ATOM 10331 O O . ASP E 1 114 ? 100.425 5.404 22.033 1.00 41.31 114 ASP M O 1
ATOM 10336 N N . VAL E 1 115 ? 102.559 5.910 21.462 1.00 40.20 115 VAL M N 1
ATOM 10337 C CA . VAL E 1 115 ? 102.372 5.560 20.067 1.00 39.23 115 VAL M CA 1
ATOM 10338 C C . VAL E 1 115 ? 103.603 4.856 19.488 1.00 38.31 115 VAL M C 1
ATOM 10339 O O . VAL E 1 115 ? 104.721 5.286 19.714 1.00 38.38 115 VAL M O 1
ATOM 10343 N N . LEU E 1 116 ? 103.368 3.752 18.784 1.00 37.24 116 LEU M N 1
ATOM 10344 C CA . LEU E 1 116 ? 104.392 3.023 18.061 1.00 36.21 116 LEU M CA 1
ATOM 10345 C C . LEU E 1 116 ? 103.972 3.095 16.627 1.00 35.71 116 LEU M C 1
ATOM 10346 O O . LEU E 1 116 ? 102.936 2.542 16.237 1.00 35.38 116 LEU M O 1
ATOM 10351 N N . VAL E 1 117 ? 104.772 3.791 15.835 1.00 35.17 117 VAL M N 1
ATOM 10352 C CA . VAL E 1 117 ? 104.380 4.052 14.459 1.00 34.40 117 VAL M CA 1
ATOM 10353 C C . VAL E 1 117 ? 105.361 3.416 13.461 1.00 33.65 117 VAL M C 1
ATOM 10354 O O . VAL E 1 117 ? 106.496 3.148 13.811 1.00 33.91 117 VAL M O 1
ATOM 10358 N N . ASP E 1 118 ? 104.899 3.155 12.240 1.00 32.84 118 ASP M N 1
ATOM 10359 C CA . ASP E 1 118 ? 105.747 2.678 11.127 1.00 32.07 118 ASP M CA 1
ATOM 10360 C C . ASP E 1 118 ? 106.708 3.769 10.658 1.00 31.12 118 ASP M C 1
ATOM 10361 O O . ASP E 1 118 ? 106.467 4.958 10.885 1.00 32.42 118 ASP M O 1
ATOM 10366 N N . LYS E 1 119 ? 107.778 3.367 9.998 1.00 29.00 119 LYS M N 1
ATOM 10367 C CA . LYS E 1 119 ? 108.658 4.294 9.328 1.00 27.94 119 LYS M CA 1
ATOM 10368 C C . LYS E 1 119 ? 108.018 4.703 8.015 1.00 27.23 119 LYS M C 1
ATOM 10369 O O . LYS E 1 119 ? 107.419 3.880 7.351 1.00 26.70 119 LYS M O 1
ATOM 10375 N N . PRO E 1 120 ? 108.146 5.980 7.628 1.00 27.21 120 PRO M N 1
ATOM 10376 C CA . PRO E 1 120 ? 108.741 7.074 8.379 1.00 27.27 120 PRO M CA 1
ATOM 10377 C C . PRO E 1 120 ? 107.775 7.633 9.397 1.00 28.00 120 PRO M C 1
ATOM 10378 O O . PRO E 1 120 ? 106.560 7.654 9.164 1.00 27.85 120 PRO M O 1
ATOM 10382 N N . GLY E 1 121 ? 108.315 8.103 10.509 1.00 29.04 121 GLY M N 1
ATOM 10383 C CA . GLY E 1 121 ? 107.501 8.724 11.564 1.00 30.59 121 GLY M CA 1
ATOM 10384 C C . GLY E 1 121 ? 106.741 9.979 11.197 1.00 31.40 121 GLY M C 1
ATOM 10385 O O . GLY E 1 121 ? 105.673 10.215 11.727 1.00 31.95 121 GLY M O 1
ATOM 10394 N N . THR E 1 123 ? 107.057 13.364 7.749 1.00 33.45 123 THR M N 1
ATOM 10395 C CA . THR E 1 123 ? 107.513 13.546 6.371 1.00 33.07 123 THR M CA 1
ATOM 10396 C C . THR E 1 123 ? 107.982 14.965 6.030 1.00 33.57 123 THR M C 1
ATOM 10397 O O . THR E 1 123 ? 108.240 15.287 4.864 1.00 33.26 123 THR M O 1
ATOM 10401 N N . SER E 1 124 ? 108.108 15.805 7.057 1.00 34.34 124 SER M N 1
ATOM 10402 C CA . SER E 1 124 ? 108.589 17.182 6.922 1.00 34.29 124 SER M CA 1
ATOM 10403 C C . SER E 1 124 ? 109.091 17.675 8.262 1.00 34.96 124 SER M C 1
ATOM 10404 O O . SER E 1 124 ? 108.608 17.227 9.318 1.00 34.01 124 SER M O 1
ATOM 10407 N N . PHE E 1 125 ? 110.047 18.616 8.187 1.00 36.23 125 PHE M N 1
ATOM 10408 C CA . PHE E 1 125 ? 110.693 19.274 9.343 1.00 36.85 125 PHE M CA 1
ATOM 10409 C C . PHE E 1 125 ? 109.668 19.895 10.276 1.00 37.59 125 PHE M C 1
ATOM 10410 O O . PHE E 1 125 ? 109.782 19.812 11.515 1.00 37.52 125 PHE M O 1
ATOM 10418 N N . ASP E 1 126 ? 108.702 20.546 9.626 1.00 38.21 126 ASP M N 1
ATOM 10419 C CA . ASP E 1 126 ? 107.480 21.068 10.187 1.00 38.71 126 ASP M CA 1
ATOM 10420 C C . ASP E 1 126 ? 106.822 20.110 11.198 1.00 36.92 126 ASP M C 1
ATOM 10421 O O . ASP E 1 126 ? 106.732 20.433 12.383 1.00 36.46 126 ASP M O 1
ATOM 10426 N N . GLN E 1 127 ? 106.389 18.936 10.724 1.00 35.46 127 GLN M N 1
ATOM 10427 C CA . GLN E 1 127 ? 105.867 17.848 11.582 1.00 33.71 127 GLN M CA 1
ATOM 10428 C C . GLN E 1 127 ? 106.853 17.339 12.645 1.00 33.44 127 GLN M C 1
ATOM 10429 O O . GLN E 1 127 ? 106.444 17.114 13.793 1.00 33.55 127 GLN M O 1
ATOM 10435 N N . LEU E 1 128 ? 108.129 17.152 12.290 1.00 32.47 128 LEU M N 1
ATOM 10436 C CA . LEU E 1 128 ? 109.138 16.810 13.290 1.00 31.66 128 LEU M CA 1
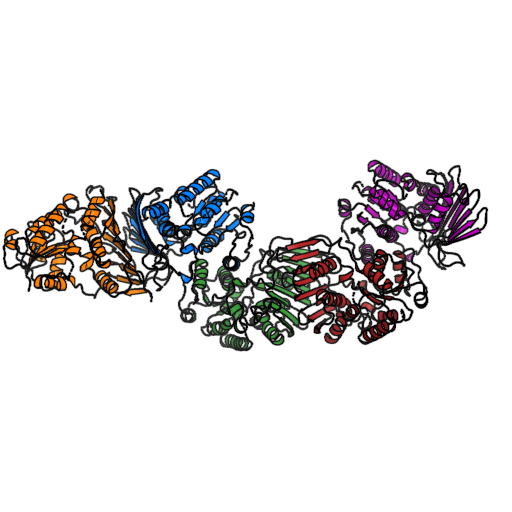ATOM 10437 C C . LEU E 1 128 ? 109.231 17.838 14.426 1.00 32.71 128 LEU M C 1
ATOM 10438 O O . LEU E 1 128 ? 109.322 17.462 15.596 1.00 32.94 128 LEU M O 1
ATOM 10443 N N . ALA E 1 129 ? 109.209 19.135 14.107 1.00 34.03 129 ALA M N 1
ATOM 10444 C CA . ALA E 1 129 ? 109.178 20.173 15.172 1.00 34.79 129 ALA M CA 1
ATOM 10445 C C . ALA E 1 129 ? 108.001 19.948 16.131 1.00 35.70 129 ALA M C 1
ATOM 10446 O O . ALA E 1 129 ? 108.236 19.754 17.342 1.00 36.02 129 ALA M O 1
ATOM 10448 N N . LYS E 1 130 ? 106.765 19.949 15.595 1.00 36.38 130 LYS M N 1
ATOM 10449 C CA . LYS E 1 130 ? 105.565 19.718 16.430 1.00 37.65 130 LYS M CA 1
ATOM 10450 C C . LYS E 1 130 ? 105.756 18.454 17.277 1.00 38.37 130 LYS M C 1
ATOM 10451 O O . LYS E 1 130 ? 105.746 18.554 18.498 1.00 38.97 130 LYS M O 1
ATOM 10453 N N . LEU E 1 131 ? 106.003 17.298 16.654 1.00 39.10 131 LEU M N 1
ATOM 10454 C CA . LEU E 1 131 ? 106.256 16.044 17.404 1.00 39.71 131 LEU M CA 1
ATOM 10455 C C . LEU E 1 131 ? 107.149 16.161 18.645 1.00 40.29 131 LEU M C 1
ATOM 10456 O O . LEU E 1 131 ? 106.777 15.725 19.714 1.00 40.91 131 LEU M O 1
ATOM 10461 N N . ARG E 1 132 ? 108.333 16.723 18.503 1.00 41.44 132 ARG M N 1
ATOM 10462 C CA . ARG E 1 132 ? 109.226 16.874 19.641 1.00 43.01 132 ARG M CA 1
ATOM 10463 C C . ARG E 1 132 ? 108.616 17.756 20.711 1.00 43.80 132 ARG M C 1
ATOM 10464 O O . ARG E 1 132 ? 108.634 17.396 21.882 1.00 43.72 132 ARG M O 1
ATOM 10472 N N . ARG E 1 133 ? 107.940 18.815 20.325 1.00 44.82 133 ARG M N 1
ATOM 10473 C CA . ARG E 1 133 ? 107.309 19.649 21.308 1.00 46.23 133 ARG M CA 1
ATOM 10474 C C . ARG E 1 133 ? 106.321 18.863 22.093 1.00 45.78 133 ARG M C 1
ATOM 10475 O O . ARG E 1 133 ? 106.352 18.864 23.287 1.00 46.02 133 ARG M O 1
ATOM 10483 N N . VAL E 1 134 ? 105.467 18.145 21.404 1.00 45.17 134 VAL M N 1
ATOM 10484 C CA . VAL E 1 134 ? 104.436 17.351 22.026 1.00 44.77 134 VAL M CA 1
ATOM 10485 C C . VAL E 1 134 ? 104.960 16.234 22.870 1.00 44.49 134 VAL M C 1
ATOM 10486 O O . VAL E 1 134 ? 104.412 15.942 23.876 1.00 44.39 134 VAL M O 1
ATOM 10490 N N . GLN E 1 135 ? 105.992 15.559 22.427 1.00 44.31 135 GLN M N 1
ATOM 10491 C CA . GLN E 1 135 ? 106.576 14.547 23.254 1.00 44.18 135 GLN M CA 1
ATOM 10492 C C . GLN E 1 135 ? 107.219 15.114 24.503 1.00 44.88 135 GLN M C 1
ATOM 10493 O O . GLN E 1 135 ? 106.992 14.616 25.575 1.00 44.49 135 GLN M O 1
ATOM 10499 N N . ALA E 1 136 ? 107.988 16.187 24.377 1.00 45.97 136 ALA M N 1
ATOM 10500 C CA . ALA E 1 136 ? 108.557 16.860 25.556 1.00 46.91 136 ALA M CA 1
ATOM 10501 C C . ALA E 1 136 ? 107.464 17.403 26.500 1.00 47.46 136 ALA M C 1
ATOM 10502 O O . ALA E 1 136 ? 107.497 17.151 27.709 1.00 47.14 136 ALA M O 1
ATOM 10504 N N . GLU E 1 137 ? 106.490 18.113 25.936 1.00 47.89 137 GLU M N 1
ATOM 10505 C CA . GLU E 1 137 ? 105.348 18.584 26.710 1.00 49.19 137 GLU M CA 1
ATOM 10506 C C . GLU E 1 137 ? 104.639 17.499 27.504 1.00 48.90 137 GLU M C 1
ATOM 10507 O O . GLU E 1 137 ? 104.188 17.762 28.611 1.00 50.05 137 GLU M O 1
ATOM 10513 N N . THR E 1 138 ? 104.490 16.300 26.939 1.00 48.15 138 THR M N 1
ATOM 10514 C CA . THR E 1 138 ? 103.538 15.325 27.498 1.00 46.72 138 THR M CA 1
ATOM 10515 C C . THR E 1 138 ? 104.176 14.056 28.030 1.00 46.12 138 THR M C 1
ATOM 10516 O O . THR E 1 138 ? 103.469 13.169 28.551 1.00 46.05 138 THR M O 1
ATOM 10520 N N . GLY E 1 139 ? 105.507 13.990 27.908 1.00 45.27 139 GLY M N 1
ATOM 10521 C CA . GLY E 1 139 ? 106.308 12.847 28.358 1.00 43.64 139 GLY M CA 1
ATOM 10522 C C . GLY E 1 139 ? 105.755 11.494 27.947 1.00 42.44 139 GLY M C 1
ATOM 10523 O O . GLY E 1 139 ? 105.900 10.512 28.682 1.00 42.49 139 GLY M O 1
ATOM 10524 N N . ARG E 1 140 ? 105.097 11.462 26.789 1.00 41.04 140 ARG M N 1
ATOM 10525 C CA . ARG E 1 140 ? 104.659 10.227 26.167 1.00 40.30 140 ARG M CA 1
ATOM 10526 C C . ARG E 1 140 ? 105.769 9.682 25.281 1.00 39.88 140 ARG M C 1
ATOM 10527 O O . ARG E 1 140 ? 106.640 10.434 24.826 1.00 39.86 140 ARG M O 1
ATOM 10535 N N . ILE E 1 141 ? 105.741 8.374 25.046 1.00 39.04 141 ILE M N 1
ATOM 10536 C CA . ILE E 1 141 ? 106.725 7.723 24.197 1.00 37.95 141 ILE M CA 1
ATOM 10537 C C . ILE E 1 141 ? 106.269 7.805 22.756 1.00 37.83 141 ILE M C 1
ATOM 10538 O O . ILE E 1 141 ? 105.097 7.505 22.425 1.00 37.81 141 ILE M O 1
ATOM 10543 N N . PHE E 1 142 ? 107.197 8.217 21.900 1.00 36.79 142 PHE M N 1
ATOM 10544 C CA . PHE E 1 142 ? 106.939 8.274 20.486 1.00 35.92 142 PHE M CA 1
ATOM 10545 C C . PHE E 1 142 ? 108.004 7.460 19.797 1.00 35.32 142 PHE M C 1
ATOM 10546 O O . PHE E 1 142 ? 109.138 7.932 19.657 1.00 36.49 142 PHE M O 1
ATOM 10554 N N . SER E 1 143 ? 107.657 6.243 19.375 1.00 33.34 143 SER M N 1
ATOM 10555 C CA . SER E 1 143 ? 108.627 5.332 18.806 1.00 31.12 143 SER M CA 1
ATOM 10556 C C . SER E 1 143 ? 108.322 4.957 17.363 1.00 29.91 143 SER M C 1
ATOM 10557 O O . SER E 1 143 ? 107.157 4.737 16.975 1.00 29.72 143 SER M O 1
ATOM 10560 N N . ILE E 1 144 ? 109.375 4.858 16.567 1.00 27.79 144 ILE M N 1
ATOM 10561 C CA . ILE E 1 144 ? 109.217 4.389 15.208 1.00 26.71 144 ILE M CA 1
ATOM 10562 C C . ILE E 1 144 ? 109.703 2.940 15.091 1.00 26.54 144 ILE M C 1
ATOM 10563 O O . ILE E 1 144 ? 110.745 2.591 15.621 1.00 27.04 144 ILE M O 1
ATOM 10568 N N . LEU E 1 145 ? 108.945 2.088 14.420 1.00 25.72 145 LEU M N 1
ATOM 10569 C CA . LEU E 1 145 ? 109.381 0.728 14.226 1.00 25.43 145 LEU M CA 1
ATOM 10570 C C . LEU E 1 145 ? 110.290 0.562 13.015 1.00 25.60 145 LEU M C 1
ATOM 10571 O O . LEU E 1 145 ? 109.826 0.202 11.935 1.00 25.77 145 LEU M O 1
ATOM 10576 N N . TYR E 1 146 ? 111.581 0.807 13.210 1.00 25.32 146 TYR M N 1
ATOM 10577 C CA . TYR E 1 146 ? 112.569 0.702 12.150 1.00 24.91 146 TYR M CA 1
ATOM 10578 C C . TYR E 1 146 ? 112.863 -0.771 11.965 1.00 25.73 146 TYR M C 1
ATOM 10579 O O . TYR E 1 146 ? 113.748 -1.315 12.627 1.00 25.53 146 TYR M O 1
ATOM 10588 N N . SER E 1 147 ? 112.138 -1.424 11.063 1.00 26.31 147 SER M N 1
ATOM 10589 C CA . SER E 1 147 ? 112.076 -2.884 11.139 1.00 27.67 147 SER M CA 1
ATOM 10590 C C . SER E 1 147 ? 113.328 -3.596 10.670 1.00 28.46 147 SER M C 1
ATOM 10591 O O . SER E 1 147 ? 113.659 -4.674 11.160 1.00 28.72 147 SER M O 1
ATOM 10594 N N . GLU E 1 148 ? 114.037 -2.977 9.739 1.00 29.34 148 GLU M N 1
ATOM 10595 C CA . GLU E 1 148 ? 115.262 -3.538 9.260 1.00 30.04 148 GLU M CA 1
ATOM 10596 C C . GLU E 1 148 ? 116.311 -3.596 10.346 1.00 29.72 148 GLU M C 1
ATOM 10597 O O . GLU E 1 148 ? 117.221 -4.402 10.249 1.00 30.59 148 GLU M O 1
ATOM 10603 N N . HIS E 1 149 ? 116.204 -2.766 11.378 1.00 28.91 149 HIS M N 1
ATOM 10604 C CA . HIS E 1 149 ? 116.928 -3.058 12.630 1.00 28.39 149 HIS M CA 1
ATOM 10605 C C . HIS E 1 149 ? 116.172 -3.967 13.659 1.00 28.42 149 HIS M C 1
ATOM 10606 O O . HIS E 1 149 ? 116.605 -5.073 13.951 1.00 28.79 149 HIS M O 1
ATOM 10613 N N . PHE E 1 150 ? 115.042 -3.531 14.186 1.00 27.99 150 PHE M N 1
ATOM 10614 C CA . PHE E 1 150 ? 114.452 -4.209 15.335 1.00 27.18 150 PHE M CA 1
ATOM 10615 C C . PHE E 1 150 ? 113.829 -5.586 15.072 1.00 26.88 150 PHE M C 1
ATOM 10616 O O . PHE E 1 150 ? 113.566 -6.362 16.022 1.00 26.59 150 PHE M O 1
ATOM 10624 N N . GLU E 1 151 ? 113.601 -5.887 13.796 1.00 26.06 151 GLU M N 1
ATOM 10625 C CA . GLU E 1 151 ? 112.925 -7.113 13.407 1.00 25.50 151 GLU M CA 1
ATOM 10626 C C . GLU E 1 151 ? 113.875 -7.912 12.532 1.00 25.61 151 GLU M C 1
ATOM 10627 O O . GLU E 1 151 ? 113.445 -8.750 11.760 1.00 25.70 151 GLU M O 1
ATOM 10629 N N . SER E 1 152 ? 115.180 -7.634 12.670 1.00 25.99 152 SER M N 1
ATOM 10630 C CA . SER E 1 152 ? 116.274 -8.369 11.974 1.00 25.64 152 SER M CA 1
ATOM 10631 C C . SER E 1 152 ? 117.310 -8.953 12.938 1.00 25.36 152 SER M C 1
ATOM 10632 O O . SER E 1 152 ? 118.174 -8.219 13.434 1.00 25.56 152 SER M O 1
ATOM 10635 N N . PRO E 1 153 ? 117.239 -10.275 13.194 1.00 24.69 153 PRO M N 1
ATOM 10636 C CA . PRO E 1 153 ? 118.105 -10.818 14.207 1.00 24.18 153 PRO M CA 1
ATOM 10637 C C . PRO E 1 153 ? 119.586 -10.720 13.872 1.00 24.04 153 PRO M C 1
ATOM 10638 O O . PRO E 1 153 ? 120.384 -10.615 14.806 1.00 23.87 153 PRO M O 1
ATOM 10642 N N . ALA E 1 154 ? 119.960 -10.736 12.583 1.00 23.81 154 ALA M N 1
ATOM 10643 C CA . ALA E 1 154 ? 121.396 -10.629 12.203 1.00 23.74 154 ALA M CA 1
ATOM 10644 C C . ALA E 1 154 ? 121.921 -9.299 12.650 1.00 24.29 154 ALA M C 1
ATOM 10645 O O . ALA E 1 154 ? 123.063 -9.159 13.072 1.00 23.73 154 ALA M O 1
ATOM 10647 N N . THR E 1 155 ? 121.070 -8.301 12.565 1.00 25.38 155 THR M N 1
ATOM 10648 C CA . THR E 1 155 ? 121.579 -7.006 12.835 1.00 26.92 155 THR M CA 1
ATOM 10649 C C . THR E 1 155 ? 121.639 -6.740 14.336 1.00 27.71 155 THR M C 1
ATOM 10650 O O . THR E 1 155 ? 122.529 -6.012 14.789 1.00 28.38 155 THR M O 1
ATOM 10654 N N . VAL E 1 156 ? 120.763 -7.407 15.094 1.00 28.36 156 VAL M N 1
ATOM 10655 C CA . VAL E 1 156 ? 120.750 -7.317 16.563 1.00 28.51 156 VAL M CA 1
ATOM 10656 C C . VAL E 1 156 ? 121.981 -8.056 17.079 1.00 29.03 156 VAL M C 1
ATOM 10657 O O . VAL E 1 156 ? 122.692 -7.500 17.917 1.00 29.67 156 VAL M O 1
ATOM 10661 N N . LYS E 1 157 ? 122.284 -9.256 16.554 1.00 29.21 157 LYS M N 1
ATOM 10662 C CA . LYS E 1 157 ? 123.578 -9.931 16.922 1.00 29.70 157 LYS M CA 1
ATOM 10663 C C . LYS E 1 157 ? 124.754 -8.972 16.661 1.00 29.59 157 LYS M C 1
ATOM 10664 O O . LYS E 1 157 ? 125.652 -8.823 17.519 1.00 29.51 157 LYS M O 1
ATOM 10666 N N . ALA E 1 158 ? 124.701 -8.286 15.516 1.00 29.08 158 ALA M N 1
ATOM 10667 C CA . ALA E 1 158 ? 125.754 -7.361 15.148 1.00 28.87 158 ALA M CA 1
ATOM 10668 C C . ALA E 1 158 ? 125.925 -6.256 16.193 1.00 29.02 158 ALA M C 1
ATOM 10669 O O . ALA E 1 158 ? 127.054 -6.012 16.657 1.00 28.45 158 ALA M O 1
ATOM 10671 N N . GLY E 1 159 ? 124.824 -5.610 16.576 1.00 29.19 159 GLY M N 1
ATOM 10672 C CA . GLY E 1 159 ? 124.829 -4.731 17.740 1.00 30.21 159 GLY M CA 1
ATOM 10673 C C . GLY E 1 159 ? 125.560 -5.314 18.961 1.00 31.36 159 GLY M C 1
ATOM 10674 O O . GLY E 1 159 ? 126.404 -4.616 19.575 1.00 31.11 159 GLY M O 1
ATOM 10675 N N . GLU E 1 160 ? 125.258 -6.581 19.307 1.00 31.64 160 GLU M N 1
ATOM 10676 C CA . GLU E 1 160 ? 125.801 -7.206 20.531 1.00 32.47 160 GLU M CA 1
ATOM 10677 C C . GLU E 1 160 ? 127.276 -7.501 20.363 1.00 32.24 160 GLU M C 1
ATOM 10678 O O . GLU E 1 160 ? 128.055 -7.315 21.306 1.00 33.22 160 GLU M O 1
ATOM 10684 N N . LEU E 1 161 ? 127.661 -7.987 19.179 1.00 31.42 161 LEU M N 1
ATOM 10685 C CA . LEU E 1 161 ? 129.074 -8.163 18.848 1.00 29.98 161 LEU M CA 1
ATOM 10686 C C . LEU E 1 161 ? 129.830 -6.850 18.929 1.00 29.86 161 LEU M C 1
ATOM 10687 O O . LEU E 1 161 ? 130.840 -6.783 19.599 1.00 29.98 161 LEU M O 1
ATOM 10692 N N . VAL E 1 162 ? 129.330 -5.797 18.291 1.00 29.55 162 VAL M N 1
ATOM 10693 C CA . VAL E 1 162 ? 130.038 -4.520 18.311 1.00 29.29 162 VAL M CA 1
ATOM 10694 C C . VAL E 1 162 ? 130.154 -3.958 19.723 1.00 30.51 162 VAL M C 1
ATOM 10695 O O . VAL E 1 162 ? 131.226 -3.460 20.119 1.00 30.87 162 VAL M O 1
ATOM 10699 N N . ALA E 1 163 ? 129.066 -4.057 20.490 1.00 31.30 163 ALA M N 1
ATOM 10700 C CA . ALA E 1 163 ? 129.054 -3.558 21.868 1.00 31.51 163 ALA M CA 1
ATOM 10701 C C . ALA E 1 163 ? 130.121 -4.255 22.737 1.00 32.03 163 ALA M C 1
ATOM 10702 O O . ALA E 1 163 ? 130.814 -3.606 23.501 1.00 31.91 163 ALA M O 1
ATOM 10704 N N . ALA E 1 164 ? 130.262 -5.570 22.592 1.00 32.76 164 ALA M N 1
ATOM 10705 C CA . ALA E 1 164 ? 131.272 -6.328 23.326 1.00 33.62 164 ALA M CA 1
ATOM 10706 C C . ALA E 1 164 ? 132.685 -6.039 22.782 1.00 34.16 164 ALA M C 1
ATOM 10707 O O . ALA E 1 164 ? 133.685 -6.500 23.341 1.00 34.99 164 ALA M O 1
ATOM 10709 N N . GLY E 1 165 ? 132.761 -5.275 21.695 1.00 33.97 165 GLY M N 1
ATOM 10710 C CA . GLY E 1 165 ? 134.040 -4.834 21.155 1.00 34.04 165 GLY M CA 1
ATOM 10711 C C . GLY E 1 165 ? 134.742 -5.856 20.282 1.00 33.90 165 GLY M C 1
ATOM 10712 O O . GLY E 1 165 ? 135.960 -5.927 20.281 1.00 34.02 165 GLY M O 1
ATOM 10713 N N . ALA E 1 166 ? 133.971 -6.626 19.517 1.00 33.55 166 ALA M N 1
ATOM 10714 C CA . ALA E 1 166 ? 134.503 -7.666 18.642 1.00 32.43 166 ALA M CA 1
ATOM 10715 C C . ALA E 1 166 ? 135.248 -7.136 17.441 1.00 32.10 166 ALA M C 1
ATOM 10716 O O . ALA E 1 166 ? 135.963 -7.896 16.797 1.00 32.93 166 ALA M O 1
ATOM 10718 N N . ILE E 1 167 ? 135.092 -5.853 17.126 1.00 31.41 167 ILE M N 1
ATOM 10719 C CA . ILE E 1 167 ? 135.755 -5.283 15.957 1.00 30.04 167 ILE M CA 1
ATOM 10720 C C . ILE E 1 167 ? 136.467 -3.944 16.264 1.00 30.35 167 ILE M C 1
ATOM 10721 O O . ILE E 1 167 ? 136.946 -3.260 15.358 1.00 30.40 167 ILE M O 1
ATOM 10726 N N . GLY E 1 168 ? 136.540 -3.580 17.548 1.00 30.57 168 GLY M N 1
ATOM 10727 C CA . GLY E 1 168 ? 137.272 -2.398 18.007 1.00 29.91 168 GLY M CA 1
ATOM 10728 C C . GLY E 1 168 ? 136.401 -1.185 17.836 1.00 30.21 168 GLY M C 1
ATOM 10729 O O . GLY E 1 168 ? 135.197 -1.298 17.876 1.00 30.71 168 GLY M O 1
ATOM 10730 N N . GLU E 1 169 ? 136.979 -0.020 17.623 1.00 30.22 169 GLU M N 1
ATOM 10731 C CA . GLU E 1 169 ? 136.149 1.137 17.346 1.00 30.77 169 GLU M CA 1
ATOM 10732 C C . GLU E 1 169 ? 135.492 1.105 15.958 1.00 29.61 169 GLU M C 1
ATOM 10733 O O . GLU E 1 169 ? 136.079 0.663 14.985 1.00 29.23 169 GLU M O 1
ATOM 10739 N N . VAL E 1 170 ? 134.254 1.587 15.895 1.00 29.16 170 VAL M N 1
ATOM 10740 C CA . VAL E 1 170 ? 133.504 1.748 14.640 1.00 28.02 170 VAL M CA 1
ATOM 10741 C C . VAL E 1 170 ? 134.080 2.922 13.857 1.00 27.09 170 VAL M C 1
ATOM 10742 O O . VAL E 1 170 ? 134.194 4.052 14.365 1.00 27.31 170 VAL M O 1
ATOM 10746 N N . VAL E 1 171 ? 134.456 2.625 12.627 1.00 25.28 171 VAL M N 1
ATOM 10747 C CA . VAL E 1 171 ? 135.141 3.559 11.771 1.00 24.26 171 VAL M CA 1
ATOM 10748 C C . VAL E 1 171 ? 134.166 3.897 10.639 1.00 24.43 171 VAL M C 1
ATOM 10749 O O . VAL E 1 171 ? 133.951 5.064 10.303 1.00 24.12 171 VAL M O 1
ATOM 10753 N N . HIS E 1 172 ? 133.592 2.871 10.008 1.00 23.99 172 HIS M N 1
ATOM 10754 C CA . HIS E 1 172 ? 132.776 3.147 8.865 1.00 22.61 172 HIS M CA 1
ATOM 10755 C C . HIS E 1 172 ? 131.605 2.215 8.801 1.00 22.27 172 HIS M C 1
ATOM 10756 O O . HIS E 1 172 ? 131.705 1.110 9.269 1.00 22.66 172 HIS M O 1
ATOM 10763 N N . ILE E 1 173 ? 130.485 2.680 8.248 1.00 22.06 173 ILE M N 1
ATOM 10764 C CA . ILE E 1 173 ? 129.271 1.873 8.110 1.00 21.48 173 ILE M CA 1
ATOM 10765 C C . ILE E 1 173 ? 128.600 2.065 6.753 1.00 21.20 173 ILE M C 1
ATOM 10766 O O . ILE E 1 173 ? 128.339 3.188 6.330 1.00 22.49 173 ILE M O 1
ATOM 10771 N N . VAL E 1 174 ? 128.305 0.964 6.086 1.00 20.18 174 VAL M N 1
ATOM 10772 C CA . VAL E 1 174 ? 127.773 1.000 4.752 1.00 19.44 174 VAL M CA 1
ATOM 10773 C C . VAL E 1 174 ? 126.435 0.352 4.767 1.00 19.13 174 VAL M C 1
ATOM 10774 O O . VAL E 1 174 ? 126.324 -0.828 5.019 1.00 19.13 174 VAL M O 1
ATOM 10778 N N . GLY E 1 175 ? 125.415 1.137 4.484 1.00 19.22 175 GLY M N 1
ATOM 10779 C CA . GLY E 1 175 ? 124.045 0.662 4.492 1.00 19.83 175 GLY M CA 1
ATOM 10780 C C . GLY E 1 175 ? 123.528 0.560 3.075 1.00 20.15 175 GLY M C 1
ATOM 10781 O O . GLY E 1 175 ? 123.491 1.555 2.335 1.00 20.54 175 GLY M O 1
ATOM 10782 N N . LEU E 1 176 ? 123.118 -0.639 2.700 1.00 19.94 176 LEU M N 1
ATOM 10783 C CA . LEU E 1 176 ? 122.760 -0.912 1.342 1.00 20.78 176 LEU M CA 1
ATOM 10784 C C . LEU E 1 176 ? 121.385 -1.546 1.353 1.00 21.77 176 LEU M C 1
ATOM 10785 O O . LEU E 1 176 ? 121.243 -2.730 1.761 1.00 22.51 176 LEU M O 1
ATOM 10790 N N . GLY E 1 177 ? 120.366 -0.756 0.962 1.00 21.61 177 GLY M N 1
ATOM 10791 C CA . GLY E 1 177 ? 118.954 -1.154 1.093 1.00 20.54 177 GLY M CA 1
ATOM 10792 C C . GLY E 1 177 ? 118.075 -1.149 -0.146 1.00 20.31 177 GLY M C 1
ATOM 10793 O O . GLY E 1 177 ? 117.281 -0.232 -0.317 1.00 19.91 177 GLY M O 1
ATOM 10794 N N . PRO E 1 178 ? 118.179 -2.193 -1.009 1.00 20.57 178 PRO M N 1
ATOM 10795 C CA . PRO E 1 178 ? 117.319 -2.368 -2.186 1.00 21.12 178 PRO M CA 1
ATOM 10796 C C . PRO E 1 178 ? 115.959 -2.935 -1.810 1.00 22.30 178 PRO M C 1
ATOM 10797 O O . PRO E 1 178 ? 115.873 -3.693 -0.858 1.00 23.05 178 PRO M O 1
ATOM 10801 N N . HIS E 1 179 ? 114.900 -2.531 -2.511 1.00 23.89 179 HIS M N 1
ATOM 10802 C CA . HIS E 1 179 ? 113.538 -3.040 -2.256 1.00 24.96 179 HIS M CA 1
ATOM 10803 C C . HIS E 1 179 ? 112.887 -3.405 -3.575 1.00 26.07 179 HIS M C 1
ATOM 10804 O O . HIS E 1 179 ? 113.335 -2.946 -4.642 1.00 26.18 179 HIS M O 1
ATOM 10811 N N . ARG E 1 180 ? 111.818 -4.213 -3.501 1.00 27.05 180 ARG M N 1
ATOM 10812 C CA . ARG E 1 180 ? 111.035 -4.555 -4.682 1.00 27.23 180 ARG M CA 1
ATOM 10813 C C . ARG E 1 180 ? 109.853 -3.599 -4.828 1.00 27.26 180 ARG M C 1
ATOM 10814 O O . ARG E 1 180 ? 109.077 -3.456 -3.898 1.00 26.53 180 ARG M O 1
ATOM 10822 N N . LEU E 1 181 ? 109.740 -2.954 -5.997 1.00 28.13 181 LEU M N 1
ATOM 10823 C CA . LEU E 1 181 ? 108.679 -1.968 -6.262 1.00 28.17 181 LEU M CA 1
ATOM 10824 C C . LEU E 1 181 ? 107.270 -2.557 -6.254 1.00 29.02 181 LEU M C 1
ATOM 10825 O O . LEU E 1 181 ? 106.382 -1.926 -5.654 1.00 28.55 181 LEU M O 1
ATOM 10830 N N . ARG E 1 182 ? 107.053 -3.733 -6.884 1.00 30.14 182 ARG M N 1
ATOM 10831 C CA . ARG E 1 182 ? 105.728 -4.423 -6.809 1.00 31.18 182 ARG M CA 1
ATOM 10832 C C . ARG E 1 182 ? 104.648 -3.436 -7.176 1.00 32.16 182 ARG M C 1
ATOM 10833 O O . ARG E 1 182 ? 103.672 -3.247 -6.438 1.00 33.01 182 ARG M O 1
ATOM 10841 N N . ARG E 1 183 ? 104.860 -2.757 -8.279 1.00 33.14 183 ARG M N 1
ATOM 10842 C CA . ARG E 1 183 ? 104.145 -1.542 -8.629 1.00 33.92 183 ARG M CA 1
ATOM 10843 C C . ARG E 1 183 ? 102.604 -1.688 -8.737 1.00 33.86 183 ARG M C 1
ATOM 10844 O O . ARG E 1 183 ? 101.860 -0.807 -8.266 1.00 34.15 183 ARG M O 1
ATOM 10852 N N . GLU E 1 184 ? 102.135 -2.765 -9.385 1.00 32.90 184 GLU M N 1
ATOM 10853 C CA . GLU E 1 184 ? 100.701 -3.013 -9.487 1.00 32.08 184 GLU M CA 1
ATOM 10854 C C . GLU E 1 184 ? 100.045 -3.121 -8.074 1.00 31.66 184 GLU M C 1
ATOM 10855 O O . GLU E 1 184 ? 98.954 -2.616 -7.871 1.00 32.03 184 GLU M O 1
ATOM 10857 N N . THR E 1 185 ? 100.744 -3.723 -7.101 1.00 31.00 185 THR M N 1
ATOM 10858 C CA . THR E 1 185 ? 100.351 -3.770 -5.659 1.00 29.60 185 THR M CA 1
ATOM 10859 C C . THR E 1 185 ? 100.147 -2.410 -4.931 1.00 28.84 185 THR M C 1
ATOM 10860 O O . THR E 1 185 ? 99.473 -2.346 -3.920 1.00 28.72 185 THR M O 1
ATOM 10862 N N . ARG E 1 186 ? 100.732 -1.329 -5.420 1.00 28.70 186 ARG M N 1
ATOM 10863 C CA . ARG E 1 186 ? 100.843 -0.086 -4.622 1.00 28.48 186 ARG M CA 1
ATOM 10864 C C . ARG E 1 186 ? 99.577 0.736 -4.570 1.00 28.94 186 ARG M C 1
ATOM 10865 O O . ARG E 1 186 ? 98.816 0.782 -5.513 1.00 28.95 186 ARG M O 1
ATOM 10873 N N . PRO E 1 187 ? 99.361 1.420 -3.471 1.00 29.62 187 PRO M N 1
ATOM 10874 C CA . PRO E 1 187 ? 98.256 2.346 -3.335 1.00 30.65 187 PRO M CA 1
ATOM 10875 C C . PRO E 1 187 ? 98.591 3.675 -4.009 1.00 31.87 187 PRO M C 1
ATOM 10876 O O . PRO E 1 187 ? 99.767 4.007 -4.160 1.00 32.29 187 PRO M O 1
ATOM 10880 N N . ASP E 1 188 ? 97.571 4.439 -4.387 1.00 33.09 188 ASP M N 1
ATOM 10881 C CA . ASP E 1 188 ? 97.791 5.720 -5.068 1.00 33.98 188 ASP M CA 1
ATOM 10882 C C . ASP E 1 188 ? 98.814 6.547 -4.298 1.00 33.06 188 ASP M C 1
ATOM 10883 O O . ASP E 1 188 ? 99.822 6.940 -4.866 1.00 33.76 188 ASP M O 1
ATOM 10888 N N . TRP E 1 189 ? 98.608 6.745 -3.002 1.00 31.78 189 TRP M N 1
ATOM 10889 C CA . TRP E 1 189 ? 99.464 7.666 -2.239 1.00 30.83 189 TRP M CA 1
ATOM 10890 C C . TRP E 1 189 ? 100.969 7.306 -2.225 1.00 29.84 189 TRP M C 1
ATOM 10891 O O . TRP E 1 189 ? 101.831 8.110 -1.844 1.00 29.39 189 TRP M O 1
ATOM 10902 N N . PHE E 1 190 ? 101.272 6.091 -2.653 1.00 28.66 190 PHE M N 1
ATOM 10903 C CA . PHE E 1 190 ? 102.645 5.631 -2.739 1.00 27.54 190 PHE M CA 1
ATOM 10904 C C . PHE E 1 190 ? 103.371 6.458 -3.775 1.00 27.03 190 PHE M C 1
ATOM 10905 O O . PHE E 1 190 ? 104.583 6.587 -3.738 1.00 27.87 190 PHE M O 1
ATOM 10913 N N . PHE E 1 191 ? 102.613 7.053 -4.680 1.00 25.88 191 PHE M N 1
ATOM 10914 C CA . PHE E 1 191 ? 103.186 7.693 -5.831 1.00 24.61 191 PHE M CA 1
ATOM 10915 C C . PHE E 1 191 ? 103.221 9.208 -5.781 1.00 24.51 191 PHE M C 1
ATOM 10916 O O . PHE E 1 191 ? 103.707 9.841 -6.723 1.00 24.37 191 PHE M O 1
ATOM 10924 N N . ARG E 1 192 ? 102.704 9.779 -4.701 1.00 24.52 192 ARG M N 1
ATOM 10925 C CA . ARG E 1 192 ? 102.530 11.221 -4.595 1.00 24.88 192 ARG M CA 1
ATOM 10926 C C . ARG E 1 192 ? 103.487 11.774 -3.501 1.00 25.04 192 ARG M C 1
ATOM 10927 O O . ARG E 1 192 ? 103.373 11.468 -2.318 1.00 25.18 192 ARG M O 1
ATOM 10929 N N . ARG E 1 193 ? 104.457 12.566 -3.936 1.00 25.70 193 ARG M N 1
ATOM 10930 C CA . ARG E 1 193 ? 105.553 13.055 -3.088 1.00 25.91 193 ARG M CA 1
ATOM 10931 C C . ARG E 1 193 ? 105.142 13.624 -1.721 1.00 27.16 193 ARG M C 1
ATOM 10932 O O . ARG E 1 193 ? 105.812 13.367 -0.711 1.00 27.46 193 ARG M O 1
ATOM 10940 N N . ALA E 1 194 ? 104.066 14.414 -1.675 1.00 28.21 194 ALA M N 1
ATOM 10941 C CA . ALA E 1 194 ? 103.642 14.987 -0.394 1.00 28.28 194 ALA M CA 1
ATOM 10942 C C . ALA E 1 194 ? 103.137 13.882 0.523 1.00 28.86 194 ALA M C 1
ATOM 10943 O O . ALA E 1 194 ? 103.209 14.012 1.740 1.00 29.42 194 ALA M O 1
ATOM 10945 N N . ASP E 1 195 ? 102.642 12.787 -0.050 1.00 29.48 195 ASP M N 1
ATOM 10946 C CA . ASP E 1 195 ? 102.140 11.678 0.770 1.00 29.80 195 ASP M CA 1
ATOM 10947 C C . ASP E 1 195 ? 103.255 10.760 1.288 1.00 29.66 195 ASP M C 1
ATOM 10948 O O . ASP E 1 195 ? 103.224 10.320 2.460 1.00 29.37 195 ASP M O 1
ATOM 10953 N N . TYR E 1 196 ? 104.247 10.456 0.450 1.00 29.42 196 TYR M N 1
ATOM 10954 C CA . TYR E 1 196 ? 105.209 9.454 0.907 1.00 29.26 196 TYR M CA 1
ATOM 10955 C C . TYR E 1 196 ? 106.483 10.022 1.474 1.00 28.32 196 TYR M C 1
ATOM 10956 O O . TYR E 1 196 ? 107.138 9.355 2.269 1.00 29.97 196 TYR M O 1
ATOM 10965 N N . GLY E 1 197 ? 106.843 11.230 1.093 1.00 26.65 197 GLY M N 1
ATOM 10966 C CA . GLY E 1 197 ? 107.975 11.892 1.731 1.00 24.86 197 GLY M CA 1
ATOM 10967 C C . GLY E 1 197 ? 109.343 11.890 1.054 1.00 23.70 197 GLY M C 1
ATOM 10968 O O . GLY E 1 197 ? 110.285 12.474 1.608 1.00 23.87 197 GLY M O 1
ATOM 10969 N N . GLY E 1 198 ? 109.455 11.274 -0.129 1.00 22.36 198 GLY M N 1
ATOM 10970 C CA . GLY E 1 198 ? 110.750 11.060 -0.784 1.00 21.05 198 GLY M CA 1
ATOM 10971 C C . GLY E 1 198 ? 111.439 9.755 -0.377 1.00 20.41 198 GLY M C 1
ATOM 10972 O O . GLY E 1 198 ? 111.295 9.299 0.745 1.00 20.38 198 GLY M O 1
ATOM 10973 N N . ILE E 1 199 ? 112.216 9.164 -1.279 1.00 19.81 199 ILE M N 1
ATOM 10974 C CA . ILE E 1 199 ? 112.951 7.933 -0.993 1.00 19.30 199 ILE M CA 1
ATOM 10975 C C . ILE E 1 199 ? 113.847 7.980 0.243 1.00 19.92 199 ILE M C 1
ATOM 10976 O O . ILE E 1 199 ? 113.937 7.004 0.994 1.00 20.00 199 ILE M O 1
ATOM 10981 N N . LEU E 1 200 ? 114.509 9.098 0.487 1.00 20.31 200 LEU M N 1
ATOM 10982 C CA . LEU E 1 200 ? 115.399 9.118 1.646 1.00 21.38 200 LEU M CA 1
ATOM 10983 C C . LEU E 1 200 ? 114.591 9.190 2.934 1.00 22.09 200 LEU M C 1
ATOM 10984 O O . LEU E 1 200 ? 114.949 8.549 3.939 1.00 22.57 200 LEU M O 1
ATOM 10989 N N . THR E 1 201 ? 113.547 9.986 2.928 1.00 22.35 201 THR M N 1
ATOM 10990 C CA . THR E 1 201 ? 112.706 10.090 4.078 1.00 22.62 201 THR M CA 1
ATOM 10991 C C . THR E 1 201 ? 111.989 8.797 4.308 1.00 22.50 201 THR M C 1
ATOM 10992 O O . THR E 1 201 ? 111.967 8.272 5.376 1.00 21.43 201 THR M O 1
ATOM 10996 N N . ASP E 1 202 ? 111.377 8.283 3.276 1.00 23.17 202 ASP M N 1
ATOM 10997 C CA . ASP E 1 202 ? 110.728 7.024 3.385 1.00 24.58 202 ASP M CA 1
ATOM 10998 C C . ASP E 1 202 ? 111.503 5.759 3.639 1.00 25.14 202 ASP M C 1
ATOM 10999 O O . ASP E 1 202 ? 111.159 5.054 4.518 1.00 25.29 202 ASP M O 1
ATOM 11004 N N . ILE E 1 203 ? 112.601 5.507 2.945 1.00 25.22 203 ILE M N 1
ATOM 11005 C CA . ILE E 1 203 ? 113.335 4.272 3.172 1.00 25.18 203 ILE M CA 1
ATOM 11006 C C . ILE E 1 203 ? 114.759 4.339 3.660 1.00 25.23 203 ILE M C 1
ATOM 11007 O O . ILE E 1 203 ? 115.341 3.355 3.930 1.00 25.83 203 ILE M O 1
ATOM 11012 N N . ALA E 1 204 ? 115.318 5.508 3.768 1.00 26.17 204 ALA M N 1
ATOM 11013 C CA . ALA E 1 204 ? 116.641 5.640 4.307 1.00 26.49 204 ALA M CA 1
ATOM 11014 C C . ALA E 1 204 ? 116.512 5.876 5.779 1.00 26.40 204 ALA M C 1
ATOM 11015 O O . ALA E 1 204 ? 117.472 5.964 6.466 1.00 26.85 204 ALA M O 1
ATOM 11017 N N . SER E 1 205 ? 115.293 5.955 6.255 1.00 26.07 205 SER M N 1
ATOM 11018 C CA . SER E 1 205 ? 115.048 6.137 7.652 1.00 26.39 205 SER M CA 1
ATOM 11019 C C . SER E 1 205 ? 115.605 4.981 8.447 1.00 27.03 205 SER M C 1
ATOM 11020 O O . SER E 1 205 ? 116.180 5.186 9.487 1.00 26.93 205 SER M O 1
ATOM 11023 N N . HIS E 1 206 ? 115.430 3.766 7.943 1.00 27.25 206 HIS M N 1
ATOM 11024 C CA . HIS E 1 206 ? 116.010 2.565 8.514 1.00 27.24 206 HIS M CA 1
ATOM 11025 C C . HIS E 1 206 ? 117.492 2.709 8.750 1.00 27.58 206 HIS M C 1
ATOM 11026 O O . HIS E 1 206 ? 117.980 2.353 9.829 1.00 29.15 206 HIS M O 1
ATOM 11033 N N . GLN E 1 207 ? 118.225 3.182 7.747 1.00 26.93 207 GLN M N 1
ATOM 11034 C CA . GLN E 1 207 ? 119.675 3.136 7.817 1.00 26.86 207 GLN M CA 1
ATOM 11035 C C . GLN E 1 207 ? 120.238 4.307 8.588 1.00 26.41 207 GLN M C 1
ATOM 11036 O O . GLN E 1 207 ? 121.352 4.215 9.108 1.00 27.30 207 GLN M O 1
ATOM 11042 N N . CYS E 1 208 ? 119.500 5.408 8.676 1.00 25.86 208 CYS M N 1
ATOM 11043 C CA . CYS E 1 208 ? 119.961 6.511 9.526 1.00 25.07 208 CYS M CA 1
ATOM 11044 C C . CYS E 1 208 ? 119.899 6.085 10.975 1.00 25.36 208 CYS M C 1
ATOM 11045 O O . CYS E 1 208 ? 120.753 6.462 11.746 1.00 25.35 208 CYS M O 1
ATOM 11048 N N . GLU E 1 209 ? 118.895 5.285 11.344 1.00 25.85 209 GLU M N 1
ATOM 11049 C CA . GLU E 1 209 ? 118.795 4.752 12.692 1.00 26.60 209 GLU M CA 1
ATOM 11050 C C . GLU E 1 209 ? 119.951 3.798 12.940 1.00 27.24 209 GLU M C 1
ATOM 11051 O O . GLU E 1 209 ? 120.578 3.873 13.985 1.00 27.08 209 GLU M O 1
ATOM 11057 N N . GLN E 1 210 ? 120.238 2.913 11.980 1.00 27.72 210 GLN M N 1
ATOM 11058 C CA . GLN E 1 210 ? 121.323 1.969 12.125 1.00 28.66 210 GLN M CA 1
ATOM 11059 C C . GLN E 1 210 ? 122.656 2.641 12.231 1.00 29.30 210 GLN M C 1
ATOM 11060 O O . GLN E 1 210 ? 123.550 2.155 12.927 1.00 29.89 210 GLN M O 1
ATOM 11066 N N . PHE E 1 211 ? 122.805 3.766 11.545 1.00 29.32 211 PHE M N 1
ATOM 11067 C CA . PHE E 1 211 ? 124.017 4.545 11.695 1.00 29.37 211 PHE M CA 1
ATOM 11068 C C . PHE E 1 211 ? 124.156 5.093 13.130 1.00 29.64 211 PHE M C 1
ATOM 11069 O O . PHE E 1 211 ? 125.171 4.884 13.795 1.00 29.41 211 PHE M O 1
ATOM 11077 N N . LEU E 1 212 ? 123.117 5.766 13.616 1.00 29.80 212 LEU M N 1
ATOM 11078 C CA . LEU E 1 212 ? 123.161 6.333 14.965 1.00 29.79 212 LEU M CA 1
ATOM 11079 C C . LEU E 1 212 ? 123.369 5.256 16.058 1.00 30.43 212 LEU M C 1
ATOM 11080 O O . LEU E 1 212 ? 124.044 5.485 17.086 1.00 30.64 212 LEU M O 1
ATOM 11085 N N . PHE E 1 213 ? 122.815 4.074 15.800 1.00 30.70 213 PHE M N 1
ATOM 11086 C CA . PHE E 1 213 ? 122.815 2.993 16.750 1.00 30.89 213 PHE M CA 1
ATOM 11087 C C . PHE E 1 213 ? 124.225 2.502 16.878 1.00 32.21 213 PHE M C 1
ATOM 11088 O O . PHE E 1 213 ? 124.801 2.498 17.974 1.00 32.94 213 PHE M O 1
ATOM 11096 N N . PHE E 1 214 ? 124.797 2.124 15.741 1.00 33.05 214 PHE M N 1
ATOM 11097 C CA . PHE E 1 214 ? 126.106 1.520 15.725 1.00 32.92 214 PHE M CA 1
ATOM 11098 C C . PHE E 1 214 ? 127.196 2.505 16.098 1.00 34.58 214 PHE M C 1
ATOM 11099 O O . PHE E 1 214 ? 128.143 2.136 16.788 1.00 35.20 214 PHE M O 1
ATOM 11107 N N . THR E 1 215 ? 127.079 3.760 15.695 1.00 36.51 215 THR M N 1
ATOM 11108 C CA . THR E 1 215 ? 128.082 4.730 16.160 1.00 38.86 215 THR M CA 1
ATOM 11109 C C . THR E 1 215 ? 127.843 5.100 17.623 1.00 39.87 215 THR M C 1
ATOM 11110 O O . THR E 1 215 ? 128.708 5.701 18.259 1.00 40.21 215 THR M O 1
ATOM 11114 N N . GLY E 1 216 ? 126.665 4.759 18.144 1.00 41.12 216 GLY M N 1
ATOM 11115 C CA . GLY E 1 216 ? 126.355 4.996 19.547 1.00 42.74 216 GLY M CA 1
ATOM 11116 C C . GLY E 1 216 ? 126.193 6.465 19.862 1.00 43.96 216 GLY M C 1
ATOM 11117 O O . GLY E 1 216 ? 125.715 6.830 20.922 1.00 43.94 216 GLY M O 1
ATOM 11118 N N . VAL E 1 217 ? 126.603 7.321 18.934 1.00 45.48 217 VAL M N 1
ATOM 11119 C CA . VAL E 1 217 ? 126.442 8.758 19.090 1.00 46.04 217 VAL M CA 1
ATOM 11120 C C . VAL E 1 217 ? 124.965 9.124 18.914 1.00 46.94 217 VAL M C 1
ATOM 11121 O O . VAL E 1 217 ? 124.051 8.267 18.909 1.00 46.74 217 VAL M O 1
ATOM 11123 N N . ASN E 1 218 ? 124.705 10.413 18.795 1.00 48.03 218 ASN M N 1
ATOM 11124 C CA . ASN E 1 218 ? 123.301 10.829 18.782 1.00 48.48 218 ASN M CA 1
ATOM 11125 C C . ASN E 1 218 ? 123.020 12.123 18.004 1.00 47.39 218 ASN M C 1
ATOM 11126 O O . ASN E 1 218 ? 121.870 12.599 17.980 1.00 47.20 218 ASN M O 1
ATOM 11131 N N . ASP E 1 219 ? 124.073 12.682 17.405 1.00 45.33 219 ASP M N 1
ATOM 11132 C CA . ASP E 1 219 ? 123.926 13.739 16.425 1.00 44.26 219 ASP M CA 1
ATOM 11133 C C . ASP E 1 219 ? 124.953 13.476 15.324 1.00 42.99 219 ASP M C 1
ATOM 11134 O O . ASP E 1 219 ? 126.050 12.966 15.591 1.00 43.67 219 ASP M O 1
ATOM 11136 N N . ALA E 1 220 ? 124.601 13.837 14.090 1.00 40.38 220 ALA M N 1
ATOM 11137 C CA . ALA E 1 220 ? 125.439 13.546 12.966 1.00 36.97 220 ALA M CA 1
ATOM 11138 C C . ALA E 1 220 ? 125.165 14.508 11.825 1.00 34.83 220 ALA M C 1
ATOM 11139 O O . ALA E 1 220 ? 124.186 15.230 11.841 1.00 33.34 220 ALA M O 1
ATOM 11141 N N . THR E 1 221 ? 126.048 14.502 10.826 1.00 33.44 221 THR M N 1
ATOM 11142 C CA . THR E 1 221 ? 125.951 15.420 9.688 1.00 31.56 221 THR M CA 1
ATOM 11143 C C . THR E 1 221 ? 125.811 14.713 8.357 1.00 30.13 221 THR M C 1
ATOM 11144 O O . THR E 1 221 ? 126.552 13.796 8.037 1.00 30.86 221 THR M O 1
ATOM 11148 N N . VAL E 1 222 ? 124.830 15.161 7.593 1.00 28.82 222 VAL M N 1
ATOM 11149 C CA . VAL E 1 222 ? 124.674 14.782 6.203 1.00 27.29 222 VAL M CA 1
ATOM 11150 C C . VAL E 1 222 ? 125.722 15.584 5.459 1.00 26.79 222 VAL M C 1
ATOM 11151 O O . VAL E 1 222 ? 125.779 16.780 5.578 1.00 27.07 222 VAL M O 1
ATOM 11155 N N . LEU E 1 223 ? 126.615 14.926 4.750 1.00 26.86 223 LEU M N 1
ATOM 11156 C CA . LEU E 1 223 ? 127.589 15.664 3.949 1.00 25.83 223 LEU M CA 1
ATOM 11157 C C . LEU E 1 223 ? 126.996 15.889 2.575 1.00 25.27 223 LEU M C 1
ATOM 11158 O O . LEU E 1 223 ? 127.233 16.922 1.977 1.00 26.15 223 LEU M O 1
ATOM 11163 N N . SER E 1 224 ? 126.218 14.936 2.082 1.00 23.53 224 SER M N 1
ATOM 11164 C CA . SER E 1 224 ? 125.636 15.046 0.764 1.00 22.64 224 SER M CA 1
ATOM 11165 C C . SER E 1 224 ? 124.583 13.980 0.677 1.00 22.26 224 SER M C 1
ATOM 11166 O O . SER E 1 224 ? 124.577 13.046 1.481 1.00 23.22 224 SER M O 1
ATOM 11169 N N . ALA E 1 225 ? 123.690 14.124 -0.290 1.00 21.30 225 ALA M N 1
ATOM 11170 C CA . ALA E 1 225 ? 122.544 13.267 -0.431 1.00 19.95 225 ALA M CA 1
ATOM 11171 C C . ALA E 1 225 ? 122.126 13.412 -1.872 1.00 19.91 225 ALA M C 1
ATOM 11172 O O . ALA E 1 225 ? 122.243 14.478 -2.436 1.00 19.39 225 ALA M O 1
ATOM 11174 N N . SER E 1 226 ? 121.663 12.329 -2.479 1.00 20.26 226 SER M N 1
ATOM 11175 C CA . SER E 1 226 ? 121.172 12.353 -3.843 1.00 20.43 226 SER M CA 1
ATOM 11176 C C . SER E 1 226 ? 119.949 11.478 -3.937 1.00 20.28 226 SER M C 1
ATOM 11177 O O . SER E 1 226 ? 119.818 10.581 -3.152 1.00 20.21 226 SER M O 1
ATOM 11180 N N . VAL E 1 227 ? 119.065 11.749 -4.892 1.00 21.01 227 VAL M N 1
ATOM 11181 C CA . VAL E 1 227 ? 117.864 10.934 -5.192 1.00 21.81 227 VAL M CA 1
ATOM 11182 C C . VAL E 1 227 ? 117.627 11.054 -6.677 1.00 23.70 227 VAL M C 1
ATOM 11183 O O . VAL E 1 227 ? 118.046 12.039 -7.271 1.00 24.27 227 VAL M O 1
ATOM 11187 N N . GLY E 1 228 ? 116.915 10.095 -7.281 1.00 25.08 228 GLY M N 1
ATOM 11188 C CA . GLY E 1 228 ? 116.526 10.227 -8.679 1.00 25.79 228 GLY M CA 1
ATOM 11189 C C . GLY E 1 228 ? 115.516 9.191 -9.103 1.00 26.79 228 GLY M C 1
ATOM 11190 O O . GLY E 1 228 ? 115.166 8.314 -8.345 1.00 27.59 228 GLY M O 1
ATOM 11191 N N . ASN E 1 229 ? 115.033 9.315 -10.327 1.00 27.48 229 ASN M N 1
ATOM 11192 C CA . ASN E 1 229 ? 114.128 8.356 -10.907 1.00 27.68 229 ASN M CA 1
ATOM 11193 C C . ASN E 1 229 ? 114.708 7.947 -12.254 1.00 28.68 229 ASN M C 1
ATOM 11194 O O . ASN E 1 229 ? 114.828 8.793 -13.132 1.00 29.82 229 ASN M O 1
ATOM 11199 N N . GLN E 1 230 ? 115.102 6.685 -12.422 1.00 29.02 230 GLN M N 1
ATOM 11200 C CA . GLN E 1 230 ? 115.751 6.286 -13.662 1.00 29.67 230 GLN M CA 1
ATOM 11201 C C . GLN E 1 230 ? 114.997 5.232 -14.409 1.00 29.82 230 GLN M C 1
ATOM 11202 O O . GLN E 1 230 ? 115.252 5.035 -15.567 1.00 29.71 230 GLN M O 1
ATOM 11208 N N . SER E 1 231 ? 114.078 4.539 -13.759 1.00 30.72 231 SER M N 1
ATOM 11209 C CA . SER E 1 231 ? 113.408 3.417 -14.393 1.00 31.04 231 SER M CA 1
ATOM 11210 C C . SER E 1 231 ? 111.899 3.591 -14.505 1.00 32.32 231 SER M C 1
ATOM 11211 O O . SER E 1 231 ? 111.216 2.760 -15.141 1.00 33.17 231 SER M O 1
ATOM 11214 N N . VAL E 1 232 ? 111.356 4.619 -13.862 1.00 32.57 232 VAL M N 1
ATOM 11215 C CA . VAL E 1 232 ? 109.923 4.774 -13.844 1.00 33.36 232 VAL M CA 1
ATOM 11216 C C . VAL E 1 232 ? 109.582 6.162 -14.247 1.00 34.49 232 VAL M C 1
ATOM 11217 O O . VAL E 1 232 ? 108.951 6.900 -13.493 1.00 34.40 232 VAL M O 1
ATOM 11221 N N . PRO E 1 233 ? 109.988 6.551 -15.443 1.00 35.74 233 PRO M N 1
ATOM 11222 C CA . PRO E 1 233 ? 109.610 7.908 -15.797 1.00 36.72 233 PRO M CA 1
ATOM 11223 C C . PRO E 1 233 ? 108.051 8.037 -15.925 1.00 37.97 233 PRO M C 1
ATOM 11224 O O . PRO E 1 233 ? 107.511 9.158 -15.871 1.00 38.44 233 PRO M O 1
ATOM 11228 N N . ASP E 1 234 ? 107.361 6.898 -16.081 1.00 38.68 234 ASP M N 1
ATOM 11229 C CA . ASP E 1 234 ? 105.903 6.771 -15.876 1.00 39.57 234 ASP M CA 1
ATOM 11230 C C . ASP E 1 234 ? 105.358 7.464 -14.601 1.00 38.97 234 ASP M C 1
ATOM 11231 O O . ASP E 1 234 ? 104.249 7.989 -14.614 1.00 39.59 234 ASP M O 1
ATOM 11236 N N . ALA E 1 235 ? 106.102 7.411 -13.493 1.00 37.44 235 ALA M N 1
ATOM 11237 C CA . ALA E 1 235 ? 105.573 7.817 -12.215 1.00 36.14 235 ALA M CA 1
ATOM 11238 C C . ALA E 1 235 ? 106.477 8.880 -11.697 1.00 36.04 235 ALA M C 1
ATOM 11239 O O . ALA E 1 235 ? 107.328 8.613 -10.865 1.00 35.52 235 ALA M O 1
ATOM 11241 N N . PRO E 1 236 ? 106.283 10.116 -12.188 1.00 36.32 236 PRO M N 1
ATOM 11242 C CA . PRO E 1 236 ? 107.316 11.153 -12.146 1.00 35.70 236 PRO M CA 1
ATOM 11243 C C . PRO E 1 236 ? 107.706 11.596 -10.748 1.00 35.33 236 PRO M C 1
ATOM 11244 O O . PRO E 1 236 ? 108.781 12.169 -10.591 1.00 36.08 236 PRO M O 1
ATOM 11248 N N . GLU E 1 237 ? 106.845 11.366 -9.753 1.00 34.41 237 GLU M N 1
ATOM 11249 C CA . GLU E 1 237 ? 107.065 11.888 -8.391 1.00 33.59 237 GLU M CA 1
ATOM 11250 C C . GLU E 1 237 ? 107.685 10.834 -7.484 1.00 31.99 237 GLU M C 1
ATOM 11251 O O . GLU E 1 237 ? 108.086 11.095 -6.347 1.00 31.12 237 GLU M O 1
ATOM 11257 N N . LEU E 1 238 ? 107.737 9.626 -8.005 1.00 30.80 238 LEU M N 1
ATOM 11258 C CA . LEU E 1 238 ? 108.388 8.559 -7.330 1.00 29.87 238 LEU M CA 1
ATOM 11259 C C . LEU E 1 238 ? 109.902 8.705 -7.583 1.00 28.84 238 LEU M C 1
ATOM 11260 O O . LEU E 1 238 ? 110.345 9.069 -8.665 1.00 28.94 238 LEU M O 1
ATOM 11265 N N . GLN E 1 239 ? 110.682 8.491 -6.548 1.00 27.97 239 GLN M N 1
ATOM 11266 C CA . GLN E 1 239 ? 112.113 8.513 -6.564 1.00 26.19 239 GLN M CA 1
ATOM 11267 C C . GLN E 1 239 ? 112.573 7.068 -6.499 1.00 26.38 239 GLN M C 1
ATOM 11268 O O . GLN E 1 239 ? 112.220 6.333 -5.625 1.00 27.27 239 GLN M O 1
ATOM 11274 N N . ASP E 1 240 ? 113.286 6.680 -7.532 1.00 25.74 240 ASP M N 1
ATOM 11275 C CA . ASP E 1 240 ? 113.923 5.408 -7.786 1.00 25.28 240 ASP M CA 1
ATOM 11276 C C . ASP E 1 240 ? 115.088 4.904 -6.933 1.00 24.27 240 ASP M C 1
ATOM 11277 O O . ASP E 1 240 ? 115.272 3.735 -6.757 1.00 24.01 240 ASP M O 1
ATOM 11282 N N . THR E 1 241 ? 115.952 5.828 -6.582 1.00 22.74 241 THR M N 1
ATOM 11283 C CA . THR E 1 241 ? 117.249 5.582 -6.051 1.00 22.10 241 THR M CA 1
ATOM 11284 C C . THR E 1 241 ? 117.606 6.791 -5.225 1.00 22.05 241 THR M C 1
ATOM 11285 O O . THR E 1 241 ? 117.159 7.843 -5.489 1.00 22.15 241 THR M O 1
ATOM 11289 N N . GLY E 1 242 ? 118.424 6.611 -4.211 1.00 21.15 242 GLY M N 1
ATOM 11290 C CA . GLY E 1 242 ? 118.812 7.659 -3.303 1.00 20.64 242 GLY M CA 1
ATOM 11291 C C . GLY E 1 242 ? 120.036 7.156 -2.578 1.00 21.06 242 GLY M C 1
ATOM 11292 O O . GLY E 1 242 ? 120.221 5.936 -2.412 1.00 21.23 242 GLY M O 1
ATOM 11293 N N . SER E 1 243 ? 120.903 8.078 -2.180 1.00 20.90 243 SER M N 1
ATOM 11294 C CA . SER E 1 243 ? 122.005 7.755 -1.281 1.00 20.90 243 SER M CA 1
ATOM 11295 C C . SER E 1 243 ? 122.373 8.937 -0.455 1.00 20.40 243 SER M C 1
ATOM 11296 O O . SER E 1 243 ? 121.950 10.047 -0.704 1.00 20.48 243 SER M O 1
ATOM 11299 N N . ILE E 1 244 ? 123.169 8.686 0.557 1.00 20.52 244 ILE M N 1
ATOM 11300 C CA . ILE E 1 244 ? 123.580 9.734 1.435 1.00 20.16 244 ILE M CA 1
ATOM 11301 C C . ILE E 1 244 ? 124.889 9.421 2.087 1.00 20.84 244 ILE M C 1
ATOM 11302 O O . ILE E 1 244 ? 125.215 8.238 2.349 1.00 20.58 244 ILE M O 1
ATOM 11307 N N . HIS E 1 245 ? 125.638 10.494 2.327 1.00 21.60 245 HIS M N 1
ATOM 11308 C CA . HIS E 1 245 ? 126.914 10.435 2.973 1.00 22.94 245 HIS M CA 1
ATOM 11309 C C . HIS E 1 245 ? 126.862 11.122 4.325 1.00 24.37 245 HIS M C 1
ATOM 11310 O O . HIS E 1 245 ? 126.498 12.283 4.449 1.00 25.05 245 HIS M O 1
ATOM 11317 N N . LEU E 1 246 ? 127.238 10.388 5.348 1.00 26.18 246 LEU M N 1
ATOM 11318 C CA . LEU E 1 246 ? 127.062 10.807 6.737 1.00 28.02 246 LEU M CA 1
ATOM 11319 C C . LEU E 1 246 ? 128.397 10.837 7.446 1.00 29.70 246 LEU M C 1
ATOM 11320 O O . LEU E 1 246 ? 129.349 10.124 7.032 1.00 29.65 246 LEU M O 1
ATOM 11325 N N . SER E 1 247 ? 128.465 11.618 8.529 1.00 31.37 247 SER M N 1
ATOM 11326 C CA . SER E 1 247 ? 129.640 11.604 9.399 1.00 33.06 247 SER M CA 1
ATOM 11327 C C . SER E 1 247 ? 129.356 12.166 10.782 1.00 34.05 247 SER M C 1
ATOM 11328 O O . SER E 1 247 ? 128.524 13.070 10.932 1.00 33.52 247 SER M O 1
ATOM 11331 N N . THR E 1 248 ? 130.081 11.624 11.771 1.00 35.52 248 THR M N 1
ATOM 11332 C CA . THR E 1 248 ? 130.046 12.096 13.157 1.00 36.63 248 THR M CA 1
ATOM 11333 C C . THR E 1 248 ? 131.397 12.615 13.613 1.00 37.66 248 THR M C 1
ATOM 11334 O O . THR E 1 248 ? 131.678 12.596 14.826 1.00 38.03 248 THR M O 1
ATOM 11338 N N . GLY E 1 249 ? 132.271 13.026 12.694 1.00 38.33 249 GLY M N 1
ATOM 11339 C CA . GLY E 1 249 ? 133.603 13.439 13.159 1.00 38.83 249 GLY M CA 1
ATOM 11340 C C . GLY E 1 249 ? 134.514 12.297 13.638 1.00 38.85 249 GLY M C 1
ATOM 11341 O O . GLY E 1 249 ? 135.726 12.350 13.376 1.00 39.60 249 GLY M O 1
ATOM 11342 N N . ARG E 1 250 ? 133.973 11.263 14.307 1.00 38.01 250 ARG M N 1
ATOM 11343 C CA . ARG E 1 250 ? 134.770 10.025 14.561 1.00 36.96 250 ARG M CA 1
ATOM 11344 C C . ARG E 1 250 ? 134.374 8.777 13.707 1.00 35.63 250 ARG M C 1
ATOM 11345 O O . ARG E 1 250 ? 135.123 7.794 13.606 1.00 35.59 250 ARG M O 1
ATOM 11347 N N . THR E 1 251 ? 133.208 8.830 13.087 1.00 34.18 251 THR M N 1
ATOM 11348 C CA . THR E 1 251 ? 132.721 7.722 12.263 1.00 32.82 251 THR M CA 1
ATOM 11349 C C . THR E 1 251 ? 132.153 8.283 10.977 1.00 32.27 251 THR M C 1
ATOM 11350 O O . THR E 1 251 ? 131.675 9.416 10.929 1.00 33.20 251 THR M O 1
ATOM 11354 N N . THR E 1 252 ? 132.203 7.493 9.926 1.00 31.56 252 THR M N 1
ATOM 11355 C CA . THR E 1 252 ? 131.700 7.917 8.649 1.00 30.89 252 THR M CA 1
ATOM 11356 C C . THR E 1 252 ? 130.707 6.859 8.128 1.00 30.26 252 THR M C 1
ATOM 11357 O O . THR E 1 252 ? 130.737 5.682 8.539 1.00 30.48 252 THR M O 1
ATOM 11361 N N . GLY E 1 253 ? 129.771 7.256 7.280 1.00 29.63 253 GLY M N 1
ATOM 11362 C CA . GLY E 1 253 ? 128.756 6.273 6.852 1.00 28.27 253 GLY M CA 1
ATOM 11363 C C . GLY E 1 253 ? 128.209 6.540 5.482 1.00 27.43 253 GLY M C 1
ATOM 11364 O O . GLY E 1 253 ? 128.097 7.665 5.094 1.00 26.91 253 GLY M O 1
ATOM 11373 N N . ILE E 1 255 ? 125.039 5.447 2.668 1.00 24.80 255 ILE M N 1
ATOM 11374 C CA . ILE E 1 255 ? 123.783 4.760 2.543 1.00 22.78 255 ILE M CA 1
ATOM 11375 C C . ILE E 1 255 ? 123.252 4.850 1.130 1.00 22.36 255 ILE M C 1
ATOM 11376 O O . ILE E 1 255 ? 123.209 5.965 0.572 1.00 21.89 255 ILE M O 1
ATOM 11381 N N . HIS E 1 256 ? 122.835 3.702 0.561 1.00 20.43 256 HIS M N 1
ATOM 11382 C CA . HIS E 1 256 ? 122.163 3.723 -0.713 1.00 19.50 256 HIS M CA 1
ATOM 11383 C C . HIS E 1 256 ? 120.857 2.974 -0.649 1.00 19.74 256 HIS M C 1
ATOM 11384 O O . HIS E 1 256 ? 120.815 1.912 -0.082 1.00 19.98 256 HIS M O 1
ATOM 11391 N N . VAL E 1 257 ? 119.783 3.551 -1.161 1.00 20.05 257 VAL M N 1
ATOM 11392 C CA . VAL E 1 257 ? 118.492 2.887 -1.239 1.00 19.55 257 VAL M CA 1
ATOM 11393 C C . VAL E 1 257 ? 117.859 2.853 -2.595 1.00 19.74 257 VAL M C 1
ATOM 11394 O O . VAL E 1 257 ? 117.935 3.740 -3.337 1.00 20.10 257 VAL M O 1
ATOM 11398 N N . ASN E 1 258 ? 117.235 1.773 -2.935 1.00 20.23 258 ASN M N 1
ATOM 11399 C CA . ASN E 1 258 ? 116.605 1.733 -4.222 1.00 21.23 258 ASN M CA 1
ATOM 11400 C C . ASN E 1 258 ? 115.284 1.004 -4.272 1.00 21.31 258 ASN M C 1
ATOM 11401 O O . ASN E 1 258 ? 114.955 0.352 -3.365 1.00 22.24 258 ASN M O 1
ATOM 11406 N N . TRP E 1 259 ? 114.497 1.232 -5.307 1.00 20.53 259 TRP M N 1
ATOM 11407 C CA . TRP E 1 259 ? 113.220 0.560 -5.556 1.00 19.42 259 TRP M CA 1
ATOM 11408 C C . TRP E 1 259 ? 113.404 -0.384 -6.721 1.00 20.12 259 TRP M C 1
ATOM 11409 O O . TRP E 1 259 ? 112.554 -0.584 -7.513 1.00 20.81 259 TRP M O 1
ATOM 11420 N N . LEU E 1 260 ? 114.582 -0.950 -6.784 1.00 20.16 260 LEU M N 1
ATOM 11421 C CA . LEU E 1 260 ? 115.138 -1.595 -7.949 1.00 19.68 260 LEU M CA 1
ATOM 11422 C C . LEU E 1 260 ? 115.526 -3.087 -7.818 1.00 20.35 260 LEU M C 1
ATOM 11423 O O . LEU E 1 260 ? 116.242 -3.611 -8.657 1.00 19.94 260 LEU M O 1
ATOM 11428 N N . THR E 1 261 ? 115.029 -3.789 -6.805 1.00 20.95 261 THR M N 1
ATOM 11429 C CA . THR E 1 261 ? 115.189 -5.238 -6.764 1.00 21.74 261 THR M CA 1
ATOM 11430 C C . THR E 1 261 ? 114.724 -5.920 -8.070 1.00 23.72 261 THR M C 1
ATOM 11431 O O . THR E 1 261 ? 113.584 -5.678 -8.531 1.00 24.09 261 THR M O 1
ATOM 11435 N N . PRO E 1 262 ? 115.583 -6.796 -8.645 1.00 24.82 262 PRO M N 1
ATOM 11436 C CA . PRO E 1 262 ? 115.306 -7.537 -9.896 1.00 25.79 262 PRO M CA 1
ATOM 11437 C C . PRO E 1 262 ? 114.234 -8.572 -9.660 1.00 27.14 262 PRO M C 1
ATOM 11438 O O . PRO E 1 262 ? 114.140 -9.084 -8.557 1.00 27.80 262 PRO M O 1
ATOM 11442 N N . GLU E 1 263 ? 113.431 -8.884 -10.676 1.00 28.56 263 GLU M N 1
ATOM 11443 C CA . GLU E 1 263 ? 112.361 -9.864 -10.512 1.00 29.84 263 GLU M CA 1
ATOM 11444 C C . GLU E 1 263 ? 112.915 -11.258 -10.058 1.00 30.84 263 GLU M C 1
ATOM 11445 O O . GLU E 1 263 ? 112.271 -11.969 -9.275 1.00 31.28 263 GLU M O 1
ATOM 11447 N N . GLY E 1 264 ? 114.124 -11.611 -10.489 1.00 31.61 264 GLY M N 1
ATOM 11448 C CA . GLY E 1 264 ? 114.698 -12.935 -10.184 1.00 32.78 264 GLY M CA 1
ATOM 11449 C C . GLY E 1 264 ? 115.227 -13.160 -8.780 1.00 33.52 264 GLY M C 1
ATOM 11450 O O . GLY E 1 264 ? 115.764 -14.210 -8.471 1.00 33.74 264 GLY M O 1
ATOM 11459 N N . PRO E 1 266 ? 114.955 -14.121 -4.965 1.00 34.22 266 PRO M N 1
ATOM 11460 C CA . PRO E 1 266 ? 114.136 -14.914 -4.029 1.00 33.94 266 PRO M CA 1
ATOM 11461 C C . PRO E 1 266 ? 113.393 -14.131 -2.958 1.00 34.56 266 PRO M C 1
ATOM 11462 O O . PRO E 1 266 ? 112.517 -14.719 -2.329 1.00 35.44 266 PRO M O 1
ATOM 11466 N N . THR E 1 267 ? 113.717 -12.842 -2.748 1.00 34.30 267 THR M N 1
ATOM 11467 C CA . THR E 1 267 ? 113.131 -12.012 -1.666 1.00 33.89 267 THR M CA 1
ATOM 11468 C C . THR E 1 267 ? 112.948 -10.555 -2.042 1.00 33.26 267 THR M C 1
ATOM 11469 O O . THR E 1 267 ? 113.396 -10.130 -3.091 1.00 33.75 267 THR M O 1
ATOM 11473 N N . TRP E 1 268 ? 112.331 -9.767 -1.192 1.00 32.55 268 TRP M N 1
ATOM 11474 C CA . TRP E 1 268 ? 112.134 -8.374 -1.521 1.00 32.10 268 TRP M CA 1
ATOM 11475 C C . TRP E 1 268 ? 113.381 -7.539 -1.668 1.00 31.81 268 TRP M C 1
ATOM 11476 O O . TRP E 1 268 ? 113.465 -6.756 -2.566 1.00 32.51 268 TRP M O 1
ATOM 11487 N N . GLY E 1 269 ? 114.330 -7.659 -0.766 1.00 30.50 269 GLY M N 1
ATOM 11488 C CA . GLY E 1 269 ? 115.584 -6.982 -0.930 1.00 28.56 269 GLY M CA 1
ATOM 11489 C C . GLY E 1 269 ? 116.827 -7.706 -0.534 1.00 27.55 269 GLY M C 1
ATOM 11490 O O . GLY E 1 269 ? 116.861 -8.206 0.526 1.00 28.42 269 GLY M O 1
ATOM 11491 N N . ASP E 1 270 ? 117.864 -7.716 -1.330 1.00 26.46 270 ASP M N 1
ATOM 11492 C CA . ASP E 1 270 ? 119.126 -8.266 -0.873 1.00 25.11 270 ASP M CA 1
ATOM 11493 C C . ASP E 1 270 ? 119.897 -7.220 -0.102 1.00 24.42 270 ASP M C 1
ATOM 11494 O O . ASP E 1 270 ? 120.875 -6.720 -0.562 1.00 24.30 270 ASP M O 1
ATOM 11499 N N . GLY E 1 271 ? 119.401 -6.875 1.065 1.00 23.02 271 GLY M N 1
ATOM 11500 C CA . GLY E 1 271 ? 120.007 -5.887 1.903 1.00 22.31 271 GLY M CA 1
ATOM 11501 C C . GLY E 1 271 ? 121.302 -6.163 2.593 1.00 22.44 271 GLY M C 1
ATOM 11502 O O . GLY E 1 271 ? 121.479 -7.203 3.122 1.00 22.42 271 GLY M O 1
ATOM 11503 N N . ARG E 1 272 ? 122.180 -5.178 2.641 1.00 22.20 272 ARG M N 1
ATOM 11504 C CA . ARG E 1 272 ? 123.506 -5.335 3.214 1.00 21.62 272 ARG M CA 1
ATOM 11505 C C . ARG E 1 272 ? 123.926 -4.304 4.230 1.00 21.23 272 ARG M C 1
ATOM 11506 O O . ARG E 1 272 ? 123.637 -3.191 4.104 1.00 21.21 272 ARG M O 1
ATOM 11514 N N . LEU E 1 273 ? 124.626 -4.709 5.256 1.00 21.18 273 LEU M N 1
ATOM 11515 C CA . LEU E 1 273 ? 125.209 -3.799 6.190 1.00 21.31 273 LEU M CA 1
ATOM 11516 C C . LEU E 1 273 ? 126.654 -4.106 6.396 1.00 21.68 273 LEU M C 1
ATOM 11517 O O . LEU E 1 273 ? 126.955 -5.164 6.793 1.00 23.07 273 LEU M O 1
ATOM 11522 N N . PHE E 1 274 ? 127.544 -3.157 6.193 1.00 22.01 274 PHE M N 1
ATOM 11523 C CA . PHE E 1 274 ? 128.963 -3.384 6.489 1.00 22.30 274 PHE M CA 1
ATOM 11524 C C . PHE E 1 274 ? 129.354 -2.461 7.601 1.00 22.55 274 PHE M C 1
ATOM 11525 O O . PHE E 1 274 ? 129.087 -1.276 7.534 1.00 22.95 274 PHE M O 1
ATOM 11533 N N . ILE E 1 275 ? 129.975 -3.003 8.637 1.00 22.81 275 ILE M N 1
ATOM 11534 C CA . ILE E 1 275 ? 130.417 -2.196 9.760 1.00 22.79 275 ILE M CA 1
ATOM 11535 C C . ILE E 1 275 ? 131.904 -2.373 9.862 1.00 22.63 275 ILE M C 1
ATOM 11536 O O . ILE E 1 275 ? 132.376 -3.409 10.322 1.00 23.70 275 ILE M O 1
ATOM 11541 N N . VAL E 1 276 ? 132.641 -1.399 9.377 1.00 22.00 276 VAL M N 1
ATOM 11542 C CA . VAL E 1 276 ? 134.092 -1.413 9.436 1.00 22.00 276 VAL M CA 1
ATOM 11543 C C . VAL E 1 276 ? 134.646 -0.953 10.793 1.00 22.51 276 VAL M C 1
ATOM 11544 O O . VAL E 1 276 ? 134.499 0.238 11.172 1.00 22.94 276 VAL M O 1
ATOM 11548 N N . GLY E 1 277 ? 135.282 -1.882 11.507 1.00 21.76 277 GLY M N 1
ATOM 11549 C CA . GLY E 1 277 ? 135.961 -1.552 12.748 1.00 22.07 277 GLY M CA 1
ATOM 11550 C C . GLY E 1 277 ? 137.484 -1.464 12.631 1.00 22.79 277 GLY M C 1
ATOM 11551 O O . GLY E 1 277 ? 138.090 -1.948 11.664 1.00 22.42 277 GLY M O 1
ATOM 11552 N N . THR E 1 278 ? 138.104 -0.846 13.635 1.00 23.42 278 THR M N 1
ATOM 11553 C CA . THR E 1 278 ? 139.558 -0.738 13.731 1.00 23.14 278 THR M CA 1
ATOM 11554 C C . THR E 1 278 ? 140.191 -2.113 13.789 1.00 24.39 278 THR M C 1
ATOM 11555 O O . THR E 1 278 ? 141.247 -2.339 13.207 1.00 25.37 278 THR M O 1
ATOM 11559 N N . SER E 1 279 ? 139.585 -3.059 14.471 1.00 24.98 279 SER M N 1
ATOM 11560 C CA . SER E 1 279 ? 140.302 -4.315 14.552 1.00 26.50 279 SER M CA 1
ATOM 11561 C C . SER E 1 279 ? 139.639 -5.460 13.798 1.00 27.24 279 SER M C 1
ATOM 11562 O O . SER E 1 279 ? 140.114 -6.585 13.851 1.00 27.42 279 SER M O 1
ATOM 11565 N N . GLY E 1 280 ? 138.538 -5.169 13.097 1.00 28.25 280 GLY M N 1
ATOM 11566 C CA . GLY E 1 280 ? 137.685 -6.212 12.512 1.00 28.24 280 GLY M CA 1
ATOM 11567 C C . GLY E 1 280 ? 136.587 -5.641 11.652 1.00 28.37 280 GLY M C 1
ATOM 11568 O O . GLY E 1 280 ? 136.498 -4.438 11.482 1.00 29.22 280 GLY M O 1
ATOM 11569 N N . THR E 1 281 ? 135.744 -6.505 11.104 1.00 28.13 281 THR M N 1
ATOM 11570 C CA . THR E 1 281 ? 134.712 -6.068 10.159 1.00 28.51 281 THR M CA 1
ATOM 11571 C C . THR E 1 281 ? 133.527 -7.066 10.127 1.00 28.76 281 THR M C 1
ATOM 11572 O O . THR E 1 281 ? 133.729 -8.298 10.086 1.00 29.38 281 THR M O 1
ATOM 11574 N N . ILE E 1 282 ? 132.301 -6.530 10.154 1.00 27.89 282 ILE M N 1
ATOM 11575 C CA . ILE E 1 282 ? 131.088 -7.348 10.099 1.00 26.51 282 ILE M CA 1
ATOM 11576 C C . ILE E 1 282 ? 130.354 -7.071 8.813 1.00 26.20 282 ILE M C 1
ATOM 11577 O O . ILE E 1 282 ? 130.150 -5.888 8.462 1.00 26.69 282 ILE M O 1
ATOM 11582 N N . GLU E 1 283 ? 129.965 -8.128 8.098 1.00 24.99 283 GLU M N 1
ATOM 11583 C CA . GLU E 1 283 ? 128.985 -7.965 7.031 1.00 24.29 283 GLU M CA 1
ATOM 11584 C C . GLU E 1 283 ? 127.689 -8.665 7.403 1.00 24.40 283 GLU M C 1
ATOM 11585 O O . GLU E 1 283 ? 127.672 -9.845 7.794 1.00 24.44 283 GLU M O 1
ATOM 11591 N N . VAL E 1 284 ? 126.592 -7.925 7.301 1.00 23.98 284 VAL M N 1
ATOM 11592 C CA . VAL E 1 284 ? 125.282 -8.545 7.458 1.00 23.79 284 VAL M CA 1
ATOM 11593 C C . VAL E 1 284 ? 124.556 -8.625 6.098 1.00 24.01 284 VAL M C 1
ATOM 11594 O O . VAL E 1 284 ? 124.366 -7.594 5.422 1.00 24.05 284 VAL M O 1
ATOM 11598 N N . ARG E 1 285 ? 124.190 -9.843 5.691 1.00 23.26 285 ARG M N 1
ATOM 11599 C CA . ARG E 1 285 ? 123.200 -10.040 4.626 1.00 22.86 285 ARG M CA 1
ATOM 11600 C C . ARG E 1 285 ? 121.819 -10.317 5.242 1.00 23.19 285 ARG M C 1
ATOM 11601 O O . ARG E 1 285 ? 121.550 -11.388 5.796 1.00 22.73 285 ARG M O 1
ATOM 11609 N N . LYS E 1 286 ? 120.946 -9.323 5.135 1.00 24.08 286 LYS M N 1
ATOM 11610 C CA . LYS E 1 286 ? 119.715 -9.261 5.912 1.00 24.62 286 LYS M CA 1
ATOM 11611 C C . LYS E 1 286 ? 118.763 -10.359 5.482 1.00 25.20 286 LYS M C 1
ATOM 11612 O O . LYS E 1 286 ? 118.052 -10.915 6.277 1.00 26.24 286 LYS M O 1
ATOM 11618 N N . THR E 1 287 ? 118.806 -10.728 4.223 1.00 25.71 287 THR M N 1
ATOM 11619 C CA . THR E 1 287 ? 117.687 -11.435 3.644 1.00 25.35 287 THR M CA 1
ATOM 11620 C C . THR E 1 287 ? 118.006 -12.692 2.836 1.00 24.96 287 THR M C 1
ATOM 11621 O O . THR E 1 287 ? 117.171 -13.569 2.687 1.00 25.77 287 THR M O 1
ATOM 11625 N N . VAL E 1 288 ? 119.205 -12.782 2.315 1.00 24.51 288 VAL M N 1
ATOM 11626 C CA . VAL E 1 288 ? 119.503 -13.819 1.371 1.00 25.14 288 VAL M CA 1
ATOM 11627 C C . VAL E 1 288 ? 121.008 -13.946 1.216 1.00 25.56 288 VAL M C 1
ATOM 11628 O O . VAL E 1 288 ? 121.765 -13.085 1.668 1.00 25.68 288 VAL M O 1
ATOM 11632 N N . ASP E 1 289 ? 121.439 -15.034 0.595 1.00 26.37 289 ASP M N 1
ATOM 11633 C CA . ASP E 1 289 ? 122.840 -15.202 0.269 1.00 27.39 289 ASP M CA 1
ATOM 11634 C C . ASP E 1 289 ? 122.919 -15.700 -1.171 1.00 28.18 289 ASP M C 1
ATOM 11635 O O . ASP E 1 289 ? 122.824 -16.911 -1.433 1.00 28.80 289 ASP M O 1
ATOM 11640 N N . LEU E 1 290 ? 123.075 -14.756 -2.098 1.00 28.79 290 LEU M N 1
ATOM 11641 C CA . LEU E 1 290 ? 123.441 -15.081 -3.452 1.00 30.53 290 LEU M CA 1
ATOM 11642 C C . LEU E 1 290 ? 124.778 -15.832 -3.382 1.00 32.15 290 LEU M C 1
ATOM 11643 O O . LEU E 1 290 ? 125.682 -15.494 -2.580 1.00 34.10 290 LEU M O 1
ATOM 11648 N N . ALA E 1 291 ? 124.916 -16.923 -4.113 1.00 32.78 291 ALA M N 1
ATOM 11649 C CA . ALA E 1 291 ? 123.844 -17.723 -4.557 1.00 32.77 291 ALA M CA 1
ATOM 11650 C C . ALA E 1 291 ? 124.190 -18.933 -3.701 1.00 33.15 291 ALA M C 1
ATOM 11651 O O . ALA E 1 291 ? 124.264 -20.050 -4.217 1.00 34.57 291 ALA M O 1
ATOM 11653 N N . GLY E 1 292 ? 124.415 -18.681 -2.422 1.00 32.29 292 GLY M N 1
ATOM 11654 C CA . GLY E 1 292 ? 124.862 -19.681 -1.480 1.00 31.76 292 GLY M CA 1
ATOM 11655 C C . GLY E 1 292 ? 123.937 -20.175 -0.406 1.00 31.60 292 GLY M C 1
ATOM 11656 O O . GLY E 1 292 ? 123.011 -20.849 -0.684 1.00 31.67 292 GLY M O 1
ATOM 11657 N N . ARG E 1 293 ? 124.171 -19.795 0.826 1.00 31.21 293 ARG M N 1
ATOM 11658 C CA . ARG E 1 293 ? 123.451 -20.321 1.962 1.00 31.83 293 ARG M CA 1
ATOM 11659 C C . ARG E 1 293 ? 121.972 -20.025 2.008 1.00 32.26 293 ARG M C 1
ATOM 11660 O O . ARG E 1 293 ? 121.541 -18.992 1.649 1.00 33.65 293 ARG M O 1
ATOM 11668 N N . GLU E 1 294 ? 121.188 -20.965 2.476 1.00 32.93 294 GLU M N 1
ATOM 11669 C CA . GLU E 1 294 ? 119.769 -20.786 2.516 1.00 32.91 294 GLU M CA 1
ATOM 11670 C C . GLU E 1 294 ? 119.348 -19.943 3.648 1.00 33.01 294 GLU M C 1
ATOM 11671 O O . GLU E 1 294 ? 119.931 -19.955 4.685 1.00 33.28 294 GLU M O 1
ATOM 11673 N N . GLY E 1 295 ? 118.279 -19.225 3.444 1.00 33.04 295 GLY M N 1
ATOM 11674 C CA . GLY E 1 295 ? 117.861 -18.220 4.373 1.00 33.13 295 GLY M CA 1
ATOM 11675 C C . GLY E 1 295 ? 118.509 -16.884 4.199 1.00 33.22 295 GLY M C 1
ATOM 11676 O O . GLY E 1 295 ? 119.097 -16.613 3.215 1.00 33.38 295 GLY M O 1
ATOM 11677 N N . GLY E 1 296 ? 118.212 -16.036 5.146 1.00 33.54 296 GLY M N 1
ATOM 11678 C CA . GLY E 1 296 ? 118.932 -14.917 5.705 1.00 34.60 296 GLY M CA 1
ATOM 11679 C C . GLY E 1 296 ? 118.712 -15.216 7.151 1.00 35.47 296 GLY M C 1
ATOM 11680 O O . GLY E 1 296 ? 117.994 -16.119 7.410 1.00 37.21 296 GLY M O 1
ATOM 11681 N N . ASN E 1 297 ? 119.412 -14.726 8.144 1.00 36.00 297 ASN M N 1
ATOM 11682 C CA . ASN E 1 297 ? 120.122 -13.522 8.266 1.00 35.44 297 ASN M CA 1
ATOM 11683 C C . ASN E 1 297 ? 121.469 -13.988 8.582 1.00 34.47 297 ASN M C 1
ATOM 11684 O O . ASN E 1 297 ? 121.647 -14.641 9.548 1.00 34.06 297 ASN M O 1
ATOM 11689 N N . HIS E 1 298 ? 122.441 -13.543 7.843 1.00 33.56 298 HIS M N 1
ATOM 11690 C CA . HIS E 1 298 ? 123.718 -14.122 7.896 1.00 32.21 298 HIS M CA 1
ATOM 11691 C C . HIS E 1 298 ? 124.607 -13.059 8.328 1.00 31.59 298 HIS M C 1
ATOM 11692 O O . HIS E 1 298 ? 124.540 -11.996 7.840 1.00 31.77 298 HIS M O 1
ATOM 11699 N N . LEU E 1 299 ? 125.453 -13.349 9.276 1.00 30.35 299 LEU M N 1
ATOM 11700 C CA . LEU E 1 299 ? 126.374 -12.367 9.731 1.00 29.37 299 LEU M CA 1
ATOM 11701 C C . LEU E 1 299 ? 127.728 -12.917 9.472 1.00 28.84 299 LEU M C 1
ATOM 11702 O O . LEU E 1 299 ? 128.062 -13.966 9.969 1.00 29.38 299 LEU M O 1
ATOM 11707 N N . PHE E 1 300 ? 128.530 -12.214 8.711 1.00 28.76 300 PHE M N 1
ATOM 11708 C CA . PHE E 1 300 ? 129.927 -12.598 8.584 1.00 29.14 300 PHE M CA 1
ATOM 11709 C C . PHE E 1 300 ? 130.870 -11.766 9.488 1.00 29.45 300 PHE M C 1
ATOM 11710 O O . PHE E 1 300 ? 130.812 -10.558 9.466 1.00 30.52 300 PHE M O 1
ATOM 11718 N N . LEU E 1 301 ? 131.700 -12.405 10.312 1.00 30.00 301 LEU M N 1
ATOM 11719 C CA . LEU E 1 301 ? 132.677 -11.673 11.127 1.00 30.71 301 LEU M CA 1
ATOM 11720 C C . LEU E 1 301 ? 134.128 -11.927 10.711 1.00 31.71 301 LEU M C 1
ATOM 11721 O O . LEU E 1 301 ? 134.551 -13.068 10.593 1.00 31.60 301 LEU M O 1
ATOM 11726 N N . ALA E 1 302 ? 134.877 -10.849 10.500 1.00 32.87 302 ALA M N 1
ATOM 11727 C CA . ALA E 1 302 ? 136.264 -10.925 10.106 1.00 34.10 302 ALA M CA 1
ATOM 11728 C C . ALA E 1 302 ? 137.048 -10.226 11.197 1.00 35.49 302 ALA M C 1
ATOM 11729 O O . ALA E 1 302 ? 136.831 -9.054 11.498 1.00 35.77 302 ALA M O 1
ATOM 11731 N N . ASP E 1 303 ? 138.002 -10.959 11.747 1.00 37.13 303 ASP M N 1
ATOM 11732 C CA . ASP E 1 303 ? 138.467 -10.769 13.111 1.00 38.89 303 ASP M CA 1
ATOM 11733 C C . ASP E 1 303 ? 139.991 -10.816 13.172 1.00 38.58 303 ASP M C 1
ATOM 11734 O O . ASP E 1 303 ? 140.645 -11.202 12.197 1.00 38.23 303 ASP M O 1
ATOM 11739 N N . ARG E 1 304 ? 140.570 -10.457 14.310 1.00 38.52 304 ARG M N 1
ATOM 11740 C CA . ARG E 1 304 ? 142.006 -10.703 14.492 1.00 38.93 304 ARG M CA 1
ATOM 11741 C C . ARG E 1 304 ? 142.312 -12.217 14.394 1.00 38.75 304 ARG M C 1
ATOM 11742 O O . ARG E 1 304 ? 143.379 -12.583 13.972 1.00 39.15 304 ARG M O 1
ATOM 11744 N N . ASN E 1 305 ? 141.359 -13.081 14.724 1.00 38.68 305 ASN M N 1
ATOM 11745 C CA . ASN E 1 305 ? 141.575 -14.529 14.707 1.00 39.25 305 ASN M CA 1
ATOM 11746 C C . ASN E 1 305 ? 141.141 -15.282 13.435 1.00 39.43 305 ASN M C 1
ATOM 11747 O O . ASN E 1 305 ? 141.770 -16.260 13.044 1.00 39.47 305 ASN M O 1
ATOM 11752 N N . GLY E 1 306 ? 140.065 -14.860 12.783 1.00 39.60 306 GLY M N 1
ATOM 11753 C CA . GLY E 1 306 ? 139.721 -15.506 11.514 1.00 39.11 306 GLY M CA 1
ATOM 11754 C C . GLY E 1 306 ? 138.476 -14.931 10.907 1.00 38.63 306 GLY M C 1
ATOM 11755 O O . GLY E 1 306 ? 138.092 -13.824 11.242 1.00 39.24 306 GLY M O 1
ATOM 11756 N N . VAL E 1 307 ? 137.857 -15.684 10.008 1.00 37.83 307 VAL M N 1
ATOM 11757 C CA . VAL E 1 307 ? 136.585 -15.313 9.413 1.00 37.15 307 VAL M CA 1
ATOM 11758 C C . VAL E 1 307 ? 135.525 -16.320 9.798 1.00 36.92 307 VAL M C 1
ATOM 11759 O O . VAL E 1 307 ? 135.715 -17.501 9.679 1.00 37.20 307 VAL M O 1
ATOM 11763 N N . GLU E 1 308 ? 134.379 -15.852 10.232 1.00 37.38 308 GLU M N 1
ATOM 11764 C CA . GLU E 1 308 ? 133.360 -16.745 10.723 1.00 37.97 308 GLU M CA 1
ATOM 11765 C C . GLU E 1 308 ? 131.966 -16.353 10.227 1.00 37.56 308 GLU M C 1
ATOM 11766 O O . GLU E 1 308 ? 131.559 -15.203 10.310 1.00 37.70 308 GLU M O 1
ATOM 11772 N N . HIS E 1 309 ? 131.230 -17.314 9.700 1.00 37.10 309 HIS M N 1
ATOM 11773 C CA . HIS E 1 309 ? 129.879 -17.053 9.335 1.00 36.43 309 HIS M CA 1
ATOM 11774 C C . HIS E 1 309 ? 129.055 -17.375 10.543 1.00 36.43 309 HIS M C 1
ATOM 11775 O O . HIS E 1 309 ? 129.168 -18.462 11.072 1.00 36.63 309 HIS M O 1
ATOM 11782 N N . ILE E 1 310 ? 128.223 -16.453 11.002 1.00 36.46 310 ILE M N 1
ATOM 11783 C CA . ILE E 1 310 ? 127.281 -16.800 12.071 1.00 36.22 310 ILE M CA 1
ATOM 11784 C C . ILE E 1 310 ? 125.844 -16.804 11.559 1.00 36.64 310 ILE M C 1
ATOM 11785 O O . ILE E 1 310 ? 125.405 -15.834 10.930 1.00 36.26 310 ILE M O 1
ATOM 11790 N N . ASP E 1 311 ? 125.134 -17.908 11.823 1.00 37.13 311 ASP M N 1
ATOM 11791 C CA . ASP E 1 311 ? 123.681 -17.955 11.653 1.00 38.08 311 ASP M CA 1
ATOM 11792 C C . ASP E 1 311 ? 122.917 -17.327 12.827 1.00 37.58 311 ASP M C 1
ATOM 11793 O O . ASP E 1 311 ? 123.123 -17.683 13.990 1.00 36.11 311 ASP M O 1
ATOM 11798 N N . CYS E 1 312 ? 122.041 -16.380 12.505 1.00 37.59 312 CYS M N 1
ATOM 11799 C CA . CYS E 1 312 ? 121.329 -15.644 13.546 1.00 38.27 312 CYS M CA 1
ATOM 11800 C C . CYS E 1 312 ? 119.844 -15.859 13.485 1.00 39.06 312 CYS M C 1
ATOM 11801 O O . CYS E 1 312 ? 119.101 -15.132 14.105 1.00 39.20 312 CYS M O 1
ATOM 11804 N N . SER E 1 313 ? 119.404 -16.852 12.725 1.00 40.74 313 SER M N 1
ATOM 11805 C CA . SER E 1 313 ? 117.987 -17.139 12.620 1.00 42.13 313 SER M CA 1
ATOM 11806 C C . SER E 1 313 ? 117.329 -17.086 13.992 1.00 43.13 313 SER M C 1
ATOM 11807 O O . SER E 1 313 ? 116.292 -16.476 14.140 1.00 43.02 313 SER M O 1
ATOM 11810 N N . ARG E 1 314 ? 117.976 -17.622 14.994 1.00 44.40 314 ARG M N 1
ATOM 11811 C CA . ARG E 1 314 ? 117.364 -17.766 16.281 1.00 45.63 314 ARG M CA 1
ATOM 11812 C C . ARG E 1 314 ? 117.688 -16.730 17.346 1.00 44.69 314 ARG M C 1
ATOM 11813 O O . ARG E 1 314 ? 117.305 -16.901 18.462 1.00 45.26 314 ARG M O 1
ATOM 11821 N N . VAL E 1 315 ? 118.377 -15.658 17.013 1.00 43.16 315 VAL M N 1
ATOM 11822 C CA . VAL E 1 315 ? 118.645 -14.584 17.954 1.00 42.06 315 VAL M CA 1
ATOM 11823 C C . VAL E 1 315 ? 117.377 -13.888 18.384 1.00 41.84 315 VAL M C 1
ATOM 11824 O O . VAL E 1 315 ? 116.495 -13.671 17.600 1.00 41.48 315 VAL M O 1
ATOM 11828 N N . ASP E 1 316 ? 117.309 -13.530 19.653 1.00 41.12 316 ASP M N 1
ATOM 11829 C CA . ASP E 1 316 ? 116.181 -12.867 20.254 1.00 40.13 316 ASP M CA 1
ATOM 11830 C C . ASP E 1 316 ? 116.102 -11.451 19.794 1.00 38.91 316 ASP M C 1
ATOM 11831 O O . ASP E 1 316 ? 117.068 -10.756 19.803 1.00 38.84 316 ASP M O 1
ATOM 11836 N N . LEU E 1 317 ? 114.914 -11.021 19.419 1.00 37.73 317 LEU M N 1
ATOM 11837 C CA . LEU E 1 317 ? 114.641 -9.614 19.079 1.00 36.28 317 LEU M CA 1
ATOM 11838 C C . LEU E 1 317 ? 114.084 -8.956 20.354 1.00 35.44 317 LEU M C 1
ATOM 11839 O O . LEU E 1 317 ? 112.942 -9.215 20.721 1.00 35.96 317 LEU M O 1
ATOM 11844 N N . PRO E 1 318 ? 114.890 -8.139 21.058 1.00 34.28 318 PRO M N 1
ATOM 11845 C CA . PRO E 1 318 ? 114.472 -7.579 22.349 1.00 33.43 318 PRO M CA 1
ATOM 11846 C C . PRO E 1 318 ? 113.454 -6.431 22.370 1.00 32.77 318 PRO M C 1
ATOM 11847 O O . PRO E 1 318 ? 112.862 -6.177 23.417 1.00 32.65 318 PRO M O 1
ATOM 11851 N N . PHE E 1 319 ? 113.264 -5.748 21.247 1.00 32.32 319 PHE M N 1
ATOM 11852 C CA . PHE E 1 319 ? 112.581 -4.452 21.218 1.00 32.03 319 PHE M CA 1
ATOM 11853 C C . PHE E 1 319 ? 111.183 -4.483 21.836 1.00 32.32 319 PHE M C 1
ATOM 11854 O O . PHE E 1 319 ? 110.864 -3.642 22.674 1.00 32.96 319 PHE M O 1
ATOM 11862 N N . GLY E 1 320 ? 110.352 -5.435 21.432 1.00 31.86 320 GLY M N 1
ATOM 11863 C CA . GLY E 1 320 ? 109.000 -5.504 21.953 1.00 32.07 320 GLY M CA 1
ATOM 11864 C C . GLY E 1 320 ? 108.956 -5.573 23.482 1.00 32.78 320 GLY M C 1
ATOM 11865 O O . GLY E 1 320 ? 108.235 -4.791 24.135 1.00 33.37 320 GLY M O 1
ATOM 11866 N N . ARG E 1 321 ? 109.710 -6.509 24.069 1.00 32.26 321 ARG M N 1
ATOM 11867 C CA . ARG E 1 321 ? 109.780 -6.619 25.523 1.00 31.28 321 ARG M CA 1
ATOM 11868 C C . ARG E 1 321 ? 110.309 -5.294 26.136 1.00 31.50 321 ARG M C 1
ATOM 11869 O O . ARG E 1 321 ? 109.797 -4.837 27.166 1.00 31.08 321 ARG M O 1
ATOM 11872 N N . GLN E 1 322 ? 111.280 -4.651 25.491 1.00 31.42 322 GLN M N 1
ATOM 11873 C CA . GLN E 1 322 ? 111.872 -3.475 26.100 1.00 32.82 322 GLN M CA 1
ATOM 11874 C C . GLN E 1 322 ? 110.930 -2.302 25.981 1.00 32.67 322 GLN M C 1
ATOM 11875 O O . GLN E 1 322 ? 110.871 -1.435 26.856 1.00 32.83 322 GLN M O 1
ATOM 11881 N N . PHE E 1 323 ? 110.203 -2.275 24.879 1.00 32.64 323 PHE M N 1
ATOM 11882 C CA . PHE E 1 323 ? 109.299 -1.190 24.598 1.00 32.52 323 PHE M CA 1
ATOM 11883 C C . PHE E 1 323 ? 108.100 -1.218 25.520 1.00 33.23 323 PHE M C 1
ATOM 11884 O O . PHE E 1 323 ? 107.593 -0.178 25.889 1.00 33.64 323 PHE M O 1
ATOM 11892 N N . LEU E 1 324 ? 107.632 -2.412 25.867 1.00 34.11 324 LEU M N 1
ATOM 11893 C CA . LEU E 1 324 ? 106.620 -2.563 26.919 1.00 34.99 324 LEU M CA 1
ATOM 11894 C C . LEU E 1 324 ? 107.135 -2.119 28.300 1.00 36.17 324 LEU M C 1
ATOM 11895 O O . LEU E 1 324 ? 106.390 -1.469 29.044 1.00 36.99 324 LEU M O 1
ATOM 11900 N N . ALA E 1 325 ? 108.391 -2.473 28.620 1.00 36.94 325 ALA M N 1
ATOM 11901 C CA . ALA E 1 325 ? 109.060 -2.087 29.862 1.00 37.54 325 ALA M CA 1
ATOM 11902 C C . ALA E 1 325 ? 109.133 -0.585 29.996 1.00 38.32 325 ALA M C 1
ATOM 11903 O O . ALA E 1 325 ? 108.874 -0.039 31.065 1.00 38.96 325 ALA M O 1
ATOM 11905 N N . ASP E 1 326 ? 109.474 0.079 28.899 1.00 38.98 326 ASP M N 1
ATOM 11906 C CA . ASP E 1 326 ? 109.546 1.533 28.841 1.00 39.25 326 ASP M CA 1
ATOM 11907 C C . ASP E 1 326 ? 108.205 2.192 29.088 1.00 39.33 326 ASP M C 1
ATOM 11908 O O . ASP E 1 326 ? 108.143 3.291 29.647 1.00 38.62 326 ASP M O 1
ATOM 11913 N N . ILE E 1 327 ? 107.133 1.527 28.669 1.00 40.05 327 ILE M N 1
ATOM 11914 C CA . ILE E 1 327 ? 105.792 2.056 28.902 1.00 41.73 327 ILE M CA 1
ATOM 11915 C C . ILE E 1 327 ? 105.480 1.924 30.395 1.00 43.10 327 ILE M C 1
ATOM 11916 O O . ILE E 1 327 ? 105.134 2.926 31.051 1.00 43.26 327 ILE M O 1
ATOM 11921 N N . ARG E 1 328 ? 105.632 0.694 30.907 1.00 44.12 328 ARG M N 1
ATOM 11922 C CA . ARG E 1 328 ? 105.588 0.390 32.332 1.00 45.30 328 ARG M CA 1
ATOM 11923 C C . ARG E 1 328 ? 106.329 1.413 33.182 1.00 45.25 328 ARG M C 1
ATOM 11924 O O . ARG E 1 328 ? 105.717 2.019 34.050 1.00 45.31 328 ARG M O 1
ATOM 11932 N N . ASP E 1 329 ? 107.621 1.625 32.920 1.00 45.30 329 ASP M N 1
ATOM 11933 C CA . ASP E 1 329 ? 108.465 2.375 33.848 1.00 45.60 329 ASP M CA 1
ATOM 11934 C C . ASP E 1 329 ? 108.882 3.746 33.414 1.00 45.86 329 ASP M C 1
ATOM 11935 O O . ASP E 1 329 ? 109.650 4.387 34.131 1.00 45.95 329 ASP M O 1
ATOM 11940 N N . ARG E 1 330 ? 108.403 4.200 32.258 1.00 46.26 330 ARG M N 1
ATOM 11941 C CA . ARG E 1 330 ? 108.868 5.483 31.627 1.00 46.76 330 ARG M CA 1
ATOM 11942 C C . ARG E 1 330 ? 110.386 5.565 31.318 1.00 46.55 330 ARG M C 1
ATOM 11943 O O . ARG E 1 330 ? 110.987 6.636 31.406 1.00 46.83 330 ARG M O 1
ATOM 11951 N N . THR E 1 331 ? 110.983 4.431 30.948 1.00 46.22 331 THR M N 1
ATOM 11952 C CA . THR E 1 331 ? 112.374 4.393 30.485 1.00 45.80 331 THR M CA 1
ATOM 11953 C C . THR E 1 331 ? 112.517 4.539 28.944 1.00 45.22 331 THR M C 1
ATOM 11954 O O . THR E 1 331 ? 111.549 4.836 28.235 1.00 44.45 331 THR M O 1
ATOM 11958 N N . GLU E 1 332 ? 113.736 4.348 28.445 1.00 44.81 332 GLU M N 1
ATOM 11959 C CA . GLU E 1 332 ? 113.961 4.264 27.008 1.00 44.75 332 GLU M CA 1
ATOM 11960 C C . GLU E 1 332 ? 114.954 3.171 26.631 1.00 44.25 332 GLU M C 1
ATOM 11961 O O . GLU E 1 332 ? 115.912 3.414 25.914 1.00 44.43 332 GLU M O 1
ATOM 11967 N N . THR E 1 333 ? 114.721 1.962 27.112 1.00 43.71 333 THR M N 1
ATOM 11968 C CA . THR E 1 333 ? 115.629 0.855 26.840 1.00 43.31 333 THR M CA 1
ATOM 11969 C C . THR E 1 333 ? 115.632 0.390 25.375 1.00 43.25 333 THR M C 1
ATOM 11970 O O . THR E 1 333 ? 116.679 0.042 24.830 1.00 43.38 333 THR M O 1
ATOM 11974 N N . ALA E 1 334 ? 114.456 0.382 24.749 1.00 42.85 334 ALA M N 1
ATOM 11975 C CA . ALA E 1 334 ? 114.286 -0.099 23.379 1.00 41.64 334 ALA M CA 1
ATOM 11976 C C . ALA E 1 334 ? 115.014 0.778 22.334 1.00 40.99 334 ALA M C 1
ATOM 11977 O O . ALA E 1 334 ? 115.484 0.278 21.292 1.00 40.23 334 ALA M O 1
ATOM 11987 N N . PRO E 1 336 ? 116.844 5.133 22.561 1.00 38.26 336 PRO M N 1
ATOM 11988 C CA . PRO E 1 336 ? 116.848 6.489 23.123 1.00 37.53 336 PRO M CA 1
ATOM 11989 C C . PRO E 1 336 ? 115.848 7.380 22.407 1.00 37.30 336 PRO M C 1
ATOM 11990 O O . PRO E 1 336 ? 115.715 7.295 21.173 1.00 37.30 336 PRO M O 1
ATOM 11994 N N . GLN E 1 337 ? 115.125 8.205 23.165 1.00 36.71 337 GLN M N 1
ATOM 11995 C CA . GLN E 1 337 ? 114.079 9.020 22.552 1.00 36.07 337 GLN M CA 1
ATOM 11996 C C . GLN E 1 337 ? 114.714 9.995 21.589 1.00 35.88 337 GLN M C 1
ATOM 11997 O O . GLN E 1 337 ? 114.194 10.193 20.506 1.00 35.98 337 GLN M O 1
ATOM 12003 N N . GLU E 1 338 ? 115.854 10.574 21.983 1.00 36.02 338 GLU M N 1
ATOM 12004 C CA . GLU E 1 338 ? 116.539 11.594 21.189 1.00 35.64 338 GLU M CA 1
ATOM 12005 C C . GLU E 1 338 ? 116.993 10.979 19.872 1.00 35.63 338 GLU M C 1
ATOM 12006 O O . GLU E 1 338 ? 117.112 11.695 18.876 1.00 36.09 338 GLU M O 1
ATOM 12008 N N . ARG E 1 339 ? 117.195 9.655 19.859 1.00 35.03 339 ARG M N 1
ATOM 12009 C CA . ARG E 1 339 ? 117.658 8.959 18.662 1.00 34.36 339 ARG M CA 1
ATOM 12010 C C . ARG E 1 339 ? 116.547 8.697 17.653 1.00 34.02 339 ARG M C 1
ATOM 12011 O O . ARG E 1 339 ? 116.718 8.869 16.445 1.00 33.92 339 ARG M O 1
ATOM 12019 N N . CYS E 1 340 ? 115.412 8.261 18.157 1.00 33.86 340 CYS M N 1
ATOM 12020 C CA . CYS E 1 340 ? 114.257 8.041 17.330 1.00 34.09 340 CYS M CA 1
ATOM 12021 C C . CYS E 1 340 ? 114.012 9.296 16.503 1.00 33.81 340 CYS M C 1
ATOM 12022 O O . CYS E 1 340 ? 113.706 9.232 15.306 1.00 33.54 340 CYS M O 1
ATOM 12025 N N . PHE E 1 341 ? 114.190 10.447 17.136 1.00 33.97 341 PHE M N 1
ATOM 12026 C CA . PHE E 1 341 ? 114.009 11.703 16.428 1.00 34.14 341 PHE M CA 1
ATOM 12027 C C . PHE E 1 341 ? 115.106 12.047 15.414 1.00 34.37 341 PHE M C 1
ATOM 12028 O O . PHE E 1 341 ? 114.787 12.384 14.275 1.00 34.25 341 PHE M O 1
ATOM 12036 N N . LYS E 1 342 ? 116.377 11.939 15.818 1.00 34.24 342 LYS M N 1
ATOM 12037 C CA . LYS E 1 342 ? 117.489 12.318 14.955 1.00 34.26 342 LYS M CA 1
ATOM 12038 C C . LYS E 1 342 ? 117.617 11.433 13.728 1.00 33.69 342 LYS M C 1
ATOM 12039 O O . LYS E 1 342 ? 118.155 11.874 12.716 1.00 33.89 342 LYS M O 1
ATOM 12045 N N . ALA E 1 343 ? 117.137 10.199 13.789 1.00 32.82 343 ALA M N 1
ATOM 12046 C CA . ALA E 1 343 ? 117.206 9.367 12.586 1.00 32.94 343 ALA M CA 1
ATOM 12047 C C . ALA E 1 343 ? 116.336 9.941 11.503 1.00 32.90 343 ALA M C 1
ATOM 12048 O O . ALA E 1 343 ? 116.690 9.869 10.334 1.00 32.73 343 ALA M O 1
ATOM 12058 N N . GLU E 1 345 ? 115.394 13.152 11.452 1.00 31.33 345 GLU M N 1
ATOM 12059 C CA . GLU E 1 345 ? 116.048 14.405 11.123 1.00 30.43 345 GLU M CA 1
ATOM 12060 C C . GLU E 1 345 ? 117.075 14.148 10.034 1.00 29.25 345 GLU M C 1
ATOM 12061 O O . GLU E 1 345 ? 117.121 14.883 9.049 1.00 29.70 345 GLU M O 1
ATOM 12067 N N . LEU E 1 346 ? 117.862 13.086 10.177 1.00 27.57 346 LEU M N 1
ATOM 12068 C CA . LEU E 1 346 ? 118.856 12.770 9.162 1.00 26.30 346 LEU M CA 1
ATOM 12069 C C . LEU E 1 346 ? 118.174 12.479 7.868 1.00 25.62 346 LEU M C 1
ATOM 12070 O O . LEU E 1 346 ? 118.556 12.976 6.828 1.00 25.63 346 LEU M O 1
ATOM 12075 N N . ALA E 1 347 ? 117.118 11.699 7.921 1.00 25.17 347 ALA M N 1
ATOM 12076 C CA . ALA E 1 347 ? 116.536 11.260 6.685 1.00 24.86 347 ALA M CA 1
ATOM 12077 C C . ALA E 1 347 ? 115.889 12.449 5.971 1.00 24.60 347 ALA M C 1
ATOM 12078 O O . ALA E 1 347 ? 115.968 12.557 4.748 1.00 24.69 347 ALA M O 1
ATOM 12080 N N . LEU E 1 348 ? 115.307 13.362 6.741 1.00 24.20 348 LEU M N 1
ATOM 12081 C CA . LEU E 1 348 ? 114.713 14.544 6.165 1.00 24.27 348 LEU M CA 1
ATOM 12082 C C . LEU E 1 348 ? 115.767 15.518 5.687 1.00 25.52 348 LEU M C 1
ATOM 12083 O O . LEU E 1 348 ? 115.681 16.009 4.566 1.00 25.73 348 LEU M O 1
ATOM 12088 N N . GLN E 1 349 ? 116.779 15.790 6.505 1.00 26.97 349 GLN M N 1
ATOM 12089 C CA . GLN E 1 349 ? 117.862 16.662 6.046 1.00 29.22 349 GLN M CA 1
ATOM 12090 C C . GLN E 1 349 ? 118.343 16.217 4.683 1.00 29.00 349 GLN M C 1
ATOM 12091 O O . GLN E 1 349 ? 118.467 17.042 3.809 1.00 30.12 349 GLN M O 1
ATOM 12097 N N . ALA E 1 350 ? 118.612 14.920 4.508 1.00 28.51 350 ALA M N 1
ATOM 12098 C CA . ALA E 1 350 ? 119.188 14.398 3.276 1.00 28.01 350 ALA M CA 1
ATOM 12099 C C . ALA E 1 350 ? 118.213 14.575 2.142 1.00 28.32 350 ALA M C 1
ATOM 12100 O O . ALA E 1 350 ? 118.617 14.858 1.006 1.00 28.51 350 ALA M O 1
ATOM 12102 N N . GLN E 1 351 ? 116.926 14.399 2.458 1.00 28.39 351 GLN M N 1
ATOM 12103 C CA . GLN E 1 351 ? 115.879 14.445 1.458 1.00 28.53 351 GLN M CA 1
ATOM 12104 C C . GLN E 1 351 ? 115.747 15.860 0.952 1.00 28.80 351 GLN M C 1
ATOM 12105 O O . GLN E 1 351 ? 115.627 16.070 -0.265 1.00 29.09 351 GLN M O 1
ATOM 12111 N N . ALA E 1 352 ? 115.852 16.815 1.841 1.00 28.65 352 ALA M N 1
ATOM 12112 C CA . ALA E 1 352 ? 115.893 18.211 1.501 1.00 28.78 352 ALA M CA 1
ATOM 12113 C C . ALA E 1 352 ? 117.061 18.607 0.646 1.00 29.30 352 ALA M C 1
ATOM 12114 O O . ALA E 1 352 ? 116.909 19.302 -0.289 1.00 30.59 352 ALA M O 1
ATOM 12116 N N . ILE E 1 353 ? 118.236 18.152 0.973 1.00 29.01 353 ILE M N 1
ATOM 12117 C CA . ILE E 1 353 ? 119.449 18.425 0.240 1.00 29.58 353 ILE M CA 1
ATOM 12118 C C . ILE E 1 353 ? 119.493 17.890 -1.170 1.00 30.09 353 ILE M C 1
ATOM 12119 O O . ILE E 1 353 ? 120.092 18.460 -2.016 1.00 30.51 353 ILE M O 1
ATOM 12124 N N . ALA E 1 354 ? 118.958 16.722 -1.383 1.00 30.19 354 ALA M N 1
ATOM 12125 C CA . ALA E 1 354 ? 118.903 16.152 -2.684 1.00 30.44 354 ALA M CA 1
ATOM 12126 C C . ALA E 1 354 ? 118.024 16.959 -3.580 1.00 30.86 354 ALA M C 1
ATOM 12127 O O . ALA E 1 354 ? 118.109 16.867 -4.762 1.00 30.36 354 ALA M O 1
ATOM 12129 N N . GLU E 1 355 ? 117.133 17.717 -2.990 1.00 31.79 355 GLU M N 1
ATOM 12130 C CA . GLU E 1 355 ? 116.149 18.510 -3.727 1.00 32.92 355 GLU M CA 1
ATOM 12131 C C . GLU E 1 355 ? 116.398 20.022 -3.515 1.00 33.17 355 GLU M C 1
ATOM 12132 O O . GLU E 1 355 ? 117.146 20.670 -4.254 1.00 33.67 355 GLU M O 1
#

CATH classification: 3.40.50.720 (+1 more: 3.30.360.10)

Nearest PDB structures (foldseek):
  3u3x-assembly3_M-2  TM=1.001E+00  e=1.435E-65  Sinorhizobium meliloti 1021
  2p2s-assembly1_B  TM=9.765E-01  e=5.773E-42  Pectobacterium atrosepticum SCRI1043
  3db2-assembly2_B  TM=8.189E-01  e=1.005E-19  Desulfitobacterium hafniense DCB-2
  8y7p-assembly1_B  TM=7.227E-01  e=1.168E-15  Homo sapiens
  8y7p-assembly1_A  TM=7.327E-01  e=5.286E-15  Homo sapiens

Solvent-accessible surface area: 58512 Å² total

B-factor: mean 35.0, std 9.83, range [10.01, 75.32]

Sequence (1620 aa):
ELRFAAVGLNHNHIYGQVNCLLRAGARLAGFHEKDDALAAEFSAVYADARRIATAEEILEDENIGLIVSAAVSSERAELAIRAQHGKDVLVDKPGTSFDQLAKLRRVQAETGRIFSILYSEHFESPATVKAGELVAAGAIGEVVHIVGLGPHRLRRETRPDWFFRRADYGGILTDIASHQCEQFLFFTGVNDATVLSASVGNQSVPDAPELQDTGSIHLSTGRTTGIHVNWLTPEGPTWGDGRLFIVGTSGTIEVRKTVDLAGREGGNHLFLADRNGVEHIDCSRVDLPFGRQFLADIRDRTETAPQERCFKAELALQAQAIAEELRFAAVGLNHNHIYGQVNCLLRAGARLAGFHEKDDALAAEFSAVYADARRIATAEEILEDENIGLIVSAAVSSERAELAIRAQHGKDVLVDKPGTSFDQLAKLRRVQAETGRIFSILYSEHFESPATVKAGELVAAGAIGEVVHIVGLGPHRLRRETRPDWFFRRADYGGILTDIASHQCEQFLFFTGVNDATVLSASVGNQSVPDAPELQDTGSIHLSTGRTTGIHVNWLTPEGPTWGDGRLFIVGTSGTIEVRKTVDLAGREGGNHLFLADRNGVEHIDCSRVDLPFGRQFLADIRDRTETAPQERCFKAELALQAQAIAEELRFAAVGLNHNHIYGQVNCLLRAGARLAGFHEKDDALAAEFSAVYADARRIATAEEILEDENIGLIVSAAVSSERAELAIRAQHGKDVLVDKPGTSFDQLAKLRRVQAETGRIFSILYSEHFESPATVKAGELVAAGAIGEVVHIVGLGPHRLRRETRPDWFFRRADYGGILTDIASHQCEQFLFFTGVNDATVLSASVGNQSVPDAPELQDTGSIHLSTGRTTGIHVNWLTPEGPTWGDGRLFIVGTSGTIEVRKTVDLAGREGGNHLFLADRNGVEHIDCSRVDLPFGRQFLADIRDRTETAPQERCFKAELALQAQAIAEELRFAAVGLNHNHIYGQVNCLLRAGARLAGFHEKDDALAAEFSAVYADARRIATAEEILEDENIGLIVSAAVSSERAELAIRAQHGKDVLVDKPGTSFDQLAKLRRVQAETGRIFSILYSEHFESPATVKAGELVAAGAIGEVVHIVGLGPHRLRRETRPDWFFRRADYGGILTDIASHQCEQFLFFTGVNDATVLSASVGNQSVPDAPELQDTGSIHLSTGRTTGIHVNWLTPEGPTWGDGRLFIVGTSGTIEVRKTVDLAGREGGNHLFLADRNGVEHIDCSRVDLPFGRQFLADIRDRTETAPQERCFKAELALQAQAIAEELRFAAVGLNHNHIYGQVNCLLRAGARLAGFHEKDDALAAEFSAVYADARRIATAEEILEDENIGLIVSAAVSSERAELAIRAQHGKDVLVDKPGTSFDQLAKLRRVQAETGRIFSILYSEHFESPATVKAGELVAAGAIGEVVHIVGLGPHRLRRETRPDWFFRRADYGGILTDIASHQCEQFLFFTGVNDATVLSASVGNQSVPDAPELQDTGSIHLSTGRTTGIHVNWLTPEGPTWGDGRLFIVGTSGTIEVRKTVDLAGREGGNHLFLADRNGVEHIDCSRVDLPFGRQFLADIRDRTETAPQERCFKAELALQAQAIAE

Organism: Rhizobium meliloti (strain 1021) (NCBI:txid266834)

Radius of gyration: 50.54 Å; Cα contacts (8 Å, |Δi|>4): 3664; chains: 5; bounding box: 168×70×109 Å

Secondary structure (DSSP, 8-state):
--EEEEE---STTHHHHHHHHHHTT-EEEEEE-S-HHHHHHHHHHSSS-PEES-HHHHHT-TT--EEEE---HHHHHHHHHH---S-EEEEESP---HHHHHHHHHHHHTT---EEEE-HHHHT-HHHHHHHHHHHTTTTSSEEEEEEEEE----GGGS-GGGT-HHHH--HHHHHSHHHHHHHHHHH--S--EEEEEEEE--S-TTSTTS--EEEEEEE-SS-B--EEES-------S---EEEEEESS-EEEEE-S--TTSSSSS-EEEEE-SS-EEEEE-TTS--THHHHHHHHHHHS-----HHHHHH--HHHHHHHHH-/--EEEEEEESSTHHHHHHHHHHTTT-EEEEEE-S-HHHHHHHHHH-TT--B-S-HHHHHH-SS--EEEEE--STTHHHHHHH---S-EEEEESP---HHHHHHHHHHHHHH---EEEE-HHHHT-HHHHHHHHHHHHTSS-SEEEEEEEEE----TTS--GGGG-HHHH--HHHHTSHHHHHHHHHHHT-S--EEEEEEEE-SS-TTSTT---EEEEEEE-SS-B--EEES-------S---EEEEEESS-EEEEE-S--TTSSSSS-EEEEE-SS-EEEEE-TTS---HHHHHHHHHHHT-----HHHHHH--HHHHHHHTT-/--EEEEE---STTHHHHHHHHHHTT-EEEEEE-S-HHHHHHHHHHSSS--B-S-HHHHHT-TT--EEEE---GGGHHHHHHH---S-EEEEESP---HHHHHHHHHHHHHH---EEEE-HHHHT-HHHHHHHHHHHTTSSSSEEEEEEEE-----GGG--GGGG-HHHH--HHHHTTHHHHHHHHHHH--S--EEEEEEEE-SS-TT-TT---EEEEEEE-SS-B--EEES-------S---EEEEEESS-EEEEE-S--SSSSSSS-EEEEEETTEEEEEE-TT---THHHHHHHHHHHT-----HHHHHH--HHHHHHHHH-/--EEEEEEE-STHHHHHHHHHHHHT-EEEEEE-S-HHHHHHHHHHSTT--B-S-HHHHHH-TT--EEEEE--GGGHHHHHHH---S-EEEEESP---HHHHHHHHHHHHHHT--EEEE-HHHHT-HHHHHHHHHHHHTTT-SEEEEEEEEE----GGG--SGGG-HHHH--HHHHHSHHHHHHHHHHT--S--EEEEEEEE-SS-TT-TT---EEEEEEE-SS-B--EEES-------S---EEEEEESS-EEEEE-S--TTSSSSS-EEEEE-SS-EEEEE-TTS--THHHHHHHHHHHT-----HHHHHH--HHHHHHHHH-/--EEEEEEESSTHHHHHHHHHHHHT-EEEEEE-S-HHHHHHHHHH-TT-EEES-HHHHHH-TT--EEEEE--GGGHHHHHHH---S-EEEEESP---HHHHHHHHHHHHHH---EEEE-HHHHT-HHHHHHHHHHHTTSS-SEEEEEEEEE----GGG--GGGG-HHHH--HHHHHSHHHHHHHHHHH--S--EEEEEEEE-SS-TTSTTS--EEEEEEE-SS-B--EEES-------S---EEEEEESS-EEEEESS--TTSSSSS-EEEEE-SS-EEEEE-TT----HHHHHHHHHHHS-----HHHHHH--HHHHHHHHH-